Protein AF-0000000078829182 (afdb_homodimer)

Radius of gyration: 47.35 Å; Cα contacts (8 Å, |Δi|>4): 3482; chains: 2; bounding box: 103×132×122 Å

Nearest PDB structures (foldseek):
  6hwp-assembly1_A  TM=3.670E-01  e=1.613E-03  synthetic construct
  7z0f-assembly1_C  TM=6.709E-01  e=3.422E-01  synthetic construct
  5dcq-assembly3_A  TM=6.812E-01  e=4.903E-01  synthetic construct
  4oe1-assembly1_B  TM=1.780E-01  e=5.692E-05  Zea mays
  3ltm-assembly1_B  TM=4.061E-01  e=1.996E-01  synthetic construct

Structure (mmCIF, N/CA/C/O backbone):
data_AF-0000000078829182-model_v1
#
loop_
_entity.id
_entity.type
_entity.pdbx_description
1 polymer 'HEAT repeat domain-containing protein'
#
loop_
_atom_site.group_PDB
_atom_site.id
_atom_site.type_symbol
_atom_site.label_atom_id
_atom_site.label_alt_id
_atom_site.label_comp_id
_atom_site.label_asym_id
_atom_site.label_entity_id
_atom_site.label_seq_id
_atom_site.pdbx_PDB_ins_code
_atom_site.Cartn_x
_atom_site.Cartn_y
_atom_site.Cartn_z
_atom_site.occupancy
_atom_site.B_iso_or_equiv
_atom_site.auth_seq_id
_atom_site.auth_comp_id
_atom_site.auth_asym_id
_atom_site.auth_atom_id
_atom_site.pdbx_PDB_model_num
ATOM 1 N N . MET A 1 1 ? 7.418 9.086 13.266 1 23.09 1 MET A N 1
ATOM 2 C CA . MET A 1 1 ? 7.094 7.953 14.125 1 23.09 1 MET A CA 1
ATOM 3 C C . MET A 1 1 ? 7.895 8.008 15.422 1 23.09 1 MET A C 1
ATOM 5 O O . MET A 1 1 ? 9.125 7.973 15.398 1 23.09 1 MET A O 1
ATOM 9 N N . LEU A 1 2 ? 7.301 8.727 16.391 1 23.73 2 LEU A N 1
ATOM 10 C CA . LEU A 1 2 ? 7.82 9.086 17.703 1 23.73 2 LEU A CA 1
ATOM 11 C C . LEU A 1 2 ? 8.133 7.844 18.531 1 23.73 2 LEU A C 1
ATOM 13 O O . LEU A 1 2 ? 7.273 6.977 18.703 1 23.73 2 LEU A O 1
ATOM 17 N N . GLU A 1 3 ? 9.352 7.402 18.297 1 27.55 3 GLU A N 1
ATOM 18 C CA . GLU A 1 3 ? 9.852 6.285 19.094 1 27.55 3 GLU A CA 1
ATOM 19 C C . GLU A 1 3 ? 9.469 6.441 20.562 1 27.55 3 GLU A C 1
ATOM 21 O O . GLU A 1 3 ? 9.75 7.477 21.172 1 27.55 3 GLU A O 1
ATOM 26 N N . PRO A 1 4 ? 8.383 5.75 20.969 1 29.56 4 PRO A N 1
ATOM 27 C CA . PRO A 1 4 ? 7.996 5.855 22.375 1 29.56 4 PRO A CA 1
ATOM 28 C C . PRO A 1 4 ? 9.172 5.648 23.328 1 29.56 4 PRO A C 1
ATOM 30 O O . PRO A 1 4 ? 10.086 4.879 23.031 1 29.56 4 PRO A O 1
ATOM 33 N N . ALA A 1 5 ? 9.492 6.578 24.188 1 29.86 5 ALA A N 1
ATOM 34 C CA . ALA A 1 5 ? 10.469 6.641 25.281 1 29.86 5 ALA A CA 1
ATOM 35 C C . ALA A 1 5 ? 10.375 5.41 26.172 1 29.86 5 ALA A C 1
ATOM 37 O O . ALA A 1 5 ? 9.359 5.195 26.844 1 29.86 5 ALA A O 1
ATOM 38 N N . ARG A 1 6 ? 11.016 4.379 25.812 1 34.16 6 ARG A N 1
ATOM 39 C CA . ARG A 1 6 ? 11.227 3.25 26.719 1 34.16 6 ARG A CA 1
ATOM 40 C C . ARG A 1 6 ? 11.625 3.73 28.109 1 34.16 6 ARG A C 1
ATOM 42 O O . ARG A 1 6 ? 12.578 4.492 28.266 1 34.16 6 ARG A O 1
ATOM 49 N N . GLY A 1 7 ? 10.711 3.727 29.031 1 32.91 7 GLY A N 1
ATOM 50 C CA . GLY A 1 7 ? 10.891 4.078 30.422 1 32.91 7 GLY A CA 1
ATOM 51 C C . GLY A 1 7 ? 12.117 3.441 31.062 1 32.91 7 GLY A C 1
ATOM 52 O O . GLY A 1 7 ? 12.344 2.242 30.891 1 32.91 7 GLY A O 1
ATOM 53 N N . ARG A 1 8 ? 13.109 4.203 31.297 1 42.78 8 ARG A N 1
ATOM 54 C CA . ARG A 1 8 ? 14.344 3.762 31.922 1 42.78 8 ARG A CA 1
ATOM 55 C C . ARG A 1 8 ? 14.07 3.176 33.312 1 42.78 8 ARG A C 1
ATOM 57 O O . ARG A 1 8 ? 13.352 3.771 34.125 1 42.78 8 ARG A O 1
ATOM 64 N N . GLY A 1 9 ? 14.18 1.905 33.469 1 40.94 9 GLY A N 1
ATOM 65 C CA . GLY A 1 9 ? 14.086 1.22 34.75 1 40.94 9 GLY A CA 1
ATOM 66 C C . GLY A 1 9 ? 14.938 1.862 35.844 1 40.94 9 GLY A C 1
ATOM 67 O O . GLY A 1 9 ? 15.656 2.828 35.594 1 40.94 9 GLY A O 1
ATOM 68 N N . PRO A 1 10 ? 14.758 1.465 37 1 47.06 10 PRO A N 1
ATOM 69 C CA . PRO A 1 10 ? 15.469 2.068 38.156 1 47.06 10 PRO A CA 1
ATOM 70 C C . PRO A 1 10 ? 16.984 1.937 38.031 1 47.06 10 PRO A C 1
ATOM 72 O O . PRO A 1 10 ? 17.484 0.919 37.531 1 47.06 10 PRO A O 1
ATOM 75 N N . LEU A 1 11 ? 17.734 2.945 38.188 1 51.41 11 LEU A N 1
ATOM 76 C CA . LEU A 1 11 ? 19.188 2.967 38.281 1 51.41 11 LEU A CA 1
ATOM 77 C C . LEU A 1 11 ? 19.641 2.529 39.688 1 51.41 11 LEU A C 1
ATOM 79 O O . LEU A 1 11 ? 19.047 2.914 40.688 1 51.41 11 LEU A O 1
ATOM 83 N N . PHE A 1 12 ? 20.469 1.623 39.906 1 47.78 12 PHE A N 1
ATOM 84 C CA . PHE A 1 12 ? 20.859 1.005 41.156 1 47.78 12 PHE A CA 1
ATOM 85 C C . PHE A 1 12 ? 22.047 1.736 41.781 1 47.78 12 PHE A C 1
ATOM 87 O O . PHE A 1 12 ? 23.031 2.02 41.094 1 47.78 12 PHE A O 1
ATOM 94 N N . VAL A 1 13 ? 21.844 2.52 42.938 1 46.5 13 VAL A N 1
ATOM 95 C CA . VAL A 1 13 ? 22.906 3.262 43.562 1 46.5 13 VAL A CA 1
ATOM 96 C C . VAL A 1 13 ? 23.375 2.516 44.812 1 46.5 13 VAL A C 1
ATOM 98 O O . VAL A 1 13 ? 22.594 1.812 45.469 1 46.5 13 VAL A O 1
ATOM 101 N N . ARG A 1 14 ? 24.625 2.77 45.469 1 38.19 14 ARG A N 1
ATOM 102 C CA . ARG A 1 14 ? 25.219 2.232 46.688 1 38.19 14 ARG A CA 1
ATOM 103 C C . ARG A 1 14 ? 24.922 3.129 47.875 1 38.19 14 ARG A C 1
ATOM 105 O O . ARG A 1 14 ? 24.766 4.344 47.75 1 38.19 14 ARG A O 1
ATOM 112 N N . ARG A 1 15 ? 24.781 2.848 49.375 1 37.75 15 ARG A N 1
ATOM 113 C CA . ARG A 1 15 ? 24.203 3.316 50.625 1 37.75 15 ARG A CA 1
ATOM 114 C C . ARG A 1 15 ? 25.125 4.301 51.312 1 37.75 15 ARG A C 1
ATOM 116 O O . ARG A 1 15 ? 26.266 3.947 51.688 1 37.75 15 ARG A O 1
ATOM 123 N N . GLY A 1 16 ? 25.219 5.691 51.219 1 26.52 16 GLY A N 1
ATOM 124 C CA . GLY A 1 16 ? 26.078 6.402 52.156 1 26.52 16 GLY A CA 1
ATOM 125 C C . GLY A 1 16 ? 25.312 6.988 53.312 1 26.52 16 GLY A C 1
ATOM 126 O O . GLY A 1 16 ? 24.094 7.145 53.281 1 26.52 16 GLY A O 1
ATOM 127 N N . ASN A 1 17 ? 25.875 7.406 54.688 1 25.62 17 ASN A N 1
ATOM 128 C CA . ASN A 1 17 ? 25.438 7.629 56.031 1 25.62 17 ASN A CA 1
ATOM 129 C C . ASN A 1 17 ? 25.078 9.094 56.281 1 25.62 17 ASN A C 1
ATOM 131 O O . ASN A 1 17 ? 25.938 9.969 56.188 1 25.62 17 ASN A O 1
ATOM 135 N N . VAL A 1 18 ? 23.922 9.805 56.156 1 26.59 18 VAL A N 1
ATOM 136 C CA . VAL A 1 18 ? 23.797 11.258 56.25 1 26.59 18 VAL A CA 1
ATOM 137 C C . VAL A 1 18 ? 23.344 11.633 57.656 1 26.59 18 VAL A C 1
ATOM 139 O O . VAL A 1 18 ? 22.531 10.922 58.281 1 26.59 18 VAL A O 1
ATOM 142 N N . GLY A 1 19 ? 23.938 12.75 58.406 1 24.39 19 GLY A N 1
ATOM 143 C CA . GLY A 1 19 ? 23.922 13.32 59.75 1 24.39 19 GLY A CA 1
ATOM 144 C C . GLY A 1 19 ? 22.75 14.258 59.969 1 24.39 19 GLY A C 1
ATOM 145 O O . GLY A 1 19 ? 22.266 14.914 59.031 1 24.39 19 GLY A O 1
ATOM 146 N N . GLN A 1 20 ? 22.016 14.406 61.219 1 24.88 20 GLN A N 1
ATOM 147 C CA . GLN A 1 20 ? 20.734 14.945 61.688 1 24.88 20 GLN A CA 1
ATOM 148 C C . GLN A 1 20 ? 20.891 16.359 62.25 1 24.88 20 GLN A C 1
ATOM 150 O O . GLN A 1 20 ? 21.719 16.594 63.125 1 24.88 20 GLN A O 1
ATOM 155 N N . SER A 1 21 ? 20.531 17.562 61.625 1 23.81 21 SER A N 1
ATOM 156 C CA . SER A 1 21 ? 20.719 18.906 62.125 1 23.81 21 SER A CA 1
ATOM 157 C C . SER A 1 21 ? 19.562 19.312 63.031 1 23.81 21 SER A C 1
ATOM 159 O O . SER A 1 21 ? 18.406 19 62.781 1 23.81 21 SER A O 1
ATOM 161 N N . PRO A 1 22 ? 19.609 20.328 6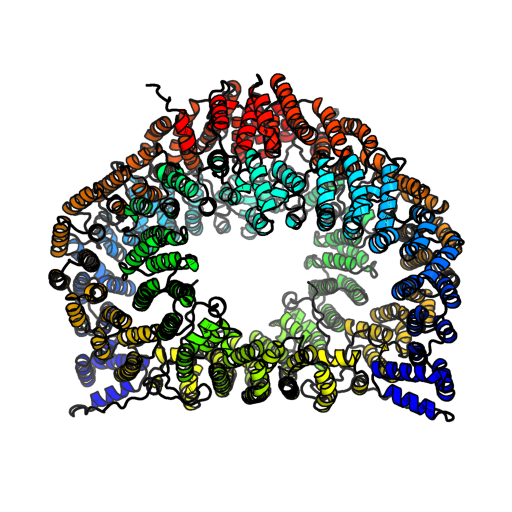4.375 1 25.52 22 PRO A N 1
ATOM 162 C CA . PRO A 1 22 ? 18.734 20.609 65.5 1 25.52 22 PRO A CA 1
ATOM 163 C C . PRO A 1 22 ? 17.891 21.859 65.375 1 25.52 22 PRO A C 1
ATOM 165 O O . PRO A 1 22 ? 18.422 22.922 65.062 1 25.52 22 PRO A O 1
ATOM 168 N N . ALA A 1 23 ? 16.5 22.062 65.25 1 34.12 23 ALA A N 1
ATOM 169 C CA . ALA A 1 23 ? 15.617 23.203 65 1 34.12 23 ALA A CA 1
ATOM 170 C C . ALA A 1 23 ? 15.188 23.844 66.312 1 34.12 23 ALA A C 1
ATOM 172 O O . ALA A 1 23 ? 14.852 23.156 67.25 1 34.12 23 ALA A O 1
ATOM 173 N N . ALA A 1 24 ? 15.133 25.281 66.5 1 33.81 24 ALA A N 1
ATOM 174 C CA . ALA A 1 24 ? 14.93 26.234 67.625 1 33.81 24 ALA A CA 1
ATOM 175 C C . ALA A 1 24 ? 13.453 26.328 68 1 33.81 24 ALA A C 1
ATOM 177 O O . ALA A 1 24 ? 12.578 25.953 67.188 1 33.81 24 ALA A O 1
ATOM 178 N N . MET A 1 25 ? 12.938 27.234 69.125 1 31.53 25 MET A N 1
ATOM 179 C CA . MET A 1 25 ? 11.93 27.234 70.188 1 31.53 25 MET A CA 1
ATOM 180 C C . MET A 1 25 ? 10.633 27.875 69.75 1 31.53 25 MET A C 1
ATOM 182 O O . MET A 1 25 ? 9.586 27.688 70.375 1 31.53 25 MET A O 1
ATOM 186 N N . HIS A 1 26 ? 10.492 29.219 69.438 1 40.31 26 HIS A N 1
ATOM 187 C CA . HIS A 1 26 ? 9.305 30.062 69.438 1 40.31 26 HIS A CA 1
ATOM 188 C C . HIS A 1 26 ? 8.227 29.469 68.5 1 40.31 26 HIS A C 1
ATOM 190 O O . HIS A 1 26 ? 7.273 30.156 68.125 1 40.31 26 HIS A O 1
ATOM 196 N N . GLU A 1 27 ? 8.359 28.156 68 1 46.34 27 GLU A N 1
ATOM 197 C CA . GLU A 1 27 ? 8.586 27.156 66.938 1 46.34 27 GLU A CA 1
ATOM 198 C C . GLU A 1 27 ? 7.422 26.172 66.875 1 46.34 27 GLU A C 1
ATOM 200 O O . GLU A 1 27 ? 7.512 25.141 66.188 1 46.34 27 GLU A O 1
ATOM 205 N N . PRO A 1 28 ? 6.324 26.406 67.812 1 62.25 28 PRO A N 1
ATOM 206 C CA . PRO A 1 28 ? 5.562 25.156 67.75 1 62.25 28 PRO A CA 1
ATOM 207 C C . PRO A 1 28 ? 4.508 25.125 66.688 1 62.25 28 PRO A C 1
ATOM 209 O O . PRO A 1 28 ? 4.348 24.109 66 1 62.25 28 PRO A O 1
ATOM 212 N N . ARG A 1 29 ? 3.523 26.312 66.625 1 76.06 29 ARG A N 1
ATOM 213 C CA . ARG A 1 29 ? 2.461 26.234 65.625 1 76.06 29 ARG A CA 1
ATOM 214 C C . ARG A 1 29 ? 3.037 26.172 64.188 1 76.06 29 ARG A C 1
ATOM 216 O O . ARG A 1 29 ? 2.496 25.484 63.344 1 76.06 29 ARG A O 1
ATOM 223 N N . LEU A 1 30 ? 3.932 27 64 1 86.31 30 LEU A N 1
ATOM 224 C CA . LEU A 1 30 ? 4.605 26.938 62.719 1 86.31 30 LEU A CA 1
ATOM 225 C C . LEU A 1 30 ? 5.215 25.562 62.469 1 86.31 30 LEU A C 1
ATOM 227 O O . LEU A 1 30 ? 5.16 25.047 61.344 1 86.31 30 LEU A O 1
ATOM 231 N N . SER A 1 31 ? 5.738 25.062 63.594 1 87.12 31 SER A N 1
ATOM 232 C CA . SER A 1 31 ? 6.32 23.734 63.5 1 87.12 31 SER A CA 1
ATOM 233 C C . SER A 1 31 ? 5.25 22.688 63.219 1 87.12 31 SER A C 1
ATOM 235 O O . SER A 1 31 ? 5.488 21.734 62.469 1 87.12 31 SER A O 1
ATOM 237 N N . GLU A 1 32 ? 4.094 22.953 63.812 1 88 32 GLU A N 1
ATOM 238 C CA . GLU A 1 32 ? 2.98 22.047 63.562 1 88 32 GLU A CA 1
ATOM 239 C C . GLU A 1 32 ? 2.508 22.141 62.125 1 88 32 GLU A C 1
ATOM 241 O O . GLU A 1 32 ? 2.195 21.109 61.5 1 88 32 GLU A O 1
ATOM 246 N N . LEU A 1 33 ? 2.447 23.297 61.656 1 91.38 33 LEU A N 1
ATOM 247 C CA . LEU A 1 33 ? 2.018 23.484 60.281 1 91.38 33 LEU A CA 1
ATOM 248 C C . LEU A 1 33 ? 3.043 22.906 59.312 1 91.38 33 LEU A C 1
ATOM 250 O O . LEU A 1 33 ? 2.676 22.281 58.312 1 91.38 33 LEU A O 1
ATOM 254 N N . ARG A 1 34 ? 4.285 23.078 59.594 1 91.12 34 ARG A N 1
ATOM 255 C CA . ARG A 1 34 ? 5.355 22.531 58.781 1 91.12 34 ARG A CA 1
ATOM 256 C C . ARG A 1 34 ? 5.277 21.016 58.719 1 91.12 34 ARG A C 1
ATOM 258 O O . ARG A 1 34 ? 5.457 20.406 57.656 1 91.12 34 ARG A O 1
ATOM 265 N N . ASP A 1 35 ? 5.039 20.391 59.812 1 89.75 35 ASP A N 1
ATOM 266 C CA . ASP A 1 35 ? 4.906 18.938 59.875 1 89.75 35 ASP A CA 1
ATOM 267 C C . ASP A 1 35 ? 3.682 18.453 59.125 1 89.75 35 ASP A C 1
ATOM 269 O O . ASP A 1 35 ? 3.736 17.422 58.438 1 89.75 35 ASP A O 1
ATOM 273 N N . GLU A 1 36 ? 2.682 19.234 59.25 1 92 36 GLU A N 1
ATOM 274 C CA . GLU A 1 36 ? 1.469 18.906 58.531 1 92 36 GLU A CA 1
ATOM 275 C C . GLU A 1 36 ? 1.705 18.969 57 1 92 36 GLU A C 1
ATOM 277 O O . GLU A 1 36 ? 1.321 18.047 56.281 1 92 36 GLU A O 1
ATOM 282 N N . LEU A 1 37 ? 2.314 19.938 56.562 1 92.12 37 LEU A N 1
ATOM 283 C CA . LEU A 1 37 ? 2.525 20.156 55.156 1 92.12 37 LEU A CA 1
ATOM 284 C C . LEU A 1 37 ? 3.529 19.156 54.594 1 92.12 37 LEU A C 1
ATOM 286 O O . LEU A 1 37 ? 3.457 18.797 53.406 1 92.12 37 LEU A O 1
ATOM 290 N N . SER A 1 38 ? 4.445 18.688 55.344 1 90.12 38 SER A N 1
ATOM 291 C CA . SER A 1 38 ? 5.453 17.734 54.906 1 90.12 38 SER A CA 1
ATOM 292 C C . SER A 1 38 ? 4.863 16.328 54.75 1 90.12 38 SER A C 1
ATOM 294 O O . SER A 1 38 ? 5.398 15.5 54.031 1 90.12 38 SER A O 1
ATOM 296 N N . GLY A 1 39 ? 3.795 16.062 55.438 1 91.19 39 GLY A N 1
ATOM 297 C CA . GLY A 1 39 ? 3.227 14.727 55.438 1 91.19 39 GLY A CA 1
ATOM 298 C C . GLY A 1 39 ? 2.152 14.523 54.406 1 91.19 39 GLY A C 1
ATOM 299 O O . GLY A 1 39 ? 1.654 13.406 54.219 1 91.19 39 GLY A O 1
ATOM 300 N N . ILE A 1 40 ? 1.847 15.609 53.688 1 93.75 40 ILE A N 1
ATOM 301 C CA . ILE A 1 40 ? 0.774 15.469 52.688 1 93.75 40 ILE A CA 1
ATOM 302 C C . ILE A 1 40 ? 1.318 15.742 51.312 1 93.75 40 ILE A C 1
ATOM 304 O O . ILE A 1 40 ? 2.459 16.188 51.156 1 93.75 40 ILE A O 1
ATOM 308 N N . HIS A 1 41 ? 0.534 15.273 50.281 1 94.25 41 HIS A N 1
ATOM 309 C CA . HIS A 1 41 ? 0.971 15.477 48.875 1 94.25 41 HIS A CA 1
ATOM 310 C C . HIS A 1 41 ? 0.742 16.906 48.438 1 94.25 41 HIS A C 1
ATOM 312 O O . HIS A 1 41 ? 0.087 17.688 49.125 1 94.25 41 HIS A O 1
ATOM 318 N N . HIS A 1 42 ? 1.216 17.344 47.312 1 94.62 42 HIS A N 1
ATOM 319 C CA . HIS A 1 42 ? 1.305 18.719 46.844 1 94.62 42 HIS A CA 1
ATOM 320 C C . HIS A 1 42 ? -0.079 19.344 46.688 1 94.62 42 HIS A C 1
ATOM 322 O O . HIS A 1 42 ? -0.315 20.453 47.188 1 94.62 42 HIS A O 1
ATOM 328 N N . ASP A 1 43 ? -1.013 18.672 46.094 1 94.19 43 ASP A N 1
ATOM 329 C CA . ASP A 1 43 ? -2.352 19.219 45.906 1 94.19 43 ASP A CA 1
ATOM 330 C C . ASP A 1 43 ? -3.021 19.516 47.25 1 94.19 43 ASP A C 1
ATOM 332 O O . ASP A 1 43 ? -3.711 20.516 47.406 1 94.19 43 ASP A O 1
ATOM 336 N N . ALA A 1 44 ? -2.773 18.609 48.125 1 94.75 44 ALA A N 1
ATOM 337 C CA . ALA A 1 44 ? -3.33 18.812 49.469 1 94.75 44 ALA A CA 1
ATOM 338 C C . ALA A 1 44 ? -2.66 19.984 50.188 1 94.75 44 ALA A C 1
ATOM 340 O O . ALA A 1 44 ? -3.311 20.734 50.906 1 94.75 44 ALA A O 1
ATOM 341 N N . ARG A 1 45 ? -1.413 20.188 49.938 1 95.62 45 ARG A N 1
ATOM 342 C CA . ARG A 1 45 ? -0.703 21.328 50.5 1 95.62 45 ARG A CA 1
ATOM 343 C C . ARG A 1 45 ? -1.27 22.641 49.969 1 95.62 45 ARG A C 1
ATOM 345 O O . ARG A 1 45 ? -1.504 23.578 50.75 1 95.62 45 ARG A O 1
ATOM 352 N N . VAL A 1 46 ? -1.488 22.672 48.719 1 94.75 46 VAL A N 1
ATOM 353 C CA . VAL A 1 46 ? -2.027 23.875 48.062 1 94.75 46 VAL A CA 1
ATOM 354 C C . VAL A 1 46 ? -3.441 24.141 48.594 1 94.75 46 VAL A C 1
ATOM 356 O O . VAL A 1 46 ? -3.785 25.281 48.938 1 94.75 46 VAL A O 1
ATOM 359 N N . ARG A 1 47 ? -4.273 23.141 48.781 1 94.38 47 ARG A N 1
ATOM 360 C CA . ARG A 1 47 ? -5.625 23.297 49.281 1 94.38 47 ARG A CA 1
ATOM 361 C C . ARG A 1 47 ? -5.598 23.844 50.719 1 94.38 47 ARG A C 1
ATOM 363 O O . ARG A 1 47 ? -6.398 24.703 51.094 1 94.38 47 ARG A O 1
ATOM 370 N N . ARG A 1 48 ? -4.715 23.25 51.375 1 95.19 48 ARG A N 1
ATOM 371 C CA . ARG A 1 48 ? -4.586 23.688 52.781 1 95.19 48 ARG A CA 1
ATOM 372 C C . ARG A 1 48 ? -4.191 25.172 52.844 1 95.19 48 ARG A C 1
ATOM 374 O O . ARG A 1 48 ? -4.73 25.922 53.656 1 95.19 48 ARG A O 1
ATOM 381 N N . MET A 1 49 ? -3.336 25.656 52 1 95.56 49 MET A N 1
ATOM 382 C CA . MET A 1 49 ? -2.906 27.047 51.938 1 95.56 49 MET A CA 1
ATOM 383 C C . MET A 1 49 ? -4.035 27.953 51.469 1 95.56 49 MET A C 1
ATOM 385 O O . MET A 1 49 ? -4.195 29.062 51.969 1 95.56 49 MET A O 1
ATOM 389 N N . VAL A 1 50 ? -4.785 27.469 50.531 1 94.94 50 VAL A N 1
ATOM 390 C CA . VAL A 1 50 ? -5.934 28.219 50.031 1 94.94 50 VAL A CA 1
ATOM 391 C C . VAL A 1 50 ? -6.957 28.406 51.156 1 94.94 50 VAL A C 1
ATOM 393 O O . VAL A 1 50 ? -7.547 29.469 51.281 1 94.94 50 VAL A O 1
ATOM 396 N N . GLU A 1 51 ? -7.121 27.391 52 1 94.62 51 GLU A N 1
ATOM 397 C CA . GLU A 1 51 ? -8.023 27.469 53.156 1 94.62 51 GLU A CA 1
ATOM 398 C C . GLU A 1 51 ? -7.527 28.484 54.188 1 94.62 51 GLU A C 1
ATOM 400 O O . GLU A 1 51 ? -8.312 29.266 54.719 1 94.62 51 GLU A O 1
ATOM 405 N N . LEU A 1 52 ? -6.309 28.422 54.406 1 94.75 52 LEU A N 1
ATOM 406 C CA . LEU A 1 52 ? -5.727 29.391 55.312 1 94.75 52 LEU A CA 1
ATOM 407 C C . LEU A 1 52 ? -5.848 30.812 54.781 1 94.75 52 LEU A C 1
ATOM 409 O O . LEU A 1 52 ? -6.051 31.766 55.531 1 94.75 52 LEU A O 1
ATOM 413 N N . GLY A 1 53 ? -5.75 31.016 53.469 1 94.25 53 GLY A N 1
ATOM 414 C CA . GLY A 1 53 ? -5.949 32.312 52.812 1 94.25 53 GLY A CA 1
ATOM 415 C C . GLY A 1 53 ? -7.352 32.844 53 1 94.25 53 GLY A C 1
ATOM 416 O O . GLY A 1 53 ? -7.535 34.062 53.188 1 94.25 53 GLY A O 1
ATOM 417 N N . ARG A 1 54 ? -8.297 32 53.094 1 93.31 54 ARG A N 1
ATOM 418 C CA . ARG A 1 54 ? -9.688 32.406 53.281 1 93.31 54 ARG A CA 1
ATOM 419 C C . ARG A 1 54 ? -9.906 32.906 54.719 1 93.31 54 ARG A C 1
ATOM 421 O O . ARG A 1 54 ? -10.711 33.812 54.938 1 93.31 54 ARG A O 1
ATOM 428 N N . LEU A 1 55 ? -9.141 32.406 55.562 1 93.12 55 LEU A N 1
ATOM 429 C CA . LEU A 1 55 ? -9.32 32.719 56.969 1 93.12 55 LEU A CA 1
ATOM 430 C C . LEU A 1 55 ? -8.484 33.938 57.344 1 93.12 55 LEU A C 1
ATOM 432 O O . LEU A 1 55 ? -8.75 34.594 58.375 1 93.12 55 LEU A O 1
ATOM 436 N N . ALA A 1 56 ? -7.594 34.281 56.594 1 92.31 56 ALA A N 1
ATOM 437 C CA . ALA A 1 56 ? -6.586 35.281 56.938 1 92.31 56 ALA A CA 1
ATOM 438 C C . ALA A 1 56 ? -7.223 36.656 57.156 1 92.31 56 ALA A C 1
ATOM 440 O O . ALA A 1 56 ? -6.863 37.375 58.062 1 92.31 56 ALA A O 1
ATOM 441 N N . PRO A 1 57 ? -8.266 37.094 56.375 1 89.25 57 PRO A N 1
ATOM 442 C CA . PRO A 1 57 ? -8.828 38.406 56.594 1 89.25 57 PRO A CA 1
ATOM 443 C C . PRO A 1 57 ? -9.516 38.562 57.969 1 89.25 57 PRO A C 1
ATOM 445 O O . PRO A 1 57 ? -9.531 39.656 58.531 1 89.25 57 PRO A O 1
ATOM 448 N N . THR A 1 58 ? -9.984 37.5 58.594 1 89.88 58 THR A N 1
ATOM 449 C CA . THR A 1 58 ? -10.773 37.594 59.812 1 89.88 58 THR A CA 1
ATOM 450 C C . THR A 1 58 ? -9.969 37.125 61 1 89.88 58 THR A C 1
ATOM 452 O O . THR A 1 58 ? -10.344 37.375 62.156 1 89.88 58 THR A O 1
ATOM 455 N N . ASN A 1 59 ? -8.898 36.406 60.781 1 91.69 59 ASN A N 1
ATOM 456 C CA . ASN A 1 59 ? -8.141 35.781 61.875 1 91.69 59 ASN A CA 1
ATOM 457 C C . ASN A 1 59 ? -6.703 36.312 61.906 1 91.69 59 ASN A C 1
ATOM 459 O O . ASN A 1 59 ? -5.855 35.875 61.156 1 91.69 59 ASN A O 1
ATOM 463 N N . PRO A 1 60 ? -6.297 37.062 62.844 1 89.38 60 PRO A N 1
ATOM 464 C CA . PRO A 1 60 ? -4.953 37.625 62.906 1 89.38 60 PRO A CA 1
ATOM 465 C C . PRO A 1 60 ? -3.871 36.594 63.156 1 89.38 60 PRO A C 1
ATOM 467 O O . PRO A 1 60 ? -2.73 36.75 62.719 1 89.38 60 PRO A O 1
ATOM 470 N N . GLY A 1 61 ? -4.215 35.5 63.844 1 87.12 61 GLY A N 1
ATOM 471 C CA . GLY A 1 61 ? -3.262 34.438 64.062 1 87.12 61 GLY A CA 1
ATOM 472 C C . GLY A 1 61 ? -2.803 33.781 62.75 1 87.12 61 GLY A C 1
ATOM 473 O O . GLY A 1 61 ? -1.617 33.5 62.562 1 87.12 61 GLY A O 1
ATOM 474 N N . VAL A 1 62 ? -3.814 33.688 61.844 1 92.19 62 VAL A N 1
ATOM 475 C CA . VAL A 1 62 ? -3.512 33.062 60.562 1 92.19 62 VAL A CA 1
ATOM 476 C C . VAL A 1 62 ? -2.668 34.031 59.719 1 92.19 62 VAL A C 1
ATOM 478 O O . VAL A 1 62 ? -1.762 33.625 59 1 92.19 62 VAL A O 1
ATOM 481 N N . ARG A 1 63 ? -2.83 35.344 59.875 1 90.5 63 ARG A N 1
ATOM 482 C CA . ARG A 1 63 ? -2.062 36.344 59.156 1 90.5 63 ARG A CA 1
ATOM 483 C C . ARG A 1 63 ? -0.599 36.312 59.562 1 90.5 63 ARG A C 1
ATOM 485 O O . ARG A 1 63 ? 0.3 36.438 58.75 1 90.5 63 ARG A O 1
ATOM 492 N N . GLU A 1 64 ? -0.437 36.094 60.844 1 89.19 64 GLU A N 1
ATOM 493 C CA . GLU A 1 64 ? 0.926 36.031 61.375 1 89.19 64 GLU A CA 1
ATOM 494 C C . GLU A 1 64 ? 1.649 34.781 60.875 1 89.19 64 GLU A C 1
ATOM 496 O O . GLU A 1 64 ? 2.836 34.844 60.562 1 89.19 64 GLU A O 1
ATOM 501 N N . LEU A 1 65 ? 0.896 33.75 60.875 1 91.75 65 LEU A N 1
ATOM 502 C CA . LEU A 1 65 ? 1.458 32.5 60.406 1 91.75 65 LEU A CA 1
ATOM 503 C C . LEU A 1 65 ? 1.876 32.594 58.969 1 91.75 65 LEU A C 1
ATOM 505 O O . LEU A 1 65 ? 2.967 32.156 58.594 1 91.75 65 LEU A O 1
ATOM 509 N N . LEU A 1 66 ? 1.023 33.125 58.156 1 92.81 66 LEU A N 1
ATOM 510 C CA . LEU A 1 66 ? 1.308 33.312 56.719 1 92.81 66 LEU A CA 1
ATOM 511 C C . LEU A 1 66 ? 2.434 34.312 56.5 1 92.81 66 LEU A C 1
ATOM 513 O O . LEU A 1 66 ? 3.215 34.156 55.562 1 92.81 66 LEU A O 1
ATOM 517 N N . GLY A 1 67 ? 2.561 35.25 57.344 1 89.38 67 GLY A N 1
ATOM 518 C CA . GLY A 1 67 ? 3.646 36.219 57.281 1 89.38 67 GLY A CA 1
ATOM 519 C C . GLY A 1 67 ? 5.008 35.625 57.562 1 89.38 67 GLY A C 1
ATOM 520 O O . GLY A 1 67 ? 5.977 35.938 56.844 1 89.38 67 GLY A O 1
ATOM 521 N N . VAL A 1 68 ? 5.086 34.656 58.5 1 90.75 68 VAL A N 1
ATOM 522 C CA . VAL A 1 68 ? 6.34 33.969 58.812 1 90.75 68 VAL A CA 1
ATOM 523 C C . VAL A 1 68 ? 6.719 33.031 57.656 1 90.75 68 VAL A C 1
ATOM 525 O O . VAL A 1 68 ? 7.891 32.906 57.312 1 90.75 68 VAL A O 1
ATOM 528 N N . LEU A 1 69 ? 5.707 32.438 57.156 1 91.94 69 LEU A N 1
ATOM 529 C CA . LEU A 1 69 ? 5.957 31.516 56.062 1 91.94 69 LEU A CA 1
ATOM 530 C C . LEU A 1 69 ? 6.484 32.281 54.844 1 91.94 69 LEU A C 1
ATOM 532 O O . LEU A 1 69 ? 7.289 31.734 54.062 1 91.94 69 LEU A O 1
ATOM 536 N N . SER A 1 70 ? 6.02 33.5 54.625 1 92 70 SER A N 1
ATOM 537 C CA . SER A 1 70 ? 6.406 34.312 53.469 1 92 70 SER A CA 1
ATOM 538 C C . SER A 1 70 ? 7.852 34.75 53.594 1 92 70 SER A C 1
ATOM 540 O O . SER A 1 70 ? 8.445 35.219 52.594 1 92 70 SER A O 1
ATOM 542 N N . GLN A 1 71 ? 8.5 34.531 54.75 1 89.25 71 GLN A N 1
ATOM 543 C CA . GLN A 1 71 ? 9.891 34.906 54.969 1 89.25 71 GLN A CA 1
ATOM 544 C C . GLN A 1 71 ? 10.805 33.688 55.031 1 89.25 71 GLN A C 1
ATOM 546 O O . GLN A 1 71 ? 11.992 33.812 55.312 1 89.25 71 GLN A O 1
ATOM 551 N N . GLY A 1 72 ? 10.266 32.562 54.812 1 89.19 72 GLY A N 1
ATOM 552 C CA . GLY A 1 72 ? 11.031 31.328 54.906 1 89.19 72 GLY A CA 1
ATOM 553 C C . GLY A 1 72 ? 11.797 31.031 53.625 1 89.19 72 GLY A C 1
ATOM 554 O O . GLY A 1 72 ? 12.219 31.953 52.906 1 89.19 72 GLY A O 1
ATOM 555 N N . ASP A 1 73 ? 12.094 29.766 53.406 1 88.94 73 ASP A N 1
ATOM 556 C CA . ASP A 1 73 ? 12.805 29.344 52.219 1 88.94 73 ASP A CA 1
ATOM 557 C C . ASP A 1 73 ? 11.883 29.375 51 1 88.94 73 ASP A C 1
ATOM 559 O O . ASP A 1 73 ? 10.695 29.688 51.094 1 88.94 73 ASP A O 1
ATOM 563 N N . ALA A 1 74 ? 12.43 29.172 49.844 1 90.31 74 ALA A N 1
ATOM 564 C CA . ALA A 1 74 ? 11.68 29.312 48.594 1 90.31 74 ALA A CA 1
ATOM 565 C C . ALA A 1 74 ? 10.445 28.406 48.594 1 90.31 74 ALA A C 1
ATOM 567 O O . ALA A 1 74 ? 9.383 28.797 48.094 1 90.31 74 ALA A O 1
ATOM 568 N N . PHE A 1 75 ? 10.5 27.203 49.125 1 90.31 75 PHE A N 1
ATOM 569 C CA . PHE A 1 75 ? 9.375 26.281 49.188 1 90.31 75 PHE A CA 1
ATOM 570 C C . PHE A 1 75 ? 8.25 26.875 50.031 1 90.31 75 PHE A C 1
ATOM 572 O O . PHE A 1 75 ? 7.086 26.844 49.625 1 90.31 75 PHE A O 1
ATOM 579 N N . GLU A 1 76 ? 8.633 27.391 51.125 1 92.69 76 GLU A N 1
ATOM 580 C CA . GLU A 1 76 ? 7.648 27.984 52.031 1 92.69 76 GLU A CA 1
ATOM 581 C C . GLU A 1 76 ? 7.027 29.234 51.438 1 92.69 76 GLU A C 1
ATOM 583 O O . GLU A 1 76 ? 5.828 29.469 51.594 1 92.69 76 GLU A O 1
ATOM 588 N N . ARG A 1 77 ? 7.879 30.031 50.906 1 93.81 77 ARG A N 1
ATOM 589 C CA . ARG A 1 77 ? 7.363 31.234 50.281 1 93.81 77 ARG A CA 1
ATOM 590 C C . ARG A 1 77 ? 6.379 30.891 49.156 1 93.81 77 ARG A C 1
ATOM 592 O O . ARG A 1 77 ? 5.383 31.594 48.969 1 93.81 77 ARG A O 1
ATOM 599 N N . TYR A 1 78 ? 6.73 29.859 48.375 1 94.25 78 TYR A N 1
ATOM 600 C CA . TYR A 1 78 ? 5.824 29.375 47.312 1 94.25 78 TYR A CA 1
ATOM 601 C C . TYR A 1 78 ? 4.473 28.984 47.906 1 94.25 78 TYR A C 1
ATOM 603 O O . TYR A 1 78 ? 3.426 29.375 47.375 1 94.25 78 TYR A O 1
ATOM 611 N N . LEU A 1 79 ? 4.457 28.25 49.031 1 93.88 79 LEU A N 1
ATOM 612 C CA . LEU A 1 79 ? 3.217 27.812 49.656 1 93.88 79 LEU A CA 1
ATOM 613 C C . LEU A 1 79 ? 2.445 29 50.219 1 93.88 79 LEU A C 1
ATOM 615 O O . LEU A 1 79 ? 1.218 29.062 50.094 1 93.88 79 LEU A O 1
ATOM 619 N N . ALA A 1 80 ? 3.203 29.859 50.781 1 94.06 80 ALA A N 1
ATOM 620 C CA . ALA A 1 80 ? 2.559 31.047 51.344 1 94.06 80 ALA A CA 1
ATOM 621 C C . ALA A 1 80 ? 1.843 31.828 50.219 1 94.06 80 ALA A C 1
ATOM 623 O O . ALA A 1 80 ? 0.759 32.375 50.469 1 94.06 80 ALA A O 1
ATOM 624 N N . LEU A 1 81 ? 2.479 31.922 49.125 1 94.69 81 LEU A N 1
ATOM 625 C CA . LEU A 1 81 ? 1.906 32.656 48 1 94.69 81 LEU A CA 1
ATOM 626 C C . LEU A 1 81 ? 0.642 31.953 47.5 1 94.69 81 LEU A C 1
ATOM 628 O O . LEU A 1 81 ? -0.255 32.625 46.969 1 94.69 81 LEU A O 1
ATOM 632 N N . CYS A 1 82 ? 0.496 30.703 47.656 1 95.19 82 CYS A N 1
ATOM 633 C CA . CYS A 1 82 ? -0.697 29.969 47.219 1 95.19 82 CYS A CA 1
ATOM 634 C C . CYS A 1 82 ? -1.92 30.438 48.031 1 95.19 82 CYS A C 1
ATOM 636 O O . CYS A 1 82 ? -3.049 30.344 47.531 1 95.19 82 CYS A O 1
ATOM 638 N N . ALA A 1 83 ? -1.69 30.906 49.125 1 94.62 83 ALA A N 1
ATOM 639 C CA . ALA A 1 83 ? -2.801 31.406 49.938 1 94.62 83 ALA A CA 1
ATOM 640 C C . ALA A 1 83 ? -3.439 32.625 49.312 1 94.62 83 ALA A C 1
ATOM 642 O O . ALA A 1 83 ? -4.582 32.969 49.625 1 94.62 83 ALA A O 1
ATOM 643 N N . GLN A 1 84 ? -2.746 33.25 48.438 1 94.19 84 GLN A N 1
ATOM 644 C CA . GLN A 1 84 ? -3.201 34.5 47.812 1 94.19 84 GLN A CA 1
ATOM 645 C C . GLN A 1 84 ? -4.234 34.219 46.719 1 94.19 84 GLN A C 1
ATOM 647 O O . GLN A 1 84 ? -4.824 35.156 46.188 1 94.19 84 GLN A O 1
ATOM 652 N N . PHE A 1 85 ? -4.535 33.031 46.469 1 93.44 85 PHE A N 1
ATOM 653 C CA . PHE A 1 85 ? -5.617 32.719 45.531 1 93.44 85 PHE A CA 1
ATOM 654 C C . PHE A 1 85 ? -6.965 33.125 46.094 1 93.44 85 PHE A C 1
ATOM 656 O O . PHE A 1 85 ? -7.902 33.438 45.344 1 93.44 85 PHE A O 1
ATOM 663 N N . THR A 1 86 ? -7.039 33.219 47.5 1 92.81 86 THR A N 1
ATOM 664 C CA . THR A 1 86 ? -8.297 33.594 48.125 1 92.81 86 THR A CA 1
ATOM 665 C C . THR A 1 86 ? -8.141 34.875 48.969 1 92.81 86 THR A C 1
ATOM 667 O O . THR A 1 86 ? -9.047 35.688 49 1 92.81 86 THR A O 1
ATOM 670 N N . TRP A 1 87 ? -7.012 35 49.719 1 92.62 87 TRP A N 1
ATOM 671 C CA . TRP A 1 87 ? -6.781 36.219 50.5 1 92.62 87 TRP A CA 1
ATOM 672 C C . TRP A 1 87 ? -6.664 37.438 49.594 1 92.62 87 TRP A C 1
ATOM 674 O O . TRP A 1 87 ? -7.141 38.5 49.969 1 92.62 87 TRP A O 1
ATOM 684 N N . ARG A 1 88 ? -6.098 37.312 48.375 1 91.88 88 ARG A N 1
ATOM 685 C CA . ARG A 1 88 ? -5.957 38.281 47.312 1 91.88 88 ARG A CA 1
ATOM 686 C C . ARG A 1 88 ? -5.422 39.625 47.844 1 91.88 88 ARG A C 1
ATOM 688 O O . ARG A 1 88 ? -6 40.688 47.562 1 91.88 88 ARG A O 1
ATOM 695 N N . ASP A 1 89 ? -4.434 39.531 48.625 1 91.12 89 ASP A N 1
ATOM 696 C CA . ASP A 1 89 ? -3.717 40.75 49.031 1 91.12 89 ASP A CA 1
ATOM 697 C C . ASP A 1 89 ? -2.766 41.219 47.938 1 91.12 89 ASP A C 1
ATOM 699 O O . ASP A 1 89 ? -1.674 40.656 47.781 1 91.12 89 ASP A O 1
ATOM 703 N N . GLY A 1 90 ? -3.074 42.281 47.25 1 91.94 90 GLY A N 1
ATOM 704 C CA . GLY A 1 90 ? -2.318 42.781 46.094 1 91.94 90 GLY A CA 1
ATOM 705 C C . GLY A 1 90 ? -0.9 43.188 46.469 1 91.94 90 GLY A C 1
ATOM 706 O O . GLY A 1 90 ? 0.019 43 45.656 1 91.94 90 GLY A O 1
ATOM 707 N N . GLY A 1 91 ? -0.7 43.688 47.656 1 89.19 91 GLY A N 1
ATOM 708 C CA . GLY A 1 91 ? 0.622 44.094 48.094 1 89.19 91 GLY A CA 1
ATOM 709 C C . GLY A 1 91 ? 1.595 42.938 48.219 1 89.19 91 GLY A C 1
ATOM 710 O O . GLY A 1 91 ? 2.75 43.031 47.812 1 89.19 91 GLY A O 1
ATOM 711 N N . GLN A 1 92 ? 1.135 41.875 48.781 1 90.44 92 GLN A N 1
ATOM 712 C CA . GLN A 1 92 ? 1.973 40.688 48.938 1 90.44 92 GLN A CA 1
ATOM 713 C C . GLN A 1 92 ? 2.307 40.062 47.594 1 90.44 92 GLN A C 1
ATOM 715 O O . GLN A 1 92 ? 3.426 39.594 47.406 1 90.44 92 GLN A O 1
ATOM 720 N N . VAL A 1 93 ? 1.324 40.062 46.75 1 94 93 VAL A N 1
ATOM 721 C CA . VAL A 1 93 ? 1.531 39.469 45.406 1 94 93 VAL A CA 1
ATOM 722 C C . VAL A 1 93 ? 2.562 40.312 44.656 1 94 93 VAL A C 1
ATOM 724 O O . VAL A 1 93 ? 3.441 39.75 44 1 94 93 VAL A O 1
ATOM 727 N N . LEU A 1 94 ? 2.549 41.594 44.75 1 91.62 94 LEU A N 1
ATOM 728 C CA . LEU A 1 94 ? 3.482 42.469 44.062 1 91.62 94 LEU A CA 1
ATOM 729 C C . LEU A 1 94 ? 4.902 42.281 44.562 1 91.62 94 LEU A C 1
ATOM 731 O O . LEU A 1 94 ? 5.859 42.281 43.781 1 91.62 94 LEU A O 1
ATOM 735 N N . SER A 1 95 ? 5.008 42.062 45.812 1 89.31 95 SER A N 1
ATOM 736 C CA . SER A 1 95 ? 6.324 41.812 46.406 1 89.31 95 SER A CA 1
ATOM 737 C C . SER A 1 95 ? 6.91 40.5 45.906 1 89.31 95 SER A C 1
ATOM 739 O O . SER A 1 95 ? 8.125 40.375 45.75 1 89.31 95 SER A O 1
ATOM 741 N N . ALA A 1 96 ? 6.074 39.594 45.688 1 91.5 96 ALA A N 1
ATOM 742 C CA . ALA A 1 96 ? 6.504 38.25 45.281 1 91.5 96 ALA A CA 1
ATOM 743 C C . ALA A 1 96 ? 6.957 38.25 43.812 1 91.5 96 ALA A C 1
ATOM 745 O O . ALA A 1 96 ? 7.641 37.344 43.375 1 91.5 96 ALA A O 1
ATOM 746 N N . THR A 1 97 ? 6.664 39.281 43.031 1 89.12 97 THR A N 1
ATOM 747 C CA . THR A 1 97 ? 7.066 39.344 41.625 1 89.12 97 THR A CA 1
ATOM 748 C C . THR A 1 97 ? 8.562 39.594 41.5 1 89.12 97 THR A C 1
ATOM 750 O O . THR A 1 97 ? 9.148 39.406 40.406 1 89.12 97 THR A O 1
ATOM 753 N N . THR A 1 98 ? 9.211 39.938 42.562 1 84.25 98 THR A N 1
ATOM 754 C CA . THR A 1 98 ? 10.641 40.188 42.562 1 84.25 98 THR A CA 1
ATOM 755 C C . THR A 1 98 ? 11.383 39.156 43.375 1 84.25 98 THR A C 1
ATOM 757 O O . THR A 1 98 ? 12.531 39.375 43.781 1 84.25 98 THR A O 1
ATOM 760 N N . ASP A 1 99 ? 10.773 38.062 43.625 1 87.94 99 ASP A N 1
ATOM 761 C CA . ASP A 1 99 ? 11.383 37 44.406 1 87.94 99 ASP A CA 1
ATOM 762 C C . ASP A 1 99 ? 12.562 36.375 43.688 1 87.94 99 ASP A C 1
ATOM 764 O O . ASP A 1 99 ? 12.625 36.438 42.438 1 87.94 99 ASP A O 1
ATOM 768 N N . ALA A 1 100 ? 13.453 35.812 44.375 1 81.12 100 ALA A N 1
ATOM 769 C CA . ALA A 1 100 ? 14.641 35.188 43.781 1 81.12 100 ALA A CA 1
ATOM 770 C C . ALA A 1 100 ? 14.273 33.906 43.062 1 81.12 100 ALA A C 1
ATOM 772 O O . ALA A 1 100 ? 14.906 33.531 42.062 1 81.12 100 ALA A O 1
ATOM 773 N N . SER A 1 101 ? 13.273 33.281 43.562 1 87.31 101 SER A N 1
ATOM 774 C CA . SER A 1 101 ? 12.828 32.031 42.938 1 87.31 101 SER A CA 1
ATOM 775 C C . SER A 1 101 ? 11.969 32.281 41.719 1 87.31 101 SER A C 1
ATOM 777 O O . SER A 1 101 ? 10.992 33.031 41.781 1 87.31 101 SER A O 1
ATOM 779 N N . ALA A 1 102 ? 12.398 31.672 40.562 1 82.94 102 ALA A N 1
ATOM 780 C CA . ALA A 1 102 ? 11.633 31.812 39.312 1 82.94 102 ALA A CA 1
ATOM 781 C C . ALA A 1 102 ? 10.242 31.188 39.469 1 82.94 102 ALA A C 1
ATOM 783 O O . ALA A 1 102 ? 9.273 31.703 38.875 1 82.94 102 ALA A O 1
ATOM 784 N N . ARG A 1 103 ? 10.078 30.125 40.219 1 88.38 103 ARG A N 1
ATOM 785 C CA . ARG A 1 103 ? 8.789 29.469 40.438 1 88.38 103 ARG A CA 1
ATOM 786 C C . ARG A 1 103 ? 7.836 30.359 41.188 1 88.38 103 ARG A C 1
ATOM 788 O O . ARG A 1 103 ? 6.645 30.438 40.875 1 88.38 103 ARG A O 1
ATOM 795 N N . VAL A 1 104 ? 8.328 31 42.188 1 90.94 104 VAL A N 1
ATOM 796 C CA . VAL A 1 104 ? 7.516 31.922 43 1 90.94 104 VAL A CA 1
ATOM 797 C C . VAL A 1 104 ? 7.098 33.125 42.125 1 90.94 104 VAL A C 1
ATOM 799 O O . VAL A 1 104 ? 5.934 33.531 42.156 1 90.94 104 VAL A O 1
ATOM 802 N N . ARG A 1 105 ? 8.039 33.594 41.375 1 87.56 105 ARG A N 1
ATOM 803 C CA . ARG A 1 105 ? 7.73 34.719 40.5 1 87.56 105 ARG A CA 1
ATOM 804 C C . ARG A 1 105 ? 6.656 34.344 39.5 1 87.56 105 ARG A C 1
ATOM 806 O O . ARG A 1 105 ? 5.742 35.125 39.219 1 87.56 105 ARG A O 1
ATOM 813 N N . SER A 1 106 ? 6.867 33.188 38.875 1 88.75 106 SER A N 1
ATOM 814 C CA . SER A 1 106 ? 5.902 32.719 37.875 1 88.75 106 SER A CA 1
ATOM 815 C C . SER A 1 106 ? 4.496 32.656 38.469 1 88.75 106 SER A C 1
ATOM 817 O O . SER A 1 106 ? 3.525 33.062 37.844 1 88.75 106 SER A O 1
ATOM 819 N N . LEU A 1 107 ? 4.355 32.125 39.719 1 91.75 107 LEU A N 1
ATOM 820 C CA . LEU A 1 107 ? 3.057 32.062 40.375 1 91.75 107 LEU A CA 1
ATOM 821 C C . LEU A 1 107 ? 2.539 33.469 40.688 1 91.75 107 LEU A C 1
ATOM 823 O O . LEU A 1 107 ? 1.34 33.719 40.562 1 91.75 107 LEU A O 1
ATOM 827 N N . ALA A 1 108 ? 3.424 34.281 41.062 1 92.25 108 ALA A N 1
ATOM 828 C CA . ALA A 1 108 ? 3.043 35.656 41.375 1 92.25 108 ALA A CA 1
ATOM 829 C C . ALA A 1 108 ? 2.43 36.344 40.156 1 92.25 108 ALA A C 1
ATOM 831 O O . ALA A 1 108 ? 1.381 36.969 40.281 1 92.25 108 ALA A O 1
ATOM 832 N N . PHE A 1 109 ? 3.006 36.188 39.062 1 90.19 109 PHE A N 1
ATOM 833 C CA . PHE A 1 109 ? 2.508 36.781 37.844 1 90.19 109 PHE A CA 1
ATOM 834 C C . PHE A 1 109 ? 1.145 36.219 37.469 1 90.19 109 PHE A C 1
ATOM 836 O O . PHE A 1 109 ? 0.289 36.938 36.938 1 90.19 109 PHE A O 1
ATOM 843 N N . ARG A 1 110 ? 1.006 35.031 37.719 1 90.5 110 ARG A N 1
ATOM 844 C CA . ARG A 1 110 ? -0.281 34.406 37.438 1 90.5 110 ARG A CA 1
ATOM 845 C C . ARG A 1 110 ? -1.375 34.938 38.344 1 90.5 110 ARG A C 1
ATOM 847 O O . ARG A 1 110 ? -2.549 34.969 37.969 1 90.5 110 ARG A O 1
ATOM 854 N N . LEU A 1 111 ? -1.033 35.406 39.562 1 93.44 111 LEU A N 1
ATOM 855 C CA . LEU A 1 111 ? -1.995 35.875 40.531 1 93.44 111 LEU A CA 1
ATOM 856 C C . LEU A 1 111 ? -2.299 37.344 40.375 1 93.44 111 LEU A C 1
ATOM 858 O O . LEU A 1 111 ? -3.299 37.844 40.906 1 93.44 111 LEU A O 1
ATOM 862 N N . VAL A 1 112 ? -1.558 38.062 39.625 1 93.69 112 VAL A N 1
ATOM 863 C CA . VAL A 1 112 ? -1.675 39.531 39.469 1 93.69 112 VAL A CA 1
ATOM 864 C C . VAL A 1 112 ? -3.053 39.875 38.906 1 93.69 112 VAL A C 1
ATOM 866 O O . VAL A 1 112 ? -3.754 40.719 39.469 1 93.69 112 VAL A O 1
ATOM 869 N N . PRO A 1 113 ? -3.535 39.219 37.812 1 91.88 113 PRO A N 1
ATOM 870 C CA . PRO A 1 113 ? -4.852 39.594 37.281 1 91.88 113 PRO A CA 1
ATOM 871 C C . PRO A 1 113 ? -5.98 39.344 38.25 1 91.88 113 PRO A C 1
ATOM 873 O O . PRO A 1 113 ? -7.035 39.969 38.188 1 91.88 113 PRO A O 1
ATOM 876 N N . LEU A 1 114 ? -5.766 38.531 39.281 1 92 114 LEU A N 1
ATOM 877 C CA . LEU A 1 114 ? -6.824 38.156 40.219 1 92 114 LEU A CA 1
ATOM 878 C C . LEU A 1 114 ? -6.785 39.031 41.469 1 92 114 LEU A C 1
ATOM 880 O O . LEU A 1 114 ? -7.824 39.531 41.906 1 92 114 LEU A O 1
ATOM 884 N N . ALA A 1 115 ? -5.555 39.281 41.969 1 93 115 ALA A N 1
ATOM 885 C CA . ALA A 1 115 ? -5.441 39.844 43.281 1 93 115 ALA A CA 1
ATOM 886 C C . ALA A 1 115 ? -5.188 41.375 43.25 1 93 115 ALA A C 1
ATOM 888 O O . ALA A 1 115 ? -5.535 42.094 44.156 1 93 115 ALA A O 1
ATOM 889 N N . CYS A 1 116 ? -4.559 41.875 42.25 1 93.12 116 CYS A N 1
ATOM 890 C CA . CYS A 1 116 ? -4.137 43.281 42.219 1 93.12 116 CYS A CA 1
ATOM 891 C C . CYS A 1 116 ? -5.23 44.188 41.656 1 93.12 116 CYS A C 1
ATOM 893 O O . CYS A 1 116 ? -5.988 43.75 40.781 1 93.12 116 CYS A O 1
ATOM 895 N N . ASP A 1 117 ? -5.383 45.312 42.125 1 91.38 117 ASP A N 1
ATOM 896 C CA . ASP A 1 117 ? -6.32 46.281 41.562 1 91.38 117 ASP A CA 1
ATOM 897 C C . ASP A 1 117 ? -5.785 46.875 40.281 1 91.38 117 ASP A C 1
ATOM 899 O O . ASP A 1 117 ? -4.676 46.562 39.844 1 91.38 117 ASP A O 1
ATOM 903 N N . ASP A 1 118 ? -6.508 47.75 39.594 1 92.06 118 ASP A N 1
ATOM 904 C CA . ASP A 1 118 ? -6.184 48.219 38.25 1 92.06 118 ASP A CA 1
ATOM 905 C C . ASP A 1 118 ? -4.906 49.062 38.25 1 92.06 118 ASP A C 1
ATOM 907 O O . ASP A 1 118 ? -4.102 48.969 37.312 1 92.06 118 ASP A O 1
ATOM 911 N N . ALA A 1 119 ? -4.695 49.844 39.281 1 91.31 119 ALA A N 1
ATOM 912 C CA . ALA A 1 119 ? -3.494 50.656 39.375 1 91.31 119 ALA A CA 1
ATOM 913 C C . ALA A 1 119 ? -2.252 49.812 39.562 1 91.31 119 ALA A C 1
ATOM 915 O O . ALA A 1 119 ? -1.22 50.031 38.938 1 91.31 119 ALA A O 1
ATOM 916 N N . GLN A 1 120 ? -2.414 48.844 40.469 1 92.06 120 GLN A N 1
ATOM 917 C CA . GLN A 1 120 ? -1.321 47.906 40.719 1 92.06 120 GLN A CA 1
ATOM 918 C C . GLN A 1 120 ? -1.013 47.062 39.5 1 92.06 120 GLN A C 1
ATOM 920 O O . GLN A 1 120 ? 0.153 46.812 39.188 1 92.06 120 GLN A O 1
ATOM 925 N N . ALA A 1 121 ? -2.102 46.688 38.875 1 93.44 121 ALA A N 1
ATOM 926 C CA . ALA A 1 121 ? -1.956 45.844 37.688 1 93.44 121 ALA A CA 1
ATOM 927 C C . ALA A 1 121 ? -1.204 46.594 36.562 1 93.44 121 ALA A C 1
ATOM 929 O O . ALA A 1 121 ? -0.342 46 35.906 1 93.44 121 ALA A O 1
ATOM 930 N N . LEU A 1 122 ? -1.497 47.844 36.312 1 92.94 122 LEU A N 1
ATOM 931 C CA . LEU A 1 122 ? -0.846 48.656 35.312 1 92.94 122 LEU A CA 1
ATOM 932 C C . LEU A 1 122 ? 0.635 48.844 35.625 1 92.94 122 LEU A C 1
ATOM 934 O O . LEU A 1 122 ? 1.479 48.75 34.719 1 92.94 122 LEU A O 1
ATOM 938 N N . GLU A 1 123 ? 0.917 49 36.844 1 89.56 123 GLU A N 1
ATOM 939 C CA . GLU A 1 123 ? 2.309 49.188 37.25 1 89.56 123 GLU A CA 1
ATOM 940 C C . GLU A 1 123 ? 3.104 47.906 37.062 1 89.56 123 GLU A C 1
ATOM 942 O O . GLU A 1 123 ? 4.277 47.938 36.688 1 89.56 123 GLU A O 1
ATOM 947 N N . THR A 1 124 ? 2.428 46.875 37.406 1 90 124 THR A N 1
ATOM 948 C CA . THR A 1 124 ? 3.074 45.594 37.219 1 90 124 THR A CA 1
ATOM 949 C C . THR A 1 124 ? 3.346 45.344 35.719 1 90 124 THR A C 1
ATOM 951 O O . THR A 1 124 ? 4.383 44.781 35.375 1 90 124 THR A O 1
ATOM 954 N N . LEU A 1 125 ? 2.441 45.656 34.938 1 90.06 125 LEU A N 1
ATOM 955 C CA . LEU A 1 125 ? 2.613 45.469 33.5 1 90.06 125 LEU A CA 1
ATOM 956 C C . LEU A 1 125 ? 3.775 46.312 32.969 1 90.06 125 LEU A C 1
ATOM 958 O O . LEU A 1 125 ? 4.539 45.875 32.125 1 90.06 125 LEU A O 1
ATOM 962 N N . LYS A 1 126 ? 3.914 47.5 33.438 1 87.56 126 LYS A N 1
ATOM 963 C CA . LYS A 1 126 ? 5.027 48.375 33.062 1 87.56 126 LYS A CA 1
ATOM 964 C C . LYS A 1 126 ? 6.363 47.75 33.5 1 87.56 126 LYS A C 1
ATOM 966 O O . LYS A 1 126 ? 7.32 47.75 32.719 1 87.56 126 LYS A O 1
ATOM 971 N N . MET A 1 127 ? 6.328 47.219 34.656 1 82.31 127 MET A N 1
ATOM 972 C CA . MET A 1 127 ? 7.531 46.562 35.156 1 82.31 127 MET A CA 1
ATOM 973 C C . MET A 1 127 ? 7.84 45.312 34.344 1 82.31 127 MET A C 1
ATOM 975 O O . MET A 1 127 ? 9 45.031 34 1 82.31 127 MET A O 1
ATOM 979 N N . ALA A 1 128 ? 6.762 44.594 34.094 1 84 128 ALA A N 1
ATOM 980 C CA . ALA A 1 128 ? 6.926 43.344 33.312 1 84 128 ALA A CA 1
ATOM 981 C C . ALA A 1 128 ? 7.469 43.656 31.922 1 84 128 ALA A C 1
ATOM 983 O O . ALA A 1 128 ? 8.203 42.844 31.359 1 84 128 ALA A O 1
ATOM 984 N N . CYS A 1 129 ? 7.094 44.688 31.328 1 80.94 129 CYS A N 1
ATOM 985 C CA . CYS A 1 129 ? 7.59 45.094 30.016 1 80.94 129 CYS A CA 1
ATOM 986 C C . CYS A 1 129 ? 9.102 45.281 30.047 1 80.94 129 CYS A C 1
ATOM 988 O O . CYS A 1 129 ? 9.797 44.906 29.109 1 80.94 129 CYS A O 1
ATOM 990 N N . ALA A 1 130 ? 9.562 45.75 31.156 1 72.69 130 ALA A N 1
ATOM 991 C CA . ALA A 1 130 ? 10.992 46 31.312 1 72.69 130 ALA A CA 1
ATOM 992 C C . ALA A 1 130 ? 11.758 44.656 31.406 1 72.69 130 ALA A C 1
ATOM 994 O O . ALA A 1 130 ? 12.898 44.562 30.938 1 72.69 130 ALA A O 1
ATOM 995 N N . VAL A 1 131 ? 11.047 43.656 31.953 1 73.75 131 VAL A N 1
ATOM 996 C CA . VAL A 1 131 ? 11.734 42.375 32.125 1 73.75 131 VAL A CA 1
ATOM 997 C C . VAL A 1 131 ? 11.227 41.375 31.078 1 73.75 131 VAL A C 1
ATOM 999 O O . VAL A 1 131 ? 11.555 40.188 31.141 1 73.75 131 VAL A O 1
ATOM 1002 N N . ARG A 1 132 ? 10.383 41.75 30.094 1 76.19 132 ARG A N 1
ATOM 1003 C CA . ARG A 1 132 ? 9.898 40.969 28.953 1 76.19 132 ARG A CA 1
ATOM 1004 C C . ARG A 1 132 ? 9.023 39.812 29.422 1 76.19 132 ARG A C 1
ATOM 1006 O O . ARG A 1 132 ? 9.227 38.656 28.984 1 76.19 132 ARG A O 1
ATOM 1013 N N . ARG A 1 133 ? 8.188 39.938 30.359 1 79.31 133 ARG A N 1
ATOM 1014 C CA . ARG A 1 133 ? 7.254 38.938 30.828 1 79.31 133 ARG A CA 1
ATOM 1015 C C . ARG A 1 133 ? 5.816 39.438 30.734 1 79.31 133 ARG A C 1
ATOM 1017 O O . ARG A 1 133 ? 4.949 38.969 31.484 1 79.31 133 ARG A O 1
ATOM 1024 N N . GLN A 1 134 ? 5.617 40.312 29.828 1 86.81 134 GLN A N 1
ATOM 1025 C CA . GLN A 1 134 ? 4.309 40.969 29.766 1 86.81 134 GLN A CA 1
ATOM 1026 C C . GLN A 1 134 ? 3.281 40.031 29.109 1 86.81 134 GLN A C 1
ATOM 1028 O O . GLN A 1 134 ? 2.08 40.156 29.359 1 86.81 134 GLN A O 1
ATOM 1033 N N . GLU A 1 135 ? 3.732 39.125 28.219 1 87.56 135 GLU A N 1
ATOM 1034 C CA . GLU A 1 135 ? 2.811 38.312 27.422 1 87.56 135 GLU A CA 1
ATOM 1035 C C . GLU A 1 135 ? 1.863 37.5 28.312 1 87.56 135 GLU A C 1
ATOM 1037 O O . GLU A 1 135 ? 0.652 37.5 28.078 1 87.56 135 GLU A O 1
ATOM 1042 N N . GLY A 1 136 ? 2.455 36.844 29.375 1 87.69 136 GLY A N 1
ATOM 1043 C CA . GLY A 1 136 ? 1.609 36.062 30.281 1 87.69 136 GLY A CA 1
ATOM 1044 C C . GLY A 1 136 ? 0.575 36.906 31 1 87.69 136 GLY A C 1
ATOM 1045 O O . GLY A 1 136 ? -0.561 36.469 31.203 1 87.69 136 GLY A O 1
ATOM 1046 N N . LEU A 1 137 ? 0.876 38.031 31.297 1 90.56 137 LEU A N 1
ATOM 1047 C CA . LEU A 1 137 ? -0.024 38.969 31.984 1 90.56 137 LEU A CA 1
ATOM 1048 C C . LEU A 1 137 ? -1.128 39.438 31.047 1 90.56 137 LEU A C 1
ATOM 1050 O O . LEU A 1 137 ? -2.295 39.531 31.438 1 90.56 137 LEU A O 1
ATOM 1054 N N . LEU A 1 138 ? -0.676 39.812 29.828 1 91.31 138 LEU A N 1
ATOM 1055 C CA . LEU A 1 138 ? -1.658 40.281 28.859 1 91.31 138 LEU A CA 1
ATOM 1056 C C . LEU A 1 138 ? -2.725 39.219 28.609 1 91.31 138 LEU A C 1
ATOM 1058 O O . LEU A 1 138 ? -3.92 39.5 28.609 1 91.31 138 LEU A O 1
ATOM 1062 N N . TRP A 1 139 ? -2.34 38.062 28.516 1 88.69 139 TRP A N 1
ATOM 1063 C CA . TRP A 1 139 ? -3.285 36.969 28.312 1 88.69 139 TRP A CA 1
ATOM 1064 C C . TRP A 1 139 ? -4.156 36.75 29.547 1 88.69 139 TRP A C 1
ATOM 1066 O O . TRP A 1 139 ? -5.344 36.438 29.438 1 88.69 139 TRP A O 1
ATOM 1076 N N . GLY A 1 140 ? -3.537 36.875 30.719 1 90.69 140 GLY A N 1
ATOM 1077 C CA . GLY A 1 140 ? -4.301 36.75 31.938 1 90.69 140 GLY A CA 1
ATOM 1078 C C . GLY A 1 140 ? -5.41 37.781 32.062 1 90.69 140 GLY A C 1
ATOM 1079 O O . GLY A 1 140 ? -6.527 37.438 32.469 1 90.69 140 GLY A O 1
ATOM 1080 N N . PHE A 1 141 ? -5.117 38.938 31.656 1 93.06 141 PHE A N 1
ATOM 1081 C CA . PHE A 1 141 ? -6.113 40 31.719 1 93.06 141 PHE A CA 1
ATOM 1082 C C . PHE A 1 141 ? -7.215 39.781 30.688 1 93.06 141 PHE A C 1
ATOM 1084 O O . PHE A 1 141 ? -8.383 40.094 30.938 1 93.06 141 PHE A O 1
ATOM 1091 N N . MET A 1 142 ? -6.82 39.281 29.516 1 90.38 142 MET A N 1
ATOM 1092 C CA . MET A 1 142 ? -7.812 38.969 28.5 1 90.38 142 MET A CA 1
ATOM 1093 C C . MET A 1 142 ? -8.75 37.875 28.969 1 90.38 142 MET A C 1
ATOM 1095 O O . MET A 1 142 ? -9.969 37.969 28.797 1 90.38 142 MET A O 1
ATOM 1099 N N . LYS A 1 143 ? -8.211 36.875 29.609 1 89 143 LYS A N 1
ATOM 1100 C CA . LYS A 1 143 ? -9.008 35.75 30.078 1 89 143 LYS A CA 1
ATOM 1101 C C . LYS A 1 143 ? -9.969 36.156 31.188 1 89 143 LYS A C 1
ATOM 1103 O O . LYS A 1 143 ? -11.078 35.625 31.281 1 89 143 LYS A O 1
ATOM 1108 N N . THR A 1 144 ? -9.516 37.125 32.062 1 90.88 144 THR A N 1
ATOM 1109 C CA . THR A 1 144 ? -10.344 37.594 33.156 1 90.88 144 THR A CA 1
ATOM 1110 C C . THR A 1 144 ? -11.219 38.75 32.719 1 90.88 144 THR A C 1
ATOM 1112 O O . THR A 1 144 ? -11.883 39.375 33.562 1 90.88 144 THR A O 1
ATOM 1115 N N . ARG A 1 145 ? -11.203 39.188 31.453 1 89.56 145 ARG A N 1
ATOM 1116 C CA . ARG A 1 145 ? -12.023 40.25 30.828 1 89.56 145 ARG A CA 1
ATOM 1117 C C . ARG A 1 145 ? -11.727 41.594 31.453 1 89.56 145 ARG A C 1
ATOM 1119 O O . ARG A 1 145 ? -12.648 42.375 31.719 1 89.56 145 ARG A O 1
ATOM 1126 N N . ARG A 1 146 ? -10.484 41.75 31.875 1 92.94 146 ARG A N 1
ATOM 1127 C CA . ARG A 1 146 ? -10.031 43.031 32.375 1 92.94 146 ARG A CA 1
ATOM 1128 C C . ARG A 1 146 ? -9.188 43.75 31.328 1 92.94 146 ARG A C 1
ATOM 1130 O O . ARG A 1 146 ? -8.062 44.188 31.609 1 92.94 146 ARG A O 1
ATOM 1137 N N . GLN A 1 147 ? -9.75 44.031 30.188 1 92.31 147 GLN A N 1
ATOM 1138 C CA . GLN A 1 147 ? -9.016 44.562 29.047 1 92.31 147 GLN A CA 1
ATOM 1139 C C . GLN A 1 147 ? -8.82 46.062 29.188 1 92.31 147 GLN A C 1
ATOM 1141 O O . GLN A 1 147 ? -7.992 46.656 28.484 1 92.31 147 GLN A O 1
ATOM 1146 N N . ALA A 1 148 ? -9.477 46.656 30.125 1 92 148 ALA A N 1
ATOM 1147 C CA . ALA A 1 148 ? -9.289 48.094 30.375 1 92 148 ALA A CA 1
ATOM 1148 C C . ALA A 1 148 ? -7.855 48.406 30.797 1 92 148 ALA A C 1
ATOM 1150 O O . ALA A 1 148 ? -7.309 49.438 30.469 1 92 148 ALA A O 1
ATOM 1151 N N . VAL A 1 149 ? -7.324 47.438 31.516 1 94.56 149 VAL A N 1
ATOM 1152 C CA . VAL A 1 149 ? -5.941 47.562 31.953 1 94.56 149 VAL A CA 1
ATOM 1153 C C . VAL A 1 149 ? -5.008 47.531 30.75 1 94.56 149 VAL A C 1
ATOM 1155 O O . VAL A 1 149 ? -4.004 48.25 30.703 1 94.56 149 VAL A O 1
ATOM 1158 N N . ILE A 1 150 ? -5.363 46.719 29.766 1 94.62 150 ILE A N 1
ATOM 1159 C CA . ILE A 1 150 ? -4.562 46.625 28.562 1 94.62 150 ILE A CA 1
ATOM 1160 C C . ILE A 1 150 ? -4.648 47.938 27.766 1 94.62 150 ILE A C 1
ATOM 1162 O O . ILE A 1 150 ? -3.648 48.406 27.219 1 94.62 150 ILE A O 1
ATOM 1166 N N . ASP A 1 151 ? -5.848 48.594 27.688 1 95.06 151 ASP A N 1
ATOM 1167 C CA . ASP A 1 151 ? -6.016 49.875 27.016 1 95.06 151 ASP A CA 1
ATOM 1168 C C . ASP A 1 151 ? -5.105 50.938 27.625 1 95.06 151 ASP A C 1
ATOM 1170 O O . ASP A 1 151 ? -4.441 51.688 26.906 1 95.06 151 ASP A O 1
ATOM 1174 N N . ALA A 1 152 ? -5.062 50.875 28.953 1 94.25 152 ALA A N 1
ATOM 1175 C CA . ALA A 1 152 ? -4.227 51.844 29.656 1 94.25 152 ALA A CA 1
ATOM 1176 C C . ALA A 1 152 ? -2.744 51.594 29.391 1 94.25 152 ALA A C 1
ATOM 1178 O O . ALA A 1 152 ? -1.953 52.531 29.266 1 94.25 152 ALA A O 1
ATOM 1179 N N . TYR A 1 153 ? -2.436 50.469 29.422 1 93 153 TYR A N 1
ATOM 1180 C CA . TYR A 1 153 ? -1.064 50.062 29.141 1 93 153 TYR A CA 1
ATOM 1181 C C . TYR A 1 153 ? -0.638 50.531 27.75 1 93 153 TYR A C 1
ATOM 1183 O O . TYR A 1 153 ? 0.476 51 27.562 1 93 153 TYR A O 1
ATOM 1191 N N . LEU A 1 154 ? -1.538 50.281 26.75 1 94.25 154 LEU A N 1
ATOM 1192 C CA . LEU A 1 154 ? -1.258 50.719 25.391 1 94.25 154 LEU A CA 1
ATOM 1193 C C . LEU A 1 154 ? -1.112 52.219 25.297 1 94.25 154 LEU A C 1
ATOM 1195 O O . LEU A 1 154 ? -0.283 52.719 24.547 1 94.25 154 LEU A O 1
ATOM 1199 N N . ASP A 1 155 ? -1.901 52.906 26.062 1 93.44 155 ASP A N 1
ATOM 1200 C CA . ASP A 1 155 ? -1.776 54.375 26.125 1 93.44 155 ASP A CA 1
ATOM 1201 C C . ASP A 1 155 ? -0.398 54.781 26.641 1 93.44 155 ASP A C 1
ATOM 1203 O O . ASP A 1 155 ? 0.2 55.719 26.141 1 93.44 155 ASP A O 1
ATOM 1207 N N . TRP A 1 156 ? 0.007 54.031 27.625 1 92.31 156 TRP A N 1
ATOM 1208 C CA . TRP A 1 156 ? 1.331 54.281 28.172 1 92.31 156 TRP A CA 1
ATOM 1209 C C . TRP A 1 156 ? 2.422 53.938 27.172 1 92.31 156 TRP A C 1
ATOM 1211 O O . TRP A 1 156 ? 3.361 54.688 26.969 1 92.31 156 TRP A O 1
ATOM 1221 N N . LEU A 1 157 ? 2.305 52.844 26.609 1 91.44 157 LEU A N 1
ATOM 1222 C CA . LEU A 1 157 ? 3.301 52.375 25.641 1 91.44 157 LEU A CA 1
ATOM 1223 C C . LEU A 1 157 ? 3.416 53.375 24.484 1 91.44 157 LEU A C 1
ATOM 1225 O O . LEU A 1 157 ? 4.5 53.562 23.922 1 91.44 157 LEU A O 1
ATOM 1229 N N . ALA A 1 158 ? 2.334 53.906 24 1 90.69 158 ALA A N 1
ATOM 1230 C CA . ALA A 1 158 ? 2.299 54.844 22.891 1 90.69 158 ALA A CA 1
ATOM 1231 C C . ALA A 1 158 ? 3.137 56.094 23.188 1 90.69 158 ALA A C 1
ATOM 1233 O O . ALA A 1 158 ? 3.617 56.781 22.281 1 90.69 158 ALA A O 1
ATOM 1234 N N . THR A 1 159 ? 3.285 56.312 24.516 1 87.94 159 THR A N 1
ATOM 1235 C CA . THR A 1 159 ? 4.074 57.469 24.906 1 87.94 159 THR A CA 1
ATOM 1236 C C . THR A 1 159 ? 5.562 57.125 24.938 1 87.94 159 THR A C 1
ATOM 1238 O O . THR A 1 159 ? 6.41 58.031 24.906 1 87.94 159 THR A O 1
ATOM 1241 N N . CYS A 1 160 ? 5.797 55.906 25 1 84.62 160 CYS A N 1
ATOM 1242 C CA . CYS A 1 160 ? 7.188 55.469 25.016 1 84.62 160 CYS A CA 1
ATOM 1243 C C . CYS A 1 160 ? 7.766 55.406 23.609 1 84.62 160 CYS A C 1
ATOM 1245 O O . CYS A 1 160 ? 7.059 55.062 22.656 1 84.62 160 CYS A O 1
ATOM 1247 N N . THR A 1 161 ? 8.867 55.875 23.422 1 75.12 161 THR A N 1
ATOM 1248 C CA . THR A 1 161 ? 9.477 55.906 22.109 1 75.12 161 THR A CA 1
ATOM 1249 C C . THR A 1 161 ? 10.148 54.562 21.781 1 75.12 161 THR A C 1
ATOM 1251 O O . THR A 1 161 ? 10.797 53.969 22.641 1 75.12 161 THR A O 1
ATOM 1254 N N . GLY A 1 162 ? 9.828 54.062 20.656 1 69.25 162 GLY A N 1
ATOM 1255 C CA . GLY A 1 162 ? 10.602 52.969 20.078 1 69.25 162 GLY A CA 1
ATOM 1256 C C . GLY A 1 162 ? 10.234 51.594 20.641 1 69.25 162 GLY A C 1
ATOM 1257 O O . GLY A 1 162 ? 11.109 50.75 20.844 1 69.25 162 GLY A O 1
ATOM 1258 N N . VAL A 1 163 ? 9.016 51.344 20.953 1 76.88 163 VAL A N 1
ATOM 1259 C CA . VAL A 1 163 ? 8.641 50.062 21.516 1 76.88 163 VAL A CA 1
ATOM 1260 C C . VAL A 1 163 ? 8.328 49.062 20.391 1 76.88 163 VAL A C 1
ATOM 1262 O O . VAL A 1 163 ? 7.312 49.219 19.703 1 76.88 163 VAL A O 1
ATOM 1265 N N . PRO A 1 164 ? 9.117 48.031 20.188 1 73.94 164 PRO A N 1
ATOM 1266 C CA . PRO A 1 164 ? 8.953 47.156 19.031 1 73.94 164 PRO A CA 1
ATOM 1267 C C . PRO A 1 164 ? 7.711 46.25 19.141 1 73.94 164 PRO A C 1
ATOM 1269 O O . PRO A 1 164 ? 7.133 45.875 18.125 1 73.94 164 PRO A O 1
ATOM 1272 N N . ASP A 1 165 ? 7.258 45.844 20.266 1 81.5 165 ASP A N 1
ATOM 1273 C CA . ASP A 1 165 ? 6.18 44.875 20.406 1 81.5 165 ASP A CA 1
ATOM 1274 C C . ASP A 1 165 ? 4.84 45.562 20.641 1 81.5 165 ASP A C 1
ATOM 1276 O O . ASP A 1 165 ? 3.883 44.938 21.094 1 81.5 165 ASP A O 1
ATOM 1280 N N . PHE A 1 166 ? 4.867 46.906 20.359 1 89.88 166 PHE A N 1
ATOM 1281 C CA . PHE A 1 166 ? 3.646 47.688 20.562 1 89.88 166 PHE A CA 1
ATOM 1282 C C . PHE A 1 166 ? 2.486 47.062 19.781 1 89.88 166 PHE A C 1
ATOM 1284 O O . PHE A 1 166 ? 1.42 46.812 20.359 1 89.88 166 PHE A O 1
ATOM 1291 N N . ALA A 1 167 ? 2.693 46.719 18.531 1 92.5 167 ALA A N 1
ATOM 1292 C CA . ALA A 1 167 ? 1.647 46.219 17.656 1 92.5 167 ALA A CA 1
ATOM 1293 C C . ALA A 1 167 ? 1.107 44.875 18.141 1 92.5 167 ALA A C 1
ATOM 1295 O O . ALA A 1 167 ? -0.068 44.562 17.922 1 92.5 167 ALA A O 1
ATOM 1296 N N . ASP A 1 168 ? 1.888 44.062 18.781 1 92.5 168 ASP A N 1
ATOM 1297 C CA . ASP A 1 168 ? 1.511 42.719 19.203 1 92.5 168 ASP A CA 1
ATOM 1298 C C . ASP A 1 168 ? 0.457 42.75 20.312 1 92.5 168 ASP A C 1
ATOM 1300 O O . ASP A 1 168 ? -0.305 41.812 20.484 1 92.5 168 ASP A O 1
ATOM 1304 N N . ALA A 1 169 ? 0.408 43.844 21.062 1 93.31 169 ALA A N 1
ATOM 1305 C CA . ALA A 1 169 ? -0.488 43.969 22.219 1 93.31 169 ALA A CA 1
ATOM 1306 C C . ALA A 1 169 ? -1.833 44.562 21.797 1 93.31 169 ALA A C 1
ATOM 1308 O O . ALA A 1 169 ? -2.84 44.375 22.484 1 93.31 169 ALA A O 1
ATOM 1309 N N . VAL A 1 170 ? -1.846 45.219 20.688 1 94.75 170 VAL A N 1
ATOM 1310 C CA . VAL A 1 170 ? -3.006 46 20.266 1 94.75 170 VAL A CA 1
ATOM 1311 C C . VAL A 1 170 ? -4.207 45.094 20.078 1 94.75 170 VAL A C 1
ATOM 1313 O O . VAL A 1 170 ? -5.309 45.375 20.547 1 94.75 170 VAL A O 1
ATOM 1316 N N . PRO A 1 171 ? -4.043 43.875 19.469 1 94.75 171 PRO A N 1
ATOM 1317 C CA . PRO A 1 171 ? -5.211 43.031 19.203 1 94.75 171 PRO A CA 1
ATOM 1318 C C . PRO A 1 171 ? -5.836 42.5 20.484 1 94.75 171 PRO A C 1
ATOM 1320 O O . PRO A 1 171 ? -6.945 41.969 20.453 1 94.75 171 PRO A O 1
ATOM 1323 N N . LEU A 1 172 ? -5.172 42.594 21.656 1 94.19 172 LEU A N 1
ATOM 1324 C CA . LEU A 1 172 ? -5.668 42.062 22.922 1 94.19 172 LEU A CA 1
ATOM 1325 C C . LEU A 1 172 ? -6.496 43.094 23.672 1 94.19 172 LEU A C 1
ATOM 1327 O O . LEU A 1 172 ? -7.105 42.781 24.688 1 94.19 172 LEU A O 1
ATOM 1331 N N . ALA A 1 173 ? -6.539 44.281 23.125 1 95.25 173 ALA A N 1
ATOM 1332 C CA . ALA A 1 173 ? -7.273 45.375 23.75 1 95.25 173 ALA A CA 1
ATOM 1333 C C . ALA A 1 173 ? -8.766 45.281 23.422 1 95.25 173 ALA A C 1
ATOM 1335 O O . ALA A 1 173 ? -9.219 44.344 22.781 1 95.25 173 ALA A O 1
ATOM 1336 N N . THR A 1 174 ? -9.547 46.25 24.031 1 93.75 174 THR A N 1
ATOM 1337 C CA . THR A 1 174 ? -10.961 46.375 23.688 1 93.75 174 THR A CA 1
ATOM 1338 C C . THR A 1 174 ? -11.117 46.906 22.25 1 93.75 174 THR A C 1
ATOM 1340 O O . THR A 1 174 ? -10.164 47.406 21.656 1 93.75 174 THR A O 1
ATOM 1343 N N . SER A 1 175 ? -12.312 46.781 21.672 1 93.38 175 SER A N 1
ATOM 1344 C CA . SER A 1 175 ? -12.562 47.219 20.297 1 93.38 175 SER A CA 1
ATOM 1345 C C . SER A 1 175 ? -12.227 48.719 20.141 1 93.38 175 SER A C 1
ATOM 1347 O O . SER A 1 175 ? -11.688 49.125 19.125 1 93.38 175 SER A O 1
ATOM 1349 N N . GLU A 1 176 ? -12.547 49.438 21.172 1 94 176 GLU A N 1
ATOM 1350 C CA . GLU A 1 176 ? -12.25 50.875 21.141 1 94 176 GLU A CA 1
ATOM 1351 C C . GLU A 1 176 ? -10.75 51.125 21.25 1 94 176 GLU A C 1
ATOM 1353 O O . GLU A 1 176 ? -10.211 52 20.562 1 94 176 GLU A O 1
ATOM 1358 N N . GLY A 1 177 ? -10.148 50.375 22.109 1 95 177 GLY A N 1
ATOM 1359 C CA . GLY A 1 177 ? -8.711 50.5 22.25 1 95 177 GLY A CA 1
ATOM 1360 C C . GLY A 1 177 ? -7.957 50.125 20.984 1 95 177 GLY A C 1
ATOM 1361 O O . GLY A 1 177 ? -6.977 50.781 20.625 1 95 177 GLY A O 1
ATOM 1362 N N . ILE A 1 178 ? -8.438 49.062 20.297 1 96.5 178 ILE A N 1
ATOM 1363 C CA . ILE A 1 178 ? -7.809 48.656 19.047 1 96.5 178 ILE A CA 1
ATOM 1364 C C . ILE A 1 178 ? -7.891 49.75 18.016 1 96.5 178 ILE A C 1
ATOM 1366 O O . ILE A 1 178 ? -6.891 50.125 17.391 1 96.5 178 ILE A O 1
ATOM 1370 N N . ARG A 1 179 ? -9 50.406 17.797 1 95.56 179 ARG A N 1
ATOM 1371 C CA . ARG A 1 179 ? -9.211 51.438 16.781 1 95.56 179 ARG A CA 1
ATOM 1372 C C . ARG A 1 179 ? -8.359 52.656 17.094 1 95.56 179 ARG A C 1
ATOM 1374 O O . ARG A 1 179 ? -7.824 53.312 16.172 1 95.56 179 ARG A O 1
ATOM 1381 N N . ARG A 1 180 ? -8.211 52.906 18.375 1 94.75 180 ARG A N 1
ATOM 1382 C CA . ARG A 1 180 ? -7.434 54.094 18.781 1 94.75 180 ARG A CA 1
ATOM 1383 C C . ARG A 1 180 ? -5.961 53.906 18.422 1 94.75 180 ARG A C 1
ATOM 1385 O O . ARG A 1 180 ? -5.316 54.844 17.969 1 94.75 180 ARG A O 1
ATOM 1392 N N . HIS A 1 181 ? -5.449 52.781 18.578 1 95.62 181 HIS A N 1
ATOM 1393 C CA . HIS A 1 181 ? -4.016 52.562 18.438 1 95.62 181 HIS A CA 1
ATOM 1394 C C . HIS A 1 181 ? -3.699 51.844 17.125 1 95.62 181 HIS A C 1
ATOM 1396 O O . HIS A 1 181 ? -2.549 51.469 16.875 1 95.62 181 HIS A 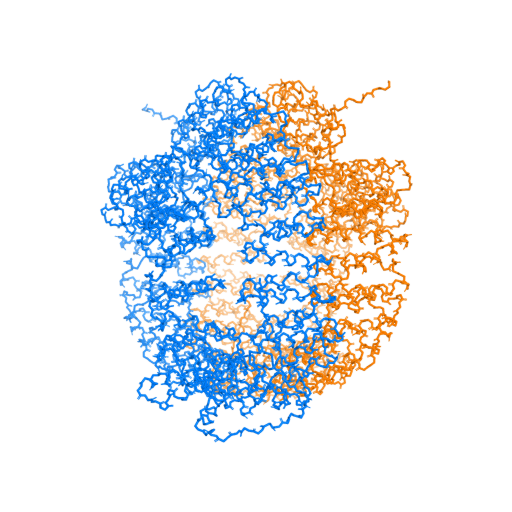O 1
ATOM 1402 N N . LEU A 1 182 ? -4.703 51.688 16.297 1 95.75 182 LEU A N 1
ATOM 1403 C CA . LEU A 1 182 ? -4.566 50.938 15.062 1 95.75 182 LEU A CA 1
ATOM 1404 C C . LEU A 1 182 ? -3.588 51.594 14.109 1 95.75 182 LEU A C 1
ATOM 1406 O O . LEU A 1 182 ? -2.719 50.938 13.531 1 95.75 182 LEU A O 1
ATOM 1410 N N . PRO A 1 183 ? -3.637 52.875 13.922 1 94.31 183 PRO A N 1
ATOM 1411 C CA . PRO A 1 183 ? -2.707 53.5 12.984 1 94.31 183 PRO A CA 1
ATOM 1412 C C . PRO A 1 183 ? -1.246 53.312 13.391 1 94.31 183 PRO A C 1
ATOM 1414 O O . PRO A 1 183 ? -0.393 53.062 12.539 1 94.31 183 PRO A O 1
ATOM 1417 N N . SER A 1 184 ? -1.042 53.406 14.68 1 92 184 SER A N 1
ATOM 1418 C CA . SER A 1 184 ? 0.318 53.25 15.18 1 92 184 SER A CA 1
ATOM 1419 C C . SER A 1 184 ? 0.782 51.781 14.992 1 92 184 SER A C 1
ATOM 1421 O O . SER A 1 184 ? 1.955 51.531 14.703 1 92 184 SER A O 1
ATOM 1423 N N . ALA A 1 185 ? -0.129 50.938 15.203 1 94.31 185 ALA A N 1
ATOM 1424 C CA . ALA A 1 185 ? 0.204 49.531 15.055 1 94.31 185 ALA A CA 1
ATOM 1425 C C . ALA A 1 185 ? 0.499 49.188 13.602 1 94.31 185 ALA A C 1
ATOM 1427 O O . ALA A 1 185 ? 1.38 48.375 13.312 1 94.31 185 ALA A O 1
ATOM 1428 N N . LEU A 1 186 ? -0.194 49.812 12.68 1 94.56 186 LEU A N 1
ATOM 1429 C CA . LEU A 1 186 ? -0.052 49.531 11.258 1 94.56 186 LEU A CA 1
ATOM 1430 C C . LEU A 1 186 ? 1.221 50.156 10.703 1 94.56 186 LEU A C 1
ATOM 1432 O O . LEU A 1 186 ? 1.667 49.781 9.609 1 94.56 186 LEU A O 1
ATOM 1436 N N . ALA A 1 187 ? 1.803 51.062 11.391 1 91.69 187 ALA A N 1
ATOM 1437 C CA . ALA A 1 187 ? 3.057 51.688 10.969 1 91.69 187 ALA A CA 1
ATOM 1438 C C . ALA A 1 187 ? 4.207 50.688 11.023 1 91.69 187 ALA A C 1
ATOM 1440 O O . ALA A 1 187 ? 5.129 50.719 10.203 1 91.69 187 ALA A O 1
ATOM 1441 N N . ARG A 1 188 ? 4.105 49.844 12 1 92.44 188 ARG A N 1
ATOM 1442 C CA . ARG A 1 188 ? 5.117 48.781 12.148 1 92.44 188 ARG A CA 1
ATOM 1443 C C . ARG A 1 188 ? 4.488 47.469 12.602 1 92.44 188 ARG A C 1
ATOM 1445 O O . ARG A 1 188 ? 4.789 46.969 13.688 1 92.44 188 ARG A O 1
ATOM 1452 N N . PRO A 1 189 ? 3.766 46.812 11.695 1 92.19 189 PRO A N 1
ATOM 1453 C CA . PRO A 1 189 ? 3.025 45.625 12.086 1 92.19 189 PRO A CA 1
ATOM 1454 C C . PRO A 1 189 ? 3.906 44.375 12.133 1 92.19 189 PRO A C 1
ATOM 1456 O O . PRO A 1 189 ? 4.91 44.312 11.422 1 92.19 189 PRO A O 1
ATOM 1459 N N . SER A 1 190 ? 3.539 43.406 12.977 1 91.94 190 SER A N 1
ATOM 1460 C CA . SER A 1 190 ? 4.23 42.125 13.062 1 91.94 190 SER A CA 1
ATOM 1461 C C . SER A 1 190 ? 3.346 41 12.586 1 91.94 190 SER A C 1
ATOM 1463 O O . SER A 1 190 ? 2.135 41.156 12.422 1 91.94 190 SER A O 1
ATOM 1465 N N . VAL A 1 191 ? 3.906 39.844 12.273 1 91.69 191 VAL A N 1
ATOM 1466 C CA . VAL A 1 191 ? 3.164 38.656 11.891 1 91.69 191 VAL A CA 1
ATOM 1467 C C . VAL A 1 191 ? 2.186 38.281 13 1 91.69 191 VAL A C 1
ATOM 1469 O O . VAL A 1 191 ? 1.056 37.844 12.727 1 91.69 191 VAL A O 1
ATOM 1472 N N . ARG A 1 192 ? 2.58 38.469 14.312 1 92.38 192 ARG A N 1
ATOM 1473 C CA . ARG A 1 192 ? 1.726 38.156 15.453 1 92.38 192 ARG A CA 1
ATOM 1474 C C . ARG A 1 192 ? 0.531 39.125 15.508 1 92.38 192 ARG A C 1
ATOM 1476 O O . ARG A 1 192 ? -0.566 38.719 15.906 1 92.38 192 ARG A O 1
ATOM 1483 N N . PHE A 1 193 ? 0.793 40.438 15.25 1 94 193 PHE A N 1
ATOM 1484 C CA . PHE A 1 193 ? -0.275 41.438 15.195 1 94 193 PHE A CA 1
ATOM 1485 C C . PHE A 1 193 ? -1.387 40.969 14.258 1 94 193 PHE A C 1
ATOM 1487 O O . PHE A 1 193 ? -2.557 40.938 14.648 1 94 193 PHE A O 1
ATOM 1494 N N . TRP A 1 194 ? -1.068 40.5 13.008 1 95.25 194 TRP A N 1
ATOM 1495 C CA . TRP A 1 194 ? -2.049 40.062 12 1 95.25 194 TRP A CA 1
ATOM 1496 C C . TRP A 1 194 ? -2.777 38.812 12.438 1 95.25 194 TRP A C 1
ATOM 1498 O O . TRP A 1 194 ? -3.998 38.719 12.305 1 95.25 194 TRP A O 1
ATOM 1508 N N . SER A 1 195 ? -1.958 37.875 12.922 1 94.88 195 SER A N 1
ATOM 1509 C CA . SER A 1 195 ? -2.545 36.594 13.367 1 94.88 195 SER A CA 1
ATOM 1510 C C . SER A 1 195 ? -3.539 36.844 14.5 1 94.88 195 SER A C 1
ATOM 1512 O O . SER A 1 195 ? -4.633 36.25 14.5 1 94.88 195 SER A O 1
ATOM 1514 N N . ARG A 1 196 ? -3.158 37.688 15.508 1 94.88 196 ARG A N 1
ATOM 1515 C CA . ARG A 1 196 ? -4.027 37.969 16.641 1 94.88 196 ARG A CA 1
ATOM 1516 C C . ARG A 1 196 ? -5.25 38.781 16.203 1 94.88 196 ARG A C 1
ATOM 1518 O O . ARG A 1 196 ? -6.344 38.594 16.719 1 94.88 196 ARG A O 1
ATOM 1525 N N . MET A 1 197 ? -5.027 39.656 15.227 1 96.19 197 MET A N 1
ATOM 1526 C CA . MET A 1 197 ? -6.148 40.438 14.695 1 96.19 197 MET A CA 1
ATOM 1527 C C . MET A 1 197 ? -7.168 39.5 14.031 1 96.19 197 MET A C 1
ATOM 1529 O O . MET A 1 197 ? -8.375 39.688 14.195 1 96.19 197 MET A O 1
ATOM 1533 N N . ALA A 1 198 ? -6.695 38.562 13.25 1 95.75 198 ALA A N 1
ATOM 1534 C CA . ALA A 1 198 ? -7.57 37.625 12.562 1 95.75 198 ALA A CA 1
ATOM 1535 C C . ALA A 1 198 ? -8.367 36.781 13.562 1 95.75 198 ALA A C 1
ATOM 1537 O O . ALA A 1 198 ? -9.523 36.438 13.312 1 95.75 198 ALA A O 1
ATOM 1538 N N . HIS A 1 199 ? -7.738 36.562 14.703 1 93.19 199 HIS A N 1
ATOM 1539 C CA . HIS A 1 199 ? -8.383 35.719 15.695 1 93.19 199 HIS A CA 1
ATOM 1540 C C . HIS A 1 199 ? -9.32 36.531 16.594 1 93.19 199 HIS A C 1
ATOM 1542 O O . HIS A 1 199 ? -10.445 36.094 16.844 1 93.19 199 HIS A O 1
ATOM 1548 N N . ASN A 1 200 ? -8.867 37.656 17.078 1 93.75 200 ASN A N 1
ATOM 1549 C CA . ASN A 1 200 ? -9.57 38.375 18.125 1 93.75 200 ASN A CA 1
ATOM 1550 C C . ASN A 1 200 ? -10.453 39.5 17.547 1 93.75 200 ASN A C 1
ATOM 1552 O O . ASN A 1 200 ? -11.406 39.938 18.188 1 93.75 200 ASN A O 1
ATOM 1556 N N . ALA A 1 201 ? -10.07 39.969 16.422 1 95.69 201 ALA A N 1
ATOM 1557 C CA . ALA A 1 201 ? -10.828 41.094 15.859 1 95.69 201 ALA A CA 1
ATOM 1558 C C . ALA A 1 201 ? -10.914 40.969 14.336 1 95.69 201 ALA A C 1
ATOM 1560 O O . ALA A 1 201 ? -10.508 41.875 13.617 1 95.69 201 ALA A O 1
ATOM 1561 N N . PRO A 1 202 ? -11.562 39.906 13.852 1 96.06 202 PRO A N 1
ATOM 1562 C CA . PRO A 1 202 ? -11.609 39.688 12.406 1 96.06 202 PRO A CA 1
ATOM 1563 C C . PRO A 1 202 ? -12.375 40.812 11.672 1 96.06 202 PRO A C 1
ATOM 1565 O O . PRO A 1 202 ? -12.055 41.125 10.531 1 96.06 202 PRO A O 1
ATOM 1568 N N . GLY A 1 203 ? -13.352 41.438 12.242 1 96.25 203 GLY A N 1
ATOM 1569 C CA . GLY A 1 203 ? -14.094 42.531 11.625 1 96.25 203 GLY A CA 1
ATOM 1570 C C . GLY A 1 203 ? -13.242 43.75 11.359 1 96.25 203 GLY A C 1
ATOM 1571 O O . GLY A 1 203 ? -13.305 44.344 10.273 1 96.25 203 GLY A O 1
ATOM 1572 N N . ILE A 1 204 ? -12.453 44.188 12.32 1 96.94 204 ILE A N 1
ATOM 1573 C CA . ILE A 1 204 ? -11.578 45.344 12.172 1 96.94 204 ILE A CA 1
ATOM 1574 C C . ILE A 1 204 ? -10.5 45.031 11.133 1 96.94 204 ILE A C 1
ATOM 1576 O O . ILE A 1 204 ? -10.133 45.906 10.344 1 96.94 204 ILE A O 1
ATOM 1580 N N . LEU A 1 205 ? -10.008 43.844 11.211 1 97.31 205 LEU A N 1
ATOM 1581 C CA . LEU A 1 205 ? -9.008 43.438 10.227 1 97.31 205 LEU A CA 1
ATOM 1582 C C . LEU A 1 205 ? -9.57 43.562 8.812 1 97.31 205 LEU A C 1
ATOM 1584 O O . LEU A 1 205 ? -8.875 44 7.895 1 97.31 205 LEU A O 1
ATOM 1588 N N . ALA A 1 206 ? -10.82 43.125 8.594 1 97.75 206 ALA A N 1
ATOM 1589 C CA . ALA A 1 206 ? -11.477 43.219 7.289 1 97.75 206 ALA A CA 1
ATOM 1590 C C . ALA A 1 206 ? -11.555 44.688 6.828 1 97.75 206 ALA A C 1
ATOM 1592 O O . ALA A 1 206 ? -11.406 44.969 5.637 1 97.75 206 ALA A O 1
ATOM 1593 N N . GLU A 1 207 ? -11.805 45.531 7.77 1 96.69 207 GLU A N 1
ATOM 1594 C CA . GLU A 1 207 ? -11.852 46.969 7.441 1 96.69 207 GLU A CA 1
ATOM 1595 C C . GLU A 1 207 ? -10.492 47.469 6.965 1 96.69 207 GLU A C 1
ATOM 1597 O O . GLU A 1 207 ? -10.414 48.281 6.039 1 96.69 207 GLU A O 1
ATOM 1602 N N . VAL A 1 208 ? -9.477 47 7.598 1 97.06 208 VAL A N 1
ATOM 1603 C CA . VAL A 1 208 ? -8.125 47.406 7.227 1 97.06 208 VAL A CA 1
ATOM 1604 C C . VAL A 1 208 ? -7.82 46.938 5.805 1 97.06 208 VAL A C 1
ATOM 1606 O O . VAL A 1 208 ? -7.309 47.719 4.992 1 97.06 208 VAL A O 1
ATOM 1609 N N . PHE A 1 209 ? -8.148 45.688 5.508 1 97.69 209 PHE A N 1
ATOM 1610 C CA . PHE A 1 209 ? -7.898 45.156 4.176 1 97.69 209 PHE A CA 1
ATOM 1611 C C . PHE A 1 209 ? -8.727 45.906 3.131 1 97.69 209 PHE A C 1
ATOM 1613 O O . PHE A 1 209 ? -8.242 46.188 2.031 1 97.69 209 PHE A O 1
ATOM 1620 N N . ALA A 1 210 ? -9.961 46.219 3.441 1 97.69 210 ALA A N 1
ATOM 1621 C CA . ALA A 1 210 ? -10.836 46.938 2.52 1 97.69 210 ALA A CA 1
ATOM 1622 C C . ALA A 1 210 ? -10.266 48.312 2.191 1 97.69 210 ALA A C 1
ATOM 1624 O O . ALA A 1 210 ? -10.305 48.75 1.04 1 97.69 210 ALA A O 1
ATOM 1625 N N . ALA A 1 211 ? -9.766 48.875 3.225 1 96.56 211 ALA A N 1
ATOM 1626 C CA . ALA A 1 211 ? -9.172 50.188 3.021 1 96.56 211 ALA A CA 1
ATOM 1627 C C . ALA A 1 211 ? -7.953 50.094 2.105 1 96.56 211 ALA A C 1
ATOM 1629 O O . ALA A 1 211 ? -7.758 50.969 1.24 1 96.56 211 ALA A O 1
ATOM 1630 N N . ARG A 1 212 ? -7.152 49.156 2.301 1 95.62 212 ARG A N 1
ATOM 1631 C CA . ARG A 1 212 ? -5.961 48.969 1.477 1 95.62 212 ARG A CA 1
ATOM 1632 C C . ARG A 1 212 ? -6.336 48.656 0.03 1 95.62 212 ARG A C 1
ATOM 1634 O O . ARG A 1 212 ? -5.684 49.125 -0.899 1 95.62 212 ARG A O 1
ATOM 1641 N N . LEU A 1 213 ? -7.34 47.875 -0.149 1 96.56 213 LEU A N 1
ATOM 1642 C CA . LEU A 1 213 ? -7.785 47.531 -1.494 1 96.56 213 LEU A CA 1
ATOM 1643 C C . LEU A 1 213 ? -8.383 48.75 -2.197 1 96.56 213 LEU A C 1
ATOM 1645 O O . LEU A 1 213 ? -8.156 48.969 -3.393 1 96.56 213 LEU A O 1
ATOM 1649 N N . ARG A 1 214 ? -9.086 49.594 -1.479 1 95.94 214 ARG A N 1
ATOM 1650 C CA . ARG A 1 214 ? -9.719 50.75 -2.064 1 95.94 214 ARG A CA 1
ATOM 1651 C C . ARG A 1 214 ? -8.68 51.812 -2.41 1 95.94 214 ARG A C 1
ATOM 1653 O O . ARG A 1 214 ? -8.906 52.656 -3.287 1 95.94 214 ARG A O 1
ATOM 1660 N N . ALA A 1 215 ? -7.578 51.719 -1.768 1 94.5 215 ALA A N 1
ATOM 1661 C CA . ALA A 1 215 ? -6.535 52.719 -1.959 1 94.5 215 ALA A CA 1
ATOM 1662 C C . ALA A 1 215 ? -5.84 52.562 -3.305 1 94.5 215 ALA A C 1
ATOM 1664 O O . ALA A 1 215 ? -5.18 53.469 -3.797 1 94.5 215 ALA A O 1
ATOM 1665 N N . VAL A 1 216 ? -6.066 51.406 -3.85 1 93.12 216 VAL A N 1
ATOM 1666 C CA . VAL A 1 216 ? -5.406 51.156 -5.125 1 93.12 216 VAL A CA 1
ATOM 1667 C C . VAL A 1 216 ? -6.441 50.75 -6.172 1 93.12 216 VAL A C 1
ATOM 1669 O O . VAL A 1 216 ? -7.453 50.125 -5.84 1 93.12 216 VAL A O 1
ATOM 1672 N N . THR A 1 217 ? -6.266 51.125 -7.395 1 88.94 217 THR A N 1
ATOM 1673 C CA . THR A 1 217 ? -7.211 50.781 -8.453 1 88.94 217 THR A CA 1
ATOM 1674 C C . THR A 1 217 ? -6.98 49.375 -8.961 1 88.94 217 THR A C 1
ATOM 1676 O O . THR A 1 217 ? -7.934 48.656 -9.297 1 88.94 217 THR A O 1
ATOM 1679 N N . GLY A 1 218 ? -5.844 48.906 -8.984 1 91.31 218 GLY A N 1
ATOM 1680 C CA . GLY A 1 218 ? -5.539 47.562 -9.469 1 91.31 218 GLY A CA 1
ATOM 1681 C C . GLY A 1 218 ? -5.184 46.594 -8.359 1 91.31 218 GLY A C 1
ATOM 1682 O O . GLY A 1 218 ? -5.773 46.625 -7.281 1 91.31 218 GLY A O 1
ATOM 1683 N N . GLU A 1 219 ? -4.398 45.562 -8.727 1 93.25 219 GLU A N 1
ATOM 1684 C CA . GLU A 1 219 ? -3.977 44.562 -7.746 1 93.25 219 GLU A CA 1
ATOM 1685 C C . GLU A 1 219 ? -3.172 45.219 -6.621 1 93.25 219 GLU A C 1
ATOM 1687 O O . GLU A 1 219 ? -2.344 46.094 -6.871 1 93.25 219 GLU A O 1
ATOM 1692 N N . PRO A 1 220 ? -3.439 44.844 -5.465 1 94.44 220 PRO A N 1
ATOM 1693 C CA . PRO A 1 220 ? -2.666 45.375 -4.348 1 94.44 220 PRO A CA 1
ATOM 1694 C C . PRO A 1 220 ? -1.239 44.844 -4.297 1 94.44 220 PRO A C 1
ATOM 1696 O O . PRO A 1 220 ? -0.874 43.969 -5.098 1 94.44 220 PRO A O 1
ATOM 1699 N N . ASP A 1 221 ? -0.438 45.469 -3.434 1 93.56 221 ASP A N 1
ATOM 1700 C CA . ASP A 1 221 ? 0.947 45.031 -3.271 1 93.56 221 ASP A CA 1
ATOM 1701 C C . ASP A 1 221 ? 1.02 43.594 -2.822 1 93.56 221 ASP A C 1
ATOM 1703 O O . ASP A 1 221 ? 0.037 43.031 -2.32 1 93.56 221 ASP A O 1
ATOM 1707 N N . PRO A 1 222 ? 2.096 42.875 -3.049 1 94.06 222 PRO A N 1
ATOM 1708 C CA . PRO A 1 222 ? 2.221 41.438 -2.775 1 94.06 222 PRO A CA 1
ATOM 1709 C C . PRO A 1 222 ? 1.997 41.094 -1.305 1 94.06 222 PRO A C 1
ATOM 1711 O O . PRO A 1 222 ? 1.479 40.031 -0.989 1 94.06 222 PRO A O 1
ATOM 1714 N N . VAL A 1 223 ? 2.311 42 -0.378 1 95.12 223 VAL A N 1
ATOM 1715 C CA . VAL A 1 223 ? 2.182 41.688 1.047 1 95.12 223 VAL A CA 1
ATOM 1716 C C . VAL A 1 223 ? 0.704 41.625 1.428 1 95.12 223 VAL A C 1
ATOM 1718 O O . VAL A 1 223 ? 0.286 40.719 2.16 1 95.12 223 VAL A O 1
ATOM 1721 N N . THR A 1 224 ? -0.028 42.656 0.946 1 95.25 224 THR A N 1
ATOM 1722 C CA . THR A 1 224 ? -1.466 42.656 1.19 1 95.25 224 THR A CA 1
ATOM 1723 C C . THR A 1 224 ? -2.111 41.375 0.64 1 95.25 224 THR A C 1
ATOM 1725 O O . THR A 1 224 ? -2.959 40.781 1.298 1 95.25 224 THR A O 1
ATOM 1728 N N . ARG A 1 225 ? -1.757 41.031 -0.527 1 94.69 225 ARG A N 1
ATOM 1729 C CA . ARG A 1 225 ? -2.301 39.812 -1.133 1 94.69 225 ARG A CA 1
ATOM 1730 C C . ARG A 1 225 ? -1.955 38.562 -0.303 1 94.69 225 ARG A C 1
ATOM 1732 O O . ARG A 1 225 ? -2.785 37.688 -0.134 1 94.69 225 ARG A O 1
ATOM 1739 N N . MET A 1 226 ? -0.714 38.469 0.143 1 93.69 226 MET A N 1
ATOM 1740 C CA . MET A 1 226 ? -0.282 37.344 0.961 1 93.69 226 MET A CA 1
ATOM 1741 C C . MET A 1 226 ? -1.114 37.25 2.236 1 93.69 226 MET A C 1
ATOM 1743 O O . MET A 1 226 ? -1.53 36.156 2.629 1 93.69 226 MET A O 1
ATOM 1747 N N . TYR A 1 227 ? -1.349 38.375 2.895 1 95.12 227 TYR A N 1
ATOM 1748 C CA . TYR A 1 227 ? -2.119 38.375 4.133 1 95.12 227 TYR A CA 1
ATOM 1749 C C . TYR A 1 227 ? -3.578 38.031 3.869 1 95.12 227 TYR A C 1
ATOM 1751 O O . TYR A 1 227 ? -4.211 37.344 4.672 1 95.12 227 TYR A O 1
ATOM 1759 N N . LEU A 1 228 ? -4.117 38.594 2.795 1 95.31 228 LEU A N 1
ATOM 1760 C CA . LEU A 1 228 ? -5.484 38.219 2.428 1 95.31 228 LEU A CA 1
ATOM 1761 C C . LEU A 1 228 ? -5.609 36.719 2.207 1 95.31 228 LEU A C 1
ATOM 1763 O O . LEU A 1 228 ? -6.562 36.094 2.68 1 95.31 228 LEU A O 1
ATOM 1767 N N . ASN A 1 229 ? -4.703 36.188 1.472 1 93.12 229 ASN A N 1
ATOM 1768 C CA . ASN A 1 229 ? -4.715 34.75 1.221 1 93.12 229 ASN A CA 1
ATOM 1769 C C . ASN A 1 229 ? -4.605 33.938 2.518 1 93.12 229 ASN A C 1
ATOM 1771 O O . ASN A 1 229 ? -5.117 32.812 2.611 1 93.12 229 ASN A O 1
ATOM 1775 N N . ALA A 1 230 ? -3.855 34.5 3.525 1 94.31 230 ALA A N 1
ATOM 1776 C CA . ALA A 1 230 ? -3.602 33.781 4.773 1 94.31 230 ALA A CA 1
ATOM 1777 C C . ALA A 1 230 ? -4.805 33.844 5.703 1 94.31 230 ALA A C 1
ATOM 1779 O O . ALA A 1 230 ? -5.066 32.906 6.469 1 94.31 230 ALA A O 1
ATOM 1780 N N . TYR A 1 231 ? -5.637 34.969 5.711 1 96.69 231 TYR A N 1
ATOM 1781 C CA . TYR A 1 231 ? -6.562 35.188 6.816 1 96.69 231 TYR A CA 1
ATOM 1782 C C . TYR A 1 231 ? -7.988 35.375 6.305 1 96.69 231 TYR A C 1
ATOM 1784 O O . TYR A 1 231 ? -8.922 35.5 7.098 1 96.69 231 TYR A O 1
ATOM 1792 N N . LEU A 1 232 ? -8.258 35.312 5.02 1 97.12 232 LEU A N 1
ATOM 1793 C CA . LEU A 1 232 ? -9.578 35.562 4.461 1 97.12 232 LEU A CA 1
ATOM 1794 C C . LEU A 1 232 ? -10.57 34.531 4.934 1 97.12 232 LEU A C 1
ATOM 1796 O O . LEU A 1 232 ? -11.75 34.812 5.164 1 97.12 232 LEU A O 1
ATOM 1800 N N . HIS A 1 233 ? -10.156 33.281 5.039 1 95.94 233 HIS A N 1
ATOM 1801 C CA . HIS A 1 233 ? -11.055 32.219 5.453 1 95.94 233 HIS A CA 1
ATOM 1802 C C . HIS A 1 233 ? -11.578 32.438 6.867 1 95.94 233 HIS A C 1
ATOM 1804 O O . HIS A 1 233 ? -12.75 32.188 7.152 1 95.94 233 HIS A O 1
ATOM 1810 N N . ARG A 1 234 ? -10.688 32.938 7.848 1 96.44 234 ARG A N 1
ATOM 1811 C CA . ARG A 1 234 ? -11.102 33.219 9.219 1 96.44 234 ARG A CA 1
ATOM 1812 C C . ARG A 1 234 ? -12.078 34.375 9.273 1 96.44 234 ARG A C 1
ATOM 1814 O O . ARG A 1 234 ? -13.016 34.375 10.078 1 96.44 234 ARG A O 1
ATOM 1821 N N . ILE A 1 235 ? -11.797 35.344 8.477 1 97.75 235 ILE A N 1
ATOM 1822 C CA . ILE A 1 235 ? -12.695 36.469 8.406 1 97.75 235 ILE A CA 1
ATOM 1823 C C . ILE A 1 235 ? -14.062 36.031 7.883 1 97.75 235 ILE A C 1
ATOM 1825 O O . ILE A 1 235 ? -15.102 36.406 8.422 1 97.75 235 ILE A O 1
ATOM 1829 N N . ALA A 1 236 ? -14.062 35.188 6.867 1 97.5 236 ALA A N 1
ATOM 1830 C CA . ALA A 1 236 ? -15.297 34.656 6.285 1 97.5 236 ALA A CA 1
ATOM 1831 C C . ALA A 1 236 ? -16.094 33.844 7.301 1 97.5 236 ALA A C 1
ATOM 1833 O O . ALA A 1 236 ? -17.328 33.875 7.32 1 97.5 236 ALA A O 1
ATOM 1834 N N . ASP A 1 237 ? -15.43 33.188 8.102 1 96 237 ASP A N 1
ATOM 1835 C CA . ASP A 1 237 ? -16.062 32.281 9.078 1 96 237 ASP A CA 1
ATOM 1836 C C . ASP A 1 237 ? -16.625 33.062 10.258 1 96 237 ASP A C 1
ATOM 1838 O O . ASP A 1 237 ? -17.734 32.812 10.727 1 96 237 ASP A O 1
ATOM 1842 N N . GLN A 1 238 ? -15.852 34.156 10.789 1 96.06 238 GLN A N 1
ATOM 1843 C CA . GLN A 1 238 ? -16.188 34.844 12.031 1 96.06 238 GLN A CA 1
ATOM 1844 C C . GLN A 1 238 ? -16.891 36.156 11.758 1 96.06 238 GLN A C 1
ATOM 1846 O O . GLN A 1 238 ? -17.641 36.656 12.602 1 96.06 238 GLN A O 1
ATOM 1851 N N . ALA A 1 239 ? -16.547 36.781 10.648 1 97.19 239 ALA A N 1
ATOM 1852 C CA . ALA A 1 239 ? -17.172 38.031 10.258 1 97.19 239 ALA A CA 1
ATOM 1853 C C . ALA A 1 239 ? -17.625 38 8.805 1 97.19 239 ALA A C 1
ATOM 1855 O O . ALA A 1 239 ? -17.125 38.75 7.965 1 97.19 239 ALA A O 1
ATOM 1856 N N . PRO A 1 240 ? -18.672 37.25 8.492 1 96.81 240 PRO A N 1
ATOM 1857 C CA . PRO A 1 240 ? -19.062 36.969 7.109 1 96.81 240 PRO A CA 1
ATOM 1858 C C . PRO A 1 240 ? -19.484 38.25 6.355 1 96.81 240 PRO A C 1
ATOM 1860 O O . PRO A 1 240 ? -19.25 38.375 5.152 1 96.81 240 PRO A O 1
ATOM 1863 N N . ASP A 1 241 ? -20.078 39.25 6.969 1 96.5 241 ASP A N 1
ATOM 1864 C CA . ASP A 1 241 ? -20.516 40.438 6.281 1 96.5 241 ASP A CA 1
ATOM 1865 C C . ASP A 1 241 ? -19.328 41.281 5.816 1 96.5 241 ASP A C 1
ATOM 1867 O O . ASP A 1 241 ? -19.344 41.844 4.715 1 96.5 241 ASP A O 1
ATOM 1871 N N . ALA A 1 242 ? -18.359 41.406 6.68 1 96.88 242 ALA A N 1
ATOM 1872 C CA . ALA A 1 242 ? -17.141 42.094 6.289 1 96.88 242 ALA A CA 1
ATOM 1873 C C . ALA A 1 242 ? -16.406 41.344 5.176 1 96.88 242 ALA A C 1
ATOM 1875 O O . ALA A 1 242 ? -15.805 41.969 4.297 1 96.88 242 ALA A O 1
ATOM 1876 N N . ALA A 1 243 ? -16.5 40.062 5.25 1 97.38 243 ALA A N 1
ATOM 1877 C CA . ALA A 1 243 ? -15.867 39.25 4.227 1 97.38 243 ALA A CA 1
ATOM 1878 C C . ALA A 1 243 ? -16.5 39.469 2.861 1 97.38 243 ALA A C 1
ATOM 1880 O O . ALA A 1 243 ? -15.82 39.469 1.837 1 97.38 243 ALA A O 1
ATOM 1881 N N . LEU A 1 244 ? -17.812 39.688 2.793 1 97.31 244 LEU A N 1
ATOM 1882 C CA . LEU A 1 244 ? -18.531 39.906 1.542 1 97.31 244 LEU A CA 1
ATOM 1883 C C . LEU A 1 244 ? -17.953 41.156 0.83 1 97.31 244 LEU A C 1
ATOM 1885 O O . LEU A 1 244 ? -17.812 41.156 -0.394 1 97.31 244 LEU A O 1
ATOM 1889 N N . GLU A 1 245 ? -17.672 42.062 1.623 1 96.75 245 GLU A N 1
ATOM 1890 C CA . GLU A 1 245 ? -17.094 43.281 1.052 1 96.75 245 GLU A CA 1
ATOM 1891 C C . GLU A 1 245 ? -15.711 43 0.461 1 96.75 245 GLU A C 1
ATOM 1893 O O . GLU A 1 245 ? -15.383 43.5 -0.624 1 96.75 245 GLU A O 1
ATOM 1898 N N . LEU A 1 246 ? -14.93 42.281 1.131 1 97.38 246 LEU A N 1
ATOM 1899 C CA . LEU A 1 246 ? -13.594 41.938 0.654 1 97.38 246 LEU A CA 1
ATOM 1900 C C . LEU A 1 246 ? -13.672 41.094 -0.619 1 97.38 246 LEU A C 1
ATOM 1902 O O . LEU A 1 246 ? -12.898 41.312 -1.556 1 97.38 246 LEU A O 1
ATOM 1906 N N . PHE A 1 247 ? -14.625 40.125 -0.659 1 97.38 247 PHE A N 1
ATOM 1907 C CA . PHE A 1 247 ? -14.805 39.312 -1.849 1 97.38 247 PHE A CA 1
ATOM 1908 C C . PHE A 1 247 ? -15.18 40.188 -3.051 1 97.38 247 PHE A C 1
ATOM 1910 O O . PHE A 1 247 ? -14.664 39.969 -4.152 1 97.38 247 PHE A O 1
ATOM 1917 N N . GLU A 1 248 ? -16.016 41.094 -2.816 1 96.69 248 GLU A N 1
ATOM 1918 C CA . GLU A 1 248 ? -16.438 42 -3.881 1 96.69 248 GLU A CA 1
ATOM 1919 C C . GLU A 1 248 ? -15.242 42.781 -4.422 1 96.69 248 GLU A C 1
ATOM 1921 O O . GLU A 1 248 ? -15.062 42.906 -5.633 1 96.69 248 GLU A O 1
ATOM 1926 N N . LEU A 1 249 ? -14.438 43.312 -3.541 1 96.5 249 LEU A N 1
ATOM 1927 C CA . LEU A 1 249 ? -13.273 44.094 -3.938 1 96.5 249 LEU A CA 1
ATOM 1928 C C . LEU A 1 249 ? -12.258 43.25 -4.676 1 96.5 249 LEU A C 1
ATOM 1930 O O . LEU A 1 249 ? -11.656 43.688 -5.656 1 96.5 249 LEU A O 1
ATOM 1934 N N . LEU A 1 250 ? -12.055 42.062 -4.25 1 95.56 250 LEU A N 1
ATOM 1935 C CA . LEU A 1 250 ? -11.102 41.156 -4.883 1 95.56 250 LEU A CA 1
ATOM 1936 C C . LEU A 1 250 ? -11.586 40.75 -6.273 1 95.56 250 LEU A C 1
ATOM 1938 O O . LEU A 1 250 ? -10.82 40.812 -7.242 1 95.56 250 LEU A O 1
ATOM 1942 N N . LEU A 1 251 ? -12.859 40.344 -6.363 1 95.06 251 LEU A N 1
ATOM 1943 C CA . LEU A 1 251 ? -13.406 39.906 -7.645 1 95.06 251 LEU A CA 1
ATOM 1944 C C . LEU A 1 251 ? -13.43 41.062 -8.648 1 95.06 251 LEU A C 1
ATOM 1946 O O . LEU A 1 251 ? -13.227 40.844 -9.844 1 95.06 251 LEU A O 1
ATOM 1950 N N . SER A 1 252 ? -13.672 42.25 -8.133 1 94.31 252 SER A N 1
ATOM 1951 C CA . SER A 1 252 ? -13.656 43.406 -9.008 1 94.31 252 SER A CA 1
ATOM 1952 C C . SER A 1 252 ? -12.273 43.656 -9.602 1 94.31 252 SER A C 1
ATOM 1954 O O . SER A 1 252 ? -12.133 44.281 -10.648 1 94.31 252 SER A O 1
ATOM 1956 N N . ARG A 1 253 ? -11.25 43.156 -9.031 1 93.12 253 ARG A N 1
ATOM 1957 C CA . ARG A 1 253 ? -9.867 43.25 -9.492 1 93.12 253 ARG A CA 1
ATOM 1958 C C . ARG A 1 253 ? -9.398 41.969 -10.141 1 93.12 253 ARG A C 1
ATOM 1960 O O . ARG A 1 253 ? -8.203 41.781 -10.375 1 93.12 253 ARG A O 1
ATOM 1967 N N . ARG A 1 254 ? -10.336 41.062 -10.32 1 91.75 254 ARG A N 1
ATOM 1968 C CA . ARG A 1 254 ? -10.141 39.781 -10.992 1 91.75 254 ARG A CA 1
ATOM 1969 C C . ARG A 1 254 ? -9.219 38.875 -10.188 1 91.75 254 ARG A C 1
ATOM 1971 O O . ARG A 1 254 ? -8.359 38.188 -10.75 1 91.75 254 ARG A O 1
ATOM 1978 N N . ILE A 1 255 ? -9.32 39 -8.875 1 93.44 255 ILE A N 1
ATOM 1979 C CA . ILE A 1 255 ? -8.641 38.062 -7.992 1 93.44 255 ILE A CA 1
ATOM 1980 C C . ILE A 1 255 ? -9.656 37.094 -7.395 1 93.44 255 ILE A C 1
ATOM 1982 O O . ILE A 1 255 ? -10.523 37.469 -6.609 1 93.44 255 ILE A O 1
ATOM 1986 N N . HIS A 1 256 ? -9.539 35.906 -7.762 1 90.69 256 HIS A N 1
ATOM 1987 C CA . HIS A 1 256 ? -10.5 34.906 -7.316 1 90.69 256 HIS A CA 1
ATOM 1988 C C . HIS A 1 256 ? -10.055 34.25 -6.016 1 90.69 256 HIS A C 1
ATOM 1990 O O . HIS A 1 256 ? -9.023 33.562 -5.977 1 90.69 256 HIS A O 1
ATOM 1996 N N . PRO A 1 257 ? -10.836 34.438 -4.941 1 92.88 257 PRO A N 1
ATOM 1997 C CA . PRO A 1 257 ? -10.469 33.781 -3.689 1 92.88 257 PRO A CA 1
ATOM 1998 C C . PRO A 1 257 ? -10.438 32.25 -3.812 1 92.88 257 PRO A C 1
ATOM 2000 O O . PRO A 1 257 ? -11.078 31.688 -4.703 1 92.88 257 PRO A O 1
ATOM 2003 N N . ASP A 1 258 ? -9.766 31.578 -2.896 1 91 258 ASP A N 1
ATOM 2004 C CA . ASP A 1 258 ? -9.602 30.125 -2.951 1 91 258 ASP A CA 1
ATOM 2005 C C . ASP A 1 258 ? -10.891 29.406 -2.574 1 91 258 ASP A C 1
ATOM 2007 O O . ASP A 1 258 ? -11.805 30.016 -2.002 1 91 258 ASP A O 1
ATOM 2011 N N . ALA A 1 259 ? -11.008 28.141 -2.838 1 92.88 259 ALA A N 1
ATOM 2012 C CA . ALA A 1 259 ? -12.203 27.328 -2.643 1 92.88 259 ALA A CA 1
ATOM 2013 C C . ALA A 1 259 ? -12.609 27.281 -1.172 1 92.88 259 ALA A C 1
ATOM 2015 O O . ALA A 1 259 ? -13.797 27.359 -0.847 1 92.88 259 ALA A O 1
ATOM 2016 N N . TYR A 1 260 ? -11.664 27.344 -0.241 1 93.88 260 TYR A N 1
ATOM 2017 C CA . TYR A 1 260 ? -11.977 27.234 1.18 1 93.88 260 TYR A CA 1
ATOM 2018 C C . TYR A 1 260 ? -12.555 28.531 1.72 1 93.88 260 TYR A C 1
ATOM 2020 O O . TYR A 1 260 ? -13.406 28.531 2.607 1 93.88 260 TYR A O 1
ATOM 2028 N N . ASP A 1 261 ? -12.031 29.656 1.223 1 96.31 261 ASP A N 1
ATOM 2029 C CA . ASP A 1 261 ? -12.617 30.938 1.595 1 96.31 261 ASP A CA 1
ATOM 2030 C C . ASP A 1 261 ? -14.102 31 1.239 1 96.31 261 ASP A C 1
ATOM 2032 O O . ASP A 1 261 ? -14.914 31.453 2.039 1 96.31 261 ASP A O 1
ATOM 2036 N N . TRP A 1 262 ? -14.406 30.484 0.094 1 95.56 262 TRP A N 1
ATOM 2037 C CA . TRP A 1 262 ? -15.797 30.453 -0.358 1 95.56 262 TRP A CA 1
ATOM 2038 C C . TRP A 1 262 ? -16.625 29.516 0.514 1 95.56 262 TRP A C 1
ATOM 2040 O O . TRP A 1 262 ? -17.766 29.828 0.85 1 95.56 262 TRP A O 1
ATOM 2050 N N . HIS A 1 263 ? -16.031 28.422 0.752 1 94.62 263 HIS A N 1
ATOM 2051 C CA . HIS A 1 263 ? -16.734 27.469 1.591 1 94.62 263 HIS A CA 1
ATOM 2052 C C . HIS A 1 263 ? -17.156 28.094 2.914 1 94.62 263 HIS A C 1
ATOM 2054 O O . HIS A 1 263 ? -18.312 27.938 3.332 1 94.62 263 HIS A O 1
ATOM 2060 N N . CYS A 1 264 ? -16.281 28.844 3.602 1 96.19 264 CYS A N 1
ATOM 2061 C CA . CYS A 1 264 ? -16.578 29.516 4.867 1 96.19 264 CYS A CA 1
ATOM 2062 C C . CYS A 1 264 ? -17.641 30.578 4.691 1 96.19 264 CYS A C 1
ATOM 2064 O O . CYS A 1 264 ? -18.562 30.688 5.512 1 96.19 264 CYS A O 1
ATOM 2066 N N . LEU A 1 265 ? -17.547 31.266 3.592 1 96.88 265 LEU A N 1
ATOM 2067 C CA . LEU A 1 265 ? -18.516 32.344 3.35 1 96.88 265 LEU A CA 1
ATOM 2068 C C . LEU A 1 265 ? -19.891 31.766 3.059 1 96.88 265 LEU A C 1
ATOM 2070 O O . LEU A 1 265 ? -20.891 32.281 3.582 1 96.88 265 LEU A O 1
ATOM 2074 N N . VAL A 1 266 ? -20.016 30.672 2.277 1 96.62 266 VAL A N 1
ATOM 2075 C CA . VAL A 1 266 ? -21.281 30.062 1.84 1 96.62 266 VAL A CA 1
ATOM 2076 C C . VAL A 1 266 ? -22 29.438 3.033 1 96.62 266 VAL A C 1
ATOM 2078 O O . VAL A 1 266 ? -23.219 29.438 3.098 1 96.62 266 VAL A O 1
ATOM 2081 N N . LEU A 1 267 ? -21.25 29.016 3.92 1 94.5 267 LEU A N 1
ATOM 2082 C CA . LEU A 1 267 ? -21.844 28.406 5.105 1 94.5 267 LEU A CA 1
ATOM 2083 C C . LEU A 1 267 ? -22.672 29.422 5.883 1 94.5 267 LEU A C 1
ATOM 2085 O O . LEU A 1 267 ? -23.703 29.078 6.461 1 94.5 267 LEU A O 1
ATOM 2089 N N . HIS A 1 268 ? -22.281 30.656 5.879 1 95.88 268 HIS A N 1
ATOM 2090 C CA . HIS A 1 268 ? -22.953 31.672 6.688 1 95.88 268 HIS A CA 1
ATOM 2091 C C . HIS A 1 268 ? -23.844 32.562 5.824 1 95.88 268 HIS A C 1
ATOM 2093 O O . HIS A 1 268 ? -24.891 33.031 6.281 1 95.88 268 HIS A O 1
ATOM 2099 N N . ARG A 1 269 ? -23.359 32.875 4.551 1 97.12 269 ARG A N 1
ATOM 2100 C CA . ARG A 1 269 ? -24.094 33.781 3.686 1 97.12 269 ARG A CA 1
ATOM 2101 C C . ARG A 1 269 ? -24.234 33.188 2.279 1 97.12 269 ARG A C 1
ATOM 2103 O O . ARG A 1 269 ? -23.703 33.75 1.319 1 97.12 269 ARG A O 1
ATOM 2110 N N . PRO A 1 270 ? -24.984 32.156 2.107 1 96.38 270 PRO A N 1
ATOM 2111 C CA . PRO A 1 270 ? -25.062 31.5 0.794 1 96.38 270 PRO A CA 1
ATOM 2112 C C . PRO A 1 270 ? -25.719 32.406 -0.256 1 96.38 270 PRO A C 1
ATOM 2114 O O . PRO A 1 270 ? -25.25 32.469 -1.394 1 96.38 270 PRO A O 1
ATOM 2117 N N . GLU A 1 271 ? -26.75 33.188 0.037 1 96.75 271 GLU A N 1
ATOM 2118 C CA . GLU A 1 271 ? -27.453 34.031 -0.921 1 96.75 271 GLU A CA 1
ATOM 2119 C C . GLU A 1 271 ? -26.578 35.156 -1.417 1 96.75 271 GLU A C 1
ATOM 2121 O O . GLU A 1 271 ? -26.562 35.469 -2.609 1 96.75 271 GLU A O 1
ATOM 2126 N N . ALA A 1 272 ? -25.891 35.75 -0.469 1 96.88 272 ALA A N 1
ATOM 2127 C CA . ALA A 1 272 ? -25 36.844 -0.838 1 96.88 272 ALA A CA 1
ATOM 2128 C C . ALA A 1 272 ? -23.859 36.344 -1.718 1 96.88 272 ALA A C 1
ATOM 2130 O O . ALA A 1 272 ? -23.406 37.062 -2.613 1 96.88 272 ALA A O 1
ATOM 2131 N N . ALA A 1 273 ? -23.422 35.219 -1.434 1 96.56 273 ALA A N 1
ATOM 2132 C CA . ALA A 1 273 ? -22.359 34.625 -2.229 1 96.56 273 ALA A CA 1
ATOM 2133 C C . ALA A 1 273 ? -22.797 34.406 -3.676 1 96.56 273 ALA A C 1
ATOM 2135 O O . ALA A 1 273 ? -22.031 34.688 -4.605 1 96.56 273 ALA A O 1
ATOM 2136 N N . VAL A 1 274 ? -24.047 33.938 -3.928 1 96.69 274 VAL A N 1
ATOM 2137 C CA . VAL A 1 274 ? -24.562 33.75 -5.277 1 96.69 274 VAL A CA 1
ATOM 2138 C C . VAL A 1 274 ? -24.688 35.094 -5.98 1 96.69 274 VAL A C 1
ATOM 2140 O O . VAL A 1 274 ? -24.344 35.219 -7.164 1 96.69 274 VAL A O 1
ATOM 2143 N N . SER A 1 275 ? -25.125 36 -5.227 1 96.06 275 SER A N 1
ATOM 2144 C CA . SER A 1 275 ? -25.25 37.344 -5.793 1 96.06 275 SER A CA 1
ATOM 2145 C C . SER A 1 275 ? -23.891 37.875 -6.254 1 96.06 275 SER A C 1
ATOM 2147 O O . SER A 1 275 ? -23.812 38.562 -7.273 1 96.06 275 SER A O 1
ATOM 2149 N N . LEU A 1 276 ? -22.875 37.656 -5.48 1 95.19 276 LEU A N 1
ATOM 2150 C CA . LEU A 1 276 ? -21.516 38.062 -5.836 1 95.19 276 LEU A CA 1
ATOM 2151 C C . LEU A 1 276 ? -21.062 37.406 -7.129 1 95.19 276 LEU A C 1
ATOM 2153 O O . LEU A 1 276 ? -20.469 38.031 -7.996 1 95.19 276 LEU A O 1
ATOM 2157 N N . LEU A 1 277 ? -21.328 36.125 -7.266 1 94.62 277 LEU A N 1
ATOM 2158 C CA . LEU A 1 277 ? -20.938 35.375 -8.453 1 94.62 277 LEU A CA 1
ATOM 2159 C C . LEU A 1 277 ? -21.703 35.875 -9.68 1 94.62 277 LEU A C 1
ATOM 2161 O O . LEU A 1 277 ? -21.172 35.844 -10.797 1 94.62 277 LEU A O 1
ATOM 2165 N N . GLN A 1 278 ? -22.969 36.312 -9.547 1 94.88 278 GLN A N 1
ATOM 2166 C CA . GLN A 1 278 ? -23.781 36.844 -10.648 1 94.88 278 GLN A CA 1
ATOM 2167 C C . GLN A 1 278 ? -23.203 38.156 -11.172 1 94.88 278 GLN A C 1
ATOM 2169 O O . GLN A 1 278 ? -23.25 38.406 -12.383 1 94.88 278 GLN A O 1
ATOM 2174 N N . ARG A 1 279 ? -22.656 38.844 -10.281 1 94.5 279 ARG A N 1
ATOM 2175 C CA . ARG A 1 279 ? -22.156 40.156 -10.664 1 94.5 279 ARG A CA 1
ATOM 2176 C C . ARG A 1 279 ? -20.781 40.062 -11.336 1 94.5 279 ARG A C 1
ATOM 2178 O O . ARG A 1 279 ? -20.391 40.938 -12.109 1 94.5 279 ARG A O 1
ATOM 2185 N N . HIS A 1 280 ? -20.094 39.062 -11.008 1 94.56 280 HIS A N 1
ATOM 2186 C CA . HIS A 1 280 ? -18.75 38.875 -11.555 1 94.56 280 HIS A CA 1
ATOM 2187 C C . HIS A 1 280 ? -18.672 37.594 -12.383 1 94.56 280 HIS A C 1
ATOM 2189 O O . HIS A 1 280 ? -18.266 36.531 -11.883 1 94.56 280 HIS A O 1
ATOM 2195 N N . GLU A 1 281 ? -18.812 37.656 -13.641 1 87.56 281 GLU A N 1
ATOM 2196 C CA . GLU A 1 281 ? -19.016 36.562 -14.555 1 87.56 281 GLU A CA 1
ATOM 2197 C C . GLU A 1 281 ? -17.734 35.719 -14.703 1 87.56 281 GLU A C 1
ATOM 2199 O O . GLU A 1 281 ? -17.797 34.531 -15.047 1 87.56 281 GLU A O 1
ATOM 2204 N N . HIS A 1 282 ? -16.656 36.375 -14.422 1 87.88 282 HIS A N 1
ATOM 2205 C CA . HIS A 1 282 ? -15.406 35.656 -14.625 1 87.88 282 HIS A CA 1
ATOM 2206 C C . HIS A 1 282 ? -15.148 34.656 -13.492 1 87.88 282 HIS A C 1
ATOM 2208 O O . HIS A 1 282 ? -14.312 33.781 -13.625 1 87.88 282 HIS A O 1
ATOM 2214 N N . ALA A 1 283 ? -15.844 34.812 -12.375 1 90.62 283 ALA A N 1
ATOM 2215 C CA . ALA A 1 283 ? -15.672 33.906 -11.234 1 90.62 283 ALA A CA 1
ATOM 2216 C C . ALA A 1 283 ? -16.641 32.719 -11.32 1 90.62 283 ALA A C 1
ATOM 2218 O O . ALA A 1 283 ? -17.859 32.906 -11.242 1 90.62 283 ALA A O 1
ATOM 2219 N N . PHE A 1 284 ? -16.141 31.594 -11.445 1 88.44 284 PHE A N 1
ATOM 2220 C CA . PHE A 1 284 ? -16.953 30.391 -11.531 1 88.44 284 PHE A CA 1
ATOM 2221 C C . PHE A 1 284 ? -16.984 29.656 -10.188 1 88.44 284 PHE A C 1
ATOM 2223 O O . PHE A 1 284 ? -15.961 29.578 -9.5 1 88.44 284 PHE A O 1
ATOM 2230 N N . PRO A 1 285 ? -18.219 29.219 -9.867 1 92.25 285 PRO A N 1
ATOM 2231 C CA . PRO A 1 285 ? -18.297 28.469 -8.609 1 92.25 285 PRO A CA 1
ATOM 2232 C C . PRO A 1 285 ? -17.562 27.125 -8.672 1 92.25 285 PRO A C 1
ATOM 2234 O O . PRO A 1 285 ? -17.5 26.5 -9.734 1 92.25 285 PRO A O 1
ATOM 2237 N N . PHE A 1 286 ? -17.047 26.703 -7.594 1 91.69 286 PHE A N 1
ATOM 2238 C CA . PHE A 1 286 ? -16.359 25.422 -7.5 1 91.69 286 PHE A CA 1
ATOM 2239 C C . PHE A 1 286 ? -17.344 24.281 -7.355 1 91.69 286 PHE A C 1
ATOM 2241 O O . PHE A 1 286 ? -18.516 24.5 -7.027 1 91.69 286 PHE A O 1
ATOM 2248 N N . GLU A 1 287 ? -16.922 23.078 -7.574 1 91.12 287 GLU A N 1
ATOM 2249 C CA . GLU A 1 287 ? -17.766 21.891 -7.434 1 91.12 287 GLU A CA 1
ATOM 2250 C C . GLU A 1 287 ? -18.203 21.688 -5.984 1 91.12 287 GLU A C 1
ATOM 2252 O O . GLU A 1 287 ? -17.375 21.75 -5.07 1 91.12 287 GLU A O 1
ATOM 2257 N N . GLY A 1 288 ? -19.5 21.469 -5.852 1 93.25 288 GLY A N 1
ATOM 2258 C CA . GLY A 1 288 ? -20.062 21.141 -4.547 1 93.25 288 GLY A CA 1
ATOM 2259 C C . GLY A 1 288 ? -20.047 22.312 -3.582 1 93.25 288 GLY A C 1
ATOM 2260 O O . GLY A 1 288 ? -20.297 22.141 -2.389 1 93.25 288 GLY A O 1
ATOM 2261 N N . GLN A 1 289 ? -19.766 23.516 -4.023 1 94.62 289 GLN A N 1
ATOM 2262 C CA . GLN A 1 289 ? -19.594 24.703 -3.195 1 94.62 289 GLN A CA 1
ATOM 2263 C C . GLN A 1 289 ? -20.859 25.031 -2.412 1 94.62 289 GLN A C 1
ATOM 2265 O O . GLN A 1 289 ? -20.781 25.516 -1.286 1 94.62 289 GLN A O 1
ATOM 2270 N N . PHE A 1 290 ? -22.047 24.781 -2.939 1 96.12 290 PHE A N 1
ATOM 2271 C CA . PHE A 1 290 ? -23.312 25.156 -2.344 1 96.12 290 PHE A CA 1
ATOM 2272 C C . PHE A 1 290 ? -24.109 23.938 -1.912 1 96.12 290 PHE A C 1
ATOM 2274 O O . PHE A 1 290 ? -25.297 24.031 -1.616 1 96.12 290 PHE A O 1
ATOM 2281 N N . ALA A 1 291 ? -23.469 22.75 -1.983 1 93.81 291 ALA A N 1
ATOM 2282 C CA . ALA A 1 291 ? -24.172 21.484 -1.717 1 93.81 291 ALA A CA 1
ATOM 2283 C C . ALA A 1 291 ? -24.781 21.484 -0.322 1 93.81 291 ALA A C 1
ATOM 2285 O O . ALA A 1 291 ? -25.953 21.109 -0.152 1 93.81 291 ALA A O 1
ATOM 2286 N N . ARG A 1 292 ? -24.125 21.984 0.731 1 91.62 292 ARG A N 1
ATOM 2287 C CA . ARG A 1 292 ? -24.578 21.953 2.117 1 91.62 292 ARG A CA 1
ATOM 2288 C C . ARG A 1 292 ? -25.578 23.078 2.383 1 91.62 292 ARG A C 1
ATOM 2290 O O . ARG A 1 292 ? -26.406 22.969 3.283 1 91.62 292 ARG A O 1
ATOM 2297 N N . ALA A 1 293 ? -25.547 24.094 1.634 1 94.69 293 ALA A N 1
ATOM 2298 C CA . ALA A 1 293 ? -26.375 25.266 1.877 1 94.69 293 ALA A CA 1
ATOM 2299 C C . ALA A 1 293 ? -27.547 25.328 0.895 1 94.69 293 ALA A C 1
ATOM 2301 O O . ALA A 1 293 ? -28.312 26.297 0.875 1 94.69 293 ALA A O 1
ATOM 2302 N N . ALA A 1 294 ? -27.781 24.297 0.152 1 94.69 294 ALA A N 1
ATOM 2303 C CA . ALA A 1 294 ? -28.766 24.297 -0.931 1 94.69 294 ALA A CA 1
ATOM 2304 C C . ALA A 1 294 ? -30.172 24.562 -0.4 1 94.69 294 ALA A C 1
ATOM 2306 O O . ALA A 1 294 ? -30.922 25.328 -1.009 1 94.69 294 ALA A O 1
ATOM 2307 N N . ALA A 1 295 ? -30.5 24.016 0.761 1 93.62 295 ALA A N 1
ATOM 2308 C CA . ALA A 1 295 ? -31.844 24.141 1.331 1 93.62 295 ALA A CA 1
ATOM 2309 C C . ALA A 1 295 ? -32.125 25.562 1.773 1 93.62 295 ALA A C 1
ATOM 2311 O O . ALA A 1 295 ? -33.281 25.969 1.881 1 93.62 295 ALA A O 1
ATOM 2312 N N . ARG A 1 296 ? -31.094 26.406 1.997 1 94.25 296 ARG A N 1
ATOM 2313 C CA . ARG A 1 296 ? -31.25 27.766 2.514 1 94.25 296 ARG A CA 1
ATOM 2314 C C . ARG A 1 296 ? -31.234 28.781 1.382 1 94.25 296 ARG A C 1
ATOM 2316 O O . ARG A 1 296 ? -31.453 29.984 1.613 1 94.25 296 ARG A O 1
ATOM 2323 N N . LEU A 1 297 ? -31.094 28.391 0.208 1 96.19 297 LEU A N 1
ATOM 2324 C CA . LEU A 1 297 ? -31.031 29.297 -0.933 1 96.19 297 LEU A CA 1
ATOM 2325 C C . LEU A 1 297 ? -32.438 29.672 -1.416 1 96.19 297 LEU A C 1
ATOM 2327 O O . LEU A 1 297 ? -33.375 28.891 -1.282 1 96.19 297 LEU A O 1
ATOM 2331 N N . SER A 1 298 ? -32.531 30.922 -2.01 1 95.75 298 SER A N 1
ATOM 2332 C CA . SER A 1 298 ? -33.781 31.359 -2.615 1 95.75 298 SER A CA 1
ATOM 2333 C C . SER A 1 298 ? -34.062 30.609 -3.924 1 95.75 298 SER A C 1
ATOM 2335 O O . SER A 1 298 ? -33.125 30.016 -4.496 1 95.75 298 SER A O 1
ATOM 2337 N N . MET A 1 299 ? -35.281 30.734 -4.434 1 96.12 299 MET A N 1
ATOM 2338 C CA . MET A 1 299 ? -35.625 30.047 -5.672 1 96.12 299 MET A CA 1
ATOM 2339 C C . MET A 1 299 ? -34.875 30.625 -6.859 1 96.12 299 MET A C 1
ATOM 2341 O O . MET A 1 299 ? -34.438 29.875 -7.734 1 96.12 299 MET A O 1
ATOM 2345 N N . ASP A 1 300 ? -34.656 31.812 -6.816 1 95.56 300 ASP A N 1
ATOM 2346 C CA . ASP A 1 300 ? -33.938 32.469 -7.914 1 95.56 300 ASP A CA 1
ATOM 2347 C C . ASP A 1 300 ? -32.469 32.062 -7.945 1 95.56 300 ASP A C 1
ATOM 2349 O O . ASP A 1 300 ? -31.906 31.859 -9.023 1 95.56 300 ASP A O 1
ATOM 2353 N N . SER A 1 301 ? -31.906 31.984 -6.785 1 96.44 301 SER A N 1
ATOM 2354 C CA . SER A 1 301 ? -30.5 31.578 -6.684 1 96.44 301 SER A CA 1
ATOM 2355 C C . SER A 1 301 ? -30.312 30.141 -7.148 1 96.44 301 SER A C 1
ATOM 2357 O O . SER A 1 301 ? -29.328 29.828 -7.828 1 96.44 301 SER A O 1
ATOM 2359 N N . LEU A 1 302 ? -31.25 29.312 -6.82 1 95.88 302 LEU A N 1
ATOM 2360 C CA . LEU A 1 302 ? -31.188 27.922 -7.242 1 95.88 302 LEU A CA 1
ATOM 2361 C C . LEU A 1 302 ? -31.281 27.812 -8.758 1 95.88 302 LEU A C 1
ATOM 2363 O O . LEU A 1 302 ? -30.531 27.047 -9.375 1 95.88 302 LEU A O 1
ATOM 2367 N N . VAL A 1 303 ? -32.156 28.547 -9.336 1 96.19 303 VAL A N 1
ATOM 2368 C CA . VAL A 1 303 ? -32.344 28.531 -10.781 1 96.19 303 VAL A CA 1
ATOM 2369 C C . VAL A 1 303 ? -31.062 28.969 -11.477 1 96.19 303 VAL A C 1
ATOM 2371 O O . VAL A 1 303 ? -30.625 28.344 -12.445 1 96.19 303 VAL A O 1
ATOM 2374 N N . TRP A 1 304 ? -30.531 29.984 -10.938 1 95.56 304 TRP A N 1
ATOM 2375 C CA . TRP A 1 304 ? -29.312 30.5 -11.539 1 95.56 304 TRP A CA 1
ATOM 2376 C C . TRP A 1 304 ? -28.188 29.484 -11.477 1 95.56 304 TRP A C 1
ATOM 2378 O O . TRP A 1 304 ? -27.453 29.281 -12.453 1 95.56 304 TRP A O 1
ATOM 2388 N N . LEU A 1 305 ? -27.969 28.859 -10.359 1 95.06 305 LEU A N 1
ATOM 2389 C CA . LEU A 1 305 ? -26.906 27.875 -10.18 1 95.06 305 LEU A CA 1
ATOM 2390 C C . LEU A 1 305 ? -27.125 26.672 -11.086 1 95.06 305 LEU A C 1
ATOM 2392 O O . LEU A 1 305 ? -26.156 26.141 -11.656 1 95.06 305 LEU A O 1
ATOM 2396 N N . VAL A 1 306 ? -28.328 26.234 -11.242 1 94.94 306 VAL A N 1
ATOM 2397 C CA . VAL A 1 306 ? -28.625 25.078 -12.086 1 94.94 306 VAL A CA 1
ATOM 2398 C C . VAL A 1 306 ? -28.359 25.422 -13.547 1 94.94 306 VAL A C 1
ATOM 2400 O O . VAL A 1 306 ? -27.844 24.594 -14.305 1 94.94 306 VAL A O 1
ATOM 2403 N N . ARG A 1 307 ? -28.641 26.594 -13.914 1 93.06 307 ARG A N 1
ATOM 2404 C CA . ARG A 1 307 ? -28.484 27.016 -15.297 1 93.06 307 ARG A CA 1
ATOM 2405 C C . ARG A 1 307 ? -27.016 27.219 -15.648 1 93.06 307 ARG A C 1
ATOM 2407 O O . ARG A 1 307 ? -26.625 27.078 -16.812 1 93.06 307 ARG A O 1
ATOM 2414 N N . HIS A 1 308 ? -26.281 27.547 -14.625 1 91 308 HIS A N 1
ATOM 2415 C CA . HIS A 1 308 ? -24.906 27.953 -14.945 1 91 308 HIS A CA 1
ATOM 2416 C C . HIS A 1 308 ? -23.891 26.938 -14.43 1 91 308 HIS A C 1
ATOM 2418 O O . HIS A 1 308 ? -22.891 26.688 -15.078 1 91 308 HIS A O 1
ATOM 2424 N N . ALA A 1 309 ? -24.109 26.359 -13.227 1 92.56 309 ALA A N 1
ATOM 2425 C CA . ALA A 1 309 ? -23.156 25.422 -12.625 1 92.56 309 ALA A CA 1
ATOM 2426 C C . ALA A 1 309 ? -23.859 24.422 -11.727 1 92.56 309 ALA A C 1
ATOM 2428 O O . ALA A 1 309 ? -23.672 24.422 -10.508 1 92.56 309 ALA A O 1
ATOM 2429 N N . PRO A 1 310 ? -24.516 23.531 -12.328 1 92.56 310 PRO A N 1
ATOM 2430 C CA . PRO A 1 310 ? -25.297 22.594 -11.508 1 92.56 310 PRO A CA 1
ATOM 2431 C C . PRO A 1 310 ? -24.422 21.766 -10.57 1 92.56 310 PRO A C 1
ATOM 2433 O O . PRO A 1 310 ? -24.859 21.406 -9.477 1 92.56 310 PRO A O 1
ATOM 2436 N N . SER A 1 311 ? -23.203 21.5 -10.969 1 91.31 311 SER A N 1
ATOM 2437 C CA . SER A 1 311 ? -22.312 20.672 -10.172 1 91.31 311 SER A CA 1
ATOM 2438 C C . SER A 1 311 ? -21.969 21.344 -8.852 1 91.31 311 SER A C 1
ATOM 2440 O O . SER A 1 311 ? -21.5 20.688 -7.914 1 91.31 311 SER A O 1
ATOM 2442 N N . SER A 1 312 ? -22.125 22.688 -8.711 1 94.88 312 SER A N 1
ATOM 2443 C CA . SER A 1 312 ? -21.859 23.406 -7.469 1 94.88 312 SER A CA 1
ATOM 2444 C C . SER A 1 312 ? -22.828 23 -6.367 1 94.88 312 SER A C 1
ATOM 2446 O O . SER A 1 312 ? -22.547 23.172 -5.18 1 94.88 312 SER A O 1
ATOM 2448 N N . LEU A 1 313 ? -24 22.406 -6.789 1 95.19 313 LEU A N 1
ATOM 2449 C CA . LEU A 1 313 ? -25.031 21.953 -5.848 1 95.19 313 LEU A CA 1
ATOM 2450 C C . LEU A 1 313 ? -24.812 20.5 -5.469 1 95.19 313 LEU A C 1
ATOM 2452 O O . LEU A 1 313 ? -25.625 19.922 -4.734 1 95.19 313 LEU A O 1
ATOM 2456 N N . GLY A 1 314 ? -23.734 19.906 -5.996 1 92.19 314 GLY A N 1
ATOM 2457 C CA . GLY A 1 314 ? -23.5 18.484 -5.766 1 92.19 314 GLY A CA 1
ATOM 2458 C C . GLY A 1 314 ? -24.297 17.594 -6.699 1 92.19 314 GLY A C 1
ATOM 2459 O O . GLY A 1 314 ? -24.812 18.047 -7.719 1 92.19 314 GLY A O 1
ATOM 2460 N N . ASP A 1 315 ? -24.484 16.281 -6.238 1 91.62 315 ASP A N 1
ATOM 2461 C CA . ASP A 1 315 ? -25.234 15.312 -7.035 1 91.62 315 ASP A CA 1
ATOM 2462 C C . ASP A 1 315 ? -26.734 15.477 -6.828 1 91.62 315 ASP A C 1
ATOM 2464 O O . ASP A 1 315 ? -27.188 15.719 -5.707 1 91.62 315 ASP A O 1
ATOM 2468 N N . ALA A 1 316 ? -27.422 15.391 -7.922 1 91.5 316 ALA A N 1
ATOM 2469 C CA . ALA A 1 316 ? -28.875 15.578 -7.867 1 91.5 316 ALA A CA 1
ATOM 2470 C C . ALA A 1 316 ? -29.516 14.547 -6.941 1 91.5 316 ALA A C 1
ATOM 2472 O O . ALA A 1 316 ? -30.531 14.844 -6.285 1 91.5 316 ALA A O 1
ATOM 2473 N N . LYS A 1 317 ? -28.938 13.352 -6.898 1 88.38 317 LYS A N 1
ATOM 2474 C CA . LYS A 1 317 ? -29.469 12.273 -6.066 1 88.38 317 LYS A CA 1
ATOM 2475 C C . LYS A 1 317 ? -29.484 12.672 -4.594 1 88.38 317 LYS A C 1
ATOM 2477 O O . LYS A 1 317 ? -30.453 12.414 -3.885 1 88.38 317 LYS A O 1
ATOM 2482 N N . THR A 1 318 ? -28.516 13.375 -4.152 1 89.25 318 THR A N 1
ATOM 2483 C CA . THR A 1 318 ? -28.406 13.766 -2.754 1 89.25 318 THR A CA 1
ATOM 2484 C C . THR A 1 318 ? -29.078 15.125 -2.516 1 89.25 318 THR A C 1
ATOM 2486 O O . THR A 1 318 ? -29.484 15.43 -1.396 1 89.25 318 THR A O 1
ATOM 2489 N N . LEU A 1 319 ? -29.25 15.945 -3.535 1 92.12 319 LEU A N 1
ATOM 2490 C CA . LEU A 1 319 ? -29.781 17.297 -3.434 1 92.12 319 LEU A CA 1
ATOM 2491 C C . LEU A 1 319 ? -31.297 17.266 -3.254 1 92.12 319 LEU A C 1
ATOM 2493 O O . LEU A 1 319 ? -31.844 17.969 -2.4 1 92.12 319 LEU A O 1
ATOM 2497 N N . LEU A 1 320 ? -32 16.406 -3.941 1 90.44 320 LEU A N 1
ATOM 2498 C CA . LEU A 1 320 ? -33.469 16.453 -4.059 1 90.44 320 LEU A CA 1
ATOM 2499 C C . LEU A 1 320 ? -34.125 16.156 -2.715 1 90.44 320 LEU A C 1
ATOM 2501 O O . LEU A 1 320 ? -35.031 16.875 -2.301 1 90.44 320 LEU A O 1
ATOM 2505 N N . PRO A 1 321 ? -33.5 15.109 -2.006 1 89.19 321 PRO A N 1
ATOM 2506 C CA . PRO A 1 321 ? -34.188 14.836 -0.727 1 89.19 321 PRO A CA 1
ATOM 2507 C C . PRO A 1 321 ? -34 15.977 0.278 1 89.19 321 PRO A C 1
ATOM 2509 O O . PRO A 1 321 ? -34.781 16.094 1.225 1 89.19 321 PRO A O 1
ATOM 2512 N N . ARG A 1 322 ? -33.188 16.875 0.127 1 90.94 322 ARG A N 1
ATOM 2513 C CA . ARG A 1 322 ? -32.906 17.953 1.071 1 90.94 322 ARG A CA 1
ATOM 2514 C C . ARG A 1 322 ? -33.719 19.188 0.751 1 90.94 322 ARG A C 1
ATOM 2516 O O . ARG A 1 322 ? -33.844 20.078 1.589 1 90.94 322 ARG A O 1
ATOM 2523 N N . LEU A 1 323 ? -34.344 19.219 -0.369 1 94.19 323 LEU A N 1
ATOM 2524 C CA . LEU A 1 323 ? -35.094 20.391 -0.817 1 94.19 323 LEU A CA 1
ATOM 2525 C C . LEU A 1 323 ? -36.562 20.281 -0.499 1 94.19 323 LEU A C 1
ATOM 2527 O O . LEU A 1 323 ? -37.094 19.172 -0.38 1 94.19 323 LEU A O 1
ATOM 2531 N N . SER A 1 324 ? -37.188 21.484 -0.331 1 93.12 324 SER A N 1
ATOM 2532 C CA . SER A 1 324 ? -38.625 21.547 -0.199 1 93.12 324 SER A CA 1
ATOM 2533 C C . SER A 1 324 ? -39.312 21.203 -1.519 1 93.12 324 SER A C 1
ATOM 2535 O O . SER A 1 324 ? -38.688 21.188 -2.572 1 93.12 324 SER A O 1
ATOM 2537 N N . GLU A 1 325 ? -40.594 20.953 -1.576 1 92.75 325 GLU A N 1
ATOM 2538 C CA . GLU A 1 325 ? -41.344 20.578 -2.762 1 92.75 325 GLU A CA 1
ATOM 2539 C C . GLU A 1 325 ? -41.344 21.688 -3.809 1 92.75 325 GLU A C 1
ATOM 2541 O O . GLU A 1 325 ? -41.25 21.406 -5.008 1 92.75 325 GLU A O 1
ATOM 2546 N N . THR A 1 326 ? -41.438 22.875 -3.328 1 93.56 326 THR A N 1
ATOM 2547 C CA . THR A 1 326 ? -41.438 24 -4.254 1 93.56 326 THR A CA 1
ATOM 2548 C C . THR A 1 326 ? -40.062 24.172 -4.891 1 93.56 326 THR A C 1
ATOM 2550 O O . THR A 1 326 ? -39.938 24.422 -6.094 1 93.56 326 THR A O 1
ATOM 2553 N N . ALA A 1 327 ? -39.062 24.062 -4.078 1 94.56 327 ALA A N 1
ATOM 2554 C CA . ALA A 1 327 ? -37.688 24.172 -4.562 1 94.56 327 ALA A CA 1
ATOM 2555 C C . ALA A 1 327 ? -37.344 23.078 -5.562 1 94.56 327 ALA A C 1
ATOM 2557 O O . ALA A 1 327 ? -36.656 23.297 -6.543 1 94.56 327 ALA A O 1
ATOM 2558 N N . ARG A 1 328 ?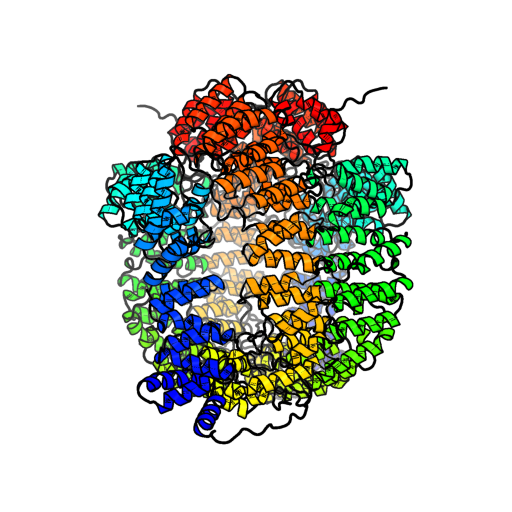 -37.906 21.906 -5.309 1 94.19 328 ARG A N 1
ATOM 2559 C CA . ARG A 1 328 ? -37.688 20.781 -6.215 1 94.19 328 ARG A CA 1
ATOM 2560 C C . ARG A 1 328 ? -38.281 21.078 -7.59 1 94.19 328 ARG A C 1
ATOM 2562 O O . ARG A 1 328 ? -37.656 20.797 -8.617 1 94.19 328 ARG A O 1
ATOM 2569 N N . ARG A 1 329 ? -39.406 21.625 -7.605 1 94.12 329 ARG A N 1
ATOM 2570 C CA . ARG A 1 329 ? -40.062 21.953 -8.867 1 94.12 329 ARG A CA 1
ATOM 2571 C C . ARG A 1 329 ? -39.281 22.984 -9.656 1 94.12 329 ARG A C 1
ATOM 2573 O O . ARG A 1 329 ? -39.125 22.859 -10.875 1 94.12 329 ARG A O 1
ATOM 2580 N N . VAL A 1 330 ? -38.75 23.906 -8.977 1 94.56 330 VAL A N 1
ATOM 2581 C CA . VAL A 1 330 ? -38 24.984 -9.609 1 94.56 330 VAL A CA 1
ATOM 2582 C C . VAL A 1 330 ? -36.719 24.438 -10.203 1 94.56 330 VAL A C 1
ATOM 2584 O O . VAL A 1 330 ? -36.312 24.812 -11.312 1 94.56 330 VAL A O 1
ATOM 2587 N N . VAL A 1 331 ? -36.062 23.594 -9.461 1 94.81 331 VAL A N 1
ATOM 2588 C CA . VAL A 1 331 ? -34.812 22.984 -9.898 1 94.81 331 VAL A CA 1
ATOM 2589 C C . VAL A 1 331 ? -35.094 22.141 -11.148 1 94.81 331 VAL A C 1
ATOM 2591 O O . VAL A 1 331 ? -34.312 22.188 -12.102 1 94.81 331 VAL A O 1
ATOM 2594 N N . VAL A 1 332 ? -36.188 21.391 -11.156 1 95.5 332 VAL A N 1
ATOM 2595 C CA . VAL A 1 332 ? -36.562 20.547 -12.289 1 95.5 332 VAL A CA 1
ATOM 2596 C C . VAL A 1 332 ? -36.844 21.406 -13.516 1 95.5 332 VAL A C 1
ATOM 2598 O O . VAL A 1 332 ? -36.344 21.125 -14.609 1 95.5 332 VAL A O 1
ATOM 2601 N N . GLU A 1 333 ? -37.5 22.453 -13.305 1 95.19 333 GLU A N 1
ATOM 2602 C CA . GLU A 1 333 ? -37.844 23.344 -14.414 1 95.19 333 GLU A CA 1
ATOM 2603 C C . GLU A 1 333 ? -36.594 24.016 -14.977 1 95.19 333 GLU A C 1
ATOM 2605 O O . GLU A 1 333 ? -36.469 24.141 -16.188 1 95.19 333 GLU A O 1
ATOM 2610 N N . ALA A 1 334 ? -35.781 24.469 -14.094 1 95.62 334 ALA A N 1
ATOM 2611 C CA . ALA A 1 334 ? -34.562 25.125 -14.516 1 95.62 334 ALA A CA 1
ATOM 2612 C C . ALA A 1 334 ? -33.656 24.172 -15.305 1 95.62 334 ALA A C 1
ATOM 2614 O O . ALA A 1 334 ? -33.094 24.562 -16.312 1 95.62 334 ALA A O 1
ATOM 2615 N N . TRP A 1 335 ? -33.562 23.016 -14.82 1 95.25 335 TRP A N 1
ATOM 2616 C CA . TRP A 1 335 ? -32.75 22.016 -15.5 1 95.25 335 TRP A CA 1
ATOM 2617 C C . TRP A 1 335 ? -33.312 21.688 -16.875 1 95.25 335 TRP A C 1
ATOM 2619 O O . TRP A 1 335 ? -32.594 21.578 -17.859 1 95.25 335 TRP A O 1
ATOM 2629 N N . CYS A 1 336 ? -34.625 21.484 -16.984 1 95.81 336 CYS A N 1
ATOM 2630 C CA . CYS A 1 336 ? -35.281 21.188 -18.25 1 95.81 336 CYS A CA 1
ATOM 2631 C C . CYS A 1 336 ? -35 22.281 -19.281 1 95.81 336 CYS A C 1
ATOM 2633 O O . CYS A 1 336 ? -34.75 22 -20.453 1 95.81 336 CYS A O 1
ATOM 2635 N N . ALA A 1 337 ? -34.969 23.453 -18.719 1 94.25 337 ALA A N 1
ATOM 2636 C CA . ALA A 1 337 ? -34.75 24.594 -19.609 1 94.25 337 ALA A CA 1
ATOM 2637 C C . ALA A 1 337 ? -33.312 24.609 -20.125 1 94.25 337 ALA A C 1
ATOM 2639 O O . ALA A 1 337 ? -33.062 25.109 -21.234 1 94.25 337 ALA A O 1
ATOM 2640 N N . THR A 1 338 ? -32.406 24.109 -19.406 1 93.12 338 THR A N 1
ATOM 2641 C CA . THR A 1 338 ? -31 24.156 -19.797 1 93.12 338 THR A CA 1
ATOM 2642 C C . THR A 1 338 ? -30.375 22.766 -19.734 1 93.12 338 THR A C 1
ATOM 2644 O O . THR A 1 338 ? -29.281 22.594 -19.203 1 93.12 338 THR A O 1
ATOM 2647 N N . VAL A 1 339 ? -31 21.797 -20.312 1 92.69 339 VAL A N 1
ATOM 2648 C CA . VAL A 1 339 ? -30.562 20.406 -20.219 1 92.69 339 VAL A CA 1
ATOM 2649 C C . VAL A 1 339 ? -29.219 20.234 -20.938 1 92.69 339 VAL A C 1
ATOM 2651 O O . VAL A 1 339 ? -28.438 19.344 -20.578 1 92.69 339 VAL A O 1
ATOM 2654 N N . ASP A 1 340 ? -28.859 21.062 -21.75 1 89.25 340 ASP A N 1
ATOM 2655 C CA . ASP A 1 340 ? -27.656 20.922 -22.562 1 89.25 340 ASP A CA 1
ATOM 2656 C C . ASP A 1 340 ? -26.406 21.219 -21.766 1 89.25 340 ASP A C 1
ATOM 2658 O O . ASP A 1 340 ? -25.312 20.781 -22.125 1 89.25 340 ASP A O 1
ATOM 2662 N N . VAL A 1 341 ? -26.594 21.953 -20.703 1 88.31 341 VAL A N 1
ATOM 2663 C CA . VAL A 1 341 ? -25.438 22.328 -19.891 1 88.31 341 VAL A CA 1
ATOM 2664 C C . VAL A 1 341 ? -24.891 21.109 -19.156 1 88.31 341 VAL A C 1
ATOM 2666 O O . VAL A 1 341 ? -23.672 20.891 -19.125 1 88.31 341 VAL A O 1
ATOM 2669 N N . ALA A 1 342 ? -25.703 20.328 -18.578 1 91.19 342 ALA A N 1
ATOM 2670 C CA . ALA A 1 342 ? -25.297 19.109 -17.875 1 91.19 342 ALA A CA 1
ATOM 2671 C C . ALA A 1 342 ? -26.406 18.062 -17.906 1 91.19 342 ALA A C 1
ATOM 2673 O O . ALA A 1 342 ? -27.078 17.828 -16.906 1 91.19 342 ALA A O 1
ATOM 2674 N N . PRO A 1 343 ? -26.484 17.391 -18.953 1 92.69 343 PRO A N 1
ATOM 2675 C CA . PRO A 1 343 ? -27.609 16.484 -19.141 1 92.69 343 PRO A CA 1
ATOM 2676 C C . PRO A 1 343 ? -27.594 15.328 -18.125 1 92.69 343 PRO A C 1
ATOM 2678 O O . PRO A 1 343 ? -28.641 14.984 -17.578 1 92.69 343 PRO A O 1
ATOM 2681 N N . VAL A 1 344 ? -26.484 14.766 -17.828 1 92.5 344 VAL A N 1
ATOM 2682 C CA . VAL A 1 344 ? -26.406 13.547 -17.031 1 92.5 344 VAL A CA 1
ATOM 2683 C C . VAL A 1 344 ? -26.609 13.875 -15.547 1 92.5 344 VAL A C 1
ATOM 2685 O O . VAL A 1 344 ? -26.969 13.008 -14.758 1 92.5 344 VAL A O 1
ATOM 2688 N N . TRP A 1 345 ? -26.406 15.234 -15.195 1 92.19 345 TRP A N 1
ATOM 2689 C CA . TRP A 1 345 ? -26.578 15.664 -13.812 1 92.19 345 TRP A CA 1
ATOM 2690 C C . TRP A 1 345 ? -28.016 15.477 -13.352 1 92.19 345 TRP A C 1
ATOM 2692 O O . TRP A 1 345 ? -28.281 15.203 -12.18 1 92.19 345 TRP A O 1
ATOM 2702 N N . GLY A 1 346 ? -28.984 15.531 -14.273 1 92.44 346 GLY A N 1
ATOM 2703 C CA . GLY A 1 346 ? -30.391 15.531 -13.938 1 92.44 346 GLY A CA 1
ATOM 2704 C C . GLY A 1 346 ? -31.047 14.164 -14.07 1 92.44 346 GLY A C 1
ATOM 2705 O O . GLY A 1 346 ? -32.25 14.062 -14.266 1 92.44 346 GLY A O 1
ATOM 2706 N N . THR A 1 347 ? -30.344 13.062 -14.031 1 93 347 THR A N 1
ATOM 2707 C CA . THR A 1 347 ? -30.875 11.719 -14.195 1 93 347 THR A CA 1
ATOM 2708 C C . THR A 1 347 ? -32.062 11.492 -13.258 1 93 347 THR A C 1
ATOM 2710 O O . THR A 1 347 ? -33.156 11.109 -13.695 1 93 347 THR A O 1
ATOM 2713 N N . GLU A 1 348 ? -31.922 11.891 -11.977 1 92.31 348 GLU A N 1
ATOM 2714 C CA . GLU A 1 348 ? -32.969 11.656 -10.969 1 92.31 348 GLU A CA 1
ATOM 2715 C C . GLU A 1 348 ? -34.094 12.648 -11.117 1 92.31 348 GLU A C 1
ATOM 2717 O O . GLU A 1 348 ? -35.188 12.422 -10.594 1 92.31 348 GLU A O 1
ATOM 2722 N N . LEU A 1 349 ? -33.906 13.719 -11.867 1 94.06 349 LEU A N 1
ATOM 2723 C CA . LEU A 1 349 ? -34.938 14.75 -12.039 1 94.06 349 LEU A CA 1
ATOM 2724 C C . LEU A 1 349 ? -35.938 14.344 -13.094 1 94.06 349 LEU A C 1
ATOM 2726 O O . LEU A 1 349 ? -37.062 14.875 -13.133 1 94.06 349 LEU A O 1
ATOM 2730 N N . LEU A 1 350 ? -35.594 13.406 -13.898 1 94.25 350 LEU A N 1
ATOM 2731 C CA . LEU A 1 350 ? -36.469 12.992 -14.984 1 94.25 350 LEU A CA 1
ATOM 2732 C C . LEU A 1 350 ? -37.812 12.461 -14.445 1 94.25 350 LEU A C 1
ATOM 2734 O O . LEU A 1 350 ? -38.844 12.625 -15.078 1 94.25 350 LEU A O 1
ATOM 2738 N N . ARG A 1 351 ? -37.812 11.859 -13.242 1 90.25 351 ARG A N 1
ATOM 2739 C CA . ARG A 1 351 ? -39 11.297 -12.617 1 90.25 351 ARG A CA 1
ATOM 2740 C C . ARG A 1 351 ? -39.969 12.391 -12.195 1 90.25 351 ARG A C 1
ATOM 2742 O O . ARG A 1 351 ? -41.188 12.156 -12.102 1 90.25 351 ARG A O 1
ATOM 2749 N N . SER A 1 352 ? -39.438 13.555 -12.055 1 91 352 SER A N 1
ATOM 2750 C CA . SER A 1 352 ? -40.25 14.641 -11.508 1 91 352 SER A CA 1
ATOM 2751 C C . SER A 1 352 ? -40.844 15.508 -12.617 1 91 352 SER A C 1
ATOM 2753 O O . SER A 1 352 ? -41.531 16.484 -12.344 1 91 352 SER A O 1
ATOM 2755 N N . ILE A 1 353 ? -40.688 15.156 -13.867 1 94.5 353 ILE A N 1
ATOM 2756 C CA . ILE A 1 353 ? -41.219 15.938 -14.977 1 94.5 353 ILE A CA 1
ATOM 2757 C C . ILE A 1 353 ? -42.625 15.438 -15.32 1 94.5 353 ILE A C 1
ATOM 2759 O O . ILE A 1 353 ? -42.781 14.328 -15.828 1 94.5 353 ILE A O 1
ATOM 2763 N N . SER A 1 354 ? -43.625 16.219 -15.133 1 89.12 354 SER A N 1
ATOM 2764 C CA . SER A 1 354 ? -45 15.812 -15.344 1 89.12 354 SER A CA 1
ATOM 2765 C C . SER A 1 354 ? -45.438 16.031 -16.797 1 89.12 354 SER A C 1
ATOM 2767 O O . SER A 1 354 ? -46.219 15.242 -17.328 1 89.12 354 SER A O 1
ATOM 2769 N N . ASP A 1 355 ? -44.844 17.031 -17.516 1 92.62 355 ASP A N 1
ATOM 2770 C CA . ASP A 1 355 ? -45.188 17.297 -18.906 1 92.62 355 ASP A CA 1
ATOM 2771 C C . ASP A 1 355 ? -44.531 16.281 -19.844 1 92.62 355 ASP A C 1
ATOM 2773 O O . ASP A 1 355 ? -43.312 16.203 -19.906 1 92.62 355 ASP A O 1
ATOM 2777 N N . VAL A 1 356 ? -45.312 15.617 -20.578 1 92.75 356 VAL A N 1
ATOM 2778 C CA . VAL A 1 356 ? -44.844 14.492 -21.391 1 92.75 356 VAL A CA 1
ATOM 2779 C C . VAL A 1 356 ? -43.969 14.992 -22.531 1 92.75 356 VAL A C 1
ATOM 2781 O O . VAL A 1 356 ? -42.938 14.375 -22.844 1 92.75 356 VAL A O 1
ATOM 2784 N N . ARG A 1 357 ? -44.375 16.062 -23.047 1 93.69 357 ARG A N 1
ATOM 2785 C CA . ARG A 1 357 ? -43.594 16.594 -24.172 1 93.69 357 ARG A CA 1
ATOM 2786 C C . ARG A 1 357 ? -42.219 17.047 -23.703 1 93.69 357 ARG A C 1
ATOM 2788 O O . ARG A 1 357 ? -41.219 16.797 -24.375 1 93.69 357 ARG A O 1
ATOM 2795 N N . GLU A 1 358 ? -42.25 17.688 -22.656 1 94.44 358 GLU A N 1
ATOM 2796 C CA . GLU A 1 358 ? -40.969 18.156 -22.109 1 94.44 358 GLU A CA 1
ATOM 2797 C C . GLU A 1 358 ? -40.094 17 -21.672 1 94.44 358 GLU A C 1
ATOM 2799 O O . GLU A 1 358 ? -38.875 17.016 -21.875 1 94.44 358 GLU A O 1
ATOM 2804 N N . ARG A 1 359 ? -40.688 16.047 -21.125 1 94.88 359 ARG A N 1
ATOM 2805 C CA . ARG A 1 359 ? -39.969 14.867 -20.688 1 94.88 359 ARG A CA 1
ATOM 2806 C C . ARG A 1 359 ? -39.312 14.156 -21.875 1 94.88 359 ARG A C 1
ATOM 2808 O O . ARG A 1 359 ? -38.156 13.727 -21.781 1 94.88 359 ARG A O 1
ATOM 2815 N N . GLU A 1 360 ? -40.031 14.094 -22.938 1 94.88 360 GLU A N 1
ATOM 2816 C CA . GLU A 1 360 ? -39.5 13.453 -24.125 1 94.88 360 GLU A CA 1
ATOM 2817 C C . GLU A 1 360 ? -38.312 14.234 -24.688 1 94.88 360 GLU A C 1
ATOM 2819 O O . GLU A 1 360 ? -37.312 13.641 -25.109 1 94.88 360 GLU A O 1
ATOM 2824 N N . ARG A 1 361 ? -38.5 15.484 -24.688 1 94.62 361 ARG A N 1
ATOM 2825 C CA . ARG A 1 361 ? -37.406 16.328 -25.203 1 94.62 361 ARG A CA 1
ATOM 2826 C C . ARG A 1 361 ? -36.156 16.188 -24.359 1 94.62 361 ARG A C 1
ATOM 2828 O O . ARG A 1 361 ? -35.062 15.984 -24.906 1 94.62 361 ARG A O 1
ATOM 2835 N N . VAL A 1 362 ? -36.312 16.25 -23.109 1 95.5 362 VAL A N 1
ATOM 2836 C CA . VAL A 1 362 ? -35.188 16.203 -22.188 1 95.5 362 VAL A CA 1
ATOM 2837 C C . VAL A 1 362 ? -34.562 14.805 -22.219 1 95.5 362 VAL A C 1
ATOM 2839 O O . VAL A 1 362 ? -33.312 14.672 -22.172 1 95.5 362 VAL A O 1
ATOM 2842 N N . HIS A 1 363 ? -35.438 13.828 -22.359 1 95.5 363 HIS A N 1
ATOM 2843 C CA . HIS A 1 363 ? -34.938 12.461 -22.406 1 95.5 363 HIS A CA 1
ATOM 2844 C C . HIS A 1 363 ? -34.062 12.227 -23.656 1 95.5 363 HIS A C 1
ATOM 2846 O O . HIS A 1 363 ? -33.062 11.547 -23.594 1 95.5 363 HIS A O 1
ATOM 2852 N N . ALA A 1 364 ? -34.469 12.703 -24.719 1 94.88 364 ALA A N 1
ATOM 2853 C CA . ALA A 1 364 ? -33.719 12.523 -25.969 1 94.88 364 ALA A CA 1
ATOM 2854 C C . ALA A 1 364 ? -32.312 13.062 -25.828 1 94.88 364 ALA A C 1
ATOM 2856 O O . ALA A 1 364 ? -31.359 12.414 -26.266 1 94.88 364 ALA A O 1
ATOM 2857 N N . ARG A 1 365 ? -32.219 14.234 -25.25 1 94.88 365 ARG A N 1
ATOM 2858 C CA . ARG A 1 365 ? -30.906 14.836 -25.047 1 94.88 365 ARG A CA 1
ATOM 2859 C C . ARG A 1 365 ? -30.109 14.07 -23.984 1 94.88 365 ARG A C 1
ATOM 2861 O O . ARG A 1 365 ? -28.906 13.852 -24.141 1 94.88 365 ARG A O 1
ATOM 2868 N N . TRP A 1 366 ? -30.766 13.664 -22.938 1 95.69 366 TRP A N 1
ATOM 2869 C CA . TRP A 1 366 ? -30.125 12.914 -21.859 1 95.69 366 TRP A CA 1
ATOM 2870 C C . TRP A 1 366 ? -29.594 11.57 -22.344 1 95.69 366 TRP A C 1
ATOM 2872 O O . TRP A 1 366 ? -28.469 11.195 -22.047 1 95.69 366 TRP A O 1
ATOM 2882 N N . SER A 1 367 ? -30.344 10.805 -23.125 1 95.75 367 SER A N 1
ATOM 2883 C CA . SER A 1 367 ? -30 9.469 -23.609 1 95.75 367 SER A CA 1
ATOM 2884 C C . SER A 1 367 ? -28.688 9.484 -24.375 1 95.75 367 SER A C 1
ATOM 2886 O O . SER A 1 367 ? -27.844 8.609 -24.203 1 95.75 367 SER A O 1
ATOM 2888 N N . VAL A 1 368 ? -28.531 10.477 -25.141 1 94.75 368 VAL A N 1
ATOM 2889 C CA . VAL A 1 368 ? -27.328 10.602 -25.969 1 94.75 368 VAL A CA 1
ATOM 2890 C C . VAL A 1 368 ? -26.141 10.938 -25.062 1 94.75 368 VAL A C 1
ATOM 2892 O O . VAL A 1 368 ? -25.031 10.414 -25.266 1 94.75 368 VAL A O 1
ATOM 2895 N N . ALA A 1 369 ? -26.375 11.766 -24.156 1 94.62 369 ALA A N 1
ATOM 2896 C CA . ALA A 1 369 ? -25.297 12.227 -23.281 1 94.62 369 ALA A CA 1
ATOM 2897 C C . ALA A 1 369 ? -24.844 11.125 -22.328 1 94.62 369 ALA A C 1
ATOM 2899 O O . ALA A 1 369 ? -23.672 11.062 -21.953 1 94.62 369 ALA A O 1
ATOM 2900 N N . ALA A 1 370 ? -25.75 10.258 -21.922 1 95 370 ALA A N 1
ATOM 2901 C CA . ALA A 1 370 ? -25.469 9.25 -20.906 1 95 370 ALA A CA 1
ATOM 2902 C C . ALA A 1 370 ? -24.734 8.055 -21.5 1 95 370 ALA A C 1
ATOM 2904 O O . ALA A 1 370 ? -24.188 7.23 -20.766 1 95 370 ALA A O 1
ATOM 2905 N N . ARG A 1 371 ? -24.578 8 -22.812 1 94.81 371 ARG A N 1
ATOM 2906 C CA . ARG A 1 371 ? -23.953 6.867 -23.484 1 94.81 371 ARG A CA 1
ATOM 2907 C C . ARG A 1 371 ? -22.438 6.918 -23.359 1 94.81 371 ARG A C 1
ATOM 2909 O O . ARG A 1 371 ? -21.844 7.996 -23.438 1 94.81 371 ARG A O 1
ATOM 2916 N N . ASN A 1 372 ? -21.797 5.766 -23.203 1 93.12 372 ASN A N 1
ATOM 2917 C CA . ASN A 1 372 ? -20.344 5.684 -23.266 1 93.12 372 ASN A CA 1
ATOM 2918 C C . ASN A 1 372 ? -19.859 5.508 -24.703 1 93.12 372 ASN A C 1
ATOM 2920 O O . ASN A 1 372 ? -20.625 5.691 -25.656 1 93.12 372 ASN A O 1
ATOM 2924 N N . SER A 1 373 ? -18.625 5.234 -24.938 1 90.88 373 SER A N 1
ATOM 2925 C CA . SER A 1 373 ? -18 5.164 -26.25 1 90.88 373 SER A CA 1
ATOM 2926 C C . SER A 1 373 ? -18.594 4.023 -27.078 1 90.88 373 SER A C 1
ATOM 2928 O O . SER A 1 373 ? -18.562 4.059 -28.312 1 90.88 373 SER A O 1
ATOM 2930 N N . ASP A 1 374 ? -19.312 3.043 -26.344 1 91.56 374 ASP A N 1
ATOM 2931 C CA . ASP A 1 374 ? -19.891 1.897 -27.031 1 91.56 374 ASP A CA 1
ATOM 2932 C C . ASP A 1 374 ? -21.406 2.045 -27.172 1 91.56 374 ASP A C 1
ATOM 2934 O O . ASP A 1 374 ? -22.078 1.133 -27.641 1 91.56 374 ASP A O 1
ATOM 2938 N N . GLY A 1 375 ? -21.844 3.148 -26.625 1 93.81 375 GLY A N 1
ATOM 2939 C CA . GLY A 1 375 ? -23.281 3.391 -26.703 1 93.81 375 GLY A CA 1
ATOM 2940 C C . GLY A 1 375 ? -24.047 2.799 -25.531 1 93.81 375 GLY A C 1
ATOM 2941 O O . GLY A 1 375 ? -25.281 2.775 -25.547 1 93.81 375 GLY A O 1
ATOM 2942 N N . VAL A 1 376 ? -23.422 2.305 -24.594 1 95.44 376 VAL A N 1
ATOM 2943 C CA . VAL A 1 376 ? -24.031 1.611 -23.453 1 95.44 376 VAL A CA 1
ATOM 2944 C C . VAL A 1 376 ? -24.266 2.596 -22.312 1 95.44 376 VAL A C 1
ATOM 2946 O O . VAL A 1 376 ? -23.438 3.459 -22.047 1 95.44 376 VAL A O 1
ATOM 2949 N N . ILE A 1 377 ? -25.484 2.67 -21.75 1 96.38 377 ILE A N 1
ATOM 2950 C CA . ILE A 1 377 ? -25.797 3.389 -20.516 1 96.38 377 ILE A CA 1
ATOM 2951 C C . ILE A 1 377 ? -25.812 2.414 -19.344 1 96.38 377 ILE A C 1
ATOM 2953 O O . ILE A 1 377 ? -26.422 1.348 -19.422 1 96.38 377 ILE A O 1
ATOM 2957 N N . ALA A 1 378 ? -25.266 2.734 -18.297 1 94.62 378 ALA A N 1
ATOM 2958 C CA . ALA A 1 378 ? -25.188 1.837 -17.156 1 94.62 378 ALA A CA 1
ATOM 2959 C C . ALA A 1 378 ? -26.578 1.477 -16.641 1 94.62 378 ALA A C 1
ATOM 2961 O O . ALA A 1 378 ? -27.469 2.326 -16.594 1 94.62 378 ALA A O 1
ATOM 2962 N N . LEU A 1 379 ? -26.703 0.211 -16.25 1 95.44 379 LEU A N 1
ATOM 2963 C CA . LEU A 1 379 ? -27.984 -0.325 -15.82 1 95.44 379 LEU A CA 1
ATOM 2964 C C . LEU A 1 379 ? -28.547 0.465 -14.641 1 95.44 379 LEU A C 1
ATOM 2966 O O . LEU A 1 379 ? -29.734 0.75 -14.586 1 95.44 379 LEU A O 1
ATOM 2970 N N . GLU A 1 380 ? -27.688 0.892 -13.719 1 92.5 380 GLU A N 1
ATOM 2971 C CA . GLU A 1 380 ? -28.125 1.64 -12.539 1 92.5 380 GLU A CA 1
ATOM 2972 C C . GLU A 1 380 ? -28.703 2.998 -12.922 1 92.5 380 GLU A C 1
ATOM 2974 O O . GLU A 1 380 ? -29.672 3.457 -12.328 1 92.5 380 GLU A O 1
ATOM 2979 N N . THR A 1 381 ? -28.094 3.584 -13.945 1 94.44 381 THR A N 1
ATOM 2980 C CA . THR A 1 381 ? -28.547 4.883 -14.422 1 94.44 381 THR A CA 1
ATOM 2981 C C . THR A 1 381 ? -29.906 4.762 -15.109 1 94.44 381 THR A C 1
ATOM 2983 O O . THR A 1 381 ? -30.781 5.613 -14.922 1 94.44 381 THR A O 1
ATOM 2986 N N . VAL A 1 382 ? -30.125 3.693 -15.836 1 95.81 382 VAL A N 1
ATOM 2987 C CA . VAL A 1 382 ? -31.391 3.484 -16.531 1 95.81 382 VAL A CA 1
ATOM 2988 C C . VAL A 1 382 ? -32.5 3.188 -15.523 1 95.81 382 VAL A C 1
ATOM 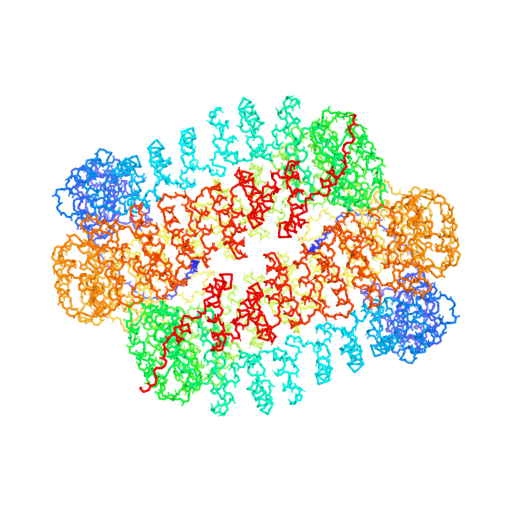2990 O O . VAL A 1 382 ? -33.625 3.604 -15.711 1 95.81 382 VAL A O 1
ATOM 2993 N N . THR A 1 383 ? -32.125 2.49 -14.445 1 93.81 383 THR A N 1
ATOM 2994 C CA . THR A 1 383 ? -33.094 2.094 -13.414 1 93.81 383 THR A CA 1
ATOM 2995 C C . THR A 1 383 ? -33.656 3.32 -12.719 1 93.81 383 THR A C 1
ATOM 2997 O O . THR A 1 383 ? -34.812 3.293 -12.242 1 93.81 383 THR A O 1
ATOM 3000 N N . ALA A 1 384 ? -32.969 4.426 -12.656 1 92 384 ALA A N 1
ATOM 3001 C CA . ALA A 1 384 ? -33.406 5.641 -11.969 1 92 384 ALA A CA 1
ATOM 3002 C C . ALA A 1 384 ? -34.438 6.402 -12.781 1 92 384 ALA A C 1
ATOM 3004 O O . ALA A 1 384 ? -35.125 7.281 -12.258 1 92 384 ALA A O 1
ATOM 3005 N N . LEU A 1 385 ? -34.719 6.051 -14.031 1 94.5 385 LEU A N 1
ATOM 3006 C CA . LEU A 1 385 ? -35.625 6.754 -14.93 1 94.5 385 LEU A CA 1
ATOM 3007 C C . LEU A 1 385 ? -37.062 6.398 -14.625 1 94.5 385 LEU A C 1
ATOM 3009 O O . LEU A 1 385 ? -37.344 5.41 -13.938 1 94.5 385 LEU A O 1
ATOM 3013 N N . PRO A 1 386 ? -38 7.305 -15.086 1 93 386 PRO A N 1
ATOM 3014 C CA . PRO A 1 386 ? -39.406 6.914 -15.016 1 93 386 PRO A CA 1
ATOM 3015 C C . PRO A 1 386 ? -39.719 5.652 -15.82 1 93 386 PRO A C 1
ATOM 3017 O O . PRO A 1 386 ? -39 5.324 -16.766 1 93 386 PRO A O 1
ATOM 3020 N N . ILE A 1 387 ? -40.75 4.898 -15.555 1 93.25 387 ILE A N 1
ATOM 3021 C CA . ILE A 1 387 ? -41.062 3.555 -16.031 1 93.25 387 ILE A CA 1
ATOM 3022 C C . ILE A 1 387 ? -41.125 3.555 -17.562 1 93.25 387 ILE A C 1
ATOM 3024 O O . ILE A 1 387 ? -40.594 2.648 -18.219 1 93.25 387 ILE A O 1
ATOM 3028 N N . ASP A 1 388 ? -41.75 4.574 -18.141 1 92.94 388 ASP A N 1
ATOM 3029 C CA . ASP A 1 388 ? -41.906 4.609 -19.594 1 92.94 388 ASP A CA 1
ATOM 3030 C C . ASP A 1 388 ? -40.562 4.785 -20.281 1 92.94 388 ASP A C 1
ATOM 3032 O O . ASP A 1 388 ? -40.281 4.09 -21.266 1 92.94 388 ASP A O 1
ATOM 3036 N N . LEU A 1 389 ? -39.75 5.668 -19.75 1 95.25 389 LEU A N 1
ATOM 3037 C CA . LEU A 1 389 ? -38.438 5.926 -20.344 1 95.25 389 LEU A CA 1
ATOM 3038 C C . LEU A 1 389 ? -37.5 4.77 -20.047 1 95.25 389 LEU A C 1
ATOM 3040 O O . LEU A 1 389 ? -36.656 4.438 -20.875 1 95.25 389 LEU A O 1
ATOM 3044 N N . ARG A 1 390 ? -37.625 4.215 -18.891 1 94.75 390 ARG A N 1
ATOM 3045 C CA . ARG A 1 390 ? -36.844 3.053 -18.516 1 94.75 390 ARG A CA 1
ATOM 3046 C C . ARG A 1 390 ? -37.031 1.903 -19.484 1 94.75 390 ARG A C 1
ATOM 3048 O O . ARG A 1 390 ? -36.062 1.274 -19.922 1 94.75 390 ARG A O 1
ATOM 3055 N N . GLU A 1 391 ? -38.281 1.64 -19.844 1 97.12 391 GLU A N 1
ATOM 3056 C CA . GLU A 1 391 ? -38.625 0.566 -20.781 1 97.12 391 GLU A CA 1
ATOM 3057 C C . GLU A 1 391 ? -38.062 0.849 -22.172 1 97.12 391 GLU A C 1
ATOM 3059 O O . GLU A 1 391 ? -37.562 -0.055 -22.844 1 97.12 391 GLU A O 1
ATOM 3064 N N . ARG A 1 392 ? -38.156 2.035 -22.547 1 96.12 392 ARG A N 1
ATOM 3065 C CA . ARG A 1 392 ? -37.656 2.426 -23.859 1 96.12 392 ARG A CA 1
ATOM 3066 C C . ARG A 1 392 ? -36.156 2.207 -23.953 1 96.12 392 ARG A C 1
ATOM 3068 O O . ARG A 1 392 ? -35.656 1.637 -24.938 1 96.12 392 ARG A O 1
ATOM 3075 N N . GLU A 1 393 ? -35.406 2.705 -22.969 1 96.69 393 GLU A N 1
ATOM 3076 C CA . GLU A 1 393 ? -33.938 2.541 -22.969 1 96.69 393 GLU A CA 1
ATOM 3077 C C . GLU A 1 393 ? -33.562 1.07 -22.844 1 96.69 393 GLU A C 1
ATOM 3079 O O . GLU A 1 393 ? -32.562 0.645 -23.422 1 96.69 393 GLU A O 1
ATOM 3084 N N . ALA A 1 394 ? -34.312 0.294 -22.062 1 97.56 394 ALA A N 1
ATOM 3085 C CA . ALA A 1 394 ? -34.062 -1.139 -21.953 1 97.56 394 ALA A CA 1
ATOM 3086 C C . ALA A 1 394 ? -34.188 -1.822 -23.312 1 97.56 394 ALA A C 1
ATOM 3088 O O . ALA A 1 394 ? -33.344 -2.643 -23.688 1 97.56 394 ALA A O 1
ATOM 3089 N N . ARG A 1 395 ? -35.281 -1.476 -24.078 1 97.5 395 ARG A N 1
ATOM 3090 C CA . ARG A 1 395 ? -35.469 -2.029 -25.406 1 97.5 395 ARG A CA 1
ATOM 3091 C C . ARG A 1 395 ? -34.312 -1.675 -26.328 1 97.5 395 ARG A C 1
ATOM 3093 O O . ARG A 1 395 ? -33.844 -2.52 -27.094 1 97.5 395 ARG A O 1
ATOM 3100 N N . ARG A 1 396 ? -33.844 -0.443 -26.188 1 95.94 396 ARG A N 1
ATOM 3101 C CA . ARG A 1 396 ? -32.719 -0.01 -27 1 95.94 396 ARG A CA 1
ATOM 3102 C C . ARG A 1 396 ? -31.469 -0.852 -26.719 1 95.94 396 ARG A C 1
ATOM 3104 O O . ARG A 1 396 ? -30.797 -1.3 -27.641 1 95.94 396 ARG A O 1
ATOM 3111 N N . HIS A 1 397 ? -31.156 -1.113 -25.469 1 96.12 397 HIS A N 1
ATOM 3112 C CA . HIS A 1 397 ? -29.969 -1.864 -25.078 1 96.12 397 HIS A CA 1
ATOM 3113 C C . HIS A 1 397 ? -30.078 -3.328 -25.484 1 96.12 397 HIS A C 1
ATOM 3115 O O . HIS A 1 397 ? -29.062 -3.98 -25.75 1 96.12 397 HIS A O 1
ATOM 3121 N N . LEU A 1 398 ? -31.359 -3.861 -25.594 1 95.75 398 LEU A N 1
ATOM 3122 C CA . LEU A 1 398 ? -31.562 -5.266 -25.922 1 95.75 398 LEU A CA 1
ATOM 3123 C C . LEU A 1 398 ? -31.5 -5.488 -27.438 1 95.75 398 LEU A C 1
ATOM 3125 O O . LEU A 1 398 ? -31.094 -6.551 -27.891 1 95.75 398 LEU A O 1
ATOM 3129 N N . HIS A 1 399 ? -31.844 -4.406 -28.219 1 93.94 399 HIS A N 1
ATOM 3130 C CA . HIS A 1 399 ? -32.062 -4.707 -29.625 1 93.94 399 HIS A CA 1
ATOM 3131 C C . HIS A 1 399 ? -31.203 -3.834 -30.516 1 93.94 399 HIS A C 1
ATOM 3133 O O . HIS A 1 399 ? -30.938 -4.184 -31.672 1 93.94 399 HIS A O 1
ATOM 3139 N N . GLU A 1 400 ? -30.797 -2.688 -30.016 1 93.69 400 GLU A N 1
ATOM 3140 C CA . GLU A 1 400 ? -30.203 -1.729 -30.938 1 93.69 400 GLU A CA 1
ATOM 3141 C C . GLU A 1 400 ? -28.703 -1.556 -30.672 1 93.69 400 GLU A C 1
ATOM 3143 O O . GLU A 1 400 ? -27.938 -1.293 -31.594 1 93.69 400 GLU A O 1
ATOM 3148 N N . VAL A 1 401 ? -28.188 -1.652 -29.469 1 95.06 401 VAL A N 1
ATOM 3149 C CA . VAL A 1 401 ? -26.797 -1.415 -29.125 1 95.06 401 VAL A CA 1
ATOM 3150 C C . VAL A 1 401 ? -25.922 -2.559 -29.656 1 95.06 401 VAL A C 1
ATOM 3152 O O . VAL A 1 401 ? -25.953 -3.666 -29.109 1 95.06 401 VAL A O 1
ATOM 3155 N N . VAL A 1 402 ? -25.062 -2.365 -30.547 1 93.62 402 VAL A N 1
ATOM 3156 C CA . VAL A 1 402 ? -24.297 -3.375 -31.266 1 93.62 402 VAL A CA 1
ATOM 3157 C C . VAL A 1 402 ? -23.234 -3.963 -30.344 1 93.62 402 VAL A C 1
ATOM 3159 O O . VAL A 1 402 ? -22.984 -5.172 -30.375 1 93.62 402 VAL A O 1
ATOM 3162 N N . ALA A 1 403 ? -22.609 -3.082 -29.562 1 91.5 403 ALA A N 1
ATOM 3163 C CA . ALA A 1 403 ? -21.516 -3.514 -28.703 1 91.5 403 ALA A CA 1
ATOM 3164 C C . ALA A 1 403 ? -21.969 -4.609 -27.734 1 91.5 403 ALA A C 1
ATOM 3166 O O . ALA A 1 403 ? -21.156 -5.434 -27.297 1 91.5 403 ALA A O 1
ATOM 3167 N N . LEU A 1 404 ? -23.297 -4.719 -27.406 1 94 404 LEU A N 1
ATOM 3168 C CA . LEU A 1 404 ? -23.828 -5.699 -26.453 1 94 404 LEU A CA 1
ATOM 3169 C C . LEU A 1 404 ? -24.219 -6.98 -27.172 1 94 404 LEU A C 1
ATOM 3171 O O . LEU A 1 404 ? -24.516 -7.992 -26.531 1 94 404 LEU A O 1
ATOM 3175 N N . GLY A 1 405 ? -24.125 -6.996 -28.438 1 90.62 405 GLY A N 1
ATOM 3176 C CA . GLY A 1 405 ? -24.547 -8.148 -29.219 1 90.62 405 GLY A CA 1
ATOM 3177 C C . GLY A 1 405 ? -23.719 -9.391 -28.953 1 90.62 405 GLY A C 1
ATOM 3178 O O . GLY A 1 405 ? -24.234 -10.508 -28.953 1 90.62 405 GLY A O 1
ATOM 3179 N N . SER A 1 406 ? -22.516 -9.156 -28.734 1 89.5 406 SER A N 1
ATOM 3180 C CA . SER A 1 406 ? -21.625 -10.281 -28.516 1 89.5 406 SER A CA 1
ATOM 3181 C C . SER A 1 406 ? -21.406 -10.531 -27.031 1 89.5 406 SER A C 1
ATOM 3183 O O . SER A 1 406 ? -20.578 -11.352 -26.641 1 89.5 406 SER A O 1
ATOM 3185 N N . ARG A 1 407 ? -22.234 -9.797 -26.203 1 91.44 407 ARG A N 1
ATOM 3186 C CA . ARG A 1 407 ? -22.094 -9.93 -24.766 1 91.44 407 ARG A CA 1
ATOM 3187 C C . ARG A 1 407 ? -23.453 -10.211 -24.109 1 91.44 407 ARG A C 1
ATOM 3189 O O . ARG A 1 407 ? -23.984 -9.359 -23.406 1 91.44 407 ARG A O 1
ATOM 3196 N N . PRO A 1 408 ? -23.781 -11.375 -24.188 1 90.94 408 PRO A N 1
ATOM 3197 C CA . PRO A 1 408 ? -25.141 -11.703 -23.75 1 90.94 408 PRO A CA 1
ATOM 3198 C C . PRO A 1 408 ? -25.312 -11.516 -22.234 1 90.94 408 PRO A C 1
ATOM 3200 O O . PRO A 1 408 ? -26.391 -11.117 -21.781 1 90.94 408 PRO A O 1
ATOM 3203 N N . GLU A 1 409 ? -24.328 -11.789 -21.438 1 90.44 409 GLU A N 1
ATOM 3204 C CA . GLU A 1 409 ? -24.438 -11.688 -20 1 90.44 409 GLU A CA 1
ATOM 3205 C C . GLU A 1 409 ? -24.688 -10.25 -19.562 1 90.44 409 GLU A C 1
ATOM 3207 O O . GLU A 1 409 ? -25.438 -10 -18.609 1 90.44 409 GLU A O 1
ATOM 3212 N N . GLN A 1 410 ? -24.141 -9.234 -20.281 1 92.19 410 GLN A N 1
ATOM 3213 C CA . GLN A 1 410 ? -24.391 -7.828 -20 1 92.19 410 GLN A CA 1
ATOM 3214 C C . GLN A 1 410 ? -25.734 -7.375 -20.578 1 92.19 410 GLN A C 1
ATOM 3216 O O . GLN A 1 410 ? -26.469 -6.625 -19.938 1 92.19 410 GLN A O 1
ATOM 3221 N N . ARG A 1 411 ? -26.078 -7.879 -21.734 1 94.5 411 ARG A N 1
ATOM 3222 C CA . ARG A 1 411 ? -27.266 -7.469 -22.469 1 94.5 411 ARG A CA 1
ATOM 3223 C C . ARG A 1 411 ? -28.531 -7.93 -21.75 1 94.5 411 ARG A C 1
ATOM 3225 O O . ARG A 1 411 ? -29.484 -7.152 -21.578 1 94.5 411 ARG A O 1
ATOM 3232 N N . MET A 1 412 ? -28.562 -9.172 -21.25 1 94.81 412 MET A N 1
ATOM 3233 C CA . MET A 1 412 ? -29.781 -9.758 -20.719 1 94.81 412 MET A CA 1
ATOM 3234 C C . MET A 1 412 ? -30.203 -9.055 -19.422 1 94.81 412 MET A C 1
ATOM 3236 O O . MET A 1 412 ? -31.375 -9.07 -19.062 1 94.81 412 MET A O 1
ATOM 3240 N N . ARG A 1 413 ? -29.328 -8.383 -18.766 1 94.31 413 ARG A N 1
ATOM 3241 C CA . ARG A 1 413 ? -29.641 -7.727 -17.484 1 94.31 413 ARG A CA 1
ATOM 3242 C C . ARG A 1 413 ? -30.609 -6.57 -17.688 1 94.31 413 ARG A C 1
ATOM 3244 O O . ARG A 1 413 ? -31.359 -6.215 -16.781 1 94.31 413 ARG A O 1
ATOM 3251 N N . TYR A 1 414 ? -30.656 -5.965 -18.859 1 97.38 414 TYR A N 1
ATOM 3252 C CA . TYR A 1 414 ? -31.531 -4.824 -19.125 1 97.38 414 TYR A CA 1
ATOM 3253 C C . TYR A 1 414 ? -32.969 -5.266 -19.25 1 97.38 414 TYR A C 1
ATOM 3255 O O . TYR A 1 414 ? -33.906 -4.438 -19.203 1 97.38 414 TYR A O 1
ATOM 3263 N N . ALA A 1 415 ? -33.25 -6.582 -19.375 1 97.44 415 ALA A N 1
ATOM 3264 C CA . ALA A 1 415 ? -34.594 -7.102 -19.547 1 97.44 415 ALA A CA 1
ATOM 3265 C C . ALA A 1 415 ? -35.406 -6.895 -18.266 1 97.44 415 ALA A C 1
ATOM 3267 O O . ALA A 1 415 ? -36.656 -6.875 -18.312 1 97.44 415 ALA A O 1
ATOM 3268 N N . CYS A 1 416 ? -34.719 -6.719 -17.125 1 96.44 416 CYS A N 1
ATOM 3269 C CA . CYS A 1 416 ? -35.406 -6.562 -15.867 1 96.44 416 CYS A CA 1
ATOM 3270 C C . CYS A 1 416 ? -36.188 -5.258 -15.836 1 96.44 416 CYS A C 1
ATOM 3272 O O . CYS A 1 416 ? -37.062 -5.074 -14.984 1 96.44 416 CYS A O 1
ATOM 3274 N N . LEU A 1 417 ? -35.938 -4.363 -16.75 1 97.19 417 LEU A N 1
ATOM 3275 C CA . LEU A 1 417 ? -36.594 -3.059 -16.75 1 97.19 417 LEU A CA 1
ATOM 3276 C C . LEU A 1 417 ? -37.812 -3.062 -17.688 1 97.19 417 LEU A C 1
ATOM 3278 O O . LEU A 1 417 ? -38.531 -2.064 -17.781 1 97.19 417 LEU A O 1
ATOM 3282 N N . LEU A 1 418 ? -38.125 -4.188 -18.359 1 97.38 418 LEU A N 1
ATOM 3283 C CA . LEU A 1 418 ? -39.25 -4.332 -19.281 1 97.38 418 LEU A CA 1
ATOM 3284 C C . LEU A 1 418 ? -40.5 -4.863 -18.547 1 97.38 418 LEU A C 1
ATOM 3286 O O . LEU A 1 418 ? -40.375 -5.312 -17.406 1 97.38 418 LEU A O 1
ATOM 3290 N N . PRO A 1 419 ? -41.719 -4.633 -19.266 1 96.44 419 PRO A N 1
ATOM 3291 C CA . PRO A 1 419 ? -42.875 -5.355 -18.719 1 96.44 419 PRO A CA 1
ATOM 3292 C C . PRO A 1 419 ? -42.688 -6.867 -18.703 1 96.44 419 PRO A C 1
ATOM 3294 O O . PRO A 1 419 ? -41.938 -7.402 -19.531 1 96.44 419 PRO A O 1
ATOM 3297 N N . TRP A 1 420 ? -43.344 -7.57 -17.828 1 96.75 420 TRP A N 1
ATOM 3298 C CA . TRP A 1 420 ? -43.094 -8.984 -17.547 1 96.75 420 TRP A CA 1
ATOM 3299 C C . TRP A 1 420 ? -43.156 -9.812 -18.828 1 96.75 420 TRP A C 1
ATOM 3301 O O . TRP A 1 420 ? -42.25 -10.57 -19.125 1 96.75 420 TRP A O 1
ATOM 3311 N N . ASP A 1 421 ? -44.188 -9.594 -19.641 1 96.44 421 ASP A N 1
ATOM 3312 C CA . ASP A 1 421 ? -44.375 -10.43 -20.828 1 96.44 421 ASP A CA 1
ATOM 3313 C C . ASP A 1 421 ? -43.281 -10.203 -21.859 1 96.44 421 ASP A C 1
ATOM 3315 O O . ASP A 1 421 ? -42.781 -11.164 -22.453 1 96.44 421 ASP A O 1
ATOM 3319 N N . GLU A 1 422 ? -43 -8.992 -22.016 1 96.94 422 GLU A N 1
ATOM 3320 C CA . GLU A 1 422 ? -41.938 -8.656 -22.953 1 96.94 422 GLU A CA 1
ATOM 3321 C C . GLU A 1 422 ? -40.594 -9.18 -22.469 1 96.94 422 GLU A C 1
ATOM 3323 O O . GLU A 1 422 ? -39.781 -9.68 -23.266 1 96.94 422 GLU A O 1
ATOM 3328 N N . ALA A 1 423 ? -40.312 -9.031 -21.172 1 97.31 423 ALA A N 1
ATOM 3329 C CA . ALA A 1 423 ? -39.062 -9.523 -20.594 1 97.31 423 ALA A CA 1
ATOM 3330 C C . ALA A 1 423 ? -38.969 -11.047 -20.703 1 97.31 423 ALA A C 1
ATOM 3332 O O . ALA A 1 423 ? -37.906 -11.586 -21.047 1 97.31 423 ALA A O 1
ATOM 3333 N N . GLU A 1 424 ? -40.031 -11.742 -20.406 1 96.25 424 GLU A N 1
ATOM 3334 C CA . GLU A 1 424 ? -40.094 -13.195 -20.484 1 96.25 424 GLU A CA 1
ATOM 3335 C C . GLU A 1 424 ? -39.812 -13.672 -21.906 1 96.25 424 GLU A C 1
ATOM 3337 O O . GLU A 1 424 ? -39.094 -14.656 -22.109 1 96.25 424 GLU A O 1
ATOM 3342 N N . ALA A 1 425 ? -40.312 -12.938 -22.812 1 95.25 425 ALA A N 1
ATOM 3343 C CA . ALA A 1 425 ? -40.094 -13.281 -24.219 1 95.25 425 ALA A CA 1
ATOM 3344 C C . ALA A 1 425 ? -38.625 -13.07 -24.594 1 95.25 425 ALA A C 1
ATOM 3346 O O . ALA A 1 425 ? -38.031 -13.906 -25.281 1 95.25 425 ALA A O 1
ATOM 3347 N N . ALA A 1 426 ? -38.125 -12.008 -24.141 1 94.38 426 ALA A N 1
ATOM 3348 C CA . ALA A 1 426 ? -36.719 -11.68 -24.453 1 94.38 426 ALA A CA 1
ATOM 3349 C C . ALA A 1 426 ? -35.75 -12.672 -23.812 1 94.38 426 ALA A C 1
ATOM 3351 O O . ALA A 1 426 ? -34.688 -12.945 -24.344 1 94.38 426 ALA A O 1
ATOM 3352 N N . LEU A 1 427 ? -36.156 -13.266 -22.656 1 94.81 427 LEU A N 1
ATOM 3353 C CA . LEU A 1 427 ? -35.281 -14.125 -21.891 1 94.81 427 LEU A CA 1
ATOM 3354 C C . LEU A 1 427 ? -35.594 -15.602 -22.125 1 94.81 427 LEU A C 1
ATOM 3356 O O . LEU A 1 427 ? -34.969 -16.484 -21.5 1 94.81 427 LEU A O 1
ATOM 3360 N N . LYS A 1 428 ? -36.469 -15.914 -22.938 1 90.44 428 LYS A N 1
ATOM 3361 C CA . LYS A 1 428 ? -36.938 -17.266 -23.172 1 90.44 428 LYS A CA 1
ATOM 3362 C C . LYS A 1 428 ? -35.812 -18.219 -23.5 1 90.44 428 LYS A C 1
ATOM 3364 O O . LYS A 1 428 ? -35.719 -19.328 -22.938 1 90.44 428 LYS A O 1
ATOM 3369 N N . GLY A 1 429 ? -34.938 -17.766 -24.297 1 85.69 429 GLY A N 1
ATOM 3370 C CA . GLY A 1 429 ? -33.812 -18.609 -24.703 1 85.69 429 GLY A CA 1
ATOM 3371 C C . GLY A 1 429 ? -32.781 -18.812 -23.594 1 85.69 429 GLY A C 1
ATOM 3372 O O . GLY A 1 429 ? -32.031 -19.766 -23.641 1 85.69 429 GLY A O 1
ATOM 3373 N N . TYR A 1 430 ? -32.812 -18.016 -22.547 1 91.81 430 TYR A N 1
ATOM 3374 C CA . TYR A 1 430 ? -31.812 -18.047 -21.5 1 91.81 430 TYR A CA 1
ATOM 3375 C C . TYR A 1 430 ? -32.344 -18.734 -20.25 1 91.81 430 TYR A C 1
ATOM 3377 O O . TYR A 1 430 ? -31.562 -19.266 -19.453 1 91.81 430 TYR A O 1
ATOM 3385 N N . ILE A 1 431 ? -33.594 -18.766 -19.891 1 92.31 431 ILE A N 1
ATOM 3386 C CA . ILE A 1 431 ? -34.219 -19.359 -18.703 1 92.31 431 ILE A CA 1
ATOM 3387 C C . ILE A 1 431 ? -34 -20.859 -18.688 1 92.31 431 ILE A C 1
ATOM 3389 O O . ILE A 1 431 ? -33.875 -21.484 -17.625 1 92.31 431 ILE A O 1
ATOM 3393 N N . GLY A 1 432 ? -33.656 -21.469 -19.781 1 87.62 432 GLY A N 1
ATOM 3394 C CA . GLY A 1 432 ? -33.375 -22.906 -19.875 1 87.62 432 GLY A CA 1
ATOM 3395 C C . GLY A 1 432 ? -31.953 -23.219 -20.297 1 87.62 432 GLY A C 1
ATOM 3396 O O . GLY A 1 432 ? -31.672 -24.328 -20.734 1 87.62 432 GLY A O 1
ATOM 3397 N N . HIS A 1 433 ? -31.172 -22.25 -20.141 1 90.31 433 HIS A N 1
ATOM 3398 C CA . HIS A 1 433 ? -29.797 -22.422 -20.562 1 90.31 433 HIS A CA 1
ATOM 3399 C C . HIS A 1 433 ? -29.094 -23.484 -19.75 1 90.31 433 HIS A C 1
ATOM 3401 O O . HIS A 1 433 ? -29.328 -23.609 -18.547 1 90.31 433 HIS A O 1
ATOM 3407 N N . PRO A 1 434 ? -28.219 -24.219 -20.312 1 88.56 434 PRO A N 1
ATOM 3408 C CA . PRO A 1 434 ? -27.531 -25.297 -19.609 1 88.56 434 PRO A CA 1
ATOM 3409 C C . PRO A 1 434 ? -26.562 -24.797 -18.547 1 88.56 434 PRO A C 1
ATOM 3411 O O . PRO A 1 434 ? -26.359 -25.469 -17.531 1 88.56 434 PRO A O 1
ATOM 3414 N N . ASP A 1 435 ? -25.938 -23.656 -18.828 1 89.38 435 ASP A N 1
ATOM 3415 C CA . ASP A 1 435 ? -25.031 -23.078 -17.844 1 89.38 435 ASP A CA 1
ATOM 3416 C C . ASP A 1 435 ? -25.812 -22.438 -16.703 1 89.38 435 ASP A C 1
ATOM 3418 O O . ASP A 1 435 ? -26.625 -21.531 -16.922 1 89.38 435 ASP A O 1
ATOM 3422 N N . ALA A 1 436 ? -25.547 -22.875 -15.5 1 91.88 436 ALA A N 1
ATOM 3423 C CA . ALA A 1 436 ? -26.297 -22.438 -14.312 1 91.88 436 ALA A CA 1
ATOM 3424 C C . ALA A 1 436 ? -26.172 -20.938 -14.102 1 91.88 436 ALA A C 1
ATOM 3426 O O . ALA A 1 436 ? -27.125 -20.281 -13.703 1 91.88 436 ALA A O 1
ATOM 3427 N N . SER A 1 437 ? -25 -20.359 -14.359 1 91.69 437 SER A N 1
ATOM 3428 C CA . SER A 1 437 ? -24.781 -18.922 -14.133 1 91.69 437 SER A CA 1
ATOM 3429 C C . SER A 1 437 ? -25.641 -18.094 -15.07 1 91.69 437 SER A C 1
ATOM 3431 O O . SER A 1 437 ? -26.266 -17.109 -14.648 1 91.69 437 SER A O 1
ATOM 3433 N N . VAL A 1 438 ? -25.797 -18.531 -16.328 1 93.75 438 VAL A N 1
ATOM 3434 C CA . VAL A 1 438 ? -26.578 -17.812 -17.328 1 93.75 438 VAL A CA 1
ATOM 3435 C C . VAL A 1 438 ? -28.062 -17.938 -17.016 1 93.75 438 VAL A C 1
ATOM 3437 O O . VAL A 1 438 ? -28.797 -16.953 -17.031 1 93.75 438 VAL A O 1
ATOM 3440 N N . ARG A 1 439 ? -28.375 -19.109 -16.688 1 93.25 439 ARG A N 1
ATOM 3441 C CA . ARG A 1 439 ? -29.766 -19.359 -16.328 1 93.25 439 ARG A CA 1
ATOM 3442 C C . ARG A 1 439 ? -30.172 -18.547 -15.094 1 93.25 439 ARG A C 1
ATOM 3444 O O . ARG A 1 439 ? -31.234 -17.938 -15.07 1 93.25 439 ARG A O 1
ATOM 3451 N N . GLY A 1 440 ? -29.281 -18.594 -14.109 1 95 440 GLY A N 1
ATOM 3452 C CA . GLY A 1 440 ? -29.531 -17.828 -12.898 1 95 440 GLY A CA 1
ATOM 3453 C C . GLY A 1 440 ? -29.672 -16.328 -13.156 1 95 440 GLY A C 1
ATOM 3454 O O . GLY A 1 440 ? -30.562 -15.688 -12.594 1 95 440 GLY A O 1
ATOM 3455 N N . MET A 1 441 ? -28.922 -15.789 -14.062 1 95.38 441 MET A N 1
ATOM 3456 C CA . MET A 1 441 ? -28.984 -14.367 -14.383 1 95.38 441 MET A CA 1
ATOM 3457 C C . MET A 1 441 ? -30.281 -14.023 -15.094 1 95.38 441 MET A C 1
ATOM 3459 O O . MET A 1 441 ? -30.891 -12.984 -14.82 1 95.38 441 MET A O 1
ATOM 3463 N N . ALA A 1 442 ? -30.688 -14.898 -15.984 1 96.38 442 ALA A N 1
ATOM 3464 C CA . ALA A 1 442 ? -31.938 -14.688 -16.719 1 96.38 442 ALA A CA 1
ATOM 3465 C C . ALA A 1 442 ? -33.125 -14.695 -15.766 1 96.38 442 ALA A C 1
ATOM 3467 O O . ALA A 1 442 ? -33.969 -13.805 -15.812 1 96.38 442 ALA A O 1
ATOM 3468 N N . LEU A 1 443 ? -33.094 -15.648 -14.883 1 96.62 443 LEU A N 1
ATOM 3469 C CA . LEU A 1 443 ? -34.188 -15.758 -13.922 1 96.62 443 LEU A CA 1
ATOM 3470 C C . LEU A 1 443 ? -34.188 -14.578 -12.961 1 96.62 443 LEU A C 1
ATOM 3472 O O . LEU A 1 443 ? -35.25 -14.016 -12.664 1 96.62 443 LEU A O 1
ATOM 3476 N N . ALA A 1 444 ? -33.062 -14.266 -12.477 1 96.12 444 ALA A N 1
ATOM 3477 C CA . ALA A 1 444 ? -32.938 -13.133 -11.562 1 96.12 444 ALA A CA 1
ATOM 3478 C C . ALA A 1 444 ? -33.438 -11.852 -12.211 1 96.12 444 ALA A C 1
ATOM 3480 O O . ALA A 1 444 ? -34.094 -11.031 -11.555 1 96.12 444 ALA A O 1
ATOM 3481 N N . SER A 1 445 ? -33.156 -11.68 -13.523 1 96.56 445 SER A N 1
ATOM 3482 C CA . SER A 1 445 ? -33.625 -10.5 -14.242 1 96.56 445 SER A CA 1
ATOM 3483 C C . SER A 1 445 ? -35.125 -10.461 -14.32 1 96.56 445 SER A C 1
ATOM 3485 O O . SER A 1 445 ? -35.75 -9.414 -14.117 1 96.56 445 SER A O 1
ATOM 3487 N N . LEU A 1 446 ? -35.719 -11.578 -14.547 1 96.5 446 LEU A N 1
ATOM 3488 C CA . LEU A 1 446 ? -37.156 -11.672 -14.625 1 96.5 446 LEU A CA 1
ATOM 3489 C C . LEU A 1 446 ? -37.781 -11.445 -13.258 1 96.5 446 LEU A C 1
ATOM 3491 O O . LEU A 1 446 ? -38.781 -10.695 -13.133 1 96.5 446 LEU A O 1
ATOM 3495 N N . LEU A 1 447 ? -37.188 -12.016 -12.242 1 97.06 447 LEU A N 1
ATOM 3496 C CA . LEU A 1 447 ? -37.75 -11.977 -10.898 1 97.06 447 LEU A CA 1
ATOM 3497 C C . LEU A 1 447 ? -37.531 -10.594 -10.273 1 97.06 447 LEU A C 1
ATOM 3499 O O . LEU A 1 447 ? -38.156 -10.266 -9.266 1 97.06 447 LEU A O 1
ATOM 3503 N N . ALA A 1 448 ? -36.688 -9.82 -10.805 1 96 448 ALA A N 1
ATOM 3504 C CA . ALA A 1 448 ? -36.438 -8.484 -10.281 1 96 448 ALA A CA 1
ATOM 3505 C C . ALA A 1 448 ? -37.594 -7.527 -10.625 1 96 448 ALA A C 1
ATOM 3507 O O . ALA A 1 448 ? -37.75 -6.484 -9.992 1 96 448 ALA A O 1
ATOM 3508 N N . ILE A 1 449 ? -38.438 -7.84 -11.57 1 97.12 449 ILE A N 1
ATOM 3509 C CA . ILE A 1 449 ? -39.406 -6.938 -12.195 1 97.12 449 ILE A CA 1
ATOM 3510 C C . ILE A 1 449 ? -40.406 -6.48 -11.164 1 97.12 449 ILE A C 1
ATOM 3512 O O . ILE A 1 449 ? -40.688 -5.285 -11.039 1 97.12 449 ILE A O 1
ATOM 3516 N N . PRO A 1 450 ? -41.031 -7.355 -10.359 1 95.94 450 PRO A N 1
ATOM 3517 C CA . PRO A 1 450 ? -42 -6.867 -9.383 1 95.94 450 PRO A CA 1
ATOM 3518 C C . PRO A 1 450 ? -41.375 -5.879 -8.391 1 95.94 450 PRO A C 1
ATOM 3520 O O . PRO A 1 450 ? -42.062 -4.949 -7.945 1 95.94 450 PRO A O 1
ATOM 3523 N N . GLY A 1 451 ? -40.156 -6.125 -8.016 1 94.62 451 GLY A N 1
ATOM 3524 C CA . GLY A 1 451 ? -39.5 -5.199 -7.109 1 94.62 451 GLY A CA 1
ATOM 3525 C C . GLY A 1 451 ? -39.312 -3.818 -7.703 1 94.62 451 GLY A C 1
ATOM 3526 O O . GLY A 1 451 ? -39.281 -2.822 -6.977 1 94.62 451 GLY A O 1
ATOM 3527 N N . LEU A 1 452 ? -39.156 -3.729 -8.977 1 94.69 452 LEU A N 1
ATOM 3528 C CA . LEU A 1 452 ? -38.938 -2.467 -9.68 1 94.69 452 LEU A CA 1
ATOM 3529 C C . LEU A 1 452 ? -40.25 -1.809 -10.039 1 94.69 452 LEU A C 1
ATOM 3531 O O . LEU A 1 452 ? -40.281 -0.67 -10.508 1 94.69 452 LEU A O 1
ATOM 3535 N N . ARG A 1 453 ? -41.406 -2.553 -9.836 1 94.88 453 ARG A N 1
ATOM 3536 C CA . ARG A 1 453 ? -42.781 -2.078 -10.078 1 94.88 453 ARG A CA 1
ATOM 3537 C C . ARG A 1 453 ? -43.688 -2.379 -8.883 1 94.88 453 ARG A C 1
ATOM 3539 O O . ARG A 1 453 ? -44.625 -3.15 -9 1 94.88 453 ARG A O 1
ATOM 3546 N N . PRO A 1 454 ? -43.5 -1.73 -7.793 1 91.56 454 PRO A N 1
ATOM 3547 C CA . PRO A 1 454 ? -44.219 -2.059 -6.555 1 91.56 454 PRO A CA 1
ATOM 3548 C C . PRO A 1 454 ? -45.719 -1.771 -6.645 1 91.56 454 PRO A C 1
ATOM 3550 O O . PRO A 1 454 ? -46.5 -2.324 -5.871 1 91.56 454 PRO A O 1
ATOM 3553 N N . ASP A 1 455 ? -46.156 -0.976 -7.594 1 91 455 ASP A N 1
ATOM 3554 C CA . ASP A 1 455 ? -47.562 -0.566 -7.684 1 91 455 ASP A CA 1
ATOM 3555 C C . ASP A 1 455 ? -48.375 -1.576 -8.484 1 91 455 ASP A C 1
ATOM 3557 O O . ASP A 1 455 ? -49.594 -1.397 -8.672 1 91 455 ASP A O 1
ATOM 3561 N N . GLU A 1 456 ? -47.812 -2.611 -8.953 1 93.94 456 GLU A N 1
ATOM 3562 C CA . GLU A 1 456 ? -48.5 -3.666 -9.688 1 93.94 456 GLU A CA 1
ATOM 3563 C C . GLU A 1 456 ? -48.469 -4.988 -8.922 1 93.94 456 GLU A C 1
ATOM 3565 O O . GLU A 1 456 ? -47.625 -5.855 -9.227 1 93.94 456 GLU A O 1
ATOM 3570 N N . PRO A 1 457 ? -49.375 -5.23 -8.102 1 89.69 457 PRO A N 1
ATOM 3571 C CA . PRO A 1 457 ? -49.312 -6.402 -7.23 1 89.69 457 PRO A CA 1
ATOM 3572 C C . PRO A 1 457 ? -49.531 -7.715 -7.988 1 89.69 457 PRO A C 1
ATOM 3574 O O . PRO A 1 457 ? -49.094 -8.773 -7.512 1 89.69 457 PRO A O 1
ATOM 3577 N N . ALA A 1 458 ? -50.094 -7.66 -9.211 1 92.44 458 ALA A N 1
ATOM 3578 C CA . ALA A 1 458 ? -50.375 -8.859 -9.992 1 92.44 458 ALA A CA 1
ATOM 3579 C C . ALA A 1 458 ? -49.062 -9.531 -10.43 1 92.44 458 ALA A C 1
ATOM 3581 O O . ALA A 1 458 ? -49.031 -10.727 -10.719 1 92.44 458 ALA A O 1
ATOM 3582 N N . LEU A 1 459 ? -48.094 -8.766 -10.461 1 95.75 459 LEU A N 1
ATOM 3583 C CA . LEU A 1 459 ? -46.812 -9.281 -10.922 1 95.75 459 LEU A CA 1
ATOM 3584 C C . LEU A 1 459 ? -46.188 -10.242 -9.898 1 95.75 459 LEU A C 1
ATOM 3586 O O . LEU A 1 459 ? -45.438 -11.148 -10.258 1 95.75 459 LEU A O 1
ATOM 3590 N N . VAL A 1 460 ? -46.531 -10.062 -8.648 1 95.81 460 VAL A N 1
ATOM 3591 C CA . VAL A 1 460 ? -46.031 -10.938 -7.594 1 95.81 460 VAL A CA 1
ATOM 3592 C C . VAL A 1 460 ? -46.625 -12.336 -7.766 1 95.81 460 VAL A C 1
ATOM 3594 O O . VAL A 1 460 ? -45.906 -13.336 -7.582 1 95.81 460 VAL A O 1
ATOM 3597 N N . ASP A 1 461 ? -47.812 -12.375 -8.25 1 93.62 461 ASP A N 1
ATOM 3598 C CA . ASP A 1 461 ? -48.5 -13.641 -8.43 1 93.62 461 ASP A CA 1
ATOM 3599 C C . ASP A 1 461 ? -47.906 -14.43 -9.602 1 93.62 461 ASP A C 1
ATOM 3601 O O . ASP A 1 461 ? -48.125 -15.641 -9.703 1 93.62 461 ASP A O 1
ATOM 3605 N N . ARG A 1 462 ? -47.281 -13.758 -10.43 1 94.56 462 ARG A N 1
ATOM 3606 C CA . ARG A 1 462 ? -46.625 -14.422 -11.547 1 94.56 462 ARG A CA 1
ATOM 3607 C C . ARG A 1 462 ? -45.219 -14.883 -11.156 1 94.56 462 ARG A C 1
ATOM 3609 O O . ARG A 1 462 ? -44.75 -15.938 -11.586 1 94.56 462 ARG A O 1
ATOM 3616 N N . ALA A 1 463 ? -44.594 -14.078 -10.367 1 96.94 463 ALA A N 1
ATOM 3617 C CA . ALA A 1 463 ? -43.188 -14.305 -10.039 1 96.94 463 ALA A CA 1
ATOM 3618 C C . ALA A 1 463 ? -43.031 -15.477 -9.078 1 96.94 463 ALA A C 1
ATOM 3620 O O . ALA A 1 463 ? -42.156 -16.328 -9.266 1 96.94 463 ALA A O 1
ATOM 3621 N N . LEU A 1 464 ? -43.844 -15.602 -8.086 1 96.69 464 LEU A N 1
ATOM 3622 C CA . LEU A 1 464 ? -43.656 -16.578 -7.023 1 96.69 464 LEU A CA 1
ATOM 3623 C C . LEU A 1 464 ? -43.844 -18 -7.562 1 96.69 464 LEU A C 1
ATOM 3625 O O . LEU A 1 464 ? -42.969 -18.859 -7.32 1 96.69 464 LEU A O 1
ATOM 3629 N N . PRO A 1 465 ? -44.812 -18.219 -8.422 1 95.25 465 PRO A N 1
ATOM 3630 C CA . PRO A 1 465 ? -44.938 -19.562 -8.977 1 95.25 465 PRO A CA 1
ATOM 3631 C C . PRO A 1 465 ? -43.719 -19.953 -9.836 1 95.25 465 PRO A C 1
ATOM 3633 O O . PRO A 1 465 ? -43.344 -21.125 -9.898 1 95.25 465 PRO A O 1
ATOM 3636 N N . LEU A 1 466 ? -43.219 -19.016 -10.438 1 94.56 466 LEU A N 1
ATOM 3637 C CA . LEU A 1 466 ? -42.031 -19.266 -11.273 1 94.56 466 LEU A CA 1
ATOM 3638 C C . LEU A 1 466 ? -40.875 -19.797 -10.43 1 94.56 466 LEU A C 1
ATOM 3640 O O . LEU A 1 466 ? -40.188 -20.734 -10.836 1 94.56 466 LEU A O 1
ATOM 3644 N N . ALA A 1 467 ? -40.656 -19.172 -9.336 1 95.06 467 ALA A N 1
ATOM 3645 C CA . ALA A 1 467 ? -39.594 -19.594 -8.43 1 95.06 467 ALA A CA 1
ATOM 3646 C C . ALA A 1 467 ? -39.938 -20.938 -7.777 1 95.06 467 ALA A C 1
ATOM 3648 O O . ALA A 1 467 ? -39.062 -21.797 -7.641 1 95.06 467 ALA A O 1
ATOM 3649 N N . LEU A 1 468 ? -41.219 -21.188 -7.441 1 95.69 468 LEU A N 1
ATOM 3650 C CA . LEU A 1 468 ? -41.656 -22.391 -6.75 1 95.69 468 LEU A CA 1
ATOM 3651 C C . LEU A 1 468 ? -41.594 -23.594 -7.676 1 95.69 468 LEU A C 1
ATOM 3653 O O . LEU A 1 468 ? -41.375 -24.734 -7.215 1 95.69 468 LEU A O 1
ATOM 3657 N N . ALA A 1 469 ? -41.625 -23.328 -8.945 1 93.69 469 ALA A N 1
ATOM 3658 C CA . ALA A 1 469 ? -41.531 -24.406 -9.93 1 93.69 469 ALA A CA 1
ATOM 3659 C C . ALA A 1 469 ? -40.094 -24.906 -10.07 1 93.69 469 ALA A C 1
ATOM 3661 O O . ALA A 1 469 ? -39.875 -25.969 -10.648 1 93.69 469 ALA A O 1
ATOM 3662 N N . ARG A 1 470 ? -39.219 -24.25 -9.453 1 92.62 470 ARG A N 1
ATOM 3663 C CA . ARG A 1 470 ? -37.812 -24.562 -9.617 1 92.62 470 ARG A CA 1
ATOM 3664 C C . ARG A 1 470 ? -37.188 -25 -8.297 1 92.62 470 ARG A C 1
ATOM 3666 O O . ARG A 1 470 ? -36.094 -24.516 -7.926 1 92.62 470 ARG A O 1
ATOM 3673 N N . LYS A 1 471 ? -37.75 -25.891 -7.699 1 89.69 471 LYS A N 1
ATOM 3674 C CA . LYS A 1 471 ? -37.344 -26.375 -6.379 1 89.69 471 LYS A CA 1
ATOM 3675 C C . LYS A 1 471 ? -36 -27.109 -6.438 1 89.69 471 LYS A C 1
ATOM 3677 O O . LYS A 1 471 ? -35.188 -27.016 -5.508 1 89.69 471 LYS A O 1
ATOM 3682 N N . ASN A 1 472 ? -35.688 -27.703 -7.574 1 87 472 ASN A N 1
ATOM 3683 C CA . ASN A 1 472 ? -34.562 -28.594 -7.633 1 87 472 ASN A CA 1
ATOM 3684 C C . ASN A 1 472 ? -33.375 -27.953 -8.375 1 87 472 ASN A C 1
ATOM 3686 O O . ASN A 1 472 ? -32.469 -28.641 -8.82 1 87 472 ASN A O 1
ATOM 3690 N N . GLU A 1 473 ? -33.375 -26.672 -8.5 1 90.44 473 GLU A N 1
ATOM 3691 C CA . GLU A 1 473 ? -32.281 -25.969 -9.164 1 90.44 473 GLU A CA 1
ATOM 3692 C C . GLU A 1 473 ? -31.016 -26.031 -8.344 1 90.44 473 GLU A C 1
ATOM 3694 O O . GLU A 1 473 ? -31.062 -26.234 -7.125 1 90.44 473 GLU A O 1
ATOM 3699 N N . GLN A 1 474 ? -29.844 -25.812 -9.008 1 90.19 474 GLN A N 1
ATOM 3700 C CA . GLN A 1 474 ? -28.531 -25.766 -8.352 1 90.19 474 GLN A CA 1
ATOM 3701 C C . GLN A 1 474 ? -28.391 -24.5 -7.5 1 90.19 474 GLN A C 1
ATOM 3703 O O . GLN A 1 474 ? -29.078 -23.5 -7.738 1 90.19 474 GLN A O 1
ATOM 3708 N N . ASP A 1 475 ? -27.547 -24.531 -6.539 1 93.19 475 ASP A N 1
ATOM 3709 C CA . ASP A 1 475 ? -27.438 -23.484 -5.527 1 93.19 475 ASP A CA 1
ATOM 3710 C C . ASP A 1 475 ? -27.109 -22.141 -6.172 1 93.19 475 ASP A C 1
ATOM 3712 O O . ASP A 1 475 ? -27.688 -21.109 -5.805 1 93.19 475 ASP A O 1
ATOM 3716 N N . PRO A 1 476 ? -26.188 -22.062 -7.18 1 94.06 476 PRO A N 1
ATOM 3717 C CA . PRO A 1 476 ? -25.922 -20.734 -7.75 1 94.06 476 PRO A CA 1
ATOM 3718 C C . PRO A 1 476 ? -27.156 -20.094 -8.352 1 94.06 476 PRO A C 1
ATOM 3720 O O . PRO A 1 476 ? -27.328 -18.859 -8.273 1 94.06 476 PRO A O 1
ATOM 3723 N N . VAL A 1 477 ? -28.031 -20.906 -8.914 1 96.12 477 VAL A N 1
ATOM 3724 C CA . VAL A 1 477 ? -29.266 -20.391 -9.484 1 96.12 477 VAL A CA 1
ATOM 3725 C C . VAL A 1 477 ? -30.219 -19.953 -8.367 1 96.12 477 VAL A C 1
ATOM 3727 O O . VAL A 1 477 ? -30.781 -18.859 -8.406 1 96.12 477 VAL A O 1
ATOM 3730 N N . ARG A 1 478 ? -30.297 -20.828 -7.367 1 95.56 478 ARG A N 1
ATOM 3731 C CA . ARG A 1 478 ? -31.125 -20.5 -6.211 1 95.56 478 ARG A CA 1
ATOM 3732 C C . ARG A 1 478 ? -30.672 -19.219 -5.547 1 95.56 478 ARG A C 1
ATOM 3734 O O . ARG A 1 478 ? -31.5 -18.391 -5.141 1 95.56 478 ARG A O 1
ATOM 3741 N N . MET A 1 479 ? -29.438 -19.141 -5.461 1 95.25 479 MET A N 1
ATOM 3742 C CA . MET A 1 479 ? -28.844 -17.953 -4.852 1 95.25 479 MET A CA 1
ATOM 3743 C C . MET A 1 479 ? -29.266 -16.688 -5.605 1 95.25 479 MET A C 1
ATOM 3745 O O . MET A 1 479 ? -29.703 -15.719 -5 1 95.25 479 MET A O 1
ATOM 3749 N N . LEU A 1 480 ? -29.172 -16.703 -6.914 1 95.81 480 LEU A N 1
ATOM 3750 C CA . LEU A 1 480 ? -29.5 -15.547 -7.734 1 95.81 480 LEU A CA 1
ATOM 3751 C C . LEU A 1 480 ? -31 -15.242 -7.676 1 95.81 480 LEU A C 1
ATOM 3753 O O . LEU A 1 480 ? -31.406 -14.078 -7.652 1 95.81 480 LEU A O 1
ATOM 3757 N N . MET A 1 481 ? -31.828 -16.266 -7.598 1 96.62 481 MET A N 1
ATOM 3758 C CA . MET A 1 481 ? -33.281 -16.078 -7.496 1 96.62 481 MET A CA 1
ATOM 3759 C C . MET A 1 481 ? -33.625 -15.422 -6.172 1 96.62 481 MET A C 1
ATOM 3761 O O . MET A 1 481 ? -34.344 -14.414 -6.152 1 96.62 481 MET A O 1
ATOM 3765 N N . LEU A 1 482 ? -33.094 -15.969 -5.09 1 96 482 LEU A N 1
ATOM 3766 C CA . LEU A 1 482 ? -33.375 -15.391 -3.783 1 96 482 LEU A CA 1
ATOM 3767 C C . LEU A 1 482 ? -32.781 -13.984 -3.67 1 96 482 LEU A C 1
ATOM 3769 O O . LEU A 1 482 ? -33.406 -13.109 -3.051 1 96 482 LEU A O 1
ATOM 3773 N N . GLY A 1 483 ? -31.641 -13.844 -4.254 1 94.81 483 GLY A N 1
ATOM 3774 C CA . GLY A 1 483 ? -31.047 -12.523 -4.277 1 94.81 483 GLY A CA 1
ATOM 3775 C C . GLY A 1 483 ? -31.922 -11.477 -4.938 1 94.81 483 GLY A C 1
ATOM 3776 O O . GLY A 1 483 ? -31.953 -10.32 -4.512 1 94.81 483 GLY A O 1
ATOM 3777 N N . ALA A 1 484 ? -32.625 -11.867 -5.969 1 96.31 484 ALA A N 1
ATOM 3778 C CA . ALA A 1 484 ? -33.562 -10.961 -6.645 1 96.31 484 ALA A CA 1
ATOM 3779 C C . ALA A 1 484 ? -34.688 -10.555 -5.73 1 96.31 484 ALA A C 1
ATOM 3781 O O . ALA A 1 484 ? -35.094 -9.391 -5.684 1 96.31 484 ALA A O 1
ATOM 3782 N N . PHE A 1 485 ? -35.188 -11.484 -4.945 1 96.19 485 PHE A N 1
ATOM 3783 C CA . PHE A 1 485 ? -36.312 -11.227 -4.055 1 96.19 485 PHE A CA 1
ATOM 3784 C C . PHE A 1 485 ? -35.906 -10.305 -2.918 1 96.19 485 PHE A C 1
ATOM 3786 O O . PHE A 1 485 ? -36.656 -9.438 -2.508 1 96.19 485 PHE A O 1
ATOM 3793 N N . VAL A 1 486 ? -34.688 -10.531 -2.432 1 93.75 486 VAL A N 1
ATOM 3794 C CA . VAL A 1 486 ? -34.219 -9.758 -1.302 1 93.75 486 VAL A CA 1
ATOM 3795 C C . VAL A 1 486 ? -34.156 -8.273 -1.675 1 93.75 486 VAL A C 1
ATOM 3797 O O . VAL A 1 486 ? -34.312 -7.406 -0.811 1 93.75 486 VAL A O 1
ATOM 3800 N N . ARG A 1 487 ? -34.094 -7.934 -2.914 1 93.19 487 ARG A N 1
ATOM 3801 C CA . ARG A 1 487 ? -33.969 -6.555 -3.373 1 93.19 487 ARG A CA 1
ATOM 3802 C C . ARG A 1 487 ? -35.344 -5.898 -3.527 1 93.19 487 ARG A C 1
ATOM 3804 O O . ARG A 1 487 ? -35.438 -4.691 -3.754 1 93.19 487 ARG A O 1
ATOM 3811 N N . TRP A 1 488 ? -36.438 -6.773 -3.385 1 95.31 488 TRP A N 1
ATOM 3812 C CA . TRP A 1 488 ? -37.781 -6.199 -3.447 1 95.31 488 TRP A CA 1
ATOM 3813 C C . TRP A 1 488 ? -38.031 -5.262 -2.268 1 95.31 488 TRP A C 1
ATOM 3815 O O . TRP A 1 488 ? -37.625 -5.559 -1.138 1 95.31 488 TRP A O 1
ATOM 3825 N N . PRO A 1 489 ? -38.656 -4.109 -2.539 1 92.69 489 PRO A N 1
ATOM 3826 C CA . PRO A 1 489 ? -39.062 -3.271 -1.408 1 92.69 489 PRO A CA 1
ATOM 3827 C C . PRO A 1 489 ? -40.062 -3.969 -0.489 1 92.69 489 PRO A C 1
ATOM 3829 O O . PRO A 1 489 ? -40.812 -4.824 -0.94 1 92.69 489 PRO A O 1
ATOM 3832 N N . ARG A 1 490 ? -40.219 -3.654 0.746 1 90.38 490 ARG A N 1
ATOM 3833 C CA . ARG A 1 490 ? -41.062 -4.277 1.765 1 90.38 490 ARG A CA 1
ATOM 3834 C C . ARG A 1 490 ? -42.562 -4.121 1.428 1 90.38 490 ARG A C 1
ATOM 3836 O O . ARG A 1 490 ? -43.344 -5.004 1.728 1 90.38 490 ARG A O 1
ATOM 3843 N N . ARG A 1 491 ? -42.875 -3.033 0.752 1 89.56 491 ARG A N 1
ATOM 3844 C CA . ARG A 1 491 ? -44.25 -2.721 0.51 1 89.56 491 ARG A CA 1
ATOM 3845 C C . ARG A 1 491 ? -44.844 -3.65 -0.543 1 89.56 491 ARG A C 1
ATOM 3847 O O . ARG A 1 491 ? -46.094 -3.727 -0.694 1 89.56 491 ARG A O 1
ATOM 3854 N N . VAL A 1 492 ? -44 -4.387 -1.243 1 94.38 492 VAL A N 1
ATOM 3855 C CA . VAL A 1 492 ? -44.469 -5.277 -2.307 1 94.38 492 VAL A CA 1
ATOM 3856 C C . VAL A 1 492 ? -45.031 -6.551 -1.701 1 94.38 492 VAL A C 1
ATOM 3858 O O . VAL A 1 492 ? -45.938 -7.176 -2.289 1 94.38 492 VAL A O 1
ATOM 3861 N N . TRP A 1 493 ? -44.688 -6.906 -0.539 1 93.94 493 TRP A N 1
ATOM 3862 C CA . TRP A 1 493 ? -45.094 -8.156 0.091 1 93.94 493 TRP A CA 1
ATOM 3863 C C . TRP A 1 493 ? -46.438 -7.992 0.806 1 93.94 493 TRP A C 1
ATOM 3865 O O . TRP A 1 493 ? -46.688 -6.965 1.433 1 93.94 493 TRP A O 1
ATOM 3875 N N . ARG A 1 494 ? -47.25 -8.945 0.636 1 93.44 494 ARG A N 1
ATOM 3876 C CA . ARG A 1 494 ? -48.562 -9 1.294 1 93.44 494 ARG A CA 1
ATOM 3877 C C . ARG A 1 494 ? -48.688 -10.281 2.111 1 93.44 494 ARG A C 1
ATOM 3879 O O . ARG A 1 494 ? -47.844 -11.18 2.025 1 93.44 494 ARG A O 1
ATOM 3886 N N . ARG A 1 495 ? -49.75 -10.5 2.924 1 93.62 495 ARG A N 1
ATOM 3887 C CA . ARG A 1 495 ? -49.969 -11.625 3.822 1 93.62 495 ARG A CA 1
ATOM 3888 C C . ARG A 1 495 ? -50.188 -12.914 3.037 1 93.62 495 ARG A C 1
ATOM 3890 O O . ARG A 1 495 ? -49.75 -13.984 3.445 1 93.62 495 ARG A O 1
ATOM 3897 N N . GLU A 1 496 ? -50.75 -12.781 1.895 1 92.88 496 GLU A N 1
ATOM 3898 C CA . GLU A 1 496 ? -51.062 -13.938 1.074 1 92.88 496 GLU A CA 1
ATOM 3899 C C . GLU A 1 496 ? -49.812 -14.602 0.521 1 92.88 496 GLU A C 1
ATOM 3901 O O . GLU A 1 496 ? -49.812 -15.773 0.158 1 92.88 496 GLU A O 1
ATOM 3906 N N . HIS A 1 497 ? -48.812 -13.82 0.45 1 95.06 497 HIS A N 1
ATOM 3907 C CA . HIS A 1 497 ? -47.562 -14.312 -0.163 1 95.06 497 HIS A CA 1
ATOM 3908 C C . HIS A 1 497 ? -46.781 -15.156 0.817 1 95.06 497 HIS A C 1
ATOM 3910 O O . HIS A 1 497 ? -45.812 -15.812 0.427 1 95.06 497 HIS A O 1
ATOM 3916 N N . THR A 1 498 ? -47.062 -15.195 2.084 1 95.06 498 THR A N 1
ATOM 3917 C CA . THR A 1 498 ? -46.281 -15.852 3.123 1 95.06 498 THR A CA 1
ATOM 3918 C C . THR A 1 498 ? -46.188 -17.359 2.887 1 95.06 498 THR A C 1
ATOM 3920 O O . THR A 1 498 ? -45.156 -17.984 3.133 1 95.06 498 THR A O 1
ATOM 3923 N N . GLU A 1 499 ? -47.188 -17.859 2.35 1 94.62 499 GLU A N 1
ATOM 3924 C CA . GLU A 1 499 ? -47.188 -19.281 2.08 1 94.62 499 GLU A CA 1
ATOM 3925 C C . GLU A 1 499 ? -46.156 -19.656 1.014 1 94.62 499 GLU A C 1
ATOM 3927 O O . GLU A 1 499 ? -45.406 -20.609 1.176 1 94.62 499 GLU A O 1
ATOM 3932 N N . ALA A 1 500 ? -46.219 -18.906 0.005 1 95.5 500 ALA A N 1
ATOM 3933 C CA . ALA A 1 500 ? -45.25 -19.141 -1.071 1 95.5 500 ALA A CA 1
ATOM 3934 C C . ALA A 1 500 ? -43.812 -18.969 -0.577 1 95.5 500 ALA A C 1
ATOM 3936 O O . ALA A 1 500 ? -42.938 -19.766 -0.904 1 95.5 500 ALA A O 1
ATOM 3937 N N . VAL A 1 501 ? -43.594 -17.953 0.208 1 96.5 501 VAL A N 1
ATOM 3938 C CA . VAL A 1 501 ? -42.281 -17.703 0.761 1 96.5 501 VAL A CA 1
ATOM 3939 C C . VAL A 1 501 ? -41.844 -18.875 1.647 1 96.5 501 VAL A C 1
ATOM 3941 O O . VAL A 1 501 ? -40.719 -19.344 1.577 1 96.5 501 VAL A O 1
ATOM 3944 N N . GLY A 1 502 ? -42.75 -19.312 2.428 1 96.19 502 GLY A N 1
ATOM 3945 C CA . GLY A 1 502 ? -42.5 -20.469 3.275 1 96.19 502 GLY A CA 1
ATOM 3946 C C . GLY A 1 502 ? -42.062 -21.703 2.494 1 96.19 502 GLY A C 1
ATOM 3947 O O . GLY A 1 502 ? -41.125 -22.391 2.883 1 96.19 502 GLY A O 1
ATOM 3948 N N . ARG A 1 503 ? -42.719 -21.859 1.427 1 95.94 503 ARG A N 1
ATOM 3949 C CA . ARG A 1 503 ? -42.375 -23 0.581 1 95.94 503 ARG A CA 1
ATOM 3950 C C . ARG A 1 503 ? -40.969 -22.828 -0.006 1 95.94 503 ARG A C 1
ATOM 3952 O O . ARG A 1 503 ? -40.219 -23.797 -0.105 1 95.94 503 ARG A O 1
ATOM 3959 N N . MET A 1 504 ? -40.688 -21.656 -0.401 1 95.44 504 MET A N 1
ATOM 3960 C CA . MET A 1 504 ? -39.344 -21.391 -0.935 1 95.44 504 MET A CA 1
ATOM 3961 C C . MET A 1 504 ? -38.281 -21.656 0.117 1 95.44 504 MET A C 1
ATOM 3963 O O . MET A 1 504 ? -37.219 -22.203 -0.19 1 95.44 504 MET A O 1
ATOM 3967 N N . LEU A 1 505 ? -38.531 -21.234 1.307 1 95.81 505 LEU A N 1
ATOM 3968 C CA . LEU A 1 505 ? -37.625 -21.469 2.402 1 95.81 505 LEU A CA 1
ATOM 3969 C C . LEU A 1 505 ? -37.438 -22.953 2.658 1 95.81 505 LEU A C 1
ATOM 3971 O O . LEU A 1 505 ? -36.312 -23.422 2.846 1 95.81 505 LEU A O 1
ATOM 3975 N N . ARG A 1 506 ? -38.5 -23.641 2.594 1 94.69 506 ARG A N 1
ATOM 3976 C CA . ARG A 1 506 ? -38.406 -25.078 2.799 1 94.69 506 ARG A CA 1
ATOM 3977 C C . ARG A 1 506 ? -37.625 -25.75 1.693 1 94.69 506 ARG A C 1
ATOM 3979 O O . ARG A 1 506 ? -36.781 -26.609 1.966 1 94.69 506 ARG A O 1
ATOM 3986 N N . ASP A 1 507 ? -37.906 -25.344 0.493 1 93.81 507 ASP A N 1
ATOM 3987 C CA . ASP A 1 507 ? -37.156 -25.891 -0.64 1 93.81 507 ASP A CA 1
ATOM 3988 C C . ASP A 1 507 ? -35.656 -25.641 -0.481 1 93.81 507 ASP A C 1
ATOM 3990 O O . ASP A 1 507 ? -34.844 -26.531 -0.77 1 93.81 507 ASP A O 1
ATOM 3994 N N . ALA A 1 508 ? -35.281 -24.484 -0.078 1 93.62 508 ALA A N 1
ATOM 3995 C CA . ALA A 1 508 ? -33.875 -24.141 0.132 1 93.62 508 ALA A CA 1
ATOM 3996 C C . ALA A 1 508 ? -33.281 -25.031 1.213 1 93.62 508 ALA A C 1
ATOM 3998 O O . ALA A 1 508 ? -32.188 -25.578 1.026 1 93.62 508 ALA A O 1
ATOM 3999 N N . LEU A 1 509 ? -34 -25.25 2.279 1 93.12 509 LEU A N 1
ATOM 4000 C CA . LEU A 1 509 ? -33.469 -26.031 3.404 1 93.12 509 LEU A CA 1
ATOM 4001 C C . LEU A 1 509 ? -33.375 -27.5 3.047 1 93.12 509 LEU A C 1
ATOM 4003 O O . LEU A 1 509 ? -32.562 -28.234 3.592 1 93.12 509 LEU A O 1
ATOM 4007 N N . ASP A 1 510 ? -34.219 -27.844 2.098 1 91.44 510 ASP A N 1
ATOM 4008 C CA . ASP A 1 510 ? -34.25 -29.25 1.711 1 91.44 510 ASP A CA 1
ATOM 4009 C C . ASP A 1 510 ? -33.125 -29.562 0.704 1 91.44 510 ASP A C 1
ATOM 4011 O O . ASP A 1 510 ? -32.906 -30.734 0.39 1 91.44 510 ASP A O 1
ATOM 4015 N N . ALA A 1 511 ? -32.5 -28.609 0.232 1 89.12 511 ALA A N 1
ATOM 4016 C CA . ALA A 1 511 ? -31.438 -28.812 -0.758 1 89.12 511 ALA A CA 1
ATOM 4017 C C . ALA A 1 511 ? -30.125 -29.172 -0.085 1 89.12 511 ALA A C 1
ATOM 4019 O O . ALA A 1 511 ? -29.672 -28.484 0.839 1 89.12 511 ALA A O 1
ATOM 4020 N N . ALA A 1 512 ? -29.422 -30.125 -0.526 1 82.5 512 ALA A N 1
ATOM 4021 C CA . ALA A 1 512 ? -28.172 -30.609 0.061 1 82.5 512 ALA A CA 1
ATOM 4022 C C . ALA A 1 512 ? -27.016 -29.672 -0.266 1 82.5 512 ALA A C 1
ATOM 4024 O O . ALA A 1 512 ? -26 -29.656 0.427 1 82.5 512 ALA A O 1
ATOM 4025 N N . ASP A 1 513 ? -27.172 -28.828 -1.309 1 87.31 513 ASP A N 1
ATOM 4026 C CA . ASP A 1 513 ? -26.062 -27.984 -1.742 1 87.31 513 ASP A CA 1
ATOM 4027 C C . ASP A 1 513 ? -26.266 -26.531 -1.297 1 87.31 513 ASP A C 1
ATOM 4029 O O . ASP A 1 513 ? -25.688 -25.609 -1.878 1 87.31 513 ASP A O 1
ATOM 4033 N N . LEU A 1 514 ? -27.062 -26.359 -0.311 1 91.31 514 LEU A N 1
ATOM 4034 C CA . LEU A 1 514 ? -27.375 -25 0.15 1 91.31 514 LEU A CA 1
ATOM 4035 C C . LEU A 1 514 ? -26.125 -24.312 0.671 1 91.31 514 LEU A C 1
ATOM 4037 O O . LEU A 1 514 ? -25.547 -24.719 1.684 1 91.31 514 LEU A O 1
ATOM 4041 N N . SER A 1 515 ? -25.688 -23.297 -0.083 1 89.69 515 SER A N 1
ATOM 4042 C CA . SER A 1 515 ? -24.5 -22.547 0.302 1 89.69 515 SER A CA 1
ATOM 4043 C C . SER A 1 515 ? -24.812 -21.531 1.396 1 89.69 515 SER A C 1
ATOM 4045 O O . SER A 1 515 ? -25.984 -21.281 1.692 1 89.69 515 SER A O 1
ATOM 4047 N N . TYR A 1 516 ? -23.812 -20.953 2.084 1 87.94 516 TYR A N 1
ATOM 4048 C CA . TYR A 1 516 ? -23.969 -19.953 3.137 1 87.94 516 TYR A CA 1
ATOM 4049 C C . TYR A 1 516 ? -24.594 -18.688 2.592 1 87.94 516 TYR A C 1
ATOM 4051 O O . TYR A 1 516 ? -25.469 -18.078 3.24 1 87.94 516 TYR A O 1
ATOM 4059 N N . GLN A 1 517 ? -24.266 -18.312 1.37 1 91.38 517 GLN A N 1
ATOM 4060 C CA . GLN A 1 517 ? -24.797 -17.078 0.793 1 91.38 517 GLN A CA 1
ATOM 4061 C C . GLN A 1 517 ? -26.281 -17.219 0.49 1 91.38 517 GLN A C 1
ATOM 4063 O O . GLN A 1 517 ? -27.062 -16.297 0.762 1 91.38 517 GLN A O 1
ATOM 4068 N N . THR A 1 518 ? -26.594 -18.422 -0.013 1 94.5 518 THR A N 1
ATOM 4069 C CA . THR A 1 518 ? -28 -18.641 -0.323 1 94.5 518 THR A CA 1
ATOM 4070 C C . THR A 1 518 ? -28.844 -18.672 0.954 1 94.5 518 THR A C 1
ATOM 4072 O O . THR A 1 518 ? -29.953 -18.156 0.986 1 94.5 518 THR A O 1
ATOM 4075 N N . ALA A 1 519 ? -28.25 -19.25 1.96 1 93.06 519 ALA A N 1
ATOM 4076 C CA . ALA A 1 519 ? -28.938 -19.297 3.25 1 93.06 519 ALA A CA 1
ATOM 4077 C C . ALA A 1 519 ? -29.125 -17.891 3.822 1 93.06 519 ALA A C 1
ATOM 4079 O O . ALA A 1 519 ? -30.156 -17.578 4.406 1 93.06 519 ALA A O 1
ATOM 4080 N N . GLU A 1 520 ? -28.203 -17.109 3.689 1 92.69 520 GLU A N 1
ATOM 4081 C CA . GLU A 1 520 ? -28.297 -15.727 4.145 1 92.69 520 GLU A CA 1
ATOM 4082 C C . GLU A 1 520 ? -29.406 -14.984 3.406 1 92.69 520 GLU A C 1
ATOM 4084 O O . GLU A 1 520 ? -30.188 -14.242 4.02 1 92.69 520 GLU A O 1
ATOM 4089 N N . PHE A 1 521 ? -29.5 -15.211 2.125 1 95.06 521 PHE A N 1
ATOM 4090 C CA . PHE A 1 521 ? -30.562 -14.578 1.354 1 95.06 521 PHE A CA 1
ATOM 4091 C C . PHE A 1 521 ? -31.922 -15.07 1.804 1 95.06 521 PHE A C 1
ATOM 4093 O O . PHE A 1 521 ? -32.875 -14.289 1.896 1 95.06 521 PHE A O 1
ATOM 4100 N N . ALA A 1 522 ? -31.953 -16.328 2.07 1 95.06 522 ALA A N 1
ATOM 4101 C CA . ALA A 1 522 ? -33.219 -16.891 2.553 1 95.06 522 ALA A CA 1
ATOM 4102 C C . ALA A 1 522 ? -33.625 -16.266 3.873 1 95.06 522 ALA A C 1
ATOM 4104 O O . ALA A 1 522 ? -34.812 -15.898 4.051 1 95.06 522 ALA A O 1
ATOM 4105 N N . GLU A 1 523 ? -32.656 -16.156 4.699 1 93.12 523 GLU A N 1
ATOM 4106 C CA . GLU A 1 523 ? -32.938 -15.523 5.984 1 93.12 523 GLU A CA 1
ATOM 4107 C C . GLU A 1 523 ? -33.344 -14.062 5.809 1 93.12 523 GLU A C 1
ATOM 4109 O O . GLU A 1 523 ? -34.312 -13.602 6.438 1 93.12 523 GLU A O 1
ATOM 4114 N N . THR A 1 524 ? -32.719 -13.375 4.996 1 93.44 524 THR A N 1
ATOM 4115 C CA . THR A 1 524 ? -33.062 -11.977 4.742 1 93.44 524 THR A CA 1
ATOM 4116 C C . THR A 1 524 ? -34.438 -11.844 4.133 1 93.44 524 THR A C 1
ATOM 4118 O O . THR A 1 524 ? -35.188 -10.93 4.484 1 93.44 524 THR A O 1
ATOM 4121 N N . LEU A 1 525 ? -34.75 -12.719 3.225 1 94.94 525 LEU A N 1
ATOM 4122 C CA . LEU A 1 525 ? -36.094 -12.727 2.619 1 94.94 525 LEU A CA 1
ATOM 4123 C C . LEU A 1 525 ? -37.156 -12.891 3.682 1 94.94 525 LEU A C 1
ATOM 4125 O O . LEU A 1 525 ? -38.188 -12.195 3.656 1 94.94 525 LEU A O 1
ATOM 4129 N N . LEU A 1 526 ? -36.906 -13.766 4.582 1 94.75 526 LEU A N 1
ATOM 4130 C CA . LEU A 1 526 ? -37.844 -13.977 5.688 1 94.75 526 LEU A CA 1
ATOM 4131 C C . LEU A 1 526 ? -38 -12.703 6.508 1 94.75 526 LEU A C 1
ATOM 4133 O O . LEU A 1 526 ? -39.125 -12.289 6.809 1 94.75 526 LEU A O 1
ATOM 4137 N N . LEU A 1 527 ? -36.938 -12.094 6.805 1 91.62 527 LEU A N 1
ATOM 4138 C CA . LEU A 1 527 ? -37 -10.891 7.629 1 91.62 527 LEU A CA 1
ATOM 4139 C C . LEU A 1 527 ? -37.719 -9.758 6.914 1 91.62 527 LEU A C 1
ATOM 4141 O O . LEU A 1 527 ? -38.438 -8.977 7.547 1 91.62 527 LEU A O 1
ATOM 4145 N N . ARG A 1 528 ? -37.594 -9.75 5.645 1 90.44 528 ARG A N 1
ATOM 4146 C CA . ARG A 1 528 ? -38.25 -8.719 4.855 1 90.44 528 ARG A CA 1
ATOM 4147 C C . ARG A 1 528 ? -39.781 -8.945 4.832 1 90.44 528 ARG A C 1
ATOM 4149 O O . ARG A 1 528 ? -40.531 -7.988 4.742 1 90.44 528 ARG A O 1
ATOM 4156 N N . THR A 1 529 ? -40.25 -10.141 4.969 1 92.94 529 THR A N 1
ATOM 4157 C CA . THR A 1 529 ? -41.656 -10.477 4.879 1 92.94 529 THR A CA 1
ATOM 4158 C C . THR A 1 529 ? -42.25 -10.703 6.27 1 92.94 529 THR A C 1
ATOM 4160 O O . THR A 1 529 ? -43.469 -10.938 6.41 1 92.94 529 THR A O 1
ATOM 4163 N N . PHE A 1 530 ? -41.562 -10.633 7.316 1 92.19 530 PHE A N 1
ATOM 4164 C CA . PHE A 1 530 ? -41.906 -10.984 8.695 1 92.19 530 PHE A CA 1
ATOM 4165 C C . PHE A 1 530 ? -43.062 -10.156 9.195 1 92.19 530 PHE A C 1
ATOM 4167 O O . PHE A 1 530 ? -44 -10.695 9.82 1 92.19 530 PHE A O 1
ATOM 4174 N N . ALA A 1 531 ? -43.062 -8.883 8.82 1 87.75 531 ALA A N 1
ATOM 4175 C CA . ALA A 1 531 ? -44.031 -7.922 9.336 1 87.75 531 ALA A CA 1
ATOM 4176 C C . ALA A 1 531 ? -45.469 -8.273 8.891 1 87.75 531 ALA A C 1
ATOM 4178 O O . ALA A 1 531 ? -46.438 -7.914 9.555 1 87.75 531 ALA A O 1
ATOM 4179 N N . ARG A 1 532 ? -45.656 -8.977 7.84 1 90.19 532 ARG A N 1
ATOM 4180 C CA . ARG A 1 532 ? -46.938 -9.266 7.258 1 90.19 532 ARG A CA 1
ATOM 4181 C C . ARG A 1 532 ? -47.688 -10.336 8.062 1 90.19 532 ARG A C 1
ATOM 4183 O O . ARG A 1 532 ? -48.906 -10.367 8.094 1 90.19 532 ARG A O 1
ATOM 4190 N N . ALA A 1 533 ? -46.875 -11.266 8.664 1 92.56 533 ALA A N 1
ATOM 4191 C CA . ALA A 1 533 ? -47.406 -12.297 9.547 1 92.56 533 ALA A CA 1
ATOM 4192 C C . ALA A 1 533 ? -46.375 -12.695 10.609 1 92.56 533 ALA A C 1
ATOM 4194 O O . ALA A 1 533 ? -45.656 -13.68 10.438 1 92.56 533 ALA A O 1
ATOM 4195 N N . PRO A 1 534 ? -46.438 -12.07 11.648 1 91.38 534 PRO A N 1
ATOM 4196 C CA . PRO A 1 534 ? -45.375 -12.234 12.641 1 91.38 534 PRO A CA 1
ATOM 4197 C C . PRO A 1 534 ? -45.312 -13.656 13.211 1 91.38 534 PRO A C 1
ATOM 4199 O O . PRO A 1 534 ? -44.219 -14.188 13.438 1 91.38 534 PRO A O 1
ATOM 4202 N N . GLU A 1 535 ? -46.438 -14.289 13.406 1 90.44 535 GLU A N 1
ATOM 4203 C CA . GLU A 1 535 ? -46.438 -15.641 13.953 1 90.44 535 GLU A CA 1
ATOM 4204 C C . GLU A 1 535 ? -45.844 -16.641 12.977 1 90.44 535 GLU A C 1
ATOM 4206 O O . GLU A 1 535 ? -45.062 -17.5 13.367 1 90.44 535 GLU A O 1
ATOM 4211 N N . TRP A 1 536 ? -46.281 -16.375 11.781 1 93.38 536 TRP A N 1
ATOM 4212 C CA . TRP A 1 536 ? -45.688 -17.172 10.719 1 93.38 536 TRP A CA 1
ATOM 4213 C C . TRP A 1 536 ? -44.188 -16.953 10.641 1 93.38 536 TRP A C 1
ATOM 4215 O O . TRP A 1 536 ? -43.438 -17.922 10.594 1 93.38 536 TRP A O 1
ATOM 4225 N N . GLY A 1 537 ? -43.781 -15.75 10.641 1 93.56 537 GLY A N 1
ATOM 4226 C CA . GLY A 1 537 ? -42.375 -15.391 10.578 1 93.56 537 GLY A CA 1
ATOM 4227 C C . GLY A 1 537 ? -41.562 -15.969 11.727 1 93.56 537 GLY A C 1
ATOM 4228 O O . GLY A 1 537 ? -40.438 -16.453 11.523 1 93.56 537 GLY A O 1
ATOM 4229 N N . ALA A 1 538 ? -42.156 -15.945 12.852 1 92.44 538 ALA A N 1
ATOM 4230 C CA . ALA A 1 538 ? -41.469 -16.469 14.047 1 92.44 538 ALA A CA 1
ATOM 4231 C C . ALA A 1 538 ? -41.25 -17.969 13.922 1 92.44 538 ALA A C 1
ATOM 4233 O O . ALA A 1 538 ? -40.156 -18.469 14.258 1 92.44 538 ALA A O 1
ATOM 4234 N N . THR A 1 539 ? -42.156 -18.578 13.383 1 92.94 539 THR A N 1
ATOM 4235 C CA . THR A 1 539 ? -42.031 -20.031 13.211 1 92.94 539 THR A CA 1
ATOM 4236 C C . THR A 1 539 ? -40.938 -20.359 12.219 1 92.94 539 THR A C 1
ATOM 4238 O O . THR A 1 539 ? -40.125 -21.266 12.461 1 92.94 539 THR A O 1
ATOM 4241 N N . TRP A 1 540 ? -40.875 -19.641 11.219 1 94 540 TRP A N 1
ATOM 4242 C CA . TRP A 1 540 ? -39.875 -19.922 10.188 1 94 540 TRP A CA 1
ATOM 4243 C C . TRP A 1 540 ? -38.469 -19.516 10.648 1 94 540 TRP A C 1
ATOM 4245 O O . TRP A 1 540 ? -37.5 -20.172 10.312 1 94 540 TRP A O 1
ATOM 4255 N N . LEU A 1 541 ? -38.406 -18.438 11.312 1 91.69 541 LEU A N 1
ATOM 4256 C CA . LEU A 1 541 ? -37.125 -18.047 11.852 1 91.69 541 LEU A CA 1
ATOM 4257 C C . LEU A 1 541 ? -36.562 -19.141 12.75 1 91.69 541 LEU A C 1
ATOM 4259 O O . LEU A 1 541 ? -35.375 -19.469 12.648 1 91.69 541 LEU A O 1
ATOM 4263 N N . ALA A 1 542 ? -37.375 -19.672 13.5 1 91.44 542 ALA A N 1
ATOM 4264 C CA . ALA A 1 542 ? -36.969 -20.766 14.383 1 91.44 542 ALA A CA 1
ATOM 4265 C C . ALA A 1 542 ? -36.531 -21.984 13.586 1 91.44 542 ALA A C 1
ATOM 4267 O O . ALA A 1 542 ? -35.531 -22.625 13.906 1 91.44 542 ALA A O 1
ATOM 4268 N N . THR A 1 543 ? -37.281 -22.234 12.562 1 92.19 543 THR A N 1
ATOM 4269 C CA . THR A 1 543 ? -36.969 -23.375 11.719 1 92.19 543 THR A CA 1
ATOM 4270 C C . THR A 1 543 ? -35.594 -23.188 11.047 1 92.19 543 THR A C 1
ATOM 4272 O O . THR A 1 543 ? -34.781 -24.109 11.055 1 92.19 543 THR A O 1
ATOM 4275 N N . LEU A 1 544 ? -35.375 -22.047 10.531 1 92.62 544 LEU A N 1
ATOM 4276 C CA . LEU A 1 544 ? -34.125 -21.766 9.852 1 92.62 544 LEU A CA 1
ATOM 4277 C C . LEU A 1 544 ? -32.938 -21.875 10.82 1 92.62 544 LEU A C 1
ATOM 4279 O O . LEU A 1 544 ? -31.938 -22.5 10.508 1 92.62 544 LEU A O 1
ATOM 4283 N N . LEU A 1 545 ? -33.062 -21.344 11.969 1 91.38 545 LEU A N 1
ATOM 4284 C CA . LEU A 1 545 ? -32 -21.375 12.961 1 91.38 545 LEU A CA 1
ATOM 4285 C C . LEU A 1 545 ? -31.75 -22.797 13.453 1 91.38 545 LEU A C 1
ATOM 4287 O O . LEU A 1 545 ? -30.609 -23.188 13.672 1 91.38 545 LEU A O 1
ATOM 4291 N N . LYS A 1 546 ? -32.781 -23.469 13.625 1 90.62 546 LYS A N 1
ATOM 4292 C CA . LYS A 1 546 ? -32.656 -24.828 14.109 1 90.62 546 LYS A CA 1
ATOM 4293 C C . LYS A 1 546 ? -31.969 -25.719 13.078 1 90.62 546 LYS A C 1
ATOM 4295 O O . LYS A 1 546 ? -31.031 -26.453 13.406 1 90.62 546 LYS A O 1
ATOM 4300 N N . GLU A 1 547 ? -32.375 -25.609 11.891 1 91.56 547 GLU A N 1
ATOM 4301 C CA . GLU A 1 547 ? -31.891 -26.531 10.859 1 91.56 547 GLU A CA 1
ATOM 4302 C C . GLU A 1 547 ? -30.516 -26.109 10.367 1 91.56 547 GLU A C 1
ATOM 4304 O O . GLU A 1 547 ? -29.719 -26.953 9.945 1 91.56 547 GLU A O 1
ATOM 4309 N N . ARG A 1 548 ? -30.234 -24.906 10.383 1 90.38 548 ARG A N 1
ATOM 4310 C CA . ARG A 1 548 ? -28.938 -24.469 9.898 1 90.38 548 ARG A CA 1
ATOM 4311 C C . ARG A 1 548 ? -27.922 -24.391 11.047 1 90.38 548 ARG A C 1
ATOM 4313 O O . ARG A 1 548 ? -26.719 -24.406 10.82 1 90.38 548 ARG A O 1
ATOM 4320 N N . GLY A 1 549 ? -28.391 -24.203 12.25 1 89.44 549 GLY A N 1
ATOM 4321 C CA . GLY A 1 549 ? -27.547 -24.281 13.438 1 89.44 549 GLY A CA 1
ATOM 4322 C C . GLY A 1 549 ? -26.859 -22.969 13.766 1 89.44 549 GLY A C 1
ATOM 4323 O O . GLY A 1 549 ? -26.141 -22.875 14.758 1 89.44 549 GLY A O 1
ATOM 4324 N N . ARG A 1 550 ? -26.984 -21.969 12.984 1 87.31 550 ARG A N 1
ATOM 4325 C CA . ARG A 1 550 ? -26.359 -20.672 13.25 1 87.31 550 ARG A CA 1
ATOM 4326 C C . ARG A 1 550 ? -27.109 -19.547 12.531 1 87.31 550 ARG A C 1
ATOM 4328 O O . ARG A 1 550 ? -27.969 -19.797 11.688 1 87.31 550 ARG A O 1
ATOM 4335 N N . LEU A 1 551 ? -26.719 -18.375 12.953 1 87.62 551 LEU A N 1
ATOM 4336 C CA . LEU A 1 551 ? -27.266 -17.188 12.312 1 87.62 551 LEU A CA 1
ATOM 4337 C C . LEU A 1 551 ? -26.359 -16.719 11.172 1 87.62 551 LEU A C 1
ATOM 4339 O O . LEU A 1 551 ? -25.141 -16.672 11.32 1 87.62 551 LEU A O 1
ATOM 4343 N N . PHE A 1 552 ? -26.953 -16.5 10.102 1 83.25 552 PHE A N 1
ATOM 4344 C CA . PHE A 1 552 ? -26.141 -16.062 8.969 1 83.25 552 PHE A CA 1
ATOM 4345 C C . PHE A 1 552 ? -26.266 -14.547 8.773 1 83.25 552 PHE A C 1
ATOM 4347 O O . PHE A 1 552 ? -25.328 -13.898 8.305 1 83.25 552 PHE A O 1
ATOM 4354 N N . ASN A 1 553 ? -27.406 -13.984 9.016 1 82.62 553 ASN A N 1
ATOM 4355 C CA . ASN A 1 553 ? -27.578 -12.539 8.961 1 82.62 553 ASN A CA 1
ATOM 4356 C C . ASN A 1 553 ? -27.328 -11.891 10.32 1 82.62 553 ASN A C 1
ATOM 4358 O O . ASN A 1 553 ? -28.109 -12.078 11.258 1 82.62 553 ASN A O 1
ATOM 4362 N N . ALA A 1 554 ? -26.328 -11.117 10.422 1 76.69 554 ALA A N 1
ATOM 4363 C CA . ALA A 1 554 ? -25.891 -10.547 11.688 1 76.69 554 ALA A CA 1
ATOM 4364 C C . ALA A 1 554 ? -26.75 -9.352 12.078 1 76.69 554 ALA A C 1
ATOM 4366 O O . ALA A 1 554 ? -26.547 -8.766 13.148 1 76.69 554 ALA A O 1
ATOM 4367 N N . ARG A 1 555 ? -27.859 -9.008 11.344 1 84.56 555 ARG A N 1
ATOM 4368 C CA . ARG A 1 555 ? -28.609 -7.785 11.609 1 84.56 555 ARG A CA 1
ATOM 4369 C C . ARG A 1 555 ? -30.094 -8.094 11.805 1 84.56 555 ARG A C 1
ATOM 4371 O O . ARG A 1 555 ? -30.953 -7.379 11.289 1 84.56 555 ARG A O 1
ATOM 4378 N N . VAL A 1 556 ? -30.391 -9.133 12.5 1 87 556 VAL A N 1
ATOM 4379 C CA . VAL A 1 556 ? -31.766 -9.516 12.734 1 87 556 VAL A CA 1
ATOM 4380 C C . VAL A 1 556 ? -32.5 -8.422 13.531 1 87 556 VAL A C 1
ATOM 4382 O O . VAL A 1 556 ? -33.625 -8.055 13.211 1 87 556 VAL A O 1
ATOM 4385 N N . GLY A 1 557 ? -31.734 -7.859 14.422 1 86 557 GLY A N 1
ATOM 4386 C CA . GLY A 1 557 ? -32.312 -6.812 15.242 1 86 557 GLY A CA 1
ATOM 4387 C C . GLY A 1 557 ? -32.594 -5.539 14.469 1 86 557 GLY A C 1
ATOM 4388 O O . GLY A 1 557 ? -33.469 -4.762 14.852 1 86 557 GLY A O 1
ATOM 4389 N N . GLU A 1 558 ? -31.938 -5.363 13.453 1 85.62 558 GLU A N 1
ATOM 4390 C CA . GLU A 1 558 ? -32.156 -4.164 12.648 1 85.62 558 GLU A CA 1
ATOM 4391 C C . GLU A 1 558 ? -33.312 -4.344 11.68 1 85.62 558 GLU A C 1
ATOM 4393 O O . GLU A 1 558 ? -34 -3.379 11.344 1 85.62 558 GLU A O 1
ATOM 4398 N N . TYR A 1 559 ? -33.656 -5.547 11.32 1 85.75 559 TYR A N 1
ATOM 4399 C CA . TYR A 1 559 ? -34.688 -5.812 10.344 1 85.75 559 TYR A CA 1
ATOM 4400 C C . TYR A 1 559 ? -36.062 -5.91 11.016 1 85.75 559 TYR A C 1
ATOM 4402 O O . TYR A 1 559 ? -37.094 -5.605 10.406 1 85.75 559 TYR A O 1
ATOM 4410 N N . LEU A 1 560 ? -36 -6.273 12.336 1 89.81 560 LEU A N 1
ATOM 4411 C CA . LEU A 1 560 ? -37.281 -6.535 13 1 89.81 560 LEU A CA 1
ATOM 4412 C C . LEU A 1 560 ? -37.656 -5.398 13.953 1 89.81 560 LEU A C 1
ATOM 4414 O O . LEU A 1 560 ? -36.75 -4.801 14.578 1 89.81 560 LEU A O 1
ATOM 4418 N N . THR A 1 561 ? -38.906 -5.094 13.984 1 90.31 561 THR A N 1
ATOM 4419 C CA . THR A 1 561 ? -39.406 -4.117 14.945 1 90.31 561 THR A CA 1
ATOM 4420 C C . THR A 1 561 ? -39.594 -4.758 16.328 1 90.31 561 THR A C 1
ATOM 4422 O O . THR A 1 561 ? -39.469 -5.977 16.469 1 90.31 561 THR A O 1
ATOM 4425 N N . ASP A 1 562 ? -39.875 -4.156 17.375 1 92.88 562 ASP A N 1
ATOM 4426 C CA . ASP A 1 562 ? -40.062 -4.637 18.75 1 92.88 562 ASP A CA 1
ATOM 4427 C C . ASP A 1 562 ? -41.188 -5.637 18.844 1 92.88 562 ASP A C 1
ATOM 4429 O O . ASP A 1 562 ? -41.062 -6.691 19.469 1 92.88 562 ASP A O 1
ATOM 4433 N N . ASP A 1 563 ? -42.188 -5.273 18.094 1 90.56 563 ASP A N 1
ATOM 4434 C CA . ASP A 1 563 ? -43.344 -6.125 18.141 1 90.56 563 ASP A CA 1
ATOM 4435 C C . ASP A 1 563 ? -43.094 -7.469 17.469 1 90.56 563 ASP A C 1
ATOM 4437 O O . ASP A 1 563 ? -43.562 -8.508 17.938 1 90.56 563 ASP A O 1
ATOM 4441 N N . GLU A 1 564 ? -42.344 -7.422 16.469 1 92 564 GLU A N 1
ATOM 4442 C CA . GLU A 1 564 ? -42.031 -8.641 15.734 1 92 564 GLU A CA 1
ATOM 4443 C C . GLU A 1 564 ? -41.125 -9.547 16.547 1 92 564 GLU A C 1
ATOM 4445 O O . GLU A 1 564 ? -41.281 -10.773 16.531 1 92 564 GLU A O 1
ATOM 4450 N N . VAL A 1 565 ? -40.281 -8.953 17.281 1 93.25 565 VAL A N 1
ATOM 4451 C CA . VAL A 1 565 ? -39.375 -9.727 18.141 1 93.25 565 VAL A CA 1
ATOM 4452 C C . VAL A 1 565 ? -40.188 -10.375 19.266 1 93.25 565 VAL A C 1
ATOM 4454 O O . VAL A 1 565 ? -39.938 -11.539 19.609 1 93.25 565 VAL A O 1
ATOM 4457 N N . ARG A 1 566 ? -41.125 -9.719 19.797 1 92.31 566 ARG A N 1
ATOM 4458 C CA . ARG A 1 566 ? -42 -10.266 20.844 1 92.31 566 ARG A CA 1
ATOM 4459 C C . ARG A 1 566 ? -42.781 -11.461 20.328 1 92.31 566 ARG A C 1
ATOM 4461 O O . ARG A 1 566 ? -42.938 -12.461 21.031 1 92.31 566 ARG A O 1
ATOM 4468 N N . ALA A 1 567 ? -43.156 -11.281 19.125 1 90.69 567 ALA A N 1
ATOM 4469 C CA . ALA A 1 567 ? -43.938 -12.367 18.5 1 90.69 567 ALA A CA 1
ATOM 4470 C C . ALA A 1 567 ? -43.062 -13.609 18.328 1 90.69 567 ALA A C 1
ATOM 4472 O O . ALA A 1 567 ? -43.531 -14.742 18.469 1 90.69 567 ALA A O 1
ATOM 4473 N N . ALA A 1 568 ? -41.812 -13.391 18.125 1 92.75 568 ALA A N 1
ATOM 4474 C CA . ALA A 1 568 ? -40.906 -14.492 17.859 1 92.75 568 ALA A CA 1
ATOM 4475 C C . ALA A 1 568 ? -40.25 -14.977 19.141 1 92.75 568 ALA A C 1
ATOM 4477 O O . ALA A 1 568 ? -39.5 -15.961 19.125 1 92.75 568 ALA A O 1
ATOM 4478 N N . ALA A 1 569 ? -40.469 -14.406 20.203 1 94.19 569 ALA A N 1
ATOM 4479 C CA . ALA A 1 569 ? -39.75 -14.578 21.453 1 94.19 569 ALA A CA 1
ATOM 4480 C C . ALA A 1 569 ? -39.812 -16.031 21.922 1 94.19 569 ALA A C 1
ATOM 4482 O O . ALA A 1 569 ? -38.781 -16.641 22.234 1 94.19 569 ALA A O 1
ATOM 4483 N N . PRO A 1 570 ? -40.969 -16.641 21.891 1 93.69 570 PRO A N 1
ATOM 4484 C CA . PRO A 1 570 ? -41.031 -18.016 22.391 1 93.69 570 PRO A CA 1
ATOM 4485 C C . PRO A 1 570 ? -40.188 -18.984 21.547 1 93.69 570 PRO A C 1
ATOM 4487 O O . PRO A 1 570 ? -39.5 -19.844 22.109 1 93.69 570 PRO A O 1
ATOM 4490 N N . GLN A 1 571 ? -40.219 -18.797 20.266 1 92.75 571 GLN A N 1
ATOM 4491 C CA . GLN A 1 571 ? -39.469 -19.672 19.375 1 92.75 571 GLN A CA 1
ATOM 4492 C C . GLN A 1 571 ? -37.969 -19.438 19.516 1 92.75 571 GLN A C 1
ATOM 4494 O O . GLN A 1 571 ? -37.188 -20.375 19.516 1 92.75 571 GLN A O 1
ATOM 4499 N N . LEU A 1 572 ? -37.625 -18.203 19.609 1 91.75 572 LEU A N 1
ATOM 4500 C CA . LEU A 1 572 ? -36.219 -17.859 19.75 1 91.75 572 LEU A CA 1
ATOM 4501 C C . LEU A 1 572 ? -35.656 -18.422 21.062 1 91.75 572 LEU A C 1
ATOM 4503 O O . LEU A 1 572 ? -34.531 -18.938 21.078 1 91.75 572 LEU A O 1
ATOM 4507 N N . LEU A 1 573 ? -36.438 -18.406 22.078 1 94.12 573 LEU A N 1
ATOM 4508 C CA . LEU A 1 573 ? -36 -18.938 23.359 1 94.12 573 LEU A CA 1
ATOM 4509 C C . LEU A 1 573 ? -35.844 -20.453 23.297 1 94.12 573 LEU A C 1
ATOM 4511 O O . LEU A 1 573 ? -34.875 -21 23.859 1 94.12 573 LEU A O 1
ATOM 4515 N N . ASP A 1 574 ? -36.719 -20.984 22.625 1 92.88 574 ASP A N 1
ATOM 4516 C CA . ASP A 1 574 ? -36.656 -22.438 22.5 1 92.88 574 ASP A CA 1
ATOM 4517 C C . ASP A 1 574 ? -35.375 -22.875 21.781 1 92.88 574 ASP A C 1
ATOM 4519 O O . ASP A 1 574 ? -34.688 -23.812 22.203 1 92.88 574 ASP A O 1
ATOM 4523 N N . ILE A 1 575 ? -35.062 -22.219 20.781 1 91.31 575 ILE A N 1
ATOM 4524 C CA . ILE A 1 575 ? -33.844 -22.531 20.031 1 91.31 575 ILE A CA 1
ATOM 4525 C C . ILE A 1 575 ? -32.594 -22.281 20.906 1 91.31 575 ILE A C 1
ATOM 4527 O O . ILE A 1 575 ? -31.688 -23.094 20.938 1 91.31 575 ILE A O 1
ATOM 4531 N N . ALA A 1 576 ? -32.656 -21.203 21.578 1 93.81 576 ALA A N 1
ATOM 4532 C CA . ALA A 1 576 ? -31.547 -20.85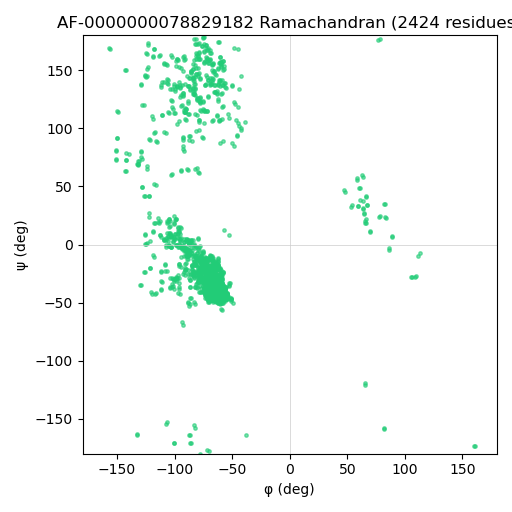9 22.453 1 93.81 576 ALA A CA 1
ATOM 4533 C C . ALA A 1 576 ? -31.359 -21.922 23.547 1 93.81 576 ALA A C 1
ATOM 4535 O O . ALA A 1 576 ? -30.234 -22.297 23.875 1 93.81 576 ALA A O 1
ATOM 4536 N N . ARG A 1 577 ? -32.406 -22.406 24.047 1 93.69 577 ARG A N 1
ATOM 4537 C CA . ARG A 1 577 ? -32.344 -23.453 25.047 1 93.69 577 ARG A CA 1
ATOM 4538 C C . ARG A 1 577 ? -31.75 -24.734 24.469 1 93.69 577 ARG A C 1
ATOM 4540 O O . ARG A 1 577 ? -30.953 -25.406 25.141 1 93.69 577 ARG A O 1
ATOM 4547 N N . GLY A 1 578 ? -32.156 -25.047 23.312 1 90.31 578 GLY A N 1
ATOM 4548 C CA . GLY A 1 578 ? -31.562 -26.188 22.641 1 90.31 578 GLY A CA 1
ATOM 4549 C C . GLY A 1 578 ? -30.062 -26.078 22.469 1 90.31 578 GLY A C 1
ATOM 4550 O O . GLY A 1 578 ? -29.328 -27.031 22.719 1 90.31 578 GLY A O 1
ATOM 4551 N N . TRP A 1 579 ? -29.641 -24.922 22.031 1 91.38 579 TRP A N 1
ATOM 4552 C CA . TRP A 1 579 ? -28.203 -24.672 21.875 1 91.38 579 TRP A CA 1
ATOM 4553 C C . TRP A 1 579 ? -27.484 -24.766 23.219 1 91.38 579 TRP A C 1
ATOM 4555 O O . TRP A 1 579 ? -26.391 -25.359 23.297 1 91.38 579 TRP A O 1
ATOM 4565 N N . ALA A 1 580 ? -28.094 -24.203 24.219 1 91.94 580 ALA A N 1
ATOM 4566 C CA . ALA A 1 580 ? -27.5 -24.219 25.562 1 91.94 580 ALA A CA 1
ATOM 4567 C C . ALA A 1 580 ? -27.375 -25.656 26.078 1 91.94 580 ALA A C 1
ATOM 4569 O O . ALA A 1 580 ? -26.359 -26.031 26.656 1 91.94 580 ALA A O 1
ATOM 4570 N N . GLN A 1 581 ? -28.344 -26.453 25.781 1 89.75 581 GLN A N 1
ATOM 4571 C CA . GLN A 1 581 ? -28.344 -27.844 26.234 1 89.75 581 GLN A CA 1
ATOM 4572 C C . GLN A 1 581 ? -27.234 -28.625 25.531 1 89.75 581 GLN A C 1
ATOM 4574 O O . GLN A 1 581 ? -26.656 -29.547 26.125 1 89.75 581 GLN A O 1
ATOM 4579 N N . ARG A 1 582 ? -26.875 -28.266 24.391 1 88.88 582 ARG A N 1
ATOM 4580 C CA . ARG A 1 582 ? -25.844 -28.938 23.641 1 88.88 582 ARG A CA 1
ATOM 4581 C C . ARG A 1 582 ? -24.516 -28.188 23.719 1 88.88 582 ARG A C 1
ATOM 4583 O O . ARG A 1 582 ? -23.594 -28.453 22.938 1 88.88 582 ARG A O 1
ATOM 4590 N N . GLU A 1 583 ? -24.453 -27.125 24.531 1 89.62 583 GLU A N 1
ATOM 4591 C CA . GLU A 1 583 ? -23.266 -26.328 24.859 1 89.62 583 GLU A CA 1
ATOM 4592 C C . GLU A 1 583 ? -22.719 -25.641 23.609 1 89.62 583 GLU A C 1
ATOM 4594 O O . GLU A 1 583 ? -21.516 -25.594 23.406 1 89.62 583 GLU A O 1
ATOM 4599 N N . ARG A 1 584 ? -23.641 -25.188 22.734 1 90.31 584 ARG A N 1
ATOM 4600 C CA . ARG A 1 584 ? -23.234 -24.422 21.562 1 90.31 584 ARG A CA 1
ATOM 4601 C C . ARG A 1 584 ? -23.25 -22.922 21.844 1 90.31 584 ARG A C 1
ATOM 4603 O O . ARG A 1 584 ? -24.156 -22.203 21.406 1 90.31 584 ARG A O 1
ATOM 4610 N N . GLY A 1 585 ? -22.203 -22.484 22.438 1 91.06 585 GLY A N 1
ATOM 4611 C CA . GLY A 1 585 ? -22.156 -21.094 22.875 1 91.06 585 GLY A CA 1
ATOM 4612 C C . GLY A 1 585 ? -21.859 -20.125 21.75 1 91.06 585 GLY A C 1
ATOM 4613 O O . GLY A 1 585 ? -22.266 -18.953 21.828 1 91.06 585 GLY A O 1
ATOM 4614 N N . GLY A 1 586 ? -21.172 -20.594 20.719 1 90.31 586 GLY A N 1
ATOM 4615 C CA . GLY A 1 586 ? -20.859 -19.719 19.594 1 90.31 586 GLY A CA 1
ATOM 4616 C C . GLY A 1 586 ? -22.078 -19.156 18.906 1 90.31 586 GLY A C 1
ATOM 4617 O O . GLY A 1 586 ? -22.297 -17.938 18.906 1 90.31 586 GLY A O 1
ATOM 4618 N N . PRO A 1 587 ? -22.922 -20.016 18.484 1 92.19 587 PRO A N 1
ATOM 4619 C CA . PRO A 1 587 ? -24.172 -19.562 17.844 1 92.19 587 PRO A CA 1
ATOM 4620 C C . PRO A 1 587 ? -25.047 -18.734 18.781 1 92.19 587 PRO A C 1
ATOM 4622 O O . PRO A 1 587 ? -25.688 -17.766 18.344 1 92.19 587 PRO A O 1
ATOM 4625 N N . LEU A 1 588 ? -25.094 -19.109 20.031 1 93.31 588 LEU A N 1
ATOM 4626 C CA . LEU A 1 588 ? -25.891 -18.359 21 1 93.31 588 LEU A CA 1
ATOM 4627 C C . LEU A 1 588 ? -25.391 -16.922 21.125 1 93.31 588 LEU A C 1
ATOM 4629 O O . LEU A 1 588 ? -26.172 -15.977 21.094 1 93.31 588 LEU A O 1
ATOM 4633 N N . LEU A 1 589 ? -24.094 -16.828 21.219 1 93.5 589 LEU A N 1
ATOM 4634 C CA . LEU A 1 589 ? -23.5 -15.5 21.328 1 93.5 589 LEU A CA 1
ATOM 4635 C C . LEU A 1 589 ? -23.75 -14.688 20.047 1 93.5 589 LEU A C 1
ATOM 4637 O O . LEU A 1 589 ? -24.031 -13.492 20.125 1 93.5 589 LEU A O 1
ATOM 4641 N N . GLU A 1 590 ? -23.75 -15.289 18.922 1 92.44 590 GLU A N 1
ATOM 4642 C CA . GLU A 1 590 ? -24.047 -14.625 17.656 1 92.44 590 GLU A CA 1
ATOM 4643 C C . GLU A 1 590 ? -25.469 -14.109 17.625 1 92.44 590 GLU A C 1
ATOM 4645 O O . GLU A 1 590 ? -25.734 -13.008 17.141 1 92.44 590 GLU A O 1
ATOM 4650 N N . LEU A 1 591 ? -26.391 -14.891 18.125 1 92.94 591 LEU A N 1
ATOM 4651 C CA . LEU A 1 591 ? -27.797 -14.539 18.125 1 92.94 591 LEU A CA 1
ATOM 4652 C C . LEU A 1 591 ? -28.047 -13.297 18.984 1 92.94 591 LEU A C 1
ATOM 4654 O O . LEU A 1 591 ? -28.688 -12.344 18.531 1 92.94 591 LEU A O 1
ATOM 4658 N N . VAL A 1 592 ? -27.484 -13.289 20.141 1 93.56 592 VAL A N 1
ATOM 4659 C CA . VAL A 1 592 ? -27.75 -12.172 21.031 1 93.56 592 VAL A CA 1
ATOM 4660 C C . VAL A 1 592 ? -27.062 -10.914 20.5 1 93.56 592 VAL A C 1
ATOM 4662 O O . VAL A 1 592 ? -27.578 -9.805 20.641 1 93.56 592 VAL A O 1
ATOM 4665 N N . ASN A 1 593 ? -25.875 -11.086 19.984 1 92.38 593 ASN A N 1
ATOM 4666 C CA . ASN A 1 593 ? -25.219 -9.953 19.359 1 92.38 593 ASN A CA 1
ATOM 4667 C C . ASN A 1 593 ? -26.031 -9.383 18.203 1 92.38 593 ASN A C 1
ATOM 4669 O O . ASN A 1 593 ? -26.094 -8.164 18.016 1 92.38 593 ASN A O 1
ATOM 4673 N N . SER A 1 594 ? -26.703 -10.219 17.453 1 93.31 594 SER A N 1
ATOM 4674 C CA . SER A 1 594 ? -27.516 -9.789 16.312 1 93.31 594 SER A CA 1
ATOM 4675 C C . SER A 1 594 ? -28.75 -9.031 16.766 1 93.31 594 SER A C 1
ATOM 4677 O O . SER A 1 594 ? -29.172 -8.062 16.125 1 93.31 594 SER A O 1
ATOM 4679 N N . LEU A 1 595 ? -29.312 -9.422 17.859 1 92.44 595 LEU A N 1
ATOM 4680 C CA . LEU A 1 595 ? -30.516 -8.781 18.391 1 92.44 595 LEU A CA 1
ATOM 4681 C C . LEU A 1 595 ? -30.172 -7.477 19.094 1 92.44 595 LEU A C 1
ATOM 4683 O O . LEU A 1 595 ? -31.016 -6.57 19.172 1 92.44 595 LEU A O 1
ATOM 4687 N N . GLY A 1 596 ? -29.016 -7.391 19.672 1 90.19 596 GLY A N 1
ATOM 4688 C CA . GLY A 1 596 ? -28.578 -6.195 20.391 1 90.19 596 GLY A CA 1
ATOM 4689 C C . GLY A 1 596 ? -29.391 -5.902 21.625 1 90.19 596 GLY A C 1
ATOM 4690 O O . GLY A 1 596 ? -29.578 -6.777 22.469 1 90.19 596 GLY A O 1
ATOM 4691 N N . ALA A 1 597 ? -30.047 -4.73 21.672 1 89.69 597 ALA A N 1
ATOM 4692 C CA . ALA A 1 597 ? -30.812 -4.289 22.828 1 89.69 597 ALA A CA 1
ATOM 4693 C C . ALA A 1 597 ? -32.156 -4.996 22.875 1 89.69 597 ALA A C 1
ATOM 4695 O O . ALA A 1 597 ? -32.781 -5.082 23.938 1 89.69 597 ALA A O 1
ATOM 4696 N N . ARG A 1 598 ? -32.562 -5.617 21.844 1 93.62 598 ARG A N 1
ATOM 4697 C CA . ARG A 1 598 ? -33.875 -6.219 21.75 1 93.62 598 ARG A CA 1
ATOM 4698 C C . ARG A 1 598 ? -33.906 -7.59 22.406 1 93.62 598 ARG A C 1
ATOM 4700 O O . ARG A 1 598 ? -34.969 -8.25 22.438 1 93.62 598 ARG A O 1
ATOM 4707 N N . VAL A 1 599 ? -32.812 -8.07 22.938 1 94.5 599 VAL A N 1
ATOM 4708 C CA . VAL A 1 599 ? -32.75 -9.328 23.672 1 94.5 599 VAL A CA 1
ATOM 4709 C C . VAL A 1 599 ? -33.688 -9.258 24.891 1 94.5 599 VAL A C 1
ATOM 4711 O O . VAL A 1 599 ? -34.25 -10.273 25.297 1 94.5 599 VAL A O 1
ATOM 4714 N N . SER A 1 600 ? -33.875 -8.055 25.391 1 92.19 600 SER A N 1
ATOM 4715 C CA . SER A 1 600 ? -34.719 -7.848 26.562 1 92.19 600 SER A CA 1
ATOM 4716 C C . SER A 1 600 ? -36.188 -8.188 26.266 1 92.19 600 SER A C 1
ATOM 4718 O O . SER A 1 600 ? -36.969 -8.438 27.172 1 92.19 600 SER A O 1
ATOM 4720 N N . LEU A 1 601 ? -36.562 -8.203 25 1 93.88 601 LEU A N 1
ATOM 4721 C CA . LEU A 1 601 ? -37.938 -8.477 24.578 1 93.88 601 LEU A CA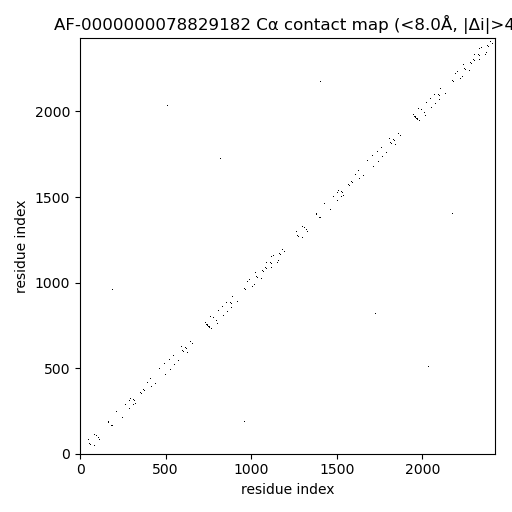 1
ATOM 4722 C C . LEU A 1 601 ? -38.188 -9.977 24.578 1 93.88 601 LEU A C 1
ATOM 4724 O O . LEU A 1 601 ? -39.344 -10.398 24.453 1 93.88 601 LEU A O 1
ATOM 4728 N N . VAL A 1 602 ? -37.156 -10.797 24.703 1 94.44 602 VAL A N 1
ATOM 4729 C CA . VAL A 1 602 ? -37.281 -12.25 24.734 1 94.44 602 VAL A CA 1
ATOM 4730 C C . VAL A 1 602 ? -37.031 -12.758 26.156 1 94.44 602 VAL A C 1
ATOM 4732 O O . VAL A 1 602 ? -35.906 -13.078 26.5 1 94.44 602 VAL A O 1
ATOM 4735 N N . ALA A 1 603 ? -37.969 -12.969 26.875 1 92.44 603 ALA A N 1
ATOM 4736 C CA . ALA A 1 603 ? -37.875 -13.352 28.281 1 92.44 603 ALA A CA 1
ATOM 4737 C C . ALA A 1 603 ? -37.156 -14.695 28.438 1 92.44 603 ALA A C 1
ATOM 4739 O O . ALA A 1 603 ? -37.562 -15.68 27.797 1 92.44 603 ALA A O 1
ATOM 4740 N N . GLY A 1 604 ? -36.094 -14.766 29.203 1 93.19 604 GLY A N 1
ATOM 4741 C CA . GLY A 1 604 ? -35.375 -16 29.469 1 93.19 604 GLY A CA 1
ATOM 4742 C C . GLY A 1 604 ? -34 -16.047 28.781 1 93.19 604 GLY A C 1
ATOM 4743 O O . GLY A 1 604 ? -33.125 -16.812 29.203 1 93.19 604 GLY A O 1
ATOM 4744 N N . LEU A 1 605 ? -33.906 -15.352 27.703 1 93.81 605 LEU A N 1
ATOM 4745 C CA . LEU A 1 605 ? -32.688 -15.398 26.922 1 93.81 605 LEU A CA 1
ATOM 4746 C C . LEU A 1 605 ? -31.516 -14.812 27.719 1 93.81 605 LEU A C 1
ATOM 4748 O O . LEU A 1 605 ? -30.391 -15.32 27.656 1 93.81 605 LEU A O 1
ATOM 4752 N N . GLN A 1 606 ? -31.734 -13.773 28.422 1 93.19 606 GLN A N 1
ATOM 4753 C CA . GLN A 1 606 ? -30.688 -13.164 29.234 1 93.19 606 GLN A CA 1
ATOM 4754 C C . GLN A 1 606 ? -30.188 -14.133 30.312 1 93.19 606 GLN A C 1
ATOM 4756 O O . GLN A 1 606 ? -28.984 -14.281 30.516 1 93.19 606 GLN A O 1
ATOM 4761 N N . GLU A 1 607 ? -31.062 -14.898 30.844 1 93.19 607 GLU A N 1
ATOM 4762 C CA . GLU A 1 607 ? -30.703 -15.867 31.891 1 93.19 607 GLU A CA 1
ATOM 4763 C C . GLU A 1 607 ? -29.891 -17.016 31.297 1 93.19 607 GLU A C 1
ATOM 4765 O O . GLU A 1 607 ? -28.984 -17.531 31.953 1 93.19 607 GLU A O 1
ATOM 4770 N N . LEU A 1 608 ? -30.297 -17.312 30.188 1 93.69 608 LEU A N 1
ATOM 4771 C CA . LEU A 1 608 ? -29.594 -18.422 29.531 1 93.69 608 LEU A CA 1
ATOM 4772 C C . LEU A 1 608 ? -28.141 -18.047 29.25 1 93.69 608 LEU A C 1
ATOM 4774 O O . LEU A 1 608 ? -27.25 -18.875 29.438 1 93.69 608 LEU A O 1
ATOM 4778 N N . ILE A 1 609 ? -27.891 -16.906 28.797 1 93.19 609 ILE A N 1
ATOM 4779 C CA . ILE A 1 609 ? -26.531 -16.438 28.5 1 93.19 609 ILE A CA 1
ATOM 4780 C C . ILE A 1 609 ? -25.719 -16.391 29.797 1 93.19 609 ILE A C 1
ATOM 4782 O O . ILE A 1 609 ? -24.547 -16.781 29.812 1 93.19 609 ILE A O 1
ATOM 4786 N N . VAL A 1 610 ? -26.328 -15.953 30.828 1 93.88 610 VAL A N 1
ATOM 4787 C CA . VAL A 1 610 ? -25.641 -15.867 32.125 1 93.88 610 VAL A CA 1
ATOM 4788 C C . VAL A 1 610 ? -25.281 -17.266 32.625 1 93.88 610 VAL A C 1
ATOM 4790 O O . VAL A 1 610 ? -24.172 -17.5 33.062 1 93.88 610 VAL A O 1
ATOM 4793 N N . SER A 1 611 ? -26.156 -18.141 32.375 1 93.31 611 SER A N 1
ATOM 4794 C CA . SER A 1 611 ? -25.906 -19.516 32.812 1 93.31 611 SER A CA 1
ATOM 4795 C C . SER A 1 611 ? -24.781 -20.156 32.031 1 93.31 611 SER A C 1
ATOM 4797 O O . SER A 1 611 ? -23.891 -20.797 32.594 1 93.31 611 SER A O 1
ATOM 4799 N N . MET A 1 612 ? -24.781 -19.969 30.812 1 93.25 612 MET A N 1
ATOM 4800 C CA . MET A 1 612 ? -23.734 -20.531 29.953 1 93.25 612 MET A CA 1
ATOM 4801 C C . MET A 1 612 ? -22.391 -19.906 30.281 1 93.25 612 MET A C 1
ATOM 4803 O O . MET A 1 612 ? -21.359 -20.594 30.281 1 93.25 612 MET A O 1
ATOM 4807 N N . ARG A 1 613 ? -22.375 -18.625 30.438 1 94.19 613 ARG A N 1
ATOM 4808 C CA . ARG A 1 613 ? -21.141 -17.922 30.797 1 94.19 613 ARG A CA 1
ATOM 4809 C C . ARG A 1 613 ? -20.5 -18.531 32.031 1 94.19 613 ARG A C 1
ATOM 4811 O O . ARG A 1 613 ? -19.281 -18.719 32.094 1 94.19 613 ARG A O 1
ATOM 4818 N N . GLU A 1 614 ? -21.281 -18.984 32.969 1 93.75 614 GLU A N 1
ATOM 4819 C CA . GLU A 1 614 ? -20.797 -19.484 34.25 1 93.75 614 GLU A CA 1
ATOM 4820 C C . GLU A 1 614 ? -20.359 -20.953 34.125 1 93.75 614 GLU A C 1
ATOM 4822 O O . GLU A 1 614 ? -19.594 -21.438 34.969 1 93.75 614 GLU A O 1
ATOM 4827 N N . GLU A 1 615 ? -20.719 -21.594 33.062 1 91.31 615 GLU A N 1
ATOM 4828 C CA . GLU A 1 615 ? -20.438 -23.016 33 1 91.31 615 GLU A CA 1
ATOM 4829 C C . GLU A 1 615 ? -19.375 -23.328 31.938 1 91.31 615 GLU A C 1
ATOM 4831 O O . GLU A 1 615 ? -18.703 -24.359 32.031 1 91.31 615 GLU A O 1
ATOM 4836 N N . THR A 1 616 ? -19.203 -22.516 31.016 1 91.88 616 THR A N 1
ATOM 4837 C CA . THR A 1 616 ? -18.344 -22.828 29.891 1 91.88 616 THR A CA 1
ATOM 4838 C C . THR A 1 616 ? -16.875 -22.891 30.328 1 91.88 616 THR A C 1
ATOM 4840 O O . THR A 1 616 ? -16.438 -22.078 31.141 1 91.88 616 THR A O 1
ATOM 4843 N N . PRO A 1 617 ? -16.109 -23.844 29.859 1 89.69 617 PRO A N 1
ATOM 4844 C CA . PRO A 1 617 ? -14.688 -23.938 30.203 1 89.69 617 PRO A CA 1
ATOM 4845 C C . PRO A 1 617 ? -13.797 -23.125 29.25 1 89.69 617 PRO A C 1
ATOM 4847 O O . PRO A 1 617 ? -12.57 -23.141 29.391 1 89.69 617 PRO A O 1
ATOM 4850 N N . TRP A 1 618 ? -14.375 -22.422 28.344 1 89.94 618 TRP A N 1
ATOM 4851 C CA . TRP A 1 618 ? -13.609 -21.688 27.344 1 89.94 618 TRP A CA 1
ATOM 4852 C C . TRP A 1 618 ? -13.547 -20.203 27.688 1 89.94 618 TRP A C 1
ATOM 4854 O O . TRP A 1 618 ? -14.57 -19.516 27.703 1 89.94 618 TRP A O 1
ATOM 4864 N N . PRO A 1 619 ? -12.43 -19.656 27.906 1 91.31 619 PRO A N 1
ATOM 4865 C CA . PRO A 1 619 ? -12.297 -18.297 28.406 1 91.31 619 PRO A CA 1
ATOM 4866 C C . PRO A 1 619 ? -12.773 -17.234 27.422 1 91.31 619 PRO A C 1
ATOM 4868 O O . PRO A 1 619 ? -13.414 -16.266 27.797 1 91.31 619 PRO A O 1
ATOM 4871 N N . LEU A 1 620 ? -12.539 -17.484 26.141 1 91.12 620 LEU A N 1
ATOM 4872 C CA . LEU A 1 620 ? -12.906 -16.484 25.141 1 91.12 620 LEU A CA 1
ATOM 4873 C C . LEU A 1 620 ? -14.422 -16.375 25.016 1 91.12 620 LEU A C 1
ATOM 4875 O O . LEU A 1 620 ? -14.961 -15.273 24.844 1 91.12 620 LEU A O 1
ATOM 4879 N N . LEU A 1 621 ? -15.086 -17.469 25.094 1 94 621 LEU A N 1
ATOM 4880 C CA . LEU A 1 621 ? -16.547 -17.469 25.016 1 94 621 LEU A CA 1
ATOM 4881 C C . LEU A 1 621 ? -17.156 -16.781 26.234 1 94 621 LEU A C 1
ATOM 4883 O O . LEU A 1 621 ? -18.062 -15.945 26.094 1 94 621 LEU A O 1
ATOM 4887 N N . ALA A 1 622 ? -16.625 -17.078 27.375 1 95.25 622 ALA A N 1
ATOM 4888 C CA . ALA A 1 622 ? -17.109 -16.469 28.609 1 95.25 622 ALA A CA 1
ATOM 4889 C C . ALA A 1 622 ? -16.906 -14.953 28.578 1 95.25 622 ALA A C 1
ATOM 4891 O O . ALA A 1 622 ? -17.812 -14.195 28.953 1 95.25 622 ALA A O 1
ATOM 4892 N N . LEU A 1 623 ? -15.742 -14.602 28.219 1 95.5 623 LEU A N 1
ATOM 4893 C CA . LEU A 1 623 ? -15.438 -13.18 28.094 1 95.5 623 LEU A CA 1
ATOM 4894 C C . LEU A 1 623 ? -16.391 -12.5 27.125 1 95.5 623 LEU A C 1
ATOM 4896 O O . LEU A 1 623 ? -16.953 -11.445 27.422 1 95.5 623 LEU A O 1
ATOM 4900 N N . GLY A 1 624 ? -16.594 -13.125 25.906 1 95.25 624 GLY A N 1
ATOM 4901 C CA . GLY A 1 624 ? -17.5 -12.562 24.922 1 95.25 624 GLY A CA 1
ATOM 4902 C C . GLY A 1 624 ? -18.906 -12.359 25.453 1 95.25 624 GLY A C 1
ATOM 4903 O O . GLY A 1 624 ? -19.531 -11.336 25.203 1 95.25 624 GLY A O 1
ATOM 4904 N N . MET A 1 625 ? -19.406 -13.258 26.281 1 96.12 625 MET A N 1
ATOM 4905 C CA . MET A 1 625 ? -20.75 -13.195 26.844 1 96.12 625 MET A CA 1
ATOM 4906 C C . MET A 1 625 ? -20.844 -12.109 27.906 1 96.12 625 MET A C 1
ATOM 4908 O O . MET A 1 625 ? -21.859 -11.398 28 1 96.12 625 MET A O 1
ATOM 4912 N N . ALA A 1 626 ? -19.781 -11.969 28.594 1 96.12 626 ALA A N 1
ATOM 4913 C CA . ALA A 1 626 ? -19.766 -10.914 29.609 1 96.12 626 ALA A CA 1
ATOM 4914 C C . ALA A 1 626 ? -19.734 -9.539 28.953 1 96.12 626 ALA A C 1
ATOM 4916 O O . ALA A 1 626 ? -20.422 -8.617 29.406 1 96.12 626 ALA A O 1
ATOM 4917 N N . GLN A 1 627 ? -18.969 -9.414 28.062 1 94.94 627 GLN A N 1
ATOM 4918 C CA . GLN A 1 627 ? -18.891 -8.148 27.344 1 94.94 627 GLN A CA 1
ATOM 4919 C C . GLN A 1 627 ? -20.219 -7.797 26.703 1 94.94 627 GLN A C 1
ATOM 4921 O O . GLN A 1 627 ? -20.641 -6.637 26.719 1 94.94 627 GLN A O 1
ATOM 4926 N N . TRP A 1 628 ? -20.859 -8.734 26.109 1 94.38 628 TRP A N 1
ATOM 4927 C CA . TRP A 1 628 ? -22.188 -8.508 25.547 1 94.38 628 TRP A CA 1
ATOM 4928 C C . TRP A 1 628 ? -23.156 -7.996 26.609 1 94.38 628 TRP A C 1
ATOM 4930 O O . TRP A 1 628 ? -23.891 -7.031 26.375 1 94.38 628 TRP A O 1
ATOM 4940 N N . GLN A 1 629 ? -23.141 -8.648 27.75 1 94.38 629 GLN A N 1
ATOM 4941 C CA . GLN A 1 629 ? -24.031 -8.258 28.844 1 94.38 629 GLN A CA 1
ATOM 4942 C C . GLN A 1 629 ? -23.781 -6.816 29.281 1 94.38 629 GLN A C 1
ATOM 4944 O O . GLN A 1 629 ? -24.719 -6.066 29.531 1 94.38 629 GLN A O 1
ATOM 4949 N N . SER A 1 630 ? -22.547 -6.434 29.375 1 93.62 630 SER A N 1
ATOM 4950 C CA . SER A 1 630 ? -22.172 -5.074 29.766 1 93.62 630 SER A CA 1
ATOM 4951 C C . SER A 1 630 ? -22.734 -4.051 28.766 1 93.62 630 SER A C 1
ATOM 4953 O O . SER A 1 630 ? -23.219 -2.994 29.172 1 93.62 630 SER A O 1
ATOM 4955 N N . LYS A 1 631 ? -22.766 -4.355 27.594 1 91.31 631 LYS A N 1
ATOM 4956 C CA . LYS A 1 631 ? -23.172 -3.422 26.547 1 91.31 631 LYS A CA 1
ATOM 4957 C C . LYS A 1 631 ? -24.703 -3.35 26.438 1 91.31 631 LYS A C 1
ATOM 4959 O O . LYS A 1 631 ? -25.266 -2.264 26.281 1 91.31 631 LYS A O 1
ATOM 4964 N N . HIS A 1 632 ? -25.484 -4.453 26.609 1 93.06 632 HIS A N 1
ATOM 4965 C CA . HIS A 1 632 ? -26.891 -4.48 26.234 1 93.06 632 HIS A CA 1
ATOM 4966 C C . HIS A 1 632 ? -27.781 -4.801 27.422 1 93.06 632 HIS A C 1
ATOM 4968 O O . HIS A 1 632 ? -29 -4.609 27.375 1 93.06 632 HIS A O 1
ATOM 4974 N N . ASP A 1 633 ? -27.125 -5.426 28.469 1 93 633 ASP A N 1
ATOM 4975 C CA . ASP A 1 633 ? -27.844 -5.734 29.703 1 93 633 ASP A CA 1
ATOM 4976 C C . ASP A 1 633 ? -27.062 -5.223 30.922 1 93 633 ASP A C 1
ATOM 4978 O O . ASP A 1 633 ? -26.641 -6.012 31.766 1 93 633 ASP A O 1
ATOM 4982 N N . ARG A 1 634 ? -27.062 -4.035 31.156 1 91.94 634 ARG A N 1
ATOM 4983 C CA . ARG A 1 634 ? -26.234 -3.393 32.188 1 91.94 634 ARG A CA 1
ATOM 4984 C C . ARG A 1 634 ? -26.672 -3.791 33.562 1 91.94 634 ARG A C 1
ATOM 4986 O O . ARG A 1 634 ? -25.844 -4.086 34.438 1 91.94 634 ARG A O 1
ATOM 4993 N N . ALA A 1 635 ? -28.016 -3.828 33.75 1 92.12 635 ALA A N 1
ATOM 4994 C CA . ALA A 1 635 ? -28.531 -4.188 35.062 1 92.12 635 ALA A CA 1
ATOM 4995 C C . ALA A 1 635 ? -28.125 -5.605 35.469 1 92.12 635 ALA A C 1
ATOM 4997 O O . ALA A 1 635 ? -27.672 -5.848 36.562 1 92.12 635 ALA A O 1
ATOM 4998 N N . GLY A 1 636 ? -28.297 -6.508 34.469 1 92.44 636 GLY A N 1
ATOM 4999 C CA . GLY A 1 636 ? -27.875 -7.875 34.719 1 92.44 636 GLY A CA 1
ATOM 5000 C C . GLY A 1 636 ? -26.391 -8.016 34.938 1 92.44 636 GLY A C 1
ATOM 5001 O O . GLY A 1 636 ? -25.953 -8.82 35.781 1 92.44 636 GLY A O 1
ATOM 5002 N N . PHE A 1 637 ? -25.734 -7.266 34.156 1 92.38 637 PHE A N 1
ATOM 5003 C CA . PHE A 1 637 ? -24.281 -7.27 34.281 1 92.38 637 PHE A CA 1
ATOM 5004 C C . PHE A 1 637 ? -23.859 -6.828 35.688 1 92.38 637 PHE A C 1
ATOM 5006 O O . PHE A 1 637 ? -23.062 -7.5 36.344 1 92.38 637 PHE A O 1
ATOM 5013 N N . GLU A 1 638 ? -24.344 -5.805 36.219 1 93.94 638 GLU A N 1
ATOM 5014 C CA . GLU A 1 638 ? -23.984 -5.266 37.531 1 93.94 638 GLU A CA 1
ATOM 5015 C C . GLU A 1 638 ? -24.359 -6.234 38.625 1 93.94 638 GLU A C 1
ATOM 5017 O O . GLU A 1 638 ? -23.656 -6.32 39.656 1 93.94 638 GLU A O 1
ATOM 5022 N N . ALA A 1 639 ? -25.359 -7.008 38.344 1 94.12 639 ALA A N 1
ATOM 5023 C CA . ALA A 1 639 ? -25.828 -7.957 39.375 1 94.12 639 ALA A CA 1
ATOM 5024 C C . ALA A 1 639 ? -24.938 -9.188 39.406 1 94.12 639 ALA A C 1
ATOM 5026 O O . ALA A 1 639 ? -24.797 -9.836 40.469 1 94.12 639 ALA A O 1
ATOM 5027 N N . THR A 1 640 ? -24.25 -9.484 38.312 1 95.31 640 THR A N 1
ATOM 5028 C CA . THR A 1 640 ? -23.562 -10.773 38.281 1 95.31 640 THR A CA 1
ATOM 5029 C C . THR A 1 640 ? -22.062 -10.578 38.125 1 95.31 640 THR A C 1
ATOM 5031 O O . THR A 1 640 ? -21.297 -11.547 38.188 1 95.31 640 THR A O 1
ATOM 5034 N N . VAL A 1 641 ? -21.625 -9.461 37.875 1 95.38 641 VAL A N 1
ATOM 5035 C CA . VAL A 1 641 ? -20.234 -9.203 37.531 1 95.38 641 VAL A CA 1
ATOM 5036 C C . VAL A 1 641 ? -19.328 -9.656 38.688 1 95.38 641 VAL A C 1
ATOM 5038 O O . VAL A 1 641 ? -18.234 -10.18 38.438 1 95.38 641 VAL A O 1
ATOM 5041 N N . GLY A 1 642 ? -19.703 -9.578 39.875 1 95.56 642 GLY A N 1
ATOM 5042 C CA . GLY A 1 642 ? -18.922 -10.039 41.031 1 95.56 642 GLY A CA 1
ATOM 5043 C C . GLY A 1 642 ? -18.625 -11.531 40.969 1 95.56 642 GLY A C 1
ATOM 5044 O O . GLY A 1 642 ? -17.484 -11.945 41.156 1 95.56 642 GLY A O 1
ATOM 5045 N N . ALA A 1 643 ? -19.625 -12.219 40.688 1 95.25 643 ALA A N 1
ATOM 5046 C CA . ALA A 1 643 ? -19.469 -13.664 40.594 1 95.25 643 ALA A CA 1
ATOM 5047 C C . ALA A 1 643 ? -18.594 -14.039 39.406 1 95.25 643 ALA A C 1
ATOM 5049 O O . ALA A 1 643 ? -17.781 -14.961 39.469 1 95.25 643 ALA A O 1
ATOM 5050 N N . THR A 1 644 ? -18.812 -13.367 38.312 1 95.31 644 THR A N 1
ATOM 5051 C CA . THR A 1 644 ? -18.031 -13.617 37.125 1 95.31 644 THR A CA 1
ATOM 5052 C C . THR A 1 644 ? -16.547 -13.367 37.375 1 95.31 644 THR A C 1
ATOM 5054 O O . THR A 1 644 ? -15.703 -14.188 37 1 95.31 644 THR A O 1
ATOM 5057 N N . VAL A 1 645 ? -16.219 -12.312 37.969 1 96.5 645 VAL A N 1
ATOM 5058 C CA . VAL A 1 645 ? -14.836 -11.953 38.25 1 96.5 645 VAL A CA 1
ATOM 5059 C C . VAL A 1 645 ? -14.211 -12.992 39.188 1 96.5 645 VAL A C 1
ATOM 5061 O O . VAL A 1 645 ? -13.078 -13.43 38.969 1 96.5 645 VAL A O 1
ATOM 5064 N N . ARG A 1 646 ? -14.891 -13.477 40.156 1 96.06 646 ARG A N 1
ATOM 5065 C CA . ARG A 1 646 ? -14.391 -14.492 41.094 1 96.06 646 ARG A CA 1
ATOM 5066 C C . ARG A 1 646 ? -14.094 -15.797 40.344 1 96.06 646 ARG A C 1
ATOM 5068 O O . ARG A 1 646 ? -13.039 -16.406 40.562 1 96.06 646 ARG A O 1
ATOM 5075 N N . ARG A 1 647 ? -14.961 -16.156 39.531 1 94.81 647 ARG A N 1
ATOM 5076 C CA . ARG A 1 647 ? -14.766 -17.375 38.75 1 94.81 647 ARG A CA 1
ATOM 5077 C C . ARG A 1 647 ? -13.531 -17.266 37.844 1 94.81 647 ARG A C 1
ATOM 5079 O O . ARG A 1 647 ? -12.719 -18.188 37.812 1 94.81 647 ARG A O 1
ATOM 5086 N N . PHE A 1 648 ? -13.445 -16.156 37.125 1 95 648 PHE A N 1
ATOM 5087 C CA . PHE A 1 648 ? -12.305 -15.945 36.25 1 95 648 PHE A CA 1
ATOM 5088 C C . PHE A 1 648 ? -11 -16.031 37.031 1 95 648 PHE A C 1
ATOM 5090 O O . PHE A 1 648 ? -10.031 -16.641 36.594 1 95 648 PHE A O 1
ATOM 5097 N N . LEU A 1 649 ? -10.992 -15.461 38.219 1 94.75 649 LEU A N 1
ATOM 5098 C CA . LEU A 1 649 ? -9.789 -15.477 39.062 1 94.75 649 LEU A CA 1
ATOM 5099 C C . LEU A 1 649 ? -9.469 -16.891 39.5 1 94.75 649 LEU A C 1
ATOM 5101 O O . LEU A 1 649 ? -8.312 -17.312 39.469 1 94.75 649 LEU A O 1
ATOM 5105 N N . ASP A 1 650 ? -10.445 -17.656 39.844 1 92.56 650 ASP A N 1
ATOM 5106 C CA . ASP A 1 650 ? -10.25 -19.031 40.312 1 92.56 650 ASP A CA 1
ATOM 5107 C C . ASP A 1 650 ? -9.711 -19.922 39.219 1 92.56 650 ASP A C 1
ATOM 5109 O O . ASP A 1 650 ? -8.914 -20.828 39.469 1 92.56 650 ASP A O 1
ATOM 5113 N N . LEU A 1 651 ? -10.125 -19.672 38 1 90.5 651 LEU A N 1
ATOM 5114 C CA . LEU A 1 651 ? -9.711 -20.484 36.875 1 90.5 651 LEU A CA 1
ATOM 5115 C C . LEU A 1 651 ? -8.406 -19.969 36.281 1 90.5 651 LEU A C 1
ATOM 5117 O O . LEU A 1 651 ? -7.898 -20.547 35.312 1 90.5 651 LEU A O 1
ATOM 5121 N N . GLY A 1 652 ? -7.949 -18.812 36.812 1 88.69 652 GLY A N 1
ATOM 5122 C CA . GLY A 1 652 ? -6.68 -18.25 36.375 1 88.69 652 GLY A CA 1
ATOM 5123 C C . GLY A 1 652 ? -6.801 -17.438 35.094 1 88.69 652 GLY A C 1
ATOM 5124 O O . GLY A 1 652 ? -5.84 -17.312 34.344 1 88.69 652 GLY A O 1
ATOM 5125 N N . TRP A 1 653 ? -8.055 -16.922 34.812 1 93.44 653 TRP A N 1
ATOM 5126 C CA . TRP A 1 653 ? -8.289 -16.125 33.625 1 93.44 653 TRP A CA 1
ATOM 5127 C C . TRP A 1 653 ? -8.031 -14.648 33.875 1 93.44 653 TRP A C 1
ATOM 5129 O O . TRP A 1 653 ? -8.93 -13.82 33.719 1 93.44 653 TRP A O 1
ATOM 5139 N N . PHE A 1 654 ? -6.855 -14.32 34.156 1 93.75 654 PHE A N 1
ATOM 5140 C CA . PHE A 1 654 ? -6.504 -12.977 34.594 1 93.75 654 PHE A CA 1
ATOM 5141 C C . PHE A 1 654 ? -6.555 -11.992 33.438 1 93.75 654 PHE A C 1
ATOM 5143 O O . PHE A 1 654 ? -7.074 -10.883 33.562 1 93.75 654 PHE A O 1
ATOM 5150 N N . SER A 1 655 ? -5.996 -12.5 32.312 1 92.38 655 SER A N 1
ATOM 5151 C CA . SER A 1 655 ? -6.008 -11.641 31.141 1 92.38 655 SER A CA 1
ATOM 5152 C C . SER A 1 655 ? -7.434 -11.273 30.734 1 92.38 655 SER A C 1
ATOM 5154 O O . SER A 1 655 ? -7.684 -10.172 30.25 1 92.38 655 SER A O 1
ATOM 5156 N N . GLU A 1 656 ? -8.367 -12.172 31.016 1 95.38 656 GLU A N 1
ATOM 5157 C CA . GLU A 1 656 ? -9.766 -11.961 30.656 1 95.38 656 GLU A CA 1
ATOM 5158 C C . GLU A 1 656 ? -10.422 -10.938 31.578 1 95.38 656 GLU A C 1
ATOM 5160 O O . GLU A 1 656 ? -11.25 -10.133 31.125 1 95.38 656 GLU A O 1
ATOM 5165 N N . VAL A 1 657 ? -10.023 -10.93 32.812 1 96.12 657 VAL A N 1
ATOM 5166 C CA . VAL A 1 657 ? -10.516 -9.93 33.75 1 96.12 657 VAL A CA 1
ATOM 5167 C C . VAL A 1 657 ? -10.078 -8.539 33.281 1 96.12 657 VAL A C 1
ATOM 5169 O O . VAL A 1 657 ? -10.875 -7.602 33.281 1 96.12 657 VAL A O 1
ATOM 5172 N N . ILE A 1 658 ? -8.859 -8.484 32.938 1 96.25 658 ILE A N 1
ATOM 5173 C CA . ILE A 1 658 ? -8.289 -7.223 32.469 1 96.25 658 ILE A CA 1
ATOM 5174 C C . ILE A 1 658 ? -9.008 -6.762 31.203 1 96.25 658 ILE A C 1
ATOM 5176 O O . ILE A 1 658 ? -9.406 -5.602 31.094 1 96.25 658 ILE A O 1
ATOM 5180 N N . ALA A 1 659 ? -9.211 -7.734 30.312 1 95.69 659 ALA A N 1
ATOM 5181 C CA . ALA A 1 659 ? -9.867 -7.41 29.047 1 95.69 659 ALA A CA 1
ATOM 5182 C C . ALA A 1 659 ? -11.297 -6.938 29.266 1 95.69 659 ALA A C 1
ATOM 5184 O O . ALA A 1 659 ? -11.766 -6.008 28.609 1 95.69 659 ALA A O 1
ATOM 5185 N N . LEU A 1 660 ? -12.008 -7.543 30.156 1 96.38 660 LEU A N 1
ATOM 5186 C CA . LEU A 1 660 ? -13.375 -7.164 30.469 1 96.38 660 LEU A CA 1
ATOM 5187 C C . LEU A 1 660 ? -13.438 -5.746 31.016 1 96.38 660 LEU A C 1
ATOM 5189 O O . LEU A 1 660 ? -14.266 -4.938 30.578 1 96.38 660 LEU A O 1
ATOM 5193 N N . ALA A 1 661 ? -12.562 -5.387 31.891 1 96 661 ALA A N 1
ATOM 5194 C CA . ALA A 1 661 ? -12.516 -4.051 32.469 1 96 661 ALA A CA 1
ATOM 5195 C C . ALA A 1 661 ? -12.125 -3.008 31.422 1 96 661 ALA A C 1
ATOM 5197 O O . ALA A 1 661 ? -12.68 -1.903 31.422 1 96 661 ALA A O 1
ATOM 5198 N N . HIS A 1 662 ? -11.164 -3.422 30.703 1 94.06 662 HIS A N 1
ATOM 5199 C CA . HIS A 1 662 ? -10.68 -2.523 29.656 1 94.06 662 HIS A CA 1
ATOM 5200 C C . HIS A 1 662 ? -11.781 -2.201 28.656 1 94.06 662 HIS A C 1
ATOM 5202 O O . HIS A 1 662 ? -11.82 -1.103 28.094 1 94.06 662 HIS A O 1
ATOM 5208 N N . SER A 1 663 ? -12.742 -3.061 28.359 1 93.12 663 SER A N 1
ATOM 5209 C CA . SER A 1 663 ? -13.781 -2.895 27.359 1 93.12 663 SER A CA 1
ATOM 5210 C C . SER A 1 663 ? -14.883 -1.964 27.844 1 93.12 663 SER A C 1
ATOM 5212 O O . SER A 1 663 ? -15.727 -1.514 27.062 1 93.12 663 SER A O 1
ATOM 5214 N N . GLU A 1 664 ? -14.883 -1.594 29.141 1 92.19 664 GLU A N 1
ATOM 5215 C CA . GLU A 1 664 ? -15.914 -0.731 29.703 1 92.19 664 GLU A CA 1
ATOM 5216 C C . GLU A 1 664 ? -15.75 0.71 29.234 1 92.19 664 GLU A C 1
ATOM 5218 O O . GLU A 1 664 ? -14.633 1.163 28.969 1 92.19 664 GLU A O 1
ATOM 5223 N N . ASP A 1 665 ? -16.844 1.402 29.047 1 86.62 665 ASP A N 1
ATOM 5224 C CA . ASP A 1 665 ? -16.859 2.795 28.609 1 86.62 665 ASP A CA 1
ATOM 5225 C C . ASP A 1 665 ? -16.188 3.701 29.656 1 86.62 665 ASP A C 1
ATOM 5227 O O . ASP A 1 665 ? -16.578 3.691 30.828 1 86.62 665 ASP A O 1
ATOM 5231 N N . ALA A 1 666 ? -15.367 4.441 29.188 1 79.25 666 ALA A N 1
ATOM 5232 C CA . ALA A 1 666 ? -14.578 5.312 30.062 1 79.25 666 ALA A CA 1
ATOM 5233 C C . ALA A 1 666 ? -15.445 6.406 30.672 1 79.25 666 ALA A C 1
ATOM 5235 O O . ALA A 1 666 ? -15.117 6.957 31.719 1 79.25 666 ALA A O 1
ATOM 5236 N N . ALA A 1 667 ? -16.594 6.695 29.969 1 78.31 667 ALA A N 1
ATOM 5237 C CA . ALA A 1 667 ? -17.484 7.758 30.453 1 78.31 667 ALA A CA 1
ATOM 5238 C C . ALA A 1 667 ? -18.219 7.32 31.719 1 78.31 667 ALA A C 1
ATOM 5240 O O . ALA A 1 667 ? -18.688 8.156 32.5 1 78.31 667 ALA A O 1
ATOM 5241 N N . ARG A 1 668 ? -18.297 5.953 32.062 1 85.5 668 ARG A N 1
ATOM 5242 C CA . ARG A 1 668 ? -18.984 5.426 33.25 1 85.5 668 ARG A CA 1
ATOM 5243 C C . ARG A 1 668 ? -17.984 4.914 34.281 1 85.5 668 ARG A C 1
ATOM 5245 O O . ARG A 1 668 ? -16.953 4.348 33.938 1 85.5 668 ARG A O 1
ATOM 5252 N N . PRO A 1 669 ? -18.266 5.176 35.5 1 90.75 669 PRO A N 1
ATOM 5253 C CA . PRO A 1 669 ? -17.359 4.633 36.5 1 90.75 669 PRO A CA 1
ATOM 5254 C C . PRO A 1 669 ? -17.281 3.107 36.469 1 90.75 669 PRO A C 1
ATOM 5256 O O . PRO A 1 669 ? -18.281 2.436 36.25 1 90.75 669 PRO A O 1
ATOM 5259 N N . LEU A 1 670 ? -16.219 2.605 36.656 1 94 670 LEU A N 1
ATOM 5260 C CA . LEU A 1 670 ? -15.984 1.165 36.625 1 94 670 LEU A CA 1
ATOM 5261 C C . LEU A 1 670 ? -16.688 0.476 37.812 1 94 670 LEU A C 1
ATOM 5263 O O . LEU A 1 670 ? -16.641 0.965 38.938 1 94 670 LEU A O 1
ATOM 5267 N N . HIS A 1 671 ? -17.281 -0.653 37.625 1 94.19 671 HIS A N 1
ATOM 5268 C CA . HIS A 1 671 ? -17.969 -1.403 38.656 1 94.19 671 HIS A CA 1
ATOM 5269 C C . HIS A 1 671 ? -17.016 -1.816 39.75 1 94.19 671 HIS A C 1
ATOM 5271 O O . HIS A 1 671 ? -15.898 -2.268 39.5 1 94.19 671 HIS A O 1
ATOM 5277 N N . PRO A 1 672 ? -17.312 -1.754 41.031 1 94.44 672 PRO A N 1
ATOM 5278 C CA . PRO A 1 672 ? -16.422 -2.021 42.156 1 94.44 672 PRO A CA 1
ATOM 5279 C C . PRO A 1 672 ? -15.852 -3.439 42.125 1 94.44 672 PRO A C 1
ATOM 5281 O O . PRO A 1 672 ? -14.703 -3.652 42.5 1 94.44 672 PRO A O 1
ATOM 5284 N N . GLU A 1 673 ? -16.609 -4.32 41.656 1 95.56 673 GLU A N 1
ATOM 5285 C CA . GLU A 1 673 ? -16.125 -5.695 41.594 1 95.56 673 GLU A CA 1
ATOM 5286 C C . GLU A 1 673 ? -15.023 -5.848 40.562 1 95.56 673 GLU A C 1
ATOM 5288 O O . GLU A 1 673 ? -14.125 -6.672 40.75 1 95.56 673 GLU A O 1
ATOM 5293 N N . LEU A 1 674 ? -15.219 -5.164 39.5 1 95.81 674 LEU A N 1
ATOM 5294 C CA . LEU A 1 674 ? -14.156 -5.172 38.5 1 95.81 674 LEU A CA 1
ATOM 5295 C C . LEU A 1 674 ? -12.898 -4.488 39.031 1 95.81 674 LEU A C 1
ATOM 5297 O O . LEU A 1 674 ? -11.789 -4.969 38.812 1 95.81 674 LEU A O 1
ATOM 5301 N N . SER A 1 675 ? -13.094 -3.42 39.688 1 96 675 SER A N 1
ATOM 5302 C CA . SER A 1 675 ? -11.969 -2.746 40.312 1 96 675 SER A CA 1
ATOM 5303 C C . SER A 1 675 ? -11.273 -3.66 41.312 1 96 675 SER A C 1
ATOM 5305 O O . SER A 1 675 ? -10.047 -3.736 41.344 1 96 675 SER A O 1
ATOM 5307 N N . SER A 1 676 ? -12.055 -4.391 42.062 1 96.12 676 SER A N 1
ATOM 5308 C CA . SER A 1 676 ? -11.508 -5.34 43.031 1 96.12 676 SER A CA 1
ATOM 5309 C C . SER A 1 676 ? -10.758 -6.469 42.312 1 96.12 676 SER A C 1
ATOM 5311 O O . SER A 1 676 ? -9.711 -6.918 42.812 1 96.12 676 SER A O 1
ATOM 5313 N N . GLY A 1 677 ? -11.367 -6.91 41.312 1 96.44 677 GLY A N 1
ATOM 5314 C CA . GLY A 1 677 ? -10.703 -7.938 40.531 1 96.44 677 GLY A CA 1
ATOM 5315 C C . GLY A 1 677 ? -9.344 -7.512 40.031 1 96.44 677 GLY A C 1
ATOM 5316 O O . GLY A 1 677 ? -8.375 -8.273 40.094 1 96.44 677 GLY A O 1
ATOM 5317 N N . LEU A 1 678 ? -9.258 -6.371 39.469 1 96.75 678 LEU A N 1
ATOM 5318 C CA . LEU A 1 678 ? -7.996 -5.836 38.969 1 96.75 678 LEU A CA 1
ATOM 5319 C C . LEU A 1 678 ? -6.977 -5.727 40.125 1 96.75 678 LEU A C 1
ATOM 5321 O O . LEU A 1 678 ? -5.801 -6.047 39.938 1 96.75 678 LEU A O 1
ATOM 5325 N N . LYS A 1 679 ? -7.426 -5.301 41.312 1 96.81 679 LYS A N 1
ATOM 5326 C CA . LYS A 1 679 ? -6.543 -5.203 42.469 1 96.81 679 LYS A CA 1
ATOM 5327 C C . LYS A 1 679 ? -5.984 -6.57 42.844 1 96.81 679 LYS A C 1
ATOM 5329 O O . LYS A 1 679 ? -4.793 -6.707 43.156 1 96.81 679 LYS A O 1
ATOM 5334 N N . ARG A 1 680 ? -6.773 -7.531 42.75 1 96.31 680 ARG A N 1
ATOM 5335 C CA . ARG A 1 680 ? -6.344 -8.883 43.094 1 96.31 680 ARG A CA 1
ATOM 5336 C C . ARG A 1 680 ? -5.324 -9.406 42.062 1 96.31 680 ARG A C 1
ATOM 5338 O O . ARG A 1 680 ? -4.352 -10.062 42.438 1 96.31 680 ARG A O 1
ATOM 5345 N N . VAL A 1 681 ? -5.637 -9.172 40.875 1 95.25 681 VAL A N 1
ATOM 5346 C CA . VAL A 1 681 ? -4.676 -9.57 39.844 1 95.25 681 VAL A CA 1
ATOM 5347 C C . VAL A 1 681 ? -3.336 -8.883 40.094 1 95.25 681 VAL A C 1
ATOM 5349 O O . VAL A 1 681 ? -2.277 -9.508 40 1 95.25 681 VAL A O 1
ATOM 5352 N N . ALA A 1 682 ? -3.357 -7.621 40.406 1 95.62 682 ALA A N 1
ATOM 5353 C CA . ALA A 1 682 ? -2.141 -6.867 40.688 1 95.62 682 ALA A CA 1
ATOM 5354 C C . ALA A 1 682 ? -1.421 -7.426 41.906 1 95.62 682 ALA A C 1
ATOM 5356 O O . ALA A 1 682 ? -0.194 -7.547 41.938 1 95.62 682 ALA A O 1
ATOM 5357 N N . LEU A 1 683 ? -2.156 -7.875 42.938 1 94.94 683 LEU A N 1
ATOM 5358 C CA . LEU A 1 683 ? -1.582 -8.367 44.188 1 94.94 683 LEU A CA 1
ATOM 5359 C C . LEU A 1 683 ? -0.945 -9.734 43.969 1 94.94 683 LEU A C 1
ATOM 5361 O O . LEU A 1 683 ? -0.128 -10.172 44.781 1 94.94 683 LEU A O 1
ATOM 5365 N N . ARG A 1 684 ? -1.293 -10.398 42.938 1 91.88 684 ARG A N 1
ATOM 5366 C CA . ARG A 1 684 ? -0.667 -11.68 42.656 1 91.88 684 ARG A CA 1
ATOM 5367 C C . ARG A 1 684 ? 0.766 -11.484 42.156 1 91.88 684 ARG A C 1
ATOM 5369 O O . ARG A 1 684 ? 1.562 -12.43 42.156 1 91.88 684 ARG A O 1
ATOM 5376 N N . LEU A 1 685 ? 1.161 -10.281 41.656 1 91.56 685 LEU A N 1
ATOM 5377 C CA . LEU A 1 685 ? 2.498 -9.875 41.25 1 91.56 685 LEU A CA 1
ATOM 5378 C C . LEU A 1 685 ? 3.02 -10.789 40.125 1 91.56 685 LEU A C 1
ATOM 5380 O O . LEU A 1 685 ? 4.188 -11.18 40.156 1 91.56 685 LEU A O 1
ATOM 5384 N N . GLY A 1 686 ? 1.994 -11.242 39.281 1 87.12 686 GLY A N 1
ATOM 5385 C CA . GLY A 1 686 ? 2.377 -12.016 38.125 1 87.12 686 GLY A CA 1
ATOM 5386 C C . GLY A 1 686 ? 2.699 -11.156 36.906 1 87.12 686 GLY A C 1
ATOM 5387 O O . GLY A 1 686 ? 2.949 -9.961 37.031 1 87.12 686 GLY A O 1
ATOM 5388 N N . LYS A 1 687 ? 2.738 -11.742 35.75 1 84.69 687 LYS A N 1
ATOM 5389 C CA . LYS A 1 687 ? 3.102 -11.078 34.5 1 84.69 687 LYS A CA 1
ATOM 5390 C C . LYS A 1 687 ? 2.066 -10.023 34.094 1 84.69 687 LYS A C 1
ATOM 5392 O O . LYS A 1 687 ? 2.387 -9.055 33.406 1 84.69 687 LYS A O 1
ATOM 5397 N N . GLU A 1 688 ? 0.772 -10.203 34.656 1 91.12 688 GLU A N 1
ATOM 5398 C CA . GLU A 1 688 ? -0.326 -9.336 34.25 1 91.12 688 GLU A CA 1
ATOM 5399 C C . GLU A 1 688 ? -0.476 -8.148 35.188 1 91.12 688 GLU A C 1
ATOM 5401 O O . GLU A 1 688 ? -1.318 -7.273 34.969 1 91.12 688 GLU A O 1
ATOM 5406 N N . ALA A 1 689 ? 0.315 -8.086 36.156 1 93.31 689 ALA A N 1
ATOM 5407 C CA . ALA A 1 689 ? 0.155 -7.082 37.219 1 93.31 689 ALA A CA 1
ATOM 5408 C C . ALA A 1 689 ? 0.27 -5.672 36.656 1 93.31 689 ALA A C 1
ATOM 5410 O O . ALA A 1 689 ? -0.566 -4.812 36.938 1 93.31 689 ALA A O 1
ATOM 5411 N N . HIS A 1 690 ? 1.267 -5.441 35.906 1 93.38 690 HIS A N 1
ATOM 5412 C CA . HIS A 1 690 ? 1.458 -4.117 35.344 1 93.38 690 HIS A CA 1
ATOM 5413 C C . HIS A 1 690 ? 0.263 -3.705 34.469 1 93.38 690 HIS A C 1
ATOM 5415 O O . HIS A 1 690 ? -0.248 -2.592 34.625 1 93.38 690 HIS A O 1
ATOM 5421 N N . SER A 1 691 ? -0.251 -4.676 33.656 1 94.19 691 SER A N 1
ATOM 5422 C CA . SER A 1 691 ? -1.39 -4.387 32.781 1 94.19 691 SER A CA 1
ATOM 5423 C C . SER A 1 691 ? -2.645 -4.094 33.594 1 94.19 691 SER A C 1
ATOM 5425 O O . SER A 1 691 ? -3.438 -3.225 33.219 1 94.19 691 SER A O 1
ATOM 5427 N N . ALA A 1 692 ? -2.814 -4.777 34.625 1 97 692 ALA A N 1
ATOM 5428 C CA . ALA A 1 692 ? -3.967 -4.562 35.5 1 97 692 ALA A CA 1
ATOM 5429 C C . ALA A 1 692 ? -3.957 -3.156 36.094 1 97 692 ALA A C 1
ATOM 5431 O O . ALA A 1 692 ? -4.992 -2.486 36.125 1 97 692 ALA A O 1
ATOM 5432 N N . LEU A 1 693 ? -2.787 -2.695 36.406 1 96.62 693 LEU A N 1
ATOM 5433 C CA . LEU A 1 693 ? -2.654 -1.375 37.031 1 96.62 693 LEU A CA 1
ATOM 5434 C C . LEU A 1 693 ? -2.879 -0.276 36 1 96.62 693 LEU A C 1
ATOM 5436 O O . LEU A 1 693 ? -3.461 0.765 36.312 1 96.62 693 LEU A O 1
ATOM 5440 N N . VAL A 1 694 ? -2.383 -0.604 34.844 1 95.69 694 VAL A N 1
ATOM 5441 C CA . VAL A 1 694 ? -2.576 0.373 33.781 1 95.69 694 VAL A CA 1
ATOM 5442 C C . VAL A 1 694 ? -4.066 0.57 33.531 1 95.69 694 VAL A C 1
ATOM 5444 O O . VAL A 1 694 ? -4.543 1.704 33.438 1 95.69 694 VAL A O 1
ATOM 5447 N N . VAL A 1 695 ? -4.855 -0.493 33.469 1 96.12 695 VAL A N 1
ATOM 5448 C CA . VAL A 1 695 ? -6.289 -0.414 33.219 1 96.12 695 VAL A CA 1
ATOM 5449 C C . VAL A 1 695 ? -6.996 0.214 34.406 1 96.12 695 VAL A C 1
ATOM 5451 O O . VAL A 1 695 ? -7.914 1.02 34.25 1 96.12 695 VAL A O 1
ATOM 5454 N N . LEU A 1 696 ? -6.582 -0.094 35.562 1 95.94 696 LEU A N 1
ATOM 5455 C CA . LEU A 1 696 ? -7.172 0.482 36.781 1 95.94 696 LEU A CA 1
ATOM 5456 C C . LEU A 1 696 ? -6.98 1.995 36.781 1 95.94 696 LEU A C 1
ATOM 5458 O O . LEU A 1 696 ? -7.914 2.736 37.125 1 95.94 696 LEU A O 1
ATOM 5462 N N . ARG A 1 697 ? -5.863 2.5 36.438 1 94.69 697 ARG A N 1
ATOM 5463 C CA . ARG A 1 697 ? -5.574 3.93 36.406 1 94.69 697 ARG A CA 1
ATOM 5464 C C . ARG A 1 697 ? -6.441 4.641 35.375 1 94.69 697 ARG A C 1
ATOM 5466 O O . ARG A 1 697 ? -6.977 5.719 35.656 1 94.69 697 ARG A O 1
ATOM 5473 N N . ARG A 1 698 ? -6.562 3.994 34.344 1 93 698 ARG A N 1
ATOM 5474 C CA . ARG A 1 698 ? -7.289 4.617 33.25 1 93 698 ARG A CA 1
ATOM 5475 C C . ARG A 1 698 ? -8.789 4.625 33.5 1 93 698 ARG A C 1
ATOM 5477 O O . ARG A 1 698 ? -9.461 5.633 33.281 1 93 698 ARG A O 1
ATOM 5484 N N . GLN A 1 699 ? -9.336 3.5 34.062 1 93.44 699 GLN A N 1
ATOM 5485 C CA . GLN A 1 699 ? -10.773 3.311 34.156 1 93.44 699 GLN A CA 1
ATOM 5486 C C . GLN A 1 699 ? -11.297 3.699 35.531 1 93.44 699 GLN A C 1
ATOM 5488 O O . GLN A 1 699 ? -12.477 4.023 35.688 1 93.44 699 GLN A O 1
ATOM 5493 N N . ALA A 1 700 ? -10.492 3.549 36.531 1 93.88 700 ALA A N 1
ATOM 5494 C CA . ALA A 1 700 ? -10.891 3.838 37.906 1 93.88 700 ALA A CA 1
ATOM 5495 C C . ALA A 1 700 ? -9.766 4.52 38.656 1 93.88 700 ALA A C 1
ATOM 5497 O O . ALA A 1 700 ? -9.195 3.938 39.594 1 93.88 700 ALA A O 1
ATOM 5498 N N . TRP A 1 701 ? -9.602 5.766 38.406 1 92.19 701 TRP A N 1
ATOM 5499 C CA . TRP A 1 701 ? -8.469 6.52 38.938 1 92.19 701 TRP A CA 1
ATOM 5500 C C . TRP A 1 701 ? -8.539 6.605 40.469 1 92.19 701 TRP A C 1
ATOM 5502 O O . TRP A 1 701 ? -7.52 6.438 41.156 1 92.19 701 TRP A O 1
ATOM 5512 N N . ALA A 1 702 ? -9.734 6.816 41.031 1 93.12 702 ALA A N 1
ATOM 5513 C CA . ALA A 1 702 ? -9.875 6.941 42.5 1 93.12 702 ALA A CA 1
ATOM 5514 C C . ALA A 1 702 ? -9.5 5.637 43.188 1 93.12 702 ALA A C 1
ATOM 5516 O O . ALA A 1 702 ? -8.828 5.656 44.219 1 93.12 702 ALA A O 1
ATOM 5517 N N . ALA A 1 703 ? -9.945 4.559 42.562 1 94.5 703 ALA A N 1
ATOM 5518 C CA . ALA A 1 703 ? -9.602 3.256 43.125 1 94.5 703 ALA A CA 1
ATOM 5519 C C . ALA A 1 703 ? -8.094 3.006 43.031 1 94.5 703 ALA A C 1
ATOM 5521 O O . ALA A 1 703 ? -7.5 2.443 43.969 1 94.5 703 ALA A O 1
ATOM 5522 N N . PHE A 1 704 ? -7.617 3.391 42 1 94.88 704 PHE A N 1
ATOM 5523 C CA . PHE A 1 704 ? -6.176 3.26 41.812 1 94.88 704 PHE A CA 1
ATOM 5524 C C . PHE A 1 704 ? -5.422 4.055 42.875 1 94.88 704 PHE A C 1
ATOM 5526 O O . PHE A 1 704 ? -4.516 3.527 43.531 1 94.88 704 PHE A O 1
ATOM 5533 N N . ASP A 1 705 ? -5.758 5.285 43.031 1 95.38 705 ASP A N 1
ATOM 5534 C CA . ASP A 1 705 ? -5.133 6.18 44 1 95.38 705 ASP A CA 1
ATOM 5535 C C . ASP A 1 705 ? -5.227 5.613 45.406 1 95.38 705 ASP A C 1
ATOM 5537 O O . ASP A 1 705 ? -4.242 5.617 46.156 1 95.38 705 ASP A O 1
ATOM 5541 N N . GLY A 1 706 ? -6.379 5.09 45.75 1 94.81 706 GLY A N 1
ATOM 5542 C CA . GLY A 1 706 ? -6.57 4.527 47.062 1 94.81 706 GLY A CA 1
ATOM 5543 C C . GLY A 1 706 ? -5.852 3.201 47.281 1 94.81 706 GLY A C 1
ATOM 5544 O O . GLY A 1 706 ? -5.477 2.852 48.406 1 94.81 706 GLY A O 1
ATOM 5545 N N . PHE A 1 707 ? -5.621 2.455 46.219 1 94.75 707 PHE A N 1
ATOM 5546 C CA . PHE A 1 707 ? -5.07 1.105 46.25 1 94.75 707 PHE A CA 1
ATOM 5547 C C . PHE A 1 707 ? -3.547 1.143 46.344 1 94.75 707 PHE A C 1
ATOM 5549 O O . PHE A 1 707 ? -2.924 0.213 46.844 1 94.75 707 PHE A O 1
ATOM 5556 N N . LEU A 1 708 ? -2.873 2.145 45.938 1 95.56 708 LEU A N 1
ATOM 5557 C CA . LEU A 1 708 ? -1.43 2.213 45.75 1 95.56 708 LEU A CA 1
ATOM 5558 C C . LEU A 1 708 ? -0.689 2.043 47.062 1 95.56 708 LEU A C 1
ATOM 5560 O O . LEU A 1 708 ? 0.274 1.277 47.156 1 95.56 708 LEU A O 1
ATOM 5564 N N . PRO A 1 709 ? -1.147 2.707 48.25 1 95.38 709 PRO A N 1
ATOM 5565 C CA . PRO A 1 709 ? -0.427 2.512 49.5 1 95.38 709 PRO A CA 1
ATOM 5566 C C . PRO A 1 709 ? -0.445 1.058 49.969 1 95.38 709 PRO A C 1
ATOM 5568 O O . PRO A 1 709 ? 0.575 0.544 50.438 1 95.38 709 PRO A O 1
ATOM 5571 N N . GLU A 1 710 ? -1.527 0.419 49.719 1 95.31 710 GLU A N 1
ATOM 5572 C CA . GLU A 1 710 ? -1.654 -0.988 50.094 1 95.31 710 GLU A CA 1
ATOM 5573 C C . GLU A 1 710 ? -0.753 -1.866 49.219 1 95.31 710 GLU A C 1
ATOM 5575 O O . GLU A 1 710 ? -0.087 -2.77 49.719 1 95.31 710 GLU A O 1
ATOM 5580 N N . LEU A 1 711 ? -0.741 -1.618 48 1 95.81 711 LEU A N 1
ATOM 5581 C CA . LEU A 1 711 ? 0.07 -2.389 47.062 1 95.81 711 LEU A CA 1
ATOM 5582 C C . LEU A 1 711 ? 1.555 -2.238 47.375 1 95.81 711 LEU A C 1
ATOM 5584 O O . LEU A 1 711 ? 2.295 -3.225 47.406 1 95.81 711 LEU A O 1
ATOM 5588 N N . LEU A 1 712 ? 2.029 -1.042 47.719 1 95.69 712 LEU A N 1
ATOM 5589 C CA . LEU A 1 712 ? 3.434 -0.777 48 1 95.69 712 LEU A CA 1
ATOM 5590 C C . LEU A 1 712 ? 3.838 -1.402 49.344 1 95.69 712 LEU A C 1
ATOM 5592 O O . LEU A 1 712 ? 4.988 -1.818 49.5 1 95.69 712 LEU A O 1
ATOM 5596 N N . LYS A 1 713 ? 2.883 -1.472 50.219 1 94.56 713 LYS A N 1
ATOM 5597 C CA . LYS A 1 713 ? 3.158 -2.133 51.5 1 94.56 713 LYS A CA 1
ATOM 5598 C C . LYS A 1 713 ? 3.293 -3.641 51.312 1 94.56 713 LYS A C 1
ATOM 5600 O O . LYS A 1 713 ? 4.141 -4.273 51.938 1 94.56 713 LYS A O 1
ATOM 5605 N N . ALA A 1 714 ? 2.545 -4.191 50.438 1 94.69 714 ALA A N 1
ATOM 5606 C CA . ALA A 1 714 ? 2.6 -5.621 50.125 1 94.69 714 ALA A CA 1
ATOM 5607 C C . ALA A 1 714 ? 3.906 -5.988 49.438 1 94.69 714 ALA A C 1
ATOM 5609 O O . ALA A 1 714 ? 4.539 -6.992 49.781 1 94.69 714 ALA A O 1
ATOM 5610 N N . ASP A 1 715 ? 4.273 -5.219 48.5 1 95.25 715 ASP A N 1
ATOM 5611 C CA . ASP A 1 715 ? 5.52 -5.441 47.781 1 95.25 715 ASP A CA 1
ATOM 5612 C C . ASP A 1 715 ? 6.113 -4.125 47.281 1 95.25 715 ASP A C 1
ATOM 5614 O O . ASP A 1 715 ? 5.617 -3.537 46.312 1 95.25 715 ASP A O 1
ATOM 5618 N N . ALA A 1 716 ? 7.188 -3.773 47.75 1 94.5 716 ALA A N 1
ATOM 5619 C CA . ALA A 1 716 ? 7.793 -2.477 47.469 1 94.5 716 ALA A CA 1
ATOM 5620 C C . ALA A 1 716 ? 8.367 -2.443 46.062 1 94.5 716 ALA A C 1
ATOM 5622 O O . ALA A 1 716 ? 8.523 -1.371 45.469 1 94.5 716 ALA A O 1
ATOM 5623 N N . SER A 1 717 ? 8.602 -3.637 45.406 1 93.56 717 SER A N 1
ATOM 5624 C CA . SER A 1 717 ? 9.258 -3.697 44.125 1 93.56 717 SER A CA 1
ATOM 5625 C C . SER A 1 717 ? 8.32 -3.264 43 1 93.56 717 SER A C 1
ATOM 5627 O O . SER A 1 717 ? 8.758 -3.012 41.875 1 93.56 717 SER A O 1
ATOM 5629 N N . VAL A 1 718 ? 7.008 -3.008 43.25 1 94.62 718 VAL A N 1
ATOM 5630 C CA . VAL A 1 718 ? 6.027 -2.598 42.25 1 94.62 718 VAL A CA 1
ATOM 5631 C C . VAL A 1 718 ? 6.309 -1.166 41.781 1 94.62 718 VAL A C 1
ATOM 5633 O O . VAL A 1 718 ? 5.82 -0.726 40.75 1 94.62 718 VAL A O 1
ATOM 5636 N N . ILE A 1 719 ? 7.16 -0.485 42.531 1 94.44 719 ILE A N 1
ATOM 5637 C CA . ILE A 1 719 ? 7.496 0.899 42.219 1 94.44 719 ILE A CA 1
ATOM 5638 C C . ILE A 1 719 ? 8.234 0.962 40.875 1 94.44 719 ILE A C 1
ATOM 5640 O O . ILE A 1 719 ? 8.328 2.029 40.25 1 94.44 719 ILE A O 1
ATOM 5644 N N . CYS A 1 720 ? 8.695 -0.237 40.406 1 91.56 720 CYS A N 1
ATOM 5645 C CA . CYS A 1 720 ? 9.438 -0.265 39.156 1 91.56 720 CYS A CA 1
ATOM 5646 C C . CYS A 1 720 ? 8.5 -0.094 37.969 1 91.56 720 CYS A C 1
ATOM 5648 O O . CYS A 1 720 ? 8.945 0.218 36.875 1 91.56 720 CYS A O 1
ATOM 5650 N N . PHE A 1 721 ? 7.121 -0.307 38.219 1 93.44 721 PHE A N 1
ATOM 5651 C CA . PHE A 1 721 ? 6.164 -0.116 37.125 1 93.44 721 PHE A CA 1
ATOM 5652 C C . PHE A 1 721 ? 6.027 1.361 36.781 1 93.44 721 PHE A C 1
ATOM 5654 O O . PHE A 1 721 ? 5.727 2.184 37.656 1 93.44 721 PHE A O 1
ATOM 5661 N N . PRO A 1 722 ? 6.176 1.67 35.594 1 93.12 722 PRO A N 1
ATOM 5662 C CA . PRO A 1 722 ? 6.105 3.08 35.188 1 93.12 722 PRO A CA 1
ATOM 5663 C C . PRO A 1 722 ? 4.777 3.73 35.562 1 93.12 722 PRO A C 1
ATOM 5665 O O . PRO A 1 722 ? 4.75 4.891 36 1 93.12 722 PRO A O 1
ATOM 5668 N N . VAL A 1 723 ? 3.662 2.984 35.469 1 94.69 723 VAL A N 1
ATOM 5669 C CA . VAL A 1 723 ? 2.363 3.559 35.812 1 94.69 723 VAL A CA 1
ATOM 5670 C C . VAL A 1 723 ? 2.338 3.967 37.281 1 94.69 723 VAL A C 1
ATOM 5672 O O . VAL A 1 723 ? 1.714 4.965 37.625 1 94.69 723 VAL A O 1
ATOM 5675 N N . VAL A 1 724 ? 3.086 3.262 38.125 1 95.88 724 VAL A N 1
ATOM 5676 C CA . VAL A 1 724 ? 3.086 3.516 39.562 1 95.88 724 VAL A CA 1
ATOM 5677 C C . VAL A 1 724 ? 4.027 4.676 39.875 1 95.88 724 VAL A C 1
ATOM 5679 O O . VAL A 1 724 ? 3.623 5.656 40.5 1 95.88 724 VAL A O 1
ATOM 5682 N N . ASN A 1 725 ? 5.199 4.613 39.406 1 94.81 725 ASN A N 1
ATOM 5683 C CA . ASN A 1 725 ? 6.168 5.637 39.781 1 94.81 725 ASN A CA 1
ATOM 5684 C C . ASN A 1 725 ? 5.82 6.988 39.156 1 94.81 725 ASN A C 1
ATOM 5686 O O . ASN A 1 725 ? 6.016 8.031 39.781 1 94.81 725 ASN A O 1
ATOM 5690 N N . THR A 1 726 ? 5.363 7.035 38.031 1 94 726 THR A N 1
ATOM 5691 C CA . THR A 1 726 ? 4.957 8.289 37.406 1 94 726 THR A CA 1
ATOM 5692 C C . THR A 1 726 ? 3.787 8.914 38.156 1 94 726 THR A C 1
ATOM 5694 O O . THR A 1 726 ? 3.758 10.125 38.375 1 94 726 THR A O 1
ATOM 5697 N N . TYR A 1 727 ? 2.85 8.047 38.562 1 95.06 727 TYR A N 1
ATOM 5698 C CA . TYR A 1 727 ? 1.703 8.555 39.312 1 95.06 727 TYR A CA 1
ATOM 5699 C C . TYR A 1 727 ? 2.135 9.117 40.656 1 95.06 727 TYR A C 1
ATOM 5701 O O . TYR A 1 727 ? 1.663 10.172 41.094 1 95.06 727 TYR A O 1
ATOM 5709 N N . LEU A 1 728 ? 2.98 8.445 41.312 1 95.56 728 LEU A N 1
ATOM 5710 C CA . LEU A 1 728 ? 3.461 8.922 42.625 1 95.56 728 LEU A CA 1
ATOM 5711 C C . LEU A 1 728 ? 4.203 10.242 42.469 1 95.56 728 LEU A C 1
ATOM 5713 O O . LEU A 1 728 ? 4.023 11.156 43.281 1 95.56 728 LEU A O 1
ATOM 5717 N N . HIS A 1 729 ? 4.926 10.406 41.438 1 95 729 HIS A N 1
ATOM 5718 C CA . HIS A 1 729 ? 5.688 11.609 41.156 1 95 729 HIS A CA 1
ATOM 5719 C C . HIS A 1 729 ? 4.762 12.797 40.875 1 95 729 HIS A C 1
ATOM 5721 O O . HIS A 1 729 ? 5.027 13.906 41.344 1 95 729 HIS A O 1
ATOM 5727 N N . ARG A 1 730 ? 3.652 12.555 40.375 1 93.56 730 ARG A N 1
ATOM 5728 C CA . ARG A 1 730 ? 2.775 13.633 39.938 1 93.56 730 ARG A CA 1
ATOM 5729 C C . ARG A 1 730 ? 1.714 13.938 40.969 1 93.56 730 ARG A C 1
ATOM 5731 O O . ARG A 1 730 ? 1.349 15.102 41.188 1 93.56 730 ARG A O 1
ATOM 5738 N N . ARG A 1 731 ? 1.229 12.898 41.781 1 93.75 731 ARG A N 1
ATOM 5739 C CA . ARG A 1 731 ? 0.018 13.117 42.562 1 93.75 731 ARG A CA 1
ATOM 5740 C C . ARG A 1 731 ? 0.225 12.711 44 1 93.75 731 ARG A C 1
ATOM 5742 O O . ARG A 1 731 ? -0.377 13.289 44.906 1 93.75 731 ARG A O 1
ATOM 5749 N N . ARG A 1 732 ? 1.037 11.641 44.25 1 95.38 732 ARG A N 1
ATOM 5750 C CA . ARG A 1 732 ? 1.172 11.102 45.594 1 95.38 732 ARG A CA 1
ATOM 5751 C C . ARG A 1 732 ? 2.633 11.086 46.031 1 95.38 732 ARG A C 1
ATOM 5753 O O . ARG A 1 732 ? 3.174 10.031 46.344 1 95.38 732 ARG A O 1
ATOM 5760 N N . GLN A 1 733 ? 3.16 12.242 46.156 1 95.69 733 GLN A N 1
ATOM 5761 C CA . GLN A 1 733 ? 4.586 12.359 46.469 1 95.69 733 GLN A CA 1
ATOM 5762 C C . GLN A 1 733 ? 4.902 11.898 47.875 1 95.69 733 GLN A C 1
ATOM 5764 O O . GLN A 1 733 ? 6.051 11.57 48.188 1 95.69 733 GLN A O 1
ATOM 5769 N N . GLU A 1 734 ? 3.896 11.922 48.812 1 93.62 734 GLU A N 1
ATOM 5770 C CA . GLU A 1 734 ? 4.117 11.547 50.188 1 93.62 734 GLU A CA 1
ATOM 5771 C C . GLU A 1 734 ? 4.531 10.078 50.312 1 93.62 734 GLU A C 1
ATOM 5773 O O . GLU A 1 734 ? 5.156 9.688 51.312 1 93.62 734 GLU A O 1
ATOM 5778 N N . LEU A 1 735 ? 4.223 9.25 49.312 1 94.38 735 LEU A N 1
ATOM 5779 C CA . LEU A 1 735 ? 4.535 7.824 49.312 1 94.38 735 LEU A CA 1
ATOM 5780 C C . LEU A 1 735 ? 5.906 7.566 48.719 1 94.38 735 LEU A C 1
ATOM 5782 O O . LEU A 1 735 ? 6.395 6.434 48.719 1 94.38 735 LEU A O 1
ATOM 5786 N N . LEU A 1 736 ? 6.57 8.547 48.188 1 94.5 736 LEU A N 1
ATOM 5787 C CA . LEU A 1 736 ? 7.793 8.383 47.406 1 94.5 736 LEU A CA 1
ATOM 5788 C C . LEU A 1 736 ? 9.023 8.406 48.312 1 94.5 736 LEU A C 1
ATOM 5790 O O . LEU A 1 736 ? 10.086 7.91 47.938 1 94.5 736 LEU A O 1
ATOM 5794 N N . THR A 1 737 ? 9.016 8.969 49.531 1 94.12 737 THR A N 1
ATOM 5795 C CA . THR A 1 737 ? 10.156 9.305 50.375 1 94.12 737 THR A CA 1
ATOM 5796 C C . THR A 1 737 ? 11.016 8.078 50.625 1 94.12 737 THR A C 1
ATOM 5798 O O . THR A 1 737 ? 12.234 8.125 50.5 1 94.12 737 THR A O 1
ATOM 5801 N N . PRO A 1 738 ? 10.414 6.855 50.812 1 93.5 738 PRO A N 1
ATOM 5802 C CA . PRO A 1 738 ? 11.242 5.688 51.094 1 93.5 738 PRO A CA 1
ATOM 5803 C C . PRO A 1 738 ? 12.031 5.203 49.906 1 93.5 738 PRO A C 1
ATOM 5805 O O . PRO A 1 738 ? 12.977 4.422 50.031 1 93.5 738 PRO A O 1
ATOM 5808 N N . TYR A 1 739 ? 11.703 5.629 48.812 1 94.88 739 TYR A N 1
ATOM 5809 C CA . TYR A 1 739 ? 12.289 5.082 47.594 1 94.88 739 TYR A CA 1
ATOM 5810 C C . TYR A 1 739 ? 13.297 6.051 47 1 94.88 739 TYR A C 1
ATOM 5812 O O . TYR A 1 739 ? 13.844 5.797 45.906 1 94.88 739 TYR A O 1
ATOM 5820 N N . LEU A 1 740 ? 13.609 7.164 47.562 1 94.69 740 LEU A N 1
ATOM 5821 C CA . LEU A 1 740 ? 14.328 8.25 46.906 1 94.69 740 LEU A CA 1
ATOM 5822 C C . LEU A 1 740 ? 15.82 8.172 47.219 1 94.69 740 LEU A C 1
ATOM 5824 O O . LEU A 1 740 ? 16.641 8.781 46.531 1 94.69 740 LEU A O 1
ATOM 5828 N N . SER A 1 741 ? 16.312 7.426 48.25 1 92.88 741 SER A N 1
ATOM 5829 C CA . SER A 1 741 ? 17.703 7.375 48.656 1 92.88 741 SER A CA 1
ATOM 5830 C C . SER A 1 741 ? 18.422 6.195 48 1 92.88 741 SER A C 1
ATOM 5832 O O . SER A 1 741 ? 19.453 5.73 48.5 1 92.88 741 SER A O 1
ATOM 5834 N N . ALA A 1 742 ? 17.844 5.559 46.969 1 91.75 742 ALA A N 1
ATOM 5835 C CA . ALA A 1 742 ? 18.406 4.395 46.281 1 91.75 742 ALA A CA 1
ATOM 5836 C C . ALA A 1 742 ? 18.516 3.197 47.219 1 91.75 742 ALA A C 1
ATOM 5838 O O . ALA A 1 742 ? 19.578 2.584 47.312 1 91.75 742 ALA A O 1
ATOM 5839 N N . PRO A 1 743 ? 17.484 2.84 47.719 1 89.62 743 PRO A N 1
ATOM 5840 C CA . PRO A 1 743 ? 17.484 1.705 48.656 1 89.62 743 PRO A CA 1
ATOM 5841 C C . PRO A 1 743 ? 17.469 0.357 47.938 1 89.62 743 PRO A C 1
ATOM 5843 O O . PRO A 1 743 ? 17.141 0.29 46.75 1 89.62 743 PRO A O 1
ATOM 5846 N N . VAL A 1 744 ? 17.969 -0.601 48.625 1 92.81 744 VAL A N 1
ATOM 5847 C CA . VAL A 1 744 ? 17.75 -1.963 48.156 1 92.81 744 VAL A CA 1
ATOM 5848 C C . VAL A 1 744 ? 16.297 -2.377 48.438 1 92.81 744 VAL A C 1
ATOM 5850 O O . VAL A 1 744 ? 15.852 -2.387 49.562 1 92.81 744 VAL A O 1
ATOM 5853 N N . ILE A 1 745 ? 15.656 -2.561 47.406 1 92.75 745 ILE A N 1
ATOM 5854 C CA . ILE A 1 745 ? 14.234 -2.865 47.5 1 92.75 745 ILE A CA 1
ATOM 5855 C C . ILE A 1 745 ? 14.031 -4.379 47.5 1 92.75 745 ILE A C 1
ATOM 5857 O O . ILE A 1 745 ? 14.656 -5.086 46.688 1 92.75 745 ILE A O 1
ATOM 5861 N N . THR A 1 746 ? 13.25 -4.727 48.281 1 91.94 746 THR A N 1
ATOM 5862 C CA . THR A 1 746 ? 12.922 -6.145 48.344 1 91.94 746 THR A CA 1
ATOM 5863 C C . THR A 1 746 ? 11.547 -6.414 47.75 1 91.94 746 THR A C 1
ATOM 5865 O O . THR A 1 746 ? 10.633 -5.59 47.875 1 91.94 746 THR A O 1
ATOM 5868 N N . GLY A 1 747 ? 11.562 -7.508 47.031 1 91.62 747 GLY A N 1
ATOM 5869 C CA . GLY A 1 747 ? 10.281 -7.859 46.438 1 91.62 747 GLY A CA 1
ATOM 5870 C C . GLY A 1 747 ? 10.414 -8.805 45.25 1 91.62 747 GLY A C 1
ATOM 5871 O O . GLY A 1 747 ? 11.508 -9.297 44.969 1 91.62 747 GLY A O 1
ATOM 5872 N N . ARG A 1 748 ? 9.328 -9.062 44.594 1 90.19 748 ARG A N 1
ATOM 5873 C CA . ARG A 1 748 ? 9.227 -10.055 43.531 1 90.19 748 ARG A CA 1
ATOM 5874 C C . ARG A 1 748 ? 9.992 -9.609 42.312 1 90.19 748 ARG A C 1
ATOM 5876 O O . ARG A 1 748 ? 10.555 -10.438 41.594 1 90.19 748 ARG A O 1
ATOM 5883 N N . PHE A 1 749 ? 10.078 -8.398 42.094 1 90.81 749 PHE A N 1
ATOM 5884 C CA . PHE A 1 749 ? 10.656 -7.902 40.844 1 90.81 749 PHE A CA 1
ATOM 5885 C C . PHE A 1 749 ? 12.07 -7.383 41.094 1 90.81 749 PHE A C 1
ATOM 5887 O O . PHE A 1 749 ? 12.586 -6.602 40.281 1 90.81 749 PHE A O 1
ATOM 5894 N N . SER A 1 750 ? 12.68 -7.734 42.25 1 90.56 750 SER A N 1
ATOM 5895 C CA . SER A 1 750 ? 14.023 -7.297 42.625 1 90.56 750 SER A CA 1
ATOM 5896 C C . SER A 1 750 ? 14.93 -8.484 42.938 1 90.56 750 SER A C 1
ATOM 5898 O O . SER A 1 750 ? 14.445 -9.547 43.312 1 90.56 750 SER A O 1
ATOM 5900 N N . THR A 1 751 ? 16.203 -8.477 42.625 1 87.75 751 THR A N 1
ATOM 5901 C CA . THR A 1 751 ? 17.188 -9.492 43 1 87.75 751 THR A CA 1
ATOM 5902 C C . THR A 1 751 ? 17.688 -9.242 44.438 1 87.75 751 THR A C 1
ATOM 5904 O O . THR A 1 751 ? 18.328 -10.102 45.031 1 87.75 751 THR A O 1
ATOM 5907 N N . GLU A 1 752 ? 17.344 -8.023 45.031 1 88.31 752 GLU A N 1
ATOM 5908 C CA . GLU A 1 752 ? 17.703 -7.621 46.375 1 88.31 752 GLU A CA 1
ATOM 5909 C C . GLU A 1 752 ? 19.203 -7.434 46.531 1 88.31 752 GLU A C 1
ATOM 5911 O O . GLU A 1 752 ? 19.75 -7.52 47.625 1 88.31 752 GLU A O 1
ATOM 5916 N N . LYS A 1 753 ? 19.891 -7.285 45.469 1 87.75 753 LYS A N 1
ATOM 5917 C CA . LYS A 1 753 ? 21.344 -7.156 45.531 1 87.75 753 LYS A CA 1
ATOM 5918 C C . LYS A 1 753 ? 21.781 -5.723 45.219 1 87.75 753 LYS A C 1
ATOM 5920 O O . LYS A 1 753 ? 22.875 -5.312 45.594 1 87.75 753 LYS A O 1
ATOM 5925 N N . THR A 1 754 ? 20.953 -4.992 44.531 1 88.06 754 THR A N 1
ATOM 5926 C CA . THR A 1 754 ? 21.359 -3.674 44.062 1 88.06 754 THR A CA 1
ATOM 5927 C C . THR A 1 754 ? 20.391 -2.602 44.562 1 88.06 754 THR A C 1
ATOM 5929 O O . THR A 1 754 ? 19.219 -2.891 44.844 1 88.06 754 THR A O 1
ATOM 5932 N N . GLY A 1 755 ? 20.844 -1.369 44.719 1 88.94 755 GLY A N 1
ATOM 5933 C CA . GLY A 1 755 ? 20 -0.221 45.031 1 88.94 755 GLY A CA 1
ATOM 5934 C C . GLY A 1 755 ? 19.328 0.359 43.812 1 88.94 755 GLY A C 1
ATOM 5935 O O . GLY A 1 755 ? 19.922 0.411 42.719 1 88.94 755 GLY A O 1
ATOM 5936 N N . TRP A 1 756 ? 18.062 0.798 44.156 1 88.38 756 TRP A N 1
ATOM 5937 C CA . TRP A 1 756 ? 17.266 1.299 43.031 1 88.38 756 TRP A CA 1
ATOM 5938 C C . TRP A 1 756 ? 17.234 2.824 43.031 1 88.38 756 TRP A C 1
ATOM 5940 O O . TRP A 1 756 ? 16.875 3.447 44.031 1 88.38 756 TRP A O 1
ATOM 5950 N N . LEU A 1 757 ? 17.625 3.465 41.938 1 91.56 757 LEU A N 1
ATOM 5951 C CA . LEU A 1 757 ? 17.375 4.883 41.688 1 91.56 757 LEU A CA 1
ATOM 5952 C C . LEU A 1 757 ? 16.391 5.078 40.562 1 91.56 757 LEU A C 1
ATOM 5954 O O . LEU A 1 757 ? 16.703 4.816 39.375 1 91.56 757 LEU A O 1
ATOM 5958 N N . LEU A 1 758 ? 15.227 5.543 40.844 1 91.19 758 LEU A N 1
ATOM 5959 C CA . LEU A 1 758 ? 14.156 5.691 39.875 1 91.19 758 LEU A CA 1
ATOM 5960 C C . LEU A 1 758 ? 14.305 6.996 39.094 1 91.19 758 LEU A C 1
ATOM 5962 O O . LEU A 1 758 ? 14.734 8.008 39.656 1 91.19 758 LEU A O 1
ATOM 5966 N N . ALA A 1 759 ? 14.031 6.949 37.875 1 90.62 759 ALA A N 1
ATOM 5967 C CA . ALA A 1 759 ? 14.055 8.141 37.031 1 90.62 759 ALA A CA 1
ATOM 5968 C C . ALA A 1 759 ? 12.672 8.758 36.906 1 90.62 759 ALA A C 1
ATOM 5970 O O . ALA A 1 759 ? 11.68 8.047 36.719 1 90.62 759 ALA A O 1
ATOM 5971 N N . PHE A 1 760 ? 12.492 10.039 37.031 1 93.25 760 PHE A N 1
ATOM 5972 C CA . PHE A 1 760 ? 11.227 10.758 36.969 1 93.25 760 PHE A CA 1
ATOM 5973 C C . PHE A 1 760 ? 11.266 11.844 35.906 1 93.25 760 PHE A C 1
ATOM 5975 O O . PHE A 1 760 ? 12.352 12.258 35.469 1 93.25 760 PHE A O 1
ATOM 5982 N N . ASP A 1 761 ? 10.102 12.273 35.594 1 89.81 761 ASP A N 1
ATOM 5983 C CA . ASP A 1 761 ? 9.992 13.383 34.656 1 89.81 761 ASP A CA 1
ATOM 5984 C C . ASP A 1 761 ? 10.461 14.688 35.281 1 89.81 761 ASP A C 1
ATOM 5986 O O . ASP A 1 761 ? 10.117 14.992 36.438 1 89.81 761 ASP A O 1
ATOM 5990 N N . ASP A 1 762 ? 11.086 15.453 34.562 1 87.69 762 ASP A N 1
ATOM 5991 C CA . ASP A 1 762 ? 11.758 16.656 35.031 1 87.69 762 ASP A CA 1
ATOM 5992 C C . ASP A 1 762 ? 10.742 17.75 35.375 1 87.69 762 ASP A C 1
ATOM 5994 O O . ASP A 1 762 ? 11.031 18.641 36.188 1 87.69 762 ASP A O 1
ATOM 5998 N N . ARG A 1 763 ? 9.648 17.828 34.906 1 84.69 763 ARG A N 1
ATOM 5999 C CA . ARG A 1 763 ? 8.719 18.938 35.062 1 84.69 763 ARG A CA 1
ATOM 6000 C C . ARG A 1 763 ? 7.895 18.797 36.344 1 84.69 763 ARG A C 1
ATOM 6002 O O . ARG A 1 763 ? 7.152 19.703 36.719 1 84.69 763 ARG A O 1
ATOM 6009 N N . GLY A 1 764 ? 8.125 17.781 37.156 1 89 764 GLY A N 1
ATOM 6010 C CA . GLY A 1 764 ? 7.207 17.562 38.25 1 89 764 GLY A CA 1
ATOM 6011 C C . GLY A 1 764 ? 7.875 17.656 39.625 1 89 764 GLY A C 1
ATOM 6012 O O . GLY A 1 764 ? 7.223 17.484 40.656 1 89 764 GLY A O 1
ATOM 6013 N N . PHE A 1 765 ? 9.125 18.125 39.719 1 93.75 765 PHE A N 1
ATOM 6014 C CA . PHE A 1 765 ? 9.867 18.047 40.969 1 93.75 765 PHE A CA 1
ATOM 6015 C C . PHE A 1 765 ? 9.445 19.156 41.938 1 93.75 765 PHE A C 1
ATOM 6017 O O . PHE A 1 765 ? 9.703 19.094 43.125 1 93.75 765 PHE A O 1
ATOM 6024 N N . PHE A 1 766 ? 8.82 20.25 41.375 1 92.06 766 PHE A N 1
ATOM 6025 C CA . PHE A 1 766 ? 8.367 21.344 42.219 1 92.06 766 PHE A CA 1
ATOM 6026 C C . PHE A 1 766 ? 7.309 20.859 43.188 1 92.06 766 PHE A C 1
ATOM 6028 O O . PHE A 1 766 ? 7.055 21.516 44.219 1 92.06 766 PHE A O 1
ATOM 6035 N N . ARG A 1 767 ? 6.754 19.703 42.969 1 94.5 767 ARG A N 1
ATOM 6036 C CA . ARG A 1 767 ? 5.699 19.156 43.812 1 94.5 767 ARG A CA 1
ATOM 6037 C C . ARG A 1 767 ? 6.285 18.453 45.031 1 94.5 767 ARG A C 1
ATOM 6039 O O . ARG A 1 767 ? 5.562 18.141 45.969 1 94.5 767 ARG A O 1
ATOM 6046 N N . TRP A 1 768 ? 7.559 18.234 45 1 94.94 768 TRP A N 1
ATOM 6047 C CA . TRP A 1 768 ? 8.211 17.531 46.094 1 94.94 768 TRP A CA 1
ATOM 6048 C C . TRP A 1 768 ? 8.492 18.469 47.25 1 94.94 768 TRP A C 1
ATOM 6050 O O . TRP A 1 768 ? 8.477 19.688 47.094 1 94.94 768 TRP A O 1
ATOM 6060 N N . THR A 1 769 ? 8.695 17.891 48.5 1 93.56 769 THR A N 1
ATOM 6061 C CA . THR A 1 769 ? 9.125 18.672 49.656 1 93.56 769 THR A CA 1
ATOM 6062 C C . THR A 1 769 ? 10.633 18.906 49.594 1 93.56 769 THR A C 1
ATOM 6064 O O . THR A 1 769 ? 11.344 18.281 48.812 1 93.56 769 THR A O 1
ATOM 6067 N N . ALA A 1 770 ? 11.133 19.922 50.375 1 91.44 770 ALA A N 1
ATOM 6068 C CA . ALA A 1 770 ? 12.562 20.219 50.438 1 91.44 770 ALA A CA 1
ATOM 6069 C C . ALA A 1 770 ? 13.352 19 50.938 1 91.44 770 ALA A C 1
ATOM 6071 O O . ALA A 1 770 ? 14.453 18.734 50.438 1 91.44 770 ALA A O 1
ATOM 6072 N N . ARG A 1 771 ? 12.789 18.219 51.781 1 91.69 771 ARG A N 1
ATOM 6073 C CA . ARG A 1 771 ? 13.445 17.031 52.312 1 91.69 771 ARG A CA 1
ATOM 6074 C C . ARG A 1 771 ? 13.562 15.953 51.219 1 91.69 771 ARG A C 1
ATOM 6076 O O . ARG A 1 771 ? 14.617 15.352 51.062 1 91.69 771 ARG A O 1
ATOM 6083 N N . GLN A 1 772 ? 12.492 15.758 50.594 1 94.5 772 GLN A N 1
ATOM 6084 C CA . GLN A 1 772 ? 12.492 14.766 49.531 1 94.5 772 GLN A CA 1
ATOM 6085 C C . GLN A 1 772 ? 13.508 15.133 48.438 1 94.5 772 GLN A C 1
ATOM 6087 O O . GLN A 1 772 ? 14.242 14.266 47.969 1 94.5 772 GLN A O 1
ATOM 6092 N N . SER A 1 773 ? 13.523 16.406 48.031 1 93.69 773 SER A N 1
ATOM 6093 C CA . SER A 1 773 ? 14.484 16.891 47.031 1 93.69 773 SER A CA 1
ATOM 6094 C C . SER A 1 773 ? 15.922 16.672 47.5 1 93.69 773 SER A C 1
ATOM 6096 O O . SER A 1 773 ? 16.781 16.266 46.719 1 93.69 773 SER A O 1
ATOM 6098 N N . ALA A 1 774 ? 16.141 16.859 48.75 1 92.31 774 ALA A N 1
ATOM 6099 C CA . ALA A 1 774 ? 17.484 16.672 49.312 1 92.31 774 ALA A CA 1
ATOM 6100 C C . ALA A 1 774 ? 17.891 15.203 49.281 1 92.31 774 ALA A C 1
ATOM 6102 O O . ALA A 1 774 ? 19.016 14.867 48.938 1 92.31 774 ALA A O 1
ATOM 6103 N N . LEU A 1 775 ? 16.984 14.297 49.656 1 93.75 775 LEU A N 1
ATOM 6104 C CA . LEU A 1 775 ? 17.25 12.859 49.656 1 93.75 775 LEU A CA 1
ATOM 6105 C C . LEU A 1 775 ? 17.594 12.383 48.25 1 93.75 775 LEU A C 1
ATOM 6107 O O . LEU A 1 775 ? 18.594 11.68 48.062 1 93.75 775 LEU A O 1
ATOM 6111 N N . TYR A 1 776 ? 16.766 12.766 47.406 1 94.19 776 TYR A N 1
ATOM 6112 C CA . TYR A 1 776 ? 16.969 12.344 46 1 94.19 776 TYR A CA 1
ATOM 6113 C C . TYR A 1 776 ? 18.25 12.953 45.438 1 94.19 776 TYR A C 1
ATOM 6115 O O . TYR A 1 776 ? 18.969 12.297 44.688 1 94.19 776 TYR A O 1
ATOM 6123 N N . SER A 1 777 ? 18.531 14.227 45.75 1 93.62 777 SER A N 1
ATOM 6124 C CA . SER A 1 777 ? 19.734 14.906 45.312 1 93.62 777 SER A CA 1
ATOM 6125 C C . SER A 1 777 ? 20.984 14.18 45.781 1 93.62 777 SER A C 1
ATOM 6127 O O . SER A 1 777 ? 21.953 13.992 45.031 1 93.62 777 SER A O 1
ATOM 6129 N N . HIS A 1 778 ? 20.938 13.727 46.969 1 93.5 778 HIS A N 1
ATOM 6130 C CA . HIS A 1 778 ? 22.078 13.008 47.531 1 93.5 778 HIS A CA 1
ATOM 6131 C C . HIS A 1 778 ? 22.297 11.68 46.812 1 93.5 778 HIS A C 1
ATOM 6133 O O . HIS A 1 778 ? 23.438 11.312 46.5 1 93.5 778 HIS A O 1
ATOM 6139 N N . ALA A 1 779 ? 21.25 11.055 46.562 1 94.25 779 ALA A N 1
ATOM 6140 C CA . ALA A 1 779 ? 21.344 9.781 45.875 1 94.25 779 ALA A CA 1
ATOM 6141 C C . ALA A 1 779 ? 21.859 9.969 44.469 1 94.25 779 ALA A C 1
ATOM 6143 O O . ALA A 1 779 ? 22.703 9.195 44 1 94.25 779 ALA A O 1
ATOM 6144 N N . VAL A 1 780 ? 21.391 10.945 43.781 1 94.19 780 VAL A N 1
ATOM 6145 C CA . VAL A 1 780 ? 21.828 11.227 42.438 1 94.19 780 VAL A CA 1
ATOM 6146 C C . VAL A 1 780 ? 23.297 11.648 42.438 1 94.19 780 VAL A C 1
ATOM 6148 O O . VAL A 1 780 ? 24.047 11.273 41.531 1 94.19 780 VAL A O 1
ATOM 6151 N N . CYS A 1 781 ? 23.688 12.398 43.438 1 93.75 781 CYS A N 1
ATOM 6152 C CA . CYS A 1 781 ? 25.094 12.805 43.531 1 93.75 781 CYS A CA 1
ATOM 6153 C C . CYS A 1 781 ? 26 11.586 43.688 1 93.75 781 CYS A C 1
ATOM 6155 O O . CYS A 1 781 ? 27.062 11.523 43.062 1 93.75 781 CYS A O 1
ATOM 6157 N N . ARG A 1 782 ? 25.562 10.672 44.406 1 92.38 782 ARG A N 1
ATOM 6158 C CA . ARG A 1 782 ? 26.344 9.445 44.562 1 92.38 782 ARG A CA 1
ATOM 6159 C C . ARG A 1 782 ? 26.484 8.711 43.219 1 92.38 782 ARG A C 1
ATOM 6161 O O . ARG A 1 782 ? 27.547 8.156 42.938 1 92.38 782 ARG A O 1
ATOM 6168 N N . LEU A 1 783 ? 25.453 8.672 42.562 1 92.38 783 LEU A N 1
ATOM 6169 C CA . LEU A 1 783 ? 25.484 8.055 41.25 1 92.38 783 LEU A CA 1
ATOM 6170 C C . LEU A 1 783 ? 26.484 8.758 40.344 1 92.38 783 LEU A C 1
ATOM 6172 O O . LEU A 1 783 ? 27.266 8.102 39.656 1 92.38 783 LEU A O 1
ATOM 6176 N N . VAL A 1 784 ? 26.484 10.062 40.344 1 93.62 784 VAL A N 1
ATOM 6177 C CA . VAL A 1 784 ? 27.328 10.852 39.469 1 93.62 784 VAL A CA 1
ATOM 6178 C C . VAL A 1 784 ? 28.797 10.703 39.875 1 93.62 784 VAL A C 1
ATOM 6180 O O . VAL A 1 784 ? 29.703 10.789 39.031 1 93.62 784 VAL A O 1
ATOM 6183 N N . GLU A 1 785 ? 29 10.398 41.125 1 91.62 785 GLU A N 1
ATOM 6184 C CA . GLU A 1 785 ? 30.359 10.273 41.656 1 91.62 785 GLU A CA 1
ATOM 6185 C C . GLU A 1 785 ? 30.953 8.906 41.312 1 91.62 785 GLU A C 1
ATOM 6187 O O . GLU A 1 785 ? 32.156 8.711 41.375 1 91.62 785 GLU A O 1
ATOM 6192 N N . ASP A 1 786 ? 30.141 8.039 40.906 1 88.94 786 ASP A N 1
ATOM 6193 C CA . ASP A 1 786 ? 30.594 6.691 40.562 1 88.94 786 ASP A CA 1
ATOM 6194 C C . ASP A 1 786 ? 31.312 6.68 39.219 1 88.94 786 ASP A C 1
ATOM 6196 O O . ASP A 1 786 ? 30.719 6.938 38.188 1 88.94 786 ASP A O 1
ATOM 6200 N N . PRO A 1 787 ? 32.531 6.367 39.125 1 87 787 PRO A N 1
ATOM 6201 C CA . PRO A 1 787 ? 33.312 6.418 37.906 1 87 787 PRO A CA 1
ATOM 6202 C C . PRO A 1 787 ? 32.969 5.277 36.938 1 87 787 PRO A C 1
ATOM 6204 O O . PRO A 1 787 ? 33.344 5.324 35.75 1 87 787 PRO A O 1
ATOM 6207 N N . GLU A 1 788 ? 32.25 4.324 37.438 1 86.69 788 GLU A N 1
ATOM 6208 C CA . GLU A 1 788 ? 31.984 3.141 36.625 1 86.69 788 GLU A CA 1
ATOM 6209 C C . GLU A 1 788 ? 30.703 3.287 35.812 1 86.69 788 GLU A C 1
ATOM 6211 O O . GLU A 1 788 ? 30.391 2.445 34.969 1 86.69 788 GLU A O 1
ATOM 6216 N N . ARG A 1 789 ? 30.062 4.367 36.031 1 89.81 789 ARG A N 1
ATOM 6217 C CA . ARG A 1 789 ? 28.781 4.551 35.344 1 89.81 789 ARG A CA 1
ATOM 6218 C C . ARG A 1 789 ? 29 5.039 33.906 1 89.81 789 ARG A C 1
ATOM 6220 O O . ARG A 1 789 ? 30 5.707 33.625 1 89.81 789 ARG A O 1
ATOM 6227 N N . ASP A 1 790 ? 28.094 4.586 33.062 1 90.69 790 ASP A N 1
ATOM 6228 C CA . ASP A 1 790 ? 28.172 5.02 31.688 1 90.69 790 ASP A CA 1
ATOM 6229 C C . ASP A 1 790 ? 27.797 6.492 31.531 1 90.69 790 ASP A C 1
ATOM 6231 O O . ASP A 1 790 ? 27.109 7.047 32.406 1 90.69 790 ASP A O 1
ATOM 6235 N N . THR A 1 791 ? 28.172 7.113 30.531 1 91.12 791 THR A N 1
ATOM 6236 C CA . THR A 1 791 ? 28.047 8.547 30.312 1 91.12 791 THR A CA 1
ATOM 6237 C C . THR A 1 791 ? 26.578 8.961 30.219 1 91.12 791 THR A C 1
ATOM 6239 O O . THR A 1 791 ? 26.172 9.938 30.844 1 91.12 791 THR A O 1
ATOM 6242 N N . PRO A 1 792 ? 25.797 8.211 29.422 1 89 792 PRO A N 1
ATOM 6243 C CA . PRO A 1 792 ? 24.406 8.641 29.359 1 89 792 PRO A CA 1
ATOM 6244 C C . PRO A 1 792 ? 23.734 8.688 30.734 1 89 792 PRO A C 1
ATOM 6246 O O . PRO A 1 792 ? 22.953 9.594 31.016 1 89 792 PRO A O 1
ATOM 6249 N N . THR A 1 793 ? 24.016 7.781 31.641 1 91.62 793 THR A N 1
ATOM 6250 C CA . THR A 1 793 ? 23.469 7.77 33 1 91.62 793 THR A CA 1
ATOM 6251 C C . THR A 1 793 ? 24 8.961 33.812 1 91.62 793 THR A C 1
ATOM 6253 O O . THR A 1 793 ? 23.25 9.586 34.531 1 91.62 793 THR A O 1
ATOM 6256 N N . LEU A 1 794 ? 25.188 9.234 33.625 1 92.81 794 LEU A N 1
ATOM 6257 C CA . LEU A 1 794 ? 25.781 10.375 34.281 1 92.81 794 LEU A CA 1
ATOM 6258 C C . LEU A 1 794 ? 25.141 11.68 33.844 1 92.81 794 LEU A C 1
ATOM 6260 O O . LEU A 1 794 ? 24.828 12.547 34.656 1 92.81 794 LEU A O 1
ATOM 6264 N N . LEU A 1 795 ? 25.031 11.758 32.562 1 92.06 795 LEU A N 1
ATOM 6265 C CA . LEU A 1 795 ? 24.422 12.969 32 1 92.06 795 LEU A CA 1
ATOM 6266 C C . LEU A 1 795 ? 22.984 13.133 32.5 1 92.06 795 LEU A C 1
ATOM 6268 O O . LEU A 1 795 ? 22.562 14.242 32.844 1 92.06 795 LEU A O 1
ATOM 6272 N N . TRP A 1 796 ? 22.297 12.023 32.562 1 91.62 796 TRP A N 1
ATOM 6273 C CA . TRP A 1 796 ? 20.969 12.062 33.156 1 91.62 796 TRP A CA 1
ATOM 6274 C C . TRP A 1 796 ? 21.016 12.555 34.594 1 91.62 796 TRP A C 1
ATOM 6276 O O . TRP A 1 796 ? 20.203 13.398 35 1 91.62 796 TRP A O 1
ATOM 6286 N N . GLY A 1 797 ? 21.953 12.062 35.375 1 94 797 GLY A N 1
ATOM 6287 C CA . GLY A 1 797 ? 22.078 12.461 36.781 1 94 797 GLY A CA 1
ATOM 6288 C C . GLY A 1 797 ? 22.359 13.945 36.938 1 94 797 GLY A C 1
ATOM 6289 O O . GLY A 1 797 ? 21.703 14.609 37.75 1 94 797 GLY A O 1
ATOM 6290 N N . VAL A 1 798 ? 23.172 14.43 36.188 1 92.88 798 VAL A N 1
ATOM 6291 C CA . VAL A 1 798 ? 23.547 15.836 36.281 1 92.88 798 VAL A CA 1
ATOM 6292 C C . VAL A 1 798 ? 22.344 16.703 35.906 1 92.88 798 VAL A C 1
ATOM 6294 O O . VAL A 1 798 ? 22.047 17.688 36.594 1 92.88 798 VAL A O 1
ATOM 6297 N N . SER A 1 799 ? 21.703 16.359 34.875 1 91.75 799 SER A N 1
ATOM 6298 C CA . SER A 1 799 ? 20.516 17.094 34.469 1 91.75 799 SER A CA 1
ATOM 6299 C C . SER A 1 799 ? 19.422 17.047 35.531 1 91.75 799 SER A C 1
ATOM 6301 O O . SER A 1 799 ? 18.719 18.031 35.75 1 91.75 799 SER A O 1
ATOM 6303 N N . THR A 1 800 ? 19.312 15.883 36.156 1 92.94 800 THR A N 1
ATOM 6304 C CA . THR A 1 800 ? 18.328 15.719 37.219 1 92.94 800 THR A CA 1
ATOM 6305 C C . THR A 1 800 ? 18.641 16.625 38.406 1 92.94 800 THR A C 1
ATOM 6307 O O . THR A 1 800 ? 17.734 17.203 39 1 92.94 800 THR A O 1
ATOM 6310 N N . LEU A 1 801 ? 19.844 16.812 38.781 1 91.94 801 LEU A N 1
ATOM 6311 C CA . LEU A 1 801 ? 20.25 17.672 39.875 1 91.94 801 LEU A CA 1
ATOM 6312 C C . LEU A 1 801 ? 19.812 19.109 39.625 1 91.94 801 LEU A C 1
ATOM 6314 O O . LEU A 1 801 ? 19.391 19.797 40.562 1 91.94 801 LEU A O 1
ATOM 6318 N N . ALA A 1 802 ? 19.906 19.484 38.406 1 88.38 802 ALA A N 1
ATOM 6319 C CA . ALA A 1 802 ? 19.484 20.844 38.031 1 88.38 802 ALA A CA 1
ATOM 6320 C C . ALA A 1 802 ? 17.969 20.984 38.062 1 88.38 802 ALA A C 1
ATOM 6322 O O . ALA A 1 802 ? 17.438 22.062 38.312 1 88.38 802 ALA A O 1
ATOM 6323 N N . ALA A 1 803 ? 17.312 19.922 37.75 1 90 803 ALA A N 1
ATOM 6324 C CA . ALA A 1 803 ? 15.859 19.953 37.625 1 90 803 ALA A CA 1
ATOM 6325 C C . ALA A 1 803 ? 15.188 19.953 39 1 90 803 ALA A C 1
ATOM 6327 O O . ALA A 1 803 ? 14.023 20.344 39.125 1 90 803 ALA A O 1
ATOM 6328 N N . LEU A 1 804 ? 15.906 19.484 40.062 1 91.44 804 LEU A N 1
ATOM 6329 C CA . LEU A 1 804 ? 15.344 19.453 41.406 1 91.44 804 LEU A CA 1
ATOM 6330 C C . LEU A 1 804 ? 15.133 20.859 41.938 1 91.44 804 LEU A C 1
ATOM 6332 O O . LEU A 1 804 ? 16.078 21.531 42.344 1 91.44 804 LEU A O 1
ATOM 6336 N N . THR A 1 805 ? 13.93 21.297 42 1 87.06 805 THR A N 1
ATOM 6337 C CA . THR A 1 805 ? 13.539 22.688 42.25 1 87.06 805 THR A CA 1
ATOM 6338 C C . THR A 1 805 ? 14.039 23.156 43.594 1 87.06 805 THR A C 1
ATOM 6340 O O . THR A 1 805 ? 14.562 24.266 43.719 1 87.06 805 THR A O 1
ATOM 6343 N N . TRP A 1 806 ? 13.844 22.344 44.719 1 87.81 806 TRP A N 1
ATOM 6344 C CA . TRP A 1 806 ? 14.125 22.781 46.062 1 87.81 806 TRP A CA 1
ATOM 6345 C C . TRP A 1 806 ? 15.43 22.188 46.594 1 87.81 806 TRP A C 1
ATOM 6347 O O . TRP A 1 806 ? 15.742 22.266 47.781 1 87.81 806 TRP A O 1
ATOM 6357 N N . GLY A 1 807 ? 16.156 21.562 45.812 1 81.25 807 GLY A N 1
ATOM 6358 C CA . GLY A 1 807 ? 17.391 20.891 46.188 1 81.25 807 GLY A CA 1
ATOM 6359 C C . GLY A 1 807 ? 18.562 21.812 46.344 1 81.25 807 GLY A C 1
ATOM 6360 O O . GLY A 1 807 ? 18.516 22.969 45.906 1 81.25 807 GLY A O 1
ATOM 6361 N N . THR A 1 808 ? 19.562 21.281 47.094 1 79.5 808 THR A N 1
ATOM 6362 C CA . THR A 1 808 ? 20.797 22.047 47.219 1 79.5 808 THR A CA 1
ATOM 6363 C C . THR A 1 808 ? 21.594 22 45.938 1 79.5 808 THR A C 1
ATOM 6365 O O . THR A 1 808 ? 21.562 21 45.219 1 79.5 808 THR A O 1
ATOM 6368 N N . MET A 1 809 ? 22.109 23.078 45.562 1 82.69 809 MET A N 1
ATOM 6369 C CA . MET A 1 809 ? 22.812 23.125 44.281 1 82.69 809 MET A CA 1
ATOM 6370 C C . MET A 1 809 ? 24.312 22.938 44.5 1 82.69 809 MET A C 1
ATOM 6372 O O . MET A 1 809 ? 25.094 23.031 43.531 1 82.69 809 MET A O 1
ATOM 6376 N N . GLU A 1 810 ? 24.672 22.578 45.625 1 82.06 810 GLU A N 1
ATOM 6377 C CA . GLU A 1 810 ? 26.094 22.406 45.938 1 82.06 810 GLU A CA 1
ATOM 6378 C C . GLU A 1 810 ? 26.688 21.25 45.125 1 82.06 810 GLU A C 1
ATOM 6380 O O . GLU A 1 810 ? 27.797 21.359 44.594 1 82.06 810 GLU A O 1
ATOM 6385 N N . GLY A 1 811 ? 25.922 20.219 45.094 1 85.88 811 GLY A N 1
ATOM 6386 C CA . GLY A 1 811 ? 26.375 19.078 44.344 1 85.88 811 GLY A CA 1
ATOM 6387 C C . GLY A 1 811 ? 26.625 19.391 42.875 1 85.88 811 GLY A C 1
ATOM 6388 O O . GLY A 1 811 ? 27.594 18.922 42.281 1 85.88 811 GLY A O 1
ATOM 6389 N N . LEU A 1 812 ? 25.797 20.172 42.281 1 89.69 812 LEU A N 1
ATOM 6390 C CA . LEU A 1 812 ? 25.922 20.562 40.875 1 89.69 812 LEU A CA 1
ATOM 6391 C C . LEU A 1 812 ? 27.078 21.531 40.688 1 89.69 812 LEU A C 1
ATOM 6393 O O . LEU A 1 812 ? 27.844 21.391 39.719 1 89.69 812 LEU A O 1
ATOM 6397 N N . CYS A 1 813 ? 27.234 22.469 41.531 1 87.94 813 CYS A N 1
ATOM 6398 C CA . CYS A 1 813 ? 28.281 23.484 41.438 1 87.94 813 CYS A CA 1
ATOM 6399 C C . CYS A 1 813 ? 29.672 22.859 41.531 1 87.94 813 CYS A C 1
ATOM 6401 O O . CYS A 1 813 ? 30.609 23.328 40.906 1 87.94 813 CYS A O 1
ATOM 6403 N N . THR A 1 814 ? 29.75 21.812 42.25 1 87.19 814 THR A N 1
ATOM 6404 C CA . THR A 1 814 ? 31.047 21.141 42.406 1 87.19 814 THR A CA 1
ATOM 6405 C C . THR A 1 814 ? 31.422 20.391 41.125 1 87.19 814 THR A C 1
ATOM 6407 O O . THR A 1 814 ? 32.594 20.156 40.875 1 87.19 814 THR A O 1
ATOM 6410 N N . ARG A 1 815 ? 30.422 20.047 40.375 1 91.44 815 ARG A N 1
ATOM 6411 C CA . ARG A 1 815 ? 30.656 19.219 39.219 1 91.44 815 ARG A CA 1
ATOM 6412 C C . ARG A 1 815 ? 31.188 20.047 38.031 1 91.44 815 ARG A C 1
ATOM 6414 O O . ARG A 1 815 ? 31.547 19.5 37 1 91.44 815 ARG A O 1
ATOM 6421 N N . VAL A 1 816 ? 31.266 21.359 38.219 1 90.88 816 VAL A N 1
ATOM 6422 C CA . VAL A 1 816 ? 31.812 22.25 37.188 1 90.88 816 VAL A CA 1
ATOM 6423 C C . VAL A 1 816 ? 33.312 22.016 37.062 1 90.88 816 VAL A C 1
ATOM 6425 O O . VAL A 1 816 ? 33.938 22.328 36.031 1 90.88 816 VAL A O 1
ATOM 6428 N N . ASP A 1 817 ? 33.812 21.406 38.094 1 89.38 817 ASP A N 1
ATOM 6429 C CA . ASP A 1 817 ? 35.25 21.109 38.094 1 89.38 817 ASP A CA 1
ATOM 6430 C C . ASP A 1 817 ? 35.5 19.609 38.031 1 89.38 817 ASP A C 1
ATOM 6432 O O . ASP A 1 817 ? 36.562 19.141 38.469 1 89.38 817 ASP A O 1
ATOM 6436 N N . ASP A 1 818 ? 34.625 18.875 37.625 1 92.12 818 ASP A N 1
ATOM 6437 C CA . ASP A 1 818 ? 34.75 17.422 37.531 1 92.12 818 ASP A CA 1
ATOM 6438 C C . ASP A 1 818 ? 35.844 17.031 36.562 1 92.12 818 ASP A C 1
ATOM 6440 O O . ASP A 1 818 ? 36.094 17.719 35.562 1 92.12 818 ASP A O 1
ATOM 6444 N N . ALA A 1 819 ? 36.5 15.914 36.719 1 90.19 819 ALA A N 1
ATOM 6445 C CA . ALA A 1 819 ? 37.625 15.461 35.906 1 90.19 819 ALA A CA 1
ATOM 6446 C C . ALA A 1 819 ? 37.125 14.953 34.531 1 90.19 819 ALA A C 1
ATOM 6448 O O . ALA A 1 819 ? 37.875 14.961 33.562 1 90.19 819 ALA A O 1
ATOM 6449 N N . ARG A 1 820 ? 36.062 14.586 34.531 1 91.19 820 ARG A N 1
ATOM 6450 C CA . ARG A 1 820 ? 35.5 14.086 33.281 1 91.19 820 ARG A CA 1
ATOM 6451 C C . ARG A 1 820 ? 34.875 15.227 32.469 1 91.19 820 ARG A C 1
ATOM 6453 O O . ARG A 1 820 ? 33.875 15.797 32.844 1 91.19 820 ARG A O 1
ATOM 6460 N N . PRO A 1 821 ? 35.312 15.43 31.219 1 89.38 821 PRO A N 1
ATOM 6461 C CA . PRO A 1 821 ? 34.875 16.609 30.453 1 89.38 821 PRO A CA 1
ATOM 6462 C C . PRO A 1 821 ? 33.406 16.578 30.109 1 89.38 821 PRO A C 1
ATOM 6464 O O . PRO A 1 821 ? 32.75 17.625 30.125 1 89.38 821 PRO A O 1
ATOM 6467 N N . VAL A 1 822 ? 32.875 15.453 29.812 1 90.88 822 VAL A N 1
ATOM 6468 C CA . VAL A 1 822 ? 31.469 15.336 29.406 1 90.88 822 VAL A CA 1
ATOM 6469 C C . VAL A 1 822 ? 30.562 15.734 30.578 1 90.88 822 VAL A C 1
ATOM 6471 O O . VAL A 1 822 ? 29.547 16.406 30.375 1 90.88 822 VAL A O 1
ATOM 6474 N N . VAL A 1 823 ? 30.828 15.367 31.781 1 92.56 823 VAL A N 1
ATOM 6475 C CA . VAL A 1 823 ? 30.062 15.695 32.969 1 92.56 823 VAL A CA 1
ATOM 6476 C C . VAL A 1 823 ? 30.219 17.172 33.312 1 92.56 823 VAL A C 1
ATOM 6478 O O . VAL A 1 823 ? 29.234 17.844 33.625 1 92.56 823 VAL A O 1
ATOM 6481 N N . ARG A 1 824 ? 31.438 17.594 33.156 1 91.38 824 ARG A N 1
ATOM 6482 C CA . ARG A 1 824 ? 31.719 19 33.375 1 91.38 824 ARG A CA 1
ATOM 6483 C C . ARG A 1 824 ? 30.891 19.875 32.438 1 91.38 824 ARG A C 1
ATOM 6485 O O . ARG A 1 824 ? 30.25 20.828 32.875 1 91.38 824 ARG A O 1
ATOM 6492 N N . GLU A 1 825 ? 30.938 19.547 31.25 1 89.94 825 GLU A N 1
ATOM 6493 C CA . GLU A 1 825 ? 30.203 20.312 30.25 1 89.94 825 GLU A CA 1
ATOM 6494 C C . GLU A 1 825 ? 28.703 20.297 30.516 1 89.94 825 GLU A C 1
ATOM 6496 O O . GLU A 1 825 ? 28.047 21.344 30.453 1 89.94 825 GLU A O 1
ATOM 6501 N N . ARG A 1 826 ? 28.188 19.156 30.859 1 91.44 826 ARG A N 1
ATOM 6502 C CA . ARG A 1 826 ? 26.766 19.062 31.141 1 91.44 826 ARG A CA 1
ATOM 6503 C C . ARG A 1 826 ? 26.406 19.875 32.375 1 91.44 826 ARG A C 1
ATOM 6505 O O . ARG A 1 826 ? 25.359 20.531 32.406 1 91.44 826 ARG A O 1
ATOM 6512 N N . ALA A 1 827 ? 27.188 19.828 33.344 1 92.25 827 ALA A N 1
ATOM 6513 C CA . ALA A 1 827 ? 26.953 20.594 34.594 1 92.25 827 ALA A CA 1
ATOM 6514 C C . ALA A 1 827 ? 26.875 22.078 34.312 1 92.25 827 ALA A C 1
ATOM 6516 O O . ALA A 1 827 ? 25.953 22.766 34.75 1 92.25 827 ALA A O 1
ATOM 6517 N N . ILE A 1 828 ? 27.766 22.547 33.531 1 90.31 828 ILE A N 1
ATOM 6518 C CA . ILE A 1 828 ? 27.812 23.953 33.219 1 90.31 828 ILE A CA 1
ATOM 6519 C C . ILE A 1 828 ? 26.562 24.328 32.406 1 90.31 828 ILE A C 1
ATOM 6521 O O . ILE A 1 828 ? 25.938 25.359 32.688 1 90.31 828 ILE A O 1
ATOM 6525 N N . ARG A 1 829 ? 26.203 23.516 31.516 1 87.56 829 ARG A N 1
ATOM 6526 C CA . ARG A 1 829 ? 25.062 23.781 30.641 1 87.56 829 ARG A CA 1
ATOM 6527 C C . ARG A 1 829 ? 23.766 23.844 31.453 1 87.56 829 ARG A C 1
ATOM 6529 O O . ARG A 1 829 ? 22.906 24.688 31.188 1 87.56 829 ARG A O 1
ATOM 6536 N N . VAL A 1 830 ? 23.625 22.984 32.469 1 89.69 830 VAL A N 1
ATOM 6537 C CA . VAL A 1 830 ? 22.344 22.859 33.156 1 89.69 830 VAL A CA 1
ATOM 6538 C C . VAL A 1 830 ? 22.281 23.812 34.312 1 89.69 830 VAL A C 1
ATOM 6540 O O . VAL A 1 830 ? 21.219 24.047 34.906 1 89.69 830 VAL A O 1
ATOM 6543 N N . LEU A 1 831 ? 23.391 24.453 34.688 1 87.69 831 LEU A N 1
ATOM 6544 C CA . LEU A 1 831 ? 23.438 25.406 35.781 1 87.69 831 LEU A CA 1
ATOM 6545 C C . LEU A 1 831 ? 22.5 26.578 35.531 1 87.69 831 LEU A C 1
ATOM 6547 O O . LEU A 1 831 ? 21.969 27.172 36.469 1 87.69 831 LEU A O 1
ATOM 6551 N N . GLY A 1 832 ? 22.328 26.859 34.281 1 81.25 832 GLY A N 1
ATOM 6552 C CA . GLY A 1 832 ? 21.453 27.953 33.938 1 81.25 832 GLY A CA 1
ATOM 6553 C C . GLY A 1 832 ? 19.984 27.672 34.219 1 81.25 832 GLY A C 1
ATOM 6554 O O . GLY A 1 832 ? 19.172 28.594 34.281 1 81.25 832 GLY A O 1
ATOM 6555 N N . ARG A 1 833 ? 19.625 26.5 34.531 1 79.06 833 ARG A N 1
ATOM 6556 C CA . ARG A 1 833 ? 18.234 26.109 34.75 1 79.06 833 ARG A CA 1
ATOM 6557 C C . ARG A 1 833 ? 17.844 26.172 36.219 1 79.06 833 ARG A C 1
ATOM 6559 O O . ARG A 1 833 ? 16.688 25.953 36.562 1 79.06 833 ARG A O 1
ATOM 6566 N N . CYS A 1 834 ? 18.781 26.516 37.031 1 80.69 834 CYS A N 1
ATOM 6567 C CA . CYS A 1 834 ? 18.5 26.531 38.469 1 80.69 834 CYS A CA 1
ATOM 6568 C C . CYS A 1 834 ? 17.5 27.625 38.812 1 80.69 834 CYS A C 1
ATOM 6570 O O . CYS A 1 834 ? 17.562 28.719 38.25 1 80.69 834 CYS A O 1
ATOM 6572 N N . ASP A 1 835 ? 16.609 27.422 39.688 1 78.69 835 ASP A N 1
ATOM 6573 C CA . ASP A 1 835 ? 15.43 28.234 40 1 78.69 835 ASP A CA 1
ATOM 6574 C C . ASP A 1 835 ? 15.828 29.578 40.594 1 78.69 835 ASP A C 1
ATOM 6576 O O . ASP A 1 835 ? 15.32 30.625 40.188 1 78.69 835 ASP A O 1
ATOM 6580 N N . GLN A 1 836 ? 16.781 29.656 41.625 1 78.62 836 GLN A N 1
ATOM 6581 C CA . GLN A 1 836 ? 17.094 30.875 42.375 1 78.62 836 GLN A CA 1
ATOM 6582 C C . GLN A 1 836 ? 18.375 31.516 41.844 1 78.62 836 GLN A C 1
ATOM 6584 O O . GLN A 1 836 ? 19 32.312 42.531 1 78.62 836 GLN A O 1
ATOM 6589 N N . GLY A 1 837 ? 18.812 31.156 40.594 1 74.5 837 GLY A N 1
ATOM 6590 C CA . GLY A 1 837 ? 19.984 31.75 40 1 74.5 837 GLY A CA 1
ATOM 6591 C C . GLY A 1 837 ? 21.281 31.422 40.719 1 74.5 837 GLY A C 1
ATOM 6592 O O . GLY A 1 837 ? 22.25 32.188 40.656 1 74.5 837 GLY A O 1
ATOM 6593 N N . GLN A 1 838 ? 21.328 30.391 41.5 1 75.75 838 GLN A N 1
ATOM 6594 C CA . GLN A 1 838 ? 22.469 30 42.312 1 75.75 838 GLN A CA 1
ATOM 6595 C C . GLN A 1 838 ? 23.703 29.75 41.438 1 75.75 838 GLN A C 1
ATOM 6597 O O . GLN A 1 838 ? 24.828 29.906 41.906 1 75.75 838 GLN A O 1
ATOM 6602 N N . GLY A 1 839 ? 23.438 29.406 40.25 1 79 839 GLY A N 1
ATOM 6603 C CA . GLY A 1 839 ? 24.516 29 39.344 1 79 839 GLY A CA 1
ATOM 6604 C C . GLY A 1 839 ? 25.141 30.172 38.625 1 79 839 GLY A C 1
ATOM 6605 O O . GLY A 1 839 ? 26.172 30.016 37.969 1 79 839 GLY A O 1
ATOM 6606 N N . VAL A 1 840 ? 24.672 31.406 38.719 1 79.44 840 VAL A N 1
ATOM 6607 C CA . VAL A 1 840 ? 25.094 32.562 37.906 1 79.44 840 VAL A CA 1
ATOM 6608 C C . VAL A 1 840 ? 26.531 32.938 38.281 1 79.44 840 VAL A C 1
ATOM 6610 O O . VAL A 1 840 ? 27.359 33.156 37.406 1 79.44 840 VAL A O 1
ATOM 6613 N N . THR A 1 841 ? 26.781 32.906 39.531 1 79.81 841 THR A N 1
ATOM 6614 C CA . THR A 1 841 ? 28.109 33.25 39.969 1 79.81 841 THR A CA 1
ATOM 6615 C C . THR A 1 841 ? 29.141 32.25 39.438 1 79.81 841 THR A C 1
ATOM 6617 O O . THR A 1 841 ? 30.219 32.656 39 1 79.81 841 THR A O 1
ATOM 6620 N N . THR A 1 842 ? 28.766 31.016 39.531 1 87.12 842 THR A N 1
ATOM 6621 C CA . THR A 1 842 ? 29.641 29.969 39.031 1 87.12 842 THR A CA 1
ATOM 6622 C C . THR A 1 842 ? 29.828 30.109 37.5 1 87.12 842 THR A C 1
ATOM 6624 O O . THR A 1 842 ? 30.922 29.938 37 1 87.12 842 THR A O 1
ATOM 6627 N N . LEU A 1 843 ? 28.781 30.328 36.812 1 87.31 843 LEU A N 1
ATOM 6628 C CA . LEU A 1 843 ? 28.828 30.453 35.344 1 87.31 843 LEU A CA 1
ATOM 6629 C C . LEU A 1 843 ? 29.703 31.641 34.938 1 87.31 843 LEU A C 1
ATOM 6631 O O . LEU A 1 843 ? 30.453 31.562 33.969 1 87.31 843 LEU A O 1
ATOM 6635 N N . LEU A 1 844 ? 29.656 32.719 35.688 1 82.06 844 LEU A N 1
ATOM 6636 C CA . LEU A 1 844 ? 30.484 33.906 35.406 1 82.06 844 LEU A CA 1
ATOM 6637 C C . LEU A 1 844 ? 31.969 33.594 35.625 1 82.06 844 LEU A C 1
ATOM 6639 O O . LEU A 1 844 ? 32.812 34.031 34.844 1 82.06 844 LEU A O 1
ATOM 6643 N N . ARG A 1 845 ? 32.25 32.812 36.531 1 84.25 845 ARG A N 1
ATOM 6644 C CA . ARG A 1 845 ? 33.625 32.375 36.781 1 84.25 845 ARG A CA 1
ATOM 6645 C C . ARG A 1 845 ? 34.125 31.516 35.625 1 84.25 845 ARG A C 1
ATOM 6647 O O . ARG A 1 845 ? 35.281 31.641 35.219 1 84.25 845 ARG A O 1
ATOM 6654 N N . CYS A 1 846 ? 33.281 30.75 35.156 1 88.25 846 CYS A N 1
ATOM 6655 C CA . CYS A 1 846 ? 33.625 29.844 34.094 1 88.25 846 CYS A CA 1
ATOM 6656 C C . CYS A 1 846 ? 33.938 30.609 32.812 1 88.25 846 CYS A C 1
ATOM 6658 O O . CYS A 1 846 ? 34.562 30.078 31.891 1 88.25 846 CYS A O 1
ATOM 6660 N N . LEU A 1 847 ? 33.531 31.828 32.656 1 83.06 847 LEU A N 1
ATOM 6661 C CA . LEU A 1 847 ? 33.75 32.625 31.469 1 83.06 847 LEU A CA 1
ATOM 6662 C C . LEU A 1 847 ? 35.219 33.031 31.359 1 83.06 847 LEU A C 1
ATOM 6664 O O . LEU A 1 847 ? 35.656 33.469 30.297 1 83.06 847 LEU A O 1
ATOM 6668 N N . GLU A 1 848 ? 35.969 32.844 32.406 1 79.75 848 GLU A N 1
ATOM 6669 C CA . GLU A 1 848 ? 37.344 33.312 32.469 1 79.75 848 GLU A CA 1
ATOM 6670 C C . GLU A 1 848 ? 38.312 32.281 31.922 1 79.75 848 GLU A C 1
ATOM 6672 O O . GLU A 1 848 ? 39.5 32.562 31.766 1 79.75 848 GLU A O 1
ATOM 6677 N N . ASP A 1 849 ? 37.844 31.078 31.672 1 82.81 849 ASP A N 1
ATOM 6678 C CA . ASP A 1 849 ? 38.75 30.047 31.172 1 82.81 849 ASP A CA 1
ATOM 6679 C C . ASP A 1 849 ? 38.156 29.312 29.984 1 82.81 849 ASP A C 1
ATOM 6681 O O . ASP A 1 849 ? 37.281 29.844 29.281 1 82.81 849 ASP A O 1
ATOM 6685 N N . ALA A 1 850 ? 38.719 28.109 29.641 1 80.75 850 ALA A N 1
ATOM 6686 C CA . ALA A 1 850 ? 38.344 27.359 28.438 1 80.75 850 ALA A CA 1
ATOM 6687 C C . ALA A 1 850 ? 36.875 26.938 28.469 1 80.75 850 ALA A C 1
ATOM 6689 O O . ALA A 1 850 ? 36.312 26.594 27.438 1 80.75 850 ALA A O 1
ATOM 6690 N N . ARG A 1 851 ? 36.25 27.062 29.641 1 87.44 851 ARG A N 1
ATOM 6691 C CA . ARG A 1 851 ? 34.875 26.625 29.797 1 87.44 851 ARG A CA 1
ATOM 6692 C C . ARG A 1 851 ? 33.906 27.688 29.312 1 87.44 851 ARG A C 1
ATOM 6694 O O . ARG A 1 851 ? 32.688 27.469 29.297 1 87.44 851 ARG A O 1
ATOM 6701 N N . ALA A 1 852 ? 34.438 28.719 28.859 1 85.38 852 ALA A N 1
ATOM 6702 C CA . ALA A 1 852 ? 33.625 29.859 28.422 1 85.38 852 ALA A CA 1
ATOM 6703 C C . ALA A 1 852 ? 32.688 29.453 27.281 1 85.38 852 ALA A C 1
ATOM 6705 O O . ALA A 1 852 ? 31.562 29.922 27.203 1 85.38 852 ALA A O 1
ATOM 6706 N N . ARG A 1 853 ? 33.125 28.516 26.484 1 83.06 853 ARG A N 1
ATOM 6707 C CA . ARG A 1 853 ? 32.375 28.109 25.297 1 83.06 853 ARG A CA 1
ATOM 6708 C C . ARG A 1 853 ? 31.062 27.438 25.688 1 83.06 853 ARG A C 1
ATOM 6710 O O . ARG A 1 853 ? 30.094 27.484 24.938 1 83.06 853 ARG A O 1
ATOM 6717 N N . ILE A 1 854 ? 30.969 26.875 26.859 1 87.44 854 ILE A N 1
ATOM 6718 C CA . ILE A 1 854 ? 29.766 26.188 27.312 1 87.44 854 ILE A CA 1
ATOM 6719 C C . ILE A 1 854 ? 28.969 27.094 28.25 1 87.44 854 ILE A C 1
ATOM 6721 O O . ILE A 1 854 ? 27.75 27.156 28.188 1 87.44 854 ILE A O 1
ATOM 6725 N N . ALA A 1 855 ? 29.656 27.828 29.062 1 88.81 855 ALA A N 1
ATOM 6726 C CA . ALA A 1 855 ? 29.062 28.625 30.125 1 88.81 855 ALA A CA 1
ATOM 6727 C C . ALA A 1 855 ? 28.188 29.75 29.562 1 88.81 855 ALA A C 1
ATOM 6729 O O . ALA A 1 855 ? 27.188 30.125 30.172 1 88.81 855 ALA A O 1
ATOM 6730 N N . ILE A 1 856 ? 28.578 30.172 28.438 1 84.31 856 ILE A N 1
ATOM 6731 C CA . ILE A 1 856 ? 27.859 31.297 27.844 1 84.31 856 ILE A CA 1
ATOM 6732 C C . ILE A 1 856 ? 26.422 30.891 27.516 1 84.31 856 ILE A C 1
ATOM 6734 O O . ILE A 1 856 ? 25.5 31.688 27.641 1 84.31 856 ILE A O 1
ATOM 6738 N N . TYR A 1 857 ? 26.25 29.672 27.125 1 82.88 857 TYR A N 1
ATOM 6739 C CA . TYR A 1 857 ? 24.906 29.203 26.812 1 82.88 857 TYR A CA 1
ATOM 6740 C C . TYR A 1 857 ? 24.047 29.094 28.078 1 82.88 857 TYR A C 1
ATOM 6742 O O . TYR A 1 857 ? 22.859 29.375 28.062 1 82.88 857 TYR A O 1
ATOM 6750 N N . GLY A 1 858 ? 24.672 28.688 29.188 1 79.88 858 GLY A N 1
ATOM 6751 C CA . GLY A 1 858 ? 23.984 28.641 30.469 1 79.88 858 GLY A CA 1
ATOM 6752 C C . GLY A 1 858 ? 23.594 30.016 30.969 1 79.88 858 GLY A C 1
ATOM 6753 O O . GLY A 1 858 ? 22.516 30.188 31.531 1 79.88 858 GLY A O 1
ATOM 6754 N N . LEU A 1 859 ? 24.391 30.938 30.656 1 79.62 859 LEU A N 1
ATOM 6755 C CA . LEU A 1 859 ? 24.156 32.312 31.141 1 79.62 859 LEU A CA 1
ATOM 6756 C C . LEU A 1 859 ? 22.969 32.938 30.406 1 79.62 859 LEU A C 1
ATOM 6758 O O . LEU A 1 859 ? 22.266 33.781 30.969 1 79.62 859 LEU A O 1
ATOM 6762 N N . ARG A 1 860 ? 22.75 32.562 29.141 1 78.06 860 ARG A N 1
ATOM 6763 C CA . ARG A 1 860 ? 21.609 33.062 28.391 1 78.06 860 ARG A CA 1
ATOM 6764 C C . ARG A 1 860 ? 20.297 32.812 29.125 1 78.06 860 ARG A C 1
ATOM 6766 O O . ARG A 1 860 ? 19.469 33.719 29.25 1 78.06 860 ARG A O 1
ATOM 6773 N N . ARG A 1 861 ? 20.203 31.688 29.641 1 73.12 861 ARG A N 1
ATOM 6774 C CA . ARG A 1 861 ? 18.984 31.344 30.375 1 73.12 861 ARG A CA 1
ATOM 6775 C C . ARG A 1 861 ? 18.906 32.094 31.688 1 73.12 861 ARG A C 1
ATOM 6777 O O . ARG A 1 861 ? 17.828 32.531 32.094 1 73.12 861 ARG A O 1
ATOM 6784 N N . ALA A 1 862 ? 20.094 32.281 32.281 1 72.94 862 ALA A N 1
ATOM 6785 C CA . ALA A 1 862 ? 20.156 32.938 33.594 1 72.94 862 ALA A CA 1
ATOM 6786 C C . ALA A 1 862 ? 19.828 34.438 33.438 1 72.94 862 ALA A C 1
ATOM 6788 O O . ALA A 1 862 ? 19.281 35.031 34.344 1 72.94 862 ALA A O 1
ATOM 6789 N N . PHE A 1 863 ? 20.109 34.969 32.344 1 75.31 863 PHE A N 1
ATOM 6790 C CA . PHE A 1 863 ? 19.891 36.375 32.094 1 75.31 863 PHE A CA 1
ATOM 6791 C C . PHE A 1 863 ? 18.406 36.688 31.922 1 75.31 863 PHE A C 1
ATOM 6793 O O . PHE A 1 863 ? 17.984 37.812 32.062 1 75.31 863 PHE A O 1
ATOM 6800 N N . ASN A 1 864 ? 17.766 35.5 31.625 1 69.25 864 ASN A N 1
ATOM 6801 C CA . ASN A 1 864 ? 16.328 35.719 31.453 1 69.25 864 ASN A CA 1
ATOM 6802 C C . ASN A 1 864 ? 15.68 36.25 32.719 1 69.25 864 ASN A C 1
ATOM 6804 O O . ASN A 1 864 ? 15.789 35.656 33.781 1 69.25 864 ASN A O 1
ATOM 6808 N N . GLY A 1 865 ? 15.328 37.375 32.844 1 63.41 865 GLY A N 1
ATOM 6809 C CA . GLY A 1 865 ? 14.664 38 34 1 63.41 865 GLY A CA 1
ATOM 6810 C C . GLY A 1 865 ? 15.508 39.031 34.719 1 63.41 865 GLY A C 1
ATOM 6811 O O . GLY A 1 865 ? 15.031 39.719 35.625 1 63.41 865 GLY A O 1
ATOM 6812 N N . MET A 1 866 ? 16.828 39.094 34.25 1 70.44 866 MET A N 1
ATOM 6813 C CA . MET A 1 866 ? 17.719 40.125 34.812 1 70.44 866 MET A CA 1
ATOM 6814 C C . MET A 1 866 ? 17.531 41.438 34.094 1 70.44 866 MET A C 1
ATOM 6816 O O . MET A 1 866 ? 17.203 41.469 32.906 1 70.44 866 MET A O 1
ATOM 6820 N N . PRO A 1 867 ? 17.625 42.5 34.875 1 72.44 867 PRO A N 1
ATOM 6821 C CA . PRO A 1 867 ? 17.562 43.781 34.156 1 72.44 867 PRO A CA 1
ATOM 6822 C C . PRO A 1 867 ? 18.641 43.906 33.094 1 72.44 867 PRO A C 1
ATOM 6824 O O . PRO A 1 867 ? 19.781 43.469 33.281 1 72.44 867 PRO A O 1
ATOM 6827 N N . PRO A 1 868 ? 18.312 44.438 31.969 1 79.5 868 PRO A N 1
ATOM 6828 C CA . PRO A 1 868 ? 19.234 44.5 30.812 1 79.5 868 PRO A CA 1
ATOM 6829 C C . PRO A 1 868 ? 20.531 45.25 31.141 1 79.5 868 PRO A C 1
ATOM 6831 O O . PRO A 1 868 ? 21.594 44.875 30.641 1 79.5 868 PRO A O 1
ATOM 6834 N N . ALA A 1 869 ? 20.422 46.312 31.984 1 79.44 869 ALA A N 1
ATOM 6835 C CA . ALA A 1 869 ? 21.625 47.062 32.312 1 79.44 869 ALA A CA 1
ATOM 6836 C C . ALA A 1 869 ? 22.641 46.219 33.062 1 79.44 869 ALA A C 1
ATOM 6838 O O . ALA A 1 869 ? 23.844 46.344 32.812 1 79.44 869 ALA A O 1
ATOM 6839 N N . ARG A 1 870 ? 22.188 45.375 33.875 1 78.62 870 ARG A N 1
ATOM 6840 C CA . ARG A 1 870 ? 23.078 44.469 34.594 1 78.62 870 ARG A CA 1
ATOM 6841 C C . ARG A 1 870 ? 23.688 43.438 33.656 1 78.62 870 ARG A C 1
ATOM 6843 O O . ARG A 1 870 ? 24.875 43.125 33.75 1 78.62 870 ARG A O 1
ATOM 6850 N N . VAL A 1 871 ? 22.859 42.906 32.844 1 83.12 871 VAL A N 1
ATOM 6851 C CA . VAL A 1 871 ? 23.344 41.938 31.875 1 83.12 871 VAL A CA 1
ATOM 6852 C C . VAL A 1 871 ? 24.438 42.562 31 1 83.12 871 VAL A C 1
ATOM 6854 O O . VAL A 1 871 ? 25.469 41.938 30.734 1 83.12 871 VAL A O 1
ATOM 6857 N N . LEU A 1 872 ? 24.25 43.781 30.578 1 87.31 872 LEU A N 1
ATOM 6858 C CA . LEU A 1 872 ? 25.203 44.469 29.734 1 87.31 872 LEU A CA 1
ATOM 6859 C C . LEU A 1 872 ? 26.547 44.656 30.438 1 87.31 872 LEU A C 1
ATOM 6861 O O . LEU A 1 872 ? 27.594 44.469 29.828 1 87.31 872 LEU A O 1
ATOM 6865 N N . SER A 1 873 ? 26.406 44.969 31.672 1 84.69 873 SER A N 1
ATOM 6866 C CA . SER A 1 873 ? 27.625 45.156 32.469 1 84.69 873 SER A CA 1
ATOM 6867 C C . SER A 1 873 ? 28.406 43.844 32.562 1 84.69 873 SER A C 1
ATOM 6869 O O . SER A 1 873 ? 29.625 43.812 32.5 1 84.69 873 SER A O 1
ATOM 6871 N N . LEU A 1 874 ? 27.719 42.812 32.75 1 81 874 LEU A N 1
ATOM 6872 C CA . LEU A 1 874 ? 28.344 41.5 32.875 1 81 874 LEU A CA 1
ATOM 6873 C C . LEU A 1 874 ? 28.969 41.094 31.547 1 81 874 LEU A C 1
ATOM 6875 O O . LEU A 1 874 ? 30.062 40.5 31.531 1 81 874 LEU A O 1
ATOM 6879 N N . LEU A 1 875 ? 28.297 41.375 30.5 1 85.5 875 LEU A N 1
ATOM 6880 C CA . LEU A 1 875 ? 28.766 40.969 29.172 1 85.5 875 LEU A CA 1
ATOM 6881 C C . LEU A 1 875 ? 29.984 41.781 28.766 1 85.5 875 LEU A C 1
ATOM 6883 O O . LEU A 1 875 ? 30.812 41.312 27.969 1 85.5 875 LEU A O 1
ATOM 6887 N N . ALA A 1 876 ? 30.094 43.062 29.188 1 84.19 876 ALA A N 1
ATOM 6888 C CA . ALA A 1 876 ? 31.219 43.938 28.844 1 84.19 876 ALA A CA 1
ATOM 6889 C C . ALA A 1 876 ? 32.531 43.344 29.328 1 84.19 876 ALA A C 1
ATOM 6891 O O . ALA A 1 876 ? 33.594 43.594 28.734 1 84.19 876 ALA A O 1
ATOM 6892 N N . GLY A 1 877 ? 32.5 42.562 30.312 1 78.5 877 GLY A N 1
ATOM 6893 C CA . GLY A 1 877 ? 33.688 42 30.891 1 78.5 877 GLY A CA 1
ATOM 6894 C C . GLY A 1 877 ? 34.094 40.688 30.266 1 78.5 877 GLY A C 1
ATOM 6895 O O . GLY A 1 877 ? 35.188 40.156 30.547 1 78.5 877 GLY A O 1
ATOM 6896 N N . VAL A 1 878 ? 33.312 40.188 29.391 1 82.81 878 VAL A N 1
ATOM 6897 C CA . VAL A 1 878 ? 33.594 38.875 28.812 1 82.81 878 VAL A CA 1
ATOM 6898 C C . VAL A 1 878 ? 34.594 39.031 27.656 1 82.81 878 VAL A C 1
ATOM 6900 O O . VAL A 1 878 ? 34.344 39.812 26.734 1 82.81 878 VAL A O 1
ATOM 6903 N N . PRO A 1 879 ? 35.688 38.281 27.594 1 81.94 879 PRO A N 1
ATOM 6904 C CA . PRO A 1 879 ? 36.656 38.344 26.484 1 81.94 879 PRO A CA 1
ATOM 6905 C C . PRO A 1 879 ? 36.094 37.781 25.188 1 81.94 879 PRO A C 1
ATOM 6907 O O . PRO A 1 879 ? 35.438 36.75 25.203 1 81.94 879 PRO A O 1
ATOM 6910 N N . LEU A 1 880 ? 36.312 38.406 24.094 1 84.94 880 LEU A N 1
ATOM 6911 C CA . LEU A 1 880 ? 35.781 38.031 22.797 1 84.94 880 LEU A CA 1
ATOM 6912 C C . LEU A 1 880 ? 36.812 37.281 21.969 1 84.94 880 LEU A C 1
ATOM 6914 O O . LEU A 1 880 ? 36.688 37.188 20.734 1 84.94 880 LEU A O 1
ATOM 6918 N N . THR A 1 881 ? 37.812 36.688 22.516 1 82.31 881 THR A N 1
ATOM 6919 C CA . THR A 1 881 ? 38.906 36.031 21.812 1 82.31 881 THR A CA 1
ATOM 6920 C C . THR A 1 881 ? 38.438 34.75 21.156 1 82.31 881 THR A C 1
ATOM 6922 O O . THR A 1 881 ? 38.812 34.438 20.031 1 82.31 881 THR A O 1
ATOM 6925 N N . LYS A 1 882 ? 37.625 34.031 21.844 1 85.06 882 LYS A N 1
ATOM 6926 C CA . LYS A 1 882 ? 37.125 32.812 21.281 1 85.06 882 LYS A CA 1
ATOM 6927 C C . LYS A 1 882 ? 35.875 33.062 20.438 1 85.06 882 LYS A C 1
ATOM 6929 O O . LYS A 1 882 ? 34.938 33.75 20.891 1 85.06 882 LYS A O 1
ATOM 6934 N N . VAL A 1 883 ? 35.812 32.5 19.281 1 87.31 883 VAL A N 1
ATOM 6935 C CA . VAL A 1 883 ? 34.781 32.781 18.297 1 87.31 883 VAL A CA 1
ATOM 6936 C C . VAL A 1 883 ? 33.406 32.375 18.859 1 87.31 883 VAL A C 1
ATOM 6938 O O . VAL A 1 883 ? 32.438 33.125 18.719 1 87.31 883 VAL A O 1
ATOM 6941 N N . THR A 1 884 ? 33.281 31.203 19.484 1 85.94 884 THR A N 1
ATOM 6942 C CA . THR A 1 884 ? 32 30.703 20.016 1 85.94 884 THR A CA 1
ATOM 6943 C C . THR A 1 884 ? 31.453 31.656 21.062 1 85.94 884 THR A C 1
ATOM 6945 O O . THR A 1 884 ? 30.25 31.922 21.094 1 85.94 884 THR A O 1
ATOM 6948 N N . VAL A 1 885 ? 32.312 32.219 21.906 1 88.19 885 VAL A N 1
ATOM 6949 C CA . VAL A 1 885 ? 31.891 33.156 22.969 1 88.19 885 VAL A CA 1
ATOM 6950 C C . VAL A 1 885 ? 31.5 34.469 22.344 1 88.19 885 VAL A C 1
ATOM 6952 O O . VAL A 1 885 ? 30.453 35.031 22.688 1 88.19 885 VAL A O 1
ATOM 6955 N N . ALA A 1 886 ? 32.344 34.875 21.438 1 90.69 886 ALA A N 1
ATOM 6956 C CA . ALA A 1 886 ? 32.062 36.125 20.781 1 90.69 886 ALA A CA 1
ATOM 6957 C C . ALA A 1 886 ? 30.703 36.094 20.094 1 90.69 886 ALA A C 1
ATOM 6959 O O . ALA A 1 886 ? 29.922 37.031 20.188 1 90.69 886 ALA A O 1
ATOM 6960 N N . LYS A 1 887 ? 30.391 35.031 19.406 1 91.19 887 LYS A N 1
ATOM 6961 C CA . LYS A 1 887 ? 29.109 34.844 18.719 1 91.19 887 LYS A CA 1
ATOM 6962 C C . LYS A 1 887 ? 27.938 34.969 19.703 1 91.19 887 LYS A C 1
ATOM 6964 O O . LYS A 1 887 ? 26.969 35.656 19.422 1 91.19 887 LYS A O 1
ATOM 6969 N N . GLU A 1 888 ? 28.141 34.281 20.844 1 88.75 888 GLU A N 1
ATOM 6970 C CA . GLU A 1 888 ? 27.031 34.25 21.812 1 88.75 888 GLU A CA 1
ATOM 6971 C C . GLU A 1 888 ? 26.875 35.594 22.484 1 88.75 888 GLU A C 1
ATOM 6973 O O . GLU A 1 888 ? 25.75 36 22.797 1 88.75 888 GLU A O 1
ATOM 6978 N N . VAL A 1 889 ? 27.953 36.219 22.719 1 89.69 889 VAL A N 1
ATOM 6979 C CA . VAL A 1 889 ? 27.906 37.562 23.312 1 89.69 889 VAL A CA 1
ATOM 6980 C C . VAL A 1 889 ? 27.172 38.5 22.375 1 89.69 889 VAL A C 1
ATOM 6982 O O . VAL A 1 889 ? 26.281 39.25 22.797 1 89.69 889 VAL A O 1
ATOM 6985 N N . VAL A 1 890 ? 27.5 38.406 21.141 1 92.5 890 VAL A N 1
ATOM 6986 C CA . VAL A 1 890 ? 26.859 39.25 20.141 1 92.5 890 VAL A CA 1
ATOM 6987 C C . VAL A 1 890 ? 25.375 38.938 20.094 1 92.5 890 VAL A C 1
ATOM 6989 O O . VAL A 1 890 ? 24.547 39.844 20.031 1 92.5 890 VAL A O 1
ATOM 6992 N N . ARG A 1 891 ? 25.047 37.688 20.078 1 91.06 891 ARG A N 1
ATOM 6993 C CA . ARG A 1 891 ? 23.641 37.281 20.047 1 91.06 891 ARG A CA 1
ATOM 6994 C C . ARG A 1 891 ? 22.891 37.844 21.234 1 91.06 891 ARG A C 1
ATOM 6996 O O . ARG A 1 891 ? 21.781 38.375 21.094 1 91.06 891 ARG A O 1
ATOM 7003 N N . LEU A 1 892 ? 23.547 37.75 22.406 1 88.5 892 LEU A N 1
ATOM 7004 C CA . LEU A 1 892 ? 22.922 38.219 23.625 1 88.5 892 LEU A CA 1
ATOM 7005 C C . LEU A 1 892 ? 22.766 39.75 23.625 1 88.5 892 LEU A C 1
ATOM 7007 O O . LEU A 1 892 ? 21.734 40.281 24.062 1 88.5 892 LEU A O 1
ATOM 7011 N N . LEU A 1 893 ? 23.734 40.375 23.156 1 90.25 893 LEU A N 1
ATOM 7012 C CA . LEU A 1 893 ? 23.641 41.812 23.016 1 90.25 893 LEU A CA 1
ATOM 7013 C C . LEU A 1 893 ? 22.453 42.219 22.141 1 90.25 893 LEU A C 1
ATOM 7015 O O . LEU A 1 893 ? 21.75 43.188 22.453 1 90.25 893 LEU A O 1
ATOM 7019 N N . GLY A 1 894 ? 22.234 41.469 21.078 1 89.12 894 GLY A N 1
ATOM 7020 C CA . GLY A 1 894 ? 21.109 41.75 20.188 1 89.12 894 GLY A CA 1
ATOM 7021 C C . GLY A 1 894 ? 19.766 41.531 20.859 1 89.12 894 GLY A C 1
ATOM 7022 O O . GLY A 1 894 ? 18.812 42.25 20.594 1 89.12 894 GLY A O 1
ATOM 7023 N N . GLU A 1 895 ? 19.719 40.625 21.75 1 84.12 895 GLU A N 1
ATOM 7024 C CA . GLU A 1 895 ? 18.469 40.281 22.391 1 84.12 895 GLU A CA 1
ATOM 7025 C C . GLU A 1 895 ? 18.094 41.281 23.469 1 84.12 895 GLU A C 1
ATOM 7027 O O . GLU A 1 895 ? 16.922 41.406 23.844 1 84.12 895 GLU A O 1
ATOM 7032 N N . LEU A 1 896 ? 19.062 42.062 24.078 1 82 896 LEU A N 1
ATOM 7033 C CA . LEU A 1 896 ? 18.828 43 25.172 1 82 896 LEU A CA 1
ATOM 7034 C C . LEU A 1 896 ? 18.031 44.219 24.688 1 82 896 LEU A C 1
ATOM 7036 O O . LEU A 1 896 ? 17.266 44.812 25.453 1 82 896 LEU A O 1
ATOM 7040 N N . ARG A 1 897 ? 18.109 44.594 23.469 1 78.25 897 ARG A N 1
ATOM 7041 C CA . ARG A 1 897 ? 17.375 45.688 22.812 1 78.25 897 ARG A CA 1
ATOM 7042 C C . ARG A 1 897 ? 17.531 47 23.578 1 78.25 897 ARG A C 1
ATOM 7044 O O . ARG A 1 897 ? 16.547 47.688 23.828 1 78.25 897 ARG A O 1
ATOM 7051 N N . VAL A 1 898 ? 18.609 47.344 24.25 1 82.38 898 VAL A N 1
ATOM 7052 C CA . VAL A 1 898 ? 18.906 48.594 24.922 1 82.38 898 VAL A CA 1
ATOM 7053 C C . VAL A 1 898 ? 19.938 49.375 24.125 1 82.38 898 VAL A C 1
ATOM 7055 O O . VAL A 1 898 ? 20.688 48.812 23.312 1 82.38 898 VAL A O 1
ATOM 7058 N N . GLU A 1 899 ? 19.875 50.656 24.328 1 88.31 899 GLU A N 1
ATOM 7059 C CA . GLU A 1 899 ? 20.688 51.562 23.531 1 88.31 899 GLU A CA 1
ATOM 7060 C C . GLU A 1 899 ? 22.188 51.25 23.688 1 88.31 899 GLU A C 1
ATOM 7062 O O . GLU A 1 899 ? 22.922 51.219 22.703 1 88.31 899 GLU A O 1
ATOM 7067 N N . ALA A 1 900 ? 22.547 51.031 24.906 1 89.94 900 ALA A N 1
ATOM 7068 C CA . ALA A 1 900 ? 23.953 50.75 25.172 1 89.94 900 ALA A CA 1
ATOM 7069 C C . ALA A 1 900 ? 24.406 49.469 24.453 1 89.94 900 ALA A C 1
ATOM 7071 O O . ALA A 1 900 ? 25.531 49.375 23.969 1 89.94 900 ALA A O 1
ATOM 7072 N N . ALA A 1 901 ? 23.609 48.5 24.469 1 91.62 901 ALA A N 1
ATOM 7073 C CA . ALA A 1 901 ? 23.906 47.25 23.766 1 91.62 901 ALA A CA 1
ATOM 7074 C C . ALA A 1 901 ? 24 47.469 22.266 1 91.62 901 ALA A C 1
ATOM 7076 O O . ALA A 1 901 ? 24.859 46.875 21.594 1 91.62 901 ALA A O 1
ATOM 7077 N N . TYR A 1 902 ? 23.125 48.25 21.672 1 93.06 902 TYR A N 1
ATOM 7078 C CA . TYR A 1 902 ? 23.141 48.594 20.25 1 93.06 902 TYR A CA 1
ATOM 7079 C C . TYR A 1 902 ? 24.438 49.281 19.875 1 93.06 902 TYR A C 1
ATOM 7081 O O . TYR A 1 902 ? 25.062 48.969 18.859 1 93.06 902 TYR A O 1
ATOM 7089 N N . GLU A 1 903 ? 24.812 50.25 20.703 1 93.5 903 GLU A N 1
ATOM 7090 C CA . GLU A 1 903 ? 26.062 50.969 20.453 1 93.5 903 GLU A CA 1
ATOM 7091 C C . GLU A 1 903 ? 27.25 50 20.453 1 93.5 903 GLU A C 1
ATOM 7093 O O . GLU A 1 903 ? 28.156 50.125 19.625 1 93.5 903 GLU A O 1
ATOM 7098 N N . ARG A 1 904 ? 27.234 49.125 21.375 1 93.12 904 ARG A N 1
ATOM 7099 C CA . ARG A 1 904 ? 28.297 48.156 21.438 1 93.12 904 ARG A CA 1
ATOM 7100 C C . ARG A 1 904 ? 28.312 47.281 20.188 1 93.12 904 ARG A C 1
ATOM 7102 O O . ARG A 1 904 ? 29.375 46.906 19.703 1 93.12 904 ARG A O 1
ATOM 7109 N N . LEU A 1 905 ? 27.172 46.844 19.703 1 95.12 905 LEU A N 1
ATOM 7110 C CA . LEU A 1 905 ? 27.062 46.062 18.484 1 95.12 905 LEU A CA 1
ATOM 7111 C C . LEU A 1 905 ? 27.688 46.812 17.297 1 95.12 905 LEU A C 1
ATOM 7113 O O . LEU A 1 905 ? 28.391 46.219 16.484 1 95.12 905 LEU A O 1
ATOM 7117 N N . LEU A 1 906 ? 27.453 48.125 17.219 1 95 906 LEU A N 1
ATOM 7118 C CA . LEU A 1 906 ? 28 48.938 16.141 1 95 906 LEU A CA 1
ATOM 7119 C C . LEU A 1 906 ? 29.516 49.031 16.234 1 95 906 LEU A C 1
ATOM 7121 O O . LEU A 1 906 ? 30.219 48.969 15.219 1 95 906 LEU A O 1
ATOM 7125 N N . GLU A 1 907 ? 29.938 49.094 17.453 1 92.69 907 GLU A N 1
ATOM 7126 C CA . GLU A 1 907 ? 31.375 49.125 17.672 1 92.69 907 GLU A CA 1
ATOM 7127 C C . GLU A 1 907 ? 32.031 47.812 17.188 1 92.69 907 GLU A C 1
ATOM 7129 O O . GLU A 1 907 ? 33.062 47.844 16.531 1 92.69 907 GLU A O 1
ATOM 7134 N N . LEU A 1 908 ? 31.406 46.781 17.516 1 92.31 908 LEU A N 1
ATOM 7135 C CA . LEU A 1 908 ? 31.922 45.5 17.125 1 92.31 908 LEU A CA 1
ATOM 7136 C C . LEU A 1 908 ? 31.891 45.344 15.602 1 92.31 908 LEU A C 1
ATOM 7138 O O . LEU A 1 908 ? 32.75 44.656 15.023 1 92.31 908 LEU A O 1
ATOM 7142 N N . GLY A 1 909 ? 30.922 45.875 14.977 1 90.62 909 GLY A N 1
ATOM 7143 C CA . GLY A 1 909 ? 30.797 45.844 13.523 1 90.62 909 GLY A CA 1
ATOM 7144 C C . GLY A 1 909 ? 31.953 46.5 12.812 1 90.62 909 GLY A C 1
ATOM 7145 O O . GLY A 1 909 ? 32.25 46.188 11.656 1 90.62 909 GLY A O 1
ATOM 7146 N N . GLY A 1 910 ? 32.594 47.438 13.477 1 87.06 910 GLY A N 1
ATOM 7147 C CA . GLY A 1 910 ? 33.719 48.125 12.898 1 87.06 910 GLY A CA 1
ATOM 7148 C C . GLY A 1 910 ? 35.031 47.406 13.094 1 87.06 910 GLY A C 1
ATOM 7149 O O . GLY A 1 910 ? 36.062 47.781 12.5 1 87.06 910 GLY A O 1
ATOM 7150 N N . MET A 1 911 ? 35 46.312 13.797 1 88.5 911 MET A N 1
ATOM 7151 C CA . MET A 1 911 ? 36.219 45.562 14.094 1 88.5 911 MET A CA 1
ATOM 7152 C C . MET A 1 911 ? 36.375 44.406 13.117 1 88.5 911 MET A C 1
ATOM 7154 O O . MET A 1 911 ? 35.469 44.062 12.383 1 88.5 911 MET A O 1
ATOM 7158 N N . SER A 1 912 ? 37.531 43.969 13.031 1 87.88 912 SER A N 1
ATOM 7159 C CA . SER A 1 912 ? 37.812 42.812 12.211 1 87.88 912 SER A CA 1
ATOM 7160 C C . SER A 1 912 ? 37.469 41.531 12.953 1 87.88 912 SER A C 1
ATOM 7162 O O . SER A 1 912 ? 38.219 41.062 13.812 1 87.88 912 SER A O 1
ATOM 7164 N N . LEU A 1 913 ? 36.344 41.031 12.672 1 89.56 913 LEU A N 1
ATOM 7165 C CA . LEU A 1 913 ? 35.844 39.844 13.375 1 89.56 913 LEU A CA 1
ATOM 7166 C C . LEU A 1 913 ? 35.844 38.625 12.469 1 89.56 913 LEU A C 1
ATOM 7168 O O . LEU A 1 913 ? 35.906 38.781 11.242 1 89.56 913 LEU A O 1
ATOM 7172 N N . HIS A 1 914 ? 35.906 37.5 13.094 1 90.81 914 HIS A N 1
ATOM 7173 C CA . HIS A 1 914 ? 35.781 36.25 12.367 1 90.81 914 HIS A CA 1
ATOM 7174 C C . HIS A 1 914 ? 34.438 36.188 11.609 1 90.81 914 HIS A C 1
ATOM 7176 O O . HIS A 1 914 ? 33.469 36.812 12.031 1 90.81 914 HIS A O 1
ATOM 7182 N N . ARG A 1 915 ? 34.344 35.531 10.539 1 90.31 915 ARG A N 1
ATOM 7183 C CA . ARG A 1 915 ? 33.188 35.406 9.656 1 90.31 915 ARG A CA 1
ATOM 7184 C C . ARG A 1 915 ? 31.938 35.062 10.445 1 90.31 915 ARG A C 1
ATOM 7186 O O . ARG A 1 915 ? 30.891 35.688 10.266 1 90.31 915 ARG A O 1
ATOM 7193 N N . ASP A 1 916 ? 32 34.031 11.312 1 90.62 916 ASP A N 1
ATOM 7194 C CA . ASP A 1 916 ? 30.844 33.562 12.047 1 90.62 916 ASP A CA 1
ATOM 7195 C C . ASP A 1 916 ? 30.312 34.625 13.008 1 90.62 916 ASP A C 1
ATOM 7197 O O . ASP A 1 916 ? 29.109 34.688 13.281 1 90.62 916 ASP A O 1
ATOM 7201 N N . VAL A 1 917 ? 31.203 35.375 13.555 1 93.5 917 VAL A N 1
ATOM 7202 C CA . VAL A 1 917 ? 30.797 36.438 14.461 1 93.5 917 VAL A CA 1
ATOM 7203 C C . VAL A 1 917 ? 30.141 37.562 13.672 1 93.5 917 VAL A C 1
ATOM 7205 O O . VAL A 1 917 ? 29.156 38.156 14.125 1 93.5 917 VAL A O 1
ATOM 7208 N N . ARG A 1 918 ? 30.688 37.812 12.492 1 93.56 918 ARG A N 1
ATOM 7209 C CA . ARG A 1 918 ? 30.078 38.812 11.625 1 93.56 918 ARG A CA 1
ATOM 7210 C C . ARG A 1 918 ? 28.656 38.406 11.25 1 93.56 918 ARG A C 1
ATOM 7212 O O . ARG A 1 918 ? 27.75 39.25 11.242 1 93.56 918 ARG A O 1
ATOM 7219 N N . ILE A 1 919 ? 28.469 37.125 10.898 1 93.81 919 ILE A N 1
ATOM 7220 C CA . ILE A 1 919 ? 27.141 36.594 10.555 1 93.81 919 ILE A CA 1
ATOM 7221 C C . ILE A 1 919 ? 26.219 36.719 11.75 1 93.81 919 ILE A C 1
ATOM 7223 O O . ILE A 1 919 ? 25.062 37.156 11.609 1 93.81 919 ILE A O 1
ATOM 7227 N N . ALA A 1 920 ? 26.719 36.375 13 1 94.38 920 ALA A N 1
ATOM 7228 C CA . ALA A 1 920 ? 25.922 36.531 14.219 1 94.38 920 ALA A CA 1
ATOM 7229 C C . ALA A 1 920 ? 25.547 38 14.453 1 94.38 920 ALA A C 1
ATOM 7231 O O . ALA A 1 920 ? 24.453 38.281 14.945 1 94.38 920 ALA A O 1
ATOM 7232 N N . LEU A 1 921 ? 26.469 38.844 14.125 1 95.31 921 LEU A N 1
ATOM 7233 C CA . LEU A 1 921 ? 26.234 40.281 14.273 1 95.31 921 LEU A CA 1
ATOM 7234 C C . LEU A 1 921 ? 25.094 40.75 13.375 1 95.31 921 LEU A C 1
ATOM 7236 O O . LEU A 1 921 ? 24.234 41.5 13.797 1 95.31 921 LEU A O 1
ATOM 7240 N N . LEU A 1 922 ? 25.109 40.281 12.164 1 95.31 922 LEU A N 1
ATOM 7241 C CA . LEU A 1 922 ? 24.016 40.594 11.25 1 95.31 922 LEU A CA 1
ATOM 7242 C C . LEU A 1 922 ? 22.672 40.188 11.836 1 95.31 922 LEU A C 1
ATOM 7244 O O . LEU A 1 922 ? 21.703 40.938 11.797 1 95.31 922 LEU A O 1
ATOM 7248 N N . ARG A 1 923 ? 22.609 39 12.352 1 94.5 923 ARG A N 1
ATOM 7249 C CA . ARG A 1 923 ? 21.375 38.5 12.938 1 94.5 923 ARG A CA 1
ATOM 7250 C C . ARG A 1 923 ? 20.969 39.344 14.156 1 94.5 923 ARG A C 1
ATOM 7252 O O . ARG A 1 923 ? 19.781 39.594 14.375 1 94.5 923 ARG A O 1
ATOM 7259 N N . ALA A 1 924 ? 21.953 39.719 14.953 1 94.69 924 ALA A N 1
ATOM 7260 C CA . ALA A 1 924 ? 21.719 40.5 16.172 1 94.69 924 ALA A CA 1
ATOM 7261 C C . ALA A 1 924 ? 21.094 41.844 15.836 1 94.69 924 ALA A C 1
ATOM 7263 O O . ALA A 1 924 ? 20.422 42.438 16.672 1 94.69 924 ALA A O 1
ATOM 7264 N N . LEU A 1 925 ? 21.25 42.281 14.656 1 94.88 925 LEU A N 1
ATOM 7265 C CA . LEU A 1 925 ? 20.781 43.625 14.273 1 94.88 925 LEU A CA 1
ATOM 7266 C C . LEU A 1 925 ? 19.391 43.562 13.641 1 94.88 925 LEU A C 1
ATOM 7268 O O . LEU A 1 925 ? 18.844 44.562 13.211 1 94.88 925 LEU A O 1
ATOM 7272 N N . TRP A 1 926 ? 18.75 42.406 13.562 1 92.19 926 TRP A N 1
ATOM 7273 C CA . TRP A 1 926 ? 17.469 42.188 12.906 1 92.19 926 TRP A CA 1
ATOM 7274 C C . TRP A 1 926 ? 16.375 43.031 13.57 1 92.19 926 TRP A C 1
ATOM 7276 O O . TRP A 1 926 ? 15.406 43.438 12.914 1 92.19 926 TRP A O 1
ATOM 7286 N N . ASP A 1 927 ? 16.547 43.281 14.875 1 88.81 927 ASP A N 1
ATOM 7287 C CA . ASP A 1 927 ? 15.508 44.031 15.594 1 88.81 927 ASP A CA 1
ATOM 7288 C C . ASP A 1 927 ? 15.773 45.531 15.555 1 88.81 927 ASP A C 1
ATOM 7290 O O . ASP A 1 927 ? 15.07 46.312 16.203 1 88.81 927 ASP A O 1
ATOM 7294 N N . HIS A 1 928 ? 16.781 45.969 14.844 1 91.69 928 HIS A N 1
ATOM 7295 C CA . HIS A 1 928 ? 17.156 47.375 14.797 1 91.69 928 HIS A CA 1
ATOM 7296 C C . HIS A 1 928 ? 17.141 47.906 13.367 1 91.69 928 HIS A C 1
ATOM 7298 O O . HIS A 1 928 ? 18.031 48.656 12.961 1 91.69 928 HIS A O 1
ATOM 7304 N N . LEU A 1 929 ? 16.172 47.531 12.672 1 92.19 929 LEU A N 1
ATOM 7305 C CA . LEU A 1 929 ? 16.125 47.875 11.25 1 92.19 929 LEU A CA 1
ATOM 7306 C C . LEU A 1 929 ? 15.688 49.344 11.055 1 92.19 929 LEU A C 1
ATOM 7308 O O . LEU A 1 929 ? 15.828 49.875 9.961 1 92.19 929 LEU A O 1
ATOM 7312 N N . GLU A 1 930 ? 15.133 50.031 12.055 1 90.5 930 GLU A N 1
ATOM 7313 C CA . GLU A 1 930 ? 14.688 51.406 11.93 1 90.5 930 GLU A CA 1
ATOM 7314 C C . GLU A 1 930 ? 15.828 52.375 12.219 1 90.5 930 GLU A C 1
ATOM 7316 O O . GLU A 1 930 ? 15.656 53.594 12.109 1 90.5 930 GLU A O 1
ATOM 7321 N N . ARG A 1 931 ? 17.016 51.844 12.508 1 92.5 931 ARG A N 1
ATOM 7322 C CA . ARG A 1 931 ? 18.172 52.688 12.82 1 92.5 931 ARG A CA 1
ATOM 7323 C C . ARG A 1 931 ? 19.141 52.75 11.633 1 92.5 931 ARG A C 1
ATOM 7325 O O . ARG A 1 931 ? 19.562 51.719 11.109 1 92.5 931 ARG A O 1
ATOM 7332 N N . GLU A 1 932 ? 19.547 53.875 11.344 1 94.25 932 GLU A N 1
ATOM 7333 C CA . GLU A 1 932 ? 20.312 54.125 10.125 1 94.25 932 GLU A CA 1
ATOM 7334 C C . GLU A 1 932 ? 21.656 53.438 10.164 1 94.25 932 GLU A C 1
ATOM 7336 O O . GLU A 1 932 ? 22.109 52.844 9.164 1 94.25 932 GLU A O 1
ATOM 7341 N N . PRO A 1 933 ? 22.406 53.469 11.297 1 95 933 PRO A N 1
ATOM 7342 C CA . PRO A 1 933 ? 23.719 52.844 11.312 1 95 933 PRO A CA 1
ATOM 7343 C C . PRO A 1 933 ? 23.672 51.344 11.008 1 95 933 PRO A C 1
ATOM 7345 O O . PRO A 1 933 ? 24.656 50.75 10.555 1 95 933 PRO A O 1
ATOM 7348 N N . THR A 1 934 ? 22.516 50.719 11.359 1 95.94 934 THR A N 1
ATOM 7349 C CA . THR A 1 934 ? 22.328 49.281 11.07 1 95.94 934 THR A CA 1
ATOM 7350 C C . THR A 1 934 ? 22.484 49.031 9.578 1 95.94 934 THR A C 1
ATOM 7352 O O . THR A 1 934 ? 23.109 48.031 9.18 1 95.94 934 THR A O 1
ATOM 7355 N N . TRP A 1 935 ? 21.984 49.844 8.758 1 96.25 935 TRP A N 1
ATOM 7356 C CA . TRP A 1 935 ? 21.984 49.656 7.312 1 96.25 935 TRP A CA 1
ATOM 7357 C C . TRP A 1 935 ? 23.375 49.844 6.738 1 96.25 935 TRP A C 1
ATOM 7359 O O . TRP A 1 935 ? 23.719 49.25 5.719 1 96.25 935 TRP A O 1
ATOM 7369 N N . ALA A 1 936 ? 24.188 50.688 7.395 1 94.94 936 ALA A N 1
ATOM 7370 C CA . ALA A 1 936 ? 25.578 50.812 6.98 1 94.94 936 ALA A CA 1
ATOM 7371 C C . ALA A 1 936 ? 26.328 49.469 7.164 1 94.94 936 ALA A C 1
ATOM 7373 O O . ALA A 1 936 ? 27.141 49.094 6.32 1 94.94 936 ALA A O 1
ATOM 7374 N N . VAL A 1 937 ? 26.047 48.844 8.211 1 95.56 937 VAL A N 1
ATOM 7375 C CA . VAL A 1 937 ? 26.641 47.531 8.477 1 95.56 937 VAL A CA 1
ATOM 7376 C C . VAL A 1 937 ? 26.172 46.531 7.426 1 95.56 937 VAL A C 1
ATOM 7378 O O . VAL A 1 937 ? 26.984 45.781 6.887 1 95.56 937 VAL A O 1
ATOM 7381 N N . PHE A 1 938 ? 24.891 46.5 7.121 1 96.88 938 PHE A N 1
ATOM 7382 C CA . PHE A 1 938 ? 24.328 45.562 6.137 1 96.88 938 PHE A CA 1
ATOM 7383 C C . PHE A 1 938 ? 24.922 45.844 4.754 1 96.88 938 PHE A C 1
ATOM 7385 O O . PHE A 1 938 ? 25.219 44.906 4.004 1 96.88 938 PHE A O 1
ATOM 7392 N N . ALA A 1 939 ? 25.094 47.125 4.426 1 95.56 939 ALA A N 1
ATOM 7393 C CA . ALA A 1 939 ? 25.656 47.469 3.127 1 95.56 939 ALA A CA 1
ATOM 7394 C C . ALA A 1 939 ? 27.078 46.969 2.979 1 95.56 939 ALA A C 1
ATOM 7396 O O . ALA A 1 939 ? 27.453 46.469 1.913 1 95.56 939 ALA A O 1
ATOM 7397 N N . ARG A 1 940 ? 27.859 47.031 3.984 1 94 940 ARG A N 1
ATOM 7398 C CA . ARG A 1 940 ? 29.219 46.5 3.961 1 94 940 ARG A CA 1
ATOM 7399 C C . ARG A 1 940 ? 29.203 44.969 3.812 1 94 940 ARG A C 1
ATOM 7401 O O . ARG A 1 940 ? 30.062 44.406 3.127 1 94 940 ARG A O 1
ATOM 7408 N N . ALA A 1 941 ? 28.281 44.375 4.492 1 94.94 941 ALA A N 1
ATOM 7409 C CA . ALA A 1 941 ? 28.172 42.906 4.418 1 94.94 941 ALA A CA 1
ATOM 7410 C C . ALA A 1 941 ? 27.797 42.469 3.008 1 94.94 941 ALA A C 1
ATOM 7412 O O . ALA A 1 941 ? 28.234 41.406 2.545 1 94.94 941 ALA A O 1
ATOM 7413 N N . ALA A 1 942 ? 26.922 43.219 2.328 1 95 942 ALA A N 1
ATOM 7414 C CA . ALA A 1 942 ? 26.5 42.875 0.969 1 95 942 ALA A CA 1
ATOM 7415 C C . ALA A 1 942 ? 27.688 42.875 0.011 1 95 942 ALA A C 1
ATOM 7417 O O . ALA A 1 942 ? 27.703 42.156 -0.986 1 95 942 ALA A O 1
ATOM 7418 N N . GLU A 1 943 ? 28.672 43.688 0.371 1 92.94 943 GLU A N 1
ATOM 7419 C CA . GLU A 1 943 ? 29.859 43.812 -0.481 1 92.94 943 GLU A CA 1
ATOM 7420 C C . GLU A 1 943 ? 31.016 42.969 0.038 1 92.94 943 GLU A C 1
ATOM 7422 O O . GLU A 1 943 ? 32.125 43.062 -0.482 1 92.94 943 GLU A O 1
ATOM 7427 N N . ASP A 1 944 ? 30.766 42.25 1.02 1 92.25 944 ASP A N 1
ATOM 7428 C CA . ASP A 1 944 ? 31.797 41.375 1.605 1 92.25 944 ASP A CA 1
ATOM 7429 C C . ASP A 1 944 ? 32.344 40.406 0.576 1 92.25 944 ASP A C 1
ATOM 7431 O O . ASP A 1 944 ? 31.609 39.844 -0.222 1 92.25 944 ASP A O 1
ATOM 7435 N N . PRO A 1 945 ? 33.656 40.219 0.562 1 89.44 945 PRO A N 1
ATOM 7436 C CA . PRO A 1 945 ? 34.25 39.281 -0.382 1 89.44 945 PRO A CA 1
ATOM 7437 C C . PRO A 1 945 ? 33.781 37.844 -0.14 1 89.44 945 PRO A C 1
ATOM 7439 O O . PRO A 1 945 ? 33.75 37.031 -1.069 1 89.44 945 PRO A O 1
ATOM 7442 N N . ASP A 1 946 ? 33.5 37.625 1.058 1 90.44 946 ASP A N 1
ATOM 7443 C CA . ASP A 1 946 ? 32.969 36.312 1.376 1 90.44 946 ASP A CA 1
ATOM 7444 C C . ASP A 1 946 ? 31.453 36.25 1.087 1 90.44 946 ASP A C 1
ATOM 7446 O O . ASP A 1 946 ? 30.656 36.812 1.835 1 90.44 946 ASP A O 1
ATOM 7450 N N . TRP A 1 947 ? 31.094 35.438 0.052 1 89.62 947 TRP A N 1
ATOM 7451 C CA . TRP A 1 947 ? 29.719 35.438 -0.411 1 89.62 947 TRP A CA 1
ATOM 7452 C C . TRP A 1 947 ? 28.797 34.844 0.659 1 89.62 947 TRP A C 1
ATOM 7454 O O . TRP A 1 947 ? 27.594 35.125 0.67 1 89.62 947 TRP A O 1
ATOM 7464 N N . VAL A 1 948 ? 29.266 34.031 1.571 1 91 948 VAL A N 1
ATOM 7465 C CA . VAL A 1 948 ? 28.438 33.438 2.611 1 91 948 VAL A CA 1
ATOM 7466 C C . VAL A 1 948 ? 27.859 34.5 3.508 1 91 948 VAL A C 1
ATOM 7468 O O . VAL A 1 948 ? 26.688 34.438 3.883 1 91 948 VAL A O 1
ATOM 7471 N N . VAL A 1 949 ? 28.641 35.469 3.809 1 92.75 949 VAL A N 1
ATOM 7472 C CA . VAL A 1 949 ? 28.203 36.562 4.656 1 92.75 949 VAL A CA 1
ATOM 7473 C C . VAL A 1 949 ? 27.109 37.375 3.945 1 92.75 949 VAL A C 1
ATOM 7475 O O . VAL A 1 949 ? 26.078 37.656 4.539 1 92.75 949 VAL A O 1
ATOM 7478 N N . ALA A 1 950 ? 27.328 37.625 2.682 1 93.31 950 ALA A N 1
ATOM 7479 C CA . ALA A 1 950 ? 26.344 38.344 1.896 1 93.31 950 ALA A CA 1
ATOM 7480 C C . ALA A 1 950 ? 25.031 37.562 1.778 1 93.31 950 ALA A C 1
ATOM 7482 O O . ALA A 1 950 ? 23.953 38.156 1.853 1 93.31 950 ALA A O 1
ATOM 7483 N N . SER A 1 951 ? 25.141 36.25 1.561 1 91.94 951 SER A N 1
ATOM 7484 C CA . SER A 1 951 ? 23.953 35.406 1.381 1 91.94 951 SER A CA 1
ATOM 7485 C C . SER A 1 951 ? 23.062 35.438 2.617 1 91.94 951 SER A C 1
ATOM 7487 O O . SER A 1 951 ? 21.859 35.281 2.518 1 91.94 951 SER A O 1
ATOM 7489 N N . ARG A 1 952 ? 23.594 35.688 3.816 1 93.44 952 ARG A N 1
ATOM 7490 C CA . ARG A 1 952 ? 22.844 35.656 5.066 1 93.44 952 ARG A CA 1
ATOM 7491 C C . ARG A 1 952 ? 21.984 36.906 5.223 1 93.44 952 ARG A C 1
ATOM 7493 O O . ARG A 1 952 ? 21.062 36.906 6.047 1 93.44 952 ARG A O 1
ATOM 7500 N N . LEU A 1 953 ? 22.234 37.875 4.418 1 94.88 953 LEU A N 1
ATOM 7501 C CA . LEU A 1 953 ? 21.375 39.062 4.418 1 94.88 953 LEU A CA 1
ATOM 7502 C C . LEU A 1 953 ? 19.969 38.719 3.92 1 94.88 953 LEU A C 1
ATOM 7504 O O . LEU A 1 953 ? 19 39.375 4.27 1 94.88 953 LEU A O 1
ATOM 7508 N N . GLY A 1 954 ? 19.906 37.625 3.088 1 92.88 954 GLY A N 1
ATOM 7509 C CA . GLY A 1 954 ? 18.609 37.156 2.605 1 92.88 954 GLY A CA 1
ATOM 7510 C C . GLY A 1 954 ? 17.734 36.594 3.705 1 92.88 954 GLY A C 1
ATOM 7511 O O . GLY A 1 954 ? 16.516 36.469 3.525 1 92.88 954 GLY A O 1
ATOM 7512 N N . ASP A 1 955 ? 18.328 36.375 4.867 1 91.88 955 ASP A N 1
ATOM 7513 C CA . ASP A 1 955 ? 17.578 35.75 5.961 1 91.88 955 ASP A CA 1
ATOM 7514 C C . ASP A 1 955 ? 16.922 36.812 6.844 1 91.88 955 ASP A C 1
ATOM 7516 O O . ASP A 1 955 ? 16.188 36.469 7.777 1 91.88 955 ASP A O 1
ATOM 7520 N N . ILE A 1 956 ? 17.141 38.062 6.57 1 93.94 956 ILE A N 1
ATOM 7521 C CA . ILE A 1 956 ? 16.5 39.125 7.355 1 93.94 956 ILE A CA 1
ATOM 7522 C C . ILE A 1 956 ? 14.984 38.969 7.277 1 93.94 956 ILE A C 1
ATOM 7524 O O . ILE A 1 956 ? 14.414 38.938 6.184 1 93.94 956 ILE A O 1
ATOM 7528 N N . PRO A 1 957 ? 14.375 38.781 8.359 1 89.94 957 PRO A N 1
ATOM 7529 C CA . PRO A 1 957 ? 12.922 38.594 8.328 1 89.94 957 PRO A CA 1
ATOM 7530 C C . PRO A 1 957 ? 12.188 39.844 7.863 1 89.94 957 PRO A C 1
ATOM 7532 O O . PRO A 1 957 ? 12.508 40.969 8.305 1 89.94 957 PRO A O 1
ATOM 7535 N N . ALA A 1 958 ? 11.336 39.656 6.98 1 91.62 958 ALA A N 1
ATOM 7536 C CA . ALA A 1 958 ? 10.445 40.75 6.574 1 91.62 958 ALA A CA 1
ATOM 7537 C C . ALA A 1 958 ? 9.281 40.906 7.547 1 91.62 958 ALA A C 1
ATOM 7539 O O . ALA A 1 958 ? 8.133 40.625 7.195 1 91.62 958 ALA A O 1
ATOM 7540 N N . ASN A 1 959 ? 9.633 41.281 8.75 1 90.19 959 ASN A N 1
ATOM 7541 C CA . ASN A 1 959 ? 8.703 41.438 9.859 1 90.19 959 ASN A CA 1
ATOM 7542 C C . ASN A 1 959 ? 8.883 42.812 10.547 1 90.19 959 ASN A C 1
ATOM 7544 O O . ASN A 1 959 ? 10.008 43.281 10.688 1 90.19 959 ASN A O 1
ATOM 7548 N N . ARG A 1 960 ? 7.883 43.5 10.891 1 91.25 960 ARG A N 1
ATOM 7549 C CA . ARG A 1 960 ? 7.895 44.781 11.594 1 91.25 960 ARG A CA 1
ATOM 7550 C C . ARG A 1 960 ? 8.633 45.844 10.789 1 91.25 960 ARG A C 1
ATOM 7552 O O . ARG A 1 960 ? 9.523 46.5 11.312 1 91.25 960 ARG A O 1
ATOM 7559 N N . LEU A 1 961 ? 8.266 45.906 9.594 1 92.38 961 LEU A N 1
ATOM 7560 C CA . LEU A 1 961 ? 8.93 46.844 8.711 1 92.38 961 LEU A CA 1
ATOM 7561 C C . LEU A 1 961 ? 8.086 48.125 8.547 1 92.38 961 LEU A C 1
ATOM 7563 O O . LEU A 1 961 ? 6.863 48.031 8.398 1 92.38 961 LEU A O 1
ATOM 7567 N N . THR A 1 962 ? 8.734 49.25 8.695 1 93.69 962 THR A N 1
ATOM 7568 C CA . THR A 1 962 ? 8.141 50.531 8.258 1 93.69 962 THR A CA 1
ATOM 7569 C C . THR A 1 962 ? 8.336 50.719 6.762 1 93.69 962 THR A C 1
ATOM 7571 O O . THR A 1 962 ? 9.016 49.938 6.105 1 93.69 962 THR A O 1
ATOM 7574 N N . GLU A 1 963 ? 7.75 51.719 6.16 1 93.81 963 GLU A N 1
ATOM 7575 C CA . GLU A 1 963 ? 7.914 52 4.738 1 93.81 963 GLU A CA 1
ATOM 7576 C C . GLU A 1 963 ? 9.375 52.25 4.387 1 93.81 963 GLU A C 1
ATOM 7578 O O . GLU A 1 963 ? 9.852 51.812 3.342 1 93.81 963 GLU A O 1
ATOM 7583 N N . THR A 1 964 ? 10.039 52.906 5.312 1 94.69 964 THR A N 1
ATOM 7584 C CA . THR A 1 964 ? 11.445 53.219 5.082 1 94.69 964 THR A CA 1
ATOM 7585 C C . THR A 1 964 ? 12.305 51.969 5.141 1 94.69 964 THR A C 1
ATOM 7587 O O . THR A 1 964 ? 13.141 51.75 4.266 1 94.69 964 THR A O 1
ATOM 7590 N N . SER A 1 965 ? 12.125 51.219 6.148 1 94.56 965 SER A N 1
ATOM 7591 C CA . SER A 1 965 ? 12.922 50 6.285 1 94.56 965 SER A CA 1
ATOM 7592 C C . SER A 1 965 ? 12.602 49 5.184 1 94.56 965 SER A C 1
ATOM 7594 O O . SER A 1 965 ? 13.469 48.219 4.77 1 94.56 965 SER A O 1
ATOM 7596 N N . ASP A 1 966 ? 11.359 49 4.723 1 96.06 966 ASP A N 1
ATOM 7597 C CA . ASP A 1 966 ? 10.992 48.156 3.604 1 96.06 966 ASP A CA 1
ATOM 7598 C C . ASP A 1 966 ? 11.766 48.531 2.344 1 96.06 966 ASP A C 1
ATOM 7600 O O . ASP A 1 966 ? 12.281 47.656 1.639 1 96.06 966 ASP A O 1
ATOM 7604 N N . ARG A 1 967 ? 11.883 49.781 2.08 1 96.12 967 ARG A N 1
ATOM 7605 C CA . ARG A 1 967 ? 12.625 50.281 0.923 1 96.12 967 ARG A CA 1
ATOM 7606 C C . ARG A 1 967 ? 14.094 49.875 1.012 1 96.12 967 ARG A C 1
ATOM 7608 O O . ARG A 1 967 ? 14.68 49.406 0.034 1 96.12 967 ARG A O 1
ATOM 7615 N N . LYS A 1 968 ? 14.656 50.031 2.17 1 96.44 968 LYS A N 1
ATOM 7616 C CA . LYS A 1 968 ? 16.078 49.719 2.369 1 96.44 968 LYS A CA 1
ATOM 7617 C C . LYS A 1 968 ? 16.328 48.219 2.262 1 96.44 968 LYS A C 1
ATOM 7619 O O . LYS A 1 968 ? 17.312 47.812 1.648 1 96.44 968 LYS A O 1
ATOM 7624 N N . LEU A 1 969 ? 15.445 47.5 2.885 1 96.81 969 LEU A N 1
ATOM 7625 C CA . LEU A 1 969 ? 15.602 46.031 2.824 1 96.81 969 LEU A CA 1
ATOM 7626 C C . LEU A 1 969 ? 15.469 45.531 1.39 1 96.81 969 LEU A C 1
ATOM 7628 O O . LEU A 1 969 ? 16.25 44.688 0.948 1 96.81 969 LEU A O 1
ATOM 7632 N N . SER A 1 970 ? 14.461 46 0.659 1 97.38 970 SER A N 1
ATOM 7633 C CA . SER A 1 970 ? 14.273 45.594 -0.735 1 97.38 970 SER A CA 1
ATOM 7634 C C . SER A 1 970 ? 15.508 45.906 -1.568 1 97.38 970 SER A C 1
ATOM 7636 O O . SER A 1 970 ? 15.938 45.094 -2.389 1 97.38 970 SER A O 1
ATOM 7638 N N . ALA A 1 971 ? 16.062 47.062 -1.31 1 96.94 971 ALA A N 1
ATOM 7639 C CA . ALA A 1 971 ? 17.266 47.438 -2.023 1 96.94 971 ALA A CA 1
ATOM 7640 C C . ALA A 1 971 ? 18.438 46.531 -1.672 1 96.94 971 ALA A C 1
ATOM 7642 O O . ALA A 1 971 ? 19.219 46.156 -2.543 1 96.94 971 ALA A O 1
ATOM 7643 N N . LEU A 1 972 ? 18.547 46.25 -0.439 1 96.88 972 LEU A N 1
ATOM 7644 C CA . LEU A 1 972 ? 19.594 45.344 0.033 1 96.88 972 LEU A CA 1
ATOM 7645 C C . LEU A 1 972 ? 19.453 43.969 -0.601 1 96.88 972 LEU A C 1
ATOM 7647 O O . LEU A 1 972 ? 20.453 43.375 -1.043 1 96.88 972 LEU A O 1
ATOM 7651 N N . LEU A 1 973 ? 18.266 43.406 -0.626 1 96.88 973 LEU A N 1
ATOM 7652 C CA . LEU A 1 973 ? 18.031 42.094 -1.239 1 96.88 973 LEU A CA 1
ATOM 7653 C C . LEU A 1 973 ? 18.375 42.125 -2.725 1 96.88 973 LEU A C 1
ATOM 7655 O O . LEU A 1 973 ? 18.891 41.156 -3.262 1 96.88 973 LEU A O 1
ATOM 7659 N N . GLY A 1 974 ? 18.094 43.25 -3.365 1 97.06 974 GLY A N 1
ATOM 7660 C CA . GLY A 1 974 ? 18.484 43.406 -4.754 1 97.06 974 GLY A CA 1
ATOM 7661 C C . GLY A 1 974 ? 19.984 43.344 -4.961 1 97.06 974 GLY A C 1
ATOM 7662 O O . GLY A 1 974 ? 20.453 42.75 -5.934 1 97.06 974 GLY A O 1
ATOM 7663 N N . ARG A 1 975 ? 20.75 43.875 -4.055 1 96 975 ARG A N 1
ATOM 7664 C CA . ARG A 1 975 ? 22.203 43.844 -4.129 1 96 975 ARG A CA 1
ATOM 7665 C C . ARG A 1 975 ? 22.734 42.438 -3.969 1 96 975 ARG A C 1
ATOM 7667 O O . ARG A 1 975 ? 23.703 42.031 -4.621 1 96 975 ARG A O 1
ATOM 7674 N N . VAL A 1 976 ? 22.125 41.688 -3.105 1 95.81 976 VAL A N 1
ATOM 7675 C CA . VAL A 1 976 ? 22.516 40.281 -2.912 1 95.81 976 VAL A CA 1
ATOM 7676 C C . VAL A 1 976 ? 22.281 39.5 -4.199 1 95.81 976 VAL A C 1
ATOM 7678 O O . VAL A 1 976 ? 23.125 38.719 -4.605 1 95.81 976 VAL A O 1
ATOM 7681 N N . LEU A 1 977 ? 21.172 39.781 -4.895 1 96.12 977 LEU A N 1
ATOM 7682 C CA . LEU A 1 977 ? 20.844 39.062 -6.121 1 96.12 977 LEU A CA 1
ATOM 7683 C C . LEU A 1 977 ? 21.734 39.5 -7.273 1 96.12 977 LEU A C 1
ATOM 7685 O O . LEU A 1 977 ? 21.797 38.844 -8.305 1 96.12 977 LEU A O 1
ATOM 7689 N N . ALA A 1 978 ? 22.422 40.594 -7.105 1 94.75 978 ALA A N 1
ATOM 7690 C CA . ALA A 1 978 ? 23.312 41.125 -8.148 1 94.75 978 ALA A CA 1
ATOM 7691 C C . ALA A 1 978 ? 24.719 40.562 -8 1 94.75 978 ALA A C 1
ATOM 7693 O O . ALA A 1 978 ? 25.562 40.75 -8.867 1 94.75 978 ALA A O 1
ATOM 7694 N N . ARG A 1 979 ? 24.938 39.812 -7.031 1 94.56 979 ARG A N 1
ATOM 7695 C CA . ARG A 1 979 ? 26.266 39.219 -6.824 1 94.56 979 ARG A CA 1
ATOM 7696 C C . ARG A 1 979 ? 26.578 38.219 -7.922 1 94.56 979 ARG A C 1
ATOM 7698 O O . ARG A 1 979 ? 25.688 37.562 -8.477 1 94.56 979 ARG A O 1
ATOM 7705 N N . PRO A 1 980 ? 27.859 37.969 -8.203 1 92.44 980 PRO A N 1
ATOM 7706 C CA . PRO A 1 980 ? 28.219 37.094 -9.297 1 92.44 980 PRO A CA 1
ATOM 7707 C C . PRO A 1 980 ? 28.109 35.594 -8.914 1 92.44 980 PRO A C 1
ATOM 7709 O O . PRO A 1 980 ? 27.891 34.75 -9.781 1 92.44 980 PRO A O 1
ATOM 7712 N N . GLU A 1 981 ? 28.281 35.281 -7.613 1 92.19 981 GLU A N 1
ATOM 7713 C CA . GLU A 1 981 ? 28.266 33.906 -7.188 1 92.19 981 GLU A CA 1
ATOM 7714 C C . GLU A 1 981 ? 26.844 33.344 -7.129 1 92.19 981 GLU A C 1
ATOM 7716 O O . GLU A 1 981 ? 26.031 33.812 -6.328 1 92.19 981 GLU A O 1
ATOM 7721 N N . PRO A 1 982 ? 26.516 32.375 -7.957 1 92.12 982 PRO A N 1
ATOM 7722 C CA . PRO A 1 982 ? 25.172 31.797 -7.93 1 92.12 982 PRO A CA 1
ATOM 7723 C C . PRO A 1 982 ? 24.812 31.203 -6.574 1 92.12 982 PRO A C 1
ATOM 7725 O O . PRO A 1 982 ? 23.625 31.188 -6.191 1 92.12 982 PRO A O 1
ATOM 7728 N N . GLU A 1 983 ? 25.766 30.734 -5.797 1 89.5 983 GLU A N 1
ATOM 7729 C CA . GLU A 1 983 ? 25.531 30.141 -4.488 1 89.5 983 GLU A CA 1
ATOM 7730 C C . GLU A 1 983 ? 24.922 31.141 -3.516 1 89.5 983 GLU A C 1
ATOM 7732 O O . GLU A 1 983 ? 24.125 30.766 -2.646 1 89.5 983 GLU A O 1
ATOM 7737 N N . ALA A 1 984 ? 25.219 32.375 -3.762 1 91.38 984 ALA A N 1
ATOM 7738 C CA . ALA A 1 984 ? 24.734 33.406 -2.879 1 91.38 984 ALA A CA 1
ATOM 7739 C C . ALA A 1 984 ? 23.312 33.844 -3.242 1 91.38 984 ALA A C 1
ATOM 7741 O O . ALA A 1 984 ? 22.578 34.344 -2.4 1 91.38 984 ALA A O 1
ATOM 7742 N N . ARG A 1 985 ? 22.984 33.562 -4.48 1 94.06 985 ARG A N 1
ATOM 7743 C CA . ARG A 1 985 ? 21.734 34.125 -5.016 1 94.06 985 ARG A CA 1
ATOM 7744 C C . ARG A 1 985 ? 20.594 33.125 -4.91 1 94.06 985 ARG A C 1
ATOM 7746 O O . ARG A 1 985 ? 19.453 33.5 -4.617 1 94.06 985 ARG A O 1
ATOM 7753 N N . ILE A 1 986 ? 20.906 31.812 -5.117 1 93.25 986 ILE A N 1
ATOM 7754 C CA . ILE A 1 986 ? 19.891 30.797 -5.391 1 93.25 986 ILE A CA 1
ATOM 7755 C C . ILE A 1 986 ? 18.969 30.656 -4.184 1 93.25 986 ILE A C 1
ATOM 7757 O O . ILE A 1 986 ? 17.75 30.5 -4.34 1 93.25 986 ILE A O 1
ATOM 7761 N N . GLY A 1 987 ? 19.5 30.672 -2.91 1 92 987 GLY A N 1
ATOM 7762 C CA . GLY A 1 987 ? 18.656 30.547 -1.724 1 92 987 GLY A CA 1
ATOM 7763 C C . GLY A 1 987 ? 17.625 31.656 -1.603 1 92 987 GLY A C 1
ATOM 7764 O O . GLY A 1 987 ? 16.469 31.391 -1.307 1 92 987 GLY A O 1
ATOM 7765 N N . LEU A 1 988 ? 18.047 32.844 -1.86 1 95.5 988 LEU A N 1
ATOM 7766 C CA . LEU A 1 988 ? 17.156 34.031 -1.789 1 95.5 988 LEU A CA 1
ATOM 7767 C C . LEU A 1 988 ? 16.141 34 -2.92 1 95.5 988 LEU A C 1
ATOM 7769 O O . LEU A 1 988 ? 14.953 34.25 -2.695 1 95.5 988 LEU A O 1
ATOM 7773 N N . LEU A 1 989 ? 16.578 33.625 -4.094 1 95.5 989 LEU A N 1
ATOM 7774 C CA . LEU A 1 989 ? 15.711 33.625 -5.266 1 95.5 989 LEU A CA 1
ATOM 7775 C C . LEU A 1 989 ? 14.594 32.594 -5.109 1 95.5 989 LEU A C 1
ATOM 7777 O O . LEU A 1 989 ? 13.461 32.844 -5.535 1 95.5 989 LEU A O 1
ATOM 7781 N N . SER A 1 990 ? 14.922 31.453 -4.605 1 94.25 990 SER A N 1
ATOM 7782 C CA . SER A 1 990 ? 13.93 30.391 -4.426 1 94.25 990 SER A CA 1
ATOM 7783 C C . SER A 1 990 ? 12.82 30.828 -3.473 1 94.25 990 SER A C 1
ATOM 7785 O O . SER A 1 990 ? 11.711 30.297 -3.521 1 94.25 990 SER A O 1
ATOM 7787 N N . ARG A 1 991 ? 13.016 31.891 -2.566 1 94.62 991 ARG A N 1
ATOM 7788 C CA . ARG A 1 991 ? 12.023 32.344 -1.603 1 94.62 991 ARG A CA 1
ATOM 7789 C C . ARG A 1 991 ? 11.438 33.688 -2.033 1 94.62 991 ARG A C 1
ATOM 7791 O O . ARG A 1 991 ? 10.523 34.219 -1.391 1 94.62 991 ARG A O 1
ATOM 7798 N N . ALA A 1 992 ? 11.906 34.125 -3.064 1 96.5 992 ALA A N 1
ATOM 7799 C CA . ALA A 1 992 ? 11.602 35.5 -3.459 1 96.5 992 ALA A CA 1
ATOM 7800 C C . ALA A 1 992 ? 10.102 35.688 -3.68 1 96.5 992 ALA A C 1
ATOM 7802 O O . ALA A 1 992 ? 9.531 36.719 -3.287 1 96.5 992 ALA A O 1
ATOM 7803 N N . ALA A 1 993 ? 9.445 34.688 -4.238 1 94.31 993 ALA A N 1
ATOM 7804 C CA . ALA A 1 993 ? 8.023 34.781 -4.547 1 94.31 993 ALA A CA 1
ATOM 7805 C C . ALA A 1 993 ? 7.195 34.969 -3.277 1 94.31 993 ALA A C 1
ATOM 7807 O O . ALA A 1 993 ? 6.125 35.594 -3.307 1 94.31 993 ALA A O 1
ATOM 7808 N N . TYR A 1 994 ? 7.777 34.656 -2.121 1 91.12 994 TYR A N 1
ATOM 7809 C CA . TYR A 1 994 ? 6.938 34.562 -0.931 1 91.12 994 TYR A CA 1
ATOM 7810 C C . TYR A 1 994 ? 7.484 35.469 0.183 1 91.12 994 TYR A C 1
ATOM 7812 O O . TYR A 1 994 ? 7.004 35.406 1.319 1 91.12 994 TYR A O 1
ATOM 7820 N N . LEU A 1 995 ? 8.414 36.25 -0.1 1 94.06 995 LEU A N 1
ATOM 7821 C CA . LEU A 1 995 ? 8.953 37.188 0.897 1 94.06 995 LEU A CA 1
ATOM 7822 C C . LEU A 1 995 ? 8.047 38.375 1.068 1 94.06 995 LEU A C 1
ATOM 7824 O O . LEU A 1 995 ? 7.73 39.062 0.095 1 94.06 995 LEU A O 1
ATOM 7828 N N . PRO A 1 996 ? 7.57 38.688 2.258 1 94 996 PRO A N 1
ATOM 7829 C CA . PRO A 1 996 ? 6.605 39.75 2.479 1 94 996 PRO A CA 1
ATOM 7830 C C . PRO A 1 996 ? 7.258 41.125 2.492 1 94 996 PRO A C 1
ATOM 7832 O O . PRO A 1 996 ? 7.184 41.844 3.496 1 94 996 PRO A O 1
ATOM 7835 N N . VAL A 1 997 ? 7.832 41.531 1.462 1 96.06 997 VAL A N 1
ATOM 7836 C CA . VAL A 1 997 ? 8.32 42.875 1.263 1 96.06 997 VAL A CA 1
ATOM 7837 C C . VAL A 1 997 ? 7.488 43.594 0.186 1 96.06 997 VAL A C 1
ATOM 7839 O O . VAL A 1 997 ? 7.125 42.969 -0.82 1 96.06 997 VAL A O 1
ATOM 7842 N N . ARG A 1 998 ? 7.086 44.844 0.398 1 94.5 998 ARG A N 1
ATOM 7843 C CA . ARG A 1 998 ? 6.266 45.594 -0.548 1 94.5 998 ARG A CA 1
ATOM 7844 C C . ARG A 1 998 ? 7.082 46.031 -1.769 1 94.5 998 ARG A C 1
ATOM 7846 O O . ARG A 1 998 ? 6.594 45.969 -2.898 1 94.5 998 ARG A O 1
ATOM 7853 N N . ASP A 1 999 ? 8.391 46.469 -1.44 1 96 999 ASP A N 1
ATOM 7854 C CA . ASP A 1 999 ? 9.297 46.812 -2.529 1 96 999 ASP A CA 1
ATOM 7855 C C . ASP A 1 999 ? 8.703 47.938 -3.395 1 96 999 ASP A C 1
ATOM 7857 O O . ASP A 1 999 ? 8.586 47.781 -4.613 1 96 999 ASP A O 1
ATOM 7861 N N . VAL A 1 1000 ? 8.359 49.031 -2.83 1 94.31 1000 VAL A N 1
ATOM 7862 C CA . VAL A 1 1000 ? 7.664 50.156 -3.484 1 94.31 1000 VAL A CA 1
ATOM 7863 C C . VAL A 1 1000 ? 8.5 50.656 -4.656 1 94.31 1000 VAL A C 1
ATOM 7865 O O . VAL A 1 1000 ? 7.953 51.031 -5.695 1 94.31 1000 VAL A O 1
ATOM 7868 N N . GLU A 1 1001 ? 9.867 50.625 -4.559 1 95.06 1001 GLU A N 1
ATOM 7869 C CA . GLU A 1 1001 ? 10.75 51.125 -5.609 1 95.06 1001 GLU A CA 1
ATOM 7870 C C . GLU A 1 1001 ? 11.086 50 -6.609 1 95.06 1001 GLU A C 1
ATOM 7872 O O . GLU A 1 1001 ? 11.766 50.25 -7.613 1 95.06 1001 GLU A O 1
ATOM 7877 N N . ARG A 1 1002 ? 10.719 48.781 -6.422 1 96.56 1002 ARG A N 1
ATOM 7878 C CA . ARG A 1 1002 ? 10.875 47.594 -7.273 1 96.56 1002 ARG A CA 1
ATOM 7879 C C . ARG A 1 1002 ? 12.352 47.25 -7.449 1 96.56 1002 ARG A C 1
ATOM 7881 O O . ARG A 1 1002 ? 12.75 46.75 -8.5 1 96.56 1002 ARG A O 1
ATOM 7888 N N . ALA A 1 1003 ? 13.141 47.625 -6.465 1 96.31 1003 ALA A N 1
ATOM 7889 C CA . ALA A 1 1003 ? 14.555 47.281 -6.531 1 96.31 1003 ALA A CA 1
ATOM 7890 C C . ALA A 1 1003 ? 14.766 45.781 -6.484 1 96.31 1003 ALA A C 1
ATOM 7892 O O . ALA A 1 1003 ? 15.555 45.219 -7.258 1 96.31 1003 ALA A O 1
ATOM 7893 N N . PHE A 1 1004 ? 14.086 45.156 -5.668 1 95.62 1004 PHE A N 1
ATOM 7894 C CA . PHE A 1 1004 ? 14.172 43.719 -5.504 1 95.62 1004 PHE A CA 1
ATOM 7895 C C . PHE A 1 1004 ? 13.57 43 -6.711 1 95.62 1004 PHE A C 1
ATOM 7897 O O . PHE A 1 1004 ? 14.156 42.062 -7.238 1 95.62 1004 PHE A O 1
ATOM 7904 N N . LEU A 1 1005 ? 12.414 43.406 -7.141 1 96.88 1005 LEU A N 1
ATOM 7905 C CA . LEU A 1 1005 ? 11.742 42.812 -8.297 1 96.88 1005 LEU A CA 1
ATOM 7906 C C . LEU A 1 1005 ? 12.609 42.906 -9.547 1 96.88 1005 LEU A C 1
ATOM 7908 O O . LEU A 1 1005 ? 12.711 41.938 -10.312 1 96.88 1005 LEU A O 1
ATOM 7912 N N . ASP A 1 1006 ? 13.258 44.031 -9.68 1 96.25 1006 ASP A N 1
ATOM 7913 C CA . ASP A 1 1006 ? 14.133 44.25 -10.828 1 96.25 1006 ASP A CA 1
ATOM 7914 C C . ASP A 1 1006 ? 15.328 43.281 -10.797 1 96.25 1006 ASP A C 1
ATOM 7916 O O . ASP A 1 1006 ? 15.742 42.781 -11.836 1 96.25 1006 ASP A O 1
ATOM 7920 N N . ALA A 1 1007 ? 15.82 43.125 -9.633 1 96.69 1007 ALA A N 1
ATOM 7921 C CA . ALA A 1 1007 ? 16.938 42.188 -9.484 1 96.69 1007 ALA A CA 1
ATOM 7922 C C . ALA A 1 1007 ? 16.5 40.75 -9.82 1 96.69 1007 ALA A C 1
ATOM 7924 O O . ALA A 1 1007 ? 17.266 40 -10.414 1 96.69 1007 ALA A O 1
ATOM 7925 N N . CYS A 1 1008 ? 15.32 40.344 -9.422 1 96.5 1008 CYS A N 1
ATOM 7926 C CA . CYS A 1 1008 ? 14.789 39.062 -9.797 1 96.5 1008 CYS A CA 1
ATOM 7927 C C . CYS A 1 1008 ? 14.648 38.938 -11.305 1 96.5 1008 CYS A C 1
ATOM 7929 O O . CYS A 1 1008 ? 15.055 37.906 -11.891 1 96.5 1008 CYS A O 1
ATOM 7931 N N . GLY A 1 1009 ? 14.094 39.969 -11.914 1 96.06 1009 GLY A N 1
ATOM 7932 C CA . GLY A 1 1009 ? 13.906 39.969 -13.352 1 96.06 1009 GLY A CA 1
ATOM 7933 C C . GLY A 1 1009 ? 15.211 39.844 -14.125 1 96.06 1009 GLY A C 1
ATOM 7934 O O . GLY A 1 1009 ? 15.258 39.219 -15.18 1 96.06 1009 GLY A O 1
ATOM 7935 N N . ALA A 1 1010 ? 16.312 40.375 -13.578 1 95.44 1010 ALA A N 1
ATOM 7936 C CA . ALA A 1 1010 ? 17.609 40.312 -14.234 1 95.44 1010 ALA A CA 1
ATOM 7937 C C . ALA A 1 1010 ? 18.141 38.906 -14.297 1 95.44 1010 ALA A C 1
ATOM 7939 O O . ALA A 1 1010 ? 18.984 38.562 -15.148 1 95.44 1010 ALA A O 1
ATOM 7940 N N . ARG A 1 1011 ? 17.625 38.031 -13.5 1 95.5 1011 ARG A N 1
ATOM 7941 C CA . ARG A 1 1011 ? 18.109 36.656 -13.438 1 95.5 1011 ARG A CA 1
ATOM 7942 C C . ARG A 1 1011 ? 17.422 35.781 -14.484 1 95.5 1011 ARG A C 1
ATOM 7944 O O . ARG A 1 1011 ? 17.734 34.594 -14.609 1 95.5 1011 ARG A O 1
ATOM 7951 N N . LEU A 1 1012 ? 16.562 36.312 -15.312 1 95.75 1012 LEU A N 1
ATOM 7952 C CA . LEU A 1 1012 ? 15.953 35.594 -16.406 1 95.75 1012 LEU A CA 1
ATOM 7953 C C . LEU A 1 1012 ? 17 35.25 -17.469 1 95.75 1012 LEU A C 1
ATOM 7955 O O . LEU A 1 1012 ? 16.828 34.281 -18.234 1 95.75 1012 LEU A O 1
ATOM 7959 N N . THR A 1 1013 ? 18.078 36 -17.453 1 94.31 1013 THR A N 1
ATOM 7960 C CA . THR A 1 1013 ? 19.125 35.781 -18.422 1 94.31 1013 THR A CA 1
ATOM 7961 C C . THR A 1 1013 ? 20.234 34.906 -17.844 1 94.31 1013 THR A C 1
ATOM 7963 O O . THR A 1 1013 ? 21.328 34.844 -18.406 1 94.31 1013 THR A O 1
ATOM 7966 N N . SER A 1 1014 ? 20.031 34.312 -16.734 1 93.06 1014 SER A N 1
ATOM 7967 C CA . SER A 1 1014 ? 21 33.438 -16.094 1 93.06 1014 SER A CA 1
ATOM 7968 C C . SER A 1 1014 ? 21.234 32.156 -16.891 1 93.06 1014 SER A C 1
ATOM 7970 O O . SER A 1 1014 ? 20.312 31.656 -17.531 1 93.06 1014 SER A O 1
ATOM 7972 N N . PRO A 1 1015 ? 22.422 31.656 -16.938 1 91.81 1015 PRO A N 1
ATOM 7973 C CA . PRO A 1 1015 ? 22.688 30.391 -17.625 1 91.81 1015 PRO A CA 1
ATOM 7974 C C . PRO A 1 1015 ? 22.156 29.188 -16.828 1 91.81 1015 PRO A C 1
ATOM 7976 O O . PRO A 1 1015 ? 22.094 28.078 -17.359 1 91.81 1015 PRO A O 1
ATOM 7979 N N . TYR A 1 1016 ? 21.766 29.438 -15.602 1 93.94 1016 TYR A N 1
ATOM 7980 C CA . TYR A 1 1016 ? 21.266 28.344 -14.766 1 93.94 1016 TYR A CA 1
ATOM 7981 C C . TYR A 1 1016 ? 19.75 28.25 -14.859 1 93.94 1016 TYR A C 1
ATOM 7983 O O . TYR A 1 1016 ? 19.031 29.172 -14.461 1 93.94 1016 TYR A O 1
ATOM 7991 N N . ASP A 1 1017 ? 19.234 27.109 -15.312 1 93.44 1017 ASP A N 1
ATOM 7992 C CA . ASP A 1 1017 ? 17.812 26.891 -15.516 1 93.44 1017 ASP A CA 1
ATOM 7993 C C . ASP A 1 1017 ? 17.031 27.125 -14.211 1 93.44 1017 ASP A C 1
ATOM 7995 O O . ASP A 1 1017 ? 15.938 27.672 -14.227 1 93.44 1017 ASP A O 1
ATOM 7999 N N . GLU A 1 1018 ? 17.625 26.719 -13.062 1 93.62 1018 GLU A N 1
ATOM 8000 C CA . GLU A 1 1018 ? 16.953 26.875 -11.773 1 93.62 1018 GLU A CA 1
ATOM 8001 C C . GLU A 1 1018 ? 16.75 28.344 -11.43 1 93.62 1018 GLU A C 1
ATOM 8003 O O . GLU A 1 1018 ? 15.695 28.719 -10.898 1 93.62 1018 GLU A O 1
ATOM 8008 N N . GLU A 1 1019 ? 17.703 29.125 -11.703 1 96.06 1019 GLU A N 1
ATOM 8009 C CA . GLU A 1 1019 ? 17.594 30.562 -11.438 1 96.06 1019 GLU A CA 1
ATOM 8010 C C . GLU A 1 1019 ? 16.516 31.203 -12.312 1 96.06 1019 GLU A C 1
ATOM 8012 O O . GLU A 1 1019 ? 15.734 32.031 -11.844 1 96.06 1019 GLU A O 1
ATOM 8017 N N . VAL A 1 1020 ? 16.453 30.75 -13.578 1 96.62 1020 VAL A N 1
ATOM 8018 C CA . VAL A 1 1020 ? 15.461 31.281 -14.492 1 96.62 1020 VAL A CA 1
ATOM 8019 C C . VAL A 1 1020 ? 14.062 30.922 -14 1 96.62 1020 VAL A C 1
ATOM 8021 O O . VAL A 1 1020 ? 13.156 31.766 -13.992 1 96.62 1020 VAL A O 1
ATOM 8024 N N . SER A 1 1021 ? 13.93 29.719 -13.633 1 96.06 1021 SER A N 1
ATOM 8025 C CA . SER A 1 1021 ? 12.641 29.234 -13.141 1 96.06 1021 SER A CA 1
ATOM 8026 C C . SER A 1 1021 ? 12.18 30.031 -11.922 1 96.06 1021 SER A C 1
ATOM 8028 O O . SER A 1 1021 ? 11.055 30.531 -11.891 1 96.06 1021 SER A O 1
ATOM 8030 N N . TRP A 1 1022 ? 13.094 30.281 -10.93 1 96.38 1022 TRP A N 1
ATOM 8031 C CA . TRP A 1 1022 ? 12.742 30.984 -9.703 1 96.38 1022 TRP A CA 1
ATOM 8032 C C . TRP A 1 1022 ? 12.523 32.469 -9.984 1 96.38 1022 TRP A C 1
ATOM 8034 O O . TRP A 1 1022 ? 11.656 33.094 -9.367 1 96.38 1022 TRP A O 1
ATOM 8044 N N . ALA A 1 1023 ? 13.297 32.969 -10.852 1 97.62 1023 ALA A N 1
ATOM 8045 C CA . ALA A 1 1023 ? 13.141 34.375 -11.219 1 97.62 1023 ALA A CA 1
ATOM 8046 C C . ALA A 1 1023 ? 11.766 34.656 -11.828 1 97.62 1023 ALA A C 1
ATOM 8048 O O . ALA A 1 1023 ? 11.086 35.625 -11.453 1 97.62 1023 ALA A O 1
ATOM 8049 N N . MET A 1 1024 ? 11.336 33.75 -12.688 1 97.56 1024 MET A N 1
ATOM 8050 C CA . MET A 1 1024 ? 10.031 33.906 -13.32 1 97.56 1024 MET A CA 1
ATOM 8051 C C . MET A 1 1024 ? 8.906 33.75 -12.305 1 97.56 1024 MET A C 1
ATOM 8053 O O . MET A 1 1024 ? 7.934 34.5 -12.328 1 97.56 1024 MET A O 1
ATOM 8057 N N . ARG A 1 1025 ? 9.055 32.875 -11.484 1 95.81 1025 ARG A N 1
ATOM 8058 C CA . ARG A 1 1025 ? 8.055 32.688 -10.43 1 95.81 1025 ARG A CA 1
ATOM 8059 C C . ARG A 1 1025 ? 7.941 33.938 -9.562 1 95.81 1025 ARG A C 1
ATOM 8061 O O . ARG A 1 1025 ? 6.836 34.375 -9.211 1 95.81 1025 ARG A O 1
ATOM 8068 N N . ALA A 1 1026 ? 9.102 34.469 -9.203 1 97.19 1026 ALA A N 1
ATOM 8069 C CA . ALA A 1 1026 ? 9.117 35.688 -8.398 1 97.19 1026 ALA A CA 1
ATOM 8070 C C . ALA A 1 1026 ? 8.43 36.844 -9.133 1 97.19 1026 ALA A C 1
ATOM 8072 O O . ALA A 1 1026 ? 7.629 37.562 -8.539 1 97.19 1026 ALA A O 1
ATOM 8073 N N . LEU A 1 1027 ? 8.672 36.906 -10.375 1 96.62 1027 LEU A N 1
ATOM 8074 C CA . LEU A 1 1027 ? 8.07 37.969 -11.172 1 96.62 1027 LEU A CA 1
ATOM 8075 C C . LEU A 1 1027 ? 6.551 37.812 -11.227 1 96.62 1027 LEU A C 1
ATOM 8077 O O . LEU A 1 1027 ? 5.82 38.812 -11.078 1 96.62 1027 LEU A O 1
ATOM 8081 N N . LEU A 1 1028 ? 6.09 36.656 -11.367 1 95.62 1028 LEU A N 1
ATOM 8082 C CA . LEU A 1 1028 ? 4.656 36.406 -11.492 1 95.62 1028 LEU A CA 1
ATOM 8083 C C . LEU A 1 1028 ? 3.941 36.656 -10.172 1 95.62 1028 LEU A C 1
ATOM 8085 O O . LEU A 1 1028 ? 2.92 37.344 -10.141 1 95.62 1028 LEU A O 1
ATOM 8089 N N . HIS A 1 1029 ? 4.492 36.25 -9.094 1 94.06 1029 HIS A N 1
ATOM 8090 C CA . HIS A 1 1029 ? 3.779 36.281 -7.824 1 94.06 1029 HIS A CA 1
ATOM 8091 C C . HIS A 1 1029 ? 3.857 37.656 -7.188 1 94.06 1029 HIS A C 1
ATOM 8093 O O . HIS A 1 1029 ? 2.928 38.094 -6.5 1 94.06 1029 HIS A O 1
ATOM 8099 N N . ARG A 1 1030 ? 4.93 38.406 -7.449 1 95.62 1030 ARG A N 1
ATOM 8100 C CA . ARG A 1 1030 ? 5.129 39.688 -6.734 1 95.62 1030 ARG A CA 1
ATOM 8101 C C . ARG A 1 1030 ? 4.582 40.844 -7.539 1 95.62 1030 ARG A C 1
ATOM 8103 O O . ARG A 1 1030 ? 4.242 41.906 -6.973 1 95.62 1030 ARG A O 1
ATOM 8110 N N . SER A 1 1031 ? 4.387 40.688 -8.781 1 95 1031 SER A N 1
ATOM 8111 C CA . SER A 1 1031 ? 4.09 41.812 -9.656 1 95 1031 SER A CA 1
ATOM 8112 C C . SER A 1 1031 ? 2.598 42.125 -9.656 1 95 1031 SER A C 1
ATOM 8114 O O . SER A 1 1031 ? 1.771 41.25 -9.383 1 95 1031 SER A O 1
ATOM 8116 N N . ASN A 1 1032 ? 2.314 43.438 -9.859 1 93.19 1032 ASN A N 1
ATOM 8117 C CA . ASN A 1 1032 ? 0.978 43.875 -10.234 1 93.19 1032 ASN A CA 1
ATOM 8118 C C . ASN A 1 1032 ? 0.881 44.156 -11.734 1 93.19 1032 ASN A C 1
ATOM 8120 O O . ASN A 1 1032 ? 1.8 43.844 -12.492 1 93.19 1032 ASN A O 1
ATOM 8124 N N . GLU A 1 1033 ? -0.169 44.719 -12.227 1 92.25 1033 GLU A N 1
ATOM 8125 C CA . GLU A 1 1033 ? -0.408 44.938 -13.648 1 92.25 1033 GLU A CA 1
ATOM 8126 C C . GLU A 1 1033 ? 0.618 45.875 -14.242 1 92.25 1033 GLU A C 1
ATOM 8128 O O . GLU A 1 1033 ? 1.107 45.656 -15.352 1 92.25 1033 GLU A O 1
ATOM 8133 N N . ARG A 1 1034 ? 1.004 46.844 -13.492 1 90.5 1034 ARG A N 1
ATOM 8134 C CA . ARG A 1 1034 ? 1.946 47.844 -13.977 1 90.5 1034 ARG A CA 1
ATOM 8135 C C . ARG A 1 1034 ? 3.35 47.281 -14.102 1 90.5 1034 ARG A C 1
ATOM 8137 O O . ARG A 1 1034 ? 4.066 47.562 -15.062 1 90.5 1034 ARG A O 1
ATOM 8144 N N . ASP A 1 1035 ? 3.734 46.5 -13.172 1 93.75 1035 ASP A N 1
ATOM 8145 C CA . ASP A 1 1035 ? 5.055 45.875 -13.18 1 93.75 1035 ASP A CA 1
ATOM 8146 C C . ASP A 1 1035 ? 5.227 44.938 -14.383 1 93.75 1035 ASP A C 1
ATOM 8148 O O . ASP A 1 1035 ? 6.316 44.844 -14.953 1 93.75 1035 ASP A O 1
ATOM 8152 N N . LEU A 1 1036 ? 4.172 44.281 -14.797 1 93.44 1036 LEU A N 1
ATOM 8153 C CA . LEU A 1 1036 ? 4.27 43.25 -15.82 1 93.44 1036 LEU A CA 1
ATOM 8154 C C . LEU A 1 1036 ? 4.297 43.875 -17.219 1 93.44 1036 LEU A C 1
ATOM 8156 O O . LEU A 1 1036 ? 4.477 43.188 -18.203 1 93.44 1036 LEU A O 1
ATOM 8160 N N . GLU A 1 1037 ? 4.188 45.156 -17.312 1 92.12 1037 GLU A N 1
ATOM 8161 C CA . GLU A 1 1037 ? 4.363 45.844 -18.578 1 92.12 1037 GLU A CA 1
ATOM 8162 C C . GLU A 1 1037 ? 5.793 45.688 -19.094 1 92.12 1037 GLU A C 1
ATOM 8164 O O . GLU A 1 1037 ? 6.023 45.688 -20.312 1 92.12 1037 GLU A O 1
ATOM 8169 N N . ARG A 1 1038 ? 6.719 45.5 -18.234 1 92.75 1038 ARG A N 1
ATOM 8170 C CA . ARG A 1 1038 ? 8.125 45.406 -18.594 1 92.75 1038 ARG A CA 1
ATOM 8171 C C . ARG A 1 1038 ? 8.5 43.969 -18.953 1 92.75 1038 ARG A C 1
ATOM 8173 O O . ARG A 1 1038 ? 9.602 43.688 -19.453 1 92.75 1038 ARG A O 1
ATOM 8180 N N . LEU A 1 1039 ? 7.609 43.094 -18.734 1 95.56 1039 LEU A N 1
ATOM 8181 C CA . LEU A 1 1039 ? 7.926 41.656 -18.922 1 95.56 1039 LEU A CA 1
ATOM 8182 C C . LEU A 1 1039 ? 8.203 41.375 -20.391 1 95.56 1039 LEU A C 1
ATOM 8184 O O . LEU A 1 1039 ? 9.039 40.5 -20.703 1 95.56 1039 LEU A O 1
ATOM 8188 N N . GLU A 1 1040 ? 7.473 42.031 -21.344 1 95.69 1040 GLU A N 1
ATOM 8189 C CA . GLU A 1 1040 ? 7.688 41.812 -22.781 1 95.69 1040 GLU A CA 1
ATOM 8190 C C . GLU A 1 1040 ? 9.148 42.062 -23.156 1 95.69 1040 GLU A C 1
ATOM 8192 O O . GLU A 1 1040 ? 9.758 41.25 -23.844 1 95.69 1040 GLU A O 1
ATOM 8197 N N . GLY A 1 1041 ? 9.711 43.156 -22.641 1 94.81 1041 GLY A N 1
ATOM 8198 C CA . GLY A 1 1041 ? 11.102 43.469 -22.891 1 94.81 1041 GLY A CA 1
ATOM 8199 C C . GLY A 1 1041 ? 12.062 42.469 -22.281 1 94.81 1041 GLY A C 1
ATOM 8200 O O . GLY A 1 1041 ? 13.078 42.094 -22.891 1 94.81 1041 GLY A O 1
ATOM 8201 N N . MET A 1 1042 ? 11.781 41.969 -21.156 1 94.81 1042 MET A N 1
ATOM 8202 C CA . MET A 1 1042 ? 12.625 41 -20.484 1 94.81 1042 MET A CA 1
ATOM 8203 C C . MET A 1 1042 ? 12.641 39.656 -21.25 1 94.81 1042 MET A C 1
ATOM 8205 O O . MET A 1 1042 ? 13.695 39.062 -21.391 1 94.81 1042 MET A O 1
ATOM 8209 N N . LEU A 1 1043 ? 11.461 39.25 -21.703 1 96.06 1043 LEU A N 1
ATOM 8210 C CA . LEU A 1 1043 ? 11.367 38 -22.453 1 96.06 1043 LEU A CA 1
ATOM 8211 C C . LEU A 1 1043 ? 12.047 38.125 -23.812 1 96.06 1043 LEU A C 1
ATOM 8213 O O . LEU A 1 1043 ? 12.633 37.156 -24.312 1 96.06 1043 LEU A O 1
ATOM 8217 N N . GLU A 1 1044 ? 11.977 39.312 -24.406 1 95.25 1044 GLU A N 1
ATOM 8218 C CA . GLU A 1 1044 ? 12.656 39.562 -25.672 1 95.25 1044 GLU A CA 1
ATOM 8219 C C . GLU A 1 1044 ? 14.164 39.438 -25.516 1 95.25 1044 GLU A C 1
ATOM 8221 O O . GLU A 1 1044 ? 14.844 38.938 -26.422 1 95.25 1044 GLU A O 1
ATOM 8226 N N . ALA A 1 1045 ? 14.648 39.812 -24.391 1 92.75 1045 ALA A N 1
ATOM 8227 C CA . ALA A 1 1045 ? 16.078 39.75 -24.125 1 92.75 1045 ALA A CA 1
ATOM 8228 C C . ALA A 1 1045 ? 16.562 38.312 -24.016 1 92.75 1045 ALA A C 1
ATOM 8230 O O . ALA A 1 1045 ? 17.734 38.031 -24.281 1 92.75 1045 ALA A O 1
ATOM 8231 N N . VAL A 1 1046 ? 15.703 37.438 -23.672 1 93.5 1046 VAL A N 1
ATOM 8232 C CA . VAL A 1 1046 ? 16.078 36.031 -23.5 1 93.5 1046 VAL A CA 1
ATOM 8233 C C . VAL A 1 1046 ? 15.625 35.219 -24.688 1 93.5 1046 VAL A C 1
ATOM 8235 O O . VAL A 1 1046 ? 15.828 34 -24.734 1 93.5 1046 VAL A O 1
ATOM 8238 N N . ALA A 1 1047 ? 15.117 35.781 -25.703 1 92.88 1047 ALA A N 1
ATOM 8239 C CA . ALA A 1 1047 ? 14.5 35.094 -26.828 1 92.88 1047 ALA A CA 1
ATOM 8240 C C . ALA A 1 1047 ? 15.531 34.25 -27.594 1 92.88 1047 ALA A C 1
ATOM 8242 O O . ALA A 1 1047 ? 15.211 33.188 -28.109 1 92.88 1047 ALA A O 1
ATOM 8243 N N . LEU A 1 1048 ? 16.828 34.75 -27.578 1 91 1048 LEU A N 1
ATOM 8244 C CA . LEU A 1 1048 ? 17.859 34.031 -28.328 1 91 1048 LEU A CA 1
ATOM 8245 C C . LEU A 1 1048 ? 18.328 32.781 -27.578 1 91 1048 LEU A C 1
ATOM 8247 O O . LEU A 1 1048 ? 18.781 31.828 -28.203 1 91 1048 LEU A O 1
ATOM 8251 N N . ASP A 1 1049 ? 18.234 32.906 -26.328 1 94.12 1049 ASP A N 1
ATOM 8252 C CA . ASP A 1 1049 ? 18.453 31.703 -25.547 1 94.12 1049 ASP A CA 1
ATOM 8253 C C . ASP A 1 1049 ? 17.172 30.891 -25.391 1 94.12 1049 ASP A C 1
ATOM 8255 O O . ASP A 1 1049 ? 16.453 31.047 -24.391 1 94.12 1049 ASP A O 1
ATOM 8259 N N . ARG A 1 1050 ? 17 29.938 -26.297 1 94.88 1050 ARG A N 1
ATOM 8260 C CA . ARG A 1 1050 ? 15.742 29.203 -26.375 1 94.88 1050 ARG A CA 1
ATOM 8261 C C . ARG A 1 1050 ? 15.484 28.406 -25.109 1 94.88 1050 ARG A C 1
ATOM 8263 O O . ARG A 1 1050 ? 14.336 28.203 -24.719 1 94.88 1050 ARG A O 1
ATOM 8270 N N . ARG A 1 1051 ? 16.5 27.906 -24.469 1 93.5 1051 ARG A N 1
ATOM 8271 C CA . ARG A 1 1051 ? 16.344 27.125 -23.25 1 93.5 1051 ARG A CA 1
ATOM 8272 C C . ARG A 1 1051 ? 15.781 27.984 -22.109 1 93.5 1051 ARG A C 1
ATOM 8274 O O . ARG A 1 1051 ? 14.836 27.578 -21.438 1 93.5 1051 ARG A O 1
ATOM 8281 N N . ALA A 1 1052 ? 16.328 29.141 -21.906 1 95.19 1052 ALA A N 1
ATOM 8282 C CA . ALA A 1 1052 ? 15.859 30.062 -20.875 1 95.19 1052 ALA A CA 1
ATOM 8283 C C . ALA A 1 1052 ? 14.43 30.516 -21.156 1 95.19 1052 ALA A C 1
ATOM 8285 O O . ALA A 1 1052 ? 13.609 30.594 -20.234 1 95.19 1052 ALA A O 1
ATOM 8286 N N . LEU A 1 1053 ? 14.195 30.797 -22.453 1 96.12 1053 LEU A N 1
ATOM 8287 C CA . LEU A 1 1053 ? 12.852 31.219 -22.828 1 96.12 1053 LEU A CA 1
ATOM 8288 C C . LEU A 1 1053 ? 11.828 30.141 -22.531 1 96.12 1053 LEU A C 1
ATOM 8290 O O . LEU A 1 1053 ? 10.773 30.406 -21.953 1 96.12 1053 LEU A O 1
ATOM 8294 N N . ASN A 1 1054 ? 12.188 28.922 -22.969 1 95.06 1054 ASN A N 1
ATOM 8295 C CA . ASN A 1 1054 ? 11.305 27.781 -22.719 1 95.06 1054 ASN A CA 1
ATOM 8296 C C . ASN A 1 1054 ? 11.07 27.578 -21.219 1 95.06 1054 ASN A C 1
ATOM 8298 O O . ASN A 1 1054 ? 9.945 27.312 -20.797 1 95.06 1054 ASN A O 1
ATOM 8302 N N . THR A 1 1055 ? 12.086 27.719 -20.359 1 95.56 1055 THR A N 1
ATOM 8303 C CA . THR A 1 1055 ? 11.977 27.547 -18.906 1 95.56 1055 THR A CA 1
ATOM 8304 C C . THR A 1 1055 ? 11.07 28.625 -18.312 1 95.56 1055 THR A C 1
ATOM 8306 O O . THR A 1 1055 ? 10.211 28.328 -17.484 1 95.56 1055 THR A O 1
ATOM 8309 N N . ALA A 1 1056 ? 11.227 29.797 -18.75 1 97.06 1056 ALA A N 1
ATOM 8310 C CA . ALA A 1 1056 ? 10.438 30.922 -18.25 1 97.06 1056 ALA A CA 1
ATOM 8311 C C . ALA A 1 1056 ? 8.969 30.766 -18.609 1 97.06 1056 ALA A C 1
ATOM 8313 O O . ALA A 1 1056 ? 8.094 30.906 -17.75 1 97.06 1056 ALA A O 1
ATOM 8314 N N . VAL A 1 1057 ? 8.68 30.422 -19.859 1 96.12 1057 VAL A N 1
ATOM 8315 C CA . VAL A 1 1057 ? 7.309 30.297 -20.344 1 96.12 1057 VAL A CA 1
ATOM 8316 C C . VAL A 1 1057 ? 6.629 29.109 -19.672 1 96.12 1057 VAL A C 1
ATOM 8318 O O . VAL A 1 1057 ? 5.434 29.156 -19.375 1 96.12 1057 VAL A O 1
ATOM 8321 N N . THR A 1 1058 ? 7.438 28.078 -19.516 1 94.88 1058 THR A N 1
ATOM 8322 C CA . THR A 1 1058 ? 6.895 26.906 -18.828 1 94.88 1058 THR A CA 1
ATOM 8323 C C . THR A 1 1058 ? 6.402 27.281 -17.438 1 94.88 1058 THR A C 1
ATOM 8325 O O . THR A 1 1058 ? 5.359 26.797 -16.984 1 94.88 1058 THR A O 1
ATOM 8328 N N . GLN A 1 1059 ? 7.098 28.188 -16.656 1 95.75 1059 GLN A N 1
ATOM 8329 C CA . GLN A 1 1059 ? 6.676 28.641 -15.344 1 95.75 1059 GLN A CA 1
ATOM 8330 C C . GLN A 1 1059 ? 5.41 29.484 -15.43 1 95.75 1059 GLN A C 1
ATOM 8332 O O . GLN A 1 1059 ? 4.551 29.422 -14.547 1 95.75 1059 GLN A O 1
ATOM 8337 N N . LEU A 1 1060 ? 5.316 30.234 -16.469 1 96.44 1060 LEU A N 1
ATOM 8338 C CA . LEU A 1 1060 ? 4.137 31.047 -16.703 1 96.44 1060 LEU A CA 1
ATOM 8339 C C . LEU A 1 1060 ? 2.9 30.188 -16.922 1 96.44 1060 LEU A C 1
ATOM 8341 O O . LEU A 1 1060 ? 1.839 30.469 -16.359 1 96.44 1060 LEU A O 1
ATOM 8345 N N . LEU A 1 1061 ? 3.107 29.094 -17.656 1 94.75 1061 LEU A N 1
ATOM 8346 C CA . LEU A 1 1061 ? 1.984 28.234 -18 1 94.75 1061 LEU A CA 1
ATOM 8347 C C . LEU A 1 1061 ? 1.64 27.297 -16.859 1 94.75 1061 LEU A C 1
ATOM 8349 O O . LEU A 1 1061 ? 0.587 26.656 -16.859 1 94.75 1061 LEU A O 1
ATOM 8353 N N . ALA A 1 1062 ? 2.508 27.25 -15.867 1 92.62 1062 ALA A N 1
ATOM 8354 C CA . ALA A 1 1062 ? 2.27 26.375 -14.711 1 92.62 1062 ALA A CA 1
ATOM 8355 C C . ALA A 1 1062 ? 1.248 27 -13.766 1 92.62 1062 ALA A C 1
ATOM 8357 O O . ALA A 1 1062 ? 0.61 26.281 -12.984 1 92.62 1062 ALA A O 1
ATOM 8358 N N . VAL A 1 1063 ? 1.009 28.312 -13.781 1 93 1063 VAL A N 1
ATOM 8359 C CA . VAL A 1 1063 ? 0.033 28.969 -12.93 1 93 1063 VAL A CA 1
ATOM 8360 C C . VAL A 1 1063 ? -1.319 29.031 -13.633 1 93 1063 VAL A C 1
ATOM 8362 O O . VAL A 1 1063 ? -1.4 28.844 -14.852 1 93 1063 VAL A O 1
ATOM 8365 N N . GLU A 1 1064 ? -2.449 29.219 -12.883 1 90.69 1064 GLU A N 1
ATOM 8366 C CA . GLU A 1 1064 ? -3.752 29.469 -13.492 1 90.69 1064 GLU A CA 1
ATOM 8367 C C . GLU A 1 1064 ? -3.854 30.906 -14.008 1 90.69 1064 GLU A C 1
ATOM 8369 O O . GLU A 1 1064 ? -4.395 31.781 -13.328 1 90.69 1064 GLU A O 1
ATOM 8374 N N . VAL A 1 1065 ? -3.529 31.062 -15.195 1 93.06 1065 VAL A N 1
ATOM 8375 C CA . VAL A 1 1065 ? -3.295 32.375 -15.789 1 93.06 1065 VAL A CA 1
ATOM 8376 C C . VAL A 1 1065 ? -4.547 33.25 -15.656 1 93.06 1065 VAL A C 1
ATOM 8378 O O . VAL A 1 1065 ? -4.457 34.438 -15.344 1 93.06 1065 VAL A O 1
ATOM 8381 N N . LYS A 1 1066 ? -5.734 32.75 -15.742 1 89.31 1066 LYS A N 1
ATOM 8382 C CA . LYS A 1 1066 ? -6.961 33.531 -15.758 1 89.31 1066 LYS A CA 1
ATOM 8383 C C . LYS A 1 1066 ? -7.438 33.844 -14.344 1 89.31 1066 LYS A C 1
ATOM 8385 O O . LYS A 1 1066 ? -8.445 34.531 -14.164 1 89.31 1066 LYS A O 1
ATOM 8390 N N . SER A 1 1067 ? -6.688 33.469 -13.336 1 88.94 1067 SER A N 1
ATOM 8391 C CA . SER A 1 1067 ? -7.074 33.719 -11.945 1 88.94 1067 SER A CA 1
ATOM 8392 C C . SER A 1 1067 ? -6.715 35.125 -11.508 1 88.94 1067 SER A C 1
ATOM 8394 O O . SER A 1 1067 ? -7.254 35.625 -10.523 1 88.94 1067 SER A O 1
ATOM 8396 N N . ARG A 1 1068 ? -5.809 35.781 -12.289 1 91.75 1068 ARG A N 1
ATOM 8397 C CA . ARG A 1 1068 ? -5.395 37.156 -11.977 1 91.75 1068 ARG A CA 1
ATOM 8398 C C . ARG A 1 1068 ? -5.211 37.969 -13.25 1 91.75 1068 ARG A C 1
ATOM 8400 O O . ARG A 1 1068 ? -4.75 37.438 -14.266 1 91.75 1068 ARG A O 1
ATOM 8407 N N . ALA A 1 1069 ? -5.438 39.188 -13.125 1 91.81 1069 ALA A N 1
ATOM 8408 C CA . ALA A 1 1069 ? -5.258 40.094 -14.258 1 91.81 1069 ALA A CA 1
ATOM 8409 C C . ALA A 1 1069 ? -3.787 40.188 -14.641 1 91.81 1069 ALA A C 1
ATOM 8411 O O . ALA A 1 1069 ? -3.449 40.281 -15.82 1 91.81 1069 ALA A O 1
ATOM 8412 N N . SER A 1 1070 ? -2.928 40.219 -13.648 1 93.5 1070 SER A N 1
ATOM 8413 C CA . SER A 1 1070 ? -1.494 40.344 -13.898 1 93.5 1070 SER A CA 1
ATOM 8414 C C . SER A 1 1070 ? -0.966 39.125 -14.641 1 93.5 1070 SER A C 1
ATOM 8416 O O . SER A 1 1070 ? -0.125 39.25 -15.539 1 93.5 1070 SER A O 1
ATOM 8418 N N . TYR A 1 1071 ? -1.428 37.938 -14.297 1 94.19 1071 TYR A N 1
ATOM 8419 C CA . TYR A 1 1071 ? -1.01 36.75 -15.008 1 94.19 1071 TYR A CA 1
ATOM 8420 C C . TYR A 1 1071 ? -1.431 36.781 -16.469 1 94.19 1071 TYR A C 1
ATOM 8422 O O . TYR A 1 1071 ? -0.673 36.375 -17.359 1 94.19 1071 TYR A O 1
ATOM 8430 N N . MET A 1 1072 ? -2.611 37.281 -16.734 1 93.19 1072 MET A N 1
ATOM 8431 C CA . MET A 1 1072 ? -3.098 37.406 -18.094 1 93.19 1072 MET A CA 1
ATOM 8432 C C . MET A 1 1072 ? -2.232 38.375 -18.891 1 93.19 1072 MET A C 1
ATOM 8434 O O . MET A 1 1072 ? -1.925 38.125 -20.062 1 93.19 1072 MET A O 1
ATOM 8438 N N . GLN A 1 1073 ? -1.849 39.438 -18.172 1 94.56 1073 GLN A N 1
ATOM 8439 C CA . GLN A 1 1073 ? -0.966 40.406 -18.828 1 94.56 1073 GLN A CA 1
ATOM 8440 C C . GLN A 1 1073 ? 0.387 39.781 -19.156 1 94.56 1073 GLN A C 1
ATOM 8442 O O . GLN A 1 1073 ? 0.961 40.031 -20.203 1 94.56 1073 GLN A O 1
ATOM 8447 N N . ALA A 1 1074 ? 0.86 38.969 -18.234 1 96.38 1074 ALA A N 1
ATOM 8448 C CA . ALA A 1 1074 ? 2.115 38.281 -18.469 1 96.38 1074 ALA A CA 1
ATOM 8449 C C . ALA A 1 1074 ? 1.997 37.312 -19.656 1 96.38 1074 ALA A C 1
ATOM 8451 O O . ALA A 1 1074 ? 2.906 37.25 -20.5 1 96.38 1074 ALA A O 1
ATOM 8452 N N . ALA A 1 1075 ? 0.932 36.625 -19.766 1 96 1075 ALA A N 1
ATOM 8453 C CA . ALA A 1 1075 ? 0.708 35.688 -20.875 1 96 1075 ALA A CA 1
ATOM 8454 C C . ALA A 1 1075 ? 0.602 36.469 -22.203 1 96 1075 ALA A C 1
ATOM 8456 O O . ALA A 1 1075 ? 1.097 36 -23.234 1 96 1075 ALA A O 1
ATOM 8457 N N . ARG A 1 1076 ? -0.008 37.656 -22.234 1 95.75 1076 ARG A N 1
ATOM 8458 C CA . ARG A 1 1076 ? -0.109 38.5 -23.422 1 95.75 1076 ARG A CA 1
ATOM 8459 C C . ARG A 1 1076 ? 1.263 39 -23.859 1 95.75 1076 ARG A C 1
ATOM 8461 O O . ARG A 1 1076 ? 1.554 39.094 -25.047 1 95.75 1076 ARG A O 1
ATOM 8468 N N . ALA A 1 1077 ? 2.027 39.344 -22.844 1 95.94 1077 ALA A N 1
ATOM 8469 C CA . ALA A 1 1077 ? 3.396 39.75 -23.141 1 95.94 1077 ALA A CA 1
ATOM 8470 C C . ALA A 1 1077 ? 4.176 38.625 -23.812 1 95.94 1077 ALA A C 1
ATOM 8472 O O . ALA A 1 1077 ? 4.887 38.844 -24.797 1 95.94 1077 ALA A O 1
ATOM 8473 N N . ALA A 1 1078 ? 4.066 37.438 -23.25 1 96.56 1078 ALA A N 1
ATOM 8474 C CA . ALA A 1 1078 ? 4.723 36.281 -23.828 1 96.56 1078 ALA A CA 1
ATOM 8475 C C . ALA A 1 1078 ? 4.219 36 -25.25 1 96.56 1078 ALA A C 1
ATOM 8477 O O . ALA A 1 1078 ? 5 35.656 -26.141 1 96.56 1078 ALA A O 1
ATOM 8478 N N . GLU A 1 1079 ? 2.939 36.188 -25.5 1 95.88 1079 GLU A N 1
ATOM 8479 C CA . GLU A 1 1079 ? 2.338 36.031 -26.812 1 95.88 1079 GLU A CA 1
ATOM 8480 C C . GLU A 1 1079 ? 2.994 36.969 -27.844 1 95.88 1079 GLU A C 1
ATOM 8482 O O . GLU A 1 1079 ? 3.322 36.531 -28.953 1 95.88 1079 GLU A O 1
ATOM 8487 N N . ARG A 1 1080 ? 3.191 38.156 -27.469 1 95.31 1080 ARG A N 1
ATOM 8488 C CA . ARG A 1 1080 ? 3.754 39.156 -28.375 1 95.31 1080 ARG A CA 1
ATOM 8489 C C . ARG A 1 1080 ? 5.191 38.812 -28.75 1 95.31 1080 ARG A C 1
ATOM 8491 O O . ARG A 1 1080 ? 5.586 38.906 -29.906 1 95.31 1080 ARG A O 1
ATOM 8498 N N . VAL A 1 1081 ? 5.918 38.344 -27.797 1 96.56 1081 VAL A N 1
ATOM 8499 C CA . VAL A 1 1081 ? 7.316 38 -28.031 1 96.56 1081 VAL A CA 1
ATOM 8500 C C . VAL A 1 1081 ? 7.402 36.75 -28.891 1 96.56 1081 VAL A C 1
ATOM 8502 O O . VAL A 1 1081 ? 8.18 36.688 -29.844 1 96.56 1081 VAL A O 1
ATOM 8505 N N . LEU A 1 1082 ? 6.641 35.75 -28.594 1 96 1082 LEU A N 1
ATOM 8506 C CA . LEU A 1 1082 ? 6.695 34.469 -29.266 1 96 1082 LEU A CA 1
ATOM 8507 C C . LEU A 1 1082 ? 6.148 34.562 -30.688 1 96 1082 LEU A C 1
ATOM 8509 O O . LEU A 1 1082 ? 6.555 33.812 -31.562 1 96 1082 LEU A O 1
ATOM 8513 N N . SER A 1 1083 ? 5.199 35.531 -30.984 1 94.31 1083 SER A N 1
ATOM 8514 C CA . SER A 1 1083 ? 4.562 35.688 -32.281 1 94.31 1083 SER A CA 1
ATOM 8515 C C . SER A 1 1083 ? 5.555 36.188 -33.312 1 94.31 1083 SER A C 1
ATOM 8517 O O . SER A 1 1083 ? 5.324 36.031 -34.531 1 94.31 1083 SER A O 1
ATOM 8519 N N . ARG A 1 1084 ? 6.719 36.625 -32.938 1 93.94 1084 ARG A N 1
ATOM 8520 C CA . ARG A 1 1084 ? 7.684 37.219 -33.844 1 93.94 1084 ARG A CA 1
ATOM 8521 C C . ARG A 1 1084 ? 8.523 36.156 -34.531 1 93.94 1084 ARG A C 1
ATOM 8523 O O . ARG A 1 1084 ? 9.164 36.438 -35.562 1 93.94 1084 ARG A O 1
ATOM 8530 N N . ASP A 1 1085 ? 8.547 34.969 -34 1 94.44 1085 ASP A N 1
ATOM 8531 C CA . ASP A 1 1085 ? 9.312 33.875 -34.562 1 94.44 1085 ASP A CA 1
ATOM 8532 C C . ASP A 1 1085 ? 8.438 32.656 -34.781 1 94.44 1085 ASP A C 1
ATOM 8534 O O . ASP A 1 1085 ? 7.996 32.031 -33.812 1 94.44 1085 ASP A O 1
ATOM 8538 N N . SER A 1 1086 ? 8.359 32.219 -36.062 1 93.69 1086 SER A N 1
ATOM 8539 C CA . SER A 1 1086 ? 7.461 31.125 -36.406 1 93.69 1086 SER A CA 1
ATOM 8540 C C . SER A 1 1086 ? 7.957 29.797 -35.812 1 93.69 1086 SER A C 1
ATOM 8542 O O . SER A 1 1086 ? 7.188 28.859 -35.688 1 93.69 1086 SER A O 1
ATOM 8544 N N . ARG A 1 1087 ? 9.25 29.672 -35.5 1 94.44 1087 ARG A N 1
ATOM 8545 C CA . ARG A 1 1087 ? 9.828 28.453 -34.938 1 94.44 1087 ARG A CA 1
ATOM 8546 C C . ARG A 1 1087 ? 9.281 28.188 -33.531 1 94.44 1087 ARG A C 1
ATOM 8548 O O . ARG A 1 1087 ? 9.391 27.078 -33 1 94.44 1087 ARG A O 1
ATOM 8555 N N . LEU A 1 1088 ? 8.625 29.219 -32.812 1 95.56 1088 LEU A N 1
ATOM 8556 C CA . LEU A 1 1088 ? 8.125 29.125 -31.453 1 95.56 1088 LEU A CA 1
ATOM 8557 C C . LEU A 1 1088 ? 6.602 28.984 -31.438 1 95.56 1088 LEU A C 1
ATOM 8559 O O . LEU A 1 1088 ? 5.965 29.203 -30.406 1 95.56 1088 LEU A O 1
ATOM 8563 N N . ALA A 1 1089 ? 6.023 28.578 -32.5 1 95.62 1089 ALA A N 1
ATOM 8564 C CA . ALA A 1 1089 ? 4.578 28.5 -32.719 1 95.62 1089 ALA A CA 1
ATOM 8565 C C . ALA A 1 1089 ? 3.926 27.641 -31.625 1 95.62 1089 ALA A C 1
ATOM 8567 O O . ALA A 1 1089 ? 2.865 27.984 -31.094 1 95.62 1089 ALA A O 1
ATOM 8568 N N . PRO A 1 1090 ? 4.527 26.438 -31.266 1 94.81 1090 PRO A N 1
ATOM 8569 C CA . PRO A 1 1090 ? 3.881 25.625 -30.234 1 94.81 1090 PRO A CA 1
ATOM 8570 C C . PRO A 1 1090 ? 3.723 26.375 -28.906 1 94.81 1090 PRO A C 1
ATOM 8572 O O . PRO A 1 1090 ? 2.65 26.328 -28.297 1 94.81 1090 PRO A O 1
ATOM 8575 N N . LEU A 1 1091 ? 4.738 27.125 -28.453 1 95.25 1091 LEU A N 1
ATOM 8576 C CA . LEU A 1 1091 ? 4.676 27.906 -27.203 1 95.25 1091 LEU A CA 1
ATOM 8577 C C . LEU A 1 1091 ? 3.699 29.062 -27.344 1 95.25 1091 LEU A C 1
ATOM 8579 O O . LEU A 1 1091 ? 2.984 29.391 -26.391 1 95.25 1091 LEU A O 1
ATOM 8583 N N . TYR A 1 1092 ? 3.781 29.734 -28.625 1 95.69 1092 TYR A N 1
ATOM 8584 C CA . TYR A 1 1092 ? 2.881 30.844 -28.938 1 95.69 1092 TYR A CA 1
ATOM 8585 C C . TYR A 1 1092 ? 1.426 30.438 -28.75 1 95.69 1092 TYR A C 1
ATOM 8587 O O . TYR A 1 1092 ? 0.66 31.125 -28.078 1 95.69 1092 TYR A O 1
ATOM 8595 N N . ILE A 1 1093 ? 1.024 29.203 -29.172 1 96.44 1093 ILE A N 1
ATOM 8596 C CA . ILE A 1 1093 ? -0.344 28.703 -29.109 1 96.44 1093 ILE A CA 1
ATOM 8597 C C . ILE A 1 1093 ? -0.739 28.438 -27.656 1 96.44 1093 ILE A C 1
ATOM 8599 O O . ILE A 1 1093 ? -1.854 28.766 -27.234 1 96.44 1093 ILE A O 1
ATOM 8603 N N . GLN A 1 1094 ? 0.149 27.875 -26.875 1 95 1094 GLN A N 1
ATOM 8604 C CA . GLN A 1 1094 ? -0.128 27.609 -25.469 1 95 1094 GLN A CA 1
ATOM 8605 C C . GLN A 1 1094 ? -0.369 28.891 -24.688 1 95 1094 GLN A C 1
ATOM 8607 O O . GLN A 1 1094 ? -1.266 28.953 -23.844 1 95 1094 GLN A O 1
ATOM 8612 N N . CYS A 1 1095 ? 0.416 29.906 -25.016 1 95.81 1095 CYS A N 1
ATOM 8613 C CA . CYS A 1 1095 ? 0.26 31.188 -24.344 1 95.81 1095 CYS A CA 1
ATOM 8614 C C . CYS A 1 1095 ? -1.037 31.875 -24.75 1 95.81 1095 CYS A C 1
ATOM 8616 O O . CYS A 1 1095 ? -1.693 32.531 -23.938 1 95.81 1095 CYS A O 1
ATOM 8618 N N . VAL A 1 1096 ? -1.438 31.75 -26.016 1 95.38 1096 VAL A N 1
ATOM 8619 C CA . VAL A 1 1096 ? -2.68 32.344 -26.5 1 95.38 1096 VAL A CA 1
ATOM 8620 C C . VAL A 1 1096 ? -3.869 31.719 -25.781 1 95.38 1096 VAL A C 1
ATOM 8622 O O . VAL A 1 1096 ? -4.781 32.406 -25.344 1 95.38 1096 VAL A O 1
ATOM 8625 N N . MET A 1 1097 ? -3.82 30.406 -25.672 1 93.38 1097 MET A N 1
ATOM 8626 C CA . MET A 1 1097 ? -4.895 29.703 -24.984 1 93.38 1097 MET A CA 1
ATOM 8627 C C . MET A 1 1097 ? -5.008 30.172 -23.531 1 93.38 1097 MET A C 1
ATOM 8629 O O . MET A 1 1097 ? -6.109 30.312 -23 1 93.38 1097 MET A O 1
ATOM 8633 N N . ALA A 1 1098 ? -3.867 30.375 -22.891 1 91.56 1098 ALA A N 1
ATOM 8634 C CA . ALA A 1 1098 ? -3.844 30.781 -21.484 1 91.56 1098 ALA A CA 1
ATOM 8635 C C . ALA A 1 1098 ? -4.387 32.188 -21.328 1 91.56 1098 ALA A C 1
ATOM 8637 O O . ALA A 1 1098 ? -5.062 32.5 -20.328 1 91.56 1098 ALA A O 1
ATOM 8638 N N . ALA A 1 1099 ? -4.219 33.094 -22.312 1 91.44 1099 ALA A N 1
ATOM 8639 C CA . ALA A 1 1099 ? -4.492 34.531 -22.156 1 91.44 1099 ALA A CA 1
ATOM 8640 C C . ALA A 1 1099 ? -5.867 34.875 -22.719 1 91.44 1099 ALA A C 1
ATOM 8642 O O . ALA A 1 1099 ? -6.484 35.875 -22.297 1 91.44 1099 ALA A O 1
ATOM 8643 N N . ARG A 1 1100 ? -6.324 34.125 -23.703 1 92.56 1100 ARG A N 1
ATOM 8644 C CA . ARG A 1 1100 ? -7.484 34.594 -24.469 1 92.56 1100 ARG A CA 1
ATOM 8645 C C . ARG A 1 1100 ? -8.648 33.625 -24.328 1 92.56 1100 ARG A C 1
ATOM 8647 O O . ARG A 1 1100 ? -8.508 32.562 -23.719 1 92.56 1100 ARG A O 1
ATOM 8654 N N . SER A 1 1101 ? -9.836 34.156 -24.812 1 91.81 1101 SER A N 1
ATOM 8655 C CA . SER A 1 1101 ? -11.023 33.281 -24.828 1 91.81 1101 SER A CA 1
ATOM 8656 C C . SER A 1 1101 ? -10.93 32.219 -25.922 1 91.81 1101 SER A C 1
ATOM 8658 O O . SER A 1 1101 ? -10.141 32.375 -26.859 1 91.81 1101 SER A O 1
ATOM 8660 N N . PRO A 1 1102 ? -11.641 31.188 -25.875 1 92.81 1102 PRO A N 1
ATOM 8661 C CA . PRO A 1 1102 ? -11.594 30.125 -26.875 1 92.81 1102 PRO A CA 1
ATOM 8662 C C . PRO A 1 1102 ? -11.938 30.609 -28.281 1 92.81 1102 PRO A C 1
ATOM 8664 O O . PRO A 1 1102 ? -11.336 30.172 -29.266 1 92.81 1102 PRO A O 1
ATOM 8667 N N . LEU A 1 1103 ? -12.852 31.578 -28.422 1 94.38 1103 LEU A N 1
ATOM 8668 C CA . LEU A 1 1103 ? -13.211 32.094 -29.75 1 94.38 1103 LEU A CA 1
ATOM 8669 C C . LEU A 1 1103 ? -12.078 32.906 -30.344 1 94.38 1103 LEU A C 1
ATOM 8671 O O . LEU A 1 1103 ? -11.836 32.875 -31.547 1 94.38 1103 LEU A O 1
ATOM 8675 N N . GLU A 1 1104 ? -11.414 33.656 -29.438 1 94.75 1104 GLU A N 1
ATOM 8676 C CA . GLU A 1 1104 ? -10.242 34.406 -29.906 1 94.75 1104 GLU A CA 1
ATOM 8677 C C . GLU A 1 1104 ? -9.117 33.469 -30.312 1 94.75 1104 GLU A C 1
ATOM 8679 O O . GLU A 1 1104 ? -8.383 33.719 -31.266 1 94.75 1104 GLU A O 1
ATOM 8684 N N . LEU A 1 1105 ? -9.008 32.438 -29.547 1 95.38 1105 LEU A N 1
ATOM 8685 C CA . LEU A 1 1105 ? -8.031 31.406 -29.906 1 95.38 1105 LEU A CA 1
ATOM 8686 C C . LEU A 1 1105 ? -8.344 30.828 -31.281 1 95.38 1105 LEU A C 1
ATOM 8688 O O . LEU A 1 1105 ? -7.445 30.641 -32.094 1 95.38 1105 LEU A O 1
ATOM 8692 N N . ALA A 1 1106 ? -9.656 30.547 -31.578 1 96.81 1106 ALA A N 1
ATOM 8693 C CA . ALA A 1 1106 ? -10.062 30 -32.875 1 96.81 1106 ALA A CA 1
ATOM 8694 C C . ALA A 1 1106 ? -9.703 30.953 -34 1 96.81 1106 ALA A C 1
ATOM 8696 O O . ALA A 1 1106 ? -9.211 30.531 -35.062 1 96.81 1106 ALA A O 1
ATOM 8697 N N . GLU A 1 1107 ? -9.914 32.219 -33.75 1 96.44 1107 GLU A N 1
ATOM 8698 C CA . GLU A 1 1107 ? -9.578 33.219 -34.75 1 96.44 1107 GLU A CA 1
ATOM 8699 C C . GLU A 1 1107 ? -8.078 33.25 -35.031 1 96.44 1107 GLU A C 1
ATOM 8701 O O . GLU A 1 1107 ? -7.648 33.375 -36.156 1 96.44 1107 GLU A O 1
ATOM 8706 N N . THR A 1 1108 ? -7.336 33.188 -33.969 1 96.44 1108 THR A N 1
ATOM 8707 C CA . THR A 1 1108 ? -5.883 33.188 -34.094 1 96.44 1108 THR A CA 1
ATOM 8708 C C . THR A 1 1108 ? -5.402 31.969 -34.844 1 96.44 1108 THR A C 1
ATOM 8710 O O . THR A 1 1108 ? -4.516 32.062 -35.688 1 96.44 1108 THR A O 1
ATOM 8713 N N . LEU A 1 1109 ? -5.977 30.812 -34.594 1 97.06 1109 LEU A N 1
ATOM 8714 C CA . LEU A 1 1109 ? -5.578 29.562 -35.25 1 97.06 1109 LEU A CA 1
ATOM 8715 C C . LEU A 1 1109 ? -5.938 29.609 -36.719 1 97.06 1109 LEU A C 1
ATOM 8717 O O . LEU A 1 1109 ? -5.188 29.094 -37.562 1 97.06 1109 LEU A O 1
ATOM 8721 N N . VAL A 1 1110 ? -7.109 30.234 -37.156 1 97.5 1110 VAL A N 1
ATOM 8722 C CA . VAL A 1 1110 ? -7.516 30.375 -38.562 1 97.5 1110 VAL A CA 1
ATOM 8723 C C . VAL A 1 1110 ? -6.504 31.25 -39.281 1 97.5 1110 VAL A C 1
ATOM 8725 O O . VAL A 1 1110 ? -6.059 30.891 -40.375 1 97.5 1110 VAL A O 1
ATOM 8728 N N . GLN A 1 1111 ? -6.117 32.281 -38.656 1 96.31 1111 GLN A N 1
ATOM 8729 C CA . GLN A 1 1111 ? -5.148 33.188 -39.25 1 96.31 1111 GLN A CA 1
ATOM 8730 C C . GLN A 1 1111 ? -3.793 32.5 -39.438 1 96.31 1111 GLN A C 1
ATOM 8732 O O . GLN A 1 1111 ? -3.158 32.625 -40.469 1 96.31 1111 GLN A O 1
ATOM 8737 N N . MET A 1 1112 ? -3.371 31.766 -38.438 1 96.25 1112 MET A N 1
ATOM 8738 C CA . MET A 1 1112 ? -2.104 31.047 -38.5 1 96.25 1112 MET A CA 1
ATOM 8739 C C . MET A 1 1112 ? -2.139 29.984 -39.562 1 96.25 1112 MET A C 1
ATOM 8741 O O . MET A 1 1112 ? -1.157 29.781 -40.281 1 96.25 1112 MET A O 1
ATOM 8745 N N . GLY A 1 1113 ? -3.27 29.25 -39.656 1 96 1113 GLY A N 1
ATOM 8746 C CA . GLY A 1 1113 ? -3.424 28.219 -40.656 1 96 1113 GLY A CA 1
ATOM 8747 C C . GLY A 1 1113 ? -3.381 28.766 -42.094 1 96 1113 GLY A C 1
ATOM 8748 O O . GLY A 1 1113 ? -2.713 28.203 -42.969 1 96 1113 GLY A O 1
ATOM 8749 N N . GLU A 1 1114 ? -4.031 29.828 -42.312 1 95.75 1114 GLU A N 1
ATOM 8750 C CA . GLU A 1 1114 ? -4.066 30.453 -43.656 1 95.75 1114 GLU A CA 1
ATOM 8751 C C . GLU A 1 1114 ? -2.713 31.047 -44 1 95.75 1114 GLU A C 1
ATOM 8753 O O . GLU A 1 1114 ? -2.369 31.141 -45.188 1 95.75 1114 GLU A O 1
ATOM 8758 N N . ALA A 1 1115 ? -1.907 31.359 -42.938 1 94.81 1115 ALA A N 1
ATOM 8759 C CA . ALA A 1 1115 ? -0.556 31.875 -43.156 1 94.81 1115 ALA A CA 1
ATOM 8760 C C . ALA A 1 1115 ? 0.452 30.734 -43.25 1 94.81 1115 ALA A C 1
ATOM 8762 O O . ALA A 1 1115 ? 1.646 30.969 -43.469 1 94.81 1115 ALA A O 1
ATOM 8763 N N . GLY A 1 1116 ? 0.034 29.469 -43.062 1 92.06 1116 GLY A N 1
ATOM 8764 C CA . GLY A 1 1116 ? 0.897 28.297 -43.156 1 92.06 1116 GLY A CA 1
ATOM 8765 C C . GLY A 1 1116 ? 1.775 28.094 -41.938 1 92.06 1116 GLY A C 1
ATOM 8766 O O . GLY A 1 1116 ? 2.848 27.5 -42.031 1 92.06 1116 GLY A O 1
ATOM 8767 N N . LEU A 1 1117 ? 1.36 28.625 -40.844 1 94.19 1117 LEU A N 1
ATOM 8768 C CA . LEU A 1 1117 ? 2.191 28.594 -39.625 1 94.19 1117 LEU A CA 1
ATOM 8769 C C . LEU A 1 1117 ? 1.772 27.469 -38.688 1 94.19 1117 LEU A C 1
ATOM 8771 O O . LEU A 1 1117 ? 2.4 27.25 -37.656 1 94.19 1117 LEU A O 1
ATOM 8775 N N . LEU A 1 1118 ? 0.736 26.672 -39.062 1 95.44 1118 LEU A N 1
ATOM 8776 C CA . LEU A 1 1118 ? 0.281 25.547 -38.219 1 95.44 1118 LEU A CA 1
ATOM 8777 C C . LEU A 1 1118 ? 0.94 24.25 -38.656 1 95.44 1118 LEU A C 1
ATOM 8779 O O . LEU A 1 1118 ? 0.256 23.312 -39.094 1 95.44 1118 LEU A O 1
ATOM 8783 N N . HIS A 1 1119 ? 2.217 24.234 -38.531 1 93.44 1119 HIS A N 1
ATOM 8784 C CA . HIS A 1 1119 ? 2.943 23.016 -38.844 1 93.44 1119 HIS A CA 1
ATOM 8785 C C . HIS A 1 1119 ? 2.682 21.922 -37.812 1 93.44 1119 HIS A C 1
ATOM 8787 O O . HIS A 1 1119 ? 1.899 22.109 -36.875 1 93.44 1119 HIS A O 1
ATOM 8793 N N . ALA A 1 1120 ? 3.299 20.766 -37.906 1 93.75 1120 ALA A N 1
ATOM 8794 C CA . ALA A 1 1120 ? 2.965 19.562 -37.188 1 93.75 1120 ALA A CA 1
ATOM 8795 C C . ALA A 1 1120 ? 3.107 19.766 -35.688 1 93.75 1120 ALA A C 1
ATOM 8797 O O . ALA A 1 1120 ? 2.258 19.328 -34.906 1 93.75 1120 ALA A O 1
ATOM 8798 N N . ASP A 1 1121 ? 4.152 20.422 -35.188 1 94.12 1121 ASP A N 1
ATOM 8799 C CA . ASP A 1 1121 ? 4.363 20.641 -33.75 1 94.12 1121 ASP A CA 1
ATOM 8800 C C . ASP A 1 1121 ? 3.346 21.625 -33.188 1 94.12 1121 ASP A C 1
ATOM 8802 O O . ASP A 1 1121 ? 2.918 21.516 -32.031 1 94.12 1121 ASP A O 1
ATOM 8806 N N . ALA A 1 1122 ? 3.037 22.625 -33.969 1 95.81 1122 ALA A N 1
ATOM 8807 C CA . ALA A 1 1122 ? 1.994 23.578 -33.594 1 95.81 1122 ALA A CA 1
ATOM 8808 C C . ALA A 1 1122 ? 0.646 22.875 -33.438 1 95.81 1122 ALA A C 1
ATOM 8810 O O . ALA A 1 1122 ? -0.113 23.172 -32.531 1 95.81 1122 ALA A O 1
ATOM 8811 N N . LEU A 1 1123 ? 0.414 22.016 -34.406 1 95.44 1123 LEU A N 1
ATOM 8812 C CA . LEU A 1 1123 ? -0.831 21.266 -34.344 1 95.44 1123 LEU A CA 1
ATOM 8813 C C . LEU A 1 1123 ? -0.866 20.391 -33.094 1 95.44 1123 LEU A C 1
ATOM 8815 O O . LEU A 1 1123 ? -1.921 20.234 -32.469 1 95.44 1123 LEU A O 1
ATOM 8819 N N . GLU A 1 1124 ? 0.244 19.766 -32.812 1 93.56 1124 GLU A N 1
ATOM 8820 C CA . GLU A 1 1124 ? 0.297 18.969 -31.594 1 93.56 1124 GLU A CA 1
ATOM 8821 C C . GLU A 1 1124 ? 0.002 19.844 -30.375 1 93.56 1124 GLU A C 1
ATOM 8823 O O . GLU A 1 1124 ? -0.65 19.391 -29.422 1 93.56 1124 GLU A O 1
ATOM 8828 N N . ALA A 1 1125 ? 0.527 21.031 -30.281 1 95.38 1125 ALA A N 1
ATOM 8829 C CA . ALA A 1 1125 ? 0.215 21.969 -29.203 1 95.38 1125 ALA A CA 1
ATOM 8830 C C . ALA A 1 1125 ? -1.279 22.281 -29.156 1 95.38 1125 ALA A C 1
ATOM 8832 O O . ALA A 1 1125 ? -1.858 22.406 -28.078 1 95.38 1125 ALA A O 1
ATOM 8833 N N . CYS A 1 1126 ? -1.896 22.406 -30.359 1 96.5 1126 CYS A N 1
ATOM 8834 C CA . CYS A 1 1126 ? -3.334 22.625 -30.438 1 96.5 1126 CYS A CA 1
ATOM 8835 C C . CYS A 1 1126 ? -4.105 21.469 -29.812 1 96.5 1126 CYS A C 1
ATOM 8837 O O . CYS A 1 1126 ? -5.086 21.688 -29.094 1 96.5 1126 CYS A O 1
ATOM 8839 N N . ARG A 1 1127 ? -3.643 20.281 -30.188 1 94.5 1127 ARG A N 1
ATOM 8840 C CA . ARG A 1 1127 ? -4.293 19.109 -29.609 1 94.5 1127 ARG A CA 1
ATOM 8841 C C . ARG A 1 1127 ? -4.285 19.172 -28.078 1 94.5 1127 ARG A C 1
ATOM 8843 O O . ARG A 1 1127 ? -5.309 18.938 -27.438 1 94.5 1127 ARG A O 1
ATOM 8850 N N . LEU A 1 1128 ? -3.125 19.547 -27.484 1 92.81 1128 LEU A N 1
ATOM 8851 C CA . LEU A 1 1128 ? -2.977 19.672 -26.031 1 92.81 1128 LEU A CA 1
ATOM 8852 C C . LEU A 1 1128 ? -3.889 20.766 -25.484 1 92.81 1128 LEU A C 1
ATOM 8854 O O . LEU A 1 1128 ? -4.582 20.547 -24.484 1 92.81 1128 LEU A O 1
ATOM 8858 N N . VAL A 1 1129 ? -3.93 21.859 -26.109 1 93.88 1129 VAL A N 1
ATOM 8859 C CA . VAL A 1 1129 ? -4.691 23.016 -25.656 1 93.88 1129 VAL A CA 1
ATOM 8860 C C . VAL A 1 1129 ? -6.188 22.703 -25.734 1 93.88 1129 VAL A C 1
ATOM 8862 O O . VAL A 1 1129 ? -6.941 23.062 -24.828 1 93.88 1129 VAL A O 1
ATOM 8865 N N . VAL A 1 1130 ? -6.648 22.016 -26.781 1 94.19 1130 VAL A N 1
ATOM 8866 C CA . VAL A 1 1130 ? -8.062 21.703 -26.984 1 94.19 1130 VAL A CA 1
ATOM 8867 C C . VAL A 1 1130 ? -8.539 20.781 -25.859 1 94.19 1130 VAL A C 1
ATOM 8869 O O . VAL A 1 1130 ? -9.664 20.906 -25.375 1 94.19 1130 VAL A O 1
ATOM 8872 N N . SER A 1 1131 ? -7.703 19.891 -25.516 1 91.88 1131 SER A N 1
ATOM 8873 C CA . SER A 1 1131 ? -8.07 18.922 -24.469 1 91.88 1131 SER A CA 1
ATOM 8874 C C . SER A 1 1131 ? -8.32 19.625 -23.141 1 91.88 1131 SER A C 1
ATOM 8876 O O . SER A 1 1131 ? -9 19.078 -22.266 1 91.88 1131 SER A O 1
ATOM 8878 N N . MET A 1 1132 ? -7.867 20.938 -22.938 1 89.5 1132 MET A N 1
ATOM 8879 C CA . MET A 1 1132 ? -7.977 21.656 -21.672 1 89.5 1132 MET A CA 1
ATOM 8880 C C . MET A 1 1132 ? -9.109 22.672 -21.719 1 89.5 1132 MET A C 1
ATOM 8882 O O . MET A 1 1132 ? -9.43 23.297 -20.703 1 89.5 1132 MET A O 1
ATOM 8886 N N . LEU A 1 1133 ? -9.773 22.812 -22.812 1 91.62 1133 LEU A N 1
ATOM 8887 C CA . LEU A 1 1133 ? -10.789 23.844 -23 1 91.62 1133 LEU A CA 1
ATOM 8888 C C . LEU A 1 1133 ? -12.109 23.438 -22.344 1 91.62 1133 LEU A C 1
ATOM 8890 O O . LEU A 1 1133 ? -12.43 22.25 -22.297 1 91.62 1133 LEU A O 1
ATOM 8894 N N . PRO A 1 1134 ? -12.836 24.453 -21.828 1 86.94 1134 PRO A N 1
ATOM 8895 C CA . PRO A 1 1134 ? -14.172 24.172 -21.297 1 86.94 1134 PRO A CA 1
ATOM 8896 C C . PRO A 1 1134 ? -15.148 23.719 -22.391 1 86.94 1134 PRO A C 1
ATOM 8898 O O . PRO A 1 1134 ? -15.109 24.234 -23.5 1 86.94 1134 PRO A O 1
ATOM 8901 N N . LYS A 1 1135 ? -16.094 22.938 -22.188 1 86.44 1135 LYS A N 1
ATOM 8902 C CA . LYS A 1 1135 ? -16.969 22.25 -23.141 1 86.44 1135 LYS A CA 1
ATOM 8903 C C . LYS A 1 1135 ? -18.016 23.203 -23.703 1 86.44 1135 LYS A C 1
ATOM 8905 O O . LYS A 1 1135 ? -18.438 23.047 -24.859 1 86.44 1135 LYS A O 1
ATOM 8910 N N . GLY A 1 1136 ? -18.422 24.234 -22.969 1 84.31 1136 GLY A N 1
ATOM 8911 C CA . GLY A 1 1136 ? -19.484 25.141 -23.391 1 84.31 1136 GLY A CA 1
ATOM 8912 C C . GLY A 1 1136 ? -19.125 25.969 -24.609 1 84.31 1136 GLY A C 1
ATOM 8913 O O . GLY A 1 1136 ? -20 26.406 -25.344 1 84.31 1136 GLY A O 1
ATOM 8914 N N . GLU A 1 1137 ? -17.875 26.125 -24.891 1 89.38 1137 GLU A N 1
ATOM 8915 C CA . GLU A 1 1137 ? -17.453 27.016 -25.953 1 89.38 1137 GLU A CA 1
ATOM 8916 C C . GLU A 1 1137 ? -16.906 26.234 -27.156 1 89.38 1137 GLU A C 1
ATOM 8918 O O . GLU A 1 1137 ? -16.562 26.812 -28.188 1 89.38 1137 GLU A O 1
ATOM 8923 N N . LEU A 1 1138 ? -16.953 25.016 -27.141 1 93.25 1138 LEU A N 1
ATOM 8924 C CA . LEU A 1 1138 ? -16.312 24.172 -28.141 1 93.25 1138 LEU A CA 1
ATOM 8925 C C . LEU A 1 1138 ? -17.094 24.188 -29.453 1 93.25 1138 LEU A C 1
ATOM 8927 O O . LEU A 1 1138 ? -16.484 24.156 -30.531 1 93.25 1138 LEU A O 1
ATOM 8931 N N . GLU A 1 1139 ? -18.438 24.25 -29.422 1 93.69 1139 GLU A N 1
ATOM 8932 C CA . GLU A 1 1139 ? -19.25 24.234 -30.641 1 93.69 1139 GLU A CA 1
ATOM 8933 C C . GLU A 1 1139 ? -18.984 25.469 -31.5 1 93.69 1139 GLU A C 1
ATOM 8935 O O . GLU A 1 1139 ? -18.797 25.359 -32.719 1 93.69 1139 GLU A O 1
ATOM 8940 N N . ALA A 1 1140 ? -18.969 26.594 -30.766 1 94.69 1140 ALA A N 1
ATOM 8941 C CA . ALA A 1 1140 ? -18.703 27.844 -31.469 1 94.69 1140 ALA A CA 1
ATOM 8942 C C . ALA A 1 1140 ? -17.281 27.844 -32.062 1 94.69 1140 ALA A C 1
ATOM 8944 O O . ALA A 1 1140 ? -17.078 28.297 -33.188 1 94.69 1140 ALA A O 1
ATOM 8945 N N . MET A 1 1141 ? -16.359 27.359 -31.297 1 95.94 1141 MET A N 1
ATOM 8946 C CA . MET A 1 1141 ? -14.969 27.281 -31.75 1 95.94 1141 MET A CA 1
ATOM 8947 C C . MET A 1 1141 ? -14.844 26.328 -32.938 1 95.94 1141 MET A C 1
ATOM 8949 O O . MET A 1 1141 ? -14.172 26.641 -33.938 1 95.94 1141 MET A O 1
ATOM 8953 N N . GLU A 1 1142 ? -15.477 25.172 -32.875 1 96.62 1142 GLU A N 1
ATOM 8954 C CA . GLU A 1 1142 ? -15.453 24.188 -33.969 1 96.62 1142 GLU A CA 1
ATOM 8955 C C . GLU A 1 1142 ? -16.016 24.766 -35.25 1 96.62 1142 GLU A C 1
ATOM 8957 O O . GLU A 1 1142 ? -15.477 24.531 -36.344 1 96.62 1142 GLU A O 1
ATOM 8962 N N . ALA A 1 1143 ? -17.125 25.547 -35.188 1 96.56 1143 ALA A N 1
ATOM 8963 C CA . ALA A 1 1143 ? -17.766 26.141 -36.344 1 96.56 1143 ALA A CA 1
ATOM 8964 C C . ALA A 1 1143 ? -16.828 27.125 -37.031 1 96.56 1143 ALA A C 1
ATOM 8966 O O . ALA A 1 1143 ? -16.719 27.125 -38.281 1 96.56 1143 ALA A O 1
ATOM 8967 N N . ARG A 1 1144 ? -16.172 27.906 -36.219 1 96.81 1144 ARG A N 1
ATOM 8968 C CA . ARG A 1 1144 ? -15.258 28.906 -36.781 1 96.81 1144 ARG A CA 1
ATOM 8969 C C . ARG A 1 1144 ? -14.07 28.219 -37.469 1 96.81 1144 ARG A C 1
ATOM 8971 O O . ARG A 1 1144 ? -13.641 28.656 -38.531 1 96.81 1144 ARG A O 1
ATOM 8978 N N . LEU A 1 1145 ? -13.555 27.219 -36.875 1 97.81 1145 LEU A N 1
ATOM 8979 C CA . LEU A 1 1145 ? -12.398 26.5 -37.406 1 97.81 1145 LEU A CA 1
ATOM 8980 C C . LEU A 1 1145 ? -12.773 25.734 -38.656 1 97.81 1145 LEU A C 1
ATOM 8982 O O . LEU A 1 1145 ? -11.992 25.672 -39.625 1 97.81 1145 LEU A O 1
ATOM 8986 N N . SER A 1 1146 ? -13.969 25.125 -38.75 1 96.69 1146 SER A N 1
ATOM 8987 C CA . SER A 1 1146 ? -14.422 24.312 -39.906 1 96.69 1146 SER A CA 1
ATOM 8988 C C . SER A 1 1146 ? -14.633 25.172 -41.125 1 96.69 1146 SER A C 1
ATOM 8990 O O . SER A 1 1146 ? -14.523 24.688 -42.25 1 96.69 1146 SER A O 1
ATOM 8992 N N . ALA A 1 1147 ? -14.844 26.438 -40.969 1 95.69 1147 ALA A N 1
ATOM 8993 C CA . ALA A 1 1147 ? -15.117 27.344 -42.094 1 95.69 1147 ALA A CA 1
ATOM 8994 C C . ALA A 1 1147 ? -13.82 27.859 -42.719 1 95.69 1147 ALA A C 1
ATOM 8996 O O . ALA A 1 1147 ? -13.828 28.469 -43.781 1 95.69 1147 ALA A O 1
ATOM 8997 N N . SER A 1 1148 ? -12.805 27.562 -42.125 1 97.12 1148 SER A N 1
ATOM 8998 C CA . SER A 1 1148 ? -11.523 28.094 -42.562 1 97.12 1148 SER A CA 1
ATOM 8999 C C . SER A 1 1148 ? -11.07 27.391 -43.844 1 97.12 1148 SER A C 1
ATOM 9001 O O . SER A 1 1148 ? -11.414 26.234 -44.094 1 97.12 1148 SER A O 1
ATOM 9003 N N . ALA A 1 1149 ? -10.242 27.969 -44.656 1 95.75 1149 ALA A N 1
ATOM 9004 C CA . ALA A 1 1149 ? -9.672 27.391 -45.875 1 95.75 1149 ALA A CA 1
ATOM 9005 C C . ALA A 1 1149 ? -8.461 26.516 -45.531 1 95.75 1149 ALA A C 1
ATOM 9007 O O . ALA A 1 1149 ? -8.039 25.688 -46.344 1 95.75 1149 ALA A O 1
ATOM 9008 N N . SER A 1 1150 ? -7.984 26.719 -44.406 1 96.38 1150 SER A N 1
ATOM 9009 C CA . SER A 1 1150 ? -6.801 25.969 -43.969 1 96.38 1150 SER A CA 1
ATOM 9010 C C . SER A 1 1150 ? -7.172 24.562 -43.5 1 96.38 1150 SER A C 1
ATOM 9012 O O . SER A 1 1150 ? -8 24.406 -42.594 1 96.38 1150 SER A O 1
ATOM 9014 N N . ALA A 1 1151 ? -6.5 23.547 -44.094 1 96.31 1151 ALA A N 1
ATOM 9015 C CA . ALA A 1 1151 ? -6.75 22.172 -43.688 1 96.31 1151 ALA A CA 1
ATOM 9016 C C . ALA A 1 1151 ? -6.328 21.953 -42.25 1 96.31 1151 ALA A C 1
ATOM 9018 O O . ALA A 1 1151 ? -6.965 21.188 -41.5 1 96.31 1151 ALA A O 1
ATOM 9019 N N . GLU A 1 1152 ? -5.246 22.625 -41.781 1 96.56 1152 GLU A N 1
ATOM 9020 C CA . GLU A 1 1152 ? -4.738 22.484 -40.438 1 96.56 1152 GLU A CA 1
ATOM 9021 C C . GLU A 1 1152 ? -5.746 23.016 -39.406 1 96.56 1152 GLU A C 1
ATOM 9023 O O . GLU A 1 1152 ? -5.953 22.391 -38.344 1 96.56 1152 GLU A O 1
ATOM 9028 N N . ALA A 1 1153 ? -6.352 24.125 -39.719 1 97.44 1153 ALA A N 1
ATOM 9029 C CA . ALA A 1 1153 ? -7.387 24.672 -38.844 1 97.44 1153 ALA A CA 1
ATOM 9030 C C . ALA A 1 1153 ? -8.586 23.719 -38.781 1 97.44 1153 ALA A C 1
ATOM 9032 O O . ALA A 1 1153 ? -9.141 23.516 -37.688 1 97.44 1153 ALA A O 1
ATOM 9033 N N . ARG A 1 1154 ? -8.945 23.219 -39.938 1 97.62 1154 ARG A N 1
ATOM 9034 C CA . ARG A 1 1154 ? -10.062 22.281 -39.969 1 97.62 1154 ARG A CA 1
ATOM 9035 C C . ARG A 1 1154 ? -9.727 21.016 -39.188 1 97.62 1154 ARG A C 1
ATOM 9037 O O . ARG A 1 1154 ? -10.617 20.375 -38.625 1 97.62 1154 ARG A O 1
ATOM 9044 N N . ARG A 1 1155 ? -8.43 20.562 -39.125 1 97.56 1155 ARG A N 1
ATOM 9045 C CA . ARG A 1 1155 ? -8.008 19.422 -38.312 1 97.56 1155 ARG A CA 1
ATOM 9046 C C . ARG A 1 1155 ? -8.25 19.688 -36.844 1 97.56 1155 ARG A C 1
ATOM 9048 O O . ARG A 1 1155 ? -8.625 18.781 -36.094 1 97.56 1155 ARG A O 1
ATOM 9055 N N . VAL A 1 1156 ? -8 20.891 -36.344 1 97.56 1156 VAL A N 1
ATOM 9056 C CA . VAL A 1 1156 ? -8.242 21.25 -34.938 1 97.56 1156 VAL A CA 1
ATOM 9057 C C . VAL A 1 1156 ? -9.734 21.156 -34.656 1 97.56 1156 VAL A C 1
ATOM 9059 O O . VAL A 1 1156 ? -10.125 20.797 -33.531 1 97.56 1156 VAL A O 1
ATOM 9062 N N . ALA A 1 1157 ? -10.523 21.469 -35.688 1 97.94 1157 ALA A N 1
ATOM 9063 C CA . ALA A 1 1157 ? -11.977 21.359 -35.531 1 97.94 1157 ALA A CA 1
ATOM 9064 C C . ALA A 1 1157 ? -12.383 19.938 -35.188 1 97.94 1157 ALA A C 1
ATOM 9066 O O . ALA A 1 1157 ? -13.336 19.719 -34.438 1 97.94 1157 ALA A O 1
ATOM 9067 N N . VAL A 1 1158 ? -11.656 19 -35.781 1 97.56 1158 VAL A N 1
ATOM 9068 C CA . VAL A 1 1158 ? -11.953 17.609 -35.5 1 97.56 1158 VAL A CA 1
ATOM 9069 C C . VAL A 1 1158 ? -11.75 17.328 -34 1 97.56 1158 VAL A C 1
ATOM 9071 O O . VAL A 1 1158 ? -12.586 16.688 -33.375 1 97.56 1158 VAL A O 1
ATOM 9074 N N . TRP A 1 1159 ? -10.633 17.812 -33.406 1 96.44 1159 TRP A N 1
ATOM 9075 C CA . TRP A 1 1159 ? -10.367 17.594 -31.984 1 96.44 1159 TRP A CA 1
ATOM 9076 C C . TRP A 1 1159 ? -11.43 18.266 -31.125 1 96.44 1159 TRP A C 1
ATOM 9078 O O . TRP A 1 1159 ? -11.844 17.734 -30.109 1 96.44 1159 TRP A O 1
ATOM 9088 N N . CYS A 1 1160 ? -11.859 19.406 -31.516 1 97 1160 CYS A N 1
ATOM 9089 C CA . CYS A 1 1160 ? -12.922 20.109 -30.797 1 97 1160 CYS A CA 1
ATOM 9090 C C . CYS A 1 1160 ? -14.211 19.297 -30.781 1 97 1160 CYS A C 1
ATOM 9092 O O . CYS A 1 1160 ? -14.859 19.172 -29.75 1 97 1160 CYS A O 1
ATOM 9094 N N . LEU A 1 1161 ? -14.508 18.797 -31.953 1 96.5 1161 LEU A N 1
ATOM 9095 C CA . LEU A 1 1161 ? -15.727 18 -32.094 1 96.5 1161 LEU A CA 1
ATOM 9096 C C . LEU A 1 1161 ? -15.672 16.766 -31.188 1 96.5 1161 LEU A C 1
ATOM 9098 O O . LEU A 1 1161 ? -16.641 16.453 -30.5 1 96.5 1161 LEU A O 1
ATOM 9102 N N . VAL A 1 1162 ? -14.547 16.078 -31.25 1 95.44 1162 VAL A N 1
ATOM 9103 C CA . VAL A 1 1162 ? -14.383 14.867 -30.453 1 95.44 1162 VAL A CA 1
ATOM 9104 C C . VAL A 1 1162 ? -14.469 15.211 -28.969 1 95.44 1162 VAL A C 1
ATOM 9106 O O . VAL A 1 1162 ? -15.102 14.492 -28.188 1 95.44 1162 VAL A O 1
ATOM 9109 N N . HIS A 1 1163 ? -13.828 16.344 -28.547 1 94.56 1163 HIS A N 1
ATOM 9110 C CA . HIS A 1 1163 ? -13.883 16.781 -27.156 1 94.56 1163 HIS A CA 1
ATOM 9111 C C . HIS A 1 1163 ? -15.305 17.156 -26.75 1 94.56 1163 HIS A C 1
ATOM 9113 O O . HIS A 1 1163 ? -15.734 16.875 -25.625 1 94.56 1163 HIS A O 1
ATOM 9119 N N . ASP A 1 1164 ? -16 17.719 -27.594 1 94.25 1164 ASP A N 1
ATOM 9120 C CA . ASP A 1 1164 ? -17.391 18.141 -27.359 1 94.25 1164 ASP A CA 1
ATOM 9121 C C . ASP A 1 1164 ? -18.312 16.922 -27.281 1 94.25 1164 ASP A C 1
ATOM 9123 O O . ASP A 1 1164 ? -19.359 16.984 -26.641 1 94.25 1164 ASP A O 1
ATOM 9127 N N . ALA A 1 1165 ? -17.984 15.836 -27.953 1 94.25 1165 ALA A N 1
ATOM 9128 C CA . ALA A 1 1165 ? -18.828 14.641 -28 1 94.25 1165 ALA A CA 1
ATOM 9129 C C . ALA A 1 1165 ? -18.406 13.633 -26.922 1 94.25 1165 ALA A C 1
ATOM 9131 O O . ALA A 1 1165 ? -18.906 12.508 -26.891 1 94.25 1165 ALA A O 1
ATOM 9132 N N . ALA A 1 1166 ? -17.5 13.992 -26.094 1 90.38 1166 ALA A N 1
ATOM 9133 C CA . ALA A 1 1166 ? -17.016 13.086 -25.062 1 90.38 1166 ALA A CA 1
ATOM 9134 C C . ALA A 1 1166 ? -18.156 12.617 -24.156 1 90.38 1166 ALA A C 1
ATOM 9136 O O . ALA A 1 1166 ? -19.234 13.234 -24.141 1 90.38 1166 ALA A O 1
ATOM 9137 N N . PRO A 1 1167 ? -17.969 11.477 -23.484 1 87.81 1167 PRO A N 1
ATOM 9138 C CA . PRO A 1 1167 ? -19 10.984 -22.578 1 87.81 1167 PRO A CA 1
ATOM 9139 C C . PRO A 1 1167 ? -19.484 12.055 -21.594 1 87.81 1167 PRO A C 1
ATOM 9141 O O . PRO A 1 1167 ? -18.688 12.844 -21.078 1 87.81 1167 PRO A O 1
ATOM 9144 N N . GLY A 1 1168 ? -20.781 12.148 -21.375 1 90 1168 GLY A N 1
ATOM 9145 C CA . GLY A 1 1168 ? -21.453 13.203 -20.625 1 90 1168 GLY A CA 1
ATOM 9146 C C . GLY A 1 1168 ? -22.203 14.18 -21.516 1 90 1168 GLY A C 1
ATOM 9147 O O . GLY A 1 1168 ? -23.141 14.836 -21.062 1 90 1168 GLY A O 1
ATOM 9148 N N . ARG A 1 1169 ? -21.734 14.367 -22.797 1 91.81 1169 ARG A N 1
ATOM 9149 C CA . ARG A 1 1169 ? -22.406 15.18 -23.812 1 91.81 1169 ARG A CA 1
ATOM 9150 C C . ARG A 1 1169 ? -22.859 14.328 -24.984 1 91.81 1169 ARG A C 1
ATOM 9152 O O . ARG A 1 1169 ? -24.016 14.406 -25.406 1 91.81 1169 ARG A O 1
ATOM 9159 N N . GLY A 1 1170 ? -22.031 13.375 -25.438 1 93 1170 GLY A N 1
ATOM 9160 C CA . GLY A 1 1170 ? -22.406 12.336 -26.375 1 93 1170 GLY A CA 1
ATOM 9161 C C . GLY A 1 1170 ? -22.5 12.82 -27.812 1 93 1170 GLY A C 1
ATOM 9162 O O . GLY A 1 1170 ? -22.375 14.023 -28.078 1 93 1170 GLY A O 1
ATOM 9163 N N . TRP A 1 1171 ? -22.75 12 -28.844 1 95 1171 TRP A N 1
ATOM 9164 C CA . TRP A 1 1171 ? -22.828 12.258 -30.281 1 95 1171 TRP A CA 1
ATOM 9165 C C . TRP A 1 1171 ? -24.266 12.547 -30.703 1 95 1171 TRP A C 1
ATOM 9167 O O . TRP A 1 1171 ? -25.031 11.633 -31 1 95 1171 TRP A O 1
ATOM 9177 N N . THR A 1 1172 ? -24.703 13.797 -30.719 1 93.81 1172 THR A N 1
ATOM 9178 C CA . THR A 1 1172 ? -26.016 14.203 -31.203 1 93.81 1172 THR A CA 1
ATOM 9179 C C . THR A 1 1172 ? -26.094 14.102 -32.719 1 93.81 1172 THR A C 1
ATOM 9181 O O . THR A 1 1172 ? -25.062 14 -33.406 1 93.81 1172 THR A O 1
ATOM 9184 N N . PRO A 1 1173 ? -27.297 13.984 -33.344 1 93.94 1173 PRO A N 1
ATOM 9185 C CA . PRO A 1 1173 ? -27.422 13.938 -34.781 1 93.94 1173 PRO A CA 1
ATOM 9186 C C . PRO A 1 1173 ? -26.703 15.102 -35.5 1 93.94 1173 PRO A C 1
ATOM 9188 O O . PRO A 1 1173 ? -26.125 14.922 -36.562 1 93.94 1173 PRO A O 1
ATOM 9191 N N . GLU A 1 1174 ? -26.703 16.25 -34.812 1 94.25 1174 GLU A N 1
ATOM 9192 C CA . GLU A 1 1174 ? -26 17.406 -35.375 1 94.25 1174 GLU A CA 1
ATOM 9193 C C . GLU A 1 1174 ? -24.5 17.188 -35.406 1 94.25 1174 GLU A C 1
ATOM 9195 O O . GLU A 1 1174 ? -23.828 17.484 -36.375 1 94.25 1174 GLU A O 1
ATOM 9200 N N . ARG A 1 1175 ? -23.953 16.703 -34.312 1 95.5 1175 ARG A N 1
ATOM 9201 C CA . ARG A 1 1175 ? -22.516 16.438 -34.219 1 95.5 1175 ARG A CA 1
ATOM 9202 C C . ARG A 1 1175 ? -22.094 15.336 -35.188 1 95.5 1175 ARG A C 1
ATOM 9204 O O . ARG A 1 1175 ? -21 15.398 -35.75 1 95.5 1175 ARG A O 1
ATOM 9211 N N . LEU A 1 1176 ? -22.969 14.305 -35.406 1 95.94 1176 LEU A N 1
ATOM 9212 C CA . LEU A 1 1176 ? -22.688 13.242 -36.375 1 95.94 1176 LEU A CA 1
ATOM 9213 C C . LEU A 1 1176 ? -22.688 13.797 -37.781 1 95.94 1176 LEU A C 1
ATOM 9215 O O . LEU A 1 1176 ? -21.875 13.383 -38.625 1 95.94 1176 LEU A O 1
ATOM 9219 N N . GLY A 1 1177 ? -23.641 14.703 -38.031 1 95.81 1177 GLY A N 1
ATOM 9220 C CA . GLY A 1 1177 ? -23.641 15.367 -39.312 1 95.81 1177 GLY A CA 1
ATOM 9221 C C . GLY A 1 1177 ? -22.375 16.141 -39.594 1 95.81 1177 GLY A C 1
ATOM 9222 O O . GLY A 1 1177 ? -21.828 16.109 -40.688 1 95.81 1177 GLY A O 1
ATOM 9223 N N . ARG A 1 1178 ? -21.891 16.828 -38.594 1 96.25 1178 ARG A N 1
ATOM 9224 C CA . ARG A 1 1178 ? -20.656 17.578 -38.719 1 96.25 1178 ARG A CA 1
ATOM 9225 C C . ARG A 1 1178 ? -19.453 16.641 -38.906 1 96.25 1178 ARG A C 1
ATOM 9227 O O . ARG A 1 1178 ? -18.547 16.938 -39.688 1 96.25 1178 ARG A O 1
ATOM 9234 N N . LEU A 1 1179 ? -19.406 15.531 -38.188 1 96.5 1179 LEU A N 1
ATOM 9235 C CA . LEU A 1 1179 ? -18.359 14.539 -38.375 1 96.5 1179 LEU A CA 1
ATOM 9236 C C . LEU A 1 1179 ? -18.328 14 -39.781 1 96.5 1179 LEU A C 1
ATOM 9238 O O . LEU A 1 1179 ? -17.25 13.859 -40.375 1 96.5 1179 LEU A O 1
ATOM 9242 N N . ALA A 1 1180 ? -19.531 13.688 -40.375 1 96.38 1180 ALA A N 1
ATOM 9243 C CA . ALA A 1 1180 ? -19.641 13.164 -41.719 1 96.38 1180 ALA A CA 1
ATOM 9244 C C . ALA A 1 1180 ? -19.062 14.156 -42.75 1 96.38 1180 ALA A C 1
ATOM 9246 O O . ALA A 1 1180 ? -18.406 13.758 -43.719 1 96.38 1180 ALA A O 1
ATOM 9247 N N . ARG A 1 1181 ? -19.328 15.398 -42.469 1 96.38 1181 ARG A N 1
ATOM 9248 C CA . ARG A 1 1181 ? -18.797 16.422 -43.375 1 96.38 1181 ARG A CA 1
ATOM 9249 C C . ARG A 1 1181 ? -17.266 16.484 -43.281 1 96.38 1181 ARG A C 1
ATOM 9251 O O . ARG A 1 1181 ? -16.594 16.609 -44.312 1 96.38 1181 ARG A O 1
ATOM 9258 N N . LEU A 1 1182 ? -16.734 16.344 -42.094 1 97 1182 LEU A N 1
ATOM 9259 C CA . LEU A 1 1182 ? -15.289 16.359 -41.906 1 97 1182 LEU A CA 1
ATOM 9260 C C . LEU A 1 1182 ? -14.641 15.102 -42.469 1 97 1182 LEU A C 1
ATOM 9262 O O . LEU A 1 1182 ? -13.492 15.141 -42.906 1 97 1182 LEU A O 1
ATOM 9266 N N . GLN A 1 1183 ? -15.367 14.023 -42.469 1 96.38 1183 GLN A N 1
ATOM 9267 C CA . GLN A 1 1183 ? -14.875 12.758 -43.031 1 96.38 1183 GLN A CA 1
ATOM 9268 C C . GLN A 1 1183 ? -14.758 12.828 -44.531 1 96.38 1183 GLN A C 1
ATOM 9270 O O . GLN A 1 1183 ? -14.016 12.055 -45.156 1 96.38 1183 GLN A O 1
ATOM 9275 N N . GLN A 1 1184 ? -15.523 13.727 -45.188 1 95.69 1184 GLN A N 1
ATOM 9276 C CA . GLN A 1 1184 ? -15.523 13.867 -46.625 1 95.69 1184 GLN A CA 1
ATOM 9277 C C . GLN A 1 1184 ? -14.656 15.047 -47.062 1 95.69 1184 GLN A C 1
ATOM 9279 O O . GLN A 1 1184 ? -14.656 15.43 -48.25 1 95.69 1184 GLN A O 1
ATOM 9284 N N . ASP A 1 1185 ? -13.961 15.555 -46.125 1 97.06 1185 ASP A N 1
ATOM 9285 C CA . ASP A 1 1185 ? -13.102 16.688 -46.438 1 97.06 1185 ASP A CA 1
ATOM 9286 C C . ASP A 1 1185 ? -12.086 16.312 -47.5 1 97.06 1185 ASP A C 1
ATOM 9288 O O . ASP A 1 1185 ? -11.633 15.172 -47.562 1 97.06 1185 ASP A O 1
ATOM 9292 N N . ALA A 1 1186 ? -11.633 17.203 -48.25 1 95.12 1186 ALA A N 1
ATOM 9293 C CA . ALA A 1 1186 ? -10.742 16.984 -49.375 1 95.12 1186 ALA A CA 1
ATOM 9294 C C . ALA A 1 1186 ? -9.328 16.656 -48.906 1 95.12 1186 ALA A C 1
ATOM 9296 O O . ALA A 1 1186 ? -8.594 15.922 -49.562 1 95.12 1186 ALA A O 1
ATOM 9297 N N . SER A 1 1187 ? -8.922 17.188 -47.812 1 95.5 1187 SER A N 1
ATOM 9298 C CA . SER A 1 1187 ? -7.578 16.984 -47.281 1 95.5 1187 SER A CA 1
ATOM 9299 C C . SER A 1 1187 ? -7.488 15.688 -46.5 1 95.5 1187 SER A C 1
ATOM 9301 O O . SER A 1 1187 ? -8.258 15.477 -45.562 1 95.5 1187 SER A O 1
ATOM 9303 N N . PRO A 1 1188 ? -6.508 14.828 -46.719 1 94.75 1188 PRO A N 1
ATOM 9304 C CA . PRO A 1 1188 ? -6.332 13.586 -45.969 1 94.75 1188 PRO A CA 1
ATOM 9305 C C . PRO A 1 1188 ? -5.996 13.836 -44.5 1 94.75 1188 PRO A C 1
ATOM 9307 O O . PRO A 1 1188 ? -6.258 12.984 -43.656 1 94.75 1188 PRO A O 1
ATOM 9310 N N . LEU A 1 1189 ? -5.48 15.016 -44.219 1 95.31 1189 LEU A N 1
ATOM 9311 C CA . LEU A 1 1189 ? -5.18 15.375 -42.844 1 95.31 1189 LEU A CA 1
ATOM 9312 C C . LEU A 1 1189 ? -6.453 15.445 -42 1 95.31 1189 LEU A C 1
ATOM 9314 O O . LEU A 1 1189 ? -6.473 15.008 -40.844 1 95.31 1189 LEU A O 1
ATOM 9318 N N . VAL A 1 1190 ? -7.473 15.984 -42.594 1 97.5 1190 VAL A N 1
ATOM 9319 C CA . VAL A 1 1190 ? -8.742 16.188 -41.906 1 97.5 1190 VAL A CA 1
ATOM 9320 C C . VAL A 1 1190 ? -9.594 14.922 -42.031 1 97.5 1190 VAL A C 1
ATOM 9322 O O . VAL A 1 1190 ? -10.023 14.352 -41 1 97.5 1190 VAL A O 1
ATOM 9325 N N . SER A 1 1191 ? -9.742 14.453 -43.281 1 96.94 1191 SER A N 1
ATOM 9326 C CA . SER A 1 1191 ? -10.625 13.312 -43.531 1 96.94 1191 SER A CA 1
ATOM 9327 C C . SER A 1 1191 ? -10.062 12.047 -42.875 1 96.94 1191 SER A C 1
ATOM 9329 O O . SER A 1 1191 ? -10.82 11.234 -42.344 1 96.94 1191 SER A O 1
ATOM 9331 N N . GLY A 1 1192 ? -8.773 11.812 -42.938 1 95.31 1192 GLY A N 1
ATOM 9332 C CA . GLY A 1 1192 ? -8.172 10.641 -42.312 1 95.31 1192 GLY A CA 1
ATOM 9333 C C . GLY A 1 1192 ? -8.383 10.609 -40.812 1 95.31 1192 GLY A C 1
ATOM 9334 O O . GLY A 1 1192 ? -8.742 9.562 -40.25 1 95.31 1192 GLY A O 1
ATOM 9335 N N . ALA A 1 1193 ? -8.172 11.766 -40.125 1 95.94 1193 ALA A N 1
ATOM 9336 C CA . ALA A 1 1193 ? -8.359 11.875 -38.688 1 95.94 1193 ALA A CA 1
ATOM 9337 C C . ALA A 1 1193 ? -9.82 11.656 -38.312 1 95.94 1193 ALA A C 1
ATOM 9339 O O . ALA A 1 1193 ? -10.117 10.984 -37.312 1 95.94 1193 ALA A O 1
ATOM 9340 N N . ALA A 1 1194 ? -10.695 12.273 -39.125 1 97.19 1194 ALA A N 1
ATOM 9341 C CA . ALA A 1 1194 ? -12.125 12.164 -38.844 1 97.19 1194 ALA A CA 1
ATOM 9342 C C . ALA A 1 1194 ? -12.609 10.727 -39.031 1 97.19 1194 ALA A C 1
ATOM 9344 O O . ALA A 1 1194 ? -13.477 10.258 -38.281 1 97.19 1194 ALA A O 1
ATOM 9345 N N . GLN A 1 1195 ? -12.023 10.047 -40.031 1 95.75 1195 GLN A N 1
ATOM 9346 C CA . GLN A 1 1195 ? -12.422 8.672 -40.281 1 95.75 1195 GLN A CA 1
ATOM 9347 C C . GLN A 1 1195 ? -11.898 7.727 -39.219 1 95.75 1195 GLN A C 1
ATOM 9349 O O . GLN A 1 1195 ? -12.367 6.594 -39.094 1 95.75 1195 GLN A O 1
ATOM 9354 N N . ALA A 1 1196 ? -10.93 8.133 -38.469 1 94.44 1196 ALA A N 1
ATOM 9355 C CA . ALA A 1 1196 ? -10.375 7.312 -37.375 1 94.44 1196 ALA A CA 1
ATOM 9356 C C . ALA A 1 1196 ? -11.133 7.535 -36.062 1 94.44 1196 ALA A C 1
ATOM 9358 O O . ALA A 1 1196 ? -10.695 7.086 -35 1 94.44 1196 ALA A O 1
ATOM 9359 N N . ILE A 1 1197 ? -12.211 8.359 -36.094 1 95.12 1197 ILE A N 1
ATOM 9360 C CA . ILE A 1 1197 ? -13.109 8.531 -34.969 1 95.12 1197 ILE A CA 1
ATOM 9361 C C . ILE A 1 1197 ? -14.312 7.598 -35.094 1 95.12 1197 ILE A C 1
ATOM 9363 O O . ILE A 1 1197 ? -14.992 7.605 -36.125 1 95.12 1197 ILE A O 1
ATOM 9367 N N . PHE A 1 1198 ? -14.531 6.867 -34 1 94.38 1198 PHE A N 1
ATOM 9368 C CA . PHE A 1 1198 ? -15.547 5.828 -34.125 1 94.38 1198 PHE A CA 1
ATOM 9369 C C . PHE A 1 1198 ? -16.656 6.027 -33.094 1 94.38 1198 PHE A C 1
ATOM 9371 O O . PHE A 1 1198 ? -16.594 5.457 -32 1 94.38 1198 PHE A O 1
ATOM 9378 N N . PRO A 1 1199 ? -17.688 6.762 -33.438 1 94.44 1199 PRO A N 1
ATOM 9379 C CA . PRO A 1 1199 ? -18.875 6.797 -32.562 1 94.44 1199 PRO A CA 1
ATOM 9380 C C . PRO A 1 1199 ? -19.531 5.43 -32.406 1 94.44 1199 PRO A C 1
ATOM 9382 O O . PRO A 1 1199 ? -19.141 4.473 -33.094 1 94.44 1199 PRO A O 1
ATOM 9385 N N . PRO A 1 1200 ? -20.547 5.332 -31.531 1 92.06 1200 PRO A N 1
ATOM 9386 C CA . PRO A 1 1200 ? -21.219 4.039 -31.422 1 92.06 1200 PRO A CA 1
ATOM 9387 C C . PRO A 1 1200 ? -21.766 3.533 -32.75 1 92.06 1200 PRO A C 1
ATOM 9389 O O . PRO A 1 1200 ? -22.297 4.316 -33.562 1 92.06 1200 PRO A O 1
ATOM 9392 N N . ARG A 1 1201 ? -21.609 2.289 -33.125 1 89.31 1201 ARG A N 1
ATOM 9393 C CA . ARG A 1 1201 ? -21.875 1.694 -34.438 1 89.31 1201 ARG A CA 1
ATOM 9394 C C . ARG A 1 1201 ? -23.312 1.925 -34.844 1 89.31 1201 ARG A C 1
ATOM 9396 O O . ARG A 1 1201 ? -23.609 2.111 -36.031 1 89.31 1201 ARG A O 1
ATOM 9403 N N . GLU A 1 1202 ? -24.281 1.855 -33.938 1 88.38 1202 GLU A N 1
ATOM 9404 C CA . GLU A 1 1202 ? -25.703 1.991 -34.281 1 88.38 1202 GLU A CA 1
ATOM 9405 C C . GLU A 1 1202 ? -26.016 3.412 -34.719 1 88.38 1202 GLU A C 1
ATOM 9407 O O . GLU A 1 1202 ? -27 3.633 -35.438 1 88.38 1202 GLU A O 1
ATOM 9412 N N . GLN A 1 1203 ? -25.281 4.352 -34.219 1 82.06 1203 GLN A N 1
ATOM 9413 C CA . GLN A 1 1203 ? -25.531 5.738 -34.625 1 82.06 1203 GLN A CA 1
ATOM 9414 C C . GLN A 1 1203 ? -24.875 6.043 -35.969 1 82.06 1203 GLN A C 1
ATOM 9416 O O . GLN A 1 1203 ? -25.344 6.918 -36.688 1 82.06 1203 GLN A O 1
ATOM 9421 N N . ALA A 1 1204 ? -23.906 5.324 -36.312 1 69.69 1204 ALA A N 1
ATOM 9422 C CA . ALA A 1 1204 ? -23.172 5.566 -37.562 1 69.69 1204 ALA A CA 1
ATOM 9423 C C . ALA A 1 1204 ? -23.922 5 -38.75 1 69.69 1204 ALA A C 1
ATOM 9425 O O . ALA A 1 1204 ? -23.875 5.566 -39.844 1 69.69 1204 ALA A O 1
ATOM 9426 N N . PHE A 1 1205 ? -24.719 3.836 -38.656 1 60.41 1205 PHE A N 1
ATOM 9427 C CA . PHE A 1 1205 ? -25.453 3.197 -39.719 1 60.41 1205 PHE A CA 1
ATOM 9428 C C . PHE A 1 1205 ? -26.703 3.992 -40.094 1 60.41 1205 PHE A C 1
ATOM 9430 O O . PHE A 1 1205 ? -27.141 4 -41.219 1 60.41 1205 PHE A O 1
ATOM 9437 N N . SER A 1 1206 ? -27.391 4.656 -39.156 1 51.66 1206 SER A N 1
ATOM 9438 C CA . SER A 1 1206 ? -28.625 5.367 -39.438 1 51.66 1206 SER A CA 1
ATOM 9439 C C . SER A 1 1206 ? -28.406 6.508 -40.406 1 51.66 1206 SER A C 1
ATOM 9441 O O . SER A 1 1206 ? -29.344 6.965 -41.062 1 51.66 1206 SER A O 1
ATOM 9443 N N . LEU A 1 1207 ? -27.359 7.043 -40.5 1 50.16 1207 LEU A N 1
ATOM 9444 C CA . LEU A 1 1207 ? -27.156 8.164 -41.406 1 50.16 1207 LEU A CA 1
ATOM 9445 C C . LEU A 1 1207 ? -27.094 7.695 -42.875 1 50.16 1207 LEU A C 1
ATOM 9447 O O . LEU A 1 1207 ? -27.062 8.508 -43.781 1 50.16 1207 LEU A O 1
ATOM 9451 N N . LYS A 1 1208 ? -26.828 6.398 -43.188 1 48.28 1208 LYS A N 1
ATOM 9452 C CA . LYS A 1 1208 ? -26.734 5.969 -44.562 1 48.28 1208 LYS A CA 1
ATOM 9453 C C . LYS A 1 1208 ? -28.094 5.598 -45.125 1 48.28 1208 LYS A C 1
ATOM 9455 O O . LYS A 1 1208 ? -28.203 5.188 -46.281 1 48.28 1208 LYS A O 1
ATOM 9460 N N . VAL A 1 1209 ? -29.125 5.113 -44.5 1 37.78 1209 VAL A N 1
ATOM 9461 C CA . VAL A 1 1209 ? -30.391 4.762 -45.125 1 37.78 1209 VAL A CA 1
ATOM 9462 C C . VAL A 1 1209 ? -31.172 6.035 -45.469 1 37.78 1209 VAL A C 1
ATOM 9464 O O . VAL A 1 1209 ? -31.484 6.824 -44.562 1 37.78 1209 VAL A O 1
ATOM 9467 N N . PRO A 1 1210 ? -31.203 6.414 -46.781 1 36.56 1210 PRO A N 1
ATOM 9468 C CA . PRO A 1 1210 ? -32.094 7.484 -47.219 1 36.56 1210 PRO A CA 1
ATOM 9469 C C . PRO A 1 1210 ? -33.562 7.238 -46.812 1 36.56 1210 PRO A C 1
ATOM 9471 O O . PRO A 1 1210 ? -34 6.09 -46.781 1 36.56 1210 PRO A O 1
ATOM 9474 N N . SER A 1 1211 ? -34.062 7.984 -45.969 1 29.33 1211 SER A N 1
ATOM 9475 C CA . SER A 1 1211 ? -35.5 8 -45.781 1 29.33 1211 SER A CA 1
ATOM 9476 C C . SER A 1 1211 ? -36.219 8.047 -47.125 1 29.33 1211 SER A C 1
ATOM 9478 O O . SER A 1 1211 ? -35.969 8.914 -47.969 1 29.33 1211 SER A O 1
ATOM 9480 N N . LYS A 1 1212 ? -36.625 6.957 -47.75 1 25.83 1212 LYS A N 1
ATOM 9481 C CA . LYS A 1 1212 ? -37.625 7.035 -48.812 1 25.83 1212 LYS A CA 1
ATOM 9482 C C . LYS A 1 1212 ? -38.781 7.969 -48.406 1 25.83 1212 LYS A C 1
ATOM 9484 O O . LYS A 1 1212 ? -39.219 7.965 -47.25 1 25.83 1212 LYS A O 1
ATOM 9489 N N . SER A 1 1213 ? -39.312 8.961 -49.25 1 22.89 1213 SER A N 1
ATOM 9490 C CA . SER A 1 1213 ? -40.719 9.336 -49.438 1 22.89 1213 SER A CA 1
ATOM 9491 C C . SER A 1 1213 ? -41.625 8.102 -49.406 1 22.89 1213 SER A C 1
ATOM 9493 O O . SER A 1 1213 ? -41.156 6.984 -49.625 1 22.89 1213 SER A O 1
ATOM 9495 N N . LYS A 1 1214 ? -42.812 8.266 -49.875 1 17.52 1214 LYS A N 1
ATOM 9496 C CA . LYS A 1 1214 ? -43.781 7.391 -50.531 1 17.52 1214 LYS A CA 1
ATOM 9497 C C . LYS A 1 1214 ? -43.156 6.684 -51.75 1 17.52 1214 LYS A C 1
ATOM 9499 O O . LYS A 1 1214 ? -42.469 7.312 -52.562 1 17.52 1214 LYS A O 1
ATOM 9504 N N . MET B 1 1 ? -8.383 -18.781 -1.762 1 23.05 1 MET B N 1
ATOM 9505 C CA . MET B 1 1 ? -7.938 -18.734 -0.372 1 23.05 1 MET B CA 1
ATOM 9506 C C . MET B 1 1 ? -8.773 -19.656 0.5 1 23.05 1 MET B C 1
ATOM 9508 O O . MET B 1 1 ? -9.984 -19.469 0.644 1 23.05 1 MET B O 1
ATOM 9512 N N . LEU B 1 2 ? -8.336 -20.938 0.458 1 25.2 2 LEU B N 1
ATOM 9513 C CA . LEU B 1 2 ? -8.945 -22.094 1.091 1 25.2 2 LEU B CA 1
ATOM 9514 C C . LEU B 1 2 ? -9.062 -21.906 2.598 1 25.2 2 LEU B C 1
ATOM 9516 O O . LEU B 1 2 ? -8.086 -21.578 3.268 1 25.2 2 LEU B O 1
ATOM 9520 N N . GLU B 1 3 ? -10.195 -21.328 2.932 1 28.52 3 GLU B N 1
ATOM 9521 C CA . GLU B 1 3 ? -10.531 -21.141 4.34 1 28.52 3 GLU B CA 1
ATOM 9522 C C . GLU B 1 3 ? -10.188 -22.391 5.156 1 28.52 3 GLU B C 1
ATOM 9524 O O . GLU B 1 3 ? -10.609 -23.5 4.816 1 28.52 3 GLU B O 1
ATOM 9529 N N . PRO B 1 4 ? -9.023 -22.344 5.867 1 26.16 4 PRO B N 1
ATOM 9530 C CA . PRO B 1 4 ? -8.688 -23.484 6.719 1 26.16 4 PRO B CA 1
ATOM 9531 C C . PRO B 1 4 ? -9.852 -23.938 7.598 1 26.16 4 PRO B C 1
ATOM 9533 O O . PRO B 1 4 ? -10.664 -23.109 8.016 1 26.16 4 PRO B O 1
ATOM 9536 N N . ALA B 1 5 ? -10.297 -25.156 7.492 1 29.41 5 ALA B N 1
ATOM 9537 C CA . ALA B 1 5 ? -11.344 -25.859 8.234 1 29.41 5 ALA B CA 1
ATOM 9538 C C . ALA B 1 5 ? -11.148 -25.703 9.734 1 29.41 5 ALA B C 1
ATOM 9540 O O . ALA B 1 5 ? -10.148 -26.172 10.281 1 29.41 5 ALA B O 1
ATOM 9541 N N . ARG B 1 6 ? -11.648 -24.688 10.336 1 35.28 6 ARG B N 1
ATOM 9542 C CA . ARG B 1 6 ? -11.82 -24.672 11.789 1 35.28 6 ARG B CA 1
ATOM 9543 C C . ARG B 1 6 ? -12.266 -26.031 12.312 1 35.28 6 ARG B C 1
ATOM 9545 O O . ARG B 1 6 ? -13.219 -26.609 11.789 1 35.28 6 ARG B O 1
ATOM 9552 N N . GLY B 1 7 ? -11.414 -26.766 12.938 1 33.88 7 GLY B N 1
ATOM 9553 C CA . GLY B 1 7 ? -11.609 -28.062 13.57 1 33.88 7 GLY B CA 1
ATOM 9554 C C . GLY B 1 7 ? -12.875 -28.141 14.414 1 33.88 7 GLY B C 1
ATOM 9555 O O . GLY B 1 7 ? -13.133 -27.25 15.227 1 33.88 7 GLY B O 1
ATOM 9556 N N . ARG B 1 8 ? -13.875 -28.797 13.93 1 43.25 8 ARG B N 1
ATOM 9557 C CA . ARG B 1 8 ? -15.148 -28.984 14.617 1 43.25 8 ARG B CA 1
ATOM 9558 C C . ARG B 1 8 ? -14.953 -29.719 15.945 1 43.25 8 ARG B C 1
ATOM 9560 O O . ARG B 1 8 ? -14.266 -30.734 16 1 43.25 8 ARG B O 1
ATOM 9567 N N . GLY B 1 9 ? -15.062 -29.062 17.062 1 42.59 9 GLY B N 1
ATOM 9568 C CA . GLY B 1 9 ? -15.07 -29.641 18.391 1 42.59 9 GLY B CA 1
ATOM 9569 C C . GLY B 1 9 ? -15.961 -30.859 18.5 1 42.59 9 GLY B C 1
ATOM 9570 O O . GLY B 1 9 ? -16.656 -31.234 17.547 1 42.59 9 GLY B O 1
ATOM 9571 N N . PRO B 1 10 ? -15.867 -31.547 19.516 1 47.12 10 PRO B N 1
ATOM 9572 C CA . PRO B 1 10 ? -16.641 -32.781 19.688 1 47.12 10 PRO B CA 1
ATOM 9573 C C . PRO B 1 10 ? -18.141 -32.562 19.625 1 47.12 10 PRO B C 1
ATOM 9575 O O . PRO B 1 10 ? -18.641 -31.531 20.094 1 47.12 10 PRO B O 1
ATOM 9578 N N . LEU B 1 11 ? -18.859 -33.281 18.875 1 52.88 11 LEU B N 1
ATOM 9579 C CA . LEU B 1 11 ? -20.328 -33.312 18.828 1 52.88 11 LEU B CA 1
ATOM 9580 C C . LEU B 1 11 ? -20.891 -34.125 20 1 52.88 11 LEU B C 1
ATOM 9582 O O . LEU B 1 11 ? -20.344 -35.188 20.359 1 52.88 11 LEU B O 1
ATOM 9586 N N . PHE B 1 12 ? -21.734 -33.719 20.797 1 49.38 12 PHE B N 1
ATOM 9587 C CA . PHE B 1 12 ? -22.219 -34.312 22.047 1 49.38 12 PHE B CA 1
ATOM 9588 C C . PHE B 1 12 ? -23.422 -35.219 21.781 1 49.38 12 PHE B C 1
ATOM 9590 O O . PHE B 1 12 ? -24.359 -34.812 21.078 1 49.38 12 PHE B O 1
ATOM 9597 N N . VAL B 1 13 ? -23.281 -36.625 21.859 1 48 13 VAL B N 1
ATOM 9598 C CA . VAL B 1 13 ? -24.375 -37.531 21.609 1 48 13 VAL B CA 1
ATOM 9599 C C . VAL B 1 13 ? -24.938 -38.062 22.938 1 48 13 VAL B C 1
ATOM 9601 O O . VAL B 1 13 ? -24.219 -38.156 23.938 1 48 13 VAL B O 1
ATOM 9604 N N . ARG B 1 14 ? -26.219 -38.656 23.062 1 40.06 14 ARG B N 1
ATOM 9605 C CA . ARG B 1 14 ? -26.906 -39.25 24.203 1 40.06 14 ARG B CA 1
ATOM 9606 C C . ARG B 1 14 ? -26.656 -40.781 24.25 1 40.06 14 ARG B C 1
ATOM 9608 O O . ARG B 1 14 ? -26.438 -41.406 23.219 1 40.06 14 ARG B O 1
ATOM 9615 N N . ARG B 1 15 ? -26.578 -41.719 25.344 1 37.25 15 ARG B N 1
ATOM 9616 C CA . ARG B 1 15 ? -26.062 -43 25.797 1 37.25 15 ARG B CA 1
ATOM 9617 C C . ARG B 1 15 ? -27 -44.125 25.391 1 37.25 15 ARG B C 1
ATOM 9619 O O . ARG B 1 15 ? -28.172 -44.156 25.781 1 37.25 15 ARG B O 1
ATOM 9626 N N . GLY B 1 16 ? -27.047 -44.906 24.219 1 26.95 16 GLY B N 1
ATOM 9627 C CA . GLY B 1 16 ? -27.938 -46.031 24.188 1 26.95 16 GLY B CA 1
ATOM 9628 C C . GLY B 1 16 ? -27.234 -47.344 24.469 1 26.95 16 GLY B C 1
ATOM 9629 O O . GLY B 1 16 ? -26.016 -47.438 24.375 1 26.95 16 GLY B O 1
ATOM 9630 N N . ASN B 1 17 ? -27.828 -48.656 24.969 1 26.45 17 ASN B N 1
ATOM 9631 C CA . ASN B 1 17 ? -27.438 -49.906 25.641 1 26.45 17 ASN B CA 1
ATOM 9632 C C . ASN B 1 17 ? -27.094 -51 24.656 1 26.45 17 ASN B C 1
ATOM 9634 O O . ASN B 1 17 ? -27.953 -51.438 23.891 1 26.45 17 ASN B O 1
ATOM 9638 N N . VAL B 1 18 ? -25.953 -51.344 23.969 1 27.25 18 VAL B N 1
ATOM 9639 C CA . VAL B 1 18 ? -25.875 -52.344 22.922 1 27.25 18 VAL B CA 1
ATOM 9640 C C . VAL B 1 18 ? -25.406 -53.688 23.516 1 27.25 18 VAL B C 1
ATOM 9642 O O . VAL B 1 18 ? -24.594 -53.719 24.438 1 27.25 18 VAL B O 1
ATOM 9645 N N . GLY B 1 19 ? -25.984 -54.969 23.094 1 25.02 19 GLY B N 1
ATOM 9646 C CA . GLY B 1 19 ? -26 -56.375 23.5 1 25.02 19 GLY B CA 1
ATOM 9647 C C . GLY B 1 19 ? -24.828 -57.156 22.922 1 25.02 19 GLY B C 1
ATOM 9648 O O . GLY B 1 19 ? -24.328 -56.844 21.828 1 25.02 19 GLY B O 1
ATOM 9649 N N . GLN B 1 20 ? -24.094 -58.219 23.594 1 25.16 20 GLN B N 1
ATOM 9650 C CA . GLN B 1 20 ? -22.828 -58.938 23.453 1 25.16 20 GLN B CA 1
ATOM 9651 C C . GLN B 1 20 ? -23.016 -60.25 22.703 1 25.16 20 GLN B C 1
ATOM 9653 O O . GLN B 1 20 ? -23.859 -61.062 23.062 1 25.16 20 GLN B O 1
ATOM 9658 N N . SER B 1 21 ? -22.625 -60.531 21.375 1 24.44 21 SER B N 1
ATOM 9659 C CA . SER B 1 21 ? -22.828 -61.781 20.656 1 24.44 21 SER B CA 1
ATOM 9660 C C . SER B 1 21 ? -21.688 -62.781 20.938 1 24.44 21 SER B C 1
ATOM 9662 O O . SER B 1 21 ? -20.531 -62.375 21.031 1 24.44 21 SER B O 1
ATOM 9664 N N . PRO B 1 22 ? -21.766 -64.438 20.984 1 25.88 22 PRO B N 1
ATOM 9665 C CA . PRO B 1 22 ? -20.938 -65.5 21.516 1 25.88 22 PRO B CA 1
ATOM 9666 C C . PRO B 1 22 ? -20.078 -66.188 20.453 1 25.88 22 PRO B C 1
ATOM 9668 O O . PRO B 1 22 ? -20.594 -66.625 19.422 1 25.88 22 PRO B O 1
ATOM 9671 N N . ALA B 1 23 ? -18.703 -66.25 20.219 1 34.03 23 ALA B N 1
ATOM 9672 C CA . ALA B 1 23 ? -17.812 -66.812 19.203 1 34.03 23 ALA B CA 1
ATOM 9673 C C . ALA B 1 23 ? -17.438 -68.25 19.547 1 34.03 23 ALA B C 1
ATOM 9675 O O . ALA B 1 23 ? -17.156 -68.562 20.703 1 34.03 23 ALA B O 1
ATOM 9676 N N . ALA B 1 24 ? -17.406 -69.312 18.594 1 32.34 24 ALA B N 1
ATOM 9677 C CA . ALA B 1 24 ? -17.234 -70.75 18.562 1 32.34 24 ALA B CA 1
ATOM 9678 C C . ALA B 1 24 ? -15.773 -71.125 18.797 1 32.34 24 ALA B C 1
ATOM 9680 O O . ALA B 1 24 ? -14.875 -70.312 18.594 1 32.34 24 ALA B O 1
ATOM 9681 N N . MET B 1 25 ? -15.289 -72.625 18.844 1 31.86 25 MET B N 1
ATOM 9682 C CA . MET B 1 25 ? -14.344 -73.5 19.562 1 31.86 25 MET B CA 1
ATOM 9683 C C . MET B 1 25 ? -13.016 -73.562 18.812 1 31.86 25 MET B C 1
ATOM 9685 O O . MET B 1 25 ? -12 -73.938 19.391 1 31.86 25 MET B O 1
ATOM 9689 N N . HIS B 1 26 ? -12.836 -74.188 17.594 1 40.47 26 HIS B N 1
ATOM 9690 C CA . HIS B 1 26 ? -11.648 -74.75 16.984 1 40.47 26 HIS B CA 1
ATOM 9691 C C . HIS B 1 26 ? -10.5 -73.75 16.953 1 40.47 26 HIS B C 1
ATOM 9693 O O . HIS B 1 26 ? -9.523 -73.938 16.234 1 40.47 26 HIS B O 1
ATOM 9699 N N . GLU B 1 27 ? -10.625 -72.5 17.656 1 46.31 27 GLU B N 1
ATOM 9700 C CA . GLU B 1 27 ? -10.766 -71.062 17.766 1 46.31 27 GLU B CA 1
ATOM 9701 C C . GLU B 1 27 ? -9.609 -70.438 18.562 1 46.31 27 GLU B C 1
ATOM 9703 O O . GLU B 1 27 ? -9.648 -69.25 18.922 1 46.31 27 GLU B O 1
ATOM 9708 N N . PRO B 1 28 ? -8.562 -71.375 18.984 1 62 28 PRO B N 1
ATOM 9709 C CA . PRO B 1 28 ? -7.832 -70.625 20.016 1 62 28 PRO B CA 1
ATOM 9710 C C . PRO B 1 28 ? -6.719 -69.75 19.422 1 62 28 PRO B C 1
ATOM 9712 O O . PRO B 1 28 ? -6.547 -68.625 19.844 1 62 28 PRO B O 1
ATOM 9715 N N . ARG B 1 29 ? -5.707 -70.438 18.5 1 76.12 29 ARG B N 1
ATOM 9716 C CA . ARG B 1 29 ? -4.594 -69.625 18.016 1 76.12 29 ARG B CA 1
ATOM 9717 C C . ARG B 1 29 ? -5.09 -68.5 17.172 1 76.12 29 ARG B C 1
ATOM 9719 O O . ARG B 1 29 ? -4.516 -67.375 17.219 1 76.12 29 ARG B O 1
ATOM 9726 N N . LEU B 1 30 ? -5.953 -68.812 16.344 1 86.12 30 LEU B N 1
ATOM 9727 C CA . LEU B 1 30 ? -6.551 -67.75 15.562 1 86.12 30 LEU B CA 1
ATOM 9728 C C . LEU B 1 30 ? -7.188 -66.688 16.469 1 86.12 30 LEU B C 1
ATOM 9730 O O . LEU B 1 30 ? -7.078 -65.5 16.219 1 86.12 30 LEU B O 1
ATOM 9734 N N . SER B 1 31 ? -7.797 -67.25 17.516 1 87.12 31 SER B N 1
ATOM 9735 C CA . SER B 1 31 ? -8.406 -66.375 18.484 1 87.12 31 SER B CA 1
ATOM 9736 C C . SER B 1 31 ? -7.355 -65.5 19.203 1 87.12 31 SER B C 1
ATOM 9738 O O . SER B 1 31 ? -7.574 -64.312 19.484 1 87.12 31 SER B O 1
ATOM 9740 N N . GLU B 1 32 ? -6.223 -66.188 19.406 1 88 32 GLU B N 1
ATOM 9741 C CA . GLU B 1 32 ? -5.125 -65.438 20.047 1 88 32 GLU B CA 1
ATOM 9742 C C . GLU B 1 32 ? -4.566 -64.375 19.125 1 88 32 GLU B C 1
ATOM 9744 O O . GLU B 1 32 ? -4.273 -63.281 19.562 1 88 32 GLU B O 1
ATOM 9749 N N . LEU B 1 33 ? -4.449 -64.75 17.938 1 91.56 33 LEU B N 1
ATOM 9750 C CA . LEU B 1 33 ? -3.936 -63.781 16.969 1 91.56 33 LEU B CA 1
ATOM 9751 C C . LEU B 1 33 ? -4.918 -62.625 16.781 1 91.56 33 LEU B C 1
ATOM 9753 O O . LEU B 1 33 ? -4.516 -61.469 16.703 1 91.56 33 LEU B O 1
ATOM 9757 N N . ARG B 1 34 ? -6.18 -62.938 16.75 1 91.25 34 ARG B N 1
ATOM 9758 C CA . ARG B 1 34 ? -7.211 -61.906 16.609 1 91.25 34 ARG B CA 1
ATOM 9759 C C . ARG B 1 34 ? -7.176 -60.938 17.797 1 91.25 34 ARG B C 1
ATOM 9761 O O . ARG B 1 34 ? -7.301 -59.719 17.609 1 91.25 34 ARG B O 1
ATOM 9768 N N . ASP B 1 35 ? -7.02 -61.438 18.953 1 90 35 ASP B N 1
ATOM 9769 C CA . ASP B 1 35 ? -6.934 -60.625 20.156 1 90 35 ASP B CA 1
ATOM 9770 C C . ASP B 1 35 ? -5.68 -59.75 20.141 1 90 35 ASP B C 1
ATOM 9772 O O . ASP B 1 35 ? -5.727 -58.562 20.516 1 90 35 ASP B O 1
ATOM 9776 N N . GLU B 1 36 ? -4.66 -60.344 19.672 1 92.06 36 GLU B N 1
ATOM 9777 C CA . GLU B 1 36 ? -3.418 -59.594 19.562 1 92.06 36 GLU B CA 1
ATOM 9778 C C . GLU B 1 36 ? -3.562 -58.438 18.578 1 92.06 36 GLU B C 1
ATOM 9780 O O . GLU B 1 36 ? -3.176 -57.312 18.875 1 92.06 36 GLU B O 1
ATOM 9785 N N . LEU B 1 37 ? -4.125 -58.656 17.5 1 92.25 37 LEU B N 1
ATOM 9786 C CA . LEU B 1 37 ? -4.246 -57.688 16.438 1 92.25 37 LEU B CA 1
ATOM 9787 C C . LEU B 1 37 ? -5.246 -56.594 16.828 1 92.25 37 LEU B C 1
ATOM 9789 O O . LEU B 1 37 ? -5.113 -55.438 16.406 1 92.25 37 LEU B O 1
ATOM 9793 N N . SER B 1 38 ? -6.215 -56.875 17.625 1 90.12 38 SER B N 1
ATOM 9794 C CA . SER B 1 38 ? -7.223 -55.906 18.047 1 90.12 38 SER B CA 1
ATOM 9795 C C . SER B 1 38 ? -6.668 -54.969 19.109 1 90.12 38 SER B C 1
ATOM 9797 O O . SER B 1 38 ? -7.188 -53.875 19.297 1 90.12 38 SER B O 1
ATOM 9799 N N . GLY B 1 39 ? -5.648 -55.375 19.781 1 91.19 39 GLY B N 1
ATOM 9800 C CA . GLY B 1 39 ? -5.125 -54.594 20.891 1 91.19 39 GLY B CA 1
ATOM 9801 C C . GLY B 1 39 ? -3.996 -53.656 20.484 1 91.19 39 GLY B C 1
ATOM 9802 O O . GLY B 1 39 ? -3.521 -52.844 21.281 1 91.19 39 GLY B O 1
ATOM 9803 N N . ILE B 1 40 ? -3.609 -53.75 19.219 1 93.75 40 ILE B N 1
ATOM 9804 C CA . ILE B 1 40 ? -2.484 -52.938 18.797 1 93.75 40 ILE B CA 1
ATOM 9805 C C . ILE B 1 40 ? -2.934 -51.969 17.688 1 93.75 40 ILE B C 1
ATOM 9807 O O . ILE B 1 40 ? -4.047 -52.094 17.172 1 93.75 40 ILE B O 1
ATOM 9811 N N . HIS B 1 41 ? -2.115 -50.906 17.484 1 94.31 41 HIS B N 1
ATOM 9812 C CA . HIS B 1 41 ? -2.461 -49.906 16.469 1 94.31 41 HIS B CA 1
ATOM 9813 C C . HIS B 1 41 ? -2.162 -50.438 15.062 1 94.31 41 HIS B C 1
ATOM 9815 O O . HIS B 1 41 ? -1.531 -51.5 14.914 1 94.31 41 HIS B O 1
ATOM 9821 N N . HIS B 1 42 ? -2.553 -49.781 14.008 1 94.81 42 HIS B N 1
ATOM 9822 C CA . HIS B 1 42 ? -2.572 -50.25 12.625 1 94.81 42 HIS B CA 1
ATOM 9823 C C . HIS B 1 42 ? -1.165 -50.562 12.133 1 94.81 42 HIS B C 1
ATOM 9825 O O . HIS B 1 42 ? -0.926 -51.656 11.555 1 94.81 42 HIS B O 1
ATOM 9831 N N . ASP B 1 43 ? -0.216 -49.688 12.344 1 94.19 43 ASP B N 1
ATOM 9832 C CA . ASP B 1 43 ? 1.147 -49.938 11.875 1 94.19 43 ASP B CA 1
ATOM 9833 C C . ASP B 1 43 ? 1.742 -51.188 12.5 1 94.19 43 ASP B C 1
ATOM 9835 O O . ASP B 1 43 ? 2.441 -51.938 11.836 1 94.19 43 ASP B O 1
ATOM 9839 N N . ALA B 1 44 ? 1.417 -51.344 13.742 1 94.88 44 ALA B N 1
ATOM 9840 C CA . ALA B 1 44 ? 1.896 -52.531 14.43 1 94.88 44 ALA B CA 1
ATOM 9841 C C . ALA B 1 44 ? 1.22 -53.781 13.883 1 94.88 44 ALA B C 1
ATOM 9843 O O . ALA B 1 44 ? 1.852 -54.844 13.773 1 94.88 44 ALA B O 1
ATOM 9844 N N . ARG B 1 45 ? -0.004 -53.688 13.516 1 95.62 45 ARG B N 1
ATOM 9845 C CA . ARG B 1 45 ? -0.713 -54.812 12.906 1 95.62 45 ARG B CA 1
ATOM 9846 C C . ARG B 1 45 ? -0.077 -55.219 11.578 1 95.62 45 ARG B C 1
ATOM 9848 O O . ARG B 1 45 ? 0.139 -56.406 11.32 1 95.62 45 ARG B O 1
ATOM 9855 N N . VAL B 1 46 ? 0.207 -54.219 10.789 1 94.81 46 VAL B N 1
ATOM 9856 C CA . VAL B 1 46 ? 0.818 -54.469 9.492 1 94.81 46 VAL B CA 1
ATOM 9857 C C . VAL B 1 46 ? 2.203 -55.094 9.68 1 94.81 46 VAL B C 1
ATOM 9859 O O . VAL B 1 46 ? 2.559 -56.062 9 1 94.81 46 VAL B O 1
ATOM 9862 N N . ARG B 1 47 ? 3.008 -54.625 10.633 1 94.25 47 ARG B N 1
ATOM 9863 C CA . ARG B 1 47 ? 4.328 -55.188 10.898 1 94.25 47 ARG B CA 1
ATOM 9864 C C . ARG B 1 47 ? 4.234 -56.656 11.336 1 94.25 47 ARG B C 1
ATOM 9866 O O . ARG B 1 47 ? 5.023 -57.5 10.906 1 94.25 47 ARG B O 1
ATOM 9873 N N . ARG B 1 48 ? 3.287 -56.781 12.164 1 95.19 48 ARG B N 1
ATOM 9874 C CA . ARG B 1 48 ? 3.09 -58.156 12.641 1 95.19 48 ARG B CA 1
ATOM 9875 C C . ARG B 1 48 ? 2.736 -59.094 11.492 1 95.19 48 ARG B C 1
ATOM 9877 O O . ARG B 1 48 ? 3.254 -60.219 11.414 1 95.19 48 ARG B O 1
ATOM 9884 N N . MET B 1 49 ? 1.938 -58.688 10.547 1 95.5 49 MET B N 1
ATOM 9885 C CA . MET B 1 49 ? 1.55 -59.5 9.391 1 95.5 49 MET B CA 1
ATOM 9886 C C . MET B 1 49 ? 2.732 -59.688 8.445 1 95.5 49 MET B C 1
ATOM 9888 O O . MET B 1 49 ? 2.895 -60.781 7.875 1 95.5 49 MET B O 1
ATOM 9892 N N . VAL B 1 50 ? 3.523 -58.656 8.289 1 94.88 50 VAL B N 1
ATOM 9893 C CA . VAL B 1 50 ? 4.723 -58.781 7.461 1 94.88 50 VAL B CA 1
ATOM 9894 C C . VAL B 1 50 ? 5.676 -59.812 8.062 1 94.88 50 VAL B C 1
ATOM 9896 O O . VAL B 1 50 ? 6.281 -60.594 7.336 1 94.88 50 VAL B O 1
ATOM 9899 N N . GLU B 1 51 ? 5.762 -59.875 9.406 1 94.69 51 GLU B N 1
ATOM 9900 C CA . GLU B 1 51 ? 6.598 -60.844 10.086 1 94.69 51 GLU B CA 1
ATOM 9901 C C . GLU B 1 51 ? 6.07 -62.281 9.875 1 94.69 51 GLU B C 1
ATOM 9903 O O . GLU B 1 51 ? 6.844 -63.188 9.617 1 94.69 51 GLU B O 1
ATOM 9908 N N . LEU B 1 52 ? 4.84 -62.375 9.984 1 94.81 52 LEU B N 1
ATOM 9909 C CA . LEU B 1 52 ? 4.23 -63.688 9.742 1 94.81 52 LEU B CA 1
ATOM 9910 C C . LEU B 1 52 ? 4.426 -64.125 8.289 1 94.81 52 LEU B C 1
ATOM 9912 O O . LEU B 1 52 ? 4.613 -65.312 8.016 1 94.81 52 LEU B O 1
ATOM 9916 N N . GLY B 1 53 ? 4.395 -63.188 7.32 1 94.38 53 GLY B N 1
ATOM 9917 C CA . GLY B 1 53 ? 4.664 -63.5 5.922 1 94.38 53 GLY B CA 1
ATOM 9918 C C . GLY B 1 53 ? 6.07 -64 5.68 1 94.38 53 GLY B C 1
ATOM 9919 O O . GLY B 1 53 ? 6.273 -64.875 4.848 1 94.38 53 GLY B O 1
ATOM 9920 N N . ARG B 1 54 ? 6.992 -63.562 6.457 1 93.31 54 ARG B N 1
ATOM 9921 C CA . ARG B 1 54 ? 8.375 -64 6.34 1 93.31 54 ARG B CA 1
ATOM 9922 C C . ARG B 1 54 ? 8.523 -65.438 6.816 1 93.31 54 ARG B C 1
ATOM 9924 O O . ARG B 1 54 ? 9.328 -66.25 6.273 1 93.31 54 ARG B O 1
ATOM 9931 N N . LEU B 1 55 ? 7.699 -65.812 7.715 1 93.19 55 LEU B N 1
ATOM 9932 C CA . LEU B 1 55 ? 7.797 -67.125 8.32 1 93.19 55 LEU B CA 1
ATOM 9933 C C . LEU B 1 55 ? 6.977 -68.125 7.535 1 93.19 55 LEU B C 1
ATOM 9935 O O . LEU B 1 55 ? 7.203 -69.375 7.648 1 93.19 55 LEU B O 1
ATOM 9939 N N . ALA B 1 56 ? 6.141 -67.75 6.746 1 92.38 56 ALA B N 1
ATOM 9940 C CA . ALA B 1 56 ? 5.141 -68.562 6.098 1 92.38 56 ALA B CA 1
ATOM 9941 C C . ALA B 1 56 ? 5.805 -69.562 5.184 1 92.38 56 ALA B C 1
ATOM 9943 O O . ALA B 1 56 ? 5.414 -70.75 5.172 1 92.38 56 ALA B O 1
ATOM 9944 N N . PRO B 1 57 ? 6.891 -69.25 4.434 1 89.38 57 PRO B N 1
ATOM 9945 C CA . PRO B 1 57 ? 7.48 -70.25 3.533 1 89.38 57 PRO B CA 1
ATOM 9946 C C . PRO B 1 57 ? 8.094 -71.438 4.281 1 89.38 57 PRO B C 1
ATOM 9948 O O . PRO B 1 57 ? 8.109 -72.562 3.766 1 89.38 57 PRO B O 1
ATOM 9951 N N . THR B 1 58 ? 8.5 -71.312 5.52 1 90 58 THR B N 1
ATOM 9952 C CA . THR B 1 58 ? 9.227 -72.375 6.234 1 90 58 THR B CA 1
ATOM 9953 C C . THR B 1 58 ? 8.344 -73 7.297 1 90 58 THR B C 1
ATOM 9955 O O . THR B 1 58 ? 8.648 -74.062 7.801 1 90 58 THR B O 1
ATOM 9958 N N . ASN B 1 59 ? 7.266 -72.375 7.684 1 91.88 59 ASN B N 1
ATOM 9959 C CA . ASN B 1 59 ? 6.434 -72.812 8.781 1 91.88 59 ASN B CA 1
ATOM 9960 C C . ASN B 1 59 ? 5.012 -73.125 8.32 1 91.88 59 ASN B C 1
ATOM 9962 O O . ASN B 1 59 ? 4.215 -72.188 8.109 1 91.88 59 ASN B O 1
ATOM 9966 N N . PRO B 1 60 ? 4.582 -74.312 8.258 1 89.69 60 PRO B N 1
ATOM 9967 C CA . PRO B 1 60 ? 3.25 -74.688 7.773 1 89.69 60 PRO B CA 1
ATOM 9968 C C . PRO B 1 60 ? 2.129 -74.188 8.688 1 89.69 60 PRO B C 1
ATOM 9970 O O . PRO B 1 60 ? 1.02 -73.938 8.219 1 89.69 60 PRO B O 1
ATOM 9973 N N . GLY B 1 61 ? 2.404 -74.125 9.961 1 87.25 61 GLY B N 1
ATOM 9974 C CA . GLY B 1 61 ? 1.412 -73.562 10.891 1 87.25 61 GLY B CA 1
ATOM 9975 C C . GLY B 1 61 ? 1.013 -72.188 10.586 1 87.25 61 GLY B C 1
ATOM 9976 O O . GLY B 1 61 ? -0.172 -71.812 10.625 1 87.25 61 GLY B O 1
ATOM 9977 N N . VAL B 1 62 ? 2.078 -71.438 10.203 1 92.25 62 VAL B N 1
ATOM 9978 C CA . VAL B 1 62 ? 1.834 -70 9.875 1 92.25 62 VAL B CA 1
ATOM 9979 C C . VAL B 1 62 ? 1.068 -69.938 8.555 1 92.25 62 VAL B C 1
ATOM 9981 O O . VAL B 1 62 ? 0.187 -69.062 8.406 1 92.25 62 VAL B O 1
ATOM 9984 N N . ARG B 1 63 ? 1.255 -70.812 7.629 1 90.69 63 ARG B N 1
ATOM 9985 C CA . ARG B 1 63 ? 0.559 -70.812 6.348 1 90.69 63 ARG B CA 1
ATOM 9986 C C . ARG B 1 63 ? -0.927 -71.125 6.535 1 90.69 63 ARG B C 1
ATOM 9988 O O . ARG B 1 63 ? -1.771 -70.5 5.879 1 90.69 63 ARG B O 1
ATOM 9995 N N . GLU B 1 64 ? -1.177 -72 7.477 1 89.19 64 GLU B N 1
ATOM 9996 C CA . GLU B 1 64 ? -2.568 -72.312 7.762 1 89.19 64 GLU B CA 1
ATOM 9997 C C . GLU B 1 64 ? -3.297 -71.188 8.422 1 89.19 64 GLU B C 1
ATOM 9999 O O . GLU B 1 64 ? -4.457 -70.875 8.102 1 89.19 64 GLU B O 1
ATOM 10004 N N . LEU B 1 65 ? -2.566 -70.562 9.273 1 91.81 65 LEU B N 1
ATOM 10005 C CA . LEU B 1 65 ? -3.135 -69.375 9.961 1 91.81 65 LEU B CA 1
ATOM 10006 C C . LEU B 1 65 ? -3.465 -68.312 8.977 1 91.81 65 LEU B C 1
ATOM 10008 O O . LEU B 1 65 ? -4.551 -67.688 9.023 1 91.81 65 LEU B O 1
ATOM 10012 N N . LEU B 1 66 ? -2.553 -68 8.117 1 92.81 66 LEU B N 1
ATOM 10013 C CA . LEU B 1 66 ? -2.748 -66.938 7.109 1 92.81 66 LEU B CA 1
ATOM 10014 C C . LEU B 1 66 ? -3.83 -67.375 6.113 1 92.81 66 LEU B C 1
ATOM 10016 O O . LEU B 1 66 ? -4.562 -66.5 5.602 1 92.81 66 LEU B O 1
ATOM 10020 N N . GLY B 1 67 ? -3.973 -68.625 5.844 1 89.44 67 GLY B N 1
ATOM 10021 C CA . GLY B 1 67 ? -5.027 -69.125 4.98 1 89.44 67 GLY B CA 1
ATOM 10022 C C . GLY B 1 67 ? -6.418 -68.938 5.547 1 89.44 67 GLY B C 1
ATOM 10023 O O . GLY B 1 67 ? -7.332 -68.5 4.824 1 89.44 67 GLY B O 1
ATOM 10024 N N . VAL B 1 68 ? -6.582 -69.062 6.887 1 90.81 68 VAL B N 1
ATOM 10025 C CA . VAL B 1 68 ? -7.871 -68.875 7.543 1 90.81 68 VAL B CA 1
ATOM 10026 C C . VAL B 1 68 ? -8.211 -67.375 7.57 1 90.81 68 VAL B C 1
ATOM 10028 O O . VAL B 1 68 ? -9.359 -67 7.344 1 90.81 68 VAL B O 1
ATOM 10031 N N . LEU B 1 69 ? -7.184 -66.625 7.785 1 91.88 69 LEU B N 1
ATOM 10032 C CA . LEU B 1 69 ? -7.398 -65.188 7.82 1 91.88 69 LEU B CA 1
ATOM 10033 C C . LEU B 1 69 ? -7.828 -64.688 6.453 1 91.88 69 LEU B C 1
ATOM 10035 O O . LEU B 1 69 ? -8.617 -63.719 6.363 1 91.88 69 LEU B O 1
ATOM 10039 N N . SER B 1 70 ? -7.32 -65.25 5.387 1 92.12 70 SER B N 1
ATOM 10040 C CA . SER B 1 70 ? -7.613 -64.875 4.02 1 92.12 70 SER B CA 1
ATOM 10041 C C . SER B 1 70 ? -9.047 -65.188 3.633 1 92.12 70 SER B C 1
ATOM 10043 O O . SER B 1 70 ? -9.562 -64.688 2.633 1 92.12 70 SER B O 1
ATOM 10045 N N . GLN B 1 71 ? -9.766 -65.938 4.496 1 89.5 71 GLN B N 1
ATOM 10046 C CA . GLN B 1 71 ? -11.156 -66.312 4.23 1 89.5 71 GLN B CA 1
ATOM 10047 C C . GLN B 1 71 ? -12.102 -65.625 5.195 1 89.5 71 GLN B C 1
ATOM 10049 O O . GLN B 1 71 ? -13.305 -65.875 5.211 1 89.5 71 GLN B O 1
ATOM 10054 N N . GLY B 1 72 ? -11.594 -64.75 5.984 1 89.19 72 GLY B N 1
ATOM 10055 C CA . GLY B 1 72 ? -12.398 -64 6.957 1 89.19 72 GLY B CA 1
ATOM 10056 C C . GLY B 1 72 ? -13.094 -62.812 6.379 1 89.19 72 GLY B C 1
ATOM 10057 O O . GLY B 1 72 ? -13.453 -62.812 5.199 1 89.19 72 GLY B O 1
ATOM 10058 N N . ASP B 1 73 ? -13.43 -61.875 7.242 1 88.94 73 ASP B N 1
ATOM 10059 C CA . ASP B 1 73 ? -14.078 -60.625 6.801 1 88.94 73 ASP B CA 1
ATOM 10060 C C . ASP B 1 73 ? -13.086 -59.719 6.094 1 88.94 73 ASP B C 1
ATOM 10062 O O . ASP B 1 73 ? -11.906 -60.031 5.984 1 88.94 73 ASP B O 1
ATOM 10066 N N . ALA B 1 74 ? -13.57 -58.656 5.516 1 90.19 74 ALA B N 1
ATOM 10067 C CA . ALA B 1 74 ? -12.742 -57.781 4.691 1 90.19 74 ALA B CA 1
ATOM 10068 C C . ALA B 1 74 ? -11.539 -57.281 5.477 1 90.19 74 ALA B C 1
ATOM 10070 O O . ALA B 1 74 ? -10.445 -57.156 4.93 1 90.19 74 ALA B O 1
ATOM 10071 N N . PHE B 1 75 ? -11.648 -56.938 6.754 1 90.56 75 PHE B N 1
ATOM 10072 C CA . PHE B 1 75 ? -10.57 -56.469 7.609 1 90.56 75 PHE B CA 1
ATOM 10073 C C . PHE B 1 75 ? -9.469 -57.531 7.719 1 90.56 75 PHE B C 1
ATOM 10075 O O . PHE B 1 75 ? -8.289 -57.219 7.562 1 90.56 75 PHE B O 1
ATOM 10082 N N . GLU B 1 76 ? -9.906 -58.719 7.938 1 92.88 76 GLU B N 1
ATOM 10083 C CA . GLU B 1 76 ? -8.961 -59.812 8.086 1 92.88 76 GLU B CA 1
ATOM 10084 C C . GLU B 1 76 ? -8.273 -60.156 6.766 1 92.88 76 GLU B C 1
ATOM 10086 O O . GLU B 1 76 ? -7.074 -60.438 6.734 1 92.88 76 GLU B O 1
ATOM 10091 N N . ARG B 1 77 ? -9.062 -60.188 5.766 1 93.88 77 ARG B N 1
ATOM 10092 C CA . ARG B 1 77 ? -8.477 -60.438 4.457 1 93.88 77 ARG B CA 1
ATOM 10093 C C . ARG B 1 77 ? -7.438 -59.375 4.105 1 93.88 77 ARG B C 1
ATOM 10095 O O . ARG B 1 77 ? -6.406 -59.688 3.504 1 93.88 77 ARG B O 1
ATOM 10102 N N . TYR B 1 78 ? -7.773 -58.094 4.402 1 94.25 78 TYR B N 1
ATOM 10103 C CA . TYR B 1 78 ? -6.82 -57 4.195 1 94.25 78 TYR B CA 1
ATOM 10104 C C . TYR B 1 78 ? -5.52 -57.281 4.945 1 94.25 78 TYR B C 1
ATOM 10106 O O . TYR B 1 78 ? -4.434 -57.125 4.379 1 94.25 78 TYR B O 1
ATOM 10114 N N . LEU B 1 79 ? -5.582 -57.688 6.211 1 93.94 79 LEU B N 1
ATOM 10115 C CA . LEU B 1 79 ? -4.398 -57.969 7.016 1 93.94 79 LEU B CA 1
ATOM 10116 C C . LEU B 1 79 ? -3.627 -59.156 6.461 1 93.94 79 LEU B C 1
ATOM 10118 O O . LEU B 1 79 ? -2.395 -59.125 6.41 1 93.94 79 LEU B O 1
ATOM 10122 N N . ALA B 1 80 ? -4.391 -60.125 6.09 1 94.06 80 ALA B N 1
ATOM 10123 C CA . ALA B 1 80 ? -3.746 -61.281 5.508 1 94.06 80 ALA B CA 1
ATOM 10124 C C . ALA B 1 80 ? -2.943 -60.938 4.266 1 94.06 80 ALA B C 1
ATOM 10126 O O . ALA B 1 80 ? -1.854 -61.469 4.039 1 94.06 80 ALA B O 1
ATOM 10127 N N . LEU B 1 81 ? -3.512 -60.094 3.49 1 94.62 81 LEU B N 1
ATOM 10128 C CA . LEU B 1 81 ? -2.854 -59.656 2.262 1 94.62 81 LEU B CA 1
ATOM 10129 C C . LEU B 1 81 ? -1.582 -58.875 2.572 1 94.62 81 LEU B C 1
ATOM 10131 O O . LEU B 1 81 ? -0.636 -58.875 1.781 1 94.62 81 LEU B O 1
ATOM 10135 N N . CYS B 1 82 ? -1.486 -58.219 3.678 1 95.19 82 CYS B N 1
ATOM 10136 C CA . CYS B 1 82 ? -0.291 -57.5 4.07 1 95.19 82 CYS B CA 1
ATOM 10137 C C . CYS B 1 82 ? 0.896 -58.438 4.25 1 95.19 82 CYS B C 1
ATOM 10139 O O . CYS B 1 82 ? 2.047 -58 4.105 1 95.19 82 CYS B O 1
ATOM 10141 N N . ALA B 1 83 ? 0.61 -59.594 4.547 1 94.69 83 ALA B N 1
ATOM 10142 C CA . ALA B 1 83 ? 1.683 -60.594 4.711 1 94.69 83 ALA B CA 1
ATOM 10143 C C . ALA B 1 83 ? 2.391 -60.844 3.387 1 94.69 83 ALA B C 1
ATOM 10145 O O . ALA B 1 83 ? 3.518 -61.344 3.367 1 94.69 83 ALA B O 1
ATOM 10146 N N . GLN B 1 84 ? 1.763 -60.5 2.324 1 94.19 84 GLN B N 1
ATOM 10147 C CA . GLN B 1 84 ? 2.287 -60.781 0.993 1 94.19 84 GLN B CA 1
ATOM 10148 C C . GLN B 1 84 ? 3.377 -59.781 0.604 1 94.19 84 GLN B C 1
ATOM 10150 O O . GLN B 1 84 ? 4.023 -59.938 -0.435 1 94.19 84 GLN B O 1
ATOM 10155 N N . PHE B 1 85 ? 3.662 -58.875 1.38 1 93.38 85 PHE B N 1
ATOM 10156 C CA . PHE B 1 85 ? 4.785 -57.969 1.136 1 93.38 85 PHE B CA 1
ATOM 10157 C C . PHE B 1 85 ? 6.109 -58.719 1.234 1 93.38 85 PHE B C 1
ATOM 10159 O O . PHE B 1 85 ? 7.098 -58.344 0.608 1 93.38 85 PHE B O 1
ATOM 10166 N N . THR B 1 86 ? 6.105 -59.875 2.014 1 92.69 86 THR B N 1
ATOM 10167 C CA . THR B 1 86 ? 7.332 -60.656 2.193 1 92.69 86 THR B CA 1
ATOM 10168 C C . THR B 1 86 ? 7.156 -62.062 1.68 1 92.69 86 THR B C 1
ATOM 10170 O O . THR B 1 86 ? 8.078 -62.625 1.087 1 92.69 86 THR B O 1
ATOM 10173 N N . TRP B 1 87 ? 5.992 -62.719 1.961 1 92.62 87 TRP B N 1
ATOM 10174 C CA . TRP B 1 87 ? 5.746 -64.062 1.478 1 92.62 87 TRP B CA 1
ATOM 10175 C C . TRP B 1 87 ? 5.723 -64.125 -0.047 1 92.62 87 TRP B C 1
ATOM 10177 O O . TRP B 1 87 ? 6.234 -65.062 -0.658 1 92.62 87 TRP B O 1
ATOM 10187 N N . ARG B 1 88 ? 5.223 -63.062 -0.732 1 91.69 88 ARG B N 1
ATOM 10188 C CA . ARG B 1 88 ? 5.176 -62.812 -2.168 1 91.69 88 ARG B CA 1
ATOM 10189 C C . ARG B 1 88 ? 4.648 -64 -2.93 1 91.69 88 ARG B C 1
ATOM 10191 O O . ARG B 1 88 ? 5.27 -64.438 -3.895 1 91.69 88 ARG B O 1
ATOM 10198 N N . ASP B 1 89 ? 3.607 -64.562 -2.455 1 91.12 89 ASP B N 1
ATOM 10199 C CA . ASP B 1 89 ? 2.902 -65.625 -3.201 1 91.12 89 ASP B CA 1
ATOM 10200 C C . ASP B 1 89 ? 2.027 -65 -4.297 1 91.12 89 ASP B C 1
ATOM 10202 O O . ASP B 1 89 ? 0.927 -64.5 -4.023 1 91.12 89 ASP B O 1
ATOM 10206 N N . GLY B 1 90 ? 2.408 -65.125 -5.531 1 92 90 GLY B N 1
ATOM 10207 C CA . GLY B 1 90 ? 1.734 -64.5 -6.664 1 92 90 GLY B CA 1
ATOM 10208 C C . GLY B 1 90 ? 0.31 -65 -6.848 1 92 90 GLY B C 1
ATOM 10209 O O . GLY B 1 90 ? -0.567 -64.188 -7.25 1 92 90 GLY B O 1
ATOM 10210 N N . GLY B 1 91 ? 0.054 -66.188 -6.559 1 89.19 91 GLY B N 1
ATOM 10211 C CA . GLY B 1 91 ? -1.279 -66.75 -6.695 1 89.19 91 GLY B CA 1
ATOM 10212 C C . GLY B 1 91 ? -2.291 -66.125 -5.75 1 89.19 91 GLY B C 1
ATOM 10213 O O . GLY B 1 91 ? -3.41 -65.812 -6.156 1 89.19 91 GLY B O 1
ATOM 10214 N N . GLN B 1 92 ? -1.892 -65.938 -4.527 1 90.44 92 GLN B N 1
ATOM 10215 C CA . GLN B 1 92 ? -2.771 -65.312 -3.539 1 90.44 92 GLN B CA 1
ATOM 10216 C C . GLN B 1 92 ? -3.041 -63.875 -3.875 1 90.44 92 GLN B C 1
ATOM 10218 O O . GLN B 1 92 ? -4.16 -63.375 -3.703 1 90.44 92 GLN B O 1
ATOM 10223 N N . VAL B 1 93 ? -2.006 -63.219 -4.336 1 94.06 93 VAL B N 1
ATOM 10224 C CA . VAL B 1 93 ? -2.148 -61.812 -4.699 1 94.06 93 VAL B CA 1
ATOM 10225 C C . VAL B 1 93 ? -3.107 -61.656 -5.879 1 94.06 93 VAL B C 1
ATOM 10227 O O . VAL B 1 93 ? -3.969 -60.781 -5.891 1 94.06 93 VAL B O 1
ATOM 10230 N N . LEU B 1 94 ? -3.061 -62.531 -6.844 1 91.75 94 LEU B N 1
ATOM 10231 C CA . LEU B 1 94 ? -3.926 -62.5 -8.023 1 91.75 94 LEU B CA 1
ATOM 10232 C C . LEU B 1 94 ? -5.379 -62.75 -7.629 1 91.75 94 LEU B C 1
ATOM 10234 O O . LEU B 1 94 ? -6.285 -62.094 -8.164 1 91.75 94 LEU B O 1
ATOM 10238 N N . SER B 1 95 ? -5.566 -63.594 -6.703 1 89.19 95 SER B N 1
ATOM 10239 C CA . SER B 1 95 ? -6.922 -63.875 -6.238 1 89.19 95 SER B CA 1
ATOM 10240 C C . SER B 1 95 ? -7.516 -62.656 -5.523 1 89.19 95 SER B C 1
ATOM 10242 O O . SER B 1 95 ? -8.727 -62.406 -5.594 1 89.19 95 SER B O 1
ATOM 10244 N N . ALA B 1 96 ? -6.691 -61.938 -4.887 1 91.31 96 ALA B N 1
ATOM 10245 C CA . ALA B 1 96 ? -7.137 -60.781 -4.113 1 91.31 96 ALA B CA 1
ATOM 10246 C C . ALA B 1 96 ? -7.5 -59.625 -5.027 1 91.31 96 ALA B C 1
ATOM 10248 O O . ALA B 1 96 ? -8.164 -58.656 -4.602 1 91.31 96 ALA B O 1
ATOM 10249 N N . THR B 1 97 ? -7.141 -59.625 -6.305 1 89.19 97 THR B N 1
ATOM 10250 C CA . THR B 1 97 ? -7.453 -58.531 -7.242 1 89.19 97 THR B CA 1
ATOM 10251 C C . THR B 1 97 ? -8.938 -58.562 -7.602 1 89.19 97 THR B C 1
ATOM 10253 O O . THR B 1 97 ? -9.461 -57.594 -8.148 1 89.19 97 THR B O 1
ATOM 10256 N N . THR B 1 98 ? -9.625 -59.594 -7.258 1 84.25 98 THR B N 1
ATOM 10257 C CA . THR B 1 98 ? -11.055 -59.688 -7.547 1 84.25 98 THR B CA 1
ATOM 10258 C C . THR B 1 98 ? -11.867 -59.688 -6.258 1 84.25 98 THR B C 1
ATOM 10260 O O . THR B 1 98 ? -13.031 -60.094 -6.254 1 84.25 98 THR B O 1
ATOM 10263 N N . ASP B 1 99 ? -11.297 -59.25 -5.223 1 87.94 99 ASP B N 1
ATOM 10264 C CA . ASP B 1 99 ? -11.984 -59.219 -3.932 1 87.94 99 ASP B CA 1
ATOM 10265 C C . ASP B 1 99 ? -13.133 -58.219 -3.963 1 87.94 99 ASP B C 1
ATOM 10267 O O . ASP B 1 99 ? -13.117 -57.25 -4.738 1 87.94 99 ASP B O 1
ATOM 10271 N N . ALA B 1 100 ? -14.086 -58.406 -3.129 1 81.19 100 ALA B N 1
ATOM 10272 C CA . ALA B 1 100 ? -15.25 -57.5 -3.061 1 81.19 100 ALA B CA 1
ATOM 10273 C C . ALA B 1 100 ? -14.875 -56.156 -2.461 1 81.19 100 ALA B C 1
ATOM 10275 O O . ALA B 1 100 ? -15.461 -55.125 -2.814 1 81.19 100 ALA B O 1
ATOM 10276 N N . SER B 1 101 ? -13.914 -56.188 -1.608 1 87.5 101 SER B N 1
ATOM 10277 C CA . SER B 1 101 ? -13.477 -54.969 -0.964 1 87.5 101 SER B CA 1
ATOM 10278 C C . SER B 1 101 ? -12.539 -54.156 -1.869 1 87.5 101 SER B C 1
ATOM 10280 O O . SER B 1 101 ? -11.539 -54.688 -2.361 1 87.5 101 SER B O 1
ATOM 10282 N N . ALA B 1 102 ? -12.914 -52.844 -2.115 1 83 102 ALA B N 1
ATOM 10283 C CA . ALA B 1 102 ? -12.078 -52 -2.93 1 83 102 ALA B CA 1
ATOM 10284 C C . ALA B 1 102 ? -10.711 -51.781 -2.279 1 83 102 ALA B C 1
ATOM 10286 O O . ALA B 1 102 ? -9.695 -51.656 -2.969 1 83 102 ALA B O 1
ATOM 10287 N N . ARG B 1 103 ? -10.625 -51.719 -0.959 1 88.31 103 ARG B N 1
ATOM 10288 C CA . ARG B 1 103 ? -9.375 -51.5 -0.235 1 88.31 103 ARG B CA 1
ATOM 10289 C C . ARG B 1 103 ? -8.438 -52.719 -0.426 1 88.31 103 ARG B C 1
ATOM 10291 O O . ARG B 1 103 ? -7.234 -52.531 -0.619 1 88.31 103 ARG B O 1
ATOM 10298 N N . VAL B 1 104 ? -8.969 -53.875 -0.351 1 90.94 104 VAL B N 1
ATOM 10299 C CA . VAL B 1 104 ? -8.18 -55.094 -0.549 1 90.94 104 VAL B CA 1
ATOM 10300 C C . VAL B 1 104 ? -7.676 -55.156 -1.99 1 90.94 104 VAL B C 1
ATOM 10302 O O . VAL B 1 104 ? -6.504 -55.438 -2.234 1 90.94 104 VAL B O 1
ATOM 10305 N N . ARG B 1 105 ? -8.57 -54.844 -2.875 1 87.5 105 ARG B N 1
ATOM 10306 C CA . ARG B 1 105 ? -8.18 -54.812 -4.281 1 87.5 105 ARG B CA 1
ATOM 10307 C C . ARG B 1 105 ? -7.051 -53.844 -4.531 1 87.5 105 ARG B C 1
ATOM 10309 O O . ARG B 1 105 ? -6.098 -54.125 -5.254 1 87.5 105 ARG B O 1
ATOM 10316 N N . SER B 1 106 ? -7.27 -52.625 -4.012 1 88.69 106 SER B N 1
ATOM 10317 C CA . SER B 1 106 ? -6.258 -51.594 -4.195 1 88.69 106 SER B CA 1
ATOM 10318 C C . SER B 1 106 ? -4.891 -52.062 -3.697 1 88.69 106 SER B C 1
ATOM 10320 O O . SER B 1 106 ? -3.879 -51.844 -4.367 1 88.69 106 SER B O 1
ATOM 10322 N N . LEU B 1 107 ? -4.832 -52.719 -2.533 1 91.75 107 LEU B N 1
ATOM 10323 C CA . LEU B 1 107 ? -3.574 -53.25 -2.004 1 91.75 107 LEU B CA 1
ATOM 10324 C C . LEU B 1 107 ? -3.037 -54.375 -2.883 1 91.75 107 LEU B C 1
ATOM 10326 O O . LEU B 1 107 ? -1.828 -54.469 -3.104 1 91.75 107 LEU B O 1
ATOM 10330 N N . ALA B 1 108 ? -3.932 -55.156 -3.338 1 92.25 108 ALA B N 1
ATOM 10331 C CA . ALA B 1 108 ? -3.531 -56.25 -4.215 1 92.25 108 ALA B CA 1
ATOM 10332 C C . ALA B 1 108 ? -2.83 -55.719 -5.465 1 92.25 108 ALA B C 1
ATOM 10334 O O . ALA B 1 108 ? -1.764 -56.219 -5.836 1 92.25 108 ALA B O 1
ATOM 10335 N N . PHE B 1 109 ? -3.352 -54.75 -6.043 1 90.19 109 PHE B N 1
ATOM 10336 C CA . PHE B 1 109 ? -2.766 -54.156 -7.242 1 90.19 109 PHE B CA 1
ATOM 10337 C C . PHE B 1 109 ? -1.397 -53.562 -6.941 1 90.19 109 PHE B C 1
ATOM 10339 O O . PHE B 1 109 ? -0.491 -53.594 -7.773 1 90.19 109 PHE B O 1
ATOM 10346 N N . ARG B 1 110 ? -1.307 -53 -5.836 1 90.5 110 ARG B N 1
ATOM 10347 C CA . ARG B 1 110 ? -0.023 -52.438 -5.441 1 90.5 110 ARG B CA 1
ATOM 10348 C C . ARG B 1 110 ? 1.031 -53.531 -5.27 1 90.5 110 ARG B C 1
ATOM 10350 O O . ARG B 1 110 ? 2.221 -53.281 -5.48 1 90.5 110 ARG B O 1
ATOM 10357 N N . LEU B 1 111 ? 0.633 -54.781 -4.914 1 93.5 111 LEU B N 1
ATOM 10358 C CA . LEU B 1 111 ? 1.545 -55.875 -4.609 1 93.5 111 LEU B CA 1
ATOM 10359 C C . LEU B 1 111 ? 1.901 -56.656 -5.871 1 93.5 111 LEU B C 1
ATOM 10361 O O . LEU B 1 111 ? 2.877 -57.406 -5.883 1 93.5 111 LEU B O 1
ATOM 10365 N N . VAL B 1 112 ? 1.225 -56.469 -6.945 1 93.69 112 VAL B N 1
ATOM 10366 C CA . VAL B 1 112 ? 1.393 -57.25 -8.172 1 93.69 112 VAL B CA 1
ATOM 10367 C C . VAL B 1 112 ? 2.811 -57.062 -8.711 1 93.69 112 VAL B C 1
ATOM 10369 O O . VAL B 1 112 ? 3.508 -58.031 -8.984 1 93.69 112 VAL B O 1
ATOM 10372 N N . PRO B 1 113 ? 3.34 -55.812 -8.844 1 91.81 113 PRO B N 1
ATOM 10373 C CA . PRO B 1 113 ? 4.695 -55.625 -9.375 1 91.81 113 PRO B CA 1
ATOM 10374 C C . PRO B 1 113 ? 5.754 -56.312 -8.5 1 91.81 113 PRO B C 1
ATOM 10376 O O . PRO B 1 113 ? 6.828 -56.656 -8.992 1 91.81 113 PRO B O 1
ATOM 10379 N N . LEU B 1 114 ? 5.449 -56.594 -7.254 1 92.06 114 LEU B N 1
ATOM 10380 C CA . LEU B 1 114 ? 6.438 -57.125 -6.332 1 92.06 114 LEU B CA 1
ATOM 10381 C C . LEU B 1 114 ? 6.348 -58.656 -6.277 1 92.06 114 LEU B C 1
ATOM 10383 O O . LEU B 1 114 ? 7.371 -59.344 -6.32 1 92.06 114 LEU B O 1
ATOM 10387 N N . ALA B 1 115 ? 5.109 -59.188 -6.242 1 92.94 115 ALA B N 1
ATOM 10388 C CA . ALA B 1 115 ? 4.934 -60.562 -5.883 1 92.94 115 ALA B CA 1
ATOM 10389 C C . ALA B 1 115 ? 4.727 -61.438 -7.121 1 92.94 115 ALA B C 1
ATOM 10391 O O . ALA B 1 115 ? 5.062 -62.625 -7.121 1 92.94 115 ALA B O 1
ATOM 10392 N N . CYS B 1 116 ? 4.172 -60.938 -8.18 1 93.06 116 CYS B N 1
ATOM 10393 C CA . CYS B 1 116 ? 3.787 -61.781 -9.32 1 93.06 116 CYS B CA 1
ATOM 10394 C C . CYS B 1 116 ? 4.938 -61.906 -10.312 1 93.06 116 CYS B C 1
ATOM 10396 O O . CYS B 1 116 ? 5.73 -60.969 -10.477 1 93.06 116 CYS B O 1
ATOM 10398 N N . ASP B 1 117 ? 5.082 -62.969 -10.914 1 91.44 117 ASP B N 1
ATOM 10399 C CA . ASP B 1 117 ? 6.074 -63.156 -11.969 1 91.44 117 ASP B CA 1
ATOM 10400 C C . ASP B 1 117 ? 5.633 -62.469 -13.266 1 91.44 117 ASP B C 1
ATOM 10402 O O . ASP B 1 117 ? 4.547 -61.906 -13.328 1 91.44 117 ASP B O 1
ATOM 10406 N N . ASP B 1 118 ? 6.414 -62.5 -14.32 1 92.25 118 ASP B N 1
ATOM 10407 C CA . ASP B 1 118 ? 6.184 -61.719 -15.523 1 92.25 118 ASP B CA 1
ATOM 10408 C C . ASP B 1 118 ? 4.93 -62.188 -16.266 1 92.25 118 ASP B C 1
ATOM 10410 O O . ASP B 1 118 ? 4.176 -61.375 -16.797 1 92.25 118 ASP B O 1
ATOM 10414 N N . ALA B 1 119 ? 4.688 -63.469 -16.266 1 91.31 119 ALA B N 1
ATOM 10415 C CA . ALA B 1 119 ? 3.508 -64 -16.922 1 91.31 119 ALA B CA 1
ATOM 10416 C C . ALA B 1 119 ? 2.23 -63.594 -16.203 1 91.31 119 ALA B C 1
ATOM 10418 O O . ALA B 1 119 ? 1.248 -63.188 -16.828 1 91.31 119 ALA B O 1
ATOM 10419 N N . GLN B 1 120 ? 2.311 -63.719 -14.891 1 92.06 120 GLN B N 1
ATOM 10420 C CA . GLN B 1 120 ? 1.178 -63.344 -14.062 1 92.06 120 GLN B CA 1
ATOM 10421 C C . GLN B 1 120 ? 0.921 -61.844 -14.156 1 92.06 120 GLN B C 1
ATOM 10423 O O . GLN B 1 120 ? -0.231 -61.406 -14.211 1 92.06 120 GLN B O 1
ATOM 10428 N N . ALA B 1 121 ? 2.031 -61.125 -14.172 1 93.56 121 ALA B N 1
ATOM 10429 C CA . ALA B 1 121 ? 1.937 -59.688 -14.25 1 93.56 121 ALA B CA 1
ATOM 10430 C C . ALA B 1 121 ? 1.272 -59.25 -15.555 1 93.56 121 ALA B C 1
ATOM 10432 O O . ALA B 1 121 ? 0.425 -58.344 -15.555 1 93.56 121 ALA B O 1
ATOM 10433 N N . LEU B 1 122 ? 1.616 -59.812 -16.688 1 93.12 122 LEU B N 1
ATOM 10434 C CA . LEU B 1 122 ? 1.049 -59.5 -17.984 1 93.12 122 LEU B CA 1
ATOM 10435 C C . LEU B 1 122 ? -0.443 -59.812 -18.031 1 93.12 122 LEU B C 1
ATOM 10437 O O . LEU B 1 122 ? -1.236 -59.031 -18.547 1 93.12 122 LEU B O 1
ATOM 10441 N N . GLU B 1 123 ? -0.797 -60.875 -17.438 1 89.62 123 GLU B N 1
ATOM 10442 C CA . GLU B 1 123 ? -2.203 -61.25 -17.391 1 89.62 123 GLU B CA 1
ATOM 10443 C C . GLU B 1 123 ? -3.021 -60.281 -16.547 1 89.62 123 GLU B C 1
ATOM 10445 O O . GLU B 1 123 ? -4.168 -59.969 -16.875 1 89.62 123 GLU B O 1
ATOM 10450 N N . THR B 1 124 ? -2.396 -59.969 -15.5 1 90.12 124 THR B N 1
ATOM 10451 C CA . THR B 1 124 ? -3.066 -59 -14.625 1 90.12 124 THR B CA 1
ATOM 10452 C C . THR B 1 124 ? -3.254 -57.656 -15.328 1 90.12 124 THR B C 1
ATOM 10454 O O . THR B 1 124 ? -4.285 -57 -15.164 1 90.12 124 THR B O 1
ATOM 10457 N N . LEU B 1 125 ? -2.295 -57.281 -16.031 1 90.19 125 LEU B N 1
ATOM 10458 C CA . LEU B 1 125 ? -2.383 -56.031 -16.766 1 90.19 125 LEU B CA 1
ATOM 10459 C C . LEU B 1 125 ? -3.49 -56.094 -17.812 1 90.19 125 LEU B C 1
ATOM 10461 O O . LEU B 1 125 ? -4.215 -55.125 -18.031 1 90.19 125 LEU B O 1
ATOM 10465 N N . LYS B 1 126 ? -3.621 -57.188 -18.469 1 87.69 126 LYS B N 1
ATOM 10466 C CA . LYS B 1 126 ? -4.688 -57.375 -19.453 1 87.69 126 LYS B CA 1
ATOM 10467 C C . LYS B 1 126 ? -6.059 -57.312 -18.797 1 87.69 126 LYS B C 1
ATOM 10469 O O . LYS B 1 126 ? -6.969 -56.656 -19.328 1 87.69 126 LYS B O 1
ATOM 10474 N N . MET B 1 127 ? -6.113 -57.875 -17.656 1 82.38 127 MET B N 1
ATOM 10475 C CA . MET B 1 127 ? -7.359 -57.844 -16.906 1 82.38 127 MET B CA 1
ATOM 10476 C C . MET B 1 127 ? -7.652 -56.406 -16.438 1 82.38 127 MET B C 1
ATOM 10478 O O . MET B 1 127 ? -8.797 -55.969 -16.484 1 82.38 127 MET B O 1
ATOM 10482 N N . ALA B 1 128 ? -6.574 -55.812 -15.938 1 84.19 128 ALA B N 1
ATOM 10483 C CA . ALA B 1 128 ? -6.723 -54.438 -15.438 1 84.19 128 ALA B CA 1
ATOM 10484 C C . ALA B 1 128 ? -7.176 -53.5 -16.547 1 84.19 128 ALA B C 1
ATOM 10486 O O . ALA B 1 128 ? -7.898 -52.531 -16.297 1 84.19 128 ALA B O 1
ATOM 10487 N N . CYS B 1 129 ? -6.75 -53.688 -17.719 1 81.06 129 CYS B N 1
ATOM 10488 C CA . CYS B 1 129 ? -7.16 -52.906 -18.875 1 81.06 129 CYS B CA 1
ATOM 10489 C C . CYS B 1 129 ? -8.664 -53 -19.094 1 81.06 129 CYS B C 1
ATOM 10491 O O . CYS B 1 129 ? -9.312 -52 -19.406 1 81.06 129 CYS B O 1
ATOM 10493 N N . ALA B 1 130 ? -9.164 -54.125 -18.812 1 72.81 130 ALA B N 1
ATOM 10494 C CA . ALA B 1 130 ? -10.594 -54.344 -19 1 72.81 130 ALA B CA 1
ATOM 10495 C C . ALA B 1 130 ? -11.406 -53.594 -17.953 1 72.81 130 ALA B C 1
ATOM 10497 O O . ALA B 1 130 ? -12.516 -53.125 -18.219 1 72.81 130 ALA B O 1
ATOM 10498 N N . VAL B 1 131 ? -10.758 -53.406 -16.781 1 73.94 131 VAL B N 1
ATOM 10499 C CA . VAL B 1 131 ? -11.484 -52.75 -15.703 1 73.94 131 VAL B CA 1
ATOM 10500 C C . VAL B 1 131 ? -10.945 -51.312 -15.516 1 73.94 131 VAL B C 1
ATOM 10502 O O . VAL B 1 131 ? -11.305 -50.625 -14.547 1 73.94 131 VAL B O 1
ATOM 10505 N N . ARG B 1 132 ? -10.039 -50.812 -16.344 1 76.56 132 ARG B N 1
ATOM 10506 C CA . ARG B 1 132 ? -9.508 -49.438 -16.391 1 76.56 132 ARG B CA 1
ATOM 10507 C C . ARG B 1 132 ? -8.695 -49.125 -15.133 1 76.56 132 ARG B C 1
ATOM 10509 O O . ARG B 1 132 ? -8.906 -48.094 -14.5 1 76.56 132 ARG B O 1
ATOM 10516 N N . ARG B 1 133 ? -7.906 -49.969 -14.633 1 79.56 133 ARG B N 1
ATOM 10517 C CA . ARG B 1 133 ? -7.031 -49.781 -13.484 1 79.56 133 ARG B CA 1
ATOM 10518 C C . ARG B 1 133 ? -5.574 -50.031 -13.852 1 79.56 133 ARG B C 1
ATOM 10520 O O . ARG B 1 133 ? -4.773 -50.406 -12.992 1 79.56 133 ARG B O 1
ATOM 10527 N N . GLN B 1 134 ? -5.301 -49.875 -15.094 1 86.94 134 GLN B N 1
ATOM 10528 C CA . GLN B 1 134 ? -3.973 -50.25 -15.57 1 86.94 134 GLN B CA 1
ATOM 10529 C C . GLN B 1 134 ? -2.934 -49.188 -15.18 1 86.94 134 GLN B C 1
ATOM 10531 O O . GLN B 1 134 ? -1.747 -49.5 -15.055 1 86.94 134 GLN B O 1
ATOM 10536 N N . GLU B 1 135 ? -3.367 -47.938 -15.008 1 87.69 135 GLU B N 1
ATOM 10537 C CA . GLU B 1 135 ? -2.424 -46.844 -14.797 1 87.69 135 GLU B CA 1
ATOM 10538 C C . GLU B 1 135 ? -1.556 -47.094 -13.57 1 87.69 135 GLU B C 1
ATOM 10540 O O . GLU B 1 135 ? -0.333 -46.938 -13.625 1 87.69 135 GLU B O 1
ATOM 10545 N N . GLY B 1 136 ? -2.221 -47.469 -12.414 1 87.69 136 GLY B N 1
ATOM 10546 C CA . GLY B 1 136 ? -1.454 -47.75 -11.203 1 87.69 136 GLY B CA 1
ATOM 10547 C C . GLY B 1 136 ? -0.443 -48.875 -11.375 1 87.69 136 GLY B C 1
ATOM 10548 O O . GLY B 1 136 ? 0.669 -48.781 -10.852 1 87.69 136 GLY B O 1
ATOM 10549 N N . LEU B 1 137 ? -0.732 -49.781 -12.125 1 90.62 137 LEU B N 1
ATOM 10550 C CA . LEU B 1 137 ? 0.149 -50.938 -12.383 1 90.62 137 LEU B CA 1
ATOM 10551 C C . LEU B 1 137 ? 1.322 -50.5 -13.266 1 90.62 137 LEU B C 1
ATOM 10553 O O . LEU B 1 137 ? 2.465 -50.906 -13.008 1 90.62 137 LEU B O 1
ATOM 10557 N N . LEU B 1 138 ? 0.953 -49.75 -14.305 1 91.38 138 LEU B N 1
ATOM 10558 C CA . LEU B 1 138 ? 2.004 -49.281 -15.203 1 91.38 138 LEU B CA 1
ATOM 10559 C C . LEU B 1 138 ? 3.057 -48.5 -14.453 1 91.38 138 LEU B C 1
ATOM 10561 O O . LEU B 1 138 ? 4.258 -48.719 -14.609 1 91.38 138 LEU B O 1
ATOM 10565 N N . TRP B 1 139 ? 2.645 -47.688 -13.617 1 88.69 139 TRP B N 1
ATOM 10566 C CA . TRP B 1 139 ? 3.572 -46.906 -12.82 1 88.69 139 TRP B CA 1
ATOM 10567 C C . TRP B 1 139 ? 4.355 -47.781 -11.859 1 88.69 139 TRP B C 1
ATOM 10569 O O . TRP B 1 139 ? 5.539 -47.562 -11.609 1 88.69 139 TRP B O 1
ATOM 10579 N N . GLY B 1 140 ? 3.676 -48.75 -11.281 1 90.62 140 GLY B N 1
ATOM 10580 C CA . GLY B 1 140 ? 4.355 -49.688 -10.391 1 90.62 140 GLY B CA 1
ATOM 10581 C C . GLY B 1 140 ? 5.484 -50.438 -11.07 1 90.62 140 GLY B C 1
ATOM 10582 O O . GLY B 1 140 ? 6.57 -50.594 -10.508 1 90.62 140 GLY B O 1
ATOM 10583 N N . PHE B 1 141 ? 5.258 -50.812 -12.258 1 93.12 141 PHE B N 1
ATOM 10584 C CA . PHE B 1 141 ? 6.281 -51.562 -13 1 93.12 141 PHE B CA 1
ATOM 10585 C C . PHE B 1 141 ? 7.434 -50.625 -13.375 1 93.12 141 PHE B C 1
ATOM 10587 O O . PHE B 1 141 ? 8.594 -51.062 -13.391 1 93.12 141 PHE B O 1
ATOM 10594 N N . MET B 1 142 ? 7.098 -49.406 -13.719 1 90.44 142 MET B N 1
ATOM 10595 C CA . MET B 1 142 ? 8.141 -48.438 -14.031 1 90.44 142 MET B CA 1
ATOM 10596 C C . MET B 1 142 ? 9.023 -48.156 -12.82 1 90.44 142 MET B C 1
ATOM 10598 O O . MET B 1 142 ? 10.25 -48.125 -12.93 1 90.44 142 MET B O 1
ATOM 10602 N N . LYS B 1 143 ? 8.406 -48.031 -11.656 1 89 143 LYS B N 1
ATOM 10603 C CA . LYS B 1 143 ? 9.148 -47.719 -10.438 1 89 143 LYS B CA 1
ATOM 10604 C C . LYS B 1 143 ? 10.047 -48.906 -10.039 1 89 143 LYS B C 1
ATOM 10606 O O . LYS B 1 143 ? 11.141 -48.688 -9.5 1 89 143 LYS B O 1
ATOM 10611 N N . THR B 1 144 ? 9.578 -50.156 -10.312 1 90.88 144 THR B N 1
ATOM 10612 C CA . THR B 1 144 ? 10.344 -51.344 -9.961 1 90.88 144 THR B CA 1
ATOM 10613 C C . THR B 1 144 ? 11.273 -51.75 -11.102 1 90.88 144 THR B C 1
ATOM 10615 O O . THR B 1 144 ? 11.898 -52.812 -11.062 1 90.88 144 THR B O 1
ATOM 10618 N N . ARG B 1 145 ? 11.352 -51 -12.234 1 89.62 145 ARG B N 1
ATOM 10619 C CA . ARG B 1 145 ? 12.227 -51.188 -13.383 1 89.62 145 ARG B CA 1
ATOM 10620 C C . ARG B 1 145 ? 11.938 -52.5 -14.109 1 89.62 145 ARG B C 1
ATOM 10622 O O . ARG B 1 145 ? 12.859 -53.219 -14.508 1 89.62 145 ARG B O 1
ATOM 10629 N N . ARG B 1 146 ? 10.664 -52.875 -14.031 1 92.94 146 ARG B N 1
ATOM 10630 C CA . ARG B 1 146 ? 10.219 -54.031 -14.781 1 92.94 146 ARG B CA 1
ATOM 10631 C C . ARG B 1 146 ? 9.453 -53.625 -16.031 1 92.94 146 ARG B C 1
ATOM 10633 O O . ARG B 1 146 ? 8.328 -54.062 -16.266 1 92.94 146 ARG B O 1
ATOM 10640 N N . GLN B 1 147 ? 10.086 -52.906 -16.891 1 92.25 147 GLN B N 1
ATOM 10641 C CA . GLN B 1 147 ? 9.438 -52.281 -18.062 1 92.25 147 GLN B CA 1
ATOM 10642 C C . GLN B 1 147 ? 9.273 -53.312 -19.172 1 92.25 147 GLN B C 1
ATOM 10644 O O . GLN B 1 147 ? 8.508 -53.094 -20.125 1 92.25 147 GLN B O 1
ATOM 10649 N N . ALA B 1 148 ? 9.898 -54.438 -19.062 1 92.12 148 ALA B N 1
ATOM 10650 C CA . ALA B 1 148 ? 9.734 -55.5 -20.062 1 92.12 148 ALA B CA 1
ATOM 10651 C C . ALA B 1 148 ? 8.289 -56 -20.109 1 92.12 148 ALA B C 1
ATOM 10653 O O . ALA B 1 148 ? 7.793 -56.344 -21.188 1 92.12 148 ALA B O 1
ATOM 10654 N N . VAL B 1 149 ? 7.684 -55.938 -18.953 1 94.56 149 VAL B N 1
ATOM 10655 C CA . VAL B 1 149 ? 6.277 -56.344 -18.875 1 94.56 149 VAL B CA 1
ATOM 10656 C C . VAL B 1 149 ? 5.418 -55.344 -19.641 1 94.56 149 VAL B C 1
ATOM 10658 O O . VAL B 1 149 ? 4.441 -55.719 -20.297 1 94.56 149 VAL B O 1
ATOM 10661 N N . ILE B 1 150 ? 5.816 -54.094 -19.578 1 94.56 150 ILE B N 1
ATOM 10662 C CA . ILE B 1 150 ? 5.082 -53.031 -20.281 1 94.56 150 ILE B CA 1
ATOM 10663 C C . ILE B 1 150 ? 5.254 -53.219 -21.781 1 94.56 150 ILE B C 1
ATOM 10665 O O . ILE B 1 150 ? 4.301 -53.031 -22.547 1 94.56 150 ILE B O 1
ATOM 10669 N N . ASP B 1 151 ? 6.469 -53.594 -22.281 1 95.12 151 ASP B N 1
ATOM 10670 C CA . ASP B 1 151 ? 6.711 -53.844 -23.688 1 95.12 151 ASP B CA 1
ATOM 10671 C C . ASP B 1 151 ? 5.793 -54.938 -24.219 1 95.12 151 ASP B C 1
ATOM 10673 O O . ASP B 1 151 ? 5.184 -54.812 -25.281 1 95.12 151 ASP B O 1
ATOM 10677 N N . ALA B 1 152 ? 5.664 -55.969 -23.359 1 94.25 152 ALA B N 1
ATOM 10678 C CA . ALA B 1 152 ? 4.816 -57.062 -23.75 1 94.25 152 ALA B CA 1
ATOM 10679 C C . ALA B 1 152 ? 3.348 -56.656 -23.781 1 94.25 152 ALA B C 1
ATOM 10681 O O . ALA B 1 152 ? 2.592 -57.125 -24.656 1 94.25 152 ALA B O 1
ATOM 10682 N N . TYR B 1 153 ? 3.006 -56.031 -22.906 1 93.19 153 TYR B N 1
ATOM 10683 C CA . TYR B 1 153 ? 1.644 -55.5 -22.844 1 93.19 153 TYR B CA 1
ATOM 10684 C C . TYR B 1 153 ? 1.312 -54.656 -24.062 1 93.19 153 TYR B C 1
ATOM 10686 O O . TYR B 1 153 ? 0.227 -54.781 -24.641 1 93.19 153 TYR B O 1
ATOM 10694 N N . LEU B 1 154 ? 2.266 -53.75 -24.438 1 94.31 154 LEU B N 1
ATOM 10695 C CA . LEU B 1 154 ? 2.08 -52.906 -25.625 1 94.31 154 LEU B CA 1
ATOM 10696 C C . LEU B 1 154 ? 1.987 -53.75 -26.891 1 94.31 154 LEU B C 1
ATOM 10698 O O . LEU B 1 154 ? 1.219 -53.438 -27.797 1 94.31 154 LEU B O 1
ATOM 10702 N N . ASP B 1 155 ? 2.756 -54.812 -26.922 1 93.5 155 ASP B N 1
ATOM 10703 C CA . ASP B 1 155 ? 2.67 -55.75 -28.031 1 93.5 155 ASP B CA 1
ATOM 10704 C C . ASP B 1 155 ? 1.275 -56.375 -28.141 1 93.5 155 ASP B C 1
ATOM 10706 O O . ASP B 1 155 ? 0.734 -56.5 -29.234 1 93.5 155 ASP B O 1
ATOM 10710 N N . TRP B 1 156 ? 0.795 -56.656 -26.969 1 92.38 156 TRP B N 1
ATOM 10711 C CA . TRP B 1 156 ? -0.552 -57.219 -26.922 1 92.38 156 TRP B CA 1
ATOM 10712 C C . TRP B 1 156 ? -1.59 -56.188 -27.312 1 92.38 156 TRP B C 1
ATOM 10714 O O . TRP B 1 156 ? -2.488 -56.469 -28.109 1 92.38 156 TRP B O 1
ATOM 10724 N N . LEU B 1 157 ? -1.474 -55.062 -26.781 1 91.5 157 LEU B N 1
ATOM 10725 C CA . LEU B 1 157 ? -2.422 -54 -27.062 1 91.5 157 LEU B CA 1
ATOM 10726 C C . LEU B 1 157 ? -2.438 -53.688 -28.562 1 91.5 157 LEU B C 1
ATOM 10728 O O . LEU B 1 157 ? -3.48 -53.312 -29.109 1 91.5 157 LEU B O 1
ATOM 10732 N N . ALA B 1 158 ? -1.31 -53.656 -29.203 1 90.88 158 ALA B N 1
ATOM 10733 C CA . ALA B 1 158 ? -1.177 -53.344 -30.625 1 90.88 158 ALA B CA 1
ATOM 10734 C C . ALA B 1 158 ? -1.998 -54.312 -31.484 1 90.88 158 ALA B C 1
ATOM 10736 O O . ALA B 1 158 ? -2.396 -54 -32.594 1 90.88 158 ALA B O 1
ATOM 10737 N N . THR B 1 159 ? -2.225 -55.5 -30.875 1 88.06 159 THR B N 1
ATOM 10738 C CA . THR B 1 159 ? -3.006 -56.5 -31.609 1 88.06 159 THR B CA 1
ATOM 10739 C C . THR B 1 159 ? -4.5 -56.25 -31.406 1 88.06 159 THR B C 1
ATOM 10741 O O . THR B 1 159 ? -5.32 -56.75 -32.188 1 88.06 159 THR B O 1
ATOM 10744 N N . CYS B 1 160 ? -4.773 -55.531 -30.406 1 84.69 160 CYS B N 1
ATOM 10745 C CA . CYS B 1 160 ? -6.176 -55.25 -30.125 1 84.69 160 CYS B CA 1
ATOM 10746 C C . CYS B 1 160 ? -6.664 -54.062 -30.953 1 84.69 160 CYS B C 1
ATOM 10748 O O . CYS B 1 160 ? -5.906 -53.125 -31.219 1 84.69 160 CYS B O 1
ATOM 10750 N N . THR B 1 161 ? -7.734 -54.156 -31.516 1 75.25 161 THR B N 1
ATOM 10751 C CA . THR B 1 161 ? -8.266 -53.125 -32.375 1 75.25 161 THR B CA 1
ATOM 10752 C C . THR B 1 161 ? -8.945 -52.031 -31.562 1 75.25 161 THR B C 1
ATOM 10754 O O . THR B 1 161 ? -9.664 -52.312 -30.609 1 75.25 161 THR B O 1
ATOM 10757 N N . GLY B 1 162 ? -8.57 -50.812 -31.812 1 69.81 162 GLY B N 1
ATOM 10758 C CA . GLY B 1 162 ? -9.336 -49.688 -31.344 1 69.81 162 GLY B CA 1
ATOM 10759 C C . GLY B 1 162 ? -9.039 -49.312 -29.906 1 69.81 162 GLY B C 1
ATOM 10760 O O . GLY B 1 162 ? -9.945 -48.938 -29.156 1 69.81 162 GLY B O 1
ATOM 10761 N N . VAL B 1 163 ? -7.855 -49.438 -29.438 1 77.12 163 VAL B N 1
ATOM 10762 C CA . VAL B 1 163 ? -7.547 -49.125 -28.047 1 77.12 163 VAL B CA 1
ATOM 10763 C C . VAL B 1 163 ? -7.195 -47.656 -27.922 1 77.12 163 VAL B C 1
ATOM 10765 O O . VAL B 1 163 ? -6.137 -47.219 -28.375 1 77.12 163 VAL B O 1
ATOM 10768 N N . PRO B 1 164 ? -8.008 -46.844 -27.266 1 73.94 164 PRO B N 1
ATOM 10769 C CA . PRO B 1 164 ? -7.797 -45.375 -27.25 1 73.94 164 PRO B CA 1
ATOM 10770 C C . PRO B 1 164 ? -6.586 -44.969 -26.406 1 73.94 164 PRO B C 1
ATOM 10772 O O . PRO B 1 164 ? -5.957 -43.938 -26.688 1 73.94 164 PRO B O 1
ATOM 10775 N N . ASP B 1 165 ? -6.215 -45.625 -25.375 1 81.38 165 ASP B N 1
ATOM 10776 C CA . ASP B 1 165 ? -5.172 -45.188 -24.453 1 81.38 165 ASP B CA 1
ATOM 10777 C C . ASP B 1 165 ? -3.83 -45.844 -24.797 1 81.38 165 ASP B C 1
ATOM 10779 O O . ASP B 1 165 ? -2.92 -45.844 -23.953 1 81.38 165 ASP B O 1
ATOM 10783 N N . PHE B 1 166 ? -3.797 -46.406 -26.016 1 89.81 166 PHE B N 1
ATOM 10784 C CA . PHE B 1 166 ? -2.568 -47.062 -26.438 1 89.81 166 PHE B CA 1
ATOM 10785 C C . PHE B 1 166 ? -1.383 -46.125 -26.359 1 89.81 166 PHE B C 1
ATOM 10787 O O . PHE B 1 166 ? -0.359 -46.438 -25.75 1 89.81 166 PHE B O 1
ATOM 10794 N N . ALA B 1 167 ? -1.54 -44.938 -26.859 1 92.5 167 ALA B N 1
ATOM 10795 C CA . ALA B 1 167 ? -0.457 -43.969 -26.938 1 92.5 167 ALA B CA 1
ATOM 10796 C C . ALA B 1 167 ? 0.016 -43.531 -25.547 1 92.5 167 ALA B C 1
ATOM 10798 O O . ALA B 1 167 ? 1.19 -43.219 -25.359 1 92.5 167 ALA B O 1
ATOM 10799 N N . ASP B 1 168 ? -0.827 -43.531 -24.562 1 92.44 168 ASP B N 1
ATOM 10800 C CA . ASP B 1 168 ? -0.515 -43.062 -23.203 1 92.44 168 ASP B CA 1
ATOM 10801 C C . ASP B 1 168 ? 0.472 -44 -22.516 1 92.44 168 ASP B C 1
ATOM 10803 O O . ASP B 1 168 ? 1.194 -43.594 -21.609 1 92.44 168 ASP B O 1
ATOM 10807 N N . ALA B 1 169 ? 0.5 -45.25 -22.922 1 93.25 169 ALA B N 1
ATOM 10808 C CA . ALA B 1 169 ? 1.327 -46.25 -22.266 1 93.25 169 ALA B CA 1
ATOM 10809 C C . ALA B 1 169 ? 2.711 -46.344 -22.906 1 93.25 169 ALA B C 1
ATOM 10811 O O . ALA B 1 169 ? 3.668 -46.781 -22.281 1 93.25 169 ALA B O 1
ATOM 10812 N N . VAL B 1 170 ? 2.811 -45.875 -24.109 1 94.81 170 VAL B N 1
ATOM 10813 C CA . VAL B 1 170 ? 4.012 -46.062 -24.906 1 94.81 170 VAL B CA 1
ATOM 10814 C C . VAL B 1 170 ? 5.203 -45.375 -24.234 1 94.81 170 VAL B C 1
ATOM 10816 O O . VAL B 1 170 ? 6.273 -45.969 -24.094 1 94.81 170 VAL B O 1
ATOM 10819 N N . PRO B 1 171 ? 5.039 -44.156 -23.672 1 94.75 171 PRO B N 1
ATOM 10820 C CA . PRO B 1 171 ? 6.199 -43.469 -23.078 1 94.75 171 PRO B CA 1
ATOM 10821 C C . PRO B 1 171 ? 6.727 -44.188 -21.828 1 94.75 171 PRO B C 1
ATOM 10823 O O . PRO B 1 171 ? 7.816 -43.844 -21.359 1 94.75 171 PRO B O 1
ATOM 10826 N N . LEU B 1 172 ? 5.988 -45.156 -21.25 1 94.12 172 LEU B N 1
ATOM 10827 C CA . LEU B 1 172 ? 6.391 -45.812 -20.016 1 94.12 172 LEU B CA 1
ATOM 10828 C C . LEU B 1 172 ? 7.199 -47.062 -20.328 1 94.12 172 LEU B C 1
ATOM 10830 O O . LEU B 1 172 ? 7.734 -47.719 -19.422 1 94.12 172 LEU B O 1
ATOM 10834 N N . ALA B 1 173 ? 7.312 -47.344 -21.594 1 95.25 173 ALA B N 1
ATOM 10835 C CA . ALA B 1 173 ? 8.039 -48.531 -22.031 1 95.25 173 ALA B CA 1
ATOM 10836 C C . ALA B 1 173 ? 9.539 -48.281 -22.094 1 95.25 173 ALA B C 1
ATOM 10838 O O . ALA B 1 173 ? 10 -47.219 -21.672 1 95.25 173 ALA B O 1
ATOM 10839 N N . THR B 1 174 ? 10.305 -49.375 -22.438 1 93.81 174 THR B N 1
ATOM 10840 C CA . THR B 1 174 ? 11.734 -49.219 -22.672 1 93.81 174 THR B CA 1
ATOM 10841 C C . THR B 1 174 ? 11.992 -48.406 -23.938 1 93.81 174 THR B C 1
ATOM 10843 O O . THR B 1 174 ? 11.086 -48.219 -24.734 1 93.81 174 THR B O 1
ATOM 10846 N N . SER B 1 175 ? 13.219 -47.906 -24.125 1 93.38 175 SER B N 1
ATOM 10847 C CA . SER B 1 175 ? 13.57 -47.125 -25.297 1 93.38 175 SER B CA 1
ATOM 10848 C C . SER B 1 175 ? 13.289 -47.875 -26.594 1 93.38 175 SER B C 1
ATOM 10850 O O . SER B 1 175 ? 12.82 -47.312 -27.562 1 93.38 175 SER B O 1
ATOM 10852 N N . GLU B 1 176 ? 13.562 -49.156 -26.5 1 93.94 176 GLU B N 1
ATOM 10853 C CA . GLU B 1 176 ? 13.305 -50 -27.656 1 93.94 176 GLU B CA 1
ATOM 10854 C C . GLU B 1 176 ? 11.805 -50.188 -27.891 1 93.94 176 GLU B C 1
ATOM 10856 O O . GLU B 1 176 ? 11.336 -50.156 -29.031 1 93.94 176 GLU B O 1
ATOM 10861 N N . GLY B 1 177 ? 11.133 -50.406 -26.812 1 95 177 GLY B N 1
ATOM 10862 C CA . GLY B 1 177 ? 9.688 -50.531 -26.906 1 95 177 GLY B CA 1
ATOM 10863 C C . GLY B 1 177 ? 9.008 -49.281 -27.438 1 95 177 GLY B C 1
ATOM 10864 O O . GLY B 1 177 ? 8.078 -49.344 -28.234 1 95 177 GLY B O 1
ATOM 10865 N N . ILE B 1 178 ? 9.508 -48.125 -26.984 1 96.5 178 ILE B N 1
ATOM 10866 C CA . ILE B 1 178 ? 8.953 -46.844 -27.438 1 96.5 178 ILE B CA 1
ATOM 10867 C C . ILE B 1 178 ? 9.125 -46.719 -28.953 1 96.5 178 ILE B C 1
ATOM 10869 O O . ILE B 1 178 ? 8.172 -46.406 -29.672 1 96.5 178 ILE B O 1
ATOM 10873 N N . ARG B 1 179 ? 10.258 -46.969 -29.531 1 95.75 179 ARG B N 1
ATOM 10874 C CA . ARG B 1 179 ? 10.555 -46.812 -30.953 1 95.75 179 ARG B CA 1
ATOM 10875 C C . ARG B 1 179 ? 9.719 -47.75 -31.797 1 95.75 179 ARG B C 1
ATOM 10877 O O . ARG B 1 179 ? 9.258 -47.406 -32.875 1 95.75 179 ARG B O 1
ATOM 10884 N N . ARG B 1 180 ? 9.5 -48.938 -31.219 1 94.75 180 ARG B N 1
ATOM 10885 C CA . ARG B 1 180 ? 8.727 -49.938 -31.938 1 94.75 180 ARG B CA 1
ATOM 10886 C C . ARG B 1 180 ? 7.277 -49.5 -32.094 1 94.75 180 ARG B C 1
ATOM 10888 O O . ARG B 1 180 ? 6.688 -49.688 -33.156 1 94.75 180 ARG B O 1
ATOM 10895 N N . HIS B 1 181 ? 6.742 -48.906 -31.141 1 95.62 181 HIS B N 1
ATOM 10896 C CA . HIS B 1 181 ? 5.312 -48.594 -31.156 1 95.62 181 HIS B CA 1
ATOM 10897 C C . HIS B 1 181 ? 5.062 -47.125 -31.391 1 95.62 181 HIS B C 1
ATOM 10899 O O . HIS B 1 181 ? 3.922 -46.656 -31.328 1 95.62 181 HIS B O 1
ATOM 10905 N N . LEU B 1 182 ? 6.098 -46.406 -31.734 1 95.75 182 LEU B N 1
ATOM 10906 C CA . LEU B 1 182 ? 6.016 -44.969 -31.875 1 95.75 182 LEU B CA 1
ATOM 10907 C C . LEU B 1 182 ? 5.117 -44.594 -33.062 1 95.75 182 LEU B C 1
ATOM 10909 O O . LEU B 1 182 ? 4.266 -43.719 -32.938 1 95.75 182 LEU B O 1
ATOM 10913 N N . PRO B 1 183 ? 5.215 -45.219 -34.156 1 94.31 183 PRO B N 1
ATOM 10914 C CA . PRO B 1 183 ? 4.363 -44.844 -35.281 1 94.31 183 PRO B CA 1
ATOM 10915 C C . PRO B 1 183 ? 2.875 -45 -34.969 1 94.31 183 PRO B C 1
ATOM 10917 O O . PRO B 1 183 ? 2.068 -44.125 -35.344 1 94.31 183 PRO B O 1
ATOM 10920 N N . SER B 1 184 ? 2.6 -46.062 -34.281 1 92 184 SER B N 1
ATOM 10921 C CA . SER B 1 184 ? 1.206 -46.312 -33.906 1 92 184 SER B CA 1
ATOM 10922 C C . SER B 1 184 ? 0.713 -45.25 -32.906 1 92 184 SER B C 1
ATOM 10924 O O . SER B 1 184 ? -0.444 -44.844 -32.969 1 92 184 SER B O 1
ATOM 10926 N N . ALA B 1 185 ? 1.584 -44.938 -32.062 1 94.31 185 ALA B N 1
ATOM 10927 C CA . ALA B 1 185 ? 1.222 -43.938 -31.062 1 94.31 185 ALA B CA 1
ATOM 10928 C C . ALA B 1 185 ? 1.007 -42.562 -31.688 1 94.31 185 ALA B C 1
ATOM 10930 O O . ALA B 1 185 ? 0.122 -41.812 -31.266 1 94.31 185 ALA B O 1
ATOM 10931 N N . LEU B 1 186 ? 1.776 -42.25 -32.688 1 94.62 186 LEU B N 1
ATOM 10932 C CA . LEU B 1 186 ? 1.716 -40.938 -33.344 1 94.62 186 LEU B CA 1
ATOM 10933 C C . LEU B 1 186 ? 0.5 -40.844 -34.25 1 94.62 186 LEU B C 1
ATOM 10935 O O . LEU B 1 186 ? 0.113 -39.75 -34.656 1 94.62 186 LEU B O 1
ATOM 10939 N N . ALA B 1 187 ? -0.097 -41.938 -34.594 1 91.69 187 ALA B N 1
ATOM 10940 C CA . ALA B 1 187 ? -1.302 -41.938 -35.438 1 91.69 187 ALA B CA 1
ATOM 10941 C C . ALA B 1 187 ? -2.482 -41.344 -34.656 1 91.69 187 ALA B C 1
ATOM 10943 O O . ALA B 1 187 ? -3.352 -40.688 -35.25 1 91.69 187 ALA B O 1
ATOM 10944 N N . ARG B 1 188 ? -2.469 -41.594 -33.406 1 92.5 188 ARG B N 1
ATOM 10945 C CA . ARG B 1 188 ? -3.516 -41.031 -32.531 1 92.5 188 ARG B CA 1
ATOM 10946 C C . ARG B 1 188 ? -2.955 -40.625 -31.188 1 92.5 188 ARG B C 1
ATOM 10948 O O . ARG B 1 188 ? -3.338 -41.188 -30.156 1 92.5 188 ARG B O 1
ATOM 10955 N N . PRO B 1 189 ? -2.197 -39.531 -31.188 1 92.12 189 PRO B N 1
ATOM 10956 C CA . PRO B 1 189 ? -1.518 -39.125 -29.953 1 92.12 189 PRO B CA 1
ATOM 10957 C C . PRO B 1 189 ? -2.436 -38.406 -28.984 1 92.12 189 PRO B C 1
ATOM 10959 O O . PRO B 1 189 ? -3.395 -37.75 -29.406 1 92.12 189 PRO B O 1
ATOM 10962 N N . SER B 1 190 ? -2.15 -38.5 -27.688 1 91.94 190 SER B N 1
ATOM 10963 C CA . SER B 1 190 ? -2.883 -37.75 -26.656 1 91.94 190 SER B CA 1
ATOM 10964 C C . SER B 1 190 ? -2.002 -36.719 -25.984 1 91.94 190 SER B C 1
ATOM 10966 O O . SER B 1 190 ? -0.78 -36.719 -26.141 1 91.94 190 SER B O 1
ATOM 10968 N N . VAL B 1 191 ? -2.578 -35.75 -25.312 1 91.62 191 VAL B N 1
ATOM 10969 C CA . VAL B 1 191 ? -1.847 -34.75 -24.562 1 91.62 191 VAL B CA 1
ATOM 10970 C C . VAL B 1 191 ? -0.949 -35.438 -23.516 1 91.62 191 VAL B C 1
ATOM 10972 O O . VAL B 1 191 ? 0.183 -35 -23.297 1 91.62 191 VAL B O 1
ATOM 10975 N N . ARG B 1 192 ? -1.41 -36.562 -22.906 1 92.31 192 ARG B N 1
ATOM 10976 C CA . ARG B 1 192 ? -0.637 -37.312 -21.922 1 92.31 192 ARG B CA 1
ATOM 10977 C C . ARG B 1 192 ? 0.58 -37.969 -22.562 1 92.31 192 ARG B C 1
ATOM 10979 O O . ARG B 1 192 ? 1.639 -38.094 -21.938 1 92.31 192 ARG B O 1
ATOM 10986 N N . PHE B 1 193 ? 0.379 -38.562 -23.781 1 94.12 193 PHE B N 1
ATOM 10987 C CA . PHE B 1 193 ? 1.477 -39.156 -24.531 1 94.12 193 PHE B CA 1
ATOM 10988 C C . PHE B 1 193 ? 2.631 -38.188 -24.672 1 94.12 193 PHE B C 1
ATOM 10990 O O . PHE B 1 193 ? 3.771 -38.5 -24.328 1 94.12 193 PHE B O 1
ATOM 10997 N N . TRP B 1 194 ? 2.359 -36.875 -25.062 1 95.25 194 TRP B N 1
ATOM 10998 C CA . TRP B 1 194 ? 3.385 -35.875 -25.297 1 95.25 194 TRP B CA 1
ATOM 10999 C C . TRP B 1 194 ? 4.051 -35.469 -23.984 1 95.25 194 TRP B C 1
ATOM 11001 O O . TRP B 1 194 ? 5.277 -35.344 -23.906 1 95.25 194 TRP B O 1
ATOM 11011 N N . SER B 1 195 ? 3.176 -35.25 -22.984 1 94.81 195 SER B N 1
ATOM 11012 C CA . SER B 1 195 ? 3.699 -34.844 -21.672 1 94.81 195 SER B CA 1
ATOM 11013 C C . SER B 1 195 ? 4.629 -35.906 -21.109 1 94.81 195 SER B C 1
ATOM 11015 O O . SER B 1 195 ? 5.703 -35.594 -20.594 1 94.81 195 SER B O 1
ATOM 11017 N N . ARG B 1 196 ? 4.207 -37.219 -21.203 1 94.88 196 ARG B N 1
ATOM 11018 C CA . ARG B 1 196 ? 5.012 -38.312 -20.703 1 94.88 196 ARG B CA 1
ATOM 11019 C C . ARG B 1 196 ? 6.281 -38.5 -21.531 1 94.88 196 ARG B C 1
ATOM 11021 O O . ARG B 1 196 ? 7.34 -38.844 -20.984 1 94.88 196 ARG B O 1
ATOM 11028 N N . MET B 1 197 ? 6.141 -38.25 -22.828 1 96.19 197 MET B N 1
ATOM 11029 C CA . MET B 1 197 ? 7.316 -38.344 -23.688 1 96.19 197 MET B CA 1
ATOM 11030 C C . MET B 1 197 ? 8.344 -37.281 -23.297 1 96.19 197 MET B C 1
ATOM 11032 O O . MET B 1 197 ? 9.547 -37.562 -23.266 1 96.19 197 MET B O 1
ATOM 11036 N N . ALA B 1 198 ? 7.898 -36.094 -23.062 1 95.75 198 ALA B N 1
ATOM 11037 C CA . ALA B 1 198 ? 8.789 -35 -22.672 1 95.75 198 ALA B CA 1
ATOM 11038 C C . ALA B 1 198 ? 9.5 -35.312 -21.359 1 95.75 198 ALA B C 1
ATOM 11040 O O . ALA B 1 198 ? 10.664 -34.938 -21.172 1 95.75 198 ALA B O 1
ATOM 11041 N N . HIS B 1 199 ? 8.789 -36.031 -20.531 1 93.25 199 HIS B N 1
ATOM 11042 C CA . HIS B 1 199 ? 9.344 -36.312 -19.219 1 93.25 199 HIS B CA 1
ATOM 11043 C C . HIS B 1 199 ? 10.25 -37.562 -19.25 1 93.25 199 HIS B C 1
ATOM 11045 O O . HIS B 1 199 ? 11.352 -37.531 -18.703 1 93.25 199 HIS B O 1
ATOM 11051 N N . ASN B 1 200 ? 9.805 -38.625 -19.875 1 93.75 200 ASN B N 1
ATOM 11052 C CA . ASN B 1 200 ? 10.461 -39.906 -19.781 1 93.75 200 ASN B CA 1
ATOM 11053 C C . ASN B 1 200 ? 11.422 -40.156 -20.953 1 93.75 200 ASN B C 1
ATOM 11055 O O . ASN B 1 200 ? 12.336 -40.969 -20.844 1 93.75 200 ASN B O 1
ATOM 11059 N N . ALA B 1 201 ? 11.109 -39.562 -22.047 1 95.75 201 ALA B N 1
ATOM 11060 C CA . ALA B 1 201 ? 11.938 -39.781 -23.219 1 95.75 201 ALA B CA 1
ATOM 11061 C C . ALA B 1 201 ? 12.109 -38.531 -24.047 1 95.75 201 ALA B C 1
ATOM 11063 O O . ALA B 1 201 ? 11.781 -38.5 -25.234 1 95.75 201 ALA B O 1
ATOM 11064 N N . PRO B 1 202 ? 12.75 -37.5 -23.438 1 96.06 202 PRO B N 1
ATOM 11065 C CA . PRO B 1 202 ? 12.883 -36.25 -24.156 1 96.06 202 PRO B CA 1
ATOM 11066 C C . PRO B 1 202 ? 13.719 -36.344 -25.422 1 96.06 202 PRO B C 1
ATOM 11068 O O . PRO B 1 202 ? 13.484 -35.625 -26.391 1 96.06 202 PRO B O 1
ATOM 11071 N N . GLY B 1 203 ? 14.68 -37.219 -25.516 1 96.25 203 GLY B N 1
ATOM 11072 C CA . GLY B 1 203 ? 15.484 -37.438 -26.719 1 96.25 203 GLY B CA 1
ATOM 11073 C C . GLY B 1 203 ? 14.688 -37.938 -27.906 1 96.25 203 GLY B C 1
ATOM 11074 O O . GLY B 1 203 ? 14.836 -37.438 -29.016 1 96.25 203 GLY B O 1
ATOM 11075 N N . ILE B 1 204 ? 13.852 -38.906 -27.703 1 97 204 ILE B N 1
ATOM 11076 C CA . ILE B 1 204 ? 13.031 -39.469 -28.766 1 97 204 ILE B CA 1
ATOM 11077 C C . ILE B 1 204 ? 12.008 -38.438 -29.234 1 97 204 ILE B C 1
ATOM 11079 O O . ILE B 1 204 ? 11.719 -38.312 -30.422 1 97 204 ILE B O 1
ATOM 11083 N N . LEU B 1 205 ? 11.477 -37.75 -28.266 1 97.31 205 LEU B N 1
ATOM 11084 C CA . LEU B 1 205 ? 10.531 -36.688 -28.609 1 97.31 205 LEU B CA 1
ATOM 11085 C C . LEU B 1 205 ? 11.188 -35.656 -29.516 1 97.31 205 LEU B C 1
ATOM 11087 O O . LEU B 1 205 ? 10.562 -35.188 -30.469 1 97.31 205 LEU B O 1
ATOM 11091 N N . ALA B 1 206 ? 12.43 -35.281 -29.234 1 97.75 206 ALA B N 1
ATOM 11092 C CA . ALA B 1 206 ? 13.172 -34.312 -30.062 1 97.75 206 ALA B CA 1
ATOM 11093 C C . ALA B 1 206 ? 13.32 -34.844 -31.484 1 97.75 206 ALA B C 1
ATOM 11095 O O . ALA B 1 206 ? 13.25 -34.062 -32.438 1 97.75 206 ALA B O 1
ATOM 11096 N N . GLU B 1 207 ? 13.516 -36.125 -31.578 1 96.75 207 GLU B N 1
ATOM 11097 C CA . GLU B 1 207 ? 13.625 -36.719 -32.906 1 96.75 207 GLU B CA 1
ATOM 11098 C C . GLU B 1 207 ? 12.312 -36.594 -33.688 1 96.75 207 GLU B C 1
ATOM 11100 O O . GLU B 1 207 ? 12.32 -36.344 -34.875 1 96.75 207 GLU B O 1
ATOM 11105 N N . VAL B 1 208 ? 11.273 -36.781 -33 1 97.12 208 VAL B N 1
ATOM 11106 C CA . VAL B 1 208 ? 9.953 -36.688 -33.625 1 97.12 208 VAL B CA 1
ATOM 11107 C C . VAL B 1 208 ? 9.727 -35.281 -34.125 1 97.12 208 VAL B C 1
ATOM 11109 O O . VAL B 1 208 ? 9.297 -35.094 -35.281 1 97.12 208 VAL B O 1
ATOM 11112 N N . PHE B 1 209 ? 10.031 -34.312 -33.312 1 97.69 209 PHE B N 1
ATOM 11113 C CA . PHE B 1 209 ? 9.844 -32.906 -33.719 1 97.69 209 PHE B CA 1
ATOM 11114 C C . PHE B 1 209 ? 10.766 -32.562 -34.875 1 97.69 209 PHE B C 1
ATOM 11116 O O . PHE B 1 209 ? 10.359 -31.844 -35.781 1 97.69 209 PHE B O 1
ATOM 11123 N N . ALA B 1 210 ? 11.977 -33.031 -34.844 1 97.69 210 ALA B N 1
ATOM 11124 C CA . ALA B 1 210 ? 12.93 -32.781 -35.938 1 97.69 210 ALA B CA 1
ATOM 11125 C C . ALA B 1 210 ? 12.422 -33.344 -37.25 1 97.69 210 ALA B C 1
ATOM 11127 O O . ALA B 1 210 ? 12.547 -32.688 -38.281 1 97.69 210 ALA B O 1
ATOM 11128 N N . ALA B 1 211 ? 11.867 -34.469 -37.125 1 96.62 211 ALA B N 1
ATOM 11129 C CA . ALA B 1 211 ? 11.328 -35.094 -38.312 1 96.62 211 ALA B CA 1
ATOM 11130 C C . ALA B 1 211 ? 10.164 -34.281 -38.875 1 96.62 211 ALA B C 1
ATOM 11132 O O . ALA B 1 211 ? 10.055 -34.094 -40.094 1 96.62 211 ALA B O 1
ATOM 11133 N N . ARG B 1 212 ? 9.344 -33.812 -38.062 1 95.69 212 ARG B N 1
ATOM 11134 C CA . ARG B 1 212 ? 8.195 -33 -38.469 1 95.69 212 ARG B CA 1
ATOM 11135 C C . ARG B 1 212 ? 8.656 -31.688 -39.094 1 95.69 212 ARG B C 1
ATOM 11137 O O . ARG B 1 212 ? 8.078 -31.234 -40.062 1 95.69 212 ARG B O 1
ATOM 11144 N N . LEU B 1 213 ? 9.641 -31.125 -38.531 1 96.56 213 LEU B N 1
ATOM 11145 C CA . LEU B 1 213 ? 10.156 -29.859 -39.031 1 96.56 213 LEU B CA 1
ATOM 11146 C C . LEU B 1 213 ? 10.828 -30.062 -40.375 1 96.56 213 LEU B C 1
ATOM 11148 O O . LEU B 1 213 ? 10.68 -29.219 -41.281 1 96.56 213 LEU B O 1
ATOM 11152 N N . ARG B 1 214 ? 11.508 -31.156 -40.562 1 95.94 214 ARG B N 1
ATOM 11153 C CA . ARG B 1 214 ? 12.211 -31.422 -41.812 1 95.94 214 ARG B CA 1
ATOM 11154 C C . ARG B 1 214 ? 11.227 -31.766 -42.938 1 95.94 214 ARG B C 1
ATOM 11156 O O . ARG B 1 214 ? 11.531 -31.578 -44.094 1 95.94 214 ARG B O 1
ATOM 11163 N N . ALA B 1 215 ? 10.086 -32.156 -42.531 1 94.5 215 ALA B N 1
ATOM 11164 C CA . ALA B 1 215 ? 9.094 -32.594 -43.5 1 94.5 215 ALA B CA 1
ATOM 11165 C C . ALA B 1 215 ? 8.477 -31.406 -44.219 1 94.5 215 ALA B C 1
ATOM 11167 O O . ALA B 1 215 ? 7.879 -31.547 -45.281 1 94.5 215 ALA B O 1
ATOM 11168 N N . VAL B 1 216 ? 8.703 -30.281 -43.625 1 93.12 216 VAL B N 1
ATOM 11169 C CA . VAL B 1 216 ? 8.117 -29.094 -44.25 1 93.12 216 VAL B CA 1
ATOM 11170 C C . VAL B 1 216 ? 9.203 -28.047 -44.5 1 93.12 216 VAL B C 1
ATOM 11172 O O . VAL B 1 216 ? 10.172 -27.969 -43.719 1 93.12 216 VAL B O 1
ATOM 11175 N N . THR B 1 217 ? 9.109 -27.297 -45.531 1 89 217 THR B N 1
ATOM 11176 C CA . THR B 1 217 ? 10.109 -26.281 -45.844 1 89 217 THR B CA 1
ATOM 11177 C C . THR B 1 217 ? 9.867 -25.016 -45.031 1 89 217 THR B C 1
ATOM 11179 O O . THR B 1 217 ? 10.82 -24.344 -44.625 1 89 217 THR B O 1
ATOM 11182 N N . GLY B 1 218 ? 8.719 -24.672 -44.75 1 91.38 218 GLY B N 1
ATOM 11183 C CA . GLY B 1 218 ? 8.406 -23.469 -44 1 91.38 218 GLY B CA 1
ATOM 11184 C C . GLY B 1 218 ? 7.949 -23.75 -42.562 1 91.38 218 GLY B C 1
ATOM 11185 O O . GLY B 1 218 ? 8.477 -24.641 -41.906 1 91.38 218 GLY B O 1
ATOM 11186 N N . GLU B 1 219 ? 7.156 -22.828 -42.062 1 93.31 219 GLU B N 1
ATOM 11187 C CA . GLU B 1 219 ? 6.641 -22.984 -40.688 1 93.31 219 GLU B CA 1
ATOM 11188 C C . GLU B 1 219 ? 5.785 -24.25 -40.594 1 93.31 219 GLU B C 1
ATOM 11190 O O . GLU B 1 219 ? 5.004 -24.562 -41.469 1 93.31 219 GLU B O 1
ATOM 11195 N N . PRO B 1 220 ? 5.977 -24.938 -39.562 1 94.5 220 PRO B N 1
ATOM 11196 C CA . PRO B 1 220 ? 5.152 -26.125 -39.375 1 94.5 220 PRO B CA 1
ATOM 11197 C C . PRO B 1 220 ? 3.709 -25.797 -39 1 94.5 220 PRO B C 1
ATOM 11199 O O . PRO B 1 220 ? 3.367 -24.625 -38.812 1 94.5 220 PRO B O 1
ATOM 11202 N N . ASP B 1 221 ? 2.883 -26.844 -39 1 93.56 221 ASP B N 1
ATOM 11203 C CA . ASP B 1 221 ? 1.478 -26.672 -38.656 1 93.56 221 ASP B CA 1
ATOM 11204 C C . ASP B 1 221 ? 1.332 -26.141 -37.25 1 93.56 221 ASP B C 1
ATOM 11206 O O . ASP B 1 221 ? 2.266 -26.234 -36.438 1 93.56 221 ASP B O 1
ATOM 11210 N N . PRO B 1 222 ? 0.254 -25.5 -36.906 1 94.12 222 PRO B N 1
ATOM 11211 C CA . PRO B 1 222 ? 0.069 -24.844 -35.594 1 94.12 222 PRO B CA 1
ATOM 11212 C C . PRO B 1 222 ? 0.192 -25.812 -34.438 1 94.12 222 PRO B C 1
ATOM 11214 O O . PRO B 1 222 ? 0.662 -25.422 -33.344 1 94.12 222 PRO B O 1
ATOM 11217 N N . VAL B 1 223 ? -0.147 -27.062 -34.562 1 95.06 223 VAL B N 1
ATOM 11218 C CA . VAL B 1 223 ? -0.114 -28.031 -33.469 1 95.06 223 VAL B CA 1
ATOM 11219 C C . VAL B 1 223 ? 1.334 -28.328 -33.094 1 95.06 223 VAL B C 1
ATOM 11221 O O . VAL B 1 223 ? 1.68 -28.375 -31.922 1 95.06 223 VAL B O 1
ATOM 11224 N N . THR B 1 224 ? 2.121 -28.594 -34.156 1 95.25 224 THR B N 1
ATOM 11225 C CA . THR B 1 224 ? 3.541 -28.828 -33.938 1 95.25 224 THR B CA 1
ATOM 11226 C C . THR B 1 224 ? 4.18 -27.641 -33.219 1 95.25 224 THR B C 1
ATOM 11228 O O . THR B 1 224 ? 4.969 -27.828 -32.281 1 95.25 224 THR B O 1
ATOM 11231 N N . ARG B 1 225 ? 3.885 -26.484 -33.656 1 94.69 225 ARG B N 1
ATOM 11232 C CA . ARG B 1 225 ? 4.43 -25.281 -33.031 1 94.69 225 ARG B CA 1
ATOM 11233 C C . ARG B 1 225 ? 3.996 -25.188 -31.562 1 94.69 225 ARG B C 1
ATOM 11235 O O . ARG B 1 225 ? 4.789 -24.797 -30.703 1 94.69 225 ARG B O 1
ATOM 11242 N N . MET B 1 226 ? 2.73 -25.453 -31.281 1 93.56 226 MET B N 1
ATOM 11243 C CA . MET B 1 226 ? 2.213 -25.391 -29.922 1 93.56 226 MET B CA 1
ATOM 11244 C C . MET B 1 226 ? 2.959 -26.375 -29.016 1 93.56 226 MET B C 1
ATOM 11246 O O . MET B 1 226 ? 3.318 -26.031 -27.891 1 93.56 226 MET B O 1
ATOM 11250 N N . TYR B 1 227 ? 3.191 -27.578 -29.5 1 95.12 227 TYR B N 1
ATOM 11251 C CA . TYR B 1 227 ? 3.881 -28.594 -28.719 1 95.12 227 TYR B CA 1
ATOM 11252 C C . TYR B 1 227 ? 5.344 -28.219 -28.5 1 95.12 227 TYR B C 1
ATOM 11254 O O . TYR B 1 227 ? 5.902 -28.453 -27.422 1 95.12 227 TYR B O 1
ATOM 11262 N N . LEU B 1 228 ? 5.965 -27.719 -29.547 1 95.38 228 LEU B N 1
ATOM 11263 C CA . LEU B 1 228 ? 7.34 -27.25 -29.406 1 95.38 228 LEU B CA 1
ATOM 11264 C C . LEU B 1 228 ? 7.434 -26.156 -28.328 1 95.38 228 LEU B C 1
ATOM 11266 O O . LEU B 1 228 ? 8.336 -26.188 -27.5 1 95.38 228 LEU B O 1
ATOM 11270 N N . ASN B 1 229 ? 6.559 -25.234 -28.406 1 93 229 ASN B N 1
ATOM 11271 C CA . ASN B 1 229 ? 6.543 -24.156 -27.422 1 93 229 ASN B CA 1
ATOM 11272 C C . ASN B 1 229 ? 6.328 -24.703 -26.016 1 93 229 ASN B C 1
ATOM 11274 O O . ASN B 1 229 ? 6.812 -24.109 -25.031 1 93 229 ASN B O 1
ATOM 11278 N N . ALA B 1 230 ? 5.539 -25.797 -25.875 1 94.31 230 ALA B N 1
ATOM 11279 C CA . ALA B 1 230 ? 5.184 -26.344 -24.562 1 94.31 230 ALA B CA 1
ATOM 11280 C C . ALA B 1 230 ? 6.332 -27.172 -23.984 1 94.31 230 ALA B C 1
ATOM 11282 O O . ALA B 1 230 ? 6.512 -27.219 -22.766 1 94.31 230 ALA B O 1
ATOM 11283 N N . TYR B 1 231 ? 7.195 -27.891 -24.828 1 96.69 231 TYR B N 1
ATOM 11284 C CA . TYR B 1 231 ? 8.055 -28.922 -24.281 1 96.69 231 TYR B CA 1
ATOM 11285 C C . TYR B 1 231 ? 9.516 -28.672 -24.641 1 96.69 231 TYR B C 1
ATOM 11287 O O . TYR B 1 231 ? 10.406 -29.406 -24.203 1 96.69 231 TYR B O 1
ATOM 11295 N N . LEU B 1 232 ? 9.859 -27.625 -25.344 1 97.12 232 LEU B N 1
ATOM 11296 C CA . LEU B 1 232 ? 11.227 -27.375 -25.797 1 97.12 232 LEU B CA 1
ATOM 11297 C C . LEU B 1 232 ? 12.156 -27.141 -24.609 1 97.12 232 LEU B C 1
ATOM 11299 O O . LEU B 1 232 ? 13.32 -27.547 -24.641 1 97.12 232 LEU B O 1
ATOM 11303 N N . HIS B 1 233 ? 11.695 -26.453 -23.594 1 95.88 233 HIS B N 1
ATOM 11304 C CA . HIS B 1 233 ? 12.531 -26.172 -22.438 1 95.88 233 HIS B CA 1
ATOM 11305 C C . HIS B 1 233 ? 12.977 -27.453 -21.734 1 95.88 233 HIS B C 1
ATOM 11307 O O . HIS B 1 233 ? 14.117 -27.562 -21.297 1 95.88 233 HIS B O 1
ATOM 11313 N N . ARG B 1 234 ? 12.039 -28.5 -21.594 1 96.44 234 ARG B N 1
ATOM 11314 C CA . ARG B 1 234 ? 12.375 -29.766 -20.953 1 96.44 234 ARG B CA 1
ATOM 11315 C C . ARG B 1 234 ? 13.383 -30.562 -21.781 1 96.44 234 ARG B C 1
ATOM 11317 O O . ARG B 1 234 ? 14.273 -31.219 -21.25 1 96.44 234 ARG B O 1
ATOM 11324 N N . ILE B 1 235 ? 13.188 -30.484 -23.031 1 97.75 235 ILE B N 1
ATOM 11325 C CA . ILE B 1 235 ? 14.125 -31.156 -23.938 1 97.75 235 ILE B CA 1
ATOM 11326 C C . ILE B 1 235 ? 15.5 -30.516 -23.812 1 97.75 235 ILE B C 1
ATOM 11328 O O . ILE B 1 235 ? 16.516 -31.203 -23.734 1 97.75 235 ILE B O 1
ATOM 11332 N N . ALA B 1 236 ? 15.539 -29.188 -23.75 1 97.5 236 ALA B N 1
ATOM 11333 C CA . ALA B 1 236 ? 16.797 -28.453 -23.625 1 97.5 236 ALA B CA 1
ATOM 11334 C C . ALA B 1 236 ? 17.5 -28.781 -22.312 1 97.5 236 ALA B C 1
ATOM 11336 O O . ALA B 1 236 ? 18.719 -28.859 -22.25 1 97.5 236 ALA B O 1
ATOM 11337 N N . ASP B 1 237 ? 16.766 -28.984 -21.344 1 96.06 237 ASP B N 1
ATOM 11338 C CA . ASP B 1 237 ? 17.312 -29.234 -20 1 96.06 237 ASP B CA 1
ATOM 11339 C C . ASP B 1 237 ? 17.812 -30.672 -19.875 1 96.06 237 ASP B C 1
ATOM 11341 O O . ASP B 1 237 ? 18.875 -30.922 -19.312 1 96.06 237 ASP B O 1
ATOM 11345 N N . GLN B 1 238 ? 17.047 -31.719 -20.453 1 96.06 238 GLN B N 1
ATOM 11346 C CA . GLN B 1 238 ? 17.328 -33.125 -20.219 1 96.06 238 GLN B CA 1
ATOM 11347 C C . GLN B 1 238 ? 18.078 -33.75 -21.406 1 96.06 238 GLN B C 1
ATOM 11349 O O . GLN B 1 238 ? 18.797 -34.719 -21.234 1 96.06 238 GLN B O 1
ATOM 11354 N N . ALA B 1 239 ? 17.828 -33.219 -22.578 1 97.19 239 ALA B N 1
ATOM 11355 C CA . ALA B 1 239 ? 18.516 -33.688 -23.781 1 97.19 239 ALA B CA 1
ATOM 11356 C C . ALA B 1 239 ? 19.062 -32.531 -24.594 1 97.19 239 ALA B C 1
ATOM 11358 O O . ALA B 1 239 ? 18.641 -32.312 -25.734 1 97.19 239 ALA B O 1
ATOM 11359 N N . PRO B 1 240 ? 20.094 -31.875 -24.141 1 96.75 240 PRO B N 1
ATOM 11360 C CA . PRO B 1 240 ? 20.562 -30.625 -24.734 1 96.75 240 PRO B CA 1
ATOM 11361 C C . PRO B 1 240 ? 21.078 -30.797 -26.172 1 96.75 240 PRO B C 1
ATOM 11363 O O . PRO B 1 240 ? 20.906 -29.906 -27 1 96.75 240 PRO B O 1
ATOM 11366 N N . ASP B 1 241 ? 21.656 -31.906 -26.562 1 96.5 241 ASP B N 1
ATOM 11367 C CA . ASP B 1 241 ? 22.172 -32.125 -27.906 1 96.5 241 ASP B CA 1
ATOM 11368 C C . ASP B 1 241 ? 21.031 -32.219 -28.922 1 96.5 241 ASP B C 1
ATOM 11370 O O . ASP B 1 241 ? 21.141 -31.672 -30.031 1 96.5 241 ASP B O 1
ATOM 11374 N N . ALA B 1 242 ? 20.016 -32.938 -28.531 1 96.81 242 ALA B N 1
ATOM 11375 C CA . ALA B 1 242 ? 18.828 -33 -29.406 1 96.81 242 ALA B CA 1
ATOM 11376 C C . ALA B 1 242 ? 18.156 -31.641 -29.531 1 96.81 242 ALA B C 1
ATOM 11378 O O . ALA B 1 242 ? 17.625 -31.297 -30.578 1 96.81 242 ALA B O 1
ATOM 11379 N N . ALA B 1 243 ? 18.203 -30.938 -28.469 1 97.38 243 ALA B N 1
ATOM 11380 C CA . ALA B 1 243 ? 17.609 -29.609 -28.469 1 97.38 243 ALA B CA 1
ATOM 11381 C C . ALA B 1 243 ? 18.344 -28.672 -29.438 1 97.38 243 ALA B C 1
ATOM 11383 O O . ALA B 1 243 ? 17.719 -27.828 -30.094 1 97.38 243 ALA B O 1
ATOM 11384 N N . LEU B 1 244 ? 19.656 -28.781 -29.547 1 97.31 244 LEU B N 1
ATOM 11385 C CA . LEU B 1 244 ? 20.453 -27.953 -30.469 1 97.31 244 LEU B CA 1
ATOM 11386 C C . LEU B 1 244 ? 19.969 -28.125 -31.906 1 97.31 244 LEU B C 1
ATOM 11388 O O . LEU B 1 244 ? 19.891 -27.141 -32.656 1 97.31 244 LEU B O 1
ATOM 11392 N N . GLU B 1 245 ? 19.656 -29.297 -32.188 1 96.75 245 GLU B N 1
ATOM 11393 C CA . GLU B 1 245 ? 19.156 -29.562 -33.531 1 96.75 245 GLU B CA 1
ATOM 11394 C C . GLU B 1 245 ? 17.797 -28.891 -33.75 1 96.75 245 GLU B C 1
ATOM 11396 O O . GLU B 1 245 ? 17.562 -28.297 -34.781 1 96.75 245 GLU B O 1
ATOM 11401 N N . LEU B 1 246 ? 16.969 -28.953 -32.812 1 97.38 246 LEU B N 1
ATOM 11402 C CA . LEU B 1 246 ? 15.656 -28.328 -32.906 1 97.38 246 LEU B CA 1
ATOM 11403 C C . LEU B 1 246 ? 15.781 -26.812 -33 1 97.38 246 LEU B C 1
ATOM 11405 O O . LEU B 1 246 ? 15.078 -26.172 -33.781 1 97.38 246 LEU B O 1
ATOM 11409 N N . PHE B 1 247 ? 16.703 -26.234 -32.219 1 97.31 247 PHE B N 1
ATOM 11410 C CA . PHE B 1 247 ? 16.938 -24.797 -32.281 1 97.31 247 PHE B CA 1
ATOM 11411 C C . PHE B 1 247 ? 17.406 -24.375 -33.656 1 97.31 247 PHE B C 1
ATOM 11413 O O . PHE B 1 247 ? 16.953 -23.359 -34.188 1 97.31 247 PHE B O 1
ATOM 11420 N N . GLU B 1 248 ? 18.25 -25.141 -34.188 1 96.62 248 GLU B N 1
ATOM 11421 C CA . GLU B 1 248 ? 18.75 -24.859 -35.531 1 96.62 248 GLU B CA 1
ATOM 11422 C C . GLU B 1 248 ? 17.625 -24.875 -36.562 1 96.62 248 GLU B C 1
ATOM 11424 O O . GLU B 1 248 ? 17.531 -23.969 -37.406 1 96.62 248 GLU B O 1
ATOM 11429 N N . LEU B 1 249 ? 16.781 -25.859 -36.5 1 96.5 249 LEU B N 1
ATOM 11430 C CA . LEU B 1 249 ? 15.68 -25.984 -37.438 1 96.5 249 LEU B CA 1
ATOM 11431 C C . LEU B 1 249 ? 14.68 -24.844 -37.25 1 96.5 249 LEU B C 1
ATOM 11433 O O . LEU B 1 249 ? 14.148 -24.328 -38.25 1 96.5 249 LEU B O 1
ATOM 11437 N N . LEU B 1 250 ? 14.414 -24.469 -36.094 1 95.5 250 LEU B N 1
ATOM 11438 C CA . LEU B 1 250 ? 13.477 -23.391 -35.812 1 95.5 250 LEU B CA 1
ATOM 11439 C C . LEU B 1 250 ? 14.031 -22.062 -36.281 1 95.5 250 LEU B C 1
ATOM 11441 O O . LEU B 1 250 ? 13.328 -21.312 -36.969 1 95.5 250 LEU B O 1
ATOM 11445 N N . LEU B 1 251 ? 15.305 -21.766 -35.969 1 95 251 LEU B N 1
ATOM 11446 C CA . LEU B 1 251 ? 15.914 -20.5 -36.344 1 95 251 LEU B CA 1
ATOM 11447 C C . LEU B 1 251 ? 16.031 -20.406 -37.875 1 95 251 LEU B C 1
ATOM 11449 O O . LEU B 1 251 ? 15.898 -19.312 -38.438 1 95 251 LEU B O 1
ATOM 11453 N N . SER B 1 252 ? 16.281 -21.562 -38.5 1 94.31 252 SER B N 1
ATOM 11454 C CA . SER B 1 252 ? 16.344 -21.578 -39.938 1 94.31 252 SER B CA 1
ATOM 11455 C C . SER B 1 252 ? 15.008 -21.203 -40.562 1 94.31 252 SER B C 1
ATOM 11457 O O . SER B 1 252 ? 14.961 -20.75 -41.719 1 94.31 252 SER B O 1
ATOM 11459 N N . ARG B 1 253 ? 13.938 -21.312 -39.875 1 93.06 253 ARG B N 1
ATOM 11460 C CA . ARG B 1 253 ? 12.594 -20.969 -40.312 1 93.06 253 ARG B CA 1
ATOM 11461 C C . ARG B 1 253 ? 12.125 -19.656 -39.719 1 93.06 253 ARG B C 1
ATOM 11463 O O . ARG B 1 253 ? 10.938 -19.312 -39.781 1 93.06 253 ARG B O 1
ATOM 11470 N N . ARG B 1 254 ? 13.039 -19 -39.062 1 91.75 254 ARG B N 1
ATOM 11471 C CA . ARG B 1 254 ? 12.852 -17.688 -38.469 1 91.75 254 ARG B CA 1
ATOM 11472 C C . ARG B 1 254 ? 11.859 -17.75 -37.312 1 91.75 254 ARG B C 1
ATOM 11474 O O . ARG B 1 254 ? 11.008 -16.859 -37.156 1 91.75 254 ARG B O 1
ATOM 11481 N N . ILE B 1 255 ? 11.898 -18.859 -36.625 1 93.31 255 ILE B N 1
ATOM 11482 C CA . ILE B 1 255 ? 11.141 -18.969 -35.375 1 93.31 255 ILE B CA 1
ATOM 11483 C C . ILE B 1 255 ? 12.086 -18.891 -34.188 1 93.31 255 ILE B C 1
ATOM 11485 O O . ILE B 1 255 ? 12.914 -19.781 -33.969 1 93.31 255 ILE B O 1
ATOM 11489 N N . HIS B 1 256 ? 11.945 -17.875 -33.469 1 90.56 256 HIS B N 1
ATOM 11490 C CA . HIS B 1 256 ? 12.852 -17.656 -32.344 1 90.56 256 HIS B CA 1
ATOM 11491 C C . HIS B 1 256 ? 12.305 -18.281 -31.062 1 90.56 256 HIS B C 1
ATOM 11493 O O . HIS B 1 256 ? 11.25 -17.875 -30.578 1 90.56 256 HIS B O 1
ATOM 11499 N N . PRO B 1 257 ? 13.023 -19.25 -30.516 1 92.75 257 PRO B N 1
ATOM 11500 C CA . PRO B 1 257 ? 12.555 -19.828 -29.25 1 92.75 257 PRO B CA 1
ATOM 11501 C C . PRO B 1 257 ? 12.484 -18.812 -28.125 1 92.75 257 PRO B C 1
ATOM 11503 O O . PRO B 1 257 ? 13.156 -17.781 -28.172 1 92.75 257 PRO B O 1
ATOM 11506 N N . ASP B 1 258 ? 11.742 -19.109 -27.078 1 90.94 258 ASP B N 1
ATOM 11507 C CA . ASP B 1 258 ? 11.539 -18.188 -25.969 1 90.94 258 ASP B CA 1
ATOM 11508 C C . ASP B 1 258 ? 12.789 -18.094 -25.094 1 90.94 258 ASP B C 1
ATOM 11510 O O . ASP B 1 258 ? 13.68 -18.938 -25.172 1 90.94 258 ASP B O 1
ATOM 11514 N N . ALA B 1 259 ? 12.883 -17.125 -24.219 1 92.81 259 ALA B N 1
ATOM 11515 C CA . ALA B 1 259 ? 14.031 -16.812 -23.391 1 92.81 259 ALA B CA 1
ATOM 11516 C C . ALA B 1 259 ? 14.344 -17.969 -22.438 1 92.81 259 ALA B C 1
ATOM 11518 O O . ALA B 1 259 ? 15.516 -18.312 -22.219 1 92.81 259 ALA B O 1
ATOM 11519 N N . TYR B 1 260 ? 13.352 -18.719 -21.984 1 93.75 260 TYR B N 1
ATOM 11520 C CA . TYR B 1 260 ? 13.57 -19.781 -21.016 1 93.75 260 TYR B CA 1
ATOM 11521 C C . TYR B 1 260 ? 14.148 -21.031 -21.688 1 93.75 260 TYR B C 1
ATOM 11523 O O . TYR B 1 260 ? 14.945 -21.75 -21.078 1 93.75 260 TYR B O 1
ATOM 11531 N N . ASP B 1 261 ? 13.695 -21.281 -22.906 1 96.19 261 ASP B N 1
ATOM 11532 C CA . ASP B 1 261 ? 14.289 -22.375 -23.656 1 96.19 261 ASP B CA 1
ATOM 11533 C C . ASP B 1 261 ? 15.797 -22.172 -23.828 1 96.19 261 ASP B C 1
ATOM 11535 O O . ASP B 1 261 ? 16.578 -23.109 -23.656 1 96.19 261 ASP B O 1
ATOM 11539 N N . TRP B 1 262 ? 16.156 -20.969 -24.094 1 95.5 262 TRP B N 1
ATOM 11540 C CA . TRP B 1 262 ? 17.562 -20.625 -24.25 1 95.5 262 TRP B CA 1
ATOM 11541 C C . TRP B 1 262 ? 18.312 -20.781 -22.938 1 95.5 262 TRP B C 1
ATOM 11543 O O . TRP B 1 262 ? 19.438 -21.281 -22.906 1 95.5 262 TRP B O 1
ATOM 11553 N N . HIS B 1 263 ? 17.672 -20.281 -21.953 1 94.62 263 HIS B N 1
ATOM 11554 C CA . HIS B 1 263 ? 18.281 -20.391 -20.641 1 94.62 263 HIS B CA 1
ATOM 11555 C C . HIS B 1 263 ? 18.656 -21.828 -20.312 1 94.62 263 HIS B C 1
ATOM 11557 O O . HIS B 1 263 ? 19.781 -22.109 -19.875 1 94.62 263 HIS B O 1
ATOM 11563 N N . CYS B 1 264 ? 17.766 -22.812 -20.562 1 96.06 264 CYS B N 1
ATOM 11564 C CA . CYS B 1 264 ? 18.016 -24.234 -20.297 1 96.06 264 CYS B CA 1
ATOM 11565 C C . CYS B 1 264 ? 19.125 -24.781 -21.188 1 96.06 264 CYS B C 1
ATOM 11567 O O . CYS B 1 264 ? 19.984 -25.516 -20.734 1 96.06 264 CYS B O 1
ATOM 11569 N N . LEU B 1 265 ? 19.109 -24.312 -22.422 1 96.81 265 LEU B N 1
ATOM 11570 C CA . LEU B 1 265 ? 20.109 -24.797 -23.359 1 96.81 265 LEU B CA 1
ATOM 11571 C C . LEU B 1 265 ? 21.5 -24.266 -22.984 1 96.81 265 LEU B C 1
ATOM 11573 O O . LEU B 1 265 ? 22.484 -25.016 -23 1 96.81 265 LEU B O 1
ATOM 11577 N N . VAL B 1 266 ? 21.625 -22.984 -22.578 1 96.62 266 VAL B N 1
ATOM 11578 C CA . VAL B 1 266 ? 22.891 -22.297 -22.297 1 96.62 266 VAL B CA 1
ATOM 11579 C C . VAL B 1 266 ? 23.516 -22.891 -21.031 1 96.62 266 VAL B C 1
ATOM 11581 O O . VAL B 1 266 ? 24.734 -22.984 -20.922 1 96.62 266 VAL B O 1
ATOM 11584 N N . LEU B 1 267 ? 22.719 -23.312 -20.188 1 94.38 267 LEU B N 1
ATOM 11585 C CA . LEU B 1 267 ? 23.219 -23.906 -18.953 1 94.38 267 LEU B CA 1
ATOM 11586 C C . LEU B 1 267 ? 24.031 -25.156 -19.25 1 94.38 267 LEU B C 1
ATOM 11588 O O . LEU B 1 267 ? 25.016 -25.438 -18.562 1 94.38 267 LEU B O 1
ATOM 11592 N N . HIS B 1 268 ? 23.672 -25.891 -20.25 1 95.88 268 HIS B N 1
ATOM 11593 C CA . HIS B 1 268 ? 24.312 -27.172 -20.516 1 95.88 268 HIS B CA 1
ATOM 11594 C C . HIS B 1 268 ? 25.281 -27.062 -21.703 1 95.88 268 HIS B C 1
ATOM 11596 O O . HIS B 1 268 ? 26.312 -27.734 -21.719 1 95.88 268 HIS B O 1
ATOM 11602 N N . ARG B 1 269 ? 24.875 -26.219 -22.734 1 97.12 269 ARG B N 1
ATOM 11603 C CA . ARG B 1 269 ? 25.703 -26.109 -23.938 1 97.12 269 ARG B CA 1
ATOM 11604 C C . ARG B 1 269 ? 25.906 -24.641 -24.328 1 97.12 269 ARG B C 1
ATOM 11606 O O . ARG B 1 269 ? 25.453 -24.203 -25.375 1 97.12 269 ARG B O 1
ATOM 11613 N N . PRO B 1 270 ? 26.641 -23.906 -23.547 1 96.44 270 PRO B N 1
ATOM 11614 C CA . PRO B 1 270 ? 26.781 -22.469 -23.828 1 96.44 270 PRO B CA 1
ATOM 11615 C C . PRO B 1 270 ? 27.531 -22.188 -25.125 1 96.44 270 PRO B C 1
ATOM 11617 O O . PRO B 1 270 ? 27.141 -21.328 -25.906 1 96.44 270 PRO B O 1
ATOM 11620 N N . GLU B 1 271 ? 28.562 -22.938 -25.5 1 96.75 271 GLU B N 1
ATOM 11621 C CA . GLU B 1 271 ? 29.359 -22.719 -26.703 1 96.75 271 GLU B CA 1
ATOM 11622 C C . GLU B 1 271 ? 28.531 -22.984 -27.969 1 96.75 271 GLU B C 1
ATOM 11624 O O . GLU B 1 271 ? 28.609 -22.219 -28.938 1 96.75 271 GLU B O 1
ATOM 11629 N N . ALA B 1 272 ? 27.812 -24.078 -27.906 1 96.88 272 ALA B N 1
ATOM 11630 C CA . ALA B 1 272 ? 26.984 -24.422 -29.047 1 96.88 272 ALA B CA 1
ATOM 11631 C C . ALA B 1 272 ? 25.875 -23.391 -29.266 1 96.88 272 ALA B C 1
ATOM 11633 O O . ALA B 1 272 ? 25.5 -23.094 -30.406 1 96.88 272 ALA B O 1
ATOM 11634 N N . ALA B 1 273 ? 25.391 -22.906 -28.219 1 96.5 273 ALA B N 1
ATOM 11635 C CA . ALA B 1 273 ? 24.359 -21.875 -28.297 1 96.5 273 ALA B CA 1
ATOM 11636 C C . ALA B 1 273 ? 24.875 -20.625 -28.984 1 96.5 273 ALA B C 1
ATOM 11638 O O . ALA B 1 273 ? 24.188 -20.047 -29.828 1 96.5 273 ALA B O 1
ATOM 11639 N N . VAL B 1 274 ? 26.125 -20.172 -28.672 1 96.62 274 VAL B N 1
ATOM 11640 C CA . VAL B 1 274 ? 26.719 -19 -29.312 1 96.62 274 VAL B CA 1
ATOM 11641 C C . VAL B 1 274 ? 26.906 -19.266 -30.797 1 96.62 274 VAL B C 1
ATOM 11643 O O . VAL B 1 274 ? 26.656 -18.391 -31.641 1 96.62 274 VAL B O 1
ATOM 11646 N N . SER B 1 275 ? 27.344 -20.438 -31.047 1 96.06 275 SER B N 1
ATOM 11647 C CA . SER B 1 275 ? 27.547 -20.797 -32.438 1 96.06 275 SER B CA 1
ATOM 11648 C C . SER B 1 275 ? 26.234 -20.719 -33.25 1 96.06 275 SER B C 1
ATOM 11650 O O . SER B 1 275 ? 26.234 -20.312 -34.406 1 96.06 275 SER B O 1
ATOM 11652 N N . LEU B 1 276 ? 25.172 -21.156 -32.656 1 95.19 276 LEU B N 1
ATOM 11653 C CA . LEU B 1 276 ? 23.859 -21.094 -33.281 1 95.19 276 LEU B CA 1
ATOM 11654 C C . LEU B 1 276 ? 23.469 -19.641 -33.562 1 95.19 276 LEU B C 1
ATOM 11656 O O . LEU B 1 276 ? 22.938 -19.328 -34.625 1 95.19 276 LEU B O 1
ATOM 11660 N N . LEU B 1 277 ? 23.688 -18.781 -32.625 1 94.56 277 LEU B N 1
ATOM 11661 C CA . LEU B 1 277 ? 23.344 -17.375 -32.781 1 94.56 277 LEU B CA 1
ATOM 11662 C C . LEU B 1 277 ? 24.188 -16.703 -33.844 1 94.56 277 LEU B C 1
ATOM 11664 O O . LEU B 1 277 ? 23.734 -15.789 -34.531 1 94.56 277 LEU B O 1
ATOM 11668 N N . GLN B 1 278 ? 25.453 -17.125 -34.031 1 94.88 278 GLN B N 1
ATOM 11669 C CA . GLN B 1 278 ? 26.344 -16.594 -35.062 1 94.88 278 GLN B CA 1
ATOM 11670 C C . GLN B 1 278 ? 25.859 -16.953 -36.469 1 94.88 278 GLN B C 1
ATOM 11672 O O . GLN B 1 278 ? 25.969 -16.156 -37.406 1 94.88 278 GLN B O 1
ATOM 11677 N N . ARG B 1 279 ? 25.281 -18.078 -36.531 1 94.5 279 ARG B N 1
ATOM 11678 C CA . ARG B 1 279 ? 24.844 -18.562 -37.812 1 94.5 279 ARG B CA 1
ATOM 11679 C C . ARG B 1 279 ? 23.516 -17.906 -38.219 1 94.5 279 ARG B C 1
ATOM 11681 O O . ARG B 1 279 ? 23.203 -17.812 -39.406 1 94.5 279 ARG B O 1
ATOM 11688 N N . HIS B 1 280 ? 22.781 -17.531 -37.281 1 94.5 280 HIS B N 1
ATOM 11689 C CA . HIS B 1 280 ? 21.469 -16.938 -37.531 1 94.5 280 HIS B CA 1
ATOM 11690 C C . HIS B 1 280 ? 21.406 -15.508 -37.031 1 94.5 280 HIS B C 1
ATOM 11692 O O . HIS B 1 280 ? 20.938 -15.258 -35.938 1 94.5 280 HIS B O 1
ATOM 11698 N N . GLU B 1 281 ? 21.609 -14.57 -37.844 1 87.44 281 GLU B N 1
ATOM 11699 C CA . GLU B 1 281 ? 21.828 -13.172 -37.5 1 87.44 281 GLU B CA 1
ATOM 11700 C C . GLU B 1 281 ? 20.547 -12.516 -37.031 1 87.44 281 GLU B C 1
ATOM 11702 O O . GLU B 1 281 ? 20.594 -11.523 -36.281 1 87.44 281 GLU B O 1
ATOM 11707 N N . HIS B 1 282 ? 19.469 -13.102 -37.438 1 87.88 282 HIS B N 1
ATOM 11708 C CA . HIS B 1 282 ? 18.219 -12.469 -37.062 1 87.88 282 HIS B CA 1
ATOM 11709 C C . HIS B 1 282 ? 17.859 -12.75 -35.594 1 87.88 282 HIS B C 1
ATOM 11711 O O . HIS B 1 282 ? 17.016 -12.07 -35.031 1 87.88 282 HIS B O 1
ATOM 11717 N N . ALA B 1 283 ? 18.5 -13.742 -35 1 90.56 283 ALA B N 1
ATOM 11718 C CA . ALA B 1 283 ? 18.234 -14.094 -33.625 1 90.56 283 ALA B CA 1
ATOM 11719 C C . ALA B 1 283 ? 19.172 -13.344 -32.656 1 90.56 283 ALA B C 1
ATOM 11721 O O . ALA B 1 283 ? 20.375 -13.531 -32.688 1 90.56 283 ALA B O 1
ATOM 11722 N N . PHE B 1 284 ? 18.625 -12.547 -31.875 1 88.5 284 PHE B N 1
ATOM 11723 C CA . PHE B 1 284 ? 19.422 -11.781 -30.906 1 88.5 284 PHE B CA 1
ATOM 11724 C C . PHE B 1 284 ? 19.344 -12.398 -29.516 1 88.5 284 PHE B C 1
ATOM 11726 O O . PHE B 1 284 ? 18.281 -12.867 -29.109 1 88.5 284 PHE B O 1
ATOM 11733 N N . PRO B 1 285 ? 20.531 -12.422 -28.891 1 92.25 285 PRO B N 1
ATOM 11734 C CA . PRO B 1 285 ? 20.5 -12.969 -27.531 1 92.25 285 PRO B CA 1
ATOM 11735 C C . PRO B 1 285 ? 19.734 -12.078 -26.547 1 92.25 285 PRO B C 1
ATOM 11737 O O . PRO B 1 285 ? 19.734 -10.852 -26.703 1 92.25 285 PRO B O 1
ATOM 11740 N N . PHE B 1 286 ? 19.156 -12.656 -25.578 1 91.5 286 PHE B N 1
ATOM 11741 C CA . PHE B 1 286 ? 18.422 -11.938 -24.547 1 91.5 286 PHE B CA 1
ATOM 11742 C C . PHE B 1 286 ? 19.375 -11.375 -23.5 1 91.5 286 PHE B C 1
ATOM 11744 O O . PHE B 1 286 ? 20.516 -11.805 -23.406 1 91.5 286 PHE B O 1
ATOM 11751 N N . GLU B 1 287 ? 18.922 -10.469 -22.703 1 91.25 287 GLU B N 1
ATOM 11752 C CA . GLU B 1 287 ? 19.703 -9.883 -21.625 1 91.25 287 GLU B CA 1
ATOM 11753 C C . GLU B 1 287 ? 20.047 -10.914 -20.562 1 91.25 287 GLU B C 1
ATOM 11755 O O . GLU B 1 287 ? 19.188 -11.664 -20.109 1 91.25 287 GLU B O 1
ATOM 11760 N N . GLY B 1 288 ? 21.344 -10.922 -20.219 1 93 288 GLY B N 1
ATOM 11761 C CA . GLY B 1 288 ? 21.812 -11.773 -19.125 1 93 288 GLY B CA 1
ATOM 11762 C C . GLY B 1 288 ? 21.766 -13.25 -19.469 1 93 288 GLY B C 1
ATOM 11763 O O . GLY B 1 288 ? 21.953 -14.102 -18.594 1 93 288 GLY B O 1
ATOM 11764 N N . GLN B 1 289 ? 21.562 -13.625 -20.703 1 94.56 289 GLN B N 1
ATOM 11765 C CA . GLN B 1 289 ? 21.359 -15 -21.156 1 94.56 289 GLN B CA 1
ATOM 11766 C C . GLN B 1 289 ? 22.594 -15.859 -20.859 1 94.56 289 GLN B C 1
ATOM 11768 O O . GLN B 1 289 ? 22.469 -17.047 -20.578 1 94.56 289 GLN B O 1
ATOM 11773 N N . PHE B 1 290 ? 23.797 -15.312 -20.922 1 96.06 290 PHE B N 1
ATOM 11774 C CA . PHE B 1 290 ? 25.047 -16.062 -20.781 1 96.06 290 PHE B CA 1
ATOM 11775 C C . PHE B 1 290 ? 25.781 -15.68 -19.5 1 96.06 290 PHE B C 1
ATOM 11777 O O . PHE B 1 290 ? 26.953 -16.016 -19.328 1 96.06 290 PHE B O 1
ATOM 11784 N N . ALA B 1 291 ? 25.109 -14.883 -18.641 1 93.75 291 ALA B N 1
ATOM 11785 C CA . ALA B 1 291 ? 25.75 -14.352 -17.438 1 93.75 291 ALA B CA 1
ATOM 11786 C C . ALA B 1 291 ? 26.281 -15.477 -16.562 1 93.75 291 ALA B C 1
ATOM 11788 O O . ALA B 1 291 ? 27.422 -15.43 -16.094 1 93.75 291 ALA B O 1
ATOM 11789 N N . ARG B 1 292 ? 25.578 -16.594 -16.359 1 91.75 292 ARG B N 1
ATOM 11790 C CA . ARG B 1 292 ? 25.953 -17.688 -15.469 1 91.75 292 ARG B CA 1
ATOM 11791 C C . ARG B 1 292 ? 26.969 -18.609 -16.141 1 91.75 292 ARG B C 1
ATOM 11793 O O . ARG B 1 292 ? 27.734 -19.281 -15.453 1 91.75 292 ARG B O 1
ATOM 11800 N N . ALA B 1 293 ? 27 -18.641 -17.391 1 94.62 293 ALA B N 1
ATOM 11801 C CA . ALA B 1 293 ? 27.859 -19.578 -18.125 1 94.62 293 ALA B CA 1
ATOM 11802 C C . ALA B 1 293 ? 29.078 -18.859 -18.688 1 94.62 293 ALA B C 1
ATOM 11804 O O . ALA B 1 293 ? 29.875 -19.453 -19.422 1 94.62 293 ALA B O 1
ATOM 11805 N N . ALA B 1 294 ? 29.328 -17.656 -18.328 1 94.62 294 ALA B N 1
ATOM 11806 C CA . ALA B 1 294 ? 30.375 -16.828 -18.922 1 94.62 294 ALA B CA 1
ATOM 11807 C C . ALA B 1 294 ? 31.75 -17.453 -18.719 1 94.62 294 ALA B C 1
ATOM 11809 O O . ALA B 1 294 ? 32.562 -17.453 -19.641 1 94.62 294 ALA B O 1
ATOM 11810 N N . ALA B 1 295 ? 31.984 -18.047 -17.562 1 93.5 295 ALA B N 1
ATOM 11811 C CA . ALA B 1 295 ? 33.281 -18.609 -17.219 1 93.5 295 ALA B CA 1
ATOM 11812 C C . ALA B 1 295 ? 33.594 -19.844 -18.078 1 93.5 295 ALA B C 1
ATOM 11814 O O . ALA B 1 295 ? 34.75 -20.219 -18.25 1 93.5 295 ALA B O 1
ATOM 11815 N N . ARG B 1 296 ? 32.594 -20.5 -18.656 1 94.19 296 ARG B N 1
ATOM 11816 C CA . ARG B 1 296 ? 32.75 -21.734 -19.406 1 94.19 296 ARG B CA 1
ATOM 11817 C C . ARG B 1 296 ? 32.844 -21.469 -20.906 1 94.19 296 ARG B C 1
ATOM 11819 O O . ARG B 1 296 ? 33.094 -22.391 -21.703 1 94.19 296 ARG B O 1
ATOM 11826 N N . LEU B 1 297 ? 32.75 -20.297 -21.328 1 96.12 297 LEU B N 1
ATOM 11827 C CA . LEU B 1 297 ? 32.781 -19.953 -22.734 1 96.12 297 LEU B CA 1
ATOM 11828 C C . LEU B 1 297 ? 34.219 -19.828 -23.25 1 96.12 297 LEU B C 1
ATOM 11830 O O . LEU B 1 297 ? 35.125 -19.484 -22.484 1 96.12 297 LEU B O 1
ATOM 11834 N N . SER B 1 298 ? 34.375 -20.125 -24.594 1 95.75 298 SER B N 1
ATOM 11835 C CA . SER B 1 298 ? 35.688 -19.938 -25.219 1 95.75 298 SER B CA 1
ATOM 11836 C C . SER B 1 298 ? 36 -18.469 -25.406 1 95.75 298 SER B C 1
ATOM 11838 O O . SER B 1 298 ? 35.125 -17.625 -25.328 1 95.75 298 SER B O 1
ATOM 11840 N N . MET B 1 299 ? 37.25 -18.172 -25.75 1 96.06 299 MET B N 1
ATOM 11841 C CA . MET B 1 299 ? 37.688 -16.797 -25.938 1 96.06 299 MET B CA 1
ATOM 11842 C C . MET B 1 299 ? 37 -16.172 -27.156 1 96.06 299 MET B C 1
ATOM 11844 O O . MET B 1 299 ? 36.594 -15.016 -27.125 1 96.06 299 MET B O 1
ATOM 11848 N N . ASP B 1 300 ? 36.812 -16.922 -28.094 1 95.56 300 ASP B N 1
ATOM 11849 C CA . ASP B 1 300 ? 36.219 -16.422 -29.312 1 95.56 300 ASP B CA 1
ATOM 11850 C C . ASP B 1 300 ? 34.719 -16.109 -29.094 1 95.56 300 ASP B C 1
ATOM 11852 O O . ASP B 1 300 ? 34.219 -15.109 -29.625 1 95.56 300 ASP B O 1
ATOM 11856 N N . SER B 1 301 ? 34.094 -16.953 -28.359 1 96.44 301 SER B N 1
ATOM 11857 C CA . SER B 1 301 ? 32.688 -16.75 -28.062 1 96.44 301 SER B CA 1
ATOM 11858 C C . SER B 1 301 ? 32.469 -15.5 -27.219 1 96.44 301 SER B C 1
ATOM 11860 O O . SER B 1 301 ? 31.516 -14.742 -27.438 1 96.44 301 SER B O 1
ATOM 11862 N N . LEU B 1 302 ? 33.344 -15.289 -26.312 1 95.88 302 LEU B N 1
ATOM 11863 C CA . LEU B 1 302 ? 33.281 -14.109 -25.469 1 95.88 302 LEU B CA 1
ATOM 11864 C C . LEU B 1 302 ? 33.469 -12.836 -26.281 1 95.88 302 LEU B C 1
ATOM 11866 O O . LEU B 1 302 ? 32.719 -11.867 -26.109 1 95.88 302 LEU B O 1
ATOM 11870 N N . VAL B 1 303 ? 34.406 -12.859 -27.156 1 96.19 303 VAL B N 1
ATOM 11871 C CA . VAL B 1 303 ? 34.688 -11.711 -28.016 1 96.19 303 VAL B CA 1
ATOM 11872 C C . VAL B 1 303 ? 33.438 -11.383 -28.859 1 96.19 303 VAL B C 1
ATOM 11874 O O . VAL B 1 303 ? 33.062 -10.219 -28.984 1 96.19 303 VAL B O 1
ATOM 11877 N N . TRP B 1 304 ? 32.906 -12.414 -29.375 1 95.5 304 TRP B N 1
ATOM 11878 C CA . TRP B 1 304 ? 31.75 -12.219 -30.234 1 95.5 304 TRP B CA 1
ATOM 11879 C C . TRP B 1 304 ? 30.594 -11.602 -29.438 1 95.5 304 TRP B C 1
ATOM 11881 O O . TRP B 1 304 ? 29.922 -10.688 -29.922 1 95.5 304 TRP B O 1
ATOM 11891 N N . LEU B 1 305 ? 30.297 -12.109 -28.297 1 95 305 LEU B N 1
ATOM 11892 C CA . LEU B 1 305 ? 29.203 -11.625 -27.469 1 95 305 LEU B CA 1
ATOM 11893 C C . LEU B 1 305 ? 29.422 -10.172 -27.047 1 95 305 LEU B C 1
ATOM 11895 O O . LEU B 1 305 ? 28.484 -9.375 -27.031 1 95 305 LEU B O 1
ATOM 11899 N N . VAL B 1 306 ? 30.625 -9.812 -26.719 1 94.88 306 VAL B N 1
ATOM 11900 C CA . VAL B 1 306 ? 30.938 -8.453 -26.297 1 94.88 306 VAL B CA 1
ATOM 11901 C C . VAL B 1 306 ? 30.766 -7.496 -27.484 1 94.88 306 VAL B C 1
ATOM 11903 O O . VAL B 1 306 ? 30.266 -6.379 -27.312 1 94.88 306 VAL B O 1
ATOM 11906 N N . ARG B 1 307 ? 31.094 -7.938 -28.609 1 93 307 ARG B N 1
ATOM 11907 C CA . ARG B 1 307 ? 31.047 -7.094 -29.797 1 93 307 ARG B CA 1
ATOM 11908 C C . ARG B 1 307 ? 29.594 -6.887 -30.25 1 93 307 ARG B C 1
ATOM 11910 O O . ARG B 1 307 ? 29.281 -5.867 -30.875 1 93 307 ARG B O 1
ATOM 11917 N N . HIS B 1 308 ? 28.812 -7.883 -29.938 1 90.94 308 HIS B N 1
ATOM 11918 C CA . HIS B 1 308 ? 27.484 -7.844 -30.531 1 90.94 308 HIS B CA 1
ATOM 11919 C C . HIS B 1 308 ? 26.406 -7.605 -29.484 1 90.94 308 HIS B C 1
ATOM 11921 O O . HIS B 1 308 ? 25.438 -6.898 -29.734 1 90.94 308 HIS B O 1
ATOM 11927 N N . ALA B 1 309 ? 26.531 -8.203 -28.281 1 92.5 309 ALA B N 1
ATOM 11928 C CA . ALA B 1 309 ? 25.516 -8.086 -27.234 1 92.5 309 ALA B CA 1
ATOM 11929 C C . ALA B 1 309 ? 26.141 -8.203 -25.844 1 92.5 309 ALA B C 1
ATOM 11931 O O . ALA B 1 309 ? 25.859 -9.164 -25.125 1 92.5 309 ALA B O 1
ATOM 11932 N N . PRO B 1 310 ? 26.812 -7.219 -25.469 1 92.56 310 PRO B N 1
ATOM 11933 C CA . PRO B 1 310 ? 27.5 -7.312 -24.188 1 92.56 310 PRO B CA 1
ATOM 11934 C C . PRO B 1 310 ? 26.547 -7.523 -23.016 1 92.56 310 PRO B C 1
ATOM 11936 O O . PRO B 1 310 ? 26.906 -8.18 -22.031 1 92.56 310 PRO B O 1
ATOM 11939 N N . SER B 1 311 ? 25.344 -7 -23.109 1 91.19 311 SER B N 1
ATOM 11940 C CA . SER B 1 311 ? 24.375 -7.102 -22.031 1 91.19 311 SER B CA 1
ATOM 11941 C C . SER B 1 311 ? 23.969 -8.555 -21.781 1 91.19 311 SER B C 1
ATOM 11943 O O . SER B 1 311 ? 23.438 -8.883 -20.734 1 91.19 311 SER B O 1
ATOM 11945 N N . SER B 1 312 ? 24.172 -9.492 -22.734 1 94.81 312 SER B N 1
ATOM 11946 C CA . SER B 1 312 ? 23.844 -10.906 -22.578 1 94.81 312 SER B CA 1
ATOM 11947 C C . SER B 1 312 ? 24.734 -11.555 -21.516 1 94.81 312 SER B C 1
ATOM 11949 O O . SER B 1 312 ? 24.391 -12.594 -20.953 1 94.81 312 SER B O 1
ATOM 11951 N N . LEU B 1 313 ? 25.922 -10.883 -21.234 1 95.19 313 LEU B N 1
ATOM 11952 C CA . LEU B 1 313 ? 26.875 -11.383 -20.25 1 95.19 313 LEU B CA 1
ATOM 11953 C C . LEU B 1 313 ? 26.594 -10.789 -18.875 1 95.19 313 LEU B C 1
ATOM 11955 O O . LEU B 1 313 ? 27.344 -11.039 -17.922 1 95.19 313 LEU B O 1
ATOM 11959 N N . GLY B 1 314 ? 25.531 -9.977 -18.797 1 92.19 314 GLY B N 1
ATOM 11960 C CA . GLY B 1 314 ? 25.234 -9.281 -17.547 1 92.19 314 GLY B CA 1
ATOM 11961 C C . GLY B 1 314 ? 26.062 -8.023 -17.359 1 92.19 314 GLY B C 1
ATOM 11962 O O . GLY B 1 314 ? 26.641 -7.512 -18.312 1 92.19 314 GLY B O 1
ATOM 11963 N N . ASP B 1 315 ? 26.188 -7.605 -16.031 1 91.56 315 ASP B N 1
ATOM 11964 C CA . ASP B 1 315 ? 26.953 -6.406 -15.703 1 91.56 315 ASP B CA 1
ATOM 11965 C C . ASP B 1 315 ? 28.438 -6.711 -15.609 1 91.56 315 ASP B C 1
ATOM 11967 O O . ASP B 1 315 ? 28.844 -7.766 -15.094 1 91.56 315 ASP B O 1
ATOM 11971 N N . ALA B 1 316 ? 29.188 -5.82 -16.156 1 91.25 316 ALA B N 1
ATOM 11972 C CA . ALA B 1 316 ? 30.641 -6.02 -16.172 1 91.25 316 ALA B CA 1
ATOM 11973 C C . ALA B 1 316 ? 31.188 -6.148 -14.766 1 91.25 316 ALA B C 1
ATOM 11975 O O . ALA B 1 316 ? 32.156 -6.875 -14.531 1 91.25 316 ALA B O 1
ATOM 11976 N N . LYS B 1 317 ? 30.578 -5.434 -13.812 1 88.38 317 LYS B N 1
ATOM 11977 C CA . LYS B 1 317 ? 31.016 -5.457 -12.43 1 88.38 317 LYS B CA 1
ATOM 11978 C C . LYS B 1 317 ? 30.953 -6.867 -11.852 1 88.38 317 LYS B C 1
ATOM 11980 O O . LYS B 1 317 ? 31.875 -7.301 -11.156 1 88.38 317 LYS B O 1
ATOM 11985 N N . THR B 1 318 ? 30 -7.613 -12.203 1 89.06 318 THR B N 1
ATOM 11986 C CA . THR B 1 318 ? 29.812 -8.961 -11.672 1 89.06 318 THR B CA 1
ATOM 11987 C C . THR B 1 318 ? 30.516 -9.992 -12.562 1 89.06 318 THR B C 1
ATOM 11989 O O . THR B 1 318 ? 30.875 -11.07 -12.102 1 89.06 318 THR B O 1
ATOM 11992 N N . LEU B 1 319 ? 30.75 -9.695 -13.828 1 92.06 319 LEU B N 1
ATOM 11993 C CA . LEU B 1 319 ? 31.328 -10.617 -14.805 1 92.06 319 LEU B CA 1
ATOM 11994 C C . LEU B 1 319 ? 32.844 -10.781 -14.57 1 92.06 319 LEU B C 1
ATOM 11996 O O . LEU B 1 319 ? 33.344 -11.898 -14.586 1 92.06 319 LEU B O 1
ATOM 12000 N N . LEU B 1 320 ? 33.562 -9.734 -14.273 1 90.44 320 LEU B N 1
ATOM 12001 C CA . LEU B 1 320 ? 35.031 -9.711 -14.289 1 90.44 320 LEU B CA 1
ATOM 12002 C C . LEU B 1 320 ? 35.594 -10.617 -13.203 1 90.44 320 LEU B C 1
ATOM 12004 O O . LEU B 1 320 ? 36.5 -11.406 -13.461 1 90.44 320 LEU B O 1
ATOM 12008 N N . PRO B 1 321 ? 34.906 -10.523 -11.969 1 89.06 321 PRO B N 1
ATOM 12009 C CA . PRO B 1 321 ? 35.469 -11.391 -10.938 1 89.06 321 PRO B CA 1
ATOM 12010 C C . PRO B 1 321 ? 35.281 -12.875 -11.242 1 89.06 321 PRO B C 1
ATOM 12012 O O . PRO B 1 321 ? 36 -13.719 -10.711 1 89.06 321 PRO B O 1
ATOM 12015 N N . ARG B 1 322 ? 34.469 -13.273 -12.086 1 90.88 322 ARG B N 1
ATOM 12016 C CA . ARG B 1 322 ? 34.156 -14.664 -12.383 1 90.88 322 ARG B CA 1
ATOM 12017 C C . ARG B 1 322 ? 35.031 -15.203 -13.516 1 90.88 322 ARG B C 1
ATOM 12019 O O . ARG B 1 322 ? 35.156 -16.406 -13.703 1 90.88 322 ARG B O 1
ATOM 12026 N N . LEU B 1 323 ? 35.75 -14.352 -14.164 1 94.19 323 LEU B N 1
ATOM 12027 C CA . LEU B 1 323 ? 36.531 -14.742 -15.328 1 94.19 323 LEU B CA 1
ATOM 12028 C C . LEU B 1 323 ? 38 -14.969 -14.953 1 94.19 323 LEU B C 1
ATOM 12030 O O . LEU B 1 323 ? 38.5 -14.398 -13.977 1 94.19 323 LEU B O 1
ATOM 12034 N N . SER B 1 324 ? 38.656 -15.852 -15.781 1 93.06 324 SER B N 1
ATOM 12035 C CA . SER B 1 324 ? 40.094 -16.031 -15.656 1 93.06 324 SER B CA 1
ATOM 12036 C C . SER B 1 324 ? 40.844 -14.805 -16.156 1 93.06 324 SER B C 1
ATOM 12038 O O . SER B 1 324 ? 40.281 -13.938 -16.812 1 93.06 324 SER B O 1
ATOM 12040 N N . GLU B 1 325 ? 42.094 -14.648 -15.914 1 92.75 325 GLU B N 1
ATOM 12041 C CA . GLU B 1 325 ? 42.906 -13.5 -16.281 1 92.75 325 GLU B CA 1
ATOM 12042 C C . GLU B 1 325 ? 43 -13.344 -17.797 1 92.75 325 GLU B C 1
ATOM 12044 O O . GLU B 1 325 ? 42.969 -12.227 -18.312 1 92.75 325 GLU B O 1
ATOM 12049 N N . THR B 1 326 ? 43.094 -14.461 -18.453 1 93.38 326 THR B N 1
ATOM 12050 C CA . THR B 1 326 ? 43.188 -14.406 -19.906 1 93.38 326 THR B CA 1
ATOM 12051 C C . THR B 1 326 ? 41.844 -13.961 -20.5 1 93.38 326 THR B C 1
ATOM 12053 O O . THR B 1 326 ? 41.844 -13.156 -21.438 1 93.38 326 THR B O 1
ATOM 12056 N N . ALA B 1 327 ? 40.812 -14.508 -19.984 1 94.5 327 ALA B N 1
ATOM 12057 C CA . ALA B 1 327 ? 39.469 -14.156 -20.469 1 94.5 327 ALA B CA 1
ATOM 12058 C C . ALA B 1 327 ? 39.188 -12.68 -20.219 1 94.5 327 ALA B C 1
ATOM 12060 O O . ALA B 1 327 ? 38.531 -12.023 -21.031 1 94.5 327 ALA B O 1
ATOM 12061 N N . ARG B 1 328 ? 39.656 -12.188 -19.109 1 94.12 328 ARG B N 1
ATOM 12062 C CA . ARG B 1 328 ? 39.5 -10.781 -18.781 1 94.12 328 ARG B CA 1
ATOM 12063 C C . ARG B 1 328 ? 40.156 -9.883 -19.812 1 94.12 328 ARG B C 1
ATOM 12065 O O . ARG B 1 328 ? 39.594 -8.883 -20.25 1 94.12 328 ARG B O 1
ATOM 12072 N N . ARG B 1 329 ? 41.281 -10.242 -20.188 1 94.06 329 ARG B N 1
ATOM 12073 C CA . ARG B 1 329 ? 42.062 -9.453 -21.156 1 94.06 329 ARG B CA 1
ATOM 12074 C C . ARG B 1 329 ? 41.344 -9.43 -22.5 1 94.06 329 ARG B C 1
ATOM 12076 O O . ARG B 1 329 ? 41.281 -8.383 -23.156 1 94.06 329 ARG B O 1
ATOM 12083 N N . VAL B 1 330 ? 40.812 -10.523 -22.859 1 94.5 330 VAL B N 1
ATOM 12084 C CA . VAL B 1 330 ? 40.125 -10.656 -24.141 1 94.5 330 VAL B CA 1
ATOM 12085 C C . VAL B 1 330 ? 38.875 -9.805 -24.156 1 94.5 330 VAL B C 1
ATOM 12087 O O . VAL B 1 330 ? 38.562 -9.148 -25.141 1 94.5 330 VAL B O 1
ATOM 12090 N N . VAL B 1 331 ? 38.156 -9.867 -23.078 1 94.69 331 VAL B N 1
ATOM 12091 C CA . VAL B 1 331 ? 36.938 -9.102 -22.938 1 94.69 331 VAL B CA 1
ATOM 12092 C C . VAL B 1 331 ? 37.219 -7.609 -23 1 94.69 331 VAL B C 1
ATOM 12094 O O . VAL B 1 331 ? 36.531 -6.855 -23.672 1 94.69 331 VAL B O 1
ATOM 12097 N N . VAL B 1 332 ? 38.312 -7.188 -22.359 1 95.38 332 VAL B N 1
ATOM 12098 C CA . VAL B 1 332 ? 38.719 -5.781 -22.344 1 95.38 332 VAL B CA 1
ATOM 12099 C C . VAL B 1 332 ? 39.094 -5.344 -23.75 1 95.38 332 VAL B C 1
ATOM 12101 O O . VAL B 1 332 ? 38.688 -4.285 -24.219 1 95.38 332 VAL B O 1
ATOM 12104 N N . GLU B 1 333 ? 39.781 -6.168 -24.406 1 95.12 333 GLU B N 1
ATOM 12105 C CA . GLU B 1 333 ? 40.219 -5.848 -25.766 1 95.12 333 GLU B CA 1
ATOM 12106 C C . GLU B 1 333 ? 39.031 -5.773 -26.719 1 95.12 333 GLU B C 1
ATOM 12108 O O . GLU B 1 333 ? 38.969 -4.883 -27.578 1 95.12 333 GLU B O 1
ATOM 12113 N N . ALA B 1 334 ? 38.188 -6.711 -26.594 1 95.5 334 ALA B N 1
ATOM 12114 C CA . ALA B 1 334 ? 37 -6.742 -27.453 1 95.5 334 ALA B CA 1
ATOM 12115 C C . ALA B 1 334 ? 36.125 -5.512 -27.219 1 95.5 334 ALA B C 1
ATOM 12117 O O . ALA B 1 334 ? 35.625 -4.922 -28.188 1 95.5 334 ALA B O 1
ATOM 12118 N N . TRP B 1 335 ? 35.969 -5.18 -26.016 1 95.25 335 TRP B N 1
ATOM 12119 C CA . TRP B 1 335 ? 35.156 -4.004 -25.688 1 95.25 335 TRP B CA 1
ATOM 12120 C C . TRP B 1 335 ? 35.812 -2.734 -26.234 1 95.25 335 TRP B C 1
ATOM 12122 O O . TRP B 1 335 ? 35.125 -1.866 -26.781 1 95.25 335 TRP B O 1
ATOM 12132 N N . CYS B 1 336 ? 37.125 -2.568 -26.047 1 95.75 336 CYS B N 1
ATOM 12133 C CA . CYS B 1 336 ? 37.844 -1.408 -26.562 1 95.75 336 CYS B CA 1
ATOM 12134 C C . CYS B 1 336 ? 37.656 -1.258 -28.062 1 95.75 336 CYS B C 1
ATOM 12136 O O . CYS B 1 336 ? 37.469 -0.146 -28.562 1 95.75 336 CYS B O 1
ATOM 12138 N N . ALA B 1 337 ? 37.625 -2.416 -28.641 1 94.19 337 ALA B N 1
ATOM 12139 C CA . ALA B 1 337 ? 37.5 -2.396 -30.094 1 94.19 337 ALA B CA 1
ATOM 12140 C C . ALA B 1 337 ? 36.094 -1.952 -30.531 1 94.19 337 ALA B C 1
ATOM 12142 O O . ALA B 1 337 ? 35.906 -1.374 -31.594 1 94.19 337 ALA B O 1
ATOM 12143 N N . THR B 1 338 ? 35.125 -2.184 -29.734 1 93.06 338 THR B N 1
ATOM 12144 C CA . THR B 1 338 ? 33.75 -1.864 -30.094 1 93.06 338 THR B CA 1
ATOM 12145 C C . THR B 1 338 ? 33.094 -1.038 -29 1 93.06 338 THR B C 1
ATOM 12147 O O . THR B 1 338 ? 31.953 -1.326 -28.609 1 93.06 338 THR B O 1
ATOM 12150 N N . VAL B 1 339 ? 33.688 -0.012 -28.547 1 92.69 339 VAL B N 1
ATOM 12151 C CA . VAL B 1 339 ? 33.219 0.783 -27.422 1 92.69 339 VAL B CA 1
ATOM 12152 C C . VAL B 1 339 ? 31.922 1.491 -27.797 1 92.69 339 VAL B C 1
ATOM 12154 O O . VAL B 1 339 ? 31.094 1.768 -26.938 1 92.69 339 VAL B O 1
ATOM 12157 N N . ASP B 1 340 ? 31.641 1.641 -28.969 1 89.19 340 ASP B N 1
ATOM 12158 C CA . ASP B 1 340 ? 30.484 2.412 -29.438 1 89.19 340 ASP B CA 1
ATOM 12159 C C . ASP B 1 340 ? 29.188 1.627 -29.25 1 89.19 340 ASP B C 1
ATOM 12161 O O . ASP B 1 340 ? 28.109 2.213 -29.188 1 89.19 340 ASP B O 1
ATOM 12165 N N . VAL B 1 341 ? 29.344 0.338 -29.172 1 88.25 341 VAL B N 1
ATOM 12166 C CA . VAL B 1 341 ? 28.156 -0.513 -29.047 1 88.25 341 VAL B CA 1
ATOM 12167 C C . VAL B 1 341 ? 27.531 -0.326 -27.672 1 88.25 341 VAL B C 1
ATOM 12169 O O . VAL B 1 341 ? 26.312 -0.186 -27.547 1 88.25 341 VAL B O 1
ATOM 12172 N N . ALA B 1 342 ? 28.281 -0.334 -26.656 1 91.19 342 ALA B N 1
ATOM 12173 C CA . ALA B 1 342 ? 27.797 -0.149 -25.281 1 91.19 342 ALA B CA 1
ATOM 12174 C C . ALA B 1 342 ? 28.875 0.489 -24.406 1 91.19 342 ALA B C 1
ATOM 12176 O O . ALA B 1 342 ? 29.469 -0.181 -23.562 1 91.19 342 ALA B O 1
ATOM 12177 N N . PRO B 1 343 ? 28.984 1.717 -24.516 1 92.69 343 PRO B N 1
ATOM 12178 C CA . PRO B 1 343 ? 30.094 2.393 -23.828 1 92.69 343 PRO B CA 1
ATOM 12179 C C . PRO B 1 343 ? 29.984 2.299 -22.312 1 92.69 343 PRO B C 1
ATOM 12181 O O . PRO B 1 343 ? 30.984 2.043 -21.641 1 92.69 343 PRO B O 1
ATOM 12184 N N . VAL B 1 344 ? 28.844 2.432 -21.734 1 92.44 344 VAL B N 1
ATOM 12185 C CA . VAL B 1 344 ? 28.688 2.549 -20.297 1 92.44 344 VAL B CA 1
ATOM 12186 C C . VAL B 1 344 ? 28.797 1.172 -19.641 1 92.44 344 VAL B C 1
ATOM 12188 O O . VAL B 1 344 ? 29.094 1.063 -18.453 1 92.44 344 VAL B O 1
ATOM 12191 N N . TRP B 1 345 ? 28.625 0.069 -20.516 1 92.12 345 TRP B N 1
ATOM 12192 C CA . TRP B 1 345 ? 28.719 -1.296 -20 1 92.12 345 TRP B CA 1
ATOM 12193 C C . TRP B 1 345 ? 30.125 -1.59 -19.484 1 92.12 345 TRP B C 1
ATOM 12195 O O . TRP B 1 345 ? 30.297 -2.365 -18.547 1 92.12 345 TRP B O 1
ATOM 12205 N N . GLY B 1 346 ? 31.141 -0.918 -20.031 1 92.31 346 GLY B N 1
ATOM 12206 C CA . GLY B 1 346 ? 32.531 -1.227 -19.75 1 92.31 346 GLY B CA 1
ATOM 12207 C C . GLY B 1 346 ? 33.125 -0.308 -18.703 1 92.31 346 GLY B C 1
ATOM 12208 O O . GLY B 1 346 ? 34.344 -0.123 -18.672 1 92.31 346 GLY B O 1
ATOM 12209 N N . THR B 1 347 ? 32.406 0.353 -17.844 1 92.88 347 THR B N 1
ATOM 12210 C CA . THR B 1 347 ? 32.906 1.289 -16.844 1 92.88 347 THR B CA 1
ATOM 12211 C C . THR B 1 347 ? 34.031 0.647 -16.031 1 92.88 347 THR B C 1
ATOM 12213 O O . THR B 1 347 ? 35.125 1.199 -15.922 1 92.88 347 THR B O 1
ATOM 12216 N N . GLU B 1 348 ? 33.812 -0.606 -15.57 1 92.19 348 GLU B N 1
ATOM 12217 C CA . GLU B 1 348 ? 34.781 -1.297 -14.719 1 92.19 348 GLU B CA 1
ATOM 12218 C C . GLU B 1 348 ? 35.969 -1.816 -15.523 1 92.19 348 GLU B C 1
ATOM 12220 O O . GLU B 1 348 ? 37.031 -2.131 -14.961 1 92.19 348 GLU B O 1
ATOM 12225 N N . LEU B 1 349 ? 35.844 -1.861 -16.844 1 94 349 LEU B N 1
ATOM 12226 C CA . LEU B 1 349 ? 36.906 -2.387 -17.703 1 94 349 LEU B CA 1
ATOM 12227 C C . LEU B 1 349 ? 37.969 -1.332 -17.953 1 94 349 LEU B C 1
ATOM 12229 O O . LEU B 1 349 ? 39.094 -1.665 -18.344 1 94 349 LEU B O 1
ATOM 12233 N N . LEU B 1 350 ? 37.656 -0.118 -17.719 1 94.25 350 LEU B N 1
ATOM 12234 C CA . LEU B 1 350 ? 38.562 0.969 -18 1 94.25 350 LEU B CA 1
ATOM 12235 C C . LEU B 1 350 ? 39.844 0.825 -17.172 1 94.25 350 LEU B C 1
ATOM 12237 O O . LEU B 1 350 ? 40.938 1.199 -17.625 1 94.25 350 LEU B O 1
ATOM 12241 N N . ARG B 1 351 ? 39.781 0.224 -15.961 1 90 351 ARG B N 1
ATOM 12242 C CA . ARG B 1 351 ? 40.906 0.038 -15.062 1 90 351 ARG B CA 1
ATOM 12243 C C . ARG B 1 351 ? 41.875 -0.989 -15.617 1 90 351 ARG B C 1
ATOM 12245 O O . ARG B 1 351 ? 43.062 -0.955 -15.297 1 90 351 ARG B O 1
ATOM 12252 N N . SER B 1 352 ? 41.375 -1.787 -16.484 1 90.81 352 SER B N 1
ATOM 12253 C CA . SER B 1 352 ? 42.188 -2.904 -16.969 1 90.81 352 SER B CA 1
ATOM 12254 C C . SER B 1 352 ? 42.875 -2.572 -18.281 1 90.81 352 SER B C 1
ATOM 12256 O O . SER B 1 352 ? 43.562 -3.41 -18.859 1 90.81 352 SER B O 1
ATOM 12258 N N . ILE B 1 353 ? 42.781 -1.354 -18.766 1 94.38 353 ILE B N 1
ATOM 12259 C CA . ILE B 1 353 ? 43.406 -0.973 -20.031 1 94.38 353 ILE B CA 1
ATOM 12260 C C . ILE B 1 353 ? 44.812 -0.434 -19.766 1 94.38 353 ILE B C 1
ATOM 12262 O O . ILE B 1 353 ? 44.969 0.645 -19.188 1 94.38 353 ILE B O 1
ATOM 12266 N N . SER B 1 354 ? 45.812 -1.092 -20.203 1 89 354 SER B N 1
ATOM 12267 C CA . SER B 1 354 ? 47.188 -0.72 -19.938 1 89 354 SER B CA 1
ATOM 12268 C C . SER B 1 354 ? 47.719 0.291 -20.953 1 89 354 SER B C 1
ATOM 12270 O O . SER B 1 354 ? 48.5 1.179 -20.609 1 89 354 SER B O 1
ATOM 12272 N N . ASP B 1 355 ? 47.219 0.269 -22.234 1 92.5 355 ASP B N 1
ATOM 12273 C CA . ASP B 1 355 ? 47.656 1.202 -23.266 1 92.5 355 ASP B CA 1
ATOM 12274 C C . ASP B 1 355 ? 47 2.578 -23.078 1 92.5 355 ASP B C 1
ATOM 12276 O O . ASP B 1 355 ? 45.781 2.719 -23.109 1 92.5 355 ASP B O 1
ATOM 12280 N N . VAL B 1 356 ? 47.812 3.539 -22.938 1 92.62 356 VAL B N 1
ATOM 12281 C CA . VAL B 1 356 ? 47.375 4.879 -22.562 1 92.62 356 VAL B CA 1
ATOM 12282 C C . VAL B 1 356 ? 46.562 5.5 -23.703 1 92.62 356 VAL B C 1
ATOM 12284 O O . VAL B 1 356 ? 45.531 6.152 -23.469 1 92.62 356 VAL B O 1
ATOM 12287 N N . ARG B 1 357 ? 47.031 5.25 -24.844 1 93.56 357 ARG B N 1
ATOM 12288 C CA . ARG B 1 357 ? 46.344 5.832 -26 1 93.56 357 ARG B CA 1
ATOM 12289 C C . ARG B 1 357 ? 44.969 5.234 -26.156 1 93.56 357 ARG B C 1
ATOM 12291 O O . ARG B 1 357 ? 44 5.957 -26.422 1 93.56 357 ARG B O 1
ATOM 12298 N N . GLU B 1 358 ? 44.938 4.016 -26.031 1 94.38 358 GLU B N 1
ATOM 12299 C CA . GLU B 1 358 ? 43.656 3.332 -26.156 1 94.38 358 GLU B CA 1
ATOM 12300 C C . GLU B 1 358 ? 42.719 3.723 -25.016 1 94.38 358 GLU B C 1
ATOM 12302 O O . GLU B 1 358 ? 41.531 3.902 -25.219 1 94.38 358 GLU B O 1
ATOM 12307 N N . ARG B 1 359 ? 43.25 3.855 -23.906 1 94.81 359 ARG B N 1
ATOM 12308 C CA . ARG B 1 359 ? 42.438 4.25 -22.75 1 94.81 359 ARG B CA 1
ATOM 12309 C C . ARG B 1 359 ? 41.844 5.633 -22.938 1 94.81 359 ARG B C 1
ATOM 12311 O O . ARG B 1 359 ? 40.688 5.859 -22.609 1 94.81 359 ARG B O 1
ATOM 12318 N N . GLU B 1 360 ? 42.625 6.496 -23.484 1 94.81 360 GLU B N 1
ATOM 12319 C CA . GLU B 1 360 ? 42.156 7.852 -23.734 1 94.81 360 GLU B CA 1
ATOM 12320 C C . GLU B 1 360 ? 41.031 7.863 -24.766 1 94.81 360 GLU B C 1
ATOM 12322 O O . GLU B 1 360 ? 40.031 8.586 -24.609 1 94.81 360 GLU B O 1
ATOM 12327 N N . ARG B 1 361 ? 41.25 7.09 -25.75 1 94.62 361 ARG B N 1
ATOM 12328 C CA . ARG B 1 361 ? 40.25 7.012 -26.797 1 94.62 361 ARG B CA 1
ATOM 12329 C C . ARG B 1 361 ? 38.938 6.48 -26.25 1 94.62 361 ARG B C 1
ATOM 12331 O O . ARG B 1 361 ? 37.875 7.066 -26.484 1 94.62 361 ARG B O 1
ATOM 12338 N N . VAL B 1 362 ? 39 5.441 -25.531 1 95.44 362 VAL B N 1
ATOM 12339 C CA . VAL B 1 362 ? 37.812 4.773 -25 1 95.44 362 VAL B CA 1
ATOM 12340 C C . VAL B 1 362 ? 37.156 5.664 -23.953 1 95.44 362 VAL B C 1
ATOM 12342 O O . VAL B 1 362 ? 35.938 5.746 -23.891 1 95.44 362 VAL B O 1
ATOM 12345 N N . HIS B 1 363 ? 38 6.34 -23.219 1 95.38 363 HIS B N 1
ATOM 12346 C CA . HIS B 1 363 ? 37.438 7.223 -22.188 1 95.38 363 HIS B CA 1
ATOM 12347 C C . HIS B 1 363 ? 36.656 8.375 -22.812 1 95.38 363 HIS B C 1
ATOM 12349 O O . HIS B 1 363 ? 35.625 8.773 -22.297 1 95.38 363 HIS B O 1
ATOM 12355 N N . ALA B 1 364 ? 37.156 8.93 -23.812 1 94.88 364 ALA B N 1
ATOM 12356 C CA . ALA B 1 364 ? 36.5 10.047 -24.469 1 94.88 364 ALA B CA 1
ATOM 12357 C C . ALA B 1 364 ? 35.094 9.656 -24.891 1 94.88 364 ALA B C 1
ATOM 12359 O O . ALA B 1 364 ? 34.125 10.414 -24.703 1 94.88 364 ALA B O 1
ATOM 12360 N N . ARG B 1 365 ? 35 8.477 -25.484 1 94.88 365 ARG B N 1
ATOM 12361 C CA . ARG B 1 365 ? 33.688 7.992 -25.906 1 94.88 365 ARG B CA 1
ATOM 12362 C C . ARG B 1 365 ? 32.812 7.641 -24.719 1 94.88 365 ARG B C 1
ATOM 12364 O O . ARG B 1 365 ? 31.609 7.938 -24.703 1 94.88 365 ARG B O 1
ATOM 12371 N N . TRP B 1 366 ? 33.375 7.031 -23.719 1 95.62 366 TRP B N 1
ATOM 12372 C CA . TRP B 1 366 ? 32.656 6.645 -22.5 1 95.62 366 TRP B CA 1
ATOM 12373 C C . TRP B 1 366 ? 32.125 7.871 -21.781 1 95.62 366 TRP B C 1
ATOM 12375 O O . TRP B 1 366 ? 30.969 7.887 -21.359 1 95.62 366 TRP B O 1
ATOM 12385 N N . SER B 1 367 ? 32.875 8.938 -21.594 1 95.69 367 SER B N 1
ATOM 12386 C CA . SER B 1 367 ? 32.531 10.141 -20.844 1 95.69 367 SER B CA 1
ATOM 12387 C C . SER B 1 367 ? 31.25 10.789 -21.406 1 95.69 367 SER B C 1
ATOM 12389 O O . SER B 1 367 ? 30.375 11.203 -20.641 1 95.69 367 SER B O 1
ATOM 12391 N N . VAL B 1 368 ? 31.203 10.789 -22.656 1 94.69 368 VAL B N 1
ATOM 12392 C CA . VAL B 1 368 ? 30.047 11.398 -23.328 1 94.69 368 VAL B CA 1
ATOM 12393 C C . VAL B 1 368 ? 28.812 10.523 -23.125 1 94.69 368 VAL B C 1
ATOM 12395 O O . VAL B 1 368 ? 27.719 11.031 -22.891 1 94.69 368 VAL B O 1
ATOM 12398 N N . ALA B 1 369 ? 29.016 9.281 -23.203 1 94.62 369 ALA B N 1
ATOM 12399 C CA . ALA B 1 369 ? 27.906 8.336 -23.109 1 94.62 369 ALA B CA 1
ATOM 12400 C C . ALA B 1 369 ? 27.375 8.273 -21.688 1 94.62 369 ALA B C 1
ATOM 12402 O O . ALA B 1 369 ? 26.172 8.055 -21.484 1 94.62 369 ALA B O 1
ATOM 12403 N N . ALA B 1 370 ? 28.219 8.453 -20.703 1 94.94 370 ALA B N 1
ATOM 12404 C CA . ALA B 1 370 ? 27.844 8.266 -19.312 1 94.94 370 ALA B CA 1
ATOM 12405 C C . ALA B 1 370 ? 27.109 9.484 -18.766 1 94.94 370 ALA B C 1
ATOM 12407 O O . ALA B 1 370 ? 26.484 9.422 -17.703 1 94.94 370 ALA B O 1
ATOM 12408 N N . ARG B 1 371 ? 27.031 10.57 -19.516 1 94.69 371 ARG B N 1
ATOM 12409 C CA . ARG B 1 371 ? 26.422 11.82 -19.078 1 94.69 371 ARG B CA 1
ATOM 12410 C C . ARG B 1 371 ? 24.906 11.734 -19.141 1 94.69 371 ARG B C 1
ATOM 12412 O O . ARG B 1 371 ? 24.344 11.148 -20.062 1 94.69 371 ARG B O 1
ATOM 12419 N N . ASN B 1 372 ? 24.234 12.328 -18.172 1 93.12 372 ASN B N 1
ATOM 12420 C CA . ASN B 1 372 ? 22.781 12.469 -18.219 1 93.12 372 ASN B CA 1
ATOM 12421 C C . ASN B 1 372 ? 22.375 13.727 -19 1 93.12 372 ASN B C 1
ATOM 12423 O O . ASN B 1 372 ? 23.203 14.336 -19.672 1 93.12 372 ASN B O 1
ATOM 12427 N N . SER B 1 373 ? 21.141 14.109 -19 1 90.88 373 SER B N 1
ATOM 12428 C CA . SER B 1 373 ? 20.609 15.211 -19.781 1 90.88 373 SER B CA 1
ATOM 12429 C C . SER B 1 373 ? 21.203 16.547 -19.344 1 90.88 373 SER B C 1
ATOM 12431 O O . SER B 1 373 ? 21.266 17.5 -20.125 1 90.88 373 SER B O 1
ATOM 12433 N N . ASP B 1 374 ? 21.844 16.547 -18.078 1 91.5 374 ASP B N 1
ATOM 12434 C CA . ASP B 1 374 ? 22.438 17.766 -17.562 1 91.5 374 ASP B CA 1
ATOM 12435 C C . ASP B 1 374 ? 23.953 17.75 -17.656 1 91.5 374 ASP B C 1
ATOM 12437 O O . ASP B 1 374 ? 24.625 18.656 -17.203 1 91.5 374 ASP B O 1
ATOM 12441 N N . GLY B 1 375 ? 24.406 16.625 -18.172 1 93.81 375 GLY B N 1
ATOM 12442 C CA . GLY B 1 375 ? 25.844 16.484 -18.328 1 93.81 375 GLY B CA 1
ATOM 12443 C C . GLY B 1 375 ? 26.516 15.906 -17.094 1 93.81 375 GLY B C 1
ATOM 12444 O O . GLY B 1 375 ? 27.75 15.891 -17 1 93.81 375 GLY B O 1
ATOM 12445 N N . VAL B 1 376 ? 25.828 15.492 -16.172 1 95.44 376 VAL B N 1
ATOM 12446 C CA . VAL B 1 376 ? 26.344 15 -14.898 1 95.44 376 VAL B CA 1
ATOM 12447 C C . VAL B 1 376 ? 26.531 13.484 -14.969 1 95.44 376 VAL B C 1
ATOM 12449 O O . VAL B 1 376 ? 25.703 12.773 -15.547 1 95.44 376 VAL B O 1
ATOM 12452 N N . ILE B 1 377 ? 27.719 12.961 -14.617 1 96.38 377 ILE B N 1
ATOM 12453 C CA . ILE B 1 377 ? 27.969 11.539 -14.414 1 96.38 377 ILE B CA 1
ATOM 12454 C C . ILE B 1 377 ? 27.891 11.203 -12.93 1 96.38 377 ILE B C 1
ATOM 12456 O O . ILE B 1 377 ? 28.469 11.898 -12.094 1 96.38 377 ILE B O 1
ATOM 12460 N N . ALA B 1 378 ? 27.281 10.195 -12.578 1 94.5 378 ALA B N 1
ATOM 12461 C CA . ALA B 1 378 ? 27.109 9.828 -11.172 1 94.5 378 ALA B CA 1
ATOM 12462 C C . ALA B 1 378 ? 28.453 9.602 -10.492 1 94.5 378 ALA B C 1
ATOM 12464 O O . ALA B 1 378 ? 29.375 9.031 -11.086 1 94.5 378 ALA B O 1
ATOM 12465 N N . LEU B 1 379 ? 28.531 10.055 -9.242 1 95.38 379 LEU B N 1
ATOM 12466 C CA . LEU B 1 379 ? 29.766 10 -8.477 1 95.38 379 LEU B CA 1
ATOM 12467 C C . LEU B 1 379 ? 30.266 8.57 -8.359 1 95.38 379 LEU B C 1
ATOM 12469 O O . LEU B 1 379 ? 31.469 8.312 -8.477 1 95.38 379 LEU B O 1
ATOM 12473 N N . GLU B 1 380 ? 29.375 7.613 -8.18 1 92.5 380 GLU B N 1
ATOM 12474 C CA . GLU B 1 380 ? 29.75 6.207 -8.031 1 92.5 380 GLU B CA 1
ATOM 12475 C C . GLU B 1 380 ? 30.391 5.668 -9.305 1 92.5 380 GLU B C 1
ATOM 12477 O O . GLU B 1 380 ? 31.344 4.883 -9.242 1 92.5 380 GLU B O 1
ATOM 12482 N N . THR B 1 381 ? 29.875 6.133 -10.43 1 94.38 381 THR B N 1
ATOM 12483 C CA . THR B 1 381 ? 30.391 5.707 -11.719 1 94.38 381 THR B CA 1
ATOM 12484 C C . THR B 1 381 ? 31.797 6.281 -11.953 1 94.38 381 THR B C 1
ATOM 12486 O O . THR B 1 381 ? 32.688 5.59 -12.469 1 94.38 381 THR B O 1
ATOM 12489 N N . VAL B 1 382 ? 32 7.496 -11.531 1 95.75 382 VAL B N 1
ATOM 12490 C CA . VAL B 1 382 ? 33.312 8.141 -11.711 1 95.75 382 VAL B CA 1
ATOM 12491 C C . VAL B 1 382 ? 34.344 7.484 -10.797 1 95.75 382 VAL B C 1
ATOM 12493 O O . VAL B 1 382 ? 35.5 7.348 -11.164 1 95.75 382 VAL B O 1
ATOM 12496 N N . THR B 1 383 ? 33.875 7.059 -9.609 1 93.56 383 THR B N 1
ATOM 12497 C CA . THR B 1 383 ? 34.781 6.457 -8.617 1 93.56 383 THR B CA 1
ATOM 12498 C C . THR B 1 383 ? 35.344 5.137 -9.125 1 93.56 383 THR B C 1
ATOM 12500 O O . THR B 1 383 ? 36.438 4.746 -8.75 1 93.56 383 THR B O 1
ATOM 12503 N N . ALA B 1 384 ? 34.688 4.445 -10 1 91.94 384 ALA B N 1
ATOM 12504 C CA . ALA B 1 384 ? 35.094 3.146 -10.516 1 91.94 384 ALA B CA 1
ATOM 12505 C C . ALA B 1 384 ? 36.219 3.299 -11.555 1 91.94 384 ALA B C 1
ATOM 12507 O O . ALA B 1 384 ? 36.875 2.328 -11.883 1 91.94 384 ALA B O 1
ATOM 12508 N N . LEU B 1 385 ? 36.531 4.496 -12.023 1 94.31 385 LEU B N 1
ATOM 12509 C CA . LEU B 1 385 ? 37.531 4.754 -13.07 1 94.31 385 LEU B CA 1
ATOM 12510 C C . LEU B 1 385 ? 38.938 4.684 -12.516 1 94.31 385 LEU B C 1
ATOM 12512 O O . LEU B 1 385 ? 39.156 4.746 -11.305 1 94.31 385 LEU B O 1
ATOM 12516 N N . PRO B 1 386 ? 39.938 4.469 -13.453 1 92.88 386 PRO B N 1
ATOM 12517 C CA . PRO B 1 386 ? 41.312 4.605 -13.016 1 92.88 386 PRO B CA 1
ATOM 12518 C C . PRO B 1 386 ? 41.625 6.004 -12.492 1 92.88 386 PRO B C 1
ATOM 12520 O O . PRO B 1 386 ? 40.969 6.973 -12.852 1 92.88 386 PRO B O 1
ATOM 12523 N N . ILE B 1 387 ? 42.625 6.219 -11.672 1 93.25 387 ILE B N 1
ATOM 12524 C CA . ILE B 1 387 ? 42.906 7.41 -10.883 1 93.25 387 ILE B CA 1
ATOM 12525 C C . ILE B 1 387 ? 43.062 8.617 -11.805 1 93.25 387 ILE B C 1
ATOM 12527 O O . ILE B 1 387 ? 42.562 9.695 -11.508 1 93.25 387 ILE B O 1
ATOM 12531 N N . ASP B 1 388 ? 43.75 8.445 -12.922 1 92.81 388 ASP B N 1
ATOM 12532 C CA . ASP B 1 388 ? 44 9.57 -13.82 1 92.81 388 ASP B CA 1
ATOM 12533 C C . ASP B 1 388 ? 42.719 10.047 -14.461 1 92.81 388 ASP B C 1
ATOM 12535 O O . ASP B 1 388 ? 42.438 11.25 -14.523 1 92.81 388 ASP B O 1
ATOM 12539 N N . LEU B 1 389 ? 41.906 9.109 -14.891 1 95.19 389 LEU B N 1
ATOM 12540 C CA . LEU B 1 389 ? 40.656 9.445 -15.523 1 95.19 389 LEU B CA 1
ATOM 12541 C C . LEU B 1 389 ? 39.656 9.953 -14.492 1 95.19 389 LEU B C 1
ATOM 12543 O O . LEU B 1 389 ? 38.844 10.836 -14.789 1 95.19 389 LEU B O 1
ATOM 12547 N N . ARG B 1 390 ? 39.688 9.367 -13.344 1 94.69 390 ARG B N 1
ATOM 12548 C CA . ARG B 1 390 ? 38.844 9.797 -12.234 1 94.69 390 ARG B CA 1
ATOM 12549 C C . ARG B 1 390 ? 39.062 11.266 -11.914 1 94.69 390 ARG B C 1
ATOM 12551 O O . ARG B 1 390 ? 38.125 12.031 -11.742 1 94.69 390 ARG B O 1
ATOM 12558 N N . GLU B 1 391 ? 40.344 11.68 -11.852 1 97.12 391 GLU B N 1
ATOM 12559 C CA . GLU B 1 391 ? 40.688 13.055 -11.547 1 97.12 391 GLU B CA 1
ATOM 12560 C C . GLU B 1 391 ? 40.219 14.008 -12.648 1 97.12 391 GLU B C 1
ATOM 12562 O O . GLU B 1 391 ? 39.719 15.102 -12.367 1 97.12 391 GLU B O 1
ATOM 12567 N N . ARG B 1 392 ? 40.375 13.578 -13.805 1 96.12 392 ARG B N 1
ATOM 12568 C CA . ARG B 1 392 ? 39.969 14.391 -14.945 1 96.12 392 ARG B CA 1
ATOM 12569 C C . ARG B 1 392 ? 38.469 14.648 -14.922 1 96.12 392 ARG B C 1
ATOM 12571 O O . ARG B 1 392 ? 38.031 15.789 -15.086 1 96.12 392 ARG B O 1
ATOM 12578 N N . GLU B 1 393 ? 37.688 13.586 -14.758 1 96.62 393 GLU B N 1
ATOM 12579 C CA . GLU B 1 393 ? 36.219 13.727 -14.711 1 96.62 393 GLU B CA 1
ATOM 12580 C C . GLU B 1 393 ? 35.781 14.547 -13.508 1 96.62 393 GLU B C 1
ATOM 12582 O O . GLU B 1 393 ? 34.812 15.289 -13.57 1 96.62 393 GLU B O 1
ATOM 12587 N N . ALA B 1 394 ? 36.469 14.375 -12.367 1 97.5 394 ALA B N 1
ATOM 12588 C CA . ALA B 1 394 ? 36.156 15.172 -11.188 1 97.5 394 ALA B CA 1
ATOM 12589 C C . ALA B 1 394 ? 36.375 16.656 -11.453 1 97.5 394 ALA B C 1
ATOM 12591 O O . ALA B 1 394 ? 35.531 17.484 -11.086 1 97.5 394 ALA B O 1
ATOM 12592 N N . ARG B 1 395 ? 37.5 17.016 -12.117 1 97.44 395 ARG B N 1
ATOM 12593 C CA . ARG B 1 395 ? 37.781 18.406 -12.477 1 97.44 395 ARG B CA 1
ATOM 12594 C C . ARG B 1 395 ? 36.688 18.969 -13.391 1 97.44 395 ARG B C 1
ATOM 12596 O O . ARG B 1 395 ? 36.25 20.094 -13.219 1 97.44 395 ARG B O 1
ATOM 12603 N N . ARG B 1 396 ? 36.219 18.109 -14.32 1 95.94 396 ARG B N 1
ATOM 12604 C CA . ARG B 1 396 ? 35.156 18.531 -15.227 1 95.94 396 ARG B CA 1
ATOM 12605 C C . ARG B 1 396 ? 33.875 18.844 -14.453 1 95.94 396 ARG B C 1
ATOM 12607 O O . ARG B 1 396 ? 33.25 19.875 -14.703 1 95.94 396 ARG B O 1
ATOM 12614 N N . HIS B 1 397 ? 33.469 18.031 -13.508 1 96.06 397 HIS B N 1
ATOM 12615 C CA . HIS B 1 397 ? 32.25 18.203 -12.742 1 96.06 397 HIS B CA 1
ATOM 12616 C C . HIS B 1 397 ? 32.344 19.422 -11.828 1 96.06 397 HIS B C 1
ATOM 12618 O O . HIS B 1 397 ? 31.328 20.062 -11.531 1 96.06 397 HIS B O 1
ATOM 12624 N N . LEU B 1 398 ? 33.594 19.797 -11.398 1 95.75 398 LEU B N 1
ATOM 12625 C CA . LEU B 1 398 ? 33.781 20.906 -10.469 1 95.75 398 LEU B CA 1
ATOM 12626 C C . LEU B 1 398 ? 33.812 22.234 -11.211 1 95.75 398 LEU B C 1
ATOM 12628 O O . LEU B 1 398 ? 33.406 23.266 -10.672 1 95.75 398 LEU B O 1
ATOM 12632 N N . HIS B 1 399 ? 34.219 22.188 -12.523 1 93.81 399 HIS B N 1
ATOM 12633 C CA . HIS B 1 399 ? 34.531 23.484 -13.125 1 93.81 399 HIS B CA 1
ATOM 12634 C C . HIS B 1 399 ? 33.75 23.688 -14.414 1 93.81 399 HIS B C 1
ATOM 12636 O O . HIS B 1 399 ? 33.562 24.812 -14.859 1 93.81 399 HIS B O 1
ATOM 12642 N N . GLU B 1 400 ? 33.344 22.594 -15.039 1 93.62 400 GLU B N 1
ATOM 12643 C CA . GLU B 1 400 ? 32.844 22.766 -16.391 1 93.62 400 GLU B CA 1
ATOM 12644 C C . GLU B 1 400 ? 31.344 22.484 -16.469 1 93.62 400 GLU B C 1
ATOM 12646 O O . GLU B 1 400 ? 30.625 23.078 -17.281 1 93.62 400 GLU B O 1
ATOM 12651 N N . VAL B 1 401 ? 30.75 21.609 -15.68 1 94.94 401 VAL B N 1
ATOM 12652 C CA . VAL B 1 401 ? 29.344 21.234 -15.75 1 94.94 401 VAL B CA 1
ATOM 12653 C C . VAL B 1 401 ? 28.469 22.391 -15.227 1 94.94 401 VAL B C 1
ATOM 12655 O O . VAL B 1 401 ? 28.438 22.625 -14.016 1 94.94 401 VAL B O 1
ATOM 12658 N N . VAL B 1 402 ? 27.672 23 -15.977 1 93.69 402 VAL B N 1
ATOM 12659 C CA . VAL B 1 402 ? 26.922 24.219 -15.656 1 93.69 402 VAL B CA 1
ATOM 12660 C C . VAL B 1 402 ? 25.781 23.875 -14.695 1 93.69 402 VAL B C 1
ATOM 12662 O O . VAL B 1 402 ? 25.5 24.641 -13.766 1 93.69 402 VAL B O 1
ATOM 12665 N N . ALA B 1 403 ? 25.141 22.719 -14.945 1 91.56 403 ALA B N 1
ATOM 12666 C CA . ALA B 1 403 ? 23.969 22.344 -14.148 1 91.56 403 ALA B CA 1
ATOM 12667 C C . ALA B 1 403 ? 24.344 22.234 -12.664 1 91.56 403 ALA B C 1
ATOM 12669 O O . ALA B 1 403 ? 23.484 22.406 -11.797 1 91.56 403 ALA B O 1
ATOM 12670 N N . LEU B 1 404 ? 25.641 21.984 -12.312 1 94.06 404 LEU B N 1
ATOM 12671 C CA . LEU B 1 404 ? 26.094 21.812 -10.93 1 94.06 404 LEU B CA 1
ATOM 12672 C C . LEU B 1 404 ? 26.484 23.156 -10.328 1 94.06 404 LEU B C 1
ATOM 12674 O O . LEU B 1 404 ? 26.703 23.25 -9.117 1 94.06 404 LEU B O 1
ATOM 12678 N N . GLY B 1 405 ? 26.469 24.188 -11.086 1 90.75 405 GLY B N 1
ATOM 12679 C CA . GLY B 1 405 ? 26.906 25.484 -10.609 1 90.75 405 GLY B CA 1
ATOM 12680 C C . GLY B 1 405 ? 26.016 26.062 -9.523 1 90.75 405 GLY B C 1
ATOM 12681 O O . GLY B 1 405 ? 26.5 26.719 -8.602 1 90.75 405 GLY B O 1
ATOM 12682 N N . SER B 1 406 ? 24.812 25.781 -9.656 1 89.5 406 SER B N 1
ATOM 12683 C CA . SER B 1 406 ? 23.875 26.312 -8.68 1 89.5 406 SER B CA 1
ATOM 12684 C C . SER B 1 406 ? 23.562 25.297 -7.594 1 89.5 406 SER B C 1
ATOM 12686 O O . SER B 1 406 ? 22.672 25.516 -6.762 1 89.5 406 SER B O 1
ATOM 12688 N N . ARG B 1 407 ? 24.375 24.172 -7.633 1 91.44 407 ARG B N 1
ATOM 12689 C CA . ARG B 1 407 ? 24.141 23.094 -6.664 1 91.44 407 ARG B CA 1
ATOM 12690 C C . ARG B 1 407 ? 25.438 22.719 -5.961 1 91.44 407 ARG B C 1
ATOM 12692 O O . ARG B 1 407 ? 25.969 21.625 -6.176 1 91.44 407 ARG B O 1
ATOM 12699 N N . PRO B 1 408 ? 25.75 23.484 -5.062 1 90.81 408 PRO B N 1
ATOM 12700 C CA . PRO B 1 408 ? 27.078 23.281 -4.449 1 90.81 408 PRO B CA 1
ATOM 12701 C C . PRO B 1 408 ? 27.172 21.969 -3.668 1 90.81 408 PRO B C 1
ATOM 12703 O O . PRO B 1 408 ? 28.234 21.344 -3.645 1 90.81 408 PRO B O 1
ATOM 12706 N N . GLU B 1 409 ? 26.125 21.547 -3.027 1 90.25 409 GLU B N 1
ATOM 12707 C CA . GLU B 1 409 ? 26.156 20.328 -2.221 1 90.25 409 GLU B CA 1
ATOM 12708 C C . GLU B 1 409 ? 26.422 19.109 -3.086 1 90.25 409 GLU B C 1
ATOM 12710 O O . GLU B 1 409 ? 27.125 18.188 -2.662 1 90.25 409 GLU B O 1
ATOM 12715 N N . GLN B 1 410 ? 25.953 19.078 -4.359 1 92.12 410 GLN B N 1
ATOM 12716 C CA . GLN B 1 410 ? 26.234 17.984 -5.285 1 92.12 410 GLN B CA 1
ATOM 12717 C C . GLN B 1 410 ? 27.609 18.125 -5.918 1 92.12 410 GLN B C 1
ATOM 12719 O O . GLN B 1 410 ? 28.328 17.141 -6.09 1 92.12 410 GLN B O 1
ATOM 12724 N N . ARG B 1 411 ? 28.016 19.359 -6.203 1 94.44 411 ARG B N 1
ATOM 12725 C CA . ARG B 1 411 ? 29.266 19.641 -6.898 1 94.44 411 ARG B CA 1
ATOM 12726 C C . ARG B 1 411 ? 30.469 19.328 -6.023 1 94.44 411 ARG B C 1
ATOM 12728 O O . ARG B 1 411 ? 31.422 18.688 -6.477 1 94.44 411 ARG B O 1
ATOM 12735 N N . MET B 1 412 ? 30.422 19.672 -4.73 1 94.75 412 MET B N 1
ATOM 12736 C CA . MET B 1 412 ? 31.594 19.578 -3.869 1 94.75 412 MET B CA 1
ATOM 12737 C C . MET B 1 412 ? 31.953 18.109 -3.613 1 94.75 412 MET B C 1
ATOM 12739 O O . MET B 1 412 ? 33.094 17.797 -3.305 1 94.75 412 MET B O 1
ATOM 12743 N N . ARG B 1 413 ? 31.047 17.203 -3.791 1 94.19 413 ARG B N 1
ATOM 12744 C CA . ARG B 1 413 ? 31.297 15.789 -3.521 1 94.19 413 ARG B CA 1
ATOM 12745 C C . ARG B 1 413 ? 32.312 15.211 -4.496 1 94.19 413 ARG B C 1
ATOM 12747 O O . ARG B 1 413 ? 33 14.242 -4.172 1 94.19 413 ARG B O 1
ATOM 12754 N N . TYR B 1 414 ? 32.438 15.766 -5.688 1 97.38 414 TYR B N 1
ATOM 12755 C CA . TYR B 1 414 ? 33.375 15.25 -6.695 1 97.38 414 TYR B CA 1
ATOM 12756 C C . TYR B 1 414 ? 34.812 15.578 -6.336 1 97.38 414 TYR B C 1
ATOM 12758 O O . TYR B 1 414 ? 35.75 15.008 -6.91 1 97.38 414 TYR B O 1
ATOM 12766 N N . ALA B 1 415 ? 35.031 16.469 -5.348 1 97.44 415 ALA B N 1
ATOM 12767 C CA . ALA B 1 415 ? 36.406 16.875 -4.949 1 97.44 415 ALA B CA 1
ATOM 12768 C C . ALA B 1 415 ? 37.125 15.711 -4.297 1 97.44 415 ALA B C 1
ATOM 12770 O O . ALA B 1 415 ? 38.375 15.695 -4.27 1 97.44 415 ALA B O 1
ATOM 12771 N N . CYS B 1 416 ? 36.375 14.742 -3.787 1 96.38 416 CYS B N 1
ATOM 12772 C CA . CYS B 1 416 ? 37 13.617 -3.1 1 96.38 416 CYS B CA 1
ATOM 12773 C C . CYS B 1 416 ? 37.812 12.773 -4.066 1 96.38 416 CYS B C 1
ATOM 12775 O O . CYS B 1 416 ? 38.656 11.969 -3.645 1 96.38 416 CYS B O 1
ATOM 12777 N N . LEU B 1 417 ? 37.625 12.961 -5.34 1 97.12 417 LEU B N 1
ATOM 12778 C CA . LEU B 1 417 ? 38.312 12.148 -6.34 1 97.12 417 LEU B CA 1
ATOM 12779 C C . LEU B 1 417 ? 39.594 12.852 -6.832 1 97.12 417 LEU B C 1
ATOM 12781 O O . LEU B 1 417 ? 40.344 12.289 -7.633 1 97.12 417 LEU B O 1
ATOM 12785 N N . LEU B 1 418 ? 39.906 14.062 -6.328 1 97.38 418 LEU B N 1
ATOM 12786 C CA . LEU B 1 418 ? 41.094 14.836 -6.703 1 97.38 418 LEU B CA 1
ATOM 12787 C C . LEU B 1 418 ? 42.25 14.539 -5.766 1 97.38 418 LEU B C 1
ATOM 12789 O O . LEU B 1 418 ? 42.094 13.914 -4.719 1 97.38 418 LEU B O 1
ATOM 12793 N N . PRO B 1 419 ? 43.562 14.938 -6.297 1 96.44 419 PRO B N 1
ATOM 12794 C CA . PRO B 1 419 ? 44.656 14.906 -5.328 1 96.44 419 PRO B CA 1
ATOM 12795 C C . PRO B 1 419 ? 44.406 15.828 -4.133 1 96.44 419 PRO B C 1
ATOM 12797 O O . PRO B 1 419 ? 43.719 16.828 -4.258 1 96.44 419 PRO B O 1
ATOM 12800 N N . TRP B 1 420 ? 45 15.547 -3.016 1 96.75 420 TRP B N 1
ATOM 12801 C CA . TRP B 1 420 ? 44.688 16.188 -1.738 1 96.75 420 TRP B CA 1
ATOM 12802 C C . TRP B 1 420 ? 44.812 17.703 -1.848 1 96.75 420 TRP B C 1
ATOM 12804 O O . TRP B 1 420 ? 43.906 18.438 -1.481 1 96.75 420 TRP B O 1
ATOM 12814 N N . ASP B 1 421 ? 45.875 18.203 -2.455 1 96.38 421 ASP B N 1
ATOM 12815 C CA . ASP B 1 421 ? 46.125 19.641 -2.498 1 96.38 421 ASP B CA 1
ATOM 12816 C C . ASP B 1 421 ? 45.094 20.344 -3.367 1 96.38 421 ASP B C 1
ATOM 12818 O O . ASP B 1 421 ? 44.594 21.422 -3 1 96.38 421 ASP B O 1
ATOM 12822 N N . GLU B 1 422 ? 44.875 19.734 -4.449 1 96.94 422 GLU B N 1
ATOM 12823 C CA . GLU B 1 422 ? 43.875 20.312 -5.352 1 96.94 422 GLU B CA 1
ATOM 12824 C C . GLU B 1 422 ? 42.469 20.281 -4.73 1 96.94 422 GLU B C 1
ATOM 12826 O O . GLU B 1 422 ? 41.719 21.234 -4.871 1 96.94 422 GLU B O 1
ATOM 12831 N N . ALA B 1 423 ? 42.125 19.172 -4.07 1 97.25 423 ALA B N 1
ATOM 12832 C CA . ALA B 1 423 ? 40.844 19.047 -3.398 1 97.25 423 ALA B CA 1
ATOM 12833 C C . ALA B 1 423 ? 40.688 20.062 -2.27 1 97.25 423 ALA B C 1
ATOM 12835 O O . ALA B 1 423 ? 39.656 20.688 -2.113 1 97.25 423 ALA B O 1
ATOM 12836 N N . GLU B 1 424 ? 41.719 20.219 -1.478 1 96.25 424 GLU B N 1
ATOM 12837 C CA . GLU B 1 424 ? 41.75 21.172 -0.372 1 96.25 424 GLU B CA 1
ATOM 12838 C C . GLU B 1 424 ? 41.531 22.609 -0.871 1 96.25 424 GLU B C 1
ATOM 12840 O O . GLU B 1 424 ? 40.781 23.375 -0.258 1 96.25 424 GLU B O 1
ATOM 12845 N N . ALA B 1 425 ? 42.125 22.859 -1.978 1 95.31 425 ALA B N 1
ATOM 12846 C CA . ALA B 1 425 ? 41.969 24.188 -2.568 1 95.31 425 ALA B CA 1
ATOM 12847 C C . ALA B 1 425 ? 40.531 24.406 -3.053 1 95.31 425 ALA B C 1
ATOM 12849 O O . ALA B 1 425 ? 39.969 25.469 -2.854 1 95.31 425 ALA B O 1
ATOM 12850 N N . ALA B 1 426 ? 40.031 23.406 -3.648 1 94.38 426 ALA B N 1
ATOM 12851 C CA . ALA B 1 426 ? 38.688 23.5 -4.184 1 94.38 426 ALA B CA 1
ATOM 12852 C C . ALA B 1 426 ? 37.656 23.609 -3.064 1 94.38 426 ALA B C 1
ATOM 12854 O O . ALA B 1 426 ? 36.594 24.234 -3.24 1 94.38 426 ALA B O 1
ATOM 12855 N N . LEU B 1 427 ? 37.969 23.047 -1.873 1 94.81 427 LEU B N 1
ATOM 12856 C CA . LEU B 1 427 ? 37 22.984 -0.778 1 94.81 427 LEU B CA 1
ATOM 12857 C C . LEU B 1 427 ? 37.281 24.078 0.258 1 94.81 427 LEU B C 1
ATOM 12859 O O . LEU B 1 427 ? 36.625 24.125 1.299 1 94.81 427 LEU B O 1
ATOM 12863 N N . LYS B 1 428 ? 38.188 24.875 0.068 1 90.56 428 LYS B N 1
ATOM 12864 C CA . LYS B 1 428 ? 38.656 25.875 1.034 1 90.56 428 LYS B CA 1
ATOM 12865 C C . LYS B 1 428 ? 37.5 26.75 1.52 1 90.56 428 LYS B C 1
ATOM 12867 O O . LYS B 1 428 ? 37.344 26.984 2.721 1 90.56 428 LYS B O 1
ATOM 12872 N N . GLY B 1 429 ? 36.688 27.125 0.609 1 85.81 429 GLY B N 1
ATOM 12873 C CA . GLY B 1 429 ? 35.594 28 0.966 1 85.81 429 GLY B CA 1
ATOM 12874 C C . GLY B 1 429 ? 34.5 27.266 1.732 1 85.81 429 GLY B C 1
ATOM 12875 O O . GLY B 1 429 ? 33.688 27.906 2.426 1 85.81 429 GLY B O 1
ATOM 12876 N N . TYR B 1 430 ? 34.469 25.953 1.737 1 91.75 430 TYR B N 1
ATOM 12877 C CA . TYR B 1 430 ? 33.406 25.172 2.34 1 91.75 430 TYR B CA 1
ATOM 12878 C C . TYR B 1 430 ? 33.812 24.594 3.68 1 91.75 430 TYR B C 1
ATOM 12880 O O . TYR B 1 430 ? 33 24.297 4.539 1 91.75 430 TYR B O 1
ATOM 12888 N N . ILE B 1 431 ? 35.062 24.281 4 1 92.38 431 ILE B N 1
ATOM 12889 C CA . ILE B 1 431 ? 35.594 23.688 5.219 1 92.38 431 ILE B CA 1
ATOM 12890 C C . ILE B 1 431 ? 35.344 24.609 6.406 1 92.38 431 ILE B C 1
ATOM 12892 O O . ILE B 1 431 ? 35.156 24.156 7.531 1 92.38 431 ILE B O 1
ATOM 12896 N N . GLY B 1 432 ? 35.062 25.875 6.188 1 87.62 432 GLY B N 1
ATOM 12897 C CA . GLY B 1 432 ? 34.75 26.828 7.246 1 87.62 432 GLY B CA 1
ATOM 12898 C C . GLY B 1 432 ? 33.344 27.391 7.148 1 87.62 432 GLY B C 1
ATOM 12899 O O . GLY B 1 432 ? 33.062 28.422 7.754 1 87.62 432 GLY B O 1
ATOM 12900 N N . HIS B 1 433 ? 32.562 26.703 6.43 1 90.38 433 HIS B N 1
ATOM 12901 C CA . HIS B 1 433 ? 31.219 27.188 6.223 1 90.38 433 HIS B CA 1
ATOM 12902 C C . HIS B 1 433 ? 30.438 27.203 7.531 1 90.38 433 HIS B C 1
ATOM 12904 O O . HIS B 1 433 ? 30.594 26.328 8.375 1 90.38 433 HIS B O 1
ATOM 12910 N N . PRO B 1 434 ? 29.562 28.141 7.703 1 88.5 434 PRO B N 1
ATOM 12911 C CA . PRO B 1 434 ? 28.812 28.25 8.953 1 88.5 434 PRO B CA 1
ATOM 12912 C C . PRO B 1 434 ? 27.797 27.125 9.148 1 88.5 434 PRO B C 1
ATOM 12914 O O . PRO B 1 434 ? 27.516 26.734 10.281 1 88.5 434 PRO B O 1
ATOM 12917 N N . ASP B 1 435 ? 27.234 26.672 8.039 1 89.31 435 ASP B N 1
ATOM 12918 C CA . ASP B 1 435 ? 26.281 25.562 8.133 1 89.31 435 ASP B CA 1
ATOM 12919 C C . ASP B 1 435 ? 27.016 24.25 8.367 1 89.31 435 ASP B C 1
ATOM 12921 O O . ASP B 1 435 ? 27.875 23.844 7.566 1 89.31 435 ASP B O 1
ATOM 12925 N N . ALA B 1 436 ? 26.688 23.562 9.43 1 91.94 436 ALA B N 1
ATOM 12926 C CA . ALA B 1 436 ? 27.359 22.344 9.859 1 91.94 436 ALA B CA 1
ATOM 12927 C C . ALA B 1 436 ? 27.266 21.266 8.797 1 91.94 436 ALA B C 1
ATOM 12929 O O . ALA B 1 436 ? 28.219 20.516 8.57 1 91.94 436 ALA B O 1
ATOM 12930 N N . SER B 1 437 ? 26.125 21.156 8.109 1 91.81 437 SER B N 1
ATOM 12931 C CA . SER B 1 437 ? 25.938 20.109 7.102 1 91.81 437 SER B CA 1
ATOM 12932 C C . SER B 1 437 ? 26.875 20.312 5.918 1 91.81 437 SER B C 1
ATOM 12934 O O . SER B 1 437 ? 27.484 19.359 5.43 1 91.81 437 SER B O 1
ATOM 12936 N N . VAL B 1 438 ? 27.078 21.578 5.508 1 93.75 438 VAL B N 1
ATOM 12937 C CA . VAL B 1 438 ? 27.938 21.906 4.375 1 93.75 438 VAL B CA 1
ATOM 12938 C C . VAL B 1 438 ? 29.406 21.688 4.762 1 93.75 438 VAL B C 1
ATOM 12940 O O . VAL B 1 438 ? 30.172 21.078 4.008 1 93.75 438 VAL B O 1
ATOM 12943 N N . ARG B 1 439 ? 29.672 22.125 5.895 1 93.19 439 ARG B N 1
ATOM 12944 C CA . ARG B 1 439 ? 31.031 21.953 6.398 1 93.19 439 ARG B CA 1
ATOM 12945 C C . ARG B 1 439 ? 31.375 20.469 6.527 1 93.19 439 ARG B C 1
ATOM 12947 O O . ARG B 1 439 ? 32.469 20.047 6.117 1 93.19 439 ARG B O 1
ATOM 12954 N N . GLY B 1 440 ? 30.438 19.734 7.105 1 95.06 440 GLY B N 1
ATOM 12955 C CA . GLY B 1 440 ? 30.641 18.312 7.25 1 95.06 440 GLY B CA 1
ATOM 12956 C C . GLY B 1 440 ? 30.844 17.594 5.926 1 95.06 440 GLY B C 1
ATOM 12957 O O . GLY B 1 440 ? 31.719 16.734 5.805 1 95.06 440 GLY B O 1
ATOM 12958 N N . MET B 1 441 ? 30.156 18.016 4.898 1 95.25 441 MET B N 1
ATOM 12959 C CA . MET B 1 441 ? 30.266 17.391 3.582 1 95.25 441 MET B CA 1
ATOM 12960 C C . MET B 1 441 ? 31.625 17.703 2.953 1 95.25 441 MET B C 1
ATOM 12962 O O . MET B 1 441 ? 32.219 16.828 2.322 1 95.25 441 MET B O 1
ATOM 12966 N N . ALA B 1 442 ? 32.031 18.938 3.133 1 96.31 442 ALA B N 1
ATOM 12967 C CA . ALA B 1 442 ? 33.344 19.344 2.596 1 96.31 442 ALA B CA 1
ATOM 12968 C C . ALA B 1 442 ? 34.469 18.562 3.254 1 96.31 442 ALA B C 1
ATOM 12970 O O . ALA B 1 442 ? 35.344 18.031 2.566 1 96.31 442 ALA B O 1
ATOM 12971 N N . LEU B 1 443 ? 34.375 18.438 4.535 1 96.62 443 LEU B N 1
ATOM 12972 C CA . LEU B 1 443 ? 35.406 17.719 5.277 1 96.62 443 LEU B CA 1
ATOM 12973 C C . LEU B 1 443 ? 35.375 16.234 4.93 1 96.62 443 LEU B C 1
ATOM 12975 O O . LEU B 1 443 ? 36.438 15.617 4.727 1 96.62 443 LEU B O 1
ATOM 12979 N N . ALA B 1 444 ? 34.219 15.703 4.906 1 96.06 444 ALA B N 1
ATOM 12980 C CA . ALA B 1 444 ? 34.094 14.289 4.559 1 96.06 444 ALA B CA 1
ATOM 12981 C C . ALA B 1 444 ? 34.656 14.008 3.18 1 96.06 444 ALA B C 1
ATOM 12983 O O . ALA B 1 444 ? 35.281 12.961 2.965 1 96.06 444 ALA B O 1
ATOM 12984 N N . SER B 1 445 ? 34.438 14.938 2.232 1 96.5 445 SER B N 1
ATOM 12985 C CA . SER B 1 445 ? 35 14.773 0.887 1 96.5 445 SER B CA 1
ATOM 12986 C C . SER B 1 445 ? 36.5 14.766 0.902 1 96.5 445 SER B C 1
ATOM 12988 O O . SER B 1 445 ? 37.125 13.953 0.225 1 96.5 445 SER B O 1
ATOM 12990 N N . LEU B 1 446 ? 37.062 15.617 1.684 1 96.44 446 LEU B N 1
ATOM 12991 C CA . LEU B 1 446 ? 38.531 15.688 1.797 1 96.44 446 LEU B CA 1
ATOM 12992 C C . LEU B 1 446 ? 39.062 14.445 2.49 1 96.44 446 LEU B C 1
ATOM 12994 O O . LEU B 1 446 ? 40.062 13.867 2.035 1 96.44 446 LEU B O 1
ATOM 12998 N N . LEU B 1 447 ? 38.406 14.023 3.521 1 97 447 LEU B N 1
ATOM 12999 C CA . LEU B 1 447 ? 38.875 12.906 4.34 1 97 447 LEU B CA 1
ATOM 13000 C C . LEU B 1 447 ? 38.656 11.578 3.619 1 97 447 LEU B C 1
ATOM 13002 O O . LEU B 1 447 ? 39.25 10.562 4.012 1 97 447 LEU B O 1
ATOM 13006 N N . ALA B 1 448 ? 37.875 11.547 2.633 1 95.81 448 ALA B N 1
ATOM 13007 C CA . ALA B 1 448 ? 37.625 10.32 1.881 1 95.81 448 ALA B CA 1
ATOM 13008 C C . ALA B 1 448 ? 38.812 9.977 0.983 1 95.81 448 ALA B C 1
ATOM 13010 O O . ALA B 1 448 ? 38.969 8.836 0.554 1 95.81 448 ALA B O 1
ATOM 13011 N N . ILE B 1 449 ? 39.719 10.891 0.701 1 97.12 449 ILE B N 1
ATOM 13012 C CA . ILE B 1 449 ? 40.719 10.812 -0.337 1 97.12 449 ILE B CA 1
ATOM 13013 C C . ILE B 1 449 ? 41.719 9.688 -0.012 1 97.12 449 ILE B C 1
ATOM 13015 O O . ILE B 1 449 ? 42 8.844 -0.864 1 97.12 449 ILE B O 1
ATOM 13019 N N . PRO B 1 450 ? 42.25 9.562 1.209 1 95.88 450 PRO B N 1
ATOM 13020 C CA . PRO B 1 450 ? 43.156 8.461 1.473 1 95.88 450 PRO B CA 1
ATOM 13021 C C . PRO B 1 450 ? 42.531 7.09 1.257 1 95.88 450 PRO B C 1
ATOM 13023 O O . PRO B 1 450 ? 43.219 6.152 0.831 1 95.88 450 PRO B O 1
ATOM 13026 N N . GLY B 1 451 ? 41.281 6.984 1.599 1 94.62 451 GLY B N 1
ATOM 13027 C CA . GLY B 1 451 ? 40.594 5.723 1.378 1 94.62 451 GLY B CA 1
ATOM 13028 C C . GLY B 1 451 ? 40.469 5.355 -0.089 1 94.62 451 GLY B C 1
ATOM 13029 O O . GLY B 1 451 ? 40.438 4.172 -0.438 1 94.62 451 GLY B O 1
ATOM 13030 N N . LEU B 1 452 ? 40.406 6.316 -0.945 1 94.56 452 LEU B N 1
ATOM 13031 C CA . LEU B 1 452 ? 40.25 6.105 -2.383 1 94.56 452 LEU B CA 1
ATOM 13032 C C . LEU B 1 452 ? 41.625 5.949 -3.039 1 94.56 452 LEU B C 1
ATOM 13034 O O . LEU B 1 452 ? 41.719 5.637 -4.227 1 94.56 452 LEU B O 1
ATOM 13038 N N . ARG B 1 453 ? 42.75 6.211 -2.256 1 94.81 453 ARG B N 1
ATOM 13039 C CA . ARG B 1 453 ? 44.125 6.07 -2.695 1 94.81 453 ARG B CA 1
ATOM 13040 C C . ARG B 1 453 ? 44.969 5.285 -1.677 1 94.81 453 ARG B C 1
ATOM 13042 O O . ARG B 1 453 ? 45.906 5.82 -1.08 1 94.81 453 ARG B O 1
ATOM 13049 N N . PRO B 1 454 ? 44.719 4.023 -1.532 1 91.5 454 PRO B N 1
ATOM 13050 C CA . PRO B 1 454 ? 45.344 3.223 -0.479 1 91.5 454 PRO B CA 1
ATOM 13051 C C . PRO B 1 454 ? 46.875 3.072 -0.67 1 91.5 454 PRO B C 1
ATOM 13053 O O . PRO B 1 454 ? 47.594 2.777 0.286 1 91.5 454 PRO B O 1
ATOM 13056 N N . ASP B 1 455 ? 47.375 3.33 -1.849 1 90.81 455 ASP B N 1
ATOM 13057 C CA . ASP B 1 455 ? 48.812 3.107 -2.145 1 90.81 455 ASP B CA 1
ATOM 13058 C C . ASP B 1 455 ? 49.625 4.336 -1.787 1 90.81 455 ASP B C 1
ATOM 13060 O O . ASP B 1 455 ? 50.844 4.34 -1.972 1 90.81 455 ASP B O 1
ATOM 13064 N N . GLU B 1 456 ? 49.062 5.355 -1.281 1 93.81 456 GLU B N 1
ATOM 13065 C CA . GLU B 1 456 ? 49.781 6.555 -0.85 1 93.81 456 GLU B CA 1
ATOM 13066 C C . GLU B 1 456 ? 49.656 6.766 0.656 1 93.81 456 GLU B C 1
ATOM 13068 O O . GLU B 1 456 ? 48.812 7.562 1.106 1 93.81 456 GLU B O 1
ATOM 13073 N N . PRO B 1 457 ? 50.5 6.234 1.397 1 89.44 457 PRO B N 1
ATOM 13074 C CA . PRO B 1 457 ? 50.344 6.262 2.857 1 89.44 457 PRO B CA 1
ATOM 13075 C C . PRO B 1 457 ? 50.562 7.656 3.443 1 89.44 457 PRO B C 1
ATOM 13077 O O . PRO B 1 457 ? 50.094 7.941 4.547 1 89.44 457 PRO B O 1
ATOM 13080 N N . ALA B 1 458 ? 51.219 8.57 2.691 1 92.31 458 ALA B N 1
ATOM 13081 C CA . ALA B 1 458 ? 51.5 9.914 3.182 1 92.31 458 ALA B CA 1
ATOM 13082 C C . ALA B 1 458 ? 50.219 10.703 3.371 1 92.31 458 ALA B C 1
ATOM 13084 O O . ALA B 1 458 ? 50.156 11.664 4.148 1 92.31 458 ALA B O 1
ATOM 13085 N N . LEU B 1 459 ? 49.25 10.289 2.686 1 95.62 459 LEU B N 1
ATOM 13086 C CA . LEU B 1 459 ? 47.969 11.008 2.738 1 95.62 459 LEU B CA 1
ATOM 13087 C C . LEU B 1 459 ? 47.281 10.797 4.082 1 95.62 459 LEU B C 1
ATOM 13089 O O . LEU B 1 459 ? 46.531 11.656 4.539 1 95.62 459 LEU B O 1
ATOM 13093 N N . VAL B 1 460 ? 47.562 9.695 4.707 1 95.69 460 VAL B N 1
ATOM 13094 C CA . VAL B 1 460 ? 47 9.398 6.016 1 95.69 460 VAL B CA 1
ATOM 13095 C C . VAL B 1 460 ? 47.531 10.375 7.055 1 95.69 460 VAL B C 1
ATOM 13097 O O . VAL B 1 460 ? 46.781 10.852 7.922 1 95.69 460 VAL B O 1
ATOM 13100 N N . ASP B 1 461 ? 48.719 10.742 6.855 1 93.62 461 ASP B N 1
ATOM 13101 C CA . ASP B 1 461 ? 49.406 11.633 7.789 1 93.62 461 ASP B CA 1
ATOM 13102 C C . ASP B 1 461 ? 48.875 13.062 7.668 1 93.62 461 ASP B C 1
ATOM 13104 O O . ASP B 1 461 ? 49.031 13.875 8.578 1 93.62 461 ASP B O 1
ATOM 13108 N N . ARG B 1 462 ? 48.312 13.328 6.594 1 94.62 462 ARG B N 1
ATOM 13109 C CA . ARG B 1 462 ? 47.688 14.641 6.406 1 94.62 462 ARG B CA 1
ATOM 13110 C C . ARG B 1 462 ? 46.25 14.656 6.922 1 94.62 462 ARG B C 1
ATOM 13112 O O . ARG B 1 462 ? 45.812 15.656 7.477 1 94.62 462 ARG B O 1
ATOM 13119 N N . ALA B 1 463 ? 45.594 13.562 6.727 1 97 463 ALA B N 1
ATOM 13120 C CA . ALA B 1 463 ? 44.156 13.477 7.023 1 97 463 ALA B CA 1
ATOM 13121 C C . ALA B 1 463 ? 43.938 13.445 8.531 1 97 463 ALA B C 1
ATOM 13123 O O . ALA B 1 463 ? 43.031 14.133 9.039 1 97 463 ALA B O 1
ATOM 13124 N N . LEU B 1 464 ? 44.688 12.711 9.266 1 96.69 464 LEU B N 1
ATOM 13125 C CA . LEU B 1 464 ? 44.438 12.477 10.688 1 96.69 464 LEU B CA 1
ATOM 13126 C C . LEU B 1 464 ? 44.594 13.766 11.484 1 96.69 464 LEU B C 1
ATOM 13128 O O . LEU B 1 464 ? 43.688 14.125 12.266 1 96.69 464 LEU B O 1
ATOM 13132 N N . PRO B 1 465 ? 45.625 14.539 11.195 1 95.25 465 PRO B N 1
ATOM 13133 C CA . PRO B 1 465 ? 45.719 15.797 11.93 1 95.25 465 PRO B CA 1
ATOM 13134 C C . PRO B 1 465 ? 44.562 16.75 11.648 1 95.25 465 PRO B C 1
ATOM 13136 O O . PRO B 1 465 ? 44.188 17.531 12.516 1 95.25 465 PRO B O 1
ATOM 13139 N N . LEU B 1 466 ? 44.094 16.672 10.508 1 94.62 466 LEU B N 1
ATOM 13140 C CA . LEU B 1 466 ? 42.969 17.531 10.141 1 94.62 466 LEU B CA 1
ATOM 13141 C C . LEU B 1 466 ? 41.75 17.219 11 1 94.62 466 LEU B C 1
ATOM 13143 O O . LEU B 1 466 ? 41.062 18.141 11.453 1 94.62 466 LEU B O 1
ATOM 13147 N N . ALA B 1 467 ? 41.5 15.977 11.148 1 95.06 467 ALA B N 1
ATOM 13148 C CA . ALA B 1 467 ? 40.375 15.555 11.969 1 95.06 467 ALA B CA 1
ATOM 13149 C C . ALA B 1 467 ? 40.625 15.844 13.445 1 95.06 467 ALA B C 1
ATOM 13151 O O . ALA B 1 467 ? 39.719 16.281 14.164 1 95.06 467 ALA B O 1
ATOM 13152 N N . LEU B 1 468 ? 41.875 15.688 13.922 1 95.75 468 LEU B N 1
ATOM 13153 C CA . LEU B 1 468 ? 42.25 15.867 15.328 1 95.75 468 LEU B CA 1
ATOM 13154 C C . LEU B 1 468 ? 42.188 17.344 15.719 1 95.75 468 LEU B C 1
ATOM 13156 O O . LEU B 1 468 ? 41.938 17.672 16.875 1 95.75 468 LEU B O 1
ATOM 13160 N N . ALA B 1 469 ? 42.344 18.172 14.727 1 93.69 469 ALA B N 1
ATOM 13161 C CA . ALA B 1 469 ? 42.281 19.609 14.984 1 93.69 469 ALA B CA 1
ATOM 13162 C C . ALA B 1 469 ? 40.844 20.078 15.203 1 93.69 469 ALA B C 1
ATOM 13164 O O . ALA B 1 469 ? 40.594 21.172 15.703 1 93.69 469 ALA B O 1
ATOM 13165 N N . ARG B 1 470 ? 39.938 19.219 14.992 1 92.69 470 ARG B N 1
ATOM 13166 C CA . ARG B 1 470 ? 38.5 19.578 15.055 1 92.69 470 ARG B CA 1
ATOM 13167 C C . ARG B 1 470 ? 37.812 18.828 16.172 1 92.69 470 ARG B C 1
ATOM 13169 O O . ARG B 1 470 ? 36.719 18.266 15.953 1 92.69 470 ARG B O 1
ATOM 13176 N N . LYS B 1 471 ? 38.312 18.875 17.281 1 89.69 471 LYS B N 1
ATOM 13177 C CA . LYS B 1 471 ? 37.812 18.125 18.438 1 89.69 471 LYS B CA 1
ATOM 13178 C C . LYS B 1 471 ? 36.469 18.656 18.906 1 89.69 471 LYS B C 1
ATOM 13180 O O . LYS B 1 471 ? 35.625 17.891 19.344 1 89.69 471 LYS B O 1
ATOM 13185 N N . ASN B 1 472 ? 36.219 19.938 18.672 1 87 472 ASN B N 1
ATOM 13186 C CA . ASN B 1 472 ? 35.031 20.547 19.281 1 87 472 ASN B CA 1
ATOM 13187 C C . ASN B 1 472 ? 33.938 20.781 18.25 1 87 472 ASN B C 1
ATOM 13189 O O . ASN B 1 472 ? 33.031 21.578 18.484 1 87 472 ASN B O 1
ATOM 13193 N N . GLU B 1 473 ? 33.969 20.109 17.156 1 90.44 473 GLU B N 1
ATOM 13194 C CA . GLU B 1 473 ? 32.938 20.234 16.141 1 90.44 473 GLU B CA 1
ATOM 13195 C C . GLU B 1 473 ? 31.609 19.656 16.609 1 90.44 473 GLU B C 1
ATOM 13197 O O . GLU B 1 473 ? 31.578 18.812 17.5 1 90.44 473 GLU B O 1
ATOM 13202 N N . GLN B 1 474 ? 30.484 20.094 15.969 1 90.25 474 GLN B N 1
ATOM 13203 C CA . GLN B 1 474 ? 29.141 19.594 16.25 1 90.25 474 GLN B CA 1
ATOM 13204 C C . GLN B 1 474 ? 28.984 18.156 15.766 1 90.25 474 GLN B C 1
ATOM 13206 O O . GLN B 1 474 ? 29.719 17.719 14.867 1 90.25 474 GLN B O 1
ATOM 13211 N N . ASP B 1 475 ? 28.094 17.438 16.328 1 93.25 475 ASP B N 1
ATOM 13212 C CA . ASP B 1 475 ? 27.953 16 16.094 1 93.25 475 ASP B CA 1
ATOM 13213 C C . ASP B 1 475 ? 27.719 15.695 14.625 1 93.25 475 ASP B C 1
ATOM 13215 O O . ASP B 1 475 ? 28.297 14.766 14.07 1 93.25 475 ASP B O 1
ATOM 13219 N N . PRO B 1 476 ? 26.844 16.469 13.891 1 94.06 476 PRO B N 1
ATOM 13220 C CA . PRO B 1 476 ? 26.656 16.125 12.484 1 94.06 476 PRO B CA 1
ATOM 13221 C C . PRO B 1 476 ? 27.953 16.172 11.672 1 94.06 476 PRO B C 1
ATOM 13223 O O . PRO B 1 476 ? 28.141 15.359 10.758 1 94.06 476 PRO B O 1
ATOM 13226 N N . VAL B 1 477 ? 28.828 17.094 12.039 1 96.12 477 VAL B N 1
ATOM 13227 C CA . VAL B 1 477 ? 30.109 17.188 11.352 1 96.12 477 VAL B CA 1
ATOM 13228 C C . VAL B 1 477 ? 31 16.016 11.742 1 96.12 477 VAL B C 1
ATOM 13230 O O . VAL B 1 477 ? 31.594 15.359 10.883 1 96.12 477 VAL B O 1
ATOM 13233 N N . ARG B 1 478 ? 31 15.742 13.039 1 95.62 478 ARG B N 1
ATOM 13234 C CA . ARG B 1 478 ? 31.781 14.609 13.539 1 95.62 478 ARG B CA 1
ATOM 13235 C C . ARG B 1 478 ? 31.312 13.305 12.891 1 95.62 478 ARG B C 1
ATOM 13237 O O . ARG B 1 478 ? 32.125 12.461 12.539 1 95.62 478 ARG B O 1
ATOM 13244 N N . MET B 1 479 ? 30.062 13.227 12.828 1 95.25 479 MET B N 1
ATOM 13245 C CA . MET B 1 479 ? 29.469 12.039 12.219 1 95.25 479 MET B CA 1
ATOM 13246 C C . MET B 1 479 ? 29.969 11.852 10.789 1 95.25 479 MET B C 1
ATOM 13248 O O . MET B 1 479 ? 30.406 10.766 10.414 1 95.25 479 MET B O 1
ATOM 13252 N N . LEU B 1 480 ? 29.969 12.891 9.992 1 95.75 480 LEU B N 1
ATOM 13253 C CA . LEU B 1 480 ? 30.375 12.828 8.602 1 95.75 480 LEU B CA 1
ATOM 13254 C C . LEU B 1 480 ? 31.875 12.547 8.484 1 95.75 480 LEU B C 1
ATOM 13256 O O . LEU B 1 480 ? 32.312 11.812 7.602 1 95.75 480 LEU B O 1
ATOM 13260 N N . MET B 1 481 ? 32.656 13.094 9.391 1 96.62 481 MET B N 1
ATOM 13261 C CA . MET B 1 481 ? 34.094 12.859 9.391 1 96.62 481 MET B CA 1
ATOM 13262 C C . MET B 1 481 ? 34.406 11.391 9.695 1 96.62 481 MET B C 1
ATOM 13264 O O . MET B 1 481 ? 35.156 10.742 8.953 1 96.62 481 MET B O 1
ATOM 13268 N N . LEU B 1 482 ? 33.781 10.898 10.742 1 96 482 LEU B N 1
ATOM 13269 C CA . LEU B 1 482 ? 34 9.5 11.102 1 96 482 LEU B CA 1
ATOM 13270 C C . LEU B 1 482 ? 33.438 8.57 10.023 1 96 482 LEU B C 1
ATOM 13272 O O . LEU B 1 482 ? 34.031 7.523 9.742 1 96 482 LEU B O 1
ATOM 13276 N N . GLY B 1 483 ? 32.344 8.977 9.492 1 94.81 483 GLY B N 1
ATOM 13277 C CA . GLY B 1 483 ? 31.781 8.203 8.398 1 94.81 483 GLY B CA 1
ATOM 13278 C C . GLY B 1 483 ? 32.719 8.062 7.219 1 94.81 483 GLY B C 1
ATOM 13279 O O . GLY B 1 483 ? 32.75 7.02 6.559 1 94.81 483 GLY B O 1
ATOM 13280 N N . ALA B 1 484 ? 33.469 9.094 6.945 1 96.31 484 ALA B N 1
ATOM 13281 C CA . ALA B 1 484 ? 34.469 9.047 5.863 1 96.31 484 ALA B CA 1
ATOM 13282 C C . ALA B 1 484 ? 35.562 8.047 6.172 1 96.31 484 ALA B C 1
ATOM 13284 O O . ALA B 1 484 ? 36 7.281 5.297 1 96.31 484 ALA B O 1
ATOM 13285 N N . PHE B 1 485 ? 35.969 7.973 7.406 1 96.19 485 PHE B N 1
ATOM 13286 C CA . PHE B 1 485 ? 37.062 7.078 7.809 1 96.19 485 PHE B CA 1
ATOM 13287 C C . PHE B 1 485 ? 36.594 5.621 7.746 1 96.19 485 PHE B C 1
ATOM 13289 O O . PHE B 1 485 ? 37.375 4.746 7.363 1 96.19 485 PHE B O 1
ATOM 13296 N N . VAL B 1 486 ? 35.375 5.418 8.156 1 93.75 486 VAL B N 1
ATOM 13297 C CA . VAL B 1 486 ? 34.844 4.062 8.195 1 93.75 486 VAL B CA 1
ATOM 13298 C C . VAL B 1 486 ? 34.875 3.453 6.797 1 93.75 486 VAL B C 1
ATOM 13300 O O . VAL B 1 486 ? 34.969 2.234 6.645 1 93.75 486 VAL B O 1
ATOM 13303 N N . ARG B 1 487 ? 34.906 4.223 5.77 1 93.12 487 ARG B N 1
ATOM 13304 C CA . ARG B 1 487 ? 34.844 3.744 4.391 1 93.12 487 ARG B CA 1
ATOM 13305 C C . ARG B 1 487 ? 36.219 3.426 3.861 1 93.12 487 ARG B C 1
ATOM 13307 O O . ARG B 1 487 ? 36.375 2.863 2.773 1 93.12 487 ARG B O 1
ATOM 13314 N N . TRP B 1 488 ? 37.281 3.826 4.691 1 95.25 488 TRP B N 1
ATOM 13315 C CA . TRP B 1 488 ? 38.625 3.486 4.277 1 95.25 488 TRP B CA 1
ATOM 13316 C C . TRP B 1 488 ? 38.844 1.975 4.266 1 95.25 488 TRP B C 1
ATOM 13318 O O . TRP B 1 488 ? 38.375 1.272 5.168 1 95.25 488 TRP B O 1
ATOM 13328 N N . PRO B 1 489 ? 39.5 1.46 3.232 1 92.69 489 PRO B N 1
ATOM 13329 C CA . PRO B 1 489 ? 39.875 0.043 3.281 1 92.69 489 PRO B CA 1
ATOM 13330 C C . PRO B 1 489 ? 40.781 -0.286 4.453 1 92.69 489 PRO B C 1
ATOM 13332 O O . PRO B 1 489 ? 41.562 0.572 4.898 1 92.69 489 PRO B O 1
ATOM 13335 N N . ARG B 1 490 ? 40.906 -1.45 4.957 1 90.38 490 ARG B N 1
ATOM 13336 C CA . ARG B 1 490 ? 41.656 -1.899 6.121 1 90.38 490 ARG B CA 1
ATOM 13337 C C . ARG B 1 490 ? 43.156 -1.771 5.879 1 90.38 490 ARG B C 1
ATOM 13339 O O . ARG B 1 490 ? 43.906 -1.498 6.805 1 90.38 490 ARG B O 1
ATOM 13346 N N . ARG B 1 491 ? 43.531 -1.908 4.637 1 89.44 491 ARG B N 1
ATOM 13347 C CA . ARG B 1 491 ? 44.969 -1.95 4.324 1 89.44 491 ARG B CA 1
ATOM 13348 C C . ARG B 1 491 ? 45.594 -0.568 4.457 1 89.44 491 ARG B C 1
ATOM 13350 O O . ARG B 1 491 ? 46.812 -0.442 4.512 1 89.44 491 ARG B O 1
ATOM 13357 N N . VAL B 1 492 ? 44.75 0.455 4.57 1 94.31 492 VAL B N 1
ATOM 13358 C CA . VAL B 1 492 ? 45.25 1.826 4.656 1 94.31 492 VAL B CA 1
ATOM 13359 C C . VAL B 1 492 ? 45.75 2.105 6.07 1 94.31 492 VAL B C 1
ATOM 13361 O O . VAL B 1 492 ? 46.656 2.922 6.258 1 94.31 492 VAL B O 1
ATOM 13364 N N . TRP B 1 493 ? 45.344 1.405 7.027 1 93.94 493 TRP B N 1
ATOM 13365 C CA . TRP B 1 493 ? 45.656 1.658 8.43 1 93.94 493 TRP B CA 1
ATOM 13366 C C . TRP B 1 493 ? 46.969 0.954 8.812 1 93.94 493 TRP B C 1
ATOM 13368 O O . TRP B 1 493 ? 47.219 -0.179 8.391 1 93.94 493 TRP B O 1
ATOM 13378 N N . ARG B 1 494 ? 47.75 1.655 9.508 1 93.56 494 ARG B N 1
ATOM 13379 C CA . ARG B 1 494 ? 49.031 1.13 10.031 1 93.56 494 ARG B CA 1
ATOM 13380 C C . ARG B 1 494 ? 49.094 1.259 11.547 1 93.56 494 ARG B C 1
ATOM 13382 O O . ARG B 1 494 ? 48.219 1.902 12.156 1 93.56 494 ARG B O 1
ATOM 13389 N N . ARG B 1 495 ? 50.062 0.719 12.273 1 93.56 495 ARG B N 1
ATOM 13390 C CA . ARG B 1 495 ? 50.219 0.693 13.727 1 93.56 495 ARG B CA 1
ATOM 13391 C C . ARG B 1 495 ? 50.438 2.094 14.281 1 93.56 495 ARG B C 1
ATOM 13393 O O . ARG B 1 495 ? 49.938 2.436 15.359 1 93.56 495 ARG B O 1
ATOM 13400 N N . GLU B 1 496 ? 51.062 2.906 13.516 1 92.75 496 GLU B N 1
ATOM 13401 C CA . GLU B 1 496 ? 51.406 4.258 13.953 1 92.75 496 GLU B CA 1
ATOM 13402 C C . GLU B 1 496 ? 50.156 5.133 14.062 1 92.75 496 GLU B C 1
ATOM 13404 O O . GLU B 1 496 ? 50.156 6.133 14.781 1 92.75 496 GLU B O 1
ATOM 13409 N N . HIS B 1 497 ? 49.188 4.738 13.344 1 95 497 HIS B N 1
ATOM 13410 C CA . HIS B 1 497 ? 47.969 5.555 13.281 1 95 497 HIS B CA 1
ATOM 13411 C C . HIS B 1 497 ? 47.094 5.32 14.5 1 95 497 HIS B C 1
ATOM 13413 O O . HIS B 1 497 ? 46.125 6.059 14.727 1 95 497 HIS B O 1
ATOM 13419 N N . THR B 1 498 ? 47.312 4.34 15.312 1 94.94 498 THR B N 1
ATOM 13420 C CA . THR B 1 498 ? 46.438 3.938 16.406 1 94.94 498 THR B CA 1
ATOM 13421 C C . THR B 1 498 ? 46.344 5.047 17.453 1 94.94 498 THR B C 1
ATOM 13423 O O . THR B 1 498 ? 45.281 5.258 18.047 1 94.94 498 THR B O 1
ATOM 13426 N N . GLU B 1 499 ? 47.344 5.746 17.578 1 94.62 499 GLU B N 1
ATOM 13427 C CA . GLU B 1 499 ? 47.344 6.832 18.547 1 94.62 499 GLU B CA 1
ATOM 13428 C C . GLU B 1 499 ? 46.375 7.93 18.141 1 94.62 499 GLU B C 1
ATOM 13430 O O . GLU B 1 499 ? 45.594 8.422 18.953 1 94.62 499 GLU B O 1
ATOM 13435 N N . ALA B 1 500 ? 46.5 8.273 16.922 1 95.56 500 ALA B N 1
ATOM 13436 C CA . ALA B 1 500 ? 45.594 9.297 16.406 1 95.56 500 ALA B CA 1
ATOM 13437 C C . ALA B 1 500 ? 44.125 8.836 16.484 1 95.56 500 ALA B C 1
ATOM 13439 O O . ALA B 1 500 ? 43.25 9.609 16.859 1 95.56 500 ALA B O 1
ATOM 13440 N N . VAL B 1 501 ? 43.906 7.609 16.156 1 96.5 501 VAL B N 1
ATOM 13441 C CA . VAL B 1 501 ? 42.531 7.059 16.219 1 96.5 501 VAL B CA 1
ATOM 13442 C C . VAL B 1 501 ? 42.031 7.086 17.672 1 96.5 501 VAL B C 1
ATOM 13444 O O . VAL B 1 501 ? 40.906 7.457 17.922 1 96.5 501 VAL B O 1
ATOM 13447 N N . GLY B 1 502 ? 42.875 6.703 18.531 1 96.12 502 GLY B N 1
ATOM 13448 C CA . GLY B 1 502 ? 42.531 6.742 19.938 1 96.12 502 GLY B CA 1
ATOM 13449 C C . GLY B 1 502 ? 42.125 8.125 20.422 1 96.12 502 GLY B C 1
ATOM 13450 O O . GLY B 1 502 ? 41.125 8.273 21.156 1 96.12 502 GLY B O 1
ATOM 13451 N N . ARG B 1 503 ? 42.844 9.055 19.938 1 95.94 503 ARG B N 1
ATOM 13452 C CA . ARG B 1 503 ? 42.5 10.43 20.297 1 95.94 503 ARG B CA 1
ATOM 13453 C C . ARG B 1 503 ? 41.156 10.836 19.734 1 95.94 503 ARG B C 1
ATOM 13455 O O . ARG B 1 503 ? 40.375 11.539 20.391 1 95.94 503 ARG B O 1
ATOM 13462 N N . MET B 1 504 ? 40.906 10.445 18.547 1 95.44 504 MET B N 1
ATOM 13463 C CA . MET B 1 504 ? 39.625 10.742 17.922 1 95.44 504 MET B CA 1
ATOM 13464 C C . MET B 1 504 ? 38.5 10.102 18.719 1 95.44 504 MET B C 1
ATOM 13466 O O . MET B 1 504 ? 37.438 10.719 18.906 1 95.44 504 MET B O 1
ATOM 13470 N N . LEU B 1 505 ? 38.688 8.906 19.125 1 95.75 505 LEU B N 1
ATOM 13471 C CA . LEU B 1 505 ? 37.688 8.203 19.922 1 95.75 505 LEU B CA 1
ATOM 13472 C C . LEU B 1 505 ? 37.469 8.914 21.25 1 95.75 505 LEU B C 1
ATOM 13474 O O . LEU B 1 505 ? 36.312 9.086 21.656 1 95.75 505 LEU B O 1
ATOM 13478 N N . ARG B 1 506 ? 38.5 9.344 21.797 1 94.62 506 ARG B N 1
ATOM 13479 C CA . ARG B 1 506 ? 38.375 10.062 23.062 1 94.62 506 ARG B CA 1
ATOM 13480 C C . ARG B 1 506 ? 37.625 11.375 22.875 1 94.62 506 ARG B C 1
ATOM 13482 O O . ARG B 1 506 ? 36.719 11.703 23.672 1 94.62 506 ARG B O 1
ATOM 13489 N N . ASP B 1 507 ? 38 12.062 21.828 1 93.88 507 ASP B N 1
ATOM 13490 C CA . ASP B 1 507 ? 37.312 13.32 21.531 1 93.88 507 ASP B CA 1
ATOM 13491 C C . ASP B 1 507 ? 35.812 13.094 21.344 1 93.88 507 ASP B C 1
ATOM 13493 O O . ASP B 1 507 ? 35 13.883 21.812 1 93.88 507 ASP B O 1
ATOM 13497 N N . ALA B 1 508 ? 35.438 12.062 20.656 1 93.69 508 ALA B N 1
ATOM 13498 C CA . ALA B 1 508 ? 34.031 11.734 20.438 1 93.69 508 ALA B CA 1
ATOM 13499 C C . ALA B 1 508 ? 33.312 11.438 21.75 1 93.69 508 ALA B C 1
ATOM 13501 O O . ALA B 1 508 ? 32.219 11.953 22.016 1 93.69 508 ALA B O 1
ATOM 13502 N N . LEU B 1 509 ? 33.969 10.719 22.625 1 93.19 509 LEU B N 1
ATOM 13503 C CA . LEU B 1 509 ? 33.375 10.312 23.891 1 93.19 509 LEU B CA 1
ATOM 13504 C C . LEU B 1 509 ? 33.25 11.508 24.828 1 93.19 509 LEU B C 1
ATOM 13506 O O . LEU B 1 509 ? 32.375 11.539 25.688 1 93.19 509 LEU B O 1
ATOM 13510 N N . ASP B 1 510 ? 34.125 12.43 24.578 1 91.56 510 ASP B N 1
ATOM 13511 C CA . ASP B 1 510 ? 34.156 13.594 25.453 1 91.56 510 ASP B CA 1
ATOM 13512 C C . ASP B 1 510 ? 33.094 14.625 25.031 1 91.56 510 ASP B C 1
ATOM 13514 O O . ASP B 1 510 ? 32.844 15.594 25.75 1 91.56 510 ASP B O 1
ATOM 13518 N N . ALA B 1 511 ? 32.5 14.43 23.938 1 89.06 511 ALA B N 1
ATOM 13519 C CA . ALA B 1 511 ? 31.516 15.375 23.438 1 89.06 511 ALA B CA 1
ATOM 13520 C C . ALA B 1 511 ? 30.141 15.102 24.062 1 89.06 511 ALA B C 1
ATOM 13522 O O . ALA B 1 511 ? 29.672 13.961 24.062 1 89.06 511 ALA B O 1
ATOM 13523 N N . ALA B 1 512 ? 29.453 16.062 24.5 1 82.44 512 ALA B N 1
ATOM 13524 C CA . ALA B 1 512 ? 28.156 15.93 25.156 1 82.44 512 ALA B CA 1
ATOM 13525 C C . ALA B 1 512 ? 27.047 15.641 24.141 1 82.44 512 ALA B C 1
ATOM 13527 O O . ALA B 1 512 ? 25.984 15.117 24.5 1 82.44 512 ALA B O 1
ATOM 13528 N N . ASP B 1 513 ? 27.297 15.938 22.844 1 87.44 513 ASP B N 1
ATOM 13529 C CA . ASP B 1 513 ? 26.234 15.797 21.844 1 87.44 513 ASP B CA 1
ATOM 13530 C C . ASP B 1 513 ? 26.453 14.555 20.984 1 87.44 513 ASP B C 1
ATOM 13532 O O . ASP B 1 513 ? 25.938 14.469 19.875 1 87.44 513 ASP B O 1
ATOM 13536 N N . LEU B 1 514 ? 27.203 13.641 21.516 1 91.5 514 LEU B N 1
ATOM 13537 C CA . LEU B 1 514 ? 27.516 12.445 20.75 1 91.5 514 LEU B CA 1
ATOM 13538 C C . LEU B 1 514 ? 26.25 11.641 20.438 1 91.5 514 LEU B C 1
ATOM 13540 O O . LEU B 1 514 ? 25.609 11.109 21.344 1 91.5 514 LEU B O 1
ATOM 13544 N N . SER B 1 515 ? 25.891 11.641 19.141 1 89.88 515 SER B N 1
ATOM 13545 C CA . SER B 1 515 ? 24.703 10.906 18.719 1 89.88 515 SER B CA 1
ATOM 13546 C C . SER B 1 515 ? 24.984 9.414 18.594 1 89.88 515 SER B C 1
ATOM 13548 O O . SER B 1 515 ? 26.141 8.984 18.656 1 89.88 515 SER B O 1
ATOM 13550 N N . TYR B 1 516 ? 23.969 8.547 18.516 1 88.12 516 TYR B N 1
ATOM 13551 C CA . TYR B 1 516 ? 24.109 7.098 18.375 1 88.12 516 TYR B CA 1
ATOM 13552 C C . TYR B 1 516 ? 24.797 6.73 17.062 1 88.12 516 TYR B C 1
ATOM 13554 O O . TYR B 1 516 ? 25.625 5.82 17.031 1 88.12 516 TYR B O 1
ATOM 13562 N N . GLN B 1 517 ? 24.531 7.484 16 1 91.44 517 GLN B N 1
ATOM 13563 C CA . GLN B 1 517 ? 25.141 7.176 14.711 1 91.44 517 GLN B CA 1
ATOM 13564 C C . GLN B 1 517 ? 26.641 7.453 14.719 1 91.44 517 GLN B C 1
ATOM 13566 O O . GLN B 1 517 ? 27.422 6.664 14.195 1 91.44 517 GLN B O 1
ATOM 13571 N N . THR B 1 518 ? 26.938 8.578 15.383 1 94.56 518 THR B N 1
ATOM 13572 C CA . THR B 1 518 ? 28.359 8.914 15.461 1 94.56 518 THR B CA 1
ATOM 13573 C C . THR B 1 518 ? 29.109 7.898 16.312 1 94.56 518 THR B C 1
ATOM 13575 O O . THR B 1 518 ? 30.25 7.531 15.992 1 94.56 518 THR B O 1
ATOM 13578 N N . ALA B 1 519 ? 28.453 7.473 17.344 1 93.25 519 ALA B N 1
ATOM 13579 C CA . ALA B 1 519 ? 29.047 6.457 18.203 1 93.25 519 ALA B CA 1
ATOM 13580 C C . ALA B 1 519 ? 29.234 5.145 17.438 1 93.25 519 ALA B C 1
ATOM 13582 O O . ALA B 1 519 ? 30.25 4.461 17.609 1 93.25 519 ALA B O 1
ATOM 13583 N N . GLU B 1 520 ? 28.359 4.797 16.688 1 92.94 520 GLU B N 1
ATOM 13584 C CA . GLU B 1 520 ? 28.469 3.594 15.875 1 92.94 520 GLU B CA 1
ATOM 13585 C C . GLU B 1 520 ? 29.641 3.691 14.906 1 92.94 520 GLU B C 1
ATOM 13587 O O . GLU B 1 520 ? 30.406 2.73 14.734 1 92.94 520 GLU B O 1
ATOM 13592 N N . PHE B 1 521 ? 29.781 4.844 14.312 1 95.25 521 PHE B N 1
ATOM 13593 C CA . PHE B 1 521 ? 30.906 5.039 13.406 1 95.25 521 PHE B CA 1
ATOM 13594 C C . PHE B 1 521 ? 32.219 4.941 14.148 1 95.25 521 PHE B C 1
ATOM 13596 O O . PHE B 1 521 ? 33.188 4.367 13.641 1 95.25 521 PHE B O 1
ATOM 13603 N N . ALA B 1 522 ? 32.219 5.488 15.305 1 95.06 522 ALA B N 1
ATOM 13604 C CA . ALA B 1 522 ? 33.438 5.418 16.125 1 95.06 522 ALA B CA 1
ATOM 13605 C C . ALA B 1 522 ? 33.781 3.971 16.453 1 95.06 522 ALA B C 1
ATOM 13607 O O . ALA B 1 522 ? 34.938 3.578 16.344 1 95.06 522 ALA B O 1
ATOM 13608 N N . GLU B 1 523 ? 32.781 3.289 16.812 1 93.25 523 GLU B N 1
ATOM 13609 C CA . GLU B 1 523 ? 33 1.875 17.109 1 93.25 523 GLU B CA 1
ATOM 13610 C C . GLU B 1 523 ? 33.469 1.116 15.867 1 93.25 523 GLU B C 1
ATOM 13612 O O . GLU B 1 523 ? 34.375 0.304 15.945 1 93.25 523 GLU B O 1
ATOM 13617 N N . THR B 1 524 ? 32.906 1.357 14.797 1 93.56 524 THR B N 1
ATOM 13618 C CA . THR B 1 524 ? 33.281 0.697 13.555 1 93.56 524 THR B CA 1
ATOM 13619 C C . THR B 1 524 ? 34.688 1.056 13.164 1 93.56 524 THR B C 1
ATOM 13621 O O . THR B 1 524 ? 35.438 0.201 12.688 1 93.56 524 THR B O 1
ATOM 13624 N N . LEU B 1 525 ? 35.031 2.295 13.32 1 95.06 525 LEU B N 1
ATOM 13625 C CA . LEU B 1 525 ? 36.406 2.738 13.031 1 95.06 525 LEU B CA 1
ATOM 13626 C C . LEU B 1 525 ? 37.406 1.969 13.875 1 95.06 525 LEU B C 1
ATOM 13628 O O . LEU B 1 525 ? 38.469 1.542 13.367 1 95.06 525 LEU B O 1
ATOM 13632 N N . LEU B 1 526 ? 37.094 1.798 15.102 1 94.81 526 LEU B N 1
ATOM 13633 C CA . LEU B 1 526 ? 37.938 1.02 16 1 94.81 526 LEU B CA 1
ATOM 13634 C C . LEU B 1 526 ? 38.094 -0.413 15.492 1 94.81 526 LEU B C 1
ATOM 13636 O O . LEU B 1 526 ? 39.219 -0.933 15.414 1 94.81 526 LEU B O 1
ATOM 13640 N N . LEU B 1 527 ? 37.031 -0.977 15.125 1 91.62 527 LEU B N 1
ATOM 13641 C CA . LEU B 1 527 ? 37.062 -2.365 14.68 1 91.62 527 LEU B CA 1
ATOM 13642 C C . LEU B 1 527 ? 37.875 -2.51 13.391 1 91.62 527 LEU B C 1
ATOM 13644 O O . LEU B 1 527 ? 38.562 -3.514 13.203 1 91.62 527 LEU B O 1
ATOM 13648 N N . ARG B 1 528 ? 37.812 -1.514 12.609 1 90.44 528 ARG B N 1
ATOM 13649 C CA . ARG B 1 528 ? 38.562 -1.539 11.352 1 90.44 528 ARG B CA 1
ATOM 13650 C C . ARG B 1 528 ? 40.062 -1.431 11.609 1 90.44 528 ARG B C 1
ATOM 13652 O O . ARG B 1 528 ? 40.844 -1.96 10.836 1 90.44 528 ARG B O 1
ATOM 13659 N N . THR B 1 529 ? 40.5 -0.824 12.664 1 92.88 529 THR B N 1
ATOM 13660 C CA . THR B 1 529 ? 41.906 -0.594 12.961 1 92.88 529 THR B CA 1
ATOM 13661 C C . THR B 1 529 ? 42.406 -1.579 14.016 1 92.88 529 THR B C 1
ATOM 13663 O O . THR B 1 529 ? 43.594 -1.582 14.359 1 92.88 529 THR B O 1
ATOM 13666 N N . PHE B 1 530 ? 41.656 -2.43 14.562 1 92.12 530 PHE B N 1
ATOM 13667 C CA . PHE B 1 530 ? 41.906 -3.318 15.688 1 92.12 530 PHE B CA 1
ATOM 13668 C C . PHE B 1 530 ? 43.062 -4.254 15.406 1 92.12 530 PHE B C 1
ATOM 13670 O O . PHE B 1 530 ? 43.906 -4.457 16.266 1 92.12 530 PHE B O 1
ATOM 13677 N N . ALA B 1 531 ? 43.125 -4.723 14.172 1 87.75 531 ALA B N 1
ATOM 13678 C CA . ALA B 1 531 ? 44.094 -5.75 13.781 1 87.75 531 ALA B CA 1
ATOM 13679 C C . ALA B 1 531 ? 45.531 -5.223 13.867 1 87.75 531 ALA B C 1
ATOM 13681 O O . ALA B 1 531 ? 46.469 -5.996 14.047 1 87.75 531 ALA B O 1
ATOM 13682 N N . ARG B 1 532 ? 45.75 -3.971 13.805 1 90.25 532 ARG B N 1
ATOM 13683 C CA . ARG B 1 532 ? 47.062 -3.371 13.766 1 90.25 532 ARG B CA 1
ATOM 13684 C C . ARG B 1 532 ? 47.719 -3.377 15.148 1 90.25 532 ARG B C 1
ATOM 13686 O O . ARG B 1 532 ? 48.938 -3.398 15.266 1 90.25 532 ARG B O 1
ATOM 13693 N N . ALA B 1 533 ? 46.844 -3.262 16.188 1 92.56 533 ALA B N 1
ATOM 13694 C CA . ALA B 1 533 ? 47.312 -3.342 17.578 1 92.56 533 ALA B CA 1
ATOM 13695 C C . ALA B 1 533 ? 46.219 -3.912 18.469 1 92.56 533 ALA B C 1
ATOM 13697 O O . ALA B 1 533 ? 45.469 -3.162 19.109 1 92.56 533 ALA B O 1
ATOM 13698 N N . PRO B 1 534 ? 46.219 -5.117 18.625 1 91.31 534 PRO B N 1
ATOM 13699 C CA . PRO B 1 534 ? 45.094 -5.77 19.297 1 91.31 534 PRO B CA 1
ATOM 13700 C C . PRO B 1 534 ? 44.969 -5.352 20.75 1 91.31 534 PRO B C 1
ATOM 13702 O O . PRO B 1 534 ? 43.844 -5.176 21.25 1 91.31 534 PRO B O 1
ATOM 13705 N N . GLU B 1 535 ? 46.062 -5.164 21.453 1 90.38 535 GLU B N 1
ATOM 13706 C CA . GLU B 1 535 ? 46 -4.773 22.859 1 90.38 535 GLU B CA 1
ATOM 13707 C C . GLU B 1 535 ? 45.406 -3.371 23.016 1 90.38 535 GLU B C 1
ATOM 13709 O O . GLU B 1 535 ? 44.594 -3.131 23.891 1 90.38 535 GLU B O 1
ATOM 13714 N N . TRP B 1 536 ? 45.938 -2.598 22.094 1 93.31 536 TRP B N 1
ATOM 13715 C CA . TRP B 1 536 ? 45.406 -1.244 22.062 1 93.31 536 TRP B CA 1
ATOM 13716 C C . TRP B 1 536 ? 43.906 -1.265 21.75 1 93.31 536 TRP B C 1
ATOM 13718 O O . TRP B 1 536 ? 43.125 -0.618 22.438 1 93.31 536 TRP B O 1
ATOM 13728 N N . GLY B 1 537 ? 43.531 -1.989 20.766 1 93.5 537 GLY B N 1
ATOM 13729 C CA . GLY B 1 537 ? 42.125 -2.113 20.375 1 93.5 537 GLY B CA 1
ATOM 13730 C C . GLY B 1 537 ? 41.25 -2.646 21.469 1 93.5 537 GLY B C 1
ATOM 13731 O O . GLY B 1 537 ? 40.125 -2.152 21.672 1 93.5 537 GLY B O 1
ATOM 13732 N N . ALA B 1 538 ? 41.75 -3.574 22.172 1 92.25 538 ALA B N 1
ATOM 13733 C CA . ALA B 1 538 ? 41 -4.172 23.266 1 92.25 538 ALA B CA 1
ATOM 13734 C C . ALA B 1 538 ? 40.75 -3.15 24.359 1 92.25 538 ALA B C 1
ATOM 13736 O O . ALA B 1 538 ? 39.625 -3.088 24.906 1 92.25 538 ALA B O 1
ATOM 13737 N N . THR B 1 539 ? 41.656 -2.389 24.578 1 92.88 539 THR B N 1
ATOM 13738 C CA . THR B 1 539 ? 41.531 -1.367 25.609 1 92.88 539 THR B CA 1
ATOM 13739 C C . THR B 1 539 ? 40.469 -0.334 25.219 1 92.88 539 THR B C 1
ATOM 13741 O O . THR B 1 539 ? 39.625 0.053 26.031 1 92.88 539 THR B O 1
ATOM 13744 N N . TRP B 1 540 ? 40.469 0.015 24.016 1 94 540 TRP B N 1
ATOM 13745 C CA . TRP B 1 540 ? 39.531 1.03 23.547 1 94 540 TRP B CA 1
ATOM 13746 C C . TRP B 1 540 ? 38.125 0.457 23.438 1 94 540 TRP B C 1
ATOM 13748 O O . TRP B 1 540 ? 37.156 1.154 23.688 1 94 540 TRP B O 1
ATOM 13758 N N . LEU B 1 541 ? 38.062 -0.711 22.969 1 91.75 541 LEU B N 1
ATOM 13759 C CA . LEU B 1 541 ? 36.75 -1.339 22.922 1 91.75 541 LEU B CA 1
ATOM 13760 C C . LEU B 1 541 ? 36.094 -1.366 24.297 1 91.75 541 LEU B C 1
ATOM 13762 O O . LEU B 1 541 ? 34.938 -1.048 24.438 1 91.75 541 LEU B O 1
ATOM 13766 N N . ALA B 1 542 ? 36.844 -1.66 25.219 1 91.38 542 ALA B N 1
ATOM 13767 C CA . ALA B 1 542 ? 36.375 -1.68 26.609 1 91.38 542 ALA B CA 1
ATOM 13768 C C . ALA B 1 542 ? 35.969 -0.285 27.062 1 91.38 542 ALA B C 1
ATOM 13770 O O . ALA B 1 542 ? 34.938 -0.123 27.719 1 91.38 542 ALA B O 1
ATOM 13771 N N . THR B 1 543 ? 36.75 0.644 26.672 1 92.19 543 THR B N 1
ATOM 13772 C CA . THR B 1 543 ? 36.469 2.021 27.047 1 92.19 543 THR B CA 1
ATOM 13773 C C . THR B 1 543 ? 35.156 2.48 26.422 1 92.19 543 THR B C 1
ATOM 13775 O O . THR B 1 543 ? 34.312 3.07 27.094 1 92.19 543 THR B O 1
ATOM 13778 N N . LEU B 1 544 ? 34.969 2.199 25.172 1 92.75 544 LEU B N 1
ATOM 13779 C CA . LEU B 1 544 ? 33.75 2.6 24.469 1 92.75 544 LEU B CA 1
ATOM 13780 C C . LEU B 1 544 ? 32.531 1.94 25.078 1 92.75 544 LEU B C 1
ATOM 13782 O O . LEU B 1 544 ? 31.531 2.605 25.328 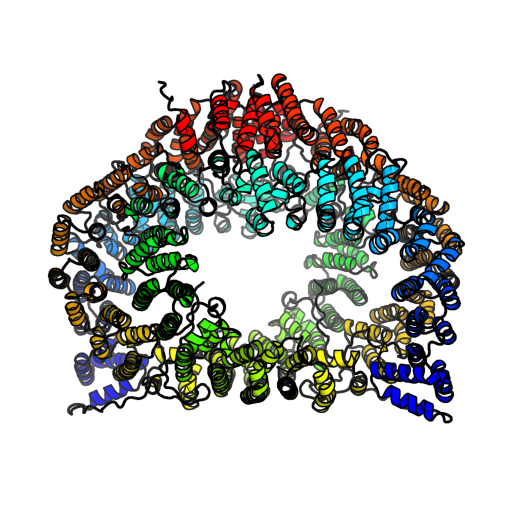1 92.75 544 LEU B O 1
ATOM 13786 N N . LEU B 1 545 ? 32.625 0.707 25.375 1 91.38 545 LEU B N 1
ATOM 13787 C CA . LEU B 1 545 ? 31.5 -0.031 25.922 1 91.38 545 LEU B CA 1
ATOM 13788 C C . LEU B 1 545 ? 31.172 0.452 27.344 1 91.38 545 LEU B C 1
ATOM 13790 O O . LEU B 1 545 ? 30.016 0.561 27.719 1 91.38 545 LEU B O 1
ATOM 13794 N N . LYS B 1 546 ? 32.156 0.688 28.031 1 90.69 546 LYS B N 1
ATOM 13795 C CA . LYS B 1 546 ? 31.984 1.149 29.406 1 90.69 546 LYS B CA 1
ATOM 13796 C C . LYS B 1 546 ? 31.328 2.529 29.438 1 90.69 546 LYS B C 1
ATOM 13798 O O . LYS B 1 546 ? 30.359 2.742 30.156 1 90.69 546 LYS B O 1
ATOM 13803 N N . GLU B 1 547 ? 31.812 3.387 28.656 1 91.56 547 GLU B N 1
ATOM 13804 C CA . GLU B 1 547 ? 31.359 4.773 28.719 1 91.56 547 GLU B CA 1
ATOM 13805 C C . GLU B 1 547 ? 30.016 4.949 28.016 1 91.56 547 GLU B C 1
ATOM 13807 O O . GLU B 1 547 ? 29.219 5.816 28.391 1 91.56 547 GLU B O 1
ATOM 13812 N N . ARG B 1 548 ? 29.781 4.215 27.047 1 90.5 548 ARG B N 1
ATOM 13813 C CA . ARG B 1 548 ? 28.516 4.363 26.328 1 90.5 548 ARG B CA 1
ATOM 13814 C C . ARG B 1 548 ? 27.453 3.445 26.922 1 90.5 548 ARG B C 1
ATOM 13816 O O . ARG B 1 548 ? 26.25 3.672 26.719 1 90.5 548 ARG B O 1
ATOM 13823 N N . GLY B 1 549 ? 27.844 2.367 27.531 1 89.56 549 GLY B N 1
ATOM 13824 C CA . GLY B 1 549 ? 26.953 1.494 28.266 1 89.56 549 GLY B CA 1
ATOM 13825 C C . GLY B 1 549 ? 26.281 0.456 27.375 1 89.56 549 GLY B C 1
ATOM 13826 O O . GLY B 1 549 ? 25.5 -0.371 27.859 1 89.56 549 GLY B O 1
ATOM 13827 N N . ARG B 1 550 ? 26.484 0.456 26.109 1 87.56 550 ARG B N 1
ATOM 13828 C CA . ARG B 1 550 ? 25.891 -0.521 25.219 1 87.56 550 ARG B CA 1
ATOM 13829 C C . ARG B 1 550 ? 26.703 -0.653 23.938 1 87.56 550 ARG B C 1
ATOM 13831 O O . ARG B 1 550 ? 27.594 0.148 23.672 1 87.56 550 ARG B O 1
ATOM 13838 N N . LEU B 1 551 ? 26.328 -1.676 23.234 1 87.94 551 LEU B N 1
ATOM 13839 C CA . LEU B 1 551 ? 26.938 -1.908 21.922 1 87.94 551 LEU B CA 1
ATOM 13840 C C . LEU B 1 551 ? 26.125 -1.258 20.812 1 87.94 551 LEU B C 1
ATOM 13842 O O . LEU B 1 551 ? 24.891 -1.363 20.797 1 87.94 551 LEU B O 1
ATOM 13846 N N . PHE B 1 552 ? 26.766 -0.561 20.016 1 83.75 552 PHE B N 1
ATOM 13847 C CA . PHE B 1 552 ? 26.047 0.094 18.938 1 83.75 552 PHE B CA 1
ATOM 13848 C C . PHE B 1 552 ? 26.234 -0.662 17.625 1 83.75 552 PHE B C 1
ATOM 13850 O O . PHE B 1 552 ? 25.344 -0.646 16.766 1 83.75 552 PHE B O 1
ATOM 13857 N N . ASN B 1 553 ? 27.359 -1.243 17.406 1 83.56 553 ASN B N 1
ATOM 13858 C CA . ASN B 1 553 ? 27.578 -2.092 16.234 1 83.56 553 ASN B CA 1
ATOM 13859 C C . ASN B 1 553 ? 27.266 -3.553 16.531 1 83.56 553 ASN B C 1
ATOM 13861 O O . ASN B 1 553 ? 27.984 -4.199 17.297 1 83.56 553 ASN B O 1
ATOM 13865 N N . ALA B 1 554 ? 26.297 -4.078 15.93 1 77.5 554 ALA B N 1
ATOM 13866 C CA . ALA B 1 554 ? 25.797 -5.418 16.234 1 77.5 554 ALA B CA 1
ATOM 13867 C C . ALA B 1 554 ? 26.672 -6.484 15.57 1 77.5 554 ALA B C 1
ATOM 13869 O O . ALA B 1 554 ? 26.422 -7.684 15.734 1 77.5 554 ALA B O 1
ATOM 13870 N N . ARG B 1 555 ? 27.812 -6.152 14.898 1 85.75 555 ARG B N 1
ATOM 13871 C CA . ARG B 1 555 ? 28.578 -7.133 14.133 1 85.75 555 ARG B CA 1
ATOM 13872 C C . ARG B 1 555 ? 30.031 -7.152 14.586 1 85.75 555 ARG B C 1
ATOM 13874 O O . ARG B 1 555 ? 30.953 -7.199 13.75 1 85.75 555 ARG B O 1
ATOM 13881 N N . VAL B 1 556 ? 30.25 -7.078 15.844 1 87.5 556 VAL B N 1
ATOM 13882 C CA . VAL B 1 556 ? 31.609 -7.078 16.375 1 87.5 556 VAL B CA 1
ATOM 13883 C C . VAL B 1 556 ? 32.312 -8.391 16.031 1 87.5 556 VAL B C 1
ATOM 13885 O O . VAL B 1 556 ? 33.469 -8.398 15.617 1 87.5 556 VAL B O 1
ATOM 13888 N N . GLY B 1 557 ? 31.516 -9.422 16.094 1 86.31 557 GLY B N 1
ATOM 13889 C CA . GLY B 1 557 ? 32.094 -10.727 15.797 1 86.31 557 GLY B CA 1
ATOM 13890 C C . GLY B 1 557 ? 32.438 -10.898 14.328 1 86.31 557 GLY B C 1
ATOM 13891 O O . GLY B 1 557 ? 33.312 -11.703 13.992 1 86.31 557 GLY B O 1
ATOM 13892 N N . GLU B 1 558 ? 31.859 -10.18 13.539 1 85.94 558 GLU B N 1
ATOM 13893 C CA . GLU B 1 558 ? 32.156 -10.273 12.109 1 85.94 558 GLU B CA 1
ATOM 13894 C C . GLU B 1 558 ? 33.375 -9.438 11.734 1 85.94 558 GLU B C 1
ATOM 13896 O O . GLU B 1 558 ? 34.094 -9.781 10.797 1 85.94 558 GLU B O 1
ATOM 13901 N N . TYR B 1 559 ? 33.656 -8.438 12.484 1 86.12 559 TYR B N 1
ATOM 13902 C CA . TYR B 1 559 ? 34.75 -7.531 12.156 1 86.12 559 TYR B CA 1
ATOM 13903 C C . TYR B 1 559 ? 36.094 -8.047 12.727 1 86.12 559 TYR B C 1
ATOM 13905 O O . TYR B 1 559 ? 37.156 -7.777 12.172 1 86.12 559 TYR B O 1
ATOM 13913 N N . LEU B 1 560 ? 35.938 -8.859 13.812 1 89.81 560 LEU B N 1
ATOM 13914 C CA . LEU B 1 560 ? 37.188 -9.266 14.5 1 89.81 560 LEU B CA 1
ATOM 13915 C C . LEU B 1 560 ? 37.5 -10.719 14.195 1 89.81 560 LEU B C 1
ATOM 13917 O O . LEU B 1 560 ? 36.625 -11.555 14.039 1 89.81 560 LEU B O 1
ATOM 13921 N N . THR B 1 561 ? 38.781 -10.969 14.047 1 90.25 561 THR B N 1
ATOM 13922 C CA . THR B 1 561 ? 39.25 -12.336 13.891 1 90.25 561 THR B CA 1
ATOM 13923 C C . THR B 1 561 ? 39.312 -13.047 15.234 1 90.25 561 THR B C 1
ATOM 13925 O O . THR B 1 561 ? 39.188 -12.414 16.281 1 90.25 561 THR B O 1
ATOM 13928 N N . ASP B 1 562 ? 39.562 -14.258 15.422 1 92.94 562 ASP B N 1
ATOM 13929 C CA . ASP B 1 562 ? 39.656 -15.055 16.641 1 92.94 562 ASP B CA 1
ATOM 13930 C C . ASP B 1 562 ? 40.781 -14.555 17.562 1 92.94 562 ASP B C 1
ATOM 13932 O O . ASP B 1 562 ? 40.562 -14.414 18.766 1 92.94 562 ASP B O 1
ATOM 13936 N N . ASP B 1 563 ? 41.781 -14.211 16.875 1 90.38 563 ASP B N 1
ATOM 13937 C CA . ASP B 1 563 ? 42.938 -13.766 17.656 1 90.38 563 ASP B CA 1
ATOM 13938 C C . ASP B 1 563 ? 42.688 -12.406 18.281 1 90.38 563 ASP B C 1
ATOM 13940 O O . ASP B 1 563 ? 43.094 -12.156 19.422 1 90.38 563 ASP B O 1
ATOM 13944 N N . GLU B 1 564 ? 42 -11.625 17.594 1 91.88 564 GLU B N 1
ATOM 13945 C CA . GLU B 1 564 ? 41.688 -10.289 18.094 1 91.88 564 GLU B CA 1
ATOM 13946 C C . GLU B 1 564 ? 40.688 -10.352 19.266 1 91.88 564 GLU B C 1
ATOM 13948 O O . GLU B 1 564 ? 40.812 -9.602 20.234 1 91.88 564 GLU B O 1
ATOM 13953 N N . VAL B 1 565 ? 39.844 -11.266 19.172 1 93.25 565 VAL B N 1
ATOM 13954 C CA . VAL B 1 565 ? 38.875 -11.453 20.266 1 93.25 565 VAL B CA 1
ATOM 13955 C C . VAL B 1 565 ? 39.594 -11.977 21.5 1 93.25 565 VAL B C 1
ATOM 13957 O O . VAL B 1 565 ? 39.312 -11.531 22.625 1 93.25 565 VAL B O 1
ATOM 13960 N N . ARG B 1 566 ? 40.531 -12.828 21.375 1 92.25 566 ARG B N 1
ATOM 13961 C CA . ARG B 1 566 ? 41.312 -13.352 22.484 1 92.25 566 ARG B CA 1
ATOM 13962 C C . ARG B 1 566 ? 42.094 -12.242 23.172 1 92.25 566 ARG B C 1
ATOM 13964 O O . ARG B 1 566 ? 42.188 -12.203 24.406 1 92.25 566 ARG B O 1
ATOM 13971 N N . ALA B 1 567 ? 42.562 -11.398 22.312 1 90.56 567 ALA B N 1
ATOM 13972 C CA . ALA B 1 567 ? 43.312 -10.273 22.844 1 90.56 567 ALA B CA 1
ATOM 13973 C C . ALA B 1 567 ? 42.438 -9.352 23.672 1 90.56 567 ALA B C 1
ATOM 13975 O O . ALA B 1 567 ? 42.875 -8.781 24.672 1 90.56 567 ALA B O 1
ATOM 13976 N N . ALA B 1 568 ? 41.219 -9.281 23.297 1 92.5 568 ALA B N 1
ATOM 13977 C CA . ALA B 1 568 ? 40.281 -8.367 23.953 1 92.5 568 ALA B CA 1
ATOM 13978 C C . ALA B 1 568 ? 39.531 -9.07 25.078 1 92.5 568 ALA B C 1
ATOM 13980 O O . ALA B 1 568 ? 38.75 -8.445 25.812 1 92.5 568 ALA B O 1
ATOM 13981 N N . ALA B 1 569 ? 39.719 -10.273 25.297 1 94.19 569 ALA B N 1
ATOM 13982 C CA . ALA B 1 569 ? 38.906 -11.133 26.141 1 94.19 569 ALA B CA 1
ATOM 13983 C C . ALA B 1 569 ? 38.906 -10.633 27.578 1 94.19 569 ALA B C 1
ATOM 13985 O O . ALA B 1 569 ? 37.844 -10.477 28.188 1 94.19 569 ALA B O 1
ATOM 13986 N N . PRO B 1 570 ? 40.031 -10.258 28.125 1 93.62 570 PRO B N 1
ATOM 13987 C CA . PRO B 1 570 ? 40.031 -9.82 29.516 1 93.62 570 PRO B CA 1
ATOM 13988 C C . PRO B 1 570 ? 39.219 -8.547 29.734 1 93.62 570 PRO B C 1
ATOM 13990 O O . PRO B 1 570 ? 38.469 -8.43 30.703 1 93.62 570 PRO B O 1
ATOM 13993 N N . GLN B 1 571 ? 39.344 -7.645 28.797 1 92.62 571 GLN B N 1
ATOM 13994 C CA . GLN B 1 571 ? 38.625 -6.383 28.906 1 92.62 571 GLN B CA 1
ATOM 13995 C C . GLN B 1 571 ? 37.125 -6.586 28.703 1 92.62 571 GLN B C 1
ATOM 13997 O O . GLN B 1 571 ? 36.312 -5.984 29.422 1 92.62 571 GLN B O 1
ATOM 14002 N N . LEU B 1 572 ? 36.812 -7.402 27.766 1 91.75 572 LEU B N 1
ATOM 14003 C CA . LEU B 1 572 ? 35.406 -7.68 27.516 1 91.75 572 LEU B CA 1
ATOM 14004 C C . LEU B 1 572 ? 34.75 -8.352 28.719 1 91.75 572 LEU B C 1
ATOM 14006 O O . LEU B 1 572 ? 33.625 -8.023 29.078 1 91.75 572 LEU B O 1
ATOM 14010 N N . LEU B 1 573 ? 35.469 -9.203 29.359 1 94 573 LEU B N 1
ATOM 14011 C CA . LEU B 1 573 ? 34.938 -9.883 30.531 1 94 573 LEU B CA 1
ATOM 14012 C C . LEU B 1 573 ? 34.75 -8.906 31.688 1 94 573 LEU B C 1
ATOM 14014 O O . LEU B 1 573 ? 33.75 -8.992 32.438 1 94 573 LEU B O 1
ATOM 14018 N N . ASP B 1 574 ? 35.625 -8.07 31.766 1 92.75 574 ASP B N 1
ATOM 14019 C CA . ASP B 1 574 ? 35.531 -7.082 32.844 1 92.75 574 ASP B CA 1
ATOM 14020 C C . ASP B 1 574 ? 34.281 -6.207 32.656 1 92.75 574 ASP B C 1
ATOM 14022 O O . ASP B 1 574 ? 33.562 -5.945 33.625 1 92.75 574 ASP B O 1
ATOM 14026 N N . ILE B 1 575 ? 34.062 -5.797 31.531 1 91.25 575 ILE B N 1
ATOM 14027 C CA . ILE B 1 575 ? 32.875 -4.98 31.234 1 91.25 575 ILE B CA 1
ATOM 14028 C C . ILE B 1 575 ? 31.609 -5.789 31.5 1 91.25 575 ILE B C 1
ATOM 14030 O O . ILE B 1 575 ? 30.656 -5.289 32.094 1 91.25 575 ILE B O 1
ATOM 14034 N N . ALA B 1 576 ? 31.656 -6.969 31.062 1 93.88 576 ALA B N 1
ATOM 14035 C CA . ALA B 1 576 ? 30.5 -7.852 31.266 1 93.88 576 ALA B CA 1
ATOM 14036 C C . ALA B 1 576 ? 30.219 -8.062 32.75 1 93.88 576 ALA B C 1
ATOM 14038 O O . ALA B 1 576 ? 29.062 -8.055 33.156 1 93.88 576 ALA B O 1
ATOM 14039 N N . ARG B 1 577 ? 31.203 -8.195 33.5 1 93.62 577 ARG B N 1
ATOM 14040 C CA . ARG B 1 577 ? 31.062 -8.352 34.938 1 93.62 577 ARG B CA 1
ATOM 14041 C C . ARG B 1 577 ? 30.469 -7.098 35.562 1 93.62 577 ARG B C 1
ATOM 14043 O O . ARG B 1 577 ? 29.625 -7.191 36.469 1 93.62 577 ARG B O 1
ATOM 14050 N N . GLY B 1 578 ? 30.938 -6 35.125 1 90.19 578 GLY B N 1
ATOM 14051 C CA . GLY B 1 578 ? 30.359 -4.75 35.594 1 90.19 578 GLY B CA 1
ATOM 14052 C C . GLY B 1 578 ? 28.875 -4.637 35.312 1 90.19 578 GLY B C 1
ATOM 14053 O O . GLY B 1 578 ? 28.094 -4.23 36.188 1 90.19 578 GLY B O 1
ATOM 14054 N N . TRP B 1 579 ? 28.5 -4.98 34.125 1 91.44 579 TRP B N 1
ATOM 14055 C CA . TRP B 1 579 ? 27.094 -4.949 33.719 1 91.44 579 TRP B CA 1
ATOM 14056 C C . TRP B 1 579 ? 26.281 -5.934 34.562 1 91.44 579 TRP B C 1
ATOM 14058 O O . TRP B 1 579 ? 25.188 -5.613 35.031 1 91.44 579 TRP B O 1
ATOM 14068 N N . ALA B 1 580 ? 26.859 -7.098 34.75 1 91.88 580 ALA B N 1
ATOM 14069 C CA . ALA B 1 580 ? 26.188 -8.117 35.562 1 91.88 580 ALA B CA 1
ATOM 14070 C C . ALA B 1 580 ? 25.984 -7.66 37 1 91.88 580 ALA B C 1
ATOM 14072 O O . ALA B 1 580 ? 24.922 -7.863 37.594 1 91.88 580 ALA B O 1
ATOM 14073 N N . GLN B 1 581 ? 26.938 -6.984 37.5 1 89.75 581 GLN B N 1
ATOM 14074 C CA . GLN B 1 581 ? 26.875 -6.488 38.875 1 89.75 581 GLN B CA 1
ATOM 14075 C C . GLN B 1 581 ? 25.797 -5.418 39.031 1 89.75 581 GLN B C 1
ATOM 14077 O O . GLN B 1 581 ? 25.156 -5.305 40.094 1 89.75 581 GLN B O 1
ATOM 14082 N N . ARG B 1 582 ? 25.531 -4.727 38 1 88.75 582 ARG B N 1
ATOM 14083 C CA . ARG B 1 582 ? 24.516 -3.678 38.031 1 88.75 582 ARG B CA 1
ATOM 14084 C C . ARG B 1 582 ? 23.203 -4.164 37.406 1 88.75 582 ARG B C 1
ATOM 14086 O O . ARG B 1 582 ? 22.328 -3.359 37.094 1 88.75 582 ARG B O 1
ATOM 14093 N N . GLU B 1 583 ? 23.125 -5.457 37.062 1 89.5 583 GLU B N 1
ATOM 14094 C CA . GLU B 1 583 ? 21.953 -6.156 36.531 1 89.5 583 GLU B CA 1
ATOM 14095 C C . GLU B 1 583 ? 21.5 -5.574 35.219 1 89.5 583 GLU B C 1
ATOM 14097 O O . GLU B 1 583 ? 20.312 -5.395 34.969 1 89.5 583 GLU B O 1
ATOM 14102 N N . ARG B 1 584 ? 22.469 -5.188 34.375 1 90.25 584 ARG B N 1
ATOM 14103 C CA . ARG B 1 584 ? 22.172 -4.707 33.031 1 90.25 584 ARG B CA 1
ATOM 14104 C C . ARG B 1 584 ? 22.203 -5.848 32 1 90.25 584 ARG B C 1
ATOM 14106 O O . ARG B 1 584 ? 23.141 -5.949 31.219 1 90.25 584 ARG B O 1
ATOM 14113 N N . GLY B 1 585 ? 21.141 -6.551 31.969 1 91.06 585 GLY B N 1
ATOM 14114 C CA . GLY B 1 585 ? 21.094 -7.746 31.141 1 91.06 585 GLY B CA 1
ATOM 14115 C C . GLY B 1 585 ? 20.906 -7.438 29.672 1 91.06 585 GLY B C 1
ATOM 14116 O O . GLY B 1 585 ? 21.328 -8.211 28.812 1 91.06 585 GLY B O 1
ATOM 14117 N N . GLY B 1 586 ? 20.25 -6.312 29.359 1 90.31 586 GLY B N 1
ATOM 14118 C CA . GLY B 1 586 ? 20.016 -5.938 27.984 1 90.31 586 GLY B CA 1
ATOM 14119 C C . GLY B 1 586 ? 21.297 -5.777 27.188 1 90.31 586 GLY B C 1
ATOM 14120 O O . GLY B 1 586 ? 21.547 -6.527 26.234 1 90.31 586 GLY B O 1
ATOM 14121 N N . PRO B 1 587 ? 22.141 -4.938 27.656 1 92.19 587 PRO B N 1
ATOM 14122 C CA . PRO B 1 587 ? 23.422 -4.742 26.984 1 92.19 587 PRO B CA 1
ATOM 14123 C C . PRO B 1 587 ? 24.281 -6.012 26.953 1 92.19 587 PRO B C 1
ATOM 14125 O O . PRO B 1 587 ? 24.969 -6.273 25.969 1 92.19 587 PRO B O 1
ATOM 14128 N N . LEU B 1 588 ? 24.25 -6.777 28 1 93.38 588 LEU B N 1
ATOM 14129 C CA . LEU B 1 588 ? 25 -8.023 28.047 1 93.38 588 LEU B CA 1
ATOM 14130 C C . LEU B 1 588 ? 24.547 -8.984 26.953 1 93.38 588 LEU B C 1
ATOM 14132 O O . LEU B 1 588 ? 25.359 -9.562 26.234 1 93.38 588 LEU B O 1
ATOM 14136 N N . LEU B 1 589 ? 23.25 -9.094 26.875 1 93.56 589 LEU B N 1
ATOM 14137 C CA . LEU B 1 589 ? 22.688 -9.961 25.844 1 93.56 589 LEU B CA 1
ATOM 14138 C C . LEU B 1 589 ? 23.047 -9.453 24.453 1 93.56 589 LEU B C 1
ATOM 14140 O O . LEU B 1 589 ? 23.344 -10.242 23.547 1 93.56 589 LEU B O 1
ATOM 14144 N N . GLU B 1 590 ? 23.078 -8.188 24.234 1 92.5 590 GLU B N 1
ATOM 14145 C CA . GLU B 1 590 ? 23.469 -7.598 22.953 1 92.5 590 GLU B CA 1
ATOM 14146 C C . GLU B 1 590 ? 24.906 -7.93 22.609 1 92.5 590 GLU B C 1
ATOM 14148 O O . GLU B 1 590 ? 25.234 -8.219 21.453 1 92.5 590 GLU B O 1
ATOM 14153 N N . LEU B 1 591 ? 25.781 -7.887 23.594 1 93.12 591 LEU B N 1
ATOM 14154 C CA . LEU B 1 591 ? 27.203 -8.148 23.406 1 93.12 591 LEU B CA 1
ATOM 14155 C C . LEU B 1 591 ? 27.438 -9.586 22.953 1 93.12 591 LEU B C 1
ATOM 14157 O O . LEU B 1 591 ? 28.125 -9.82 21.953 1 93.12 591 LEU B O 1
ATOM 14161 N N . VAL B 1 592 ? 26.781 -10.492 23.609 1 93.56 592 VAL B N 1
ATOM 14162 C CA . VAL B 1 592 ? 27.031 -11.891 23.281 1 93.56 592 VAL B CA 1
ATOM 14163 C C . VAL B 1 592 ? 26.422 -12.211 21.922 1 93.56 592 VAL B C 1
ATOM 14165 O O . VAL B 1 592 ? 26.969 -13.016 21.156 1 93.56 592 VAL B O 1
ATOM 14168 N N . ASN B 1 593 ? 25.266 -11.648 21.672 1 92.44 593 ASN B N 1
ATOM 14169 C CA . ASN B 1 593 ? 24.672 -11.828 20.359 1 92.44 593 ASN B CA 1
ATOM 14170 C C . ASN B 1 593 ? 25.594 -11.281 19.25 1 92.44 593 ASN B C 1
ATOM 14172 O O . ASN B 1 593 ? 25.688 -11.875 18.172 1 92.44 593 ASN B O 1
ATOM 14176 N N . SER B 1 594 ? 26.266 -10.211 19.5 1 93.31 594 SER B N 1
ATOM 14177 C CA . SER B 1 594 ? 27.156 -9.594 18.516 1 93.31 594 SER B CA 1
ATOM 14178 C C . SER B 1 594 ? 28.391 -10.453 18.266 1 93.31 594 SER B C 1
ATOM 14180 O O . SER B 1 594 ? 28.875 -10.539 17.141 1 93.31 594 SER B O 1
ATOM 14182 N N . LEU B 1 595 ? 28.875 -11.109 19.266 1 92.56 595 LEU B N 1
ATOM 14183 C CA . LEU B 1 595 ? 30.047 -11.953 19.141 1 92.56 595 LEU B CA 1
ATOM 14184 C C . LEU B 1 595 ? 29.703 -13.297 18.516 1 92.56 595 LEU B C 1
ATOM 14186 O O . LEU B 1 595 ? 30.562 -13.938 17.891 1 92.56 595 LEU B O 1
ATOM 14190 N N . GLY B 1 596 ? 28.5 -13.773 18.719 1 90.25 596 GLY B N 1
ATOM 14191 C CA . GLY B 1 596 ? 28.062 -15.047 18.172 1 90.25 596 GLY B CA 1
ATOM 14192 C C . GLY B 1 596 ? 28.812 -16.234 18.734 1 90.25 596 GLY B C 1
ATOM 14193 O O . GLY B 1 596 ? 28.922 -16.391 19.953 1 90.25 596 GLY B O 1
ATOM 14194 N N . ALA B 1 597 ? 29.484 -17.016 17.891 1 89.75 597 ALA B N 1
ATOM 14195 C CA . ALA B 1 597 ? 30.203 -18.219 18.281 1 89.75 597 ALA B CA 1
ATOM 14196 C C . ALA B 1 597 ? 31.531 -17.875 18.953 1 89.75 597 ALA B C 1
ATOM 14198 O O . ALA B 1 597 ? 32.062 -18.672 19.719 1 89.75 597 ALA B O 1
ATOM 14199 N N . ARG B 1 598 ? 31.969 -16.672 18.859 1 93.75 598 ARG B N 1
ATOM 14200 C CA . ARG B 1 598 ? 33.281 -16.266 19.344 1 93.75 598 ARG B CA 1
ATOM 14201 C C . ARG B 1 598 ? 33.219 -15.953 20.844 1 93.75 598 ARG B C 1
ATOM 14203 O O . ARG B 1 598 ? 34.25 -15.609 21.438 1 93.75 598 ARG B O 1
ATOM 14210 N N . VAL B 1 599 ? 32.062 -16.062 21.484 1 94.5 599 VAL B N 1
ATOM 14211 C CA . VAL B 1 599 ? 31.938 -15.883 22.922 1 94.5 599 VAL B CA 1
ATOM 14212 C C . VAL B 1 599 ? 32.781 -16.906 23.656 1 94.5 599 VAL B C 1
ATOM 14214 O O . VAL B 1 599 ? 33.312 -16.625 24.75 1 94.5 599 VAL B O 1
ATOM 14217 N N . SER B 1 600 ? 33 -18.031 23.016 1 92.06 600 SER B N 1
ATOM 14218 C CA . SER B 1 600 ? 33.781 -19.109 23.609 1 92.06 600 SER B CA 1
ATOM 14219 C C . SER B 1 600 ? 35.25 -18.703 23.781 1 92.06 600 SER B C 1
ATOM 14221 O O . SER B 1 600 ? 35.969 -19.297 24.594 1 92.06 600 SER B O 1
ATOM 14223 N N . LEU B 1 601 ? 35.688 -17.719 23.047 1 93.88 601 LEU B N 1
ATOM 14224 C CA . LEU B 1 601 ? 37.062 -17.266 23.094 1 93.88 601 LEU B CA 1
ATOM 14225 C C . LEU B 1 601 ? 37.312 -16.344 24.297 1 93.88 601 LEU B C 1
ATOM 14227 O O . LEU B 1 601 ? 38.438 -16.031 24.625 1 93.88 601 LEU B O 1
ATOM 14231 N N . VAL B 1 602 ? 36.25 -15.922 24.984 1 94.38 602 VAL B N 1
ATOM 14232 C CA . VAL B 1 602 ? 36.344 -15.07 26.156 1 94.38 602 VAL B CA 1
ATOM 14233 C C . VAL B 1 602 ? 35.969 -15.875 27.406 1 94.38 602 VAL B C 1
ATOM 14235 O O . VAL B 1 602 ? 34.812 -15.914 27.812 1 94.38 602 VAL B O 1
ATOM 14238 N N . ALA B 1 603 ? 36.875 -16.344 28.062 1 92.38 603 ALA B N 1
ATOM 14239 C CA . ALA B 1 603 ? 36.656 -17.219 29.219 1 92.38 603 ALA B CA 1
ATOM 14240 C C . ALA B 1 603 ? 35.906 -16.5 30.328 1 92.38 603 ALA B C 1
ATOM 14242 O O . ALA B 1 603 ? 36.312 -15.406 30.75 1 92.38 603 ALA B O 1
ATOM 14243 N N . GLY B 1 604 ? 34.781 -17.031 30.797 1 93.25 604 GLY B N 1
ATOM 14244 C CA . GLY B 1 604 ? 34.031 -16.469 31.891 1 93.25 604 GLY B CA 1
ATOM 14245 C C . GLY B 1 604 ? 32.719 -15.859 31.438 1 93.25 604 GLY B C 1
ATOM 14246 O O . GLY B 1 604 ? 31.781 -15.695 32.25 1 93.25 604 GLY B O 1
ATOM 14247 N N . LEU B 1 605 ? 32.688 -15.43 30.203 1 93.88 605 LEU B N 1
ATOM 14248 C CA . LEU B 1 605 ? 31.516 -14.742 29.703 1 93.88 605 LEU B CA 1
ATOM 14249 C C . LEU B 1 605 ? 30.312 -15.688 29.641 1 93.88 605 LEU B C 1
ATOM 14251 O O . LEU B 1 605 ? 29.188 -15.289 29.953 1 93.88 605 LEU B O 1
ATOM 14255 N N . GLN B 1 606 ? 30.531 -16.875 29.25 1 93.25 606 GLN B N 1
ATOM 14256 C CA . GLN B 1 606 ? 29.453 -17.859 29.203 1 93.25 606 GLN B CA 1
ATOM 14257 C C . GLN B 1 606 ? 28.859 -18.109 30.594 1 93.25 606 GLN B C 1
ATOM 14259 O O . GLN B 1 606 ? 27.641 -18.141 30.766 1 93.25 606 GLN B O 1
ATOM 14264 N N . GLU B 1 607 ? 29.656 -18.109 31.578 1 93.06 607 GLU B N 1
ATOM 14265 C CA . GLU B 1 607 ? 29.219 -18.328 32.969 1 93.06 607 GLU B CA 1
ATOM 14266 C C . GLU B 1 607 ? 28.422 -17.141 33.469 1 93.06 607 GLU B C 1
ATOM 14268 O O . GLU B 1 607 ? 27.453 -17.312 34.219 1 93.06 607 GLU B O 1
ATOM 14273 N N . LEU B 1 608 ? 28.875 -16.078 33.062 1 93.69 608 LEU B N 1
ATOM 14274 C CA . LEU B 1 608 ? 28.188 -14.867 33.5 1 93.69 608 LEU B CA 1
ATOM 14275 C C . LEU B 1 608 ? 26.766 -14.82 32.938 1 93.69 608 LEU B C 1
ATOM 14277 O O . LEU B 1 608 ? 25.844 -14.43 33.656 1 93.69 608 LEU B O 1
ATOM 14281 N N . ILE B 1 609 ? 26.562 -15.156 31.75 1 93.31 609 ILE B N 1
ATOM 14282 C CA . ILE B 1 609 ? 25.25 -15.156 31.125 1 93.31 609 ILE B CA 1
ATOM 14283 C C . ILE B 1 609 ? 24.359 -16.188 31.812 1 93.31 609 ILE B C 1
ATOM 14285 O O . ILE B 1 609 ? 23.172 -15.93 32.062 1 93.31 609 ILE B O 1
ATOM 14289 N N . VAL B 1 610 ? 24.922 -17.297 32.125 1 93.88 610 VAL B N 1
ATOM 14290 C CA . VAL B 1 610 ? 24.172 -18.344 32.781 1 93.88 610 VAL B CA 1
ATOM 14291 C C . VAL B 1 610 ? 23.734 -17.875 34.188 1 93.88 610 VAL B C 1
ATOM 14293 O O . VAL B 1 610 ? 22.594 -18.062 34.594 1 93.88 610 VAL B O 1
ATOM 14296 N N . SER B 1 611 ? 24.594 -17.203 34.781 1 93.25 611 SER B N 1
ATOM 14297 C CA . SER B 1 611 ? 24.297 -16.703 36.125 1 93.25 611 SER B CA 1
ATOM 14298 C C . SER B 1 611 ? 23.188 -15.648 36.062 1 93.25 611 SER B C 1
ATOM 14300 O O . SER B 1 611 ? 22.266 -15.68 36.875 1 93.25 611 SER B O 1
ATOM 14302 N N . MET B 1 612 ? 23.281 -14.797 35.219 1 93 612 MET B N 1
ATOM 14303 C CA . MET B 1 612 ? 22.266 -13.75 35.062 1 93 612 MET B CA 1
ATOM 14304 C C . MET B 1 612 ? 20.922 -14.336 34.688 1 93 612 MET B C 1
ATOM 14306 O O . MET B 1 612 ? 19.875 -13.883 35.156 1 93 612 MET B O 1
ATOM 14310 N N . ARG B 1 613 ? 20.922 -15.25 33.75 1 94.12 613 ARG B N 1
ATOM 14311 C CA . ARG B 1 613 ? 19.703 -15.922 33.344 1 94.12 613 ARG B CA 1
ATOM 14312 C C . ARG B 1 613 ? 18.969 -16.516 34.562 1 94.12 613 ARG B C 1
ATOM 14314 O O . ARG B 1 613 ? 17.734 -16.406 34.656 1 94.12 613 ARG B O 1
ATOM 14321 N N . GLU B 1 614 ? 19.688 -16.984 35.531 1 93.69 614 GLU B N 1
ATOM 14322 C CA . GLU B 1 614 ? 19.125 -17.688 36.688 1 93.69 614 GLU B CA 1
ATOM 14323 C C . GLU B 1 614 ? 18.641 -16.703 37.719 1 93.69 614 GLU B C 1
ATOM 14325 O O . GLU B 1 614 ? 17.812 -17.031 38.562 1 93.69 614 GLU B O 1
ATOM 14330 N N . GLU B 1 615 ? 19.047 -15.445 37.594 1 91.31 615 GLU B N 1
ATOM 14331 C CA . GLU B 1 615 ? 18.734 -14.516 38.688 1 91.31 615 GLU B CA 1
ATOM 14332 C C . GLU B 1 615 ? 17.719 -13.469 38.25 1 91.31 615 GLU B C 1
ATOM 14334 O O . GLU B 1 615 ? 17.016 -12.883 39.062 1 91.31 615 GLU B O 1
ATOM 14339 N N . THR B 1 616 ? 17.641 -13.219 37 1 91.62 616 THR B N 1
ATOM 14340 C CA . THR B 1 616 ? 16.828 -12.109 36.531 1 91.62 616 THR B CA 1
ATOM 14341 C C . THR B 1 616 ? 15.336 -12.383 36.75 1 91.62 616 THR B C 1
ATOM 14343 O O . THR B 1 616 ? 14.875 -13.508 36.594 1 91.62 616 THR B O 1
ATOM 14346 N N . PRO B 1 617 ? 14.562 -11.406 37.188 1 89.5 617 PRO B N 1
ATOM 14347 C CA . PRO B 1 617 ? 13.125 -11.578 37.375 1 89.5 617 PRO B CA 1
ATOM 14348 C C . PRO B 1 617 ? 12.32 -11.297 36.094 1 89.5 617 PRO B C 1
ATOM 14350 O O . PRO B 1 617 ? 11.094 -11.359 36.125 1 89.5 617 PRO B O 1
ATOM 14353 N N . TRP B 1 618 ? 12.969 -11.016 35.031 1 89.88 618 TRP B N 1
ATOM 14354 C CA . TRP B 1 618 ? 12.297 -10.641 33.781 1 89.88 618 TRP B CA 1
ATOM 14355 C C . TRP B 1 618 ? 12.25 -11.812 32.812 1 89.88 618 TRP B C 1
ATOM 14357 O O . TRP B 1 618 ? 13.289 -12.273 32.344 1 89.88 618 TRP B O 1
ATOM 14367 N N . PRO B 1 619 ? 11.148 -12.289 32.469 1 91.25 619 PRO B N 1
ATOM 14368 C CA . PRO B 1 619 ? 11.016 -13.516 31.672 1 91.25 619 PRO B CA 1
ATOM 14369 C C . PRO B 1 619 ? 11.594 -13.383 30.266 1 91.25 619 PRO B C 1
ATOM 14371 O O . PRO B 1 619 ? 12.227 -14.305 29.75 1 91.25 619 PRO B O 1
ATOM 14374 N N . LEU B 1 620 ? 11.422 -12.219 29.656 1 91.06 620 LEU B N 1
ATOM 14375 C CA . LEU B 1 620 ? 11.883 -12.047 28.281 1 91.06 620 LEU B CA 1
ATOM 14376 C C . LEU B 1 620 ? 13.406 -12.055 28.203 1 91.06 620 LEU B C 1
ATOM 14378 O O . LEU B 1 620 ? 13.984 -12.609 27.266 1 91.06 620 LEU B O 1
ATOM 14382 N N . LEU B 1 621 ? 14.023 -11.484 29.172 1 93.81 621 LEU B N 1
ATOM 14383 C CA . LEU B 1 621 ? 15.484 -11.461 29.219 1 93.81 621 LEU B CA 1
ATOM 14384 C C . LEU B 1 621 ? 16.047 -12.859 29.438 1 93.81 621 LEU B C 1
ATOM 14386 O O . LEU B 1 621 ? 16.969 -13.281 28.75 1 93.81 621 LEU B O 1
ATOM 14390 N N . ALA B 1 622 ? 15.43 -13.57 30.328 1 95.19 622 ALA B N 1
ATOM 14391 C CA . ALA B 1 622 ? 15.859 -14.93 30.609 1 95.19 622 ALA B CA 1
ATOM 14392 C C . ALA B 1 622 ? 15.703 -15.828 29.391 1 95.19 622 ALA B C 1
ATOM 14394 O O . ALA B 1 622 ? 16.594 -16.609 29.078 1 95.19 622 ALA B O 1
ATOM 14395 N N . LEU B 1 623 ? 14.562 -15.711 28.828 1 95.38 623 LEU B N 1
ATOM 14396 C CA . LEU B 1 623 ? 14.312 -16.484 27.609 1 95.38 623 LEU B CA 1
ATOM 14397 C C . LEU B 1 623 ? 15.336 -16.141 26.531 1 95.38 623 LEU B C 1
ATOM 14399 O O . LEU B 1 623 ? 15.906 -17.047 25.906 1 95.38 623 LEU B O 1
ATOM 14403 N N . GLY B 1 624 ? 15.602 -14.812 26.312 1 95.19 624 GLY B N 1
ATOM 14404 C CA . GLY B 1 624 ? 16.594 -14.406 25.328 1 95.19 624 GLY B CA 1
ATOM 14405 C C . GLY B 1 624 ? 17.969 -14.992 25.578 1 95.19 624 GLY B C 1
ATOM 14406 O O . GLY B 1 624 ? 18.641 -15.43 24.641 1 95.19 624 GLY B O 1
ATOM 14407 N N . MET B 1 625 ? 18.391 -15.117 26.797 1 96 625 MET B N 1
ATOM 14408 C CA . MET B 1 625 ? 19.688 -15.648 27.172 1 96 625 MET B CA 1
ATOM 14409 C C . MET B 1 625 ? 19.75 -17.156 26.969 1 96 625 MET B C 1
ATOM 14411 O O . MET B 1 625 ? 20.766 -17.688 26.516 1 96 625 MET B O 1
ATOM 14415 N N . ALA B 1 626 ? 18.656 -17.75 27.219 1 96.06 626 ALA B N 1
ATOM 14416 C CA . ALA B 1 626 ? 18.594 -19.188 26.984 1 96.06 626 ALA B CA 1
ATOM 14417 C C . ALA B 1 626 ? 18.656 -19.516 25.5 1 96.06 626 ALA B C 1
ATOM 14419 O O . ALA B 1 626 ? 19.344 -20.453 25.078 1 96.06 626 ALA B O 1
ATOM 14420 N N . GLN B 1 627 ? 17.938 -18.844 24.812 1 94.75 627 GLN B N 1
ATOM 14421 C CA . GLN B 1 627 ? 17.938 -19.047 23.359 1 94.75 627 GLN B CA 1
ATOM 14422 C C . GLN B 1 627 ? 19.312 -18.797 22.781 1 94.75 627 GLN B C 1
ATOM 14424 O O . GLN B 1 627 ? 19.766 -19.531 21.906 1 94.75 627 GLN B O 1
ATOM 14429 N N . TRP B 1 628 ? 19.984 -17.781 23.156 1 94.06 628 TRP B N 1
ATOM 14430 C CA . TRP B 1 628 ? 21.344 -17.516 22.719 1 94.06 628 TRP B CA 1
ATOM 14431 C C . TRP B 1 628 ? 22.266 -18.688 23.016 1 94.06 628 TRP B C 1
ATOM 14433 O O . TRP B 1 628 ? 23.031 -19.125 22.156 1 94.06 628 TRP B O 1
ATOM 14443 N N . GLN B 1 629 ? 22.141 -19.203 24.25 1 94.25 629 GLN B N 1
ATOM 14444 C CA . GLN B 1 629 ? 22.969 -20.328 24.656 1 94.25 629 GLN B CA 1
ATOM 14445 C C . GLN B 1 629 ? 22.734 -21.547 23.766 1 94.25 629 GLN B C 1
ATOM 14447 O O . GLN B 1 629 ? 23.688 -22.234 23.391 1 94.25 629 GLN B O 1
ATOM 14452 N N . SER B 1 630 ? 21.516 -21.828 23.453 1 93.62 630 SER B N 1
ATOM 14453 C CA . SER B 1 630 ? 21.172 -22.953 22.594 1 93.62 630 SER B CA 1
ATOM 14454 C C . SER B 1 630 ? 21.812 -22.797 21.219 1 93.62 630 SER B C 1
ATOM 14456 O O . SER B 1 630 ? 22.297 -23.781 20.656 1 93.62 630 SER B O 1
ATOM 14458 N N . LYS B 1 631 ? 21.906 -21.688 20.75 1 91.31 631 LYS B N 1
ATOM 14459 C CA . LYS B 1 631 ? 22.406 -21.438 19.391 1 91.31 631 LYS B CA 1
ATOM 14460 C C . LYS B 1 631 ? 23.938 -21.438 19.359 1 91.31 631 LYS B C 1
ATOM 14462 O O . LYS B 1 631 ? 24.531 -21.984 18.438 1 91.31 631 LYS B O 1
ATOM 14467 N N . HIS B 1 632 ? 24.672 -20.922 20.391 1 93 632 HIS B N 1
ATOM 14468 C CA . HIS B 1 632 ? 26.094 -20.656 20.266 1 93 632 HIS B CA 1
ATOM 14469 C C . HIS B 1 632 ? 26.906 -21.438 21.312 1 93 632 HIS B C 1
ATOM 14471 O O . HIS B 1 632 ? 28.125 -21.547 21.203 1 93 632 HIS B O 1
ATOM 14477 N N . ASP B 1 633 ? 26.172 -21.859 22.391 1 92.94 633 ASP B N 1
ATOM 14478 C CA . ASP B 1 633 ? 26.797 -22.672 23.422 1 92.94 633 ASP B CA 1
ATOM 14479 C C . ASP B 1 633 ? 25.969 -23.938 23.703 1 92.94 633 ASP B C 1
ATOM 14481 O O . ASP B 1 633 ? 25.469 -24.109 24.828 1 92.94 633 ASP B O 1
ATOM 14485 N N . ARG B 1 634 ? 25.969 -24.844 22.906 1 91.94 634 ARG B N 1
ATOM 14486 C CA . ARG B 1 634 ? 25.109 -26.016 22.953 1 91.94 634 ARG B CA 1
ATOM 14487 C C . ARG B 1 634 ? 25.453 -26.891 24.156 1 91.94 634 ARG B C 1
ATOM 14489 O O . ARG B 1 634 ? 24.547 -27.375 24.859 1 91.94 634 ARG B O 1
ATOM 14496 N N . ALA B 1 635 ? 26.766 -27.047 24.375 1 92 635 ALA B N 1
ATOM 14497 C CA . ALA B 1 635 ? 27.188 -27.891 25.484 1 92 635 ALA B CA 1
ATOM 14498 C C . ALA B 1 635 ? 26.719 -27.312 26.812 1 92 635 ALA B C 1
ATOM 14500 O O . ALA B 1 635 ? 26.188 -28.047 27.656 1 92 635 ALA B O 1
ATOM 14501 N N . GLY B 1 636 ? 26.938 -26 26.953 1 92.44 636 GLY B N 1
ATOM 14502 C CA . GLY B 1 636 ? 26.453 -25.359 28.172 1 92.44 636 GLY B CA 1
ATOM 14503 C C . GLY B 1 636 ? 24.953 -25.406 28.312 1 92.44 636 GLY B C 1
ATOM 14504 O O . GLY B 1 636 ? 24.438 -25.562 29.422 1 92.44 636 GLY B O 1
ATOM 14505 N N . PHE B 1 637 ? 24.328 -25.172 27.203 1 92.38 637 PHE B N 1
ATOM 14506 C CA . PHE B 1 637 ? 22.875 -25.234 27.188 1 92.38 637 PHE B CA 1
ATOM 14507 C C . PHE B 1 637 ? 22.391 -26.594 27.656 1 92.38 637 PHE B C 1
ATOM 14509 O O . PHE B 1 637 ? 21.516 -26.672 28.531 1 92.38 637 PHE B O 1
ATOM 14516 N N . GLU B 1 638 ? 22.906 -27.672 27.219 1 94 638 GLU B N 1
ATOM 14517 C CA . GLU B 1 638 ? 22.484 -29.016 27.562 1 94 638 GLU B CA 1
ATOM 14518 C C . GLU B 1 638 ? 22.766 -29.328 29.031 1 94 638 GLU B C 1
ATOM 14520 O O . GLU B 1 638 ? 22 -30.062 29.672 1 94 638 GLU B O 1
ATOM 14525 N N . ALA B 1 639 ? 23.766 -28.688 29.531 1 94.06 639 ALA B N 1
ATOM 14526 C CA . ALA B 1 639 ? 24.141 -28.922 30.922 1 94.06 639 ALA B CA 1
ATOM 14527 C C . ALA B 1 639 ? 23.203 -28.188 31.875 1 94.06 639 ALA B C 1
ATOM 14529 O O . ALA B 1 639 ? 22.984 -28.625 33 1 94.06 639 ALA B O 1
ATOM 14530 N N . THR B 1 640 ? 22.594 -27.125 31.406 1 95.38 640 THR B N 1
ATOM 14531 C CA . THR B 1 640 ? 21.875 -26.266 32.344 1 95.38 640 THR B CA 1
ATOM 14532 C C . THR B 1 640 ? 20.391 -26.219 32 1 95.38 640 THR B C 1
ATOM 14534 O O . THR B 1 640 ? 19.594 -25.656 32.781 1 95.38 640 THR B O 1
ATOM 14537 N N . VAL B 1 641 ? 20 -26.688 30.938 1 95.44 641 VAL B N 1
ATOM 14538 C CA . VAL B 1 641 ? 18.641 -26.531 30.453 1 95.44 641 VAL B CA 1
ATOM 14539 C C . VAL B 1 641 ? 17.656 -27.125 31.453 1 95.44 641 VAL B C 1
ATOM 14541 O O . VAL B 1 641 ? 16.562 -26.594 31.656 1 95.44 641 VAL B O 1
ATOM 14544 N N . GLY B 1 642 ? 17.953 -28.156 32.156 1 95.62 642 GLY B N 1
ATOM 14545 C CA . GLY B 1 642 ? 17.094 -28.75 33.156 1 95.62 642 GLY B CA 1
ATOM 14546 C C . GLY B 1 642 ? 16.75 -27.797 34.281 1 95.62 642 GLY B C 1
ATOM 14547 O O . GLY B 1 642 ? 15.594 -27.656 34.656 1 95.62 642 GLY B O 1
ATOM 14548 N N . ALA B 1 643 ? 17.75 -27.188 34.719 1 95.25 643 ALA B N 1
ATOM 14549 C CA . ALA B 1 643 ? 17.562 -26.219 35.812 1 95.25 643 ALA B CA 1
ATOM 14550 C C . ALA B 1 643 ? 16.75 -25.016 35.312 1 95.25 643 ALA B C 1
ATOM 14552 O O . ALA B 1 643 ? 15.906 -24.5 36.062 1 95.25 643 ALA B O 1
ATOM 14553 N N . THR B 1 644 ? 17.062 -24.594 34.156 1 95.31 644 THR B N 1
ATOM 14554 C CA . THR B 1 644 ? 16.344 -23.453 33.562 1 95.31 644 THR B CA 1
ATOM 14555 C C . THR B 1 644 ? 14.859 -23.766 33.438 1 95.31 644 THR B C 1
ATOM 14557 O O . THR B 1 644 ? 14.016 -22.953 33.812 1 95.31 644 THR B O 1
ATOM 14560 N N . VAL B 1 645 ? 14.531 -24.875 32.969 1 96.56 645 VAL B N 1
ATOM 14561 C CA . VAL B 1 645 ? 13.141 -25.266 32.75 1 96.56 645 VAL B CA 1
ATOM 14562 C C . VAL B 1 645 ? 12.43 -25.359 34.094 1 96.56 645 VAL B C 1
ATOM 14564 O O . VAL B 1 645 ? 11.297 -24.875 34.25 1 96.56 645 VAL B O 1
ATOM 14567 N N . ARG B 1 646 ? 13.023 -25.859 35.094 1 95.94 646 ARG B N 1
ATOM 14568 C CA . ARG B 1 646 ? 12.445 -25.953 36.438 1 95.94 646 ARG B CA 1
ATOM 14569 C C . ARG B 1 646 ? 12.148 -24.562 37 1 95.94 646 ARG B C 1
ATOM 14571 O O . ARG B 1 646 ? 11.07 -24.328 37.562 1 95.94 646 ARG B O 1
ATOM 14578 N N . ARG B 1 647 ? 13.07 -23.734 36.844 1 94.81 647 ARG B N 1
ATOM 14579 C CA . ARG B 1 647 ? 12.891 -22.359 37.344 1 94.81 647 ARG B CA 1
ATOM 14580 C C . ARG B 1 647 ? 11.711 -21.688 36.625 1 94.81 647 ARG B C 1
ATOM 14582 O O . ARG B 1 647 ? 10.875 -21.062 37.281 1 94.81 647 ARG B O 1
ATOM 14589 N N . PHE B 1 648 ? 11.695 -21.781 35.312 1 94.88 648 PHE B N 1
ATOM 14590 C CA . PHE B 1 648 ? 10.617 -21.172 34.562 1 94.88 648 PHE B CA 1
ATOM 14591 C C . PHE B 1 648 ? 9.266 -21.703 35 1 94.88 648 PHE B C 1
ATOM 14593 O O . PHE B 1 648 ? 8.312 -20.938 35.156 1 94.88 648 PHE B O 1
ATOM 14600 N N . LEU B 1 649 ? 9.203 -23 35.281 1 94.75 649 LEU B N 1
ATOM 14601 C CA . LEU B 1 649 ? 7.953 -23.609 35.719 1 94.75 649 LEU B CA 1
ATOM 14602 C C . LEU B 1 649 ? 7.562 -23.094 37.094 1 94.75 649 LEU B C 1
ATOM 14604 O O . LEU B 1 649 ? 6.398 -22.766 37.344 1 94.75 649 LEU B O 1
ATOM 14608 N N . ASP B 1 650 ? 8.492 -22.906 37.969 1 92.44 650 ASP B N 1
ATOM 14609 C CA . ASP B 1 650 ? 8.227 -22.453 39.312 1 92.44 650 ASP B CA 1
ATOM 14610 C C . ASP B 1 650 ? 7.734 -21.016 39.344 1 92.44 650 ASP B C 1
ATOM 14612 O O . ASP B 1 650 ? 6.887 -20.641 40.156 1 92.44 650 ASP B O 1
ATOM 14616 N N . LEU B 1 651 ? 8.219 -20.234 38.438 1 90.31 651 LEU B N 1
ATOM 14617 C CA . LEU B 1 651 ? 7.852 -18.828 38.375 1 90.31 651 LEU B CA 1
ATOM 14618 C C . LEU B 1 651 ? 6.602 -18.625 37.531 1 90.31 651 LEU B C 1
ATOM 14620 O O . LEU B 1 651 ? 6.133 -17.484 37.375 1 90.31 651 LEU B O 1
ATOM 14624 N N . GLY B 1 652 ? 6.156 -19.75 36.906 1 88.56 652 GLY B N 1
ATOM 14625 C CA . GLY B 1 652 ? 4.938 -19.688 36.125 1 88.56 652 GLY B CA 1
ATOM 14626 C C . GLY B 1 652 ? 5.16 -19.172 34.719 1 88.56 652 GLY B C 1
ATOM 14627 O O . GLY B 1 652 ? 4.246 -18.609 34.094 1 88.56 652 GLY B O 1
ATOM 14628 N N . TRP B 1 653 ? 6.441 -19.297 34.188 1 93.31 653 TRP B N 1
ATOM 14629 C CA . TRP B 1 653 ? 6.766 -18.844 32.844 1 93.31 653 TRP B CA 1
ATOM 14630 C C . TRP B 1 653 ? 6.539 -19.938 31.828 1 93.31 653 TRP B C 1
ATOM 14632 O O . TRP B 1 653 ? 7.473 -20.359 31.141 1 93.31 653 TRP B O 1
ATOM 14642 N N . PHE B 1 654 ? 5.363 -20.328 31.656 1 93.69 654 PHE B N 1
ATOM 14643 C CA . PHE B 1 654 ? 5.023 -21.484 30.844 1 93.69 654 PHE B CA 1
ATOM 14644 C C . PHE B 1 654 ? 5.176 -21.156 29.359 1 93.69 654 PHE B C 1
ATOM 14646 O O . PHE B 1 654 ? 5.719 -21.969 28.594 1 93.69 654 PHE B O 1
ATOM 14653 N N . SER B 1 655 ? 4.66 -19.938 29.047 1 92.38 655 SER B N 1
ATOM 14654 C CA . SER B 1 655 ? 4.773 -19.531 27.641 1 92.38 655 SER B CA 1
ATOM 14655 C C . SER B 1 655 ? 6.23 -19.484 27.203 1 92.38 655 SER B C 1
ATOM 14657 O O . SER B 1 655 ? 6.539 -19.766 26.047 1 92.38 655 SER B O 1
ATOM 14659 N N . GLU B 1 656 ? 7.121 -19.188 28.141 1 95.19 656 GLU B N 1
ATOM 14660 C CA . GLU B 1 656 ? 8.539 -19.078 27.828 1 95.19 656 GLU B CA 1
ATOM 14661 C C . GLU B 1 656 ? 9.172 -20.438 27.625 1 95.19 656 GLU B C 1
ATOM 14663 O O . GLU B 1 656 ? 10.047 -20.609 26.766 1 95.19 656 GLU B O 1
ATOM 14668 N N . VAL B 1 657 ? 8.703 -21.422 28.344 1 96.25 657 VAL B N 1
ATOM 14669 C CA . VAL B 1 657 ? 9.164 -22.781 28.141 1 96.25 657 VAL B CA 1
ATOM 14670 C C . VAL B 1 657 ? 8.789 -23.266 26.734 1 96.25 657 VAL B C 1
ATOM 14672 O O . VAL B 1 657 ? 9.625 -23.844 26.031 1 96.25 657 VAL B O 1
ATOM 14675 N N . ILE B 1 658 ? 7.598 -22.969 26.406 1 96.31 658 ILE B N 1
ATOM 14676 C CA . ILE B 1 658 ? 7.098 -23.344 25.094 1 96.31 658 ILE B CA 1
ATOM 14677 C C . ILE B 1 658 ? 7.902 -22.641 24 1 96.31 658 ILE B C 1
ATOM 14679 O O . ILE B 1 658 ? 8.344 -23.281 23.031 1 96.31 658 ILE B O 1
ATOM 14683 N N . ALA B 1 659 ? 8.133 -21.344 24.234 1 95.5 659 ALA B N 1
ATOM 14684 C CA . ALA B 1 659 ? 8.867 -20.547 23.25 1 95.5 659 ALA B CA 1
ATOM 14685 C C . ALA B 1 659 ? 10.297 -21.062 23.109 1 95.5 659 ALA B C 1
ATOM 14687 O O . ALA B 1 659 ? 10.828 -21.125 21.984 1 95.5 659 ALA B O 1
ATOM 14688 N N . LEU B 1 660 ? 10.93 -21.422 24.156 1 96.31 660 LEU B N 1
ATOM 14689 C CA . LEU B 1 660 ? 12.289 -21.938 24.125 1 96.31 660 LEU B CA 1
ATOM 14690 C C . LEU B 1 660 ? 12.359 -23.25 23.344 1 96.31 660 LEU B C 1
ATOM 14692 O O . LEU B 1 660 ? 13.234 -23.422 22.484 1 96.31 660 LEU B O 1
ATOM 14696 N N . ALA B 1 661 ? 11.438 -24.141 23.547 1 95.94 661 ALA B N 1
ATOM 14697 C CA . ALA B 1 661 ? 11.391 -25.422 22.844 1 95.94 661 ALA B CA 1
ATOM 14698 C C . ALA B 1 661 ? 11.094 -25.203 21.359 1 95.94 661 ALA B C 1
ATOM 14700 O O . ALA B 1 661 ? 11.68 -25.891 20.5 1 95.94 661 ALA B O 1
ATOM 14701 N N . HIS B 1 662 ? 10.164 -24.344 21.172 1 93.94 662 HIS B N 1
ATOM 14702 C CA . HIS B 1 662 ? 9.773 -24.047 19.797 1 93.94 662 HIS B CA 1
ATOM 14703 C C . HIS B 1 662 ? 10.945 -23.484 19 1 93.94 662 HIS B C 1
ATOM 14705 O O . HIS B 1 662 ? 11.047 -23.719 17.797 1 93.94 662 HIS B O 1
ATOM 14711 N N . SER B 1 663 ? 11.898 -22.75 19.562 1 93.06 663 SER B N 1
ATOM 14712 C CA . SER B 1 663 ? 13.008 -22.094 18.891 1 93.06 663 SER B CA 1
ATOM 14713 C C . SER B 1 663 ? 14.102 -23.078 18.516 1 93.06 663 SER B C 1
ATOM 14715 O O . SER B 1 663 ? 15 -22.766 17.734 1 93.06 663 SER B O 1
ATOM 14717 N N . GLU B 1 664 ? 14.031 -24.328 19.016 1 92.12 664 GLU B N 1
ATOM 14718 C CA . GLU B 1 664 ? 15.047 -25.344 18.734 1 92.12 664 GLU B CA 1
ATOM 14719 C C . GLU B 1 664 ? 14.961 -25.844 17.297 1 92.12 664 GLU B C 1
ATOM 14721 O O . GLU B 1 664 ? 13.875 -25.875 16.719 1 92.12 664 GLU B O 1
ATOM 14726 N N . ASP B 1 665 ? 16.078 -26.141 16.688 1 86.5 665 ASP B N 1
ATOM 14727 C CA . ASP B 1 665 ? 16.156 -26.641 15.32 1 86.5 665 ASP B CA 1
ATOM 14728 C C . ASP B 1 665 ? 15.469 -27.984 15.188 1 86.5 665 ASP B C 1
ATOM 14730 O O . ASP B 1 665 ? 15.773 -28.922 15.93 1 86.5 665 ASP B O 1
ATOM 14734 N N . ALA B 1 666 ? 14.68 -28.047 14.281 1 79.19 666 ALA B N 1
ATOM 14735 C CA . ALA B 1 666 ? 13.867 -29.25 14.062 1 79.19 666 ALA B CA 1
ATOM 14736 C C . ALA B 1 666 ? 14.734 -30.422 13.617 1 79.19 666 ALA B C 1
ATOM 14738 O O . ALA B 1 666 ? 14.359 -31.578 13.805 1 79.19 666 ALA B O 1
ATOM 14739 N N . ALA B 1 667 ? 15.953 -30.078 13.047 1 78.06 667 ALA B N 1
ATOM 14740 C CA . ALA B 1 667 ? 16.828 -31.125 12.555 1 78.06 667 ALA B CA 1
ATOM 14741 C C . ALA B 1 667 ? 17.484 -31.875 13.703 1 78.06 667 ALA B C 1
ATOM 14743 O O . ALA B 1 667 ? 17.922 -33.031 13.539 1 78.06 667 ALA B O 1
ATOM 14744 N N . ARG B 1 668 ? 17.484 -31.328 15.016 1 85.38 668 ARG B N 1
ATOM 14745 C CA . ARG B 1 668 ? 18.094 -31.969 16.188 1 85.38 668 ARG B CA 1
ATOM 14746 C C . ARG B 1 668 ? 17.016 -32.438 17.156 1 85.38 668 ARG B C 1
ATOM 14748 O O . ARG B 1 668 ? 15.984 -31.797 17.328 1 85.38 668 ARG B O 1
ATOM 14755 N N . PRO B 1 669 ? 17.219 -33.562 17.703 1 90.62 669 PRO B N 1
ATOM 14756 C CA . PRO B 1 669 ? 16.25 -34.031 18.703 1 90.62 669 PRO B CA 1
ATOM 14757 C C . PRO B 1 669 ? 16.125 -33.062 19.875 1 90.62 669 PRO B C 1
ATOM 14759 O O . PRO B 1 669 ? 17.109 -32.5 20.344 1 90.62 669 PRO B O 1
ATOM 14762 N N . LEU B 1 670 ? 15.031 -32.906 20.312 1 94 670 LEU B N 1
ATOM 14763 C CA . LEU B 1 670 ? 14.75 -31.984 21.422 1 94 670 LEU B CA 1
ATOM 14764 C C . LEU B 1 670 ? 15.352 -32.531 22.719 1 94 670 LEU B C 1
ATOM 14766 O O . LEU B 1 670 ? 15.258 -33.719 23.016 1 94 670 LEU B O 1
ATOM 14770 N N . HIS B 1 671 ? 15.945 -31.688 23.547 1 94.19 671 HIS B N 1
ATOM 14771 C CA . HIS B 1 671 ? 16.547 -32.094 24.812 1 94.19 671 HIS B CA 1
ATOM 14772 C C . HIS B 1 671 ? 15.508 -32.688 25.75 1 94.19 671 HIS B C 1
ATOM 14774 O O . HIS B 1 671 ? 14.398 -32.156 25.875 1 94.19 671 HIS B O 1
ATOM 14780 N N . PRO B 1 672 ? 15.734 -33.719 26.484 1 94.38 672 PRO B N 1
ATOM 14781 C CA . PRO B 1 672 ? 14.766 -34.438 27.328 1 94.38 672 PRO B CA 1
ATOM 14782 C C . PRO B 1 672 ? 14.156 -33.531 28.406 1 94.38 672 PRO B C 1
ATOM 14784 O O . PRO B 1 672 ? 12.977 -33.656 28.734 1 94.38 672 PRO B O 1
ATOM 14787 N N . GLU B 1 673 ? 14.922 -32.656 28.859 1 95.62 673 GLU B N 1
ATOM 14788 C CA . GLU B 1 673 ? 14.406 -31.75 29.891 1 95.62 673 GLU B CA 1
ATOM 14789 C C . GLU B 1 673 ? 13.359 -30.797 29.312 1 95.62 673 GLU B C 1
ATOM 14791 O O . GLU B 1 673 ? 12.422 -30.406 30.016 1 95.62 673 GLU B O 1
ATOM 14796 N N . LEU B 1 674 ? 13.641 -30.375 28.125 1 95.81 674 LEU B N 1
ATOM 14797 C CA . LEU B 1 674 ? 12.641 -29.547 27.469 1 95.81 674 LEU B CA 1
ATOM 14798 C C . LEU B 1 674 ? 11.383 -30.344 27.172 1 95.81 674 LEU B C 1
ATOM 14800 O O . LEU B 1 674 ? 10.266 -29.844 27.344 1 95.81 674 LEU B O 1
ATOM 14804 N N . SER B 1 675 ? 11.57 -31.516 26.719 1 96 675 SER B N 1
ATOM 14805 C CA . SER B 1 675 ? 10.43 -32.406 26.516 1 96 675 SER B CA 1
ATOM 14806 C C . SER B 1 675 ? 9.641 -32.625 27.797 1 96 675 SER B C 1
ATOM 14808 O O . SER B 1 675 ? 8.414 -32.562 27.797 1 96 675 SER B O 1
ATOM 14810 N N . SER B 1 676 ? 10.352 -32.781 28.875 1 96.06 676 SER B N 1
ATOM 14811 C CA . SER B 1 676 ? 9.719 -32.969 30.172 1 96.06 676 SER B CA 1
ATOM 14812 C C . SER B 1 676 ? 8.977 -31.688 30.609 1 96.06 676 SER B C 1
ATOM 14814 O O . SER B 1 676 ? 7.891 -31.766 31.188 1 96.06 676 SER B O 1
ATOM 14816 N N . GLY B 1 677 ? 9.648 -30.641 30.375 1 96.44 677 GLY B N 1
ATOM 14817 C CA . GLY B 1 677 ? 9 -29.375 30.688 1 96.44 677 GLY B CA 1
ATOM 14818 C C . GLY B 1 677 ? 7.688 -29.188 29.953 1 96.44 677 GLY B C 1
ATOM 14819 O O . GLY B 1 677 ? 6.695 -28.75 30.547 1 96.44 677 GLY B O 1
ATOM 14820 N N . LEU B 1 678 ? 7.672 -29.438 28.703 1 96.75 678 LEU B N 1
ATOM 14821 C CA . LEU B 1 678 ? 6.453 -29.344 27.906 1 96.75 678 LEU B CA 1
ATOM 14822 C C . LEU B 1 678 ? 5.371 -30.266 28.438 1 96.75 678 LEU B C 1
ATOM 14824 O O . LEU B 1 678 ? 4.199 -29.891 28.516 1 96.75 678 LEU B O 1
ATOM 14828 N N . LYS B 1 679 ? 5.758 -31.5 28.859 1 96.88 679 LYS B N 1
ATOM 14829 C CA . LYS B 1 679 ? 4.809 -32.469 29.438 1 96.88 679 LYS B CA 1
ATOM 14830 C C . LYS B 1 679 ? 4.188 -31.906 30.719 1 96.88 679 LYS B C 1
ATOM 14832 O O . LYS B 1 679 ? 2.979 -32 30.938 1 96.88 679 LYS B O 1
ATOM 14837 N N . ARG B 1 680 ? 4.953 -31.25 31.469 1 96.31 680 ARG B N 1
ATOM 14838 C CA . ARG B 1 680 ? 4.461 -30.688 32.719 1 96.31 680 ARG B CA 1
ATOM 14839 C C . ARG B 1 680 ? 3.49 -29.531 32.469 1 96.31 680 ARG B C 1
ATOM 14841 O O . ARG B 1 680 ? 2.479 -29.406 33.156 1 96.31 680 ARG B O 1
ATOM 14848 N N . VAL B 1 681 ? 3.887 -28.734 31.562 1 95.31 681 VAL B N 1
ATOM 14849 C CA . VAL B 1 681 ? 2.977 -27.656 31.203 1 95.31 681 VAL B CA 1
ATOM 14850 C C . VAL B 1 681 ? 1.646 -28.234 30.719 1 95.31 681 VAL B C 1
ATOM 14852 O O . VAL B 1 681 ? 0.578 -27.734 31.078 1 95.31 681 VAL B O 1
ATOM 14855 N N . ALA B 1 682 ? 1.689 -29.25 29.922 1 95.75 682 ALA B N 1
ATOM 14856 C CA . ALA B 1 682 ? 0.48 -29.891 29.422 1 95.75 682 ALA B CA 1
ATOM 14857 C C . ALA B 1 682 ? -0.328 -30.5 30.562 1 95.75 682 ALA B C 1
ATOM 14859 O O . ALA B 1 682 ? -1.557 -30.406 30.578 1 95.75 682 ALA B O 1
ATOM 14860 N N . LEU B 1 683 ? 0.341 -31.047 31.562 1 94.88 683 LEU B N 1
ATOM 14861 C CA . LEU B 1 683 ? -0.321 -31.719 32.688 1 94.88 683 LEU B CA 1
ATOM 14862 C C . LEU B 1 683 ? -0.986 -30.719 33.594 1 94.88 683 LEU B C 1
ATOM 14864 O O . LEU B 1 683 ? -1.862 -31.078 34.406 1 94.88 683 LEU B O 1
ATOM 14868 N N . ARG B 1 684 ? -0.603 -29.516 33.531 1 91.94 684 ARG B N 1
ATOM 14869 C CA . ARG B 1 684 ? -1.247 -28.469 34.312 1 91.94 684 ARG B CA 1
ATOM 14870 C C . ARG B 1 684 ? -2.645 -28.172 33.781 1 91.94 684 ARG B C 1
ATOM 14872 O O . ARG B 1 684 ? -3.467 -27.578 34.5 1 91.94 684 ARG B O 1
ATOM 14879 N N . LEU B 1 685 ? -2.98 -28.484 32.5 1 91.69 685 LEU B N 1
ATOM 14880 C CA . LEU B 1 685 ? -4.277 -28.359 31.844 1 91.69 685 LEU B CA 1
ATOM 14881 C C . LEU B 1 685 ? -4.762 -26.906 31.859 1 91.69 685 LEU B C 1
ATOM 14883 O O . LEU B 1 685 ? -5.941 -26.656 32.125 1 91.69 685 LEU B O 1
ATOM 14887 N N . GLY B 1 686 ? -3.705 -25.984 31.781 1 87.31 686 GLY B N 1
ATOM 14888 C CA . GLY B 1 686 ? -4.039 -24.578 31.672 1 87.31 686 GLY B CA 1
ATOM 14889 C C . GLY B 1 686 ? -4.262 -24.141 30.234 1 87.31 686 GLY B C 1
ATOM 14890 O O . GLY B 1 686 ? -4.488 -24.969 29.344 1 87.31 686 GLY B O 1
ATOM 14891 N N . LYS B 1 687 ? -4.246 -22.844 29.969 1 85.06 687 LYS B N 1
ATOM 14892 C CA . LYS B 1 687 ? -4.516 -22.25 28.672 1 85.06 687 LYS B CA 1
ATOM 14893 C C . LYS B 1 687 ? -3.43 -22.625 27.656 1 85.06 687 LYS B C 1
ATOM 14895 O O . LYS B 1 687 ? -3.68 -22.656 26.453 1 85.06 687 LYS B O 1
ATOM 14900 N N . GLU B 1 688 ? -2.178 -22.984 28.203 1 91.19 688 GLU B N 1
ATOM 14901 C CA . GLU B 1 688 ? -1.032 -23.219 27.344 1 91.19 688 GLU B CA 1
ATOM 14902 C C . GLU B 1 688 ? -0.904 -24.703 26.984 1 91.19 688 GLU B C 1
ATOM 14904 O O . GLU B 1 688 ? -0.024 -25.078 26.203 1 91.19 688 GLU B O 1
ATOM 14909 N N . ALA B 1 689 ? -1.745 -25.484 27.469 1 93.38 689 ALA B N 1
ATOM 14910 C CA . ALA B 1 689 ? -1.62 -26.938 27.328 1 93.38 689 ALA B CA 1
ATOM 14911 C C . ALA B 1 689 ? -1.656 -27.344 25.859 1 93.38 689 ALA B C 1
ATOM 14913 O O . ALA B 1 689 ? -0.812 -28.109 25.406 1 93.38 689 ALA B O 1
ATOM 14914 N N . HIS B 1 690 ? -2.607 -26.859 25.172 1 93.56 690 HIS B N 1
ATOM 14915 C CA . HIS B 1 690 ? -2.723 -27.219 23.766 1 93.56 690 HIS B CA 1
ATOM 14916 C C . HIS B 1 690 ? -1.467 -26.812 23 1 93.56 690 HIS B C 1
ATOM 14918 O O . HIS B 1 690 ? -0.932 -27.609 22.219 1 93.56 690 HIS B O 1
ATOM 14924 N N . SER B 1 691 ? -0.932 -25.578 23.281 1 94.31 691 SER B N 1
ATOM 14925 C CA . SER B 1 691 ? 0.264 -25.094 22.609 1 94.31 691 SER B CA 1
ATOM 14926 C C . SER B 1 691 ? 1.476 -25.969 22.938 1 94.31 691 SER B C 1
ATOM 14928 O O . SER B 1 691 ? 2.311 -26.234 22.078 1 94.31 691 SER B O 1
ATOM 14930 N N . ALA B 1 692 ? 1.566 -26.375 24.125 1 97 692 ALA B N 1
ATOM 14931 C CA . ALA B 1 692 ? 2.67 -27.234 24.547 1 97 692 ALA B CA 1
ATOM 14932 C C . ALA B 1 692 ? 2.666 -28.562 23.797 1 97 692 ALA B C 1
ATOM 14934 O O . ALA B 1 692 ? 3.715 -29.031 23.344 1 97 692 ALA B O 1
ATOM 14935 N N . LEU B 1 693 ? 1.493 -29.062 23.547 1 96.62 693 LEU B N 1
ATOM 14936 C CA . LEU B 1 693 ? 1.363 -30.344 22.859 1 96.62 693 LEU B CA 1
ATOM 14937 C C . LEU B 1 693 ? 1.682 -30.203 21.375 1 96.62 693 LEU B C 1
ATOM 14939 O O . LEU B 1 693 ? 2.273 -31.094 20.781 1 96.62 693 LEU B O 1
ATOM 14943 N N . VAL B 1 694 ? 1.242 -29.094 20.922 1 95.69 694 VAL B N 1
ATOM 14944 C CA . VAL B 1 694 ? 1.525 -28.844 19.516 1 95.69 694 VAL B CA 1
ATOM 14945 C C . VAL B 1 694 ? 3.035 -28.797 19.281 1 95.69 694 VAL B C 1
ATOM 14947 O O . VAL B 1 694 ? 3.547 -29.438 18.359 1 95.69 694 VAL B O 1
ATOM 14950 N N . VAL B 1 695 ? 3.797 -28.125 20.125 1 96.12 695 VAL B N 1
ATOM 14951 C CA . VAL B 1 695 ? 5.246 -28.016 20 1 96.12 695 VAL B CA 1
ATOM 14952 C C . VAL B 1 695 ? 5.895 -29.375 20.266 1 96.12 695 VAL B C 1
ATOM 14954 O O . VAL B 1 695 ? 6.848 -29.766 19.594 1 96.12 695 VAL B O 1
ATOM 14957 N N . LEU B 1 696 ? 5.41 -30.094 21.203 1 96 696 LEU B N 1
ATOM 14958 C CA . LEU B 1 696 ? 5.941 -31.406 21.5 1 96 696 LEU B CA 1
ATOM 14959 C C . LEU B 1 696 ? 5.793 -32.344 20.312 1 96 696 LEU B C 1
ATOM 14961 O O . LEU B 1 696 ? 6.723 -33.094 19.969 1 96 696 LEU B O 1
ATOM 14965 N N . ARG B 1 697 ? 4.711 -32.344 19.625 1 94.69 697 ARG B N 1
ATOM 14966 C CA . ARG B 1 697 ? 4.461 -33.188 18.453 1 94.69 697 ARG B CA 1
ATOM 14967 C C . ARG B 1 697 ? 5.406 -32.812 17.312 1 94.69 697 ARG B C 1
ATOM 14969 O O . ARG B 1 697 ? 5.949 -33.688 16.641 1 94.69 697 ARG B O 1
ATOM 14976 N N . ARG B 1 698 ? 5.578 -31.609 17.203 1 93.12 698 ARG B N 1
ATOM 14977 C CA . ARG B 1 698 ? 6.387 -31.125 16.094 1 93.12 698 ARG B CA 1
ATOM 14978 C C . ARG B 1 698 ? 7.867 -31.391 16.328 1 93.12 698 ARG B C 1
ATOM 14980 O O . ARG B 1 698 ? 8.578 -31.844 15.43 1 93.12 698 ARG B O 1
ATOM 14987 N N . GLN B 1 699 ? 8.344 -31.172 17.609 1 93.38 699 GLN B N 1
ATOM 14988 C CA . GLN B 1 699 ? 9.773 -31.172 17.891 1 93.38 699 GLN B CA 1
ATOM 14989 C C . GLN B 1 699 ? 10.227 -32.5 18.453 1 93.38 699 GLN B C 1
ATOM 14991 O O . GLN B 1 699 ? 11.406 -32.875 18.375 1 93.38 699 GLN B O 1
ATOM 14996 N N . ALA B 1 700 ? 9.359 -33.188 19.109 1 93.88 700 ALA B N 1
ATOM 14997 C CA . ALA B 1 700 ? 9.688 -34.469 19.734 1 93.88 700 ALA B CA 1
ATOM 14998 C C . ALA B 1 700 ? 8.539 -35.438 19.609 1 93.88 700 ALA B C 1
ATOM 15000 O O . ALA B 1 700 ? 7.902 -35.812 20.594 1 93.88 700 ALA B O 1
ATOM 15001 N N . TRP B 1 701 ? 8.43 -36 18.453 1 92.25 701 TRP B N 1
ATOM 15002 C CA . TRP B 1 701 ? 7.285 -36.844 18.125 1 92.25 701 TRP B CA 1
ATOM 15003 C C . TRP B 1 701 ? 7.266 -38.125 18.969 1 92.25 701 TRP B C 1
ATOM 15005 O O . TRP B 1 701 ? 6.211 -38.531 19.453 1 92.25 701 TRP B O 1
ATOM 15015 N N . ALA B 1 702 ? 8.438 -38.719 19.234 1 93.12 702 ALA B N 1
ATOM 15016 C CA . ALA B 1 702 ? 8.5 -39.938 20.016 1 93.12 702 ALA B CA 1
ATOM 15017 C C . ALA B 1 702 ? 8.039 -39.688 21.453 1 93.12 702 ALA B C 1
ATOM 15019 O O . ALA B 1 702 ? 7.305 -40.5 22.031 1 93.12 702 ALA B O 1
ATOM 15020 N N . ALA B 1 703 ? 8.5 -38.562 21.953 1 94.56 703 ALA B N 1
ATOM 15021 C CA . ALA B 1 703 ? 8.078 -38.219 23.297 1 94.56 703 ALA B CA 1
ATOM 15022 C C . ALA B 1 703 ? 6.578 -37.938 23.359 1 94.56 703 ALA B C 1
ATOM 15024 O O . ALA B 1 703 ? 5.914 -38.312 24.328 1 94.56 703 ALA B O 1
ATOM 15025 N N . PHE B 1 704 ? 6.168 -37.312 22.391 1 94.88 704 PHE B N 1
ATOM 15026 C CA . PHE B 1 704 ? 4.734 -37.062 22.297 1 94.88 704 PHE B CA 1
ATOM 15027 C C . PHE B 1 704 ? 3.941 -38.344 22.266 1 94.88 704 PHE B C 1
ATOM 15029 O O . PHE B 1 704 ? 2.988 -38.531 23.016 1 94.88 704 PHE B O 1
ATOM 15036 N N . ASP B 1 705 ? 4.305 -39.25 21.406 1 95.38 705 ASP B N 1
ATOM 15037 C CA . ASP B 1 705 ? 3.652 -40.562 21.25 1 95.38 705 ASP B CA 1
ATOM 15038 C C . ASP B 1 705 ? 3.643 -41.312 22.562 1 95.38 705 ASP B C 1
ATOM 15040 O O . ASP B 1 705 ? 2.613 -41.875 22.969 1 95.38 705 ASP B O 1
ATOM 15044 N N . GLY B 1 706 ? 4.758 -41.312 23.266 1 94.75 706 GLY B N 1
ATOM 15045 C CA . GLY B 1 706 ? 4.852 -42 24.531 1 94.75 706 GLY B CA 1
ATOM 15046 C C . GLY B 1 706 ? 4.086 -41.344 25.641 1 94.75 706 GLY B C 1
ATOM 15047 O O . GLY B 1 706 ? 3.637 -42 26.578 1 94.75 706 GLY B O 1
ATOM 15048 N N . PHE B 1 707 ? 3.896 -40.062 25.578 1 94.62 707 PHE B N 1
ATOM 15049 C CA . PHE B 1 707 ? 3.305 -39.25 26.641 1 94.62 707 PHE B CA 1
ATOM 15050 C C . PHE B 1 707 ? 1.783 -39.281 26.562 1 94.62 707 PHE B C 1
ATOM 15052 O O . PHE B 1 707 ? 1.104 -39.094 27.578 1 94.62 707 PHE B O 1
ATOM 15059 N N . LEU B 1 708 ? 1.158 -39.562 25.484 1 95.5 708 LEU B N 1
ATOM 15060 C CA . LEU B 1 708 ? -0.268 -39.406 25.219 1 95.5 708 LEU B CA 1
ATOM 15061 C C . LEU B 1 708 ? -1.092 -40.344 26.125 1 95.5 708 LEU B C 1
ATOM 15063 O O . LEU B 1 708 ? -2.08 -39.906 26.719 1 95.5 708 LEU B O 1
ATOM 15067 N N . PRO B 1 709 ? -0.67 -41.656 26.344 1 95.5 709 PRO B N 1
ATOM 15068 C CA . PRO B 1 709 ? -1.47 -42.531 27.219 1 95.5 709 PRO B CA 1
ATOM 15069 C C . PRO B 1 709 ? -1.527 -42 28.656 1 95.5 709 PRO B C 1
ATOM 15071 O O . PRO B 1 709 ? -2.59 -42.031 29.281 1 95.5 709 PRO B O 1
ATOM 15074 N N . GLU B 1 710 ? -0.446 -41.438 29.078 1 95.44 710 GLU B N 1
ATOM 15075 C CA . GLU B 1 710 ? -0.385 -40.875 30.422 1 95.44 710 GLU B CA 1
ATOM 15076 C C . GLU B 1 710 ? -1.261 -39.656 30.531 1 95.44 710 GLU B C 1
ATOM 15078 O O . GLU B 1 710 ? -1.988 -39.469 31.516 1 95.44 710 GLU B O 1
ATOM 15083 N N . LEU B 1 711 ? -1.188 -38.844 29.609 1 95.81 711 LEU B N 1
ATOM 15084 C CA . LEU B 1 711 ? -1.964 -37.594 29.594 1 95.81 711 LEU B CA 1
ATOM 15085 C C . LEU B 1 711 ? -3.459 -37.906 29.578 1 95.81 711 LEU B C 1
ATOM 15087 O O . LEU B 1 711 ? -4.23 -37.281 30.312 1 95.81 711 LEU B O 1
ATOM 15091 N N . LEU B 1 712 ? -3.918 -38.875 28.781 1 95.81 712 LEU B N 1
ATOM 15092 C CA . LEU B 1 712 ? -5.328 -39.219 28.672 1 95.81 712 LEU B CA 1
ATOM 15093 C C . LEU B 1 712 ? -5.832 -39.875 29.938 1 95.81 712 LEU B C 1
ATOM 15095 O O . LEU B 1 712 ? -7.004 -39.75 30.297 1 95.81 712 LEU B O 1
ATOM 15099 N N . LYS B 1 713 ? -4.93 -40.562 30.594 1 94.62 713 LYS B N 1
ATOM 15100 C CA . LYS B 1 713 ? -5.305 -41.156 31.875 1 94.62 713 LYS B CA 1
ATOM 15101 C C . LYS B 1 713 ? -5.477 -40.094 32.938 1 94.62 713 LYS B C 1
ATOM 15103 O O . LYS B 1 713 ? -6.387 -40.188 33.781 1 94.62 713 LYS B O 1
ATOM 15108 N N . ALA B 1 714 ? -4.691 -39.094 32.906 1 94.69 714 ALA B N 1
ATOM 15109 C CA . ALA B 1 714 ? -4.773 -37.969 33.875 1 94.69 714 ALA B CA 1
ATOM 15110 C C . ALA B 1 714 ? -6.047 -37.156 33.656 1 94.69 714 ALA B C 1
ATOM 15112 O O . ALA B 1 714 ? -6.727 -36.812 34.625 1 94.69 714 ALA B O 1
ATOM 15113 N N . ASP B 1 715 ? -6.34 -36.875 32.438 1 95.38 715 ASP B N 1
ATOM 15114 C CA . ASP B 1 715 ? -7.547 -36.125 32.094 1 95.38 715 ASP B CA 1
ATOM 15115 C C . ASP B 1 715 ? -8.07 -36.531 30.734 1 95.38 715 ASP B C 1
ATOM 15117 O O . ASP B 1 715 ? -7.488 -36.156 29.703 1 95.38 715 ASP B O 1
ATOM 15121 N N . ALA B 1 716 ? -9.156 -37.094 30.688 1 94.75 716 ALA B N 1
ATOM 15122 C CA . ALA B 1 716 ? -9.703 -37.625 29.438 1 94.75 716 ALA B CA 1
ATOM 15123 C C . ALA B 1 716 ? -10.195 -36.531 28.516 1 94.75 716 ALA B C 1
ATOM 15125 O O . ALA B 1 716 ? -10.289 -36.719 27.312 1 94.75 716 ALA B O 1
ATOM 15126 N N . SER B 1 717 ? -10.422 -35.281 29.062 1 93.75 717 SER B N 1
ATOM 15127 C CA . SER B 1 717 ? -11.008 -34.188 28.281 1 93.75 717 SER B CA 1
ATOM 15128 C C . SER B 1 717 ? -9.984 -33.594 27.312 1 93.75 717 SER B C 1
ATOM 15130 O O . SER B 1 717 ? -10.352 -32.844 26.406 1 93.75 717 SER B O 1
ATOM 15132 N N . VAL B 1 718 ? -8.68 -34 27.328 1 94.75 718 VAL B N 1
ATOM 15133 C CA . VAL B 1 718 ? -7.625 -33.469 26.469 1 94.75 718 VAL B CA 1
ATOM 15134 C C . VAL B 1 718 ? -7.844 -34 25.047 1 94.75 718 VAL B C 1
ATOM 15136 O O . VAL B 1 718 ? -7.258 -33.469 24.094 1 94.75 718 VAL B O 1
ATOM 15139 N N . ILE B 1 719 ? -8.711 -34.969 24.891 1 94.56 719 ILE B N 1
ATOM 15140 C CA . ILE B 1 719 ? -8.992 -35.531 23.578 1 94.56 719 ILE B CA 1
ATOM 15141 C C . ILE B 1 719 ? -9.641 -34.5 22.672 1 94.56 719 ILE B C 1
ATOM 15143 O O . ILE B 1 719 ? -9.688 -34.688 21.453 1 94.56 719 ILE B O 1
ATOM 15147 N N . CYS B 1 720 ? -10.117 -33.406 23.312 1 91.69 720 CYS B N 1
ATOM 15148 C CA . CYS B 1 720 ? -10.789 -32.375 22.531 1 91.69 720 CYS B CA 1
ATOM 15149 C C . CYS B 1 720 ? -9.781 -31.547 21.719 1 91.69 720 CYS B C 1
ATOM 15151 O O . CYS B 1 720 ? -10.156 -30.844 20.781 1 91.69 720 CYS B O 1
ATOM 15153 N N . PHE B 1 721 ? -8.422 -31.656 22.125 1 93.62 721 PHE B N 1
ATOM 15154 C CA . PHE B 1 721 ? -7.398 -30.938 21.375 1 93.62 721 PHE B CA 1
ATOM 15155 C C . PHE B 1 721 ? -7.199 -31.578 20 1 93.62 721 PHE B C 1
ATOM 15157 O O . PHE B 1 721 ? -6.926 -32.781 19.891 1 93.62 721 PHE B O 1
ATOM 15164 N N . PRO B 1 722 ? -7.277 -30.812 19.031 1 93.44 722 PRO B N 1
ATOM 15165 C CA . PRO B 1 722 ? -7.141 -31.375 17.672 1 93.44 722 PRO B CA 1
ATOM 15166 C C . PRO B 1 722 ? -5.816 -32.094 17.469 1 93.44 722 PRO B C 1
ATOM 15168 O O . PRO B 1 722 ? -5.777 -33.125 16.797 1 93.44 722 PRO B O 1
ATOM 15171 N N . VAL B 1 723 ? -4.723 -31.578 18.062 1 94.62 723 VAL B N 1
ATOM 15172 C CA . VAL B 1 723 ? -3.426 -32.219 17.875 1 94.62 723 VAL B CA 1
ATOM 15173 C C . VAL B 1 723 ? -3.475 -33.656 18.453 1 94.62 723 VAL B C 1
ATOM 15175 O O . VAL B 1 723 ? -2.844 -34.562 17.922 1 94.62 723 VAL B O 1
ATOM 15178 N N . VAL B 1 724 ? -4.281 -33.875 19.484 1 96 724 VAL B N 1
ATOM 15179 C CA . VAL B 1 724 ? -4.355 -35.188 20.156 1 96 724 VAL B CA 1
ATOM 15180 C C . VAL B 1 724 ? -5.281 -36.094 19.391 1 96 724 VAL B C 1
ATOM 15182 O O . VAL B 1 724 ? -4.883 -37.219 19.016 1 96 724 VAL B O 1
ATOM 15185 N N . ASN B 1 725 ? -6.422 -35.656 19.078 1 94.88 725 ASN B N 1
ATOM 15186 C CA . ASN B 1 725 ? -7.379 -36.562 18.438 1 94.88 725 ASN B CA 1
ATOM 15187 C C . ASN B 1 725 ? -6.957 -36.906 17 1 94.88 725 ASN B C 1
ATOM 15189 O O . ASN B 1 725 ? -7.156 -38.031 16.547 1 94.88 725 ASN B O 1
ATOM 15193 N N . THR B 1 726 ? -6.445 -36.031 16.281 1 94.25 726 THR B N 1
ATOM 15194 C CA . THR B 1 726 ? -5.965 -36.312 14.938 1 94.25 726 THR B CA 1
ATOM 15195 C C . THR B 1 726 ? -4.824 -37.344 14.984 1 94.25 726 THR B C 1
ATOM 15197 O O . THR B 1 726 ? -4.777 -38.25 14.164 1 94.25 726 THR B O 1
ATOM 15200 N N . TYR B 1 727 ? -3.924 -37.156 15.977 1 94.94 727 TYR B N 1
ATOM 15201 C CA . TYR B 1 727 ? -2.809 -38.094 16.094 1 94.94 727 TYR B CA 1
ATOM 15202 C C . TYR B 1 727 ? -3.299 -39.5 16.438 1 94.94 727 TYR B C 1
ATOM 15204 O O . TYR B 1 727 ? -2.822 -40.469 15.883 1 94.94 727 TYR B O 1
ATOM 15212 N N . LEU B 1 728 ? -4.207 -39.594 17.328 1 95.62 728 LEU B N 1
ATOM 15213 C CA . LEU B 1 728 ? -4.746 -40.875 17.703 1 95.62 728 LEU B CA 1
ATOM 15214 C C . LEU B 1 728 ? -5.434 -41.531 16.516 1 95.62 728 LEU B C 1
ATOM 15216 O O . LEU B 1 728 ? -5.277 -42.75 16.297 1 95.62 728 LEU B O 1
ATOM 15220 N N . HIS B 1 729 ? -6.102 -40.812 15.727 1 95.19 729 HIS B N 1
ATOM 15221 C CA . HIS B 1 729 ? -6.805 -41.281 14.539 1 95.19 729 HIS B CA 1
ATOM 15222 C C . HIS B 1 729 ? -5.828 -41.844 13.5 1 95.19 729 HIS B C 1
ATOM 15224 O O . HIS B 1 729 ? -6.082 -42.875 12.891 1 95.19 729 HIS B O 1
ATOM 15230 N N . ARG B 1 730 ? -4.703 -41.281 13.445 1 93.62 730 ARG B N 1
ATOM 15231 C CA . ARG B 1 730 ? -3.768 -41.625 12.375 1 93.62 730 ARG B CA 1
ATOM 15232 C C . ARG B 1 730 ? -2.764 -42.688 12.836 1 93.62 730 ARG B C 1
ATOM 15234 O O . ARG B 1 730 ? -2.381 -43.562 12.062 1 93.62 730 ARG B O 1
ATOM 15241 N N . ARG B 1 731 ? -2.355 -42.688 14.172 1 93.75 731 ARG B N 1
ATOM 15242 C CA . ARG B 1 731 ? -1.188 -43.469 14.547 1 93.75 731 ARG B CA 1
ATOM 15243 C C . ARG B 1 731 ? -1.496 -44.375 15.742 1 93.75 731 ARG B C 1
ATOM 15245 O O . ARG B 1 731 ? -0.948 -45.469 15.852 1 93.75 731 ARG B O 1
ATOM 15252 N N . ARG B 1 732 ? -2.348 -43.875 16.672 1 95.44 732 ARG B N 1
ATOM 15253 C CA . ARG B 1 732 ? -2.578 -44.625 17.906 1 95.44 732 ARG B CA 1
ATOM 15254 C C . ARG B 1 732 ? -4.062 -44.906 18.109 1 95.44 732 ARG B C 1
ATOM 15256 O O . ARG B 1 732 ? -4.652 -44.531 19.109 1 95.44 732 ARG B O 1
ATOM 15263 N N . GLN B 1 733 ? -4.566 -45.719 17.25 1 95.75 733 GLN B N 1
ATOM 15264 C CA . GLN B 1 733 ? -6 -45.969 17.25 1 95.75 733 GLN B CA 1
ATOM 15265 C C . GLN B 1 733 ? -6.414 -46.812 18.453 1 95.75 733 GLN B C 1
ATOM 15267 O O . GLN B 1 733 ? -7.586 -46.812 18.828 1 95.75 733 GLN B O 1
ATOM 15272 N N . GLU B 1 734 ? -5.457 -47.594 19.062 1 93.62 734 GLU B N 1
ATOM 15273 C CA . GLU B 1 734 ? -5.773 -48.438 20.203 1 93.62 734 GLU B CA 1
ATOM 15274 C C . GLU B 1 734 ? -6.23 -47.625 21.406 1 93.62 734 GLU B C 1
ATOM 15276 O O . GLU B 1 734 ? -6.922 -48.156 22.281 1 93.62 734 GLU B O 1
ATOM 15281 N N . LEU B 1 735 ? -5.895 -46.344 21.453 1 94.56 735 LEU B N 1
ATOM 15282 C CA . LEU B 1 735 ? -6.25 -45.469 22.578 1 94.56 735 LEU B CA 1
ATOM 15283 C C . LEU B 1 735 ? -7.586 -44.781 22.328 1 94.56 735 LEU B C 1
ATOM 15285 O O . LEU B 1 735 ? -8.109 -44.094 23.203 1 94.56 735 LEU B O 1
ATOM 15289 N N . LEU B 1 736 ? -8.188 -44.969 21.203 1 94.5 736 LEU B N 1
ATOM 15290 C CA . LEU B 1 736 ? -9.359 -44.188 20.781 1 94.5 736 LEU B CA 1
ATOM 15291 C C . LEU B 1 736 ? -10.641 -44.906 21.234 1 94.5 736 LEU B C 1
ATOM 15293 O O . LEU B 1 736 ? -11.695 -44.25 21.328 1 94.5 736 LEU B O 1
ATOM 15297 N N . THR B 1 737 ? -10.695 -46.188 21.516 1 94.25 737 THR B N 1
ATOM 15298 C CA . THR B 1 737 ? -11.875 -47.031 21.688 1 94.25 737 THR B CA 1
ATOM 15299 C C . THR B 1 737 ? -12.789 -46.469 22.781 1 94.25 737 THR B C 1
ATOM 15301 O O . THR B 1 737 ? -14 -46.344 22.578 1 94.25 737 THR B O 1
ATOM 15304 N N . PRO B 1 738 ? -12.219 -45.875 23.891 1 93.69 738 PRO B N 1
ATOM 15305 C CA . PRO B 1 738 ? -13.102 -45.375 24.938 1 93.69 738 PRO B CA 1
ATOM 15306 C C . PRO B 1 738 ? -13.836 -44.094 24.547 1 93.69 738 PRO B C 1
ATOM 15308 O O . PRO B 1 738 ? -14.805 -43.688 25.188 1 93.69 738 PRO B O 1
ATOM 15311 N N . TYR B 1 739 ? -13.43 -43.531 23.562 1 94.88 739 TYR B N 1
ATOM 15312 C CA . TYR B 1 739 ? -13.953 -42.188 23.234 1 94.88 739 TYR B CA 1
ATOM 15313 C C . TYR B 1 739 ? -14.898 -42.281 22.031 1 94.88 739 TYR B C 1
ATOM 15315 O O . TYR B 1 739 ? -15.383 -41.25 21.547 1 94.88 739 TYR B O 1
ATOM 15323 N N . LEU B 1 740 ? -15.219 -43.406 21.484 1 94.81 740 LEU B N 1
ATOM 15324 C CA . LEU B 1 740 ? -15.875 -43.531 20.188 1 94.81 740 LEU B CA 1
ATOM 15325 C C . LEU B 1 740 ? -17.375 -43.688 20.344 1 94.81 740 LEU B C 1
ATOM 15327 O O . LEU B 1 740 ? -18.141 -43.5 19.391 1 94.81 740 LEU B O 1
ATOM 15331 N N . SER B 1 741 ? -17.953 -44.031 21.531 1 93.12 741 SER B N 1
ATOM 15332 C CA . SER B 1 741 ? -19.375 -44.281 21.734 1 93.12 741 SER B CA 1
ATOM 15333 C C . SER B 1 741 ? -20.078 -43.031 22.234 1 93.12 741 SER B C 1
ATOM 15335 O O . SER B 1 741 ? -21.156 -43.125 22.844 1 93.12 741 SER B O 1
ATOM 15337 N N . ALA B 1 742 ? -19.484 -41.844 22.141 1 91.81 742 ALA B N 1
ATOM 15338 C CA . ALA B 1 742 ? -20.031 -40.562 22.609 1 91.81 742 ALA B CA 1
ATOM 15339 C C . ALA B 1 742 ? -20.219 -40.594 24.125 1 91.81 742 ALA B C 1
ATOM 15341 O O . ALA B 1 742 ? -21.312 -40.25 24.625 1 91.81 742 ALA B O 1
ATOM 15342 N N . PRO B 1 743 ? -19.219 -40.781 24.797 1 89.75 743 PRO B N 1
ATOM 15343 C CA . PRO B 1 743 ? -19.328 -40.844 26.25 1 89.75 743 PRO B CA 1
ATOM 15344 C C . PRO B 1 743 ? -19.297 -39.438 26.891 1 89.75 743 PRO B C 1
ATOM 15346 O O . PRO B 1 743 ? -18.906 -38.469 26.234 1 89.75 743 PRO B O 1
ATOM 15349 N N . VAL B 1 744 ? -19.875 -39.406 28.047 1 92.94 744 VAL B N 1
ATOM 15350 C CA . VAL B 1 744 ? -19.672 -38.219 28.859 1 92.94 744 VAL B CA 1
ATOM 15351 C C . VAL B 1 744 ? -18.25 -38.219 29.422 1 92.94 744 VAL B C 1
ATOM 15353 O O . VAL B 1 744 ? -17.875 -39.125 30.156 1 92.94 744 VAL B O 1
ATOM 15356 N N . ILE B 1 745 ? -17.547 -37.312 29 1 93 745 ILE B N 1
ATOM 15357 C CA . ILE B 1 745 ? -16.141 -37.25 29.391 1 93 745 ILE B CA 1
ATOM 15358 C C . ILE B 1 745 ? -15.984 -36.312 30.594 1 93 745 ILE B C 1
ATOM 15360 O O . ILE B 1 745 ? -16.594 -35.219 30.625 1 93 745 ILE B O 1
ATOM 15364 N N . THR B 1 746 ? -15.266 -36.75 31.391 1 92.06 746 THR B N 1
ATOM 15365 C CA . THR B 1 746 ? -14.984 -35.938 32.562 1 92.06 746 THR B CA 1
ATOM 15366 C C . THR B 1 746 ? -13.578 -35.344 32.5 1 92.06 746 THR B C 1
ATOM 15368 O O . THR B 1 746 ? -12.656 -35.969 31.969 1 92.06 746 THR B O 1
ATOM 15371 N N . GLY B 1 747 ? -13.57 -34.094 32.906 1 91.81 747 GLY B N 1
ATOM 15372 C CA . GLY B 1 747 ? -12.266 -33.438 32.906 1 91.81 747 GLY B CA 1
ATOM 15373 C C . GLY B 1 747 ? -12.359 -31.938 32.938 1 91.81 747 GLY B C 1
ATOM 15374 O O . GLY B 1 747 ? -13.445 -31.375 33.094 1 91.81 747 GLY B O 1
ATOM 15375 N N . ARG B 1 748 ? -11.25 -31.312 32.812 1 90.38 748 ARG B N 1
ATOM 15376 C CA . ARG B 1 748 ? -11.109 -29.859 32.938 1 90.38 748 ARG B CA 1
ATOM 15377 C C . ARG B 1 748 ? -11.789 -29.125 31.797 1 90.38 748 ARG B C 1
ATOM 15379 O O . ARG B 1 748 ? -12.336 -28.031 31.984 1 90.38 748 ARG B O 1
ATOM 15386 N N . PHE B 1 749 ? -11.828 -29.703 30.719 1 91 749 PHE B N 1
ATOM 15387 C CA . PHE B 1 749 ? -12.32 -29 29.531 1 91 749 PHE B CA 1
ATOM 15388 C C . PHE B 1 749 ? -13.727 -29.469 29.172 1 91 749 PHE B C 1
ATOM 15390 O O . PHE B 1 749 ? -14.18 -29.281 28.047 1 91 749 PHE B O 1
ATOM 15397 N N . SER B 1 750 ? -14.398 -30.172 30.125 1 90.69 750 SER B N 1
ATOM 15398 C CA . SER B 1 750 ? -15.75 -30.672 29.922 1 90.69 750 SER B CA 1
ATOM 15399 C C . SER B 1 750 ? -16.703 -30.172 31 1 90.69 750 SER B C 1
ATOM 15401 O O . SER B 1 750 ? -16.281 -29.859 32.125 1 90.69 750 SER B O 1
ATOM 15403 N N . THR B 1 751 ? -17.969 -29.891 30.75 1 88 751 THR B N 1
ATOM 15404 C CA . THR B 1 751 ? -19 -29.547 31.719 1 88 751 THR B CA 1
ATOM 15405 C C . THR B 1 751 ? -19.578 -30.812 32.344 1 88 751 THR B C 1
ATOM 15407 O O . THR B 1 751 ? -20.281 -30.734 33.375 1 88 751 THR B O 1
ATOM 15410 N N . GLU B 1 752 ? -19.234 -32.031 31.781 1 88.38 752 GLU B N 1
ATOM 15411 C CA . GLU B 1 752 ? -19.656 -33.344 32.25 1 88.38 752 GLU B CA 1
ATOM 15412 C C . GLU B 1 752 ? -21.172 -33.531 32.094 1 88.38 752 GLU B C 1
ATOM 15414 O O . GLU B 1 752 ? -21.781 -34.344 32.812 1 88.38 752 GLU B O 1
ATOM 15419 N N . LYS B 1 753 ? -21.797 -32.75 31.297 1 87.88 753 LYS B N 1
ATOM 15420 C CA . LYS B 1 753 ? -23.234 -32.844 31.141 1 87.88 753 LYS B CA 1
ATOM 15421 C C . LYS B 1 753 ? -23.609 -33.469 29.812 1 87.88 753 LYS B C 1
ATOM 15423 O O . LYS B 1 753 ? -24.703 -34.031 29.656 1 87.88 753 LYS B O 1
ATOM 15428 N N . THR B 1 754 ? -22.734 -33.406 28.859 1 88.25 754 THR B N 1
ATOM 15429 C CA . THR B 1 754 ? -23.062 -33.812 27.5 1 88.25 754 THR B CA 1
ATOM 15430 C C . THR B 1 754 ? -22.094 -34.875 27.016 1 88.25 754 THR B C 1
ATOM 15432 O O . THR B 1 754 ? -20.953 -34.969 27.484 1 88.25 754 THR B O 1
ATOM 15435 N N . GLY B 1 755 ? -22.531 -35.781 26.094 1 89.31 755 GLY B N 1
ATOM 15436 C CA . GLY B 1 755 ? -21.672 -36.719 25.422 1 89.31 755 GLY B CA 1
ATOM 15437 C C . GLY B 1 755 ? -20.891 -36.125 24.266 1 89.31 755 GLY B C 1
ATOM 15438 O O . GLY B 1 755 ? -21.422 -35.281 23.531 1 89.31 755 GLY B O 1
ATOM 15439 N N . TRP B 1 756 ? -19.625 -36.719 24.203 1 88.69 756 TRP B N 1
ATOM 15440 C CA . TRP B 1 756 ? -18.75 -36.156 23.172 1 88.69 756 TRP B CA 1
ATOM 15441 C C . TRP B 1 756 ? -18.672 -37.062 21.953 1 88.69 756 TRP B C 1
ATOM 15443 O O . TRP B 1 756 ? -18.375 -38.25 22.094 1 88.69 756 TRP B O 1
ATOM 15453 N N . LEU B 1 757 ? -19 -36.562 20.766 1 91.69 757 LEU B N 1
ATOM 15454 C CA . LEU B 1 757 ? -18.703 -37.25 19.5 1 91.69 757 LEU B CA 1
ATOM 15455 C C . LEU B 1 757 ? -17.641 -36.5 18.719 1 91.69 757 LEU B C 1
ATOM 15457 O O . LEU B 1 757 ? -17.891 -35.406 18.219 1 91.69 757 LEU B O 1
ATOM 15461 N N . LEU B 1 758 ? -16.484 -37.062 18.594 1 91.38 758 LEU B N 1
ATOM 15462 C CA . LEU B 1 758 ? -15.352 -36.406 17.938 1 91.38 758 LEU B CA 1
ATOM 15463 C C . LEU B 1 758 ? -15.422 -36.594 16.422 1 91.38 758 LEU B C 1
ATOM 15465 O O . LEU B 1 758 ? -15.859 -37.625 15.938 1 91.38 758 LEU B O 1
ATOM 15469 N N . ALA B 1 759 ? -15.078 -35.594 15.742 1 90.94 759 ALA B N 1
ATOM 15470 C CA . ALA B 1 759 ? -15.016 -35.656 14.281 1 90.94 759 ALA B CA 1
ATOM 15471 C C . ALA B 1 759 ? -13.602 -35.969 13.805 1 90.94 759 ALA B C 1
ATOM 15473 O O . ALA B 1 759 ? -12.625 -35.438 14.32 1 90.94 759 ALA B O 1
ATOM 15474 N N . PHE B 1 760 ? -13.406 -36.844 12.875 1 93.31 760 PHE B N 1
ATOM 15475 C CA . PHE B 1 760 ? -12.109 -37.281 12.344 1 93.31 760 PHE B CA 1
ATOM 15476 C C . PHE B 1 760 ? -12.062 -37.094 10.836 1 93.31 760 PHE B C 1
ATOM 15478 O O . PHE B 1 760 ? -13.094 -36.969 10.18 1 93.31 760 PHE B O 1
ATOM 15485 N N . ASP B 1 761 ? -10.867 -37.156 10.367 1 89.56 761 ASP B N 1
ATOM 15486 C CA . ASP B 1 761 ? -10.656 -37.094 8.922 1 89.56 761 ASP B CA 1
ATOM 15487 C C . ASP B 1 761 ? -11.133 -38.375 8.25 1 89.56 761 ASP B C 1
ATOM 15489 O O . ASP B 1 761 ? -10.852 -39.469 8.727 1 89.56 761 ASP B O 1
ATOM 15493 N N . ASP B 1 762 ? -11.688 -38.25 7.156 1 87.56 762 ASP B N 1
ATOM 15494 C CA . ASP B 1 762 ? -12.352 -39.344 6.465 1 87.56 762 ASP B CA 1
ATOM 15495 C C . ASP B 1 762 ? -11.336 -40.312 5.855 1 87.56 762 ASP B C 1
ATOM 15497 O O . ASP B 1 762 ? -11.641 -41.469 5.609 1 87.56 762 ASP B O 1
ATOM 15501 N N . ARG B 1 763 ? -10.203 -40.031 5.594 1 84.94 763 ARG B N 1
ATOM 15502 C CA . ARG B 1 763 ? -9.25 -40.875 4.863 1 84.94 763 ARG B CA 1
ATOM 15503 C C . ARG B 1 763 ? -8.508 -41.812 5.801 1 84.94 763 ARG B C 1
ATOM 15505 O O . ARG B 1 763 ? -7.766 -42.688 5.352 1 84.94 763 ARG B O 1
ATOM 15512 N N . GLY B 1 764 ? -8.82 -41.812 7.066 1 88.81 764 GLY B N 1
ATOM 15513 C CA . GLY B 1 764 ? -7.977 -42.594 7.965 1 88.81 764 GLY B CA 1
ATOM 15514 C C . GLY B 1 764 ? -8.719 -43.688 8.68 1 88.81 764 GLY B C 1
ATOM 15515 O O . GLY B 1 764 ? -8.133 -44.406 9.484 1 88.81 764 GLY B O 1
ATOM 15516 N N . PHE B 1 765 ? -9.977 -44.031 8.297 1 93.75 765 PHE B N 1
ATOM 15517 C CA . PHE B 1 765 ? -10.789 -44.969 9.078 1 93.75 765 PHE B CA 1
ATOM 15518 C C . PHE B 1 765 ? -10.391 -46.406 8.797 1 93.75 765 PHE B C 1
ATOM 15520 O O . PHE B 1 765 ? -10.719 -47.312 9.57 1 93.75 765 PHE B O 1
ATOM 15527 N N . PHE B 1 766 ? -9.695 -46.625 7.625 1 92.25 766 PHE B N 1
ATOM 15528 C CA . PHE B 1 766 ? -9.258 -48 7.309 1 92.25 766 PHE B CA 1
ATOM 15529 C C . PHE B 1 766 ? -8.281 -48.5 8.359 1 92.25 766 PHE B C 1
ATOM 15531 O O . PHE B 1 766 ? -8.062 -49.719 8.477 1 92.25 766 PHE B O 1
ATOM 15538 N N . ARG B 1 767 ? -7.75 -47.625 9.164 1 94.62 767 ARG B N 1
ATOM 15539 C CA . ARG B 1 767 ? -6.766 -48 10.18 1 94.62 767 ARG B CA 1
ATOM 15540 C C . ARG B 1 767 ? -7.441 -48.5 11.445 1 94.62 767 ARG B C 1
ATOM 15542 O O . ARG B 1 767 ? -6.789 -49.094 12.305 1 94.62 767 ARG B O 1
ATOM 15549 N N . TRP B 1 768 ? -8.719 -48.344 11.523 1 94.94 768 TRP B N 1
ATOM 15550 C CA . TRP B 1 768 ? -9.461 -48.75 12.711 1 94.94 768 TRP B CA 1
ATOM 15551 C C . TRP B 1 768 ? -9.789 -50.219 12.664 1 94.94 768 TRP B C 1
ATOM 15553 O O . TRP B 1 768 ? -9.719 -50.844 11.602 1 94.94 768 TRP B O 1
ATOM 15563 N N . THR B 1 769 ? -10.07 -50.844 13.859 1 93.56 769 THR B N 1
ATOM 15564 C CA . THR B 1 769 ? -10.547 -52.219 13.906 1 93.56 769 THR B CA 1
ATOM 15565 C C . THR B 1 769 ? -12.039 -52.281 13.602 1 93.56 769 THR B C 1
ATOM 15567 O O . THR B 1 769 ? -12.719 -51.25 13.586 1 93.56 769 THR B O 1
ATOM 15570 N N . ALA B 1 770 ? -12.555 -53.5 13.25 1 91.44 770 ALA B N 1
ATOM 15571 C CA . ALA B 1 770 ? -13.977 -53.688 12.969 1 91.44 770 ALA B CA 1
ATOM 15572 C C . ALA B 1 770 ? -14.828 -53.312 14.172 1 91.44 770 ALA B C 1
ATOM 15574 O O . ALA B 1 770 ? -15.898 -52.719 14.023 1 91.44 770 ALA B O 1
ATOM 15575 N N . ARG B 1 771 ? -14.328 -53.531 15.336 1 91.62 771 ARG B N 1
ATOM 15576 C CA . ARG B 1 771 ? -15.047 -53.188 16.562 1 91.62 771 ARG B CA 1
ATOM 15577 C C . ARG B 1 771 ? -15.133 -51.656 16.75 1 91.62 771 ARG B C 1
ATOM 15579 O O . ARG B 1 771 ? -16.203 -51.125 17.062 1 91.62 771 ARG B O 1
ATOM 15586 N N . GLN B 1 772 ? -14.023 -51.094 16.594 1 94.56 772 GLN B N 1
ATOM 15587 C CA . GLN B 1 772 ? -13.992 -49.625 16.719 1 94.56 772 GLN B CA 1
ATOM 15588 C C . GLN B 1 772 ? -14.938 -48.969 15.711 1 94.56 772 GLN B C 1
ATOM 15590 O O . GLN B 1 772 ? -15.664 -48.031 16.062 1 94.56 772 GLN B O 1
ATOM 15595 N N . SER B 1 773 ? -14.906 -49.438 14.453 1 93.69 773 SER B N 1
ATOM 15596 C CA . SER B 1 773 ? -15.789 -48.906 13.414 1 93.69 773 SER B CA 1
ATOM 15597 C C . SER B 1 773 ? -17.25 -49.094 13.789 1 93.69 773 SER B C 1
ATOM 15599 O O . SER B 1 773 ? -18.078 -48.219 13.57 1 93.69 773 SER B O 1
ATOM 15601 N N . ALA B 1 774 ? -17.547 -50.188 14.391 1 92.38 774 ALA B N 1
ATOM 15602 C CA . ALA B 1 774 ? -18.922 -50.5 14.789 1 92.38 774 ALA B CA 1
ATOM 15603 C C . ALA B 1 774 ? -19.359 -49.562 15.922 1 92.38 774 ALA B C 1
ATOM 15605 O O . ALA B 1 774 ? -20.469 -49.031 15.891 1 92.38 774 ALA B O 1
ATOM 15606 N N . LEU B 1 775 ? -18.5 -49.344 16.906 1 93.75 775 LEU B N 1
ATOM 15607 C CA . LEU B 1 775 ? -18.812 -48.438 18.031 1 93.75 775 LEU B CA 1
ATOM 15608 C C . LEU B 1 775 ? -19.078 -47.031 17.531 1 93.75 775 LEU B C 1
ATOM 15610 O O . LEU B 1 775 ? -20.094 -46.438 17.906 1 93.75 775 LEU B O 1
ATOM 15614 N N . TYR B 1 776 ? -18.203 -46.594 16.75 1 94.31 776 TYR B N 1
ATOM 15615 C CA . TYR B 1 776 ? -18.328 -45.25 16.234 1 94.31 776 TYR B CA 1
ATOM 15616 C C . TYR B 1 776 ? -19.547 -45.125 15.32 1 94.31 776 TYR B C 1
ATOM 15618 O O . TYR B 1 776 ? -20.25 -44.125 15.344 1 94.31 776 TYR B O 1
ATOM 15626 N N . SER B 1 777 ? -19.812 -46.156 14.492 1 93.69 777 SER B N 1
ATOM 15627 C CA . SER B 1 777 ? -20.984 -46.156 13.609 1 93.69 777 SER B CA 1
ATOM 15628 C C . SER B 1 777 ? -22.281 -46.094 14.406 1 93.69 777 SER B C 1
ATOM 15630 O O . SER B 1 777 ? -23.188 -45.344 14.047 1 93.69 777 SER B O 1
ATOM 15632 N N . HIS B 1 778 ? -22.297 -46.719 15.484 1 93.56 778 HIS B N 1
ATOM 15633 C CA . HIS B 1 778 ? -23.484 -46.719 16.328 1 93.56 778 HIS B CA 1
ATOM 15634 C C . HIS B 1 778 ? -23.703 -45.312 16.938 1 93.56 778 HIS B C 1
ATOM 15636 O O . HIS B 1 778 ? -24.828 -44.812 16.953 1 93.56 778 HIS B O 1
ATOM 15642 N N . ALA B 1 779 ? -22.656 -44.781 17.344 1 94.31 779 ALA B N 1
ATOM 15643 C CA . ALA B 1 779 ? -22.734 -43.438 17.922 1 94.31 779 ALA B CA 1
ATOM 15644 C C . ALA B 1 779 ? -23.188 -42.406 16.875 1 94.31 779 ALA B C 1
ATOM 15646 O O . ALA B 1 779 ? -24.016 -41.562 17.156 1 94.31 779 ALA B O 1
ATOM 15647 N N . VAL B 1 780 ? -22.641 -42.5 15.734 1 94.25 780 VAL B N 1
ATOM 15648 C CA . VAL B 1 780 ? -23 -41.594 14.656 1 94.25 780 VAL B CA 1
ATOM 15649 C C . VAL B 1 780 ? -24.438 -41.812 14.234 1 94.25 780 VAL B C 1
ATOM 15651 O O . VAL B 1 780 ? -25.156 -40.844 13.945 1 94.25 780 VAL B O 1
ATOM 15654 N N . CYS B 1 781 ? -24.875 -43.062 14.227 1 93.88 781 CYS B N 1
ATOM 15655 C CA . CYS B 1 781 ? -26.266 -43.344 13.891 1 93.88 781 CYS B CA 1
ATOM 15656 C C . CYS B 1 781 ? -27.219 -42.688 14.891 1 93.88 781 CYS B C 1
ATOM 15658 O O . CYS B 1 781 ? -28.234 -42.125 14.492 1 93.88 781 CYS B O 1
ATOM 15660 N N . ARG B 1 782 ? -26.859 -42.719 16.078 1 92.56 782 ARG B N 1
ATOM 15661 C CA . ARG B 1 782 ? -27.672 -42.062 17.094 1 92.56 782 ARG B CA 1
ATOM 15662 C C . ARG B 1 782 ? -27.766 -40.562 16.859 1 92.56 782 ARG B C 1
ATOM 15664 O O . ARG B 1 782 ? -28.812 -39.938 17.047 1 92.56 782 ARG B O 1
ATOM 15671 N N . LEU B 1 783 ? -26.688 -40.031 16.531 1 92.44 783 LEU B N 1
ATOM 15672 C CA . LEU B 1 783 ? -26.672 -38.594 16.219 1 92.44 783 LEU B CA 1
ATOM 15673 C C . LEU B 1 783 ? -27.594 -38.281 15.055 1 92.44 783 LEU B C 1
ATOM 15675 O O . LEU B 1 783 ? -28.375 -37.344 15.109 1 92.44 783 LEU B O 1
ATOM 15679 N N . VAL B 1 784 ? -27.562 -39.094 14.039 1 93.69 784 VAL B N 1
ATOM 15680 C CA . VAL B 1 784 ? -28.344 -38.844 12.82 1 93.69 784 VAL B CA 1
ATOM 15681 C C . VAL B 1 784 ? -29.828 -39.062 13.102 1 93.69 784 VAL B C 1
ATOM 15683 O O . VAL B 1 784 ? -30.672 -38.406 12.477 1 93.69 784 VAL B O 1
ATOM 15686 N N . GLU B 1 785 ? -30.109 -39.875 14.094 1 91.81 785 GLU B N 1
ATOM 15687 C CA . GLU B 1 785 ? -31.5 -40.156 14.43 1 91.81 785 GLU B CA 1
ATOM 15688 C C . GLU B 1 785 ? -32.094 -39.031 15.273 1 91.81 785 GLU B C 1
ATOM 15690 O O . GLU B 1 785 ? -33.344 -38.938 15.391 1 91.81 785 GLU B O 1
ATOM 15695 N N . ASP B 1 786 ? -31.297 -38.219 15.766 1 89.06 786 ASP B N 1
ATOM 15696 C CA . ASP B 1 786 ? -31.766 -37.094 16.594 1 89.06 786 ASP B CA 1
ATOM 15697 C C . ASP B 1 786 ? -32.406 -36 15.742 1 89.06 786 ASP B C 1
ATOM 15699 O O . ASP B 1 786 ? -31.75 -35.375 14.93 1 89.06 786 ASP B O 1
ATOM 15703 N N . PRO B 1 787 ? -33.625 -35.719 15.875 1 87.19 787 PRO B N 1
ATOM 15704 C CA . PRO B 1 787 ? -34.344 -34.75 15.031 1 87.19 787 PRO B CA 1
ATOM 15705 C C . PRO B 1 787 ? -33.969 -33.281 15.375 1 87.19 787 PRO B C 1
ATOM 15707 O O . PRO B 1 787 ? -34.281 -32.375 14.602 1 87.19 787 PRO B O 1
ATOM 15710 N N . GLU B 1 788 ? -33.312 -33.125 16.469 1 86.88 788 GLU B N 1
ATOM 15711 C CA . GLU B 1 788 ? -33.031 -31.766 16.922 1 86.88 788 GLU B CA 1
ATOM 15712 C C . GLU B 1 788 ? -31.703 -31.25 16.406 1 86.88 788 GLU B C 1
ATOM 15714 O O . GLU B 1 788 ? -31.359 -30.094 16.594 1 86.88 788 GLU B O 1
ATOM 15719 N N . ARG B 1 789 ? -31.047 -32.094 15.711 1 90 789 ARG B N 1
ATOM 15720 C CA . ARG B 1 789 ? -29.719 -31.703 15.219 1 90 789 ARG B CA 1
ATOM 15721 C C . ARG B 1 789 ? -29.844 -30.859 13.953 1 90 789 ARG B C 1
ATOM 15723 O O . ARG B 1 789 ? -30.797 -31.016 13.188 1 90 789 ARG B O 1
ATOM 15730 N N . ASP B 1 790 ? -28.906 -29.953 13.844 1 90.75 790 ASP B N 1
ATOM 15731 C CA . ASP B 1 790 ? -28.891 -29.109 12.648 1 90.75 790 ASP B CA 1
ATOM 15732 C C . ASP B 1 790 ? -28.453 -29.906 11.422 1 90.75 790 ASP B C 1
ATOM 15734 O O . ASP B 1 790 ? -27.812 -30.938 11.547 1 90.75 790 ASP B O 1
ATOM 15738 N N . THR B 1 791 ? -28.75 -29.469 10.289 1 91.19 791 THR B N 1
ATOM 15739 C CA . THR B 1 791 ? -28.578 -30.172 9.023 1 91.19 791 THR B CA 1
ATOM 15740 C C . THR B 1 791 ? -27.094 -30.391 8.734 1 91.19 791 THR B C 1
ATOM 15742 O O . THR B 1 791 ? -26.688 -31.5 8.367 1 91.19 791 THR B O 1
ATOM 15745 N N . PRO B 1 792 ? -26.297 -29.328 8.891 1 89.06 792 PRO B N 1
ATOM 15746 C CA . PRO B 1 792 ? -24.891 -29.594 8.602 1 89.06 792 PRO B CA 1
ATOM 15747 C C . PRO B 1 792 ? -24.297 -30.734 9.43 1 89.06 792 PRO B C 1
ATOM 15749 O O . PRO B 1 792 ? -23.516 -31.531 8.93 1 89.06 792 PRO B O 1
ATOM 15752 N N . THR B 1 793 ? -24.641 -30.875 10.68 1 91.75 793 THR B N 1
ATOM 15753 C CA . THR B 1 793 ? -24.188 -31.969 11.539 1 91.75 793 THR B CA 1
ATOM 15754 C C . THR B 1 793 ? -24.719 -33.312 11.055 1 91.75 793 THR B C 1
ATOM 15756 O O . THR B 1 793 ? -24 -34.312 11.047 1 91.75 793 THR B O 1
ATOM 15759 N N . LEU B 1 794 ? -25.891 -33.281 10.656 1 92.88 794 LEU B N 1
ATOM 15760 C CA . LEU B 1 794 ? -26.5 -34.5 10.133 1 92.88 794 LEU B CA 1
ATOM 15761 C C . LEU B 1 794 ? -25.797 -34.969 8.852 1 92.88 794 LEU B C 1
ATOM 15763 O O . LEU B 1 794 ? -25.5 -36.156 8.688 1 92.88 794 LEU B O 1
ATOM 15767 N N . LEU B 1 795 ? -25.594 -34 8.016 1 92.25 795 LEU B N 1
ATOM 15768 C CA . LEU B 1 795 ? -24.922 -34.312 6.762 1 92.25 795 LEU B CA 1
ATOM 15769 C C . LEU B 1 795 ? -23.516 -34.875 7.023 1 92.25 795 LEU B C 1
ATOM 15771 O O . LEU B 1 795 ? -23.094 -35.812 6.371 1 92.25 795 LEU B O 1
ATOM 15775 N N . TRP B 1 796 ? -22.875 -34.25 7.992 1 91.81 796 TRP B N 1
ATOM 15776 C CA . TRP B 1 796 ? -21.578 -34.781 8.398 1 91.81 796 TRP B CA 1
ATOM 15777 C C . TRP B 1 796 ? -21.703 -36.219 8.875 1 91.81 796 TRP B C 1
ATOM 15779 O O . TRP B 1 796 ? -20.906 -37.062 8.484 1 91.81 796 TRP B O 1
ATOM 15789 N N . GLY B 1 797 ? -22.688 -36.5 9.688 1 94.12 797 GLY B N 1
ATOM 15790 C CA . GLY B 1 797 ? -22.891 -37.844 10.211 1 94.12 797 GLY B CA 1
ATOM 15791 C C . GLY B 1 797 ? -23.125 -38.875 9.125 1 94.12 797 GLY B C 1
ATOM 15792 O O . GLY B 1 797 ? -22.5 -39.938 9.125 1 94.12 797 GLY B O 1
ATOM 15793 N N . VAL B 1 798 ? -23.891 -38.562 8.242 1 93 798 VAL B N 1
ATOM 15794 C CA . VAL B 1 798 ? -24.219 -39.469 7.145 1 93 798 VAL B CA 1
ATOM 15795 C C . VAL B 1 798 ? -22.984 -39.75 6.309 1 93 798 VAL B C 1
ATOM 15797 O O . VAL B 1 798 ? -22.688 -40.906 5.961 1 93 798 VAL B O 1
ATOM 15800 N N . SER B 1 799 ? -22.297 -38.75 5.992 1 91.94 799 SER B N 1
ATOM 15801 C CA . SER B 1 799 ? -21.062 -38.906 5.223 1 91.94 799 SER B CA 1
ATOM 15802 C C . SER B 1 799 ? -20.047 -39.75 5.977 1 91.94 799 SER B C 1
ATOM 15804 O O . SER B 1 799 ? -19.328 -40.562 5.375 1 91.94 799 SER B O 1
ATOM 15806 N N . THR B 1 800 ? -20.016 -39.562 7.297 1 93 800 THR B N 1
ATOM 15807 C CA . THR B 1 800 ? -19.078 -40.312 8.133 1 93 800 THR B CA 1
ATOM 15808 C C . THR B 1 800 ? -19.438 -41.781 8.117 1 93 800 THR B C 1
ATOM 15810 O O . THR B 1 800 ? -18.547 -42.656 8.07 1 93 800 THR B O 1
ATOM 15813 N N . LEU B 1 801 ? -20.672 -42.156 8.117 1 91.94 801 LEU B N 1
ATOM 15814 C CA . LEU B 1 801 ? -21.109 -43.562 8.078 1 91.94 801 LEU B CA 1
ATOM 15815 C C . LEU B 1 801 ? -20.609 -44.25 6.82 1 91.94 801 LEU B C 1
ATOM 15817 O O . LEU B 1 801 ? -20.203 -45.406 6.863 1 91.94 801 LEU B O 1
ATOM 15821 N N . ALA B 1 802 ? -20.609 -43.5 5.77 1 88.5 802 ALA B N 1
ATOM 15822 C CA . ALA B 1 802 ? -20.141 -44.062 4.504 1 88.5 802 ALA B CA 1
ATOM 15823 C C . ALA B 1 802 ? -18.625 -44.188 4.496 1 88.5 802 ALA B C 1
ATOM 15825 O O . ALA B 1 802 ? -18.078 -45.062 3.834 1 88.5 802 ALA B O 1
ATOM 15826 N N . ALA B 1 803 ? -17.984 -43.344 5.195 1 90 803 ALA B N 1
ATOM 15827 C CA . ALA B 1 803 ? -16.531 -43.281 5.184 1 90 803 ALA B CA 1
ATOM 15828 C C . ALA B 1 803 ? -15.938 -44.406 6.051 1 90 803 ALA B C 1
ATOM 15830 O O . ALA B 1 803 ? -14.766 -44.75 5.898 1 90 803 ALA B O 1
ATOM 15831 N N . LEU B 1 804 ? -16.719 -44.906 7.016 1 91.44 804 LEU B N 1
ATOM 15832 C CA . LEU B 1 804 ? -16.234 -45.969 7.895 1 91.44 804 LEU B CA 1
ATOM 15833 C C . LEU B 1 804 ? -16.016 -47.281 7.113 1 91.44 804 LEU B C 1
ATOM 15835 O O . LEU B 1 804 ? -16.969 -47.969 6.777 1 91.44 804 LEU B O 1
ATOM 15839 N N . THR B 1 805 ? -14.797 -47.625 6.891 1 87.06 805 THR B N 1
ATOM 15840 C CA . THR B 1 805 ? -14.383 -48.656 5.965 1 87.06 805 THR B CA 1
ATOM 15841 C C . THR B 1 805 ? -14.953 -50.031 6.383 1 87.06 805 THR B C 1
ATOM 15843 O O . THR B 1 805 ? -15.469 -50.781 5.551 1 87.06 805 THR B O 1
ATOM 15846 N N . TRP B 1 806 ? -14.859 -50.406 7.719 1 87.81 806 TRP B N 1
ATOM 15847 C CA . TRP B 1 806 ? -15.211 -51.75 8.18 1 87.81 806 TRP B CA 1
ATOM 15848 C C . TRP B 1 806 ? -16.562 -51.719 8.883 1 87.81 806 TRP B C 1
ATOM 15850 O O . TRP B 1 806 ? -16.938 -52.719 9.523 1 87.81 806 TRP B O 1
ATOM 15860 N N . GLY B 1 807 ? -17.266 -50.719 8.852 1 81.5 807 GLY B N 1
ATOM 15861 C CA . GLY B 1 807 ? -18.516 -50.594 9.562 1 81.5 807 GLY B CA 1
ATOM 15862 C C . GLY B 1 807 ? -19.688 -51.25 8.844 1 81.5 807 GLY B C 1
ATOM 15863 O O . GLY B 1 807 ? -19.562 -51.594 7.668 1 81.5 807 GLY B O 1
ATOM 15864 N N . THR B 1 808 ? -20.734 -51.469 9.656 1 79.56 808 THR B N 1
ATOM 15865 C CA . THR B 1 808 ? -21.953 -52 9.055 1 79.56 808 THR B CA 1
ATOM 15866 C C . THR B 1 808 ? -22.672 -50.938 8.258 1 79.56 808 THR B C 1
ATOM 15868 O O . THR B 1 808 ? -22.641 -49.75 8.617 1 79.56 808 THR B O 1
ATOM 15871 N N . MET B 1 809 ? -23.125 -51.312 7.156 1 82.75 809 MET B N 1
ATOM 15872 C CA . MET B 1 809 ? -23.75 -50.312 6.301 1 82.75 809 MET B CA 1
ATOM 15873 C C . MET B 1 809 ? -25.266 -50.281 6.48 1 82.75 809 MET B C 1
ATOM 15875 O O . MET B 1 809 ? -25.984 -49.562 5.781 1 82.75 809 MET B O 1
ATOM 15879 N N . GLU B 1 810 ? -25.688 -50.969 7.441 1 81.94 810 GLU B N 1
ATOM 15880 C CA . GLU B 1 810 ? -27.125 -51.062 7.676 1 81.94 810 GLU B CA 1
ATOM 15881 C C . GLU B 1 810 ? -27.703 -49.688 8.07 1 81.94 810 GLU B C 1
ATOM 15883 O O . GLU B 1 810 ? -28.766 -49.312 7.59 1 81.94 810 GLU B O 1
ATOM 15888 N N . GLY B 1 811 ? -26.969 -49.062 8.922 1 85.81 811 GLY B N 1
ATOM 15889 C CA . GLY B 1 811 ? -27.406 -47.75 9.336 1 85.81 811 GLY B CA 1
ATOM 15890 C C . GLY B 1 811 ? -27.562 -46.781 8.172 1 85.81 811 GLY B C 1
ATOM 15891 O O . GLY B 1 811 ? -28.516 -46 8.133 1 85.81 811 GLY B O 1
ATOM 15892 N N . LEU B 1 812 ? -26.703 -46.812 7.23 1 89.62 812 LEU B N 1
ATOM 15893 C CA . LEU B 1 812 ? -26.719 -45.938 6.066 1 89.62 812 LEU B CA 1
ATOM 15894 C C . LEU B 1 812 ? -27.844 -46.344 5.109 1 89.62 812 LEU B C 1
ATOM 15896 O O . LEU B 1 812 ? -28.562 -45.5 4.602 1 89.62 812 LEU B O 1
ATOM 15900 N N . CYS B 1 813 ? -28.031 -47.594 4.891 1 87.94 813 CYS B N 1
ATOM 15901 C CA . CYS B 1 813 ? -29.031 -48.125 3.959 1 87.94 813 CYS B CA 1
ATOM 15902 C C . CYS B 1 813 ? -30.438 -47.781 4.43 1 87.94 813 CYS B C 1
ATOM 15904 O O . CYS B 1 813 ? -31.312 -47.5 3.613 1 87.94 813 CYS B O 1
ATOM 15906 N N . THR B 1 814 ? -30.594 -47.656 5.691 1 87.12 814 THR B N 1
ATOM 15907 C CA . THR B 1 814 ? -31.906 -47.344 6.234 1 87.12 814 THR B CA 1
ATOM 15908 C C . THR B 1 814 ? -32.219 -45.875 6.031 1 87.12 814 THR B C 1
ATOM 15910 O O . THR B 1 814 ? -33.375 -45.469 5.992 1 87.12 814 THR B O 1
ATOM 15913 N N . ARG B 1 815 ? -31.203 -45.094 5.914 1 91.56 815 ARG B N 1
ATOM 15914 C CA . ARG B 1 815 ? -31.391 -43.656 5.84 1 91.56 815 ARG B CA 1
ATOM 15915 C C . ARG B 1 815 ? -31.828 -43.219 4.445 1 91.56 815 ARG B C 1
ATOM 15917 O O . ARG B 1 815 ? -32.125 -42.062 4.211 1 91.56 815 ARG B O 1
ATOM 15924 N N . VAL B 1 816 ? -31.875 -44.156 3.49 1 90.94 816 VAL B N 1
ATOM 15925 C CA . VAL B 1 816 ? -32.344 -43.875 2.137 1 90.94 816 VAL B CA 1
ATOM 15926 C C . VAL B 1 816 ? -33.844 -43.594 2.156 1 90.94 816 VAL B C 1
ATOM 15928 O O . VAL B 1 816 ? -34.375 -42.938 1.247 1 90.94 816 VAL B O 1
ATOM 15931 N N . ASP B 1 817 ? -34.438 -44.031 3.254 1 89.38 817 ASP B N 1
ATOM 15932 C CA . ASP B 1 817 ? -35.875 -43.781 3.389 1 89.38 817 ASP B CA 1
ATOM 15933 C C . ASP B 1 817 ? -36.156 -42.844 4.539 1 89.38 817 ASP B C 1
ATOM 15935 O O . ASP B 1 817 ? -37.25 -42.844 5.102 1 89.38 817 ASP B O 1
ATOM 15939 N N . ASP B 1 818 ? -35.25 -42.094 4.93 1 92.19 818 ASP B N 1
ATOM 15940 C CA . ASP B 1 818 ? -35.438 -41.125 6.016 1 92.19 818 ASP B CA 1
ATOM 15941 C C . ASP B 1 818 ? -36.469 -40.094 5.664 1 92.19 818 ASP B C 1
ATOM 15943 O O . ASP B 1 818 ? -36.625 -39.688 4.496 1 92.19 818 ASP B O 1
ATOM 15947 N N . ALA B 1 819 ? -37.188 -39.5 6.605 1 90.25 819 ALA B N 1
ATOM 15948 C CA . ALA B 1 819 ? -38.281 -38.531 6.398 1 90.25 819 ALA B CA 1
ATOM 15949 C C . ALA B 1 819 ? -37.719 -37.188 6.004 1 90.25 819 ALA B C 1
ATOM 15951 O O . ALA B 1 819 ? -38.406 -36.375 5.352 1 90.25 819 ALA B O 1
ATOM 15952 N N . ARG B 1 820 ? -36.625 -36.969 6.344 1 90.94 820 ARG B N 1
ATOM 15953 C CA . ARG B 1 820 ? -36 -35.688 6.016 1 90.94 820 ARG B CA 1
ATOM 15954 C C . ARG B 1 820 ? -35.312 -35.75 4.652 1 90.94 820 ARG B C 1
ATOM 15956 O O . ARG B 1 820 ? -34.312 -36.438 4.492 1 90.94 820 ARG B O 1
ATOM 15963 N N . PRO B 1 821 ? -35.688 -34.906 3.713 1 89.5 821 PRO B N 1
ATOM 15964 C CA . PRO B 1 821 ? -35.188 -35 2.344 1 89.5 821 PRO B CA 1
ATOM 15965 C C . PRO B 1 821 ? -33.656 -34.75 2.25 1 89.5 821 PRO B C 1
ATOM 15967 O O . PRO B 1 821 ? -32.969 -35.438 1.465 1 89.5 821 PRO B O 1
ATOM 15970 N N . VAL B 1 822 ? -33.156 -33.875 2.994 1 90.75 822 VAL B N 1
ATOM 15971 C CA . VAL B 1 822 ? -31.734 -33.531 2.924 1 90.75 822 VAL B CA 1
ATOM 15972 C C . VAL B 1 822 ? -30.891 -34.719 3.369 1 90.75 822 VAL B C 1
ATOM 15974 O O . VAL B 1 822 ? -29.859 -35 2.766 1 90.75 822 VAL B O 1
ATOM 15977 N N . VAL B 1 823 ? -31.25 -35.438 4.367 1 92.56 823 VAL B N 1
ATOM 15978 C CA . VAL B 1 823 ? -30.547 -36.625 4.875 1 92.56 823 VAL B CA 1
ATOM 15979 C C . VAL B 1 823 ? -30.672 -37.781 3.883 1 92.56 823 VAL B C 1
ATOM 15981 O O . VAL B 1 823 ? -29.703 -38.469 3.598 1 92.56 823 VAL B O 1
ATOM 15984 N N . ARG B 1 824 ? -31.891 -37.844 3.396 1 91.44 824 ARG B N 1
ATOM 15985 C CA . ARG B 1 824 ? -32.125 -38.875 2.391 1 91.44 824 ARG B CA 1
ATOM 15986 C C . ARG B 1 824 ? -31.234 -38.688 1.179 1 91.44 824 ARG B C 1
ATOM 15988 O O . ARG B 1 824 ? -30.578 -39.625 0.732 1 91.44 824 ARG B O 1
ATOM 15995 N N . GLU B 1 825 ? -31.203 -37.531 0.719 1 89.94 825 GLU B N 1
ATOM 15996 C CA . GLU B 1 825 ? -30.406 -37.219 -0.46 1 89.94 825 GLU B CA 1
ATOM 15997 C C . GLU B 1 825 ? -28.922 -37.5 -0.197 1 89.94 825 GLU B C 1
ATOM 15999 O O . GLU B 1 825 ? -28.234 -38.094 -1.023 1 89.94 825 GLU B O 1
ATOM 16004 N N . ARG B 1 826 ? -28.453 -37.062 0.95 1 91.5 826 ARG B N 1
ATOM 16005 C CA . ARG B 1 826 ? -27.047 -37.281 1.279 1 91.5 826 ARG B CA 1
ATOM 16006 C C . ARG B 1 826 ? -26.734 -38.781 1.41 1 91.5 826 ARG B C 1
ATOM 16008 O O . ARG B 1 826 ? -25.688 -39.219 0.954 1 91.5 826 ARG B O 1
ATOM 16015 N N . ALA B 1 827 ? -27.594 -39.5 1.987 1 92.38 827 ALA B N 1
ATOM 16016 C CA . ALA B 1 827 ? -27.391 -40.938 2.154 1 92.38 827 ALA B CA 1
ATOM 16017 C C . ALA B 1 827 ? -27.266 -41.656 0.804 1 92.38 827 ALA B C 1
ATOM 16019 O O . ALA B 1 827 ? -26.344 -42.438 0.599 1 92.38 827 ALA B O 1
ATOM 16020 N N . ILE B 1 828 ? -28.094 -41.281 -0.074 1 90.56 828 ILE B N 1
ATOM 16021 C CA . ILE B 1 828 ? -28.078 -41.875 -1.404 1 90.56 828 ILE B CA 1
ATOM 16022 C C . ILE B 1 828 ? -26.766 -41.531 -2.107 1 90.56 828 ILE B C 1
ATOM 16024 O O . ILE B 1 828 ? -26.125 -42.375 -2.717 1 90.56 828 ILE B O 1
ATOM 16028 N N . ARG B 1 829 ? -26.391 -40.312 -1.989 1 87.69 829 ARG B N 1
ATOM 16029 C CA . ARG B 1 829 ? -25.188 -39.844 -2.66 1 87.69 829 ARG B CA 1
ATOM 16030 C C . ARG B 1 829 ? -23.938 -40.562 -2.143 1 87.69 829 ARG B C 1
ATOM 16032 O O . ARG B 1 829 ? -23.047 -40.875 -2.92 1 87.69 829 ARG B O 1
ATOM 16039 N N . VAL B 1 830 ? -23.875 -40.812 -0.842 1 89.75 830 VAL B N 1
ATOM 16040 C CA . VAL B 1 830 ? -22.641 -41.312 -0.25 1 89.75 830 VAL B CA 1
ATOM 16041 C C . VAL B 1 830 ? -22.625 -42.844 -0.29 1 89.75 830 VAL B C 1
ATOM 16043 O O . VAL B 1 830 ? -21.594 -43.469 -0.064 1 89.75 830 VAL B O 1
ATOM 16046 N N . LEU B 1 831 ? -23.734 -43.5 -0.64 1 87.81 831 LEU B N 1
ATOM 16047 C CA . LEU B 1 831 ? -23.812 -44.969 -0.714 1 87.81 831 LEU B CA 1
ATOM 16048 C C . LEU B 1 831 ? -22.828 -45.5 -1.747 1 87.81 831 LEU B C 1
ATOM 16050 O O . LEU B 1 831 ? -22.344 -46.625 -1.604 1 87.81 831 LEU B O 1
ATOM 16054 N N . GLY B 1 832 ? -22.578 -44.688 -2.723 1 81.44 832 GLY B N 1
ATOM 16055 C CA . GLY B 1 832 ? -21.641 -45.094 -3.754 1 81.44 832 GLY B CA 1
ATOM 16056 C C . GLY B 1 832 ? -20.219 -45.188 -3.254 1 81.44 832 GLY B C 1
ATOM 16057 O O . GLY B 1 832 ? -19.375 -45.844 -3.887 1 81.44 832 GLY B O 1
ATOM 16058 N N . ARG B 1 833 ? -19.906 -44.75 -2.115 1 79.19 833 ARG B N 1
ATOM 16059 C CA . ARG B 1 833 ? -18.531 -44.688 -1.596 1 79.19 833 ARG B CA 1
ATOM 16060 C C . ARG B 1 833 ? -18.234 -45.906 -0.727 1 79.19 833 ARG B C 1
ATOM 16062 O O . ARG B 1 833 ? -17.109 -46.094 -0.272 1 79.19 833 ARG B O 1
ATOM 16069 N N . CYS B 1 834 ? -19.203 -46.75 -0.537 1 80.94 834 CYS B N 1
ATOM 16070 C CA . CYS B 1 834 ? -19 -47.906 0.339 1 80.94 834 CYS B CA 1
ATOM 16071 C C . CYS B 1 834 ? -17.984 -48.875 -0.26 1 80.94 834 CYS B C 1
ATOM 16073 O O . CYS B 1 834 ? -17.984 -49.094 -1.472 1 80.94 834 CYS B O 1
ATOM 16075 N N . ASP B 1 835 ? -17.172 -49.469 0.49 1 78.5 835 ASP B N 1
ATOM 16076 C CA . ASP B 1 835 ? -15.984 -50.219 0.094 1 78.5 835 ASP B CA 1
ATOM 16077 C C . ASP B 1 835 ? -16.391 -51.531 -0.622 1 78.5 835 ASP B C 1
ATOM 16079 O O . ASP B 1 835 ? -15.836 -51.844 -1.678 1 78.5 835 ASP B O 1
ATOM 16083 N N . GLN B 1 836 ? -17.391 -52.344 -0.125 1 78.75 836 GLN B N 1
ATOM 16084 C CA . GLN B 1 836 ? -17.719 -53.656 -0.659 1 78.75 836 GLN B CA 1
ATOM 16085 C C . GLN B 1 836 ? -18.938 -53.594 -1.563 1 78.75 836 GLN B C 1
ATOM 16087 O O . GLN B 1 836 ? -19.578 -54.625 -1.817 1 78.75 836 GLN B O 1
ATOM 16092 N N . GLY B 1 837 ? -19.328 -52.406 -2.047 1 74.69 837 GLY B N 1
ATOM 16093 C CA . GLY B 1 837 ? -20.438 -52.25 -2.957 1 74.69 837 GLY B CA 1
ATOM 16094 C C . GLY B 1 837 ? -21.781 -52.594 -2.33 1 74.69 837 GLY B C 1
ATOM 16095 O O . GLY B 1 837 ? -22.719 -52.969 -3.033 1 74.69 837 GLY B O 1
ATOM 16096 N N . GLN B 1 838 ? -21.906 -52.562 -1.042 1 75.94 838 GLN B N 1
ATOM 16097 C CA . GLN B 1 838 ? -23.109 -52.938 -0.307 1 75.94 838 GLN B CA 1
ATOM 16098 C C . GLN B 1 838 ? -24.281 -52.062 -0.708 1 75.94 838 GLN B C 1
ATOM 16100 O O . GLN B 1 838 ? -25.438 -52.5 -0.623 1 75.94 838 GLN B O 1
ATOM 16105 N N . GLY B 1 839 ? -23.969 -50.906 -1.161 1 79 839 GLY B N 1
ATOM 16106 C CA . GLY B 1 839 ? -25.031 -49.938 -1.45 1 79 839 GLY B CA 1
ATOM 16107 C C . GLY B 1 839 ? -25.562 -50.062 -2.861 1 79 839 GLY B C 1
ATOM 16108 O O . GLY B 1 839 ? -26.562 -49.406 -3.207 1 79 839 GLY B O 1
ATOM 16109 N N . VAL B 1 840 ? -25.047 -50.906 -3.752 1 79.56 840 VAL B N 1
ATOM 16110 C CA . VAL B 1 840 ? -25.406 -50.938 -5.168 1 79.56 840 VAL B CA 1
ATOM 16111 C C . VAL B 1 840 ? -26.844 -51.438 -5.324 1 79.56 840 VAL B C 1
ATOM 16113 O O . VAL B 1 840 ? -27.609 -50.844 -6.102 1 79.56 840 VAL B O 1
ATOM 16116 N N . THR B 1 841 ? -27.156 -52.406 -4.551 1 79.75 841 THR B N 1
ATOM 16117 C CA . THR B 1 841 ? -28.516 -52.938 -4.637 1 79.75 841 THR B CA 1
ATOM 16118 C C . THR B 1 841 ? -29.531 -51.875 -4.242 1 79.75 841 THR B C 1
ATOM 16120 O O . THR B 1 841 ? -30.547 -51.688 -4.914 1 79.75 841 THR B O 1
ATOM 16123 N N . THR B 1 842 ? -29.203 -51.188 -3.186 1 87.06 842 THR B N 1
ATOM 16124 C CA . THR B 1 842 ? -30.078 -50.094 -2.725 1 87.06 842 THR B CA 1
ATOM 16125 C C . THR B 1 842 ? -30.156 -49 -3.76 1 87.06 842 THR B C 1
ATOM 16127 O O . THR B 1 842 ? -31.234 -48.438 -4.023 1 87.06 842 THR B O 1
ATOM 16130 N N . LEU B 1 843 ? -29.062 -48.594 -4.312 1 87.38 843 LEU B N 1
ATOM 16131 C CA . LEU B 1 843 ? -29.016 -47.531 -5.309 1 87.38 843 LEU B CA 1
ATOM 16132 C C . LEU B 1 843 ? -29.828 -47.906 -6.543 1 87.38 843 LEU B C 1
ATOM 16134 O O . LEU B 1 843 ? -30.516 -47.062 -7.121 1 87.38 843 LEU B O 1
ATOM 16138 N N . LEU B 1 844 ? -29.812 -49.188 -6.926 1 82.19 844 LEU B N 1
ATOM 16139 C CA . LEU B 1 844 ? -30.578 -49.656 -8.07 1 82.19 844 LEU B CA 1
ATOM 16140 C C . LEU B 1 844 ? -32.062 -49.562 -7.789 1 82.19 844 LEU B C 1
ATOM 16142 O O . LEU B 1 844 ? -32.844 -49.219 -8.672 1 82.19 844 LEU B O 1
ATOM 16146 N N . ARG B 1 845 ? -32.438 -49.812 -6.613 1 84.38 845 ARG B N 1
ATOM 16147 C CA . ARG B 1 845 ? -33.812 -49.688 -6.207 1 84.38 845 ARG B CA 1
ATOM 16148 C C . ARG B 1 845 ? -34.281 -48.219 -6.27 1 84.38 845 ARG B C 1
ATOM 16150 O O . ARG B 1 845 ? -35.406 -47.969 -6.695 1 84.38 845 ARG B O 1
ATOM 16157 N N . CYS B 1 846 ? -33.438 -47.406 -5.895 1 88.12 846 CYS B N 1
ATOM 16158 C CA . CYS B 1 846 ? -33.75 -46 -5.863 1 88.12 846 CYS B CA 1
ATOM 16159 C C . CYS B 1 846 ? -33.969 -45.438 -7.27 1 88.12 846 CYS B C 1
ATOM 16161 O O . CYS B 1 846 ? -34.562 -44.406 -7.449 1 88.12 846 CYS B O 1
ATOM 16163 N N . LEU B 1 847 ? -33.5 -46.094 -8.289 1 83.12 847 LEU B N 1
ATOM 16164 C CA . LEU B 1 847 ? -33.625 -45.656 -9.664 1 83.12 847 LEU B CA 1
ATOM 16165 C C . LEU B 1 847 ? -35.062 -45.781 -10.141 1 83.12 847 LEU B C 1
ATOM 16167 O O . LEU B 1 847 ? -35.438 -45.188 -11.156 1 83.12 847 LEU B O 1
ATOM 16171 N N . GLU B 1 848 ? -35.875 -46.469 -9.383 1 80 848 GLU B N 1
ATOM 16172 C CA . GLU B 1 848 ? -37.219 -46.75 -9.82 1 80 848 GLU B CA 1
ATOM 16173 C C . GLU B 1 848 ? -38.219 -45.656 -9.391 1 80 848 GLU B C 1
ATOM 16175 O O . GLU B 1 848 ? -39.375 -45.688 -9.766 1 80 848 GLU B O 1
ATOM 16180 N N . ASP B 1 849 ? -37.75 -44.75 -8.562 1 82.81 849 ASP B N 1
ATOM 16181 C CA . ASP B 1 849 ? -38.656 -43.688 -8.102 1 82.81 849 ASP B CA 1
ATOM 16182 C C . ASP B 1 849 ? -38.031 -42.312 -8.203 1 82.81 849 ASP B C 1
ATOM 16184 O O . ASP B 1 849 ? -37.125 -42.094 -9.023 1 82.81 849 ASP B O 1
ATOM 16188 N N . ALA B 1 850 ? -38.625 -41.25 -7.484 1 80.69 850 ALA B N 1
ATOM 16189 C CA . ALA B 1 850 ? -38.219 -39.875 -7.602 1 80.69 850 ALA B CA 1
ATOM 16190 C C . ALA B 1 850 ? -36.781 -39.688 -7.16 1 80.69 850 ALA B C 1
ATOM 16192 O O . ALA B 1 850 ? -36.125 -38.688 -7.527 1 80.69 850 ALA B O 1
ATOM 16193 N N . ARG B 1 851 ? -36.219 -40.75 -6.512 1 84.69 851 ARG B N 1
ATOM 16194 C CA . ARG B 1 851 ? -34.844 -40.656 -5.984 1 84.69 851 ARG B CA 1
ATOM 16195 C C . ARG B 1 851 ? -33.812 -40.969 -7.066 1 84.69 851 ARG B C 1
ATOM 16197 O O . ARG B 1 851 ? -32.625 -40.875 -6.832 1 84.69 851 ARG B O 1
ATOM 16204 N N . ALA B 1 852 ? -34.281 -41.156 -8.172 1 85.31 852 ALA B N 1
ATOM 16205 C CA . ALA B 1 852 ? -33.438 -41.531 -9.281 1 85.31 852 ALA B CA 1
ATOM 16206 C C . ALA B 1 852 ? -32.438 -40.406 -9.617 1 85.31 852 ALA B C 1
ATOM 16208 O O . ALA B 1 852 ? -31.297 -40.656 -9.969 1 85.31 852 ALA B O 1
ATOM 16209 N N . ARG B 1 853 ? -32.844 -39.188 -9.422 1 83.19 853 ARG B N 1
ATOM 16210 C CA . ARG B 1 853 ? -32.031 -38.031 -9.773 1 83.19 853 ARG B CA 1
ATOM 16211 C C . ARG B 1 853 ? -30.766 -37.969 -8.93 1 83.19 853 ARG B C 1
ATOM 16213 O O . ARG B 1 853 ? -29.75 -37.438 -9.367 1 83.19 853 ARG B O 1
ATOM 16220 N N . ILE B 1 854 ? -30.766 -38.562 -7.766 1 87.44 854 ILE B N 1
ATOM 16221 C CA . ILE B 1 854 ? -29.609 -38.531 -6.875 1 87.44 854 ILE B CA 1
ATOM 16222 C C . ILE B 1 854 ? -28.859 -39.875 -6.965 1 87.44 854 ILE B C 1
ATOM 16224 O O . ILE B 1 854 ? -27.625 -39.875 -7 1 87.44 854 ILE B O 1
ATOM 16228 N N . ALA B 1 855 ? -29.562 -40.938 -7.113 1 88.88 855 ALA B N 1
ATOM 16229 C CA . ALA B 1 855 ? -29.016 -42.281 -7.062 1 88.88 855 ALA B CA 1
ATOM 16230 C C . ALA B 1 855 ? -28.062 -42.531 -8.234 1 88.88 855 ALA B C 1
ATOM 16232 O O . ALA B 1 855 ? -27.078 -43.25 -8.102 1 88.88 855 ALA B O 1
ATOM 16233 N N . ILE B 1 856 ? -28.375 -41.875 -9.281 1 84.44 856 ILE B N 1
ATOM 16234 C CA . ILE B 1 856 ? -27.594 -42.125 -10.492 1 84.44 856 ILE B CA 1
ATOM 16235 C C . ILE B 1 856 ? -26.156 -41.656 -10.273 1 84.44 856 ILE B C 1
ATOM 16237 O O . ILE B 1 856 ? -25.203 -42.281 -10.766 1 84.44 856 ILE B O 1
ATOM 16241 N N . TYR B 1 857 ? -25.984 -40.625 -9.539 1 83.19 857 TYR B N 1
ATOM 16242 C CA . TYR B 1 857 ? -24.641 -40.125 -9.273 1 83.19 857 TYR B CA 1
ATOM 16243 C C . TYR B 1 857 ? -23.875 -41.062 -8.367 1 83.19 857 TYR B C 1
ATOM 16245 O O . TYR B 1 857 ? -22.672 -41.25 -8.539 1 83.19 857 TYR B O 1
ATOM 16253 N N . GLY B 1 858 ? -24.562 -41.688 -7.426 1 80.19 858 GLY B N 1
ATOM 16254 C CA . GLY B 1 858 ? -23.953 -42.719 -6.578 1 80.19 858 GLY B CA 1
ATOM 16255 C C . GLY B 1 858 ? -23.562 -43.969 -7.332 1 80.19 858 GLY B C 1
ATOM 16256 O O . GLY B 1 858 ? -22.5 -44.531 -7.066 1 80.19 858 GLY B O 1
ATOM 16257 N N . LEU B 1 859 ? -24.297 -44.25 -8.289 1 79.94 859 LEU B N 1
ATOM 16258 C CA . LEU B 1 859 ? -24.062 -45.469 -9.062 1 79.94 859 LEU B CA 1
ATOM 16259 C C . LEU B 1 859 ? -22.812 -45.312 -9.938 1 79.94 859 LEU B C 1
ATOM 16261 O O . LEU B 1 859 ? -22.109 -46.281 -10.203 1 79.94 859 LEU B O 1
ATOM 16265 N N . ARG B 1 860 ? -22.531 -44.094 -10.391 1 78.31 860 ARG B N 1
ATOM 16266 C CA . ARG B 1 860 ? -21.344 -43.844 -11.195 1 78.31 860 ARG B CA 1
ATOM 16267 C C . ARG B 1 860 ? -20.078 -44.312 -10.469 1 78.31 860 ARG B C 1
ATOM 16269 O O . ARG B 1 860 ? -19.234 -44.969 -11.055 1 78.31 860 ARG B O 1
ATOM 16276 N N . ARG B 1 861 ? -20.047 -44.031 -9.234 1 73.56 861 ARG B N 1
ATOM 16277 C CA . ARG B 1 861 ? -18.891 -44.438 -8.445 1 73.56 861 ARG B CA 1
ATOM 16278 C C . ARG B 1 861 ? -18.875 -45.938 -8.234 1 73.56 861 ARG B C 1
ATOM 16280 O O . ARG B 1 861 ? -17.812 -46.562 -8.289 1 73.56 861 ARG B O 1
ATOM 16287 N N . ALA B 1 862 ? -20.094 -46.469 -8.086 1 73.19 862 ALA B N 1
ATOM 16288 C CA . ALA B 1 862 ? -20.219 -47.906 -7.836 1 73.19 862 ALA B CA 1
ATOM 16289 C C . ALA B 1 862 ? -19.844 -48.719 -9.07 1 73.19 862 ALA B C 1
ATOM 16291 O O . ALA B 1 862 ? -19.328 -49.844 -8.961 1 73.19 862 ALA B O 1
ATOM 16292 N N . PHE B 1 863 ? -20.031 -48.156 -10.172 1 75.69 863 PHE B N 1
ATOM 16293 C CA . PHE B 1 863 ? -19.766 -48.844 -11.43 1 75.69 863 PHE B CA 1
ATOM 16294 C C . PHE B 1 863 ? -18.266 -48.938 -11.688 1 75.69 863 PHE B C 1
ATOM 16296 O O . PHE B 1 863 ? -17.812 -49.75 -12.492 1 75.69 863 PHE B O 1
ATOM 16303 N N . ASN B 1 864 ? -17.625 -48.031 -10.914 1 69.62 864 ASN B N 1
ATOM 16304 C CA . ASN B 1 864 ? -16.172 -48.062 -11.086 1 69.62 864 ASN B CA 1
ATOM 16305 C C . ASN B 1 864 ? -15.594 -49.406 -10.703 1 69.62 864 ASN B C 1
ATOM 16307 O O . ASN B 1 864 ? -15.797 -49.875 -9.578 1 69.62 864 ASN B O 1
ATOM 16311 N N . GLY B 1 865 ? -15.188 -50.188 -11.508 1 63.66 865 GLY B N 1
ATOM 16312 C CA . GLY B 1 865 ? -14.586 -51.5 -11.242 1 63.66 865 GLY B CA 1
ATOM 16313 C C . GLY B 1 865 ? -15.445 -52.656 -11.695 1 63.66 865 GLY B C 1
ATOM 16314 O O . GLY B 1 865 ? -15.008 -53.812 -11.672 1 63.66 865 GLY B O 1
ATOM 16315 N N . MET B 1 866 ? -16.75 -52.312 -12.094 1 70.69 866 MET B N 1
ATOM 16316 C CA . MET B 1 866 ? -17.641 -53.344 -12.617 1 70.69 866 MET B CA 1
ATOM 16317 C C . MET B 1 866 ? -17.391 -53.562 -14.102 1 70.69 866 MET B C 1
ATOM 16319 O O . MET B 1 866 ? -16.984 -52.656 -14.82 1 70.69 866 MET B O 1
ATOM 16323 N N . PRO B 1 867 ? -17.5 -54.844 -14.484 1 72.62 867 PRO B N 1
ATOM 16324 C CA . PRO B 1 867 ? -17.359 -55.062 -15.922 1 72.62 867 PRO B CA 1
ATOM 16325 C C . PRO B 1 867 ? -18.359 -54.25 -16.75 1 72.62 867 PRO B C 1
ATOM 16327 O O . PRO B 1 867 ? -19.516 -54.125 -16.359 1 72.62 867 PRO B O 1
ATOM 16330 N N . PRO B 1 868 ? -17.969 -53.688 -17.828 1 79.94 868 PRO B N 1
ATOM 16331 C CA . PRO B 1 868 ? -18.797 -52.812 -18.641 1 79.94 868 PRO B CA 1
ATOM 16332 C C . PRO B 1 868 ? -20.094 -53.469 -19.094 1 79.94 868 PRO B C 1
ATOM 16334 O O . PRO B 1 868 ? -21.141 -52.812 -19.156 1 79.94 868 PRO B O 1
ATOM 16337 N N . ALA B 1 869 ? -20 -54.781 -19.406 1 79.75 869 ALA B N 1
ATOM 16338 C CA . ALA B 1 869 ? -21.203 -55.469 -19.891 1 79.75 869 ALA B CA 1
ATOM 16339 C C . ALA B 1 869 ? -22.281 -55.5 -18.812 1 79.75 869 ALA B C 1
ATOM 16341 O O . ALA B 1 869 ? -23.469 -55.344 -19.125 1 79.75 869 ALA B O 1
ATOM 16342 N N . ARG B 1 870 ? -21.906 -55.656 -17.641 1 78.94 870 ARG B N 1
ATOM 16343 C CA . ARG B 1 870 ? -22.859 -55.656 -16.531 1 78.94 870 ARG B CA 1
ATOM 16344 C C . ARG B 1 870 ? -23.438 -54.25 -16.328 1 78.94 870 ARG B C 1
ATOM 16346 O O . ARG B 1 870 ? -24.656 -54.125 -16.109 1 78.94 870 ARG B O 1
ATOM 16353 N N . VAL B 1 871 ? -22.594 -53.312 -16.344 1 83.19 871 VAL B N 1
ATOM 16354 C CA . VAL B 1 871 ? -23.047 -51.938 -16.188 1 83.19 871 VAL B CA 1
ATOM 16355 C C . VAL B 1 871 ? -24.062 -51.594 -17.266 1 83.19 871 VAL B C 1
ATOM 16357 O O . VAL B 1 871 ? -25.094 -50.969 -17 1 83.19 871 VAL B O 1
ATOM 16360 N N . LEU B 1 872 ? -23.812 -52.031 -18.484 1 87.69 872 LEU B N 1
ATOM 16361 C CA . LEU B 1 872 ? -24.703 -51.75 -19.609 1 87.69 872 LEU B CA 1
ATOM 16362 C C . LEU B 1 872 ? -26.062 -52.375 -19.391 1 87.69 872 LEU B C 1
ATOM 16364 O O . LEU B 1 872 ? -27.094 -51.75 -19.672 1 87.69 872 LEU B O 1
ATOM 16368 N N . SER B 1 873 ? -26 -53.562 -18.891 1 85 873 SER B N 1
ATOM 16369 C CA . SER B 1 873 ? -27.25 -54.25 -18.625 1 85 873 SER B CA 1
ATOM 16370 C C . SER B 1 873 ? -28.078 -53.5 -17.562 1 85 873 SER B C 1
ATOM 16372 O O . SER B 1 873 ? -29.297 -53.406 -17.672 1 85 873 SER B O 1
ATOM 16374 N N . LEU B 1 874 ? -27.438 -53.062 -16.594 1 81.31 874 LEU B N 1
ATOM 16375 C CA . LEU B 1 874 ? -28.094 -52.312 -15.523 1 81.31 874 LEU B CA 1
ATOM 16376 C C . LEU B 1 874 ? -28.656 -51 -16.031 1 81.31 874 LEU B C 1
ATOM 16378 O O . LEU B 1 874 ? -29.766 -50.594 -15.656 1 81.31 874 LEU B O 1
ATOM 16382 N N . LEU B 1 875 ? -27.906 -50.375 -16.859 1 85.75 875 LEU B N 1
ATOM 16383 C CA . LEU B 1 875 ? -28.297 -49.062 -17.375 1 85.75 875 LEU B CA 1
ATOM 16384 C C . LEU B 1 875 ? -29.484 -49.188 -18.344 1 85.75 875 LEU B C 1
ATOM 16386 O O . LEU B 1 875 ? -30.266 -48.25 -18.5 1 85.75 875 LEU B O 1
ATOM 16390 N N . ALA B 1 876 ? -29.594 -50.281 -19.094 1 84.62 876 ALA B N 1
ATOM 16391 C CA . ALA B 1 876 ? -30.656 -50.531 -20.062 1 84.62 876 ALA B CA 1
ATOM 16392 C C . ALA B 1 876 ? -32.031 -50.531 -19.391 1 84.62 876 ALA B C 1
ATOM 16394 O O . ALA B 1 876 ? -33.031 -50.156 -20 1 84.62 876 ALA B O 1
ATOM 16395 N N . GLY B 1 877 ? -32.062 -50.812 -18.172 1 78.94 877 GLY B N 1
ATOM 16396 C CA . GLY B 1 877 ? -33.312 -50.875 -17.438 1 78.94 877 GLY B CA 1
ATOM 16397 C C . GLY B 1 877 ? -33.719 -49.562 -16.797 1 78.94 877 GLY B C 1
ATOM 16398 O O . GLY B 1 877 ? -34.812 -49.438 -16.266 1 78.94 877 GLY B O 1
ATOM 16399 N N . VAL B 1 878 ? -32.906 -48.594 -16.891 1 82.94 878 VAL B N 1
ATOM 16400 C CA . VAL B 1 878 ? -33.188 -47.344 -16.234 1 82.94 878 VAL B CA 1
ATOM 16401 C C . VAL B 1 878 ? -34.094 -46.5 -17.125 1 82.94 878 VAL B C 1
ATOM 16403 O O . VAL B 1 878 ? -33.781 -46.25 -18.297 1 82.94 878 VAL B O 1
ATOM 16406 N N . PRO B 1 879 ? -35.188 -45.938 -16.625 1 82.06 879 PRO B N 1
ATOM 16407 C CA . PRO B 1 879 ? -36.094 -45.094 -17.422 1 82.06 879 PRO B CA 1
ATOM 16408 C C . PRO B 1 879 ? -35.469 -43.719 -17.734 1 82.06 879 PRO B C 1
ATOM 16410 O O . PRO B 1 879 ? -34.844 -43.125 -16.875 1 82.06 879 PRO B O 1
ATOM 16413 N N . LEU B 1 880 ? -35.625 -43.25 -18.922 1 85.25 880 LEU B N 1
ATOM 16414 C CA . LEU B 1 880 ? -35 -42 -19.375 1 85.25 880 LEU B CA 1
ATOM 16415 C C . LEU B 1 880 ? -36.031 -40.875 -19.344 1 85.25 880 LEU B C 1
ATOM 16417 O O . LEU B 1 880 ? -35.844 -39.844 -20.016 1 85.25 880 LEU B O 1
ATOM 16421 N N . THR B 1 881 ? -37.062 -40.906 -18.578 1 82.5 881 THR B N 1
ATOM 16422 C CA . THR B 1 881 ? -38.125 -39.906 -18.562 1 82.5 881 THR B CA 1
ATOM 16423 C C . THR B 1 881 ? -37.656 -38.625 -17.906 1 82.5 881 THR B C 1
ATOM 16425 O O . THR B 1 881 ? -37.969 -37.531 -18.375 1 82.5 881 THR B O 1
ATOM 16428 N N . LYS B 1 882 ? -36.906 -38.781 -16.891 1 85.25 882 LYS B N 1
ATOM 16429 C CA . LYS B 1 882 ? -36.375 -37.594 -16.234 1 85.25 882 LYS B CA 1
ATOM 16430 C C . LYS B 1 882 ? -35.094 -37.125 -16.875 1 85.25 882 LYS B C 1
ATOM 16432 O O . LYS B 1 882 ? -34.156 -37.906 -17.094 1 85.25 882 LYS B O 1
ATOM 16437 N N . VAL B 1 883 ? -35 -35.844 -17.141 1 87.5 883 VAL B N 1
ATOM 16438 C CA . VAL B 1 883 ? -33.875 -35.281 -17.891 1 87.5 883 VAL B CA 1
ATOM 16439 C C . VAL B 1 883 ? -32.562 -35.531 -17.156 1 87.5 883 VAL B C 1
ATOM 16441 O O . VAL B 1 883 ? -31.562 -35.875 -17.766 1 87.5 883 VAL B O 1
ATOM 16444 N N . THR B 1 884 ? -32.5 -35.281 -15.836 1 85.94 884 THR B N 1
ATOM 16445 C CA . THR B 1 884 ? -31.297 -35.469 -15.039 1 85.94 884 THR B CA 1
ATOM 16446 C C . THR B 1 884 ? -30.781 -36.875 -15.133 1 85.94 884 THR B C 1
ATOM 16448 O O . THR B 1 884 ? -29.562 -37.125 -15.258 1 85.94 884 THR B O 1
ATOM 16451 N N . VAL B 1 885 ? -31.656 -37.875 -15.109 1 88.19 885 VAL B N 1
ATOM 16452 C CA . VAL B 1 885 ? -31.281 -39.281 -15.188 1 88.19 885 VAL B CA 1
ATOM 16453 C C . VAL B 1 885 ? -30.812 -39.625 -16.594 1 88.19 885 VAL B C 1
ATOM 16455 O O . VAL B 1 885 ? -29.766 -40.25 -16.766 1 88.19 885 VAL B O 1
ATOM 16458 N N . ALA B 1 886 ? -31.609 -39.125 -17.484 1 90.81 886 ALA B N 1
ATOM 16459 C CA . ALA B 1 886 ? -31.234 -39.375 -18.875 1 90.81 886 ALA B CA 1
ATOM 16460 C C . ALA B 1 886 ? -29.844 -38.844 -19.188 1 90.81 886 ALA B C 1
ATOM 16462 O O . ALA B 1 886 ? -29.047 -39.5 -19.828 1 90.81 886 ALA B O 1
ATOM 16463 N N . LYS B 1 887 ? -29.516 -37.656 -18.734 1 91.31 887 LYS B N 1
ATOM 16464 C CA . LYS B 1 887 ? -28.203 -37.031 -18.938 1 91.31 887 LYS B CA 1
ATOM 16465 C C . LYS B 1 887 ? -27.094 -37.906 -18.375 1 91.31 887 LYS B C 1
ATOM 16467 O O . LYS B 1 887 ? -26.094 -38.156 -19.031 1 91.31 887 LYS B O 1
ATOM 16472 N N . GLU B 1 888 ? -27.391 -38.406 -17.141 1 88.81 888 GLU B N 1
ATOM 16473 C CA . GLU B 1 888 ? -26.344 -39.188 -16.469 1 88.81 888 GLU B CA 1
ATOM 16474 C C . GLU B 1 888 ? -26.188 -40.562 -17.125 1 88.81 888 GLU B C 1
ATOM 16476 O O . GLU B 1 888 ? -25.062 -41.062 -17.219 1 88.81 888 GLU B O 1
ATOM 16481 N N . VAL B 1 889 ? -27.25 -41.094 -17.531 1 89.75 889 VAL B N 1
ATOM 16482 C CA . VAL B 1 889 ? -27.203 -42.375 -18.219 1 89.75 889 VAL B CA 1
ATOM 16483 C C . VAL B 1 889 ? -26.375 -42.219 -19.5 1 89.75 889 VAL B C 1
ATOM 16485 O O . VAL B 1 889 ? -25.484 -43.031 -19.766 1 89.75 889 VAL B O 1
ATOM 16488 N N . VAL B 1 890 ? -26.656 -41.188 -20.188 1 92.75 890 VAL B N 1
ATOM 16489 C CA . VAL B 1 890 ? -25.922 -40.906 -21.422 1 92.75 890 VAL B CA 1
ATOM 16490 C C . VAL B 1 890 ? -24.438 -40.719 -21.125 1 92.75 890 VAL B C 1
ATOM 16492 O O . VAL B 1 890 ? -23.594 -41.281 -21.828 1 92.75 890 VAL B O 1
ATOM 16495 N N . ARG B 1 891 ? -24.156 -39.969 -20.125 1 91.25 891 ARG B N 1
ATOM 16496 C CA . ARG B 1 891 ? -22.766 -39.75 -19.734 1 91.25 891 ARG B CA 1
ATOM 16497 C C . ARG B 1 891 ? -22.062 -41.062 -19.406 1 91.25 891 ARG B C 1
ATOM 16499 O O . ARG B 1 891 ? -20.938 -41.312 -19.859 1 91.25 891 ARG B O 1
ATOM 16506 N N . LEU B 1 892 ? -22.781 -41.906 -18.672 1 88.56 892 LEU B N 1
ATOM 16507 C CA . LEU B 1 892 ? -22.219 -43.188 -18.25 1 88.56 892 LEU B CA 1
ATOM 16508 C C . LEU B 1 892 ? -22.016 -44.094 -19.453 1 88.56 892 LEU B C 1
ATOM 16510 O O . LEU B 1 892 ? -21 -44.781 -19.547 1 88.56 892 LEU B O 1
ATOM 16514 N N . LEU B 1 893 ? -22.953 -44.094 -20.281 1 90.38 893 LEU B N 1
ATOM 16515 C CA . LEU B 1 893 ? -22.812 -44.875 -21.516 1 90.38 893 LEU B CA 1
ATOM 16516 C C . LEU B 1 893 ? -21.562 -44.469 -22.281 1 90.38 893 LEU B C 1
ATOM 16518 O O . LEU B 1 893 ? -20.844 -45.312 -22.797 1 90.38 893 LEU B O 1
ATOM 16522 N N . GLY B 1 894 ? -21.297 -43.156 -22.328 1 89.19 894 GLY B N 1
ATOM 16523 C CA . GLY B 1 894 ? -20.125 -42.656 -23.016 1 89.19 894 GLY B CA 1
ATOM 16524 C C . GLY B 1 894 ? -18.828 -43.094 -22.359 1 89.19 894 GLY B C 1
ATOM 16525 O O . GLY B 1 894 ? -17.828 -43.344 -23.047 1 89.19 894 GLY B O 1
ATOM 16526 N N . GLU B 1 895 ? -18.859 -43.25 -21.109 1 84.31 895 GLU B N 1
ATOM 16527 C CA . GLU B 1 895 ? -17.656 -43.594 -20.359 1 84.31 895 GLU B CA 1
ATOM 16528 C C . GLU B 1 895 ? -17.328 -45.062 -20.484 1 84.31 895 GLU B C 1
ATOM 16530 O O . GLU B 1 895 ? -16.172 -45.469 -20.25 1 84.31 895 GLU B O 1
ATOM 16535 N N . LEU B 1 896 ? -18.312 -46 -20.781 1 82.06 896 LEU B N 1
ATOM 16536 C CA . LEU B 1 896 ? -18.109 -47.438 -20.859 1 82.06 896 LEU B CA 1
ATOM 16537 C C . LEU B 1 896 ? -17.25 -47.812 -22.062 1 82.06 896 LEU B C 1
ATOM 16539 O O . LEU B 1 896 ? -16.5 -48.781 -22.016 1 82.06 896 LEU B O 1
ATOM 16543 N N . ARG B 1 897 ? -17.25 -47.094 -23.109 1 78.62 897 ARG B N 1
ATOM 16544 C CA . ARG B 1 897 ? -16.438 -47.25 -24.312 1 78.62 897 ARG B CA 1
ATOM 16545 C C . ARG B 1 897 ? -16.594 -48.656 -24.891 1 78.62 897 ARG B C 1
ATOM 16547 O O . ARG B 1 897 ? -15.617 -49.312 -25.25 1 78.62 897 ARG B O 1
ATOM 16554 N N . VAL B 1 898 ? -17.719 -49.344 -24.828 1 82.5 898 VAL B N 1
ATOM 16555 C CA . VAL B 1 898 ? -18.016 -50.625 -25.438 1 82.5 898 VAL B CA 1
ATOM 16556 C C . VAL B 1 898 ? -18.984 -50.438 -26.609 1 82.5 898 VAL B C 1
ATOM 16558 O O . VAL B 1 898 ? -19.688 -49.438 -26.672 1 82.5 898 VAL B O 1
ATOM 16561 N N . GLU B 1 899 ? -18.891 -51.406 -27.484 1 88.25 899 GLU B N 1
ATOM 16562 C CA . GLU B 1 899 ? -19.625 -51.281 -28.734 1 88.25 899 GLU B CA 1
ATOM 16563 C C . GLU B 1 899 ? -21.141 -51.188 -28.469 1 88.25 899 GLU B C 1
ATOM 16565 O O . GLU B 1 899 ? -21.812 -50.375 -29.094 1 88.25 899 GLU B O 1
ATOM 16570 N N . ALA B 1 900 ? -21.578 -52 -27.578 1 90.12 900 ALA B N 1
ATOM 16571 C CA . ALA B 1 900 ? -23 -51.969 -27.281 1 90.12 900 ALA B CA 1
ATOM 16572 C C . ALA B 1 900 ? -23.438 -50.625 -26.734 1 90.12 900 ALA B C 1
ATOM 16574 O O . ALA B 1 900 ? -24.531 -50.156 -27.031 1 90.12 900 ALA B O 1
ATOM 16575 N N . ALA B 1 901 ? -22.672 -50.062 -25.922 1 91.69 901 ALA B N 1
ATOM 16576 C CA . ALA B 1 901 ? -22.969 -48.75 -25.359 1 91.69 901 ALA B CA 1
ATOM 16577 C C . ALA B 1 901 ? -22.969 -47.688 -26.469 1 91.69 901 ALA B C 1
ATOM 16579 O O . ALA B 1 901 ? -23.812 -46.781 -26.453 1 91.69 901 ALA B O 1
ATOM 16580 N N . TYR B 1 902 ? -22.047 -47.75 -27.406 1 93.12 902 TYR B N 1
ATOM 16581 C CA . TYR B 1 902 ? -21.969 -46.812 -28.531 1 93.12 902 TYR B CA 1
ATOM 16582 C C . TYR B 1 902 ? -23.219 -46.906 -29.391 1 93.12 902 TYR B C 1
ATOM 16584 O O . TYR B 1 902 ? -23.781 -45.875 -29.781 1 93.12 902 TYR B O 1
ATOM 16592 N N . GLU B 1 903 ? -23.609 -48.125 -29.641 1 93.69 903 GLU B N 1
ATOM 16593 C CA . GLU B 1 903 ? -24.812 -48.312 -30.438 1 93.69 903 GLU B CA 1
ATOM 16594 C C . GLU B 1 903 ? -26.031 -47.719 -29.75 1 93.69 903 GLU B C 1
ATOM 16596 O O . GLU B 1 903 ? -26.875 -47.094 -30.406 1 93.69 903 GLU B O 1
ATOM 16601 N N . ARG B 1 904 ? -26.078 -47.906 -28.5 1 93.31 904 ARG B N 1
ATOM 16602 C CA . ARG B 1 904 ? -27.172 -47.344 -27.734 1 93.31 904 ARG B CA 1
ATOM 16603 C C . ARG B 1 904 ? -27.141 -45.812 -27.812 1 93.31 904 ARG B C 1
ATOM 16605 O O . ARG B 1 904 ? -28.188 -45.156 -27.891 1 93.31 904 ARG B O 1
ATOM 16612 N N . LEU B 1 905 ? -25.984 -45.188 -27.703 1 95.25 905 LEU B N 1
ATOM 16613 C CA . LEU B 1 905 ? -25.828 -43.75 -27.828 1 95.25 905 LEU B CA 1
ATOM 16614 C C . LEU B 1 905 ? -26.359 -43.25 -29.172 1 95.25 905 LEU B C 1
ATOM 16616 O O . LEU B 1 905 ? -27.047 -42.25 -29.234 1 95.25 905 LEU B O 1
ATOM 16620 N N . LEU B 1 906 ? -26.094 -44 -30.266 1 95.12 906 LEU B N 1
ATOM 16621 C CA . LEU B 1 906 ? -26.547 -43.625 -31.594 1 95.12 906 LEU B CA 1
ATOM 16622 C C . LEU B 1 906 ? -28.078 -43.719 -31.688 1 95.12 906 LEU B C 1
ATOM 16624 O O . LEU B 1 906 ? -28.703 -42.875 -32.312 1 95.12 906 LEU B O 1
ATOM 16628 N N . GLU B 1 907 ? -28.547 -44.719 -31.016 1 92.81 907 GLU B N 1
ATOM 16629 C CA . GLU B 1 907 ? -30 -44.844 -30.984 1 92.81 907 GLU B CA 1
ATOM 16630 C C . GLU B 1 907 ? -30.656 -43.656 -30.297 1 92.81 907 GLU B C 1
ATOM 16632 O O . GLU B 1 907 ? -31.656 -43.125 -30.781 1 92.81 907 GLU B O 1
ATOM 16637 N N . LEU B 1 908 ? -30.094 -43.312 -29.25 1 92.5 908 LEU B N 1
ATOM 16638 C CA . LEU B 1 908 ? -30.609 -42.188 -28.484 1 92.5 908 LEU B CA 1
ATOM 16639 C C . LEU B 1 908 ? -30.484 -40.875 -29.297 1 92.5 908 LEU B C 1
ATOM 16641 O O . LEU B 1 908 ? -31.328 -40 -29.172 1 92.5 908 LEU B O 1
ATOM 16645 N N . GLY B 1 909 ? -29.484 -40.75 -30.047 1 90.81 909 GLY B N 1
ATOM 16646 C CA . GLY B 1 909 ? -29.281 -39.594 -30.891 1 90.81 909 GLY B CA 1
ATOM 16647 C C . GLY B 1 909 ? -30.375 -39.406 -31.922 1 90.81 909 GLY B C 1
ATOM 16648 O O . GLY B 1 909 ? -30.594 -38.281 -32.406 1 90.81 909 GLY B O 1
ATOM 16649 N N . GLY B 1 910 ? -31.016 -40.469 -32.281 1 87.38 910 GLY B N 1
ATOM 16650 C CA . GLY B 1 910 ? -32.094 -40.406 -33.25 1 87.38 910 GLY B CA 1
ATOM 16651 C C . GLY B 1 910 ? -33.438 -40.062 -32.656 1 87.38 910 GLY B C 1
ATOM 16652 O O . GLY B 1 910 ? -34.406 -39.812 -33.344 1 87.38 910 GLY B O 1
ATOM 16653 N N . MET B 1 911 ? -33.438 -39.969 -31.359 1 88.69 911 MET B N 1
ATOM 16654 C CA . MET B 1 911 ? -34.719 -39.688 -30.641 1 88.69 911 MET B CA 1
ATOM 16655 C C . MET B 1 911 ? -34.844 -38.219 -30.328 1 88.69 911 MET B C 1
ATOM 16657 O O . MET B 1 911 ? -33.906 -37.438 -30.453 1 88.69 911 MET B O 1
ATOM 16661 N N . SER B 1 912 ? -36.031 -37.875 -30.125 1 88.19 912 SER B N 1
ATOM 16662 C CA . SER B 1 912 ? -36.281 -36.5 -29.703 1 88.19 912 SER B CA 1
ATOM 16663 C C . SER B 1 912 ? -36 -36.312 -28.219 1 88.19 912 SER B C 1
ATOM 16665 O O . SER B 1 912 ? -36.844 -36.656 -27.375 1 88.19 912 SER B O 1
ATOM 16667 N N . LEU B 1 913 ? -34.875 -35.812 -27.938 1 89.81 913 LEU B N 1
ATOM 16668 C CA . LEU B 1 913 ? -34.469 -35.688 -26.547 1 89.81 913 LEU B CA 1
ATOM 16669 C C . LEU B 1 913 ? -34.469 -34.219 -26.125 1 89.81 913 LEU B C 1
ATOM 16671 O O . LEU B 1 913 ? -34.438 -33.312 -26.984 1 89.81 913 LEU B O 1
ATOM 16675 N N . HIS B 1 914 ? -34.594 -34 -24.859 1 90.88 914 HIS B N 1
ATOM 16676 C CA . HIS B 1 914 ? -34.438 -32.656 -24.297 1 90.88 914 HIS B CA 1
ATOM 16677 C C . HIS B 1 914 ? -33.062 -32.062 -24.641 1 90.88 914 HIS B C 1
ATOM 16679 O O . HIS B 1 914 ? -32.094 -32.812 -24.812 1 90.88 914 HIS B O 1
ATOM 16685 N N . ARG B 1 915 ? -32.938 -30.812 -24.75 1 90.44 915 ARG B N 1
ATOM 16686 C CA . ARG B 1 915 ? -31.719 -30.094 -25.141 1 90.44 915 ARG B CA 1
ATOM 16687 C C . ARG B 1 915 ? -30.531 -30.531 -24.312 1 90.44 915 ARG B C 1
ATOM 16689 O O . ARG B 1 915 ? -29.453 -30.812 -24.859 1 90.44 915 ARG B O 1
ATOM 16696 N N . ASP B 1 916 ? -30.688 -30.609 -22.969 1 90.75 916 ASP B N 1
ATOM 16697 C CA . ASP B 1 916 ? -29.578 -30.922 -22.078 1 90.75 916 ASP B CA 1
ATOM 16698 C C . ASP B 1 916 ? -29.078 -32.344 -22.297 1 90.75 916 ASP B C 1
ATOM 16700 O O . ASP B 1 916 ? -27.891 -32.625 -22.125 1 90.75 916 ASP B O 1
ATOM 16704 N N . VAL B 1 917 ? -29.969 -33.219 -22.625 1 93.5 917 VAL B N 1
ATOM 16705 C CA . VAL B 1 917 ? -29.594 -34.594 -22.906 1 93.5 917 VAL B CA 1
ATOM 16706 C C . VAL B 1 917 ? -28.859 -34.688 -24.234 1 93.5 917 VAL B C 1
ATOM 16708 O O . VAL B 1 917 ? -27.875 -35.438 -24.359 1 93.5 917 VAL B O 1
ATOM 16711 N N . ARG B 1 918 ? -29.328 -33.875 -25.156 1 93.62 918 ARG B N 1
ATOM 16712 C CA . ARG B 1 918 ? -28.625 -33.812 -26.438 1 93.62 918 ARG B CA 1
ATOM 16713 C C . ARG B 1 918 ? -27.188 -33.344 -26.266 1 93.62 918 ARG B C 1
ATOM 16715 O O . ARG B 1 918 ? -26.266 -33.875 -26.875 1 93.62 918 ARG B O 1
ATOM 16722 N N . ILE B 1 919 ? -27.031 -32.25 -25.453 1 93.88 919 ILE B N 1
ATOM 16723 C CA . ILE B 1 919 ? -25.703 -31.719 -25.172 1 93.88 919 ILE B CA 1
ATOM 16724 C C . ILE B 1 919 ? -24.844 -32.781 -24.5 1 93.88 919 ILE B C 1
ATOM 16726 O O . ILE B 1 919 ? -23.672 -32.969 -24.844 1 93.88 919 ILE B O 1
ATOM 16730 N N . ALA B 1 920 ? -25.438 -33.531 -23.5 1 94.5 920 ALA B N 1
ATOM 16731 C CA . ALA B 1 920 ? -24.719 -34.594 -22.828 1 94.5 920 ALA B CA 1
ATOM 16732 C C . ALA B 1 920 ? -24.312 -35.688 -23.812 1 94.5 920 ALA B C 1
ATOM 16734 O O . ALA B 1 920 ? -23.25 -36.281 -23.688 1 94.5 920 ALA B O 1
ATOM 16735 N N . LEU B 1 921 ? -25.188 -35.906 -24.75 1 95.44 921 LEU B N 1
ATOM 16736 C CA . LEU B 1 921 ? -24.922 -36.906 -25.781 1 95.44 921 LEU B CA 1
ATOM 16737 C C . LEU B 1 921 ? -23.719 -36.531 -26.625 1 95.44 921 LEU B C 1
ATOM 16739 O O . LEU B 1 921 ? -22.875 -37.344 -26.922 1 95.44 921 LEU B O 1
ATOM 16743 N N . LEU B 1 922 ? -23.672 -35.281 -26.984 1 95.38 922 LEU B N 1
ATOM 16744 C CA . LEU B 1 922 ? -22.516 -34.812 -27.734 1 95.38 922 LEU B CA 1
ATOM 16745 C C . LEU B 1 922 ? -21.219 -35.031 -26.969 1 95.38 922 LEU B C 1
ATOM 16747 O O . LEU B 1 922 ? -20.234 -35.5 -27.531 1 95.38 922 LEU B O 1
ATOM 16751 N N . ARG B 1 923 ? -21.234 -34.75 -25.719 1 94.5 923 ARG B N 1
ATOM 16752 C CA . ARG B 1 923 ? -20.047 -34.938 -24.891 1 94.5 923 ARG B CA 1
ATOM 16753 C C . ARG B 1 923 ? -19.703 -36.406 -24.797 1 94.5 923 ARG B C 1
ATOM 16755 O O . ARG B 1 923 ? -18.516 -36.781 -24.797 1 94.5 923 ARG B O 1
ATOM 16762 N N . ALA B 1 924 ? -20.719 -37.25 -24.656 1 94.75 924 ALA B N 1
ATOM 16763 C CA . ALA B 1 924 ? -20.531 -38.688 -24.531 1 94.75 924 ALA B CA 1
ATOM 16764 C C . ALA B 1 924 ? -19.859 -39.281 -25.766 1 94.75 924 ALA B C 1
ATOM 16766 O O . ALA B 1 924 ? -19.219 -40.312 -25.688 1 94.75 924 ALA B O 1
ATOM 16767 N N . LEU B 1 925 ? -19.922 -38.625 -26.844 1 94.88 925 LEU B N 1
ATOM 16768 C CA . LEU B 1 925 ? -19.406 -39.125 -28.094 1 94.88 925 LEU B CA 1
ATOM 16769 C C . LEU B 1 925 ? -17.984 -38.625 -28.344 1 94.88 925 LEU B C 1
ATOM 16771 O O . LEU B 1 925 ? -17.375 -38.938 -29.375 1 94.88 925 LEU B O 1
ATOM 16775 N N . TRP B 1 926 ? -17.375 -37.906 -27.438 1 92.19 926 TRP B N 1
ATOM 16776 C CA . TRP B 1 926 ? -16.047 -37.281 -27.594 1 92.19 926 TRP B CA 1
ATOM 16777 C C . TRP B 1 926 ? -14.977 -38.344 -27.797 1 92.19 926 TRP B C 1
ATOM 16779 O O . TRP B 1 926 ? -13.969 -38.094 -28.469 1 92.19 926 TRP B O 1
ATOM 16789 N N . ASP B 1 927 ? -15.211 -39.531 -27.234 1 88.69 927 ASP B N 1
ATOM 16790 C CA . ASP B 1 927 ? -14.195 -40.562 -27.312 1 88.69 927 ASP B CA 1
ATOM 16791 C C . ASP B 1 927 ? -14.414 -41.438 -28.547 1 88.69 927 ASP B C 1
ATOM 16793 O O . ASP B 1 927 ? -13.734 -42.469 -28.734 1 88.69 927 ASP B O 1
ATOM 16797 N N . HIS B 1 928 ? -15.375 -41.125 -29.391 1 91.69 928 HIS B N 1
ATOM 16798 C CA . HIS B 1 928 ? -15.711 -41.938 -30.547 1 91.69 928 HIS B CA 1
ATOM 16799 C C . HIS B 1 928 ? -15.586 -41.125 -31.844 1 91.69 928 HIS B C 1
ATOM 16801 O O . HIS B 1 928 ? -16.438 -41.219 -32.719 1 91.69 928 HIS B O 1
ATOM 16807 N N . LEU B 1 929 ? -14.594 -40.375 -31.922 1 92.19 929 LEU B N 1
ATOM 16808 C CA . LEU B 1 929 ? -14.438 -39.469 -33.062 1 92.19 929 LEU B CA 1
ATOM 16809 C C . LEU B 1 929 ? -13.953 -40.219 -34.281 1 92.19 929 LEU B C 1
ATOM 16811 O O . LEU B 1 929 ? -14 -39.688 -35.406 1 92.19 929 LEU B O 1
ATOM 16815 N N . GLU B 1 930 ? -13.461 -41.438 -34.188 1 90.56 930 GLU B N 1
ATOM 16816 C CA . GLU B 1 930 ? -12.969 -42.219 -35.344 1 90.56 930 GLU B CA 1
ATOM 16817 C C . GLU B 1 930 ? -14.094 -43 -36 1 90.56 930 GLU B C 1
ATOM 16819 O O . GLU B 1 930 ? -13.875 -43.656 -37.031 1 90.56 930 GLU B O 1
ATOM 16824 N N . ARG B 1 931 ? -15.305 -42.875 -35.469 1 92.5 931 ARG B N 1
ATOM 16825 C CA . ARG B 1 931 ? -16.453 -43.594 -36 1 92.5 931 ARG B CA 1
ATOM 16826 C C . ARG B 1 931 ? -17.328 -42.656 -36.844 1 92.5 931 ARG B C 1
ATOM 16828 O O . ARG B 1 931 ? -17.766 -41.594 -36.375 1 92.5 931 ARG B O 1
ATOM 16835 N N . GLU B 1 932 ? -17.703 -43.094 -37.938 1 94.31 932 GLU B N 1
ATOM 16836 C CA . GLU B 1 932 ? -18.375 -42.25 -38.906 1 94.31 932 GLU B CA 1
ATOM 16837 C C . GLU B 1 932 ? -19.75 -41.812 -38.406 1 94.31 932 GLU B C 1
ATOM 16839 O O . GLU B 1 932 ? -20.156 -40.688 -38.594 1 94.31 932 GLU B O 1
ATOM 16844 N N . PRO B 1 933 ? -20.547 -42.719 -37.812 1 95.06 933 PRO B N 1
ATOM 16845 C CA . PRO B 1 933 ? -21.891 -42.312 -37.375 1 95.06 933 PRO B CA 1
ATOM 16846 C C . PRO B 1 933 ? -21.859 -41.156 -36.375 1 95.06 933 PRO B C 1
ATOM 16848 O O . PRO B 1 933 ? -22.828 -40.406 -36.25 1 95.06 933 PRO B O 1
ATOM 16851 N N . THR B 1 934 ? -20.75 -41.094 -35.594 1 95.94 934 THR B N 1
ATOM 16852 C CA . THR B 1 934 ? -20.578 -40 -34.625 1 95.94 934 THR B CA 1
ATOM 16853 C C . THR B 1 934 ? -20.656 -38.656 -35.344 1 95.94 934 THR B C 1
ATOM 16855 O O . THR B 1 934 ? -21.297 -37.719 -34.844 1 95.94 934 THR B O 1
ATOM 16858 N N . TRP B 1 935 ? -20.094 -38.531 -36.469 1 96.31 935 TRP B N 1
ATOM 16859 C CA . TRP B 1 935 ? -20 -37.25 -37.188 1 96.31 935 TRP B CA 1
ATOM 16860 C C . TRP B 1 935 ? -21.359 -36.875 -37.781 1 96.31 935 TRP B C 1
ATOM 16862 O O . TRP B 1 935 ? -21.656 -35.688 -37.938 1 96.31 935 TRP B O 1
ATOM 16872 N N . ALA B 1 936 ? -22.172 -37.875 -38.094 1 95 936 ALA B N 1
ATOM 16873 C CA . ALA B 1 936 ? -23.531 -37.594 -38.5 1 95 936 ALA B CA 1
ATOM 16874 C C . ALA B 1 936 ? -24.328 -36.906 -37.406 1 95 936 ALA B C 1
ATOM 16876 O O . ALA B 1 936 ? -25.094 -35.969 -37.656 1 95 936 ALA B O 1
ATOM 16877 N N . VAL B 1 937 ? -24.125 -37.344 -36.25 1 95.56 937 VAL B N 1
ATOM 16878 C CA . VAL B 1 937 ? -24.781 -36.75 -35.094 1 95.56 937 VAL B CA 1
ATOM 16879 C C . VAL B 1 937 ? -24.281 -35.312 -34.906 1 95.56 937 VAL B C 1
ATOM 16881 O O . VAL B 1 937 ? -25.078 -34.406 -34.688 1 95.56 937 VAL B O 1
ATOM 16884 N N . PHE B 1 938 ? -22.984 -35.094 -35 1 96.94 938 PHE B N 1
ATOM 16885 C CA . PHE B 1 938 ? -22.391 -33.781 -34.812 1 96.94 938 PHE B CA 1
ATOM 16886 C C . PHE B 1 938 ? -22.875 -32.812 -35.906 1 96.94 938 PHE B C 1
ATOM 16888 O O . PHE B 1 938 ? -23.156 -31.656 -35.656 1 96.94 938 PHE B O 1
ATOM 16895 N N . ALA B 1 939 ? -23 -33.344 -37.125 1 95.56 939 ALA B N 1
ATOM 16896 C CA . ALA B 1 939 ? -23.469 -32.5 -38.219 1 95.56 939 ALA B CA 1
ATOM 16897 C C . ALA B 1 939 ? -24.891 -32.031 -38 1 95.56 939 ALA B C 1
ATOM 16899 O O . ALA B 1 939 ? -25.219 -30.875 -38.25 1 95.56 939 ALA B O 1
ATOM 16900 N N . ARG B 1 940 ? -25.719 -32.844 -37.469 1 94 940 ARG B N 1
ATOM 16901 C CA . ARG B 1 940 ? -27.094 -32.469 -37.156 1 94 940 ARG B CA 1
ATOM 16902 C C . ARG B 1 940 ? -27.125 -31.422 -36.031 1 94 940 ARG B C 1
ATOM 16904 O O . ARG B 1 940 ? -27.922 -30.5 -36.062 1 94 940 ARG B O 1
ATOM 16911 N N . ALA B 1 941 ? -26.25 -31.625 -35.094 1 94.94 941 ALA B N 1
ATOM 16912 C CA . ALA B 1 941 ? -26.188 -30.688 -33.969 1 94.94 941 ALA B CA 1
ATOM 16913 C C . ALA B 1 941 ? -25.734 -29.297 -34.438 1 94.94 941 ALA B C 1
ATOM 16915 O O . ALA B 1 941 ? -26.188 -28.281 -33.938 1 94.94 941 ALA B O 1
ATOM 16916 N N . ALA B 1 942 ? -24.812 -29.25 -35.406 1 95.06 942 ALA B N 1
ATOM 16917 C CA . ALA B 1 942 ? -24.328 -27.984 -35.938 1 95.06 942 ALA B CA 1
ATOM 16918 C C . ALA B 1 942 ? -25.453 -27.188 -36.594 1 95.06 942 ALA B C 1
ATOM 16920 O O . ALA B 1 942 ? -25.422 -25.953 -36.625 1 95.06 942 ALA B O 1
ATOM 16921 N N . GLU B 1 943 ? -26.438 -27.922 -37.062 1 93.06 943 GLU B N 1
ATOM 16922 C CA . GLU B 1 943 ? -27.547 -27.297 -37.75 1 93.06 943 GLU B CA 1
ATOM 16923 C C . GLU B 1 943 ? -28.766 -27.156 -36.844 1 93.06 943 GLU B C 1
ATOM 16925 O O . GLU B 1 943 ? -29.844 -26.766 -37.281 1 93.06 943 GLU B O 1
ATOM 16930 N N . ASP B 1 944 ? -28.594 -27.5 -35.656 1 92.25 944 ASP B N 1
ATOM 16931 C CA . ASP B 1 944 ? -29.688 -27.406 -34.688 1 92.25 944 ASP B CA 1
ATOM 16932 C C . ASP B 1 944 ? -30.219 -25.984 -34.562 1 92.25 944 ASP B C 1
ATOM 16934 O O . ASP B 1 944 ? -29.438 -25.031 -34.562 1 92.25 944 ASP B O 1
ATOM 16938 N N . PRO B 1 945 ? -31.5 -25.812 -34.5 1 89.44 945 PRO B N 1
ATOM 16939 C CA . PRO B 1 945 ? -32.062 -24.469 -34.375 1 89.44 945 PRO B CA 1
ATOM 16940 C C . PRO B 1 945 ? -31.656 -23.797 -33.062 1 89.44 945 PRO B C 1
ATOM 16942 O O . PRO B 1 945 ? -31.609 -22.562 -32.969 1 89.44 945 PRO B O 1
ATOM 16945 N N . ASP B 1 946 ? -31.469 -24.625 -32.125 1 90.56 946 ASP B N 1
ATOM 16946 C CA . ASP B 1 946 ? -30.969 -24.094 -30.875 1 90.56 946 ASP B CA 1
ATOM 16947 C C . ASP B 1 946 ? -29.469 -23.875 -30.906 1 90.56 946 ASP B C 1
ATOM 16949 O O . ASP B 1 946 ? -28.688 -24.828 -30.859 1 90.56 946 ASP B O 1
ATOM 16953 N N . TRP B 1 947 ? -29.078 -22.562 -30.875 1 89.62 947 TRP B N 1
ATOM 16954 C CA . TRP B 1 947 ? -27.672 -22.234 -31.062 1 89.62 947 TRP B CA 1
ATOM 16955 C C . TRP B 1 947 ? -26.828 -22.75 -29.906 1 89.62 947 TRP B C 1
ATOM 16957 O O . TRP B 1 947 ? -25.625 -22.969 -30.062 1 89.62 947 TRP B O 1
ATOM 16967 N N . VAL B 1 948 ? -27.375 -22.969 -28.734 1 91 948 VAL B N 1
ATOM 16968 C CA . VAL B 1 948 ? -26.641 -23.438 -27.562 1 91 948 VAL B CA 1
ATOM 16969 C C . VAL B 1 948 ? -26.078 -24.828 -27.844 1 91 948 VAL B C 1
ATOM 16971 O O . VAL B 1 948 ? -24.922 -25.125 -27.516 1 91 948 VAL B O 1
ATOM 16974 N N . VAL B 1 949 ? -26.844 -25.625 -28.469 1 92.88 949 VAL B N 1
ATOM 16975 C CA . VAL B 1 949 ? -26.422 -26.984 -28.797 1 92.88 949 VAL B CA 1
ATOM 16976 C C . VAL B 1 949 ? -25.266 -26.938 -29.797 1 92.88 949 VAL B C 1
ATOM 16978 O O . VAL B 1 949 ? -24.25 -27.609 -29.594 1 92.88 949 VAL B O 1
ATOM 16981 N N . ALA B 1 950 ? -25.406 -26.094 -30.766 1 93.38 950 ALA B N 1
ATOM 16982 C CA . ALA B 1 950 ? -24.359 -25.938 -31.766 1 93.38 950 ALA B CA 1
ATOM 16983 C C . ALA B 1 950 ? -23.062 -25.406 -31.141 1 93.38 950 ALA B C 1
ATOM 16985 O O . ALA B 1 950 ? -21.969 -25.859 -31.5 1 93.38 950 ALA B O 1
ATOM 16986 N N . SER B 1 951 ? -23.203 -24.438 -30.25 1 91.94 951 SER B N 1
ATOM 16987 C CA . SER B 1 951 ? -22.031 -23.812 -29.625 1 91.94 951 SER B CA 1
ATOM 16988 C C . SER B 1 951 ? -21.219 -24.844 -28.828 1 91.94 951 SER B C 1
ATOM 16990 O O . SER B 1 951 ? -20 -24.688 -28.688 1 91.94 951 SER B O 1
ATOM 16992 N N . ARG B 1 952 ? -21.812 -25.922 -28.344 1 93.5 952 ARG B N 1
ATOM 16993 C CA . ARG B 1 952 ? -21.141 -26.922 -27.516 1 93.5 952 ARG B CA 1
ATOM 16994 C C . ARG B 1 952 ? -20.234 -27.828 -28.359 1 93.5 952 ARG B C 1
ATOM 16996 O O . ARG B 1 952 ? -19.375 -28.516 -27.812 1 93.5 952 ARG B O 1
ATOM 17003 N N . LEU B 1 953 ? -20.422 -27.781 -29.625 1 95 953 LEU B N 1
ATOM 17004 C CA . LEU B 1 953 ? -19.531 -28.516 -30.516 1 95 953 LEU B CA 1
ATOM 17005 C C . LEU B 1 953 ? -18.109 -27.953 -30.453 1 95 953 LEU B C 1
ATOM 17007 O O . LEU B 1 953 ? -17.141 -28.672 -30.719 1 95 953 LEU B O 1
ATOM 17011 N N . GLY B 1 954 ? -18.016 -26.656 -30.094 1 93 954 GLY B N 1
ATOM 17012 C CA . GLY B 1 954 ? -16.719 -26.031 -29.938 1 93 954 GLY B CA 1
ATOM 17013 C C . GLY B 1 954 ? -15.922 -26.578 -28.766 1 93 954 GLY B C 1
ATOM 17014 O O . GLY B 1 954 ? -14.703 -26.391 -28.688 1 93 954 GLY B O 1
ATOM 17015 N N . ASP B 1 955 ? -16.594 -27.344 -27.938 1 92.06 955 ASP B N 1
ATOM 17016 C CA . ASP B 1 955 ? -15.945 -27.859 -26.734 1 92.06 955 ASP B CA 1
ATOM 17017 C C . ASP B 1 955 ? -15.297 -29.219 -27 1 92.06 955 ASP B C 1
ATOM 17019 O O . ASP B 1 955 ? -14.633 -29.781 -26.109 1 92.06 955 ASP B O 1
ATOM 17023 N N . ILE B 1 956 ? -15.469 -29.75 -28.156 1 94 956 ILE B N 1
ATOM 17024 C CA . ILE B 1 956 ? -14.852 -31.031 -28.484 1 94 956 ILE B CA 1
ATOM 17025 C C . ILE B 1 956 ? -13.336 -30.922 -28.328 1 94 956 ILE B C 1
ATOM 17027 O O . ILE B 1 956 ? -12.703 -30.062 -28.938 1 94 956 ILE B O 1
ATOM 17031 N N . PRO B 1 957 ? -12.805 -31.672 -27.469 1 90 957 PRO B N 1
ATOM 17032 C CA . PRO B 1 957 ? -11.352 -31.594 -27.266 1 90 957 PRO B CA 1
ATOM 17033 C C . PRO B 1 957 ? -10.555 -32 -28.5 1 90 957 PRO B C 1
ATOM 17035 O O . PRO B 1 957 ? -10.875 -33.031 -29.125 1 90 957 PRO B O 1
ATOM 17038 N N . ALA B 1 958 ? -9.656 -31.234 -28.828 1 91.62 958 ALA B N 1
ATOM 17039 C CA . ALA B 1 958 ? -8.719 -31.594 -29.891 1 91.62 958 ALA B CA 1
ATOM 17040 C C . ALA B 1 958 ? -7.605 -32.5 -29.344 1 91.62 958 ALA B C 1
ATOM 17042 O O . ALA B 1 958 ? -6.445 -32.062 -29.266 1 91.62 958 ALA B O 1
ATOM 17043 N N . ASN B 1 959 ? -8.023 -33.656 -28.938 1 90.25 959 ASN B N 1
ATOM 17044 C CA . ASN B 1 959 ? -7.156 -34.688 -28.344 1 90.25 959 ASN B CA 1
ATOM 17045 C C . ASN B 1 959 ? -7.336 -36.031 -29.016 1 90.25 959 ASN B C 1
ATOM 17047 O O . ASN B 1 959 ? -8.445 -36.406 -29.391 1 90.25 959 ASN B O 1
ATOM 17051 N N . ARG B 1 960 ? -6.348 -36.75 -29.281 1 91.25 960 ARG B N 1
ATOM 17052 C CA . ARG B 1 960 ? -6.363 -38.094 -29.875 1 91.25 960 ARG B CA 1
ATOM 17053 C C . ARG B 1 960 ? -7.023 -38.094 -31.25 1 91.25 960 ARG B C 1
ATOM 17055 O O . ARG B 1 960 ? -7.926 -38.875 -31.516 1 91.25 960 ARG B O 1
ATOM 17062 N N . LEU B 1 961 ? -6.582 -37.188 -32 1 92.38 961 LEU B N 1
ATOM 17063 C CA . LEU B 1 961 ? -7.164 -37.062 -33.344 1 92.38 961 LEU B CA 1
ATOM 17064 C C . LEU B 1 961 ? -6.277 -37.719 -34.375 1 92.38 961 LEU B C 1
ATOM 17066 O O . LEU B 1 961 ? -5.051 -37.594 -34.344 1 92.38 961 LEU B O 1
ATOM 17070 N N . THR B 1 962 ? -6.906 -38.5 -35.25 1 93.62 962 THR B N 1
ATOM 17071 C CA . THR B 1 962 ? -6.25 -38.938 -36.469 1 93.62 962 THR B CA 1
ATOM 17072 C C . THR B 1 962 ? -6.348 -37.844 -37.562 1 93.62 962 THR B C 1
ATOM 17074 O O . THR B 1 962 ? -7.004 -36.844 -37.344 1 93.62 962 THR B O 1
ATOM 17077 N N . GLU B 1 963 ? -5.699 -38 -38.656 1 93.81 963 GLU B N 1
ATOM 17078 C CA . GLU B 1 963 ? -5.766 -37.031 -39.75 1 93.81 963 GLU B CA 1
ATOM 17079 C C . GLU B 1 963 ? -7.199 -36.875 -40.25 1 93.81 963 GLU B C 1
ATOM 17081 O O . GLU B 1 963 ? -7.629 -35.75 -40.562 1 93.81 963 GLU B O 1
ATOM 17086 N N . THR B 1 964 ? -7.895 -37.969 -40.25 1 94.62 964 THR B N 1
ATOM 17087 C CA . THR B 1 964 ? -9.273 -37.969 -40.75 1 94.62 964 THR B CA 1
ATOM 17088 C C . THR B 1 964 ? -10.172 -37.219 -39.75 1 94.62 964 THR B C 1
ATOM 17090 O O . THR B 1 964 ? -10.961 -36.344 -40.156 1 94.62 964 THR B O 1
ATOM 17093 N N . SER B 1 965 ? -10.07 -37.562 -38.531 1 94.56 965 SER B N 1
ATOM 17094 C CA . SER B 1 965 ? -10.914 -36.906 -37.531 1 94.56 965 SER B CA 1
ATOM 17095 C C . SER B 1 965 ? -10.555 -35.438 -37.406 1 94.56 965 SER B C 1
ATOM 17097 O O . SER B 1 965 ? -11.414 -34.594 -37.094 1 94.56 965 SER B O 1
ATOM 17099 N N . ASP B 1 966 ? -9.281 -35.125 -37.594 1 96.06 966 ASP B N 1
ATOM 17100 C CA . ASP B 1 966 ? -8.875 -33.719 -37.594 1 96.06 966 ASP B CA 1
ATOM 17101 C C . ASP B 1 966 ? -9.562 -32.938 -38.688 1 96.06 966 ASP B C 1
ATOM 17103 O O . ASP B 1 966 ? -10.078 -31.828 -38.438 1 96.06 966 ASP B O 1
ATOM 17107 N N . ARG B 1 967 ? -9.625 -33.469 -39.844 1 96.12 967 ARG B N 1
ATOM 17108 C CA . ARG B 1 967 ? -10.281 -32.844 -41 1 96.12 967 ARG B CA 1
ATOM 17109 C C . ARG B 1 967 ? -11.766 -32.625 -40.719 1 96.12 967 ARG B C 1
ATOM 17111 O O . ARG B 1 967 ? -12.305 -31.547 -40.969 1 96.12 967 ARG B O 1
ATOM 17118 N N . LYS B 1 968 ? -12.383 -33.625 -40.156 1 96.44 968 LYS B N 1
ATOM 17119 C CA . LYS B 1 968 ? -13.82 -33.531 -39.875 1 96.44 968 LYS B CA 1
ATOM 17120 C C . LYS B 1 968 ? -14.109 -32.531 -38.781 1 96.44 968 LYS B C 1
ATOM 17122 O O . LYS B 1 968 ? -15.062 -31.75 -38.875 1 96.44 968 LYS B O 1
ATOM 17127 N N . LEU B 1 969 ? -13.297 -32.625 -37.781 1 96.81 969 LEU B N 1
ATOM 17128 C CA . LEU B 1 969 ? -13.484 -31.688 -36.656 1 96.81 969 LEU B CA 1
ATOM 17129 C C . LEU B 1 969 ? -13.281 -30.25 -37.125 1 96.81 969 LEU B C 1
ATOM 17131 O O . LEU B 1 969 ? -14.07 -29.359 -36.781 1 96.81 969 LEU B O 1
ATOM 17135 N N . SER B 1 970 ? -12.219 -29.969 -37.875 1 97.44 970 SER B N 1
ATOM 17136 C CA . SER B 1 970 ? -11.961 -28.641 -38.406 1 97.44 970 SER B CA 1
ATOM 17137 C C . SER B 1 970 ? -13.141 -28.125 -39.219 1 97.44 970 SER B C 1
ATOM 17139 O O . SER B 1 970 ? -13.539 -26.969 -39.094 1 97.44 970 SER B O 1
ATOM 17141 N N . ALA B 1 971 ? -13.664 -29 -40 1 97 971 ALA B N 1
ATOM 17142 C CA . ALA B 1 971 ? -14.82 -28.641 -40.812 1 97 971 ALA B CA 1
ATOM 17143 C C . ALA B 1 971 ? -16.031 -28.328 -39.938 1 97 971 ALA B C 1
ATOM 17145 O O . ALA B 1 971 ? -16.766 -27.375 -40.219 1 97 971 ALA B O 1
ATOM 17146 N N . LEU B 1 972 ? -16.203 -29.125 -38.969 1 96.88 972 LEU B N 1
ATOM 17147 C CA . LEU B 1 972 ? -17.312 -28.922 -38.031 1 96.88 972 LEU B CA 1
ATOM 17148 C C . LEU B 1 972 ? -17.172 -27.578 -37.312 1 96.88 972 LEU B C 1
ATOM 17150 O O . LEU B 1 972 ? -18.156 -26.844 -37.188 1 96.88 972 LEU B O 1
ATOM 17154 N N . LEU B 1 973 ? -16.016 -27.25 -36.844 1 96.88 973 LEU B N 1
ATOM 17155 C CA . LEU B 1 973 ? -15.773 -25.984 -36.156 1 96.88 973 LEU B CA 1
ATOM 17156 C C . LEU B 1 973 ? -16.031 -24.812 -37.094 1 96.88 973 LEU B C 1
ATOM 17158 O O . LEU B 1 973 ? -16.547 -23.766 -36.688 1 96.88 973 LEU B O 1
ATOM 17162 N N . GLY B 1 974 ? -15.664 -24.984 -38.344 1 97.06 974 GLY B N 1
ATOM 17163 C CA . GLY B 1 974 ? -15.969 -23.984 -39.344 1 97.06 974 GLY B CA 1
ATOM 17164 C C . GLY B 1 974 ? -17.453 -23.719 -39.5 1 97.06 974 GLY B C 1
ATOM 17165 O O . GLY B 1 974 ? -17.891 -22.578 -39.656 1 97.06 974 GLY B O 1
ATOM 17166 N N . ARG B 1 975 ? -18.266 -24.75 -39.438 1 96.06 975 ARG B N 1
ATOM 17167 C CA . ARG B 1 975 ? -19.703 -24.625 -39.562 1 96.06 975 ARG B CA 1
ATOM 17168 C C . ARG B 1 975 ? -20.281 -23.875 -38.375 1 96.06 975 ARG B C 1
ATOM 17170 O O . ARG B 1 975 ? -21.234 -23.094 -38.5 1 96.06 975 ARG B O 1
ATOM 17177 N N . VAL B 1 976 ? -19.75 -24.125 -37.219 1 95.88 976 VAL B N 1
ATOM 17178 C CA . VAL B 1 976 ? -20.203 -23.422 -36.031 1 95.88 976 VAL B CA 1
ATOM 17179 C C . VAL B 1 976 ? -19.922 -21.922 -36.156 1 95.88 976 VAL B C 1
ATOM 17181 O O . VAL B 1 976 ? -20.766 -21.094 -35.844 1 95.88 976 VAL B O 1
ATOM 17184 N N . LEU B 1 977 ? -18.766 -21.562 -36.719 1 96.25 977 LEU B N 1
ATOM 17185 C CA . LEU B 1 977 ? -18.375 -20.172 -36.875 1 96.25 977 LEU B CA 1
ATOM 17186 C C . LEU B 1 977 ? -19.172 -19.5 -38 1 96.25 977 LEU B C 1
ATOM 17188 O O . LEU B 1 977 ? -19.203 -18.281 -38.094 1 96.25 977 LEU B O 1
ATOM 17192 N N . ALA B 1 978 ? -19.844 -20.281 -38.812 1 94.88 978 ALA B N 1
ATOM 17193 C CA . ALA B 1 978 ? -20.641 -19.75 -39.906 1 94.88 978 ALA B CA 1
ATOM 17194 C C . ALA B 1 978 ? -22.078 -19.469 -39.438 1 94.88 978 ALA B C 1
ATOM 17196 O O . ALA B 1 978 ? -22.859 -18.875 -40.188 1 94.88 978 ALA B O 1
ATOM 17197 N N . ARG B 1 979 ? -22.375 -19.781 -38.281 1 94.62 979 ARG B N 1
ATOM 17198 C CA . ARG B 1 979 ? -23.719 -19.547 -37.781 1 94.62 979 ARG B CA 1
ATOM 17199 C C . ARG B 1 979 ? -24.016 -18.047 -37.656 1 94.62 979 ARG B C 1
ATOM 17201 O O . ARG B 1 979 ? -23.094 -17.25 -37.438 1 94.62 979 ARG B O 1
ATOM 17208 N N . PRO B 1 980 ? -25.266 -17.641 -37.719 1 92.44 980 PRO B N 1
ATOM 17209 C CA . PRO B 1 980 ? -25.594 -16.219 -37.688 1 92.44 980 PRO B CA 1
ATOM 17210 C C . PRO B 1 980 ? -25.547 -15.633 -36.281 1 92.44 980 PRO B C 1
ATOM 17212 O O . PRO B 1 980 ? -25.312 -14.43 -36.125 1 92.44 980 PRO B O 1
ATOM 17215 N N . GLU B 1 981 ? -25.797 -16.469 -35.25 1 92.25 981 GLU B N 1
ATOM 17216 C CA . GLU B 1 981 ? -25.859 -15.953 -33.875 1 92.25 981 GLU B CA 1
ATOM 17217 C C . GLU B 1 981 ? -24.453 -15.711 -33.312 1 92.25 981 GLU B C 1
ATOM 17219 O O . GLU B 1 981 ? -23.672 -16.656 -33.156 1 92.25 981 GLU B O 1
ATOM 17224 N N . PRO B 1 982 ? -24.125 -14.461 -33.031 1 92.19 982 PRO B N 1
ATOM 17225 C CA . PRO B 1 982 ? -22.797 -14.188 -32.5 1 92.19 982 PRO B CA 1
ATOM 17226 C C . PRO B 1 982 ? -22.531 -14.898 -31.156 1 92.19 982 PRO B C 1
ATOM 17228 O O . PRO B 1 982 ? -21.391 -15.227 -30.844 1 92.19 982 PRO B O 1
ATOM 17231 N N . GLU B 1 983 ? -23.547 -15.211 -30.391 1 89.5 983 GLU B N 1
ATOM 17232 C CA . GLU B 1 983 ? -23.422 -15.883 -29.094 1 89.5 983 GLU B CA 1
ATOM 17233 C C . GLU B 1 983 ? -22.844 -17.281 -29.266 1 89.5 983 GLU B C 1
ATOM 17235 O O . GLU B 1 983 ? -22.109 -17.766 -28.391 1 89.5 983 GLU B O 1
ATOM 17240 N N . ALA B 1 984 ? -23.078 -17.828 -30.406 1 91.44 984 ALA B N 1
ATOM 17241 C CA . ALA B 1 984 ? -22.625 -19.188 -30.672 1 91.44 984 ALA B CA 1
ATOM 17242 C C . ALA B 1 984 ? -21.172 -19.188 -31.141 1 91.44 984 ALA B C 1
ATOM 17244 O O . ALA B 1 984 ? -20.469 -20.203 -31 1 91.44 984 ALA B O 1
ATOM 17245 N N . ARG B 1 985 ? -20.766 -18.047 -31.641 1 94.19 985 ARG B N 1
ATOM 17246 C CA . ARG B 1 985 ? -19.484 -18 -32.344 1 94.19 985 ARG B CA 1
ATOM 17247 C C . ARG B 1 985 ? -18.375 -17.531 -31.406 1 94.19 985 ARG B C 1
ATOM 17249 O O . ARG B 1 985 ? -17.25 -18.031 -31.469 1 94.19 985 ARG B O 1
ATOM 17256 N N . ILE B 1 986 ? -18.703 -16.547 -30.516 1 93.38 986 ILE B N 1
ATOM 17257 C CA . ILE B 1 986 ? -17.719 -15.734 -29.812 1 93.38 986 ILE B CA 1
ATOM 17258 C C . ILE B 1 986 ? -16.875 -16.641 -28.906 1 93.38 986 ILE B C 1
ATOM 17260 O O . ILE B 1 986 ? -15.656 -16.453 -28.812 1 93.38 986 ILE B O 1
ATOM 17264 N N . GLY B 1 987 ? -17.484 -17.656 -28.203 1 92.06 987 GLY B N 1
ATOM 17265 C CA . GLY B 1 987 ? -16.734 -18.547 -27.344 1 92.06 987 GLY B CA 1
ATOM 17266 C C . GLY B 1 987 ? -15.672 -19.344 -28.078 1 92.06 987 GLY B C 1
ATOM 17267 O O . GLY B 1 987 ? -14.531 -19.453 -27.609 1 92.06 987 GLY B O 1
ATOM 17268 N N . LEU B 1 988 ? -16.031 -19.859 -29.203 1 95.5 988 LEU B N 1
ATOM 17269 C CA . LEU B 1 988 ? -15.117 -20.641 -30.031 1 95.5 988 LEU B CA 1
ATOM 17270 C C . LEU B 1 988 ? -14.023 -19.766 -30.641 1 95.5 988 LEU B C 1
ATOM 17272 O O . LEU B 1 988 ? -12.852 -20.125 -30.625 1 95.5 988 LEU B O 1
ATOM 17276 N N . LEU B 1 989 ? -14.406 -18.594 -31.078 1 95.5 989 LEU B N 1
ATOM 17277 C CA . LEU B 1 989 ? -13.469 -17.688 -31.734 1 95.5 989 LEU B CA 1
ATOM 17278 C C . LEU B 1 989 ? -12.391 -17.234 -30.75 1 95.5 989 LEU B C 1
ATOM 17280 O O . LEU B 1 989 ? -11.227 -17.078 -31.125 1 95.5 989 LEU B O 1
ATOM 17284 N N . SER B 1 990 ? -12.789 -16.922 -29.562 1 94.25 990 SER B N 1
ATOM 17285 C CA . SER B 1 990 ? -11.844 -16.453 -28.547 1 94.25 990 SER B CA 1
ATOM 17286 C C . SER B 1 990 ? -10.789 -17.5 -28.25 1 94.25 990 SER B C 1
ATOM 17288 O O . SER B 1 990 ? -9.688 -17.172 -27.781 1 94.25 990 SER B O 1
ATOM 17290 N N . ARG B 1 991 ? -11 -18.859 -28.562 1 94.69 991 ARG B N 1
ATOM 17291 C CA . ARG B 1 991 ? -10.062 -19.938 -28.281 1 94.69 991 ARG B CA 1
ATOM 17292 C C . ARG B 1 991 ? -9.406 -20.438 -29.578 1 94.69 991 ARG B C 1
ATOM 17294 O O . ARG B 1 991 ? -8.523 -21.297 -29.531 1 94.69 991 ARG B O 1
ATOM 17301 N N . ALA B 1 992 ? -9.797 -19.891 -30.562 1 96.5 992 ALA B N 1
ATOM 17302 C CA . ALA B 1 992 ? -9.422 -20.422 -31.875 1 96.5 992 ALA B CA 1
ATOM 17303 C C . ALA B 1 992 ? -7.91 -20.406 -32.062 1 96.5 992 ALA B C 1
ATOM 17305 O O . ALA B 1 992 ? -7.336 -21.359 -32.594 1 96.5 992 ALA B O 1
ATOM 17306 N N . ALA B 1 993 ? -7.25 -19.359 -31.578 1 94.25 993 ALA B N 1
ATOM 17307 C CA . ALA B 1 993 ? -5.809 -19.219 -31.75 1 94.25 993 ALA B CA 1
ATOM 17308 C C . ALA B 1 993 ? -5.055 -20.359 -31.062 1 94.25 993 ALA B C 1
ATOM 17310 O O . ALA B 1 993 ? -3.973 -20.75 -31.516 1 94.25 993 ALA B O 1
ATOM 17311 N N . TYR B 1 994 ? -5.715 -21.062 -30.156 1 91.12 994 TYR B N 1
ATOM 17312 C CA . TYR B 1 994 ? -4.953 -21.984 -29.312 1 91.12 994 TYR B CA 1
ATOM 17313 C C . TYR B 1 994 ? -5.531 -23.391 -29.391 1 91.12 994 TYR B C 1
ATOM 17315 O O . TYR B 1 994 ? -5.125 -24.281 -28.625 1 91.12 994 TYR B O 1
ATOM 17323 N N . LEU B 1 995 ? -6.414 -23.625 -30.25 1 94.12 995 LEU B N 1
ATOM 17324 C CA . LEU B 1 995 ? -6.984 -24.953 -30.406 1 94.12 995 LEU B CA 1
ATOM 17325 C C . LEU B 1 995 ? -6.051 -25.859 -31.203 1 94.12 995 LEU B C 1
ATOM 17327 O O . LEU B 1 995 ? -5.648 -25.5 -32.312 1 94.12 995 LEU B O 1
ATOM 17331 N N . PRO B 1 996 ? -5.645 -26.984 -30.688 1 94 996 PRO B N 1
ATOM 17332 C CA . PRO B 1 996 ? -4.668 -27.859 -31.359 1 94 996 PRO B CA 1
ATOM 17333 C C . PRO B 1 996 ? -5.277 -28.688 -32.469 1 94 996 PRO B C 1
ATOM 17335 O O . PRO B 1 996 ? -5.25 -29.906 -32.438 1 94 996 PRO B O 1
ATOM 17338 N N . VAL B 1 997 ? -5.781 -28.094 -33.438 1 96.12 997 VAL B N 1
ATOM 17339 C CA . VAL B 1 997 ? -6.215 -28.75 -34.656 1 96.12 997 VAL B CA 1
ATOM 17340 C C . VAL B 1 997 ? -5.301 -28.328 -35.812 1 96.12 997 VAL B C 1
ATOM 17342 O O . VAL B 1 997 ? -4.898 -27.172 -35.938 1 96.12 997 VAL B O 1
ATOM 17345 N N . ARG B 1 998 ? -4.879 -29.281 -36.688 1 94.56 998 ARG B N 1
ATOM 17346 C CA . ARG B 1 998 ? -3.984 -29.016 -37.781 1 94.56 998 ARG B CA 1
ATOM 17347 C C . ARG B 1 998 ? -4.711 -28.281 -38.906 1 94.56 998 ARG B C 1
ATOM 17349 O O . ARG B 1 998 ? -4.156 -27.359 -39.531 1 94.56 998 ARG B O 1
ATOM 17356 N N . ASP B 1 999 ? -6.02 -28.766 -39.156 1 96.06 999 ASP B N 1
ATOM 17357 C CA . ASP B 1 999 ? -6.848 -28.094 -40.156 1 96.06 999 ASP B CA 1
ATOM 17358 C C . ASP B 1 999 ? -6.172 -28.109 -41.5 1 96.06 999 ASP B C 1
ATOM 17360 O O . ASP B 1 999 ? -5.988 -27.047 -42.125 1 96.06 999 ASP B O 1
ATOM 17364 N N . VAL B 1 1000 ? -5.832 -29.25 -42.031 1 94.38 1000 VAL B N 1
ATOM 17365 C CA . VAL B 1 1000 ? -5.066 -29.422 -43.25 1 94.38 1000 VAL B CA 1
ATOM 17366 C C . VAL B 1 1000 ? -5.812 -28.781 -44.438 1 94.38 1000 VAL B C 1
ATOM 17368 O O . VAL B 1 1000 ? -5.191 -28.203 -45.344 1 94.38 1000 VAL B O 1
ATOM 17371 N N . GLU B 1 1001 ? -7.18 -28.766 -44.406 1 95.12 1001 GLU B N 1
ATOM 17372 C CA . GLU B 1 1001 ? -7.988 -28.219 -45.5 1 95.12 1001 GLU B CA 1
ATOM 17373 C C . GLU B 1 1001 ? -8.297 -26.734 -45.25 1 95.12 1001 GLU B C 1
ATOM 17375 O O . GLU B 1 1001 ? -8.906 -26.078 -46.094 1 95.12 1001 GLU B O 1
ATOM 17380 N N . ARG B 1 1002 ? -7.969 -26.156 -44.156 1 96.62 1002 ARG B N 1
ATOM 17381 C CA . ARG B 1 1002 ? -8.109 -24.766 -43.75 1 96.62 1002 ARG B CA 1
ATOM 17382 C C . ARG B 1 1002 ? -9.578 -24.359 -43.656 1 96.62 1002 ARG B C 1
ATOM 17384 O O . ARG B 1 1002 ? -9.93 -23.219 -43.906 1 96.62 1002 ARG B O 1
ATOM 17391 N N . ALA B 1 1003 ? -10.414 -25.344 -43.406 1 96.31 1003 ALA B N 1
ATOM 17392 C CA . ALA B 1 1003 ? -11.836 -25.047 -43.25 1 96.31 1003 ALA B CA 1
ATOM 17393 C C . ALA B 1 1003 ? -12.086 -24.156 -42.031 1 96.31 1003 ALA B C 1
ATOM 17395 O O . ALA B 1 1003 ? -12.844 -23.188 -42.125 1 96.31 1003 ALA B O 1
ATOM 17396 N N . PHE B 1 1004 ? -11.484 -24.453 -41.031 1 95.56 1004 PHE B N 1
ATOM 17397 C CA . PHE B 1 1004 ? -11.625 -23.703 -39.781 1 95.56 1004 PHE B CA 1
ATOM 17398 C C . PHE B 1 1004 ? -10.969 -22.328 -39.906 1 95.56 1004 PHE B C 1
ATOM 17400 O O . PHE B 1 1004 ? -11.555 -21.312 -39.531 1 95.56 1004 PHE B O 1
ATOM 17407 N N . LEU B 1 1005 ? -9.781 -22.25 -40.406 1 96.94 1005 LEU B N 1
ATOM 17408 C CA . LEU B 1 1005 ? -9.047 -21 -40.594 1 96.94 1005 LEU B CA 1
ATOM 17409 C C . LEU B 1 1005 ? -9.836 -20.047 -41.5 1 96.94 1005 LEU B C 1
ATOM 17411 O O . LEU B 1 1005 ? -9.93 -18.859 -41.219 1 96.94 1005 LEU B O 1
ATOM 17415 N N . ASP B 1 1006 ? -10.453 -20.594 -42.5 1 96.31 1006 ASP B N 1
ATOM 17416 C CA . ASP B 1 1006 ? -11.242 -19.797 -43.406 1 96.31 1006 ASP B CA 1
ATOM 17417 C C . ASP B 1 1006 ? -12.461 -19.188 -42.719 1 96.31 1006 ASP B C 1
ATOM 17419 O O . ASP B 1 1006 ? -12.828 -18.047 -42.969 1 96.31 1006 ASP B O 1
ATOM 17423 N N . ALA B 1 1007 ? -13.023 -20 -41.906 1 96.69 1007 ALA B N 1
ATOM 17424 C CA . ALA B 1 1007 ? -14.172 -19.516 -41.156 1 96.69 1007 ALA B CA 1
ATOM 17425 C C . ALA B 1 1007 ? -13.758 -18.391 -40.219 1 96.69 1007 ALA B C 1
ATOM 17427 O O . ALA B 1 1007 ? -14.508 -17.438 -40 1 96.69 1007 ALA B O 1
ATOM 17428 N N . CYS B 1 1008 ? -12.617 -18.5 -39.594 1 96.56 1008 CYS B N 1
ATOM 17429 C CA . CYS B 1 1008 ? -12.102 -17.438 -38.75 1 96.56 1008 CYS B CA 1
ATOM 17430 C C . CYS B 1 1008 ? -11.875 -16.156 -39.562 1 96.56 1008 CYS B C 1
ATOM 17432 O O . CYS B 1 1008 ? -12.273 -15.078 -39.125 1 96.56 1008 CYS B O 1
ATOM 17434 N N . GLY B 1 1009 ? -11.25 -16.344 -40.719 1 96.12 1009 GLY B N 1
ATOM 17435 C CA . GLY B 1 1009 ? -10.977 -15.195 -41.562 1 96.12 1009 GLY B CA 1
ATOM 17436 C C . GLY B 1 1009 ? -12.234 -14.477 -42.031 1 96.12 1009 GLY B C 1
ATOM 17437 O O . GLY B 1 1009 ? -12.234 -13.25 -42.156 1 96.12 1009 GLY B O 1
ATOM 17438 N N . ALA B 1 1010 ? -13.344 -15.172 -42.156 1 95.44 1010 ALA B N 1
ATOM 17439 C CA . ALA B 1 1010 ? -14.609 -14.594 -42.594 1 95.44 1010 ALA B CA 1
ATOM 17440 C C . ALA B 1 1010 ? -15.18 -13.648 -41.562 1 95.44 1010 ALA B C 1
ATOM 17442 O O . ALA B 1 1010 ? -15.961 -12.758 -41.875 1 95.44 1010 ALA B O 1
ATOM 17443 N N . ARG B 1 1011 ? -14.727 -13.773 -40.344 1 95.56 1011 ARG B N 1
ATOM 17444 C CA . ARG B 1 1011 ? -15.266 -12.969 -39.25 1 95.56 1011 ARG B CA 1
ATOM 17445 C C . ARG B 1 1011 ? -14.539 -11.633 -39.156 1 95.56 1011 ARG B C 1
ATOM 17447 O O . ARG B 1 1011 ? -14.883 -10.797 -38.312 1 95.56 1011 ARG B O 1
ATOM 17454 N N . LEU B 1 1012 ? -13.609 -11.328 -40.031 1 95.75 1012 LEU B N 1
ATOM 17455 C CA . LEU B 1 1012 ? -12.961 -10.023 -40.062 1 95.75 1012 LEU B CA 1
ATOM 17456 C C . LEU B 1 1012 ? -13.945 -8.945 -40.5 1 95.75 1012 LEU B C 1
ATOM 17458 O O . LEU B 1 1012 ? -13.75 -7.762 -40.188 1 95.75 1012 LEU B O 1
ATOM 17462 N N . THR B 1 1013 ? -15 -9.398 -41.156 1 94.38 1013 THR B N 1
ATOM 17463 C CA . THR B 1 1013 ? -16 -8.453 -41.656 1 94.38 1013 THR B CA 1
ATOM 17464 C C . THR B 1 1013 ? -17.172 -8.352 -40.656 1 94.38 1013 THR B C 1
ATOM 17466 O O . THR B 1 1013 ? -18.234 -7.828 -41.031 1 94.38 1013 THR B O 1
ATOM 17469 N N . SER B 1 1014 ? -17.047 -8.867 -39.5 1 93.12 1014 SER B N 1
ATOM 17470 C CA . SER B 1 1014 ? -18.094 -8.828 -38.5 1 93.12 1014 SER B CA 1
ATOM 17471 C C . SER B 1 1014 ? -18.312 -7.406 -37.969 1 93.12 1014 SER B C 1
ATOM 17473 O O . SER B 1 1014 ? -17.375 -6.613 -37.906 1 93.12 1014 SER B O 1
ATOM 17475 N N . PRO B 1 1015 ? -19.516 -7.039 -37.688 1 92 1015 PRO B N 1
ATOM 17476 C CA . PRO B 1 1015 ? -19.781 -5.719 -37.094 1 92 1015 PRO B CA 1
ATOM 17477 C C . PRO B 1 1015 ? -19.328 -5.625 -35.625 1 92 1015 PRO B C 1
ATOM 17479 O O . PRO B 1 1015 ? -19.281 -4.531 -35.062 1 92 1015 PRO B O 1
ATOM 17482 N N . TYR B 1 1016 ? -19 -6.758 -35.062 1 94.12 1016 TYR B N 1
ATOM 17483 C CA . TYR B 1 1016 ? -18.594 -6.77 -33.656 1 94.12 1016 TYR B CA 1
ATOM 17484 C C . TYR B 1 1016 ? -17.078 -6.676 -33.531 1 94.12 1016 TYR B C 1
ATOM 17486 O O . TYR B 1 1016 ? -16.359 -7.574 -34 1 94.12 1016 TYR B O 1
ATOM 17494 N N . ASP B 1 1017 ? -16.578 -5.637 -32.875 1 93.56 1017 ASP B N 1
ATOM 17495 C CA . ASP B 1 1017 ? -15.141 -5.391 -32.75 1 93.56 1017 ASP B CA 1
ATOM 17496 C C . ASP B 1 1017 ? -14.445 -6.578 -32.094 1 93.56 1017 ASP B C 1
ATOM 17498 O O . ASP B 1 1017 ? -13.328 -6.934 -32.469 1 93.56 1017 ASP B O 1
ATOM 17502 N N . GLU B 1 1018 ? -15.109 -7.234 -31.109 1 93.69 1018 GLU B N 1
ATOM 17503 C CA . GLU B 1 1018 ? -14.523 -8.367 -30.406 1 93.69 1018 GLU B CA 1
ATOM 17504 C C . GLU B 1 1018 ? -14.289 -9.547 -31.344 1 93.69 1018 GLU B C 1
ATOM 17506 O O . GLU B 1 1018 ? -13.258 -10.227 -31.266 1 93.69 1018 GLU B O 1
ATOM 17511 N N . GLU B 1 1019 ? -15.203 -9.781 -32.188 1 96.12 1019 GLU B N 1
ATOM 17512 C CA . GLU B 1 1019 ? -15.055 -10.867 -33.156 1 96.12 1019 GLU B CA 1
ATOM 17513 C C . GLU B 1 1019 ? -13.906 -10.594 -34.125 1 96.12 1019 GLU B C 1
ATOM 17515 O O . GLU B 1 1019 ? -13.133 -11.5 -34.438 1 96.12 1019 GLU B O 1
ATOM 17520 N N . VAL B 1 1020 ? -13.789 -9.32 -34.531 1 96.69 1020 VAL B N 1
ATOM 17521 C CA . VAL B 1 1020 ? -12.719 -8.945 -35.438 1 96.69 1020 VAL B CA 1
ATOM 17522 C C . VAL B 1 1020 ? -11.367 -9.156 -34.781 1 96.69 1020 VAL B C 1
ATOM 17524 O O . VAL B 1 1020 ? -10.445 -9.711 -35.375 1 96.69 1020 VAL B O 1
ATOM 17527 N N . SER B 1 1021 ? -11.297 -8.727 -33.594 1 96.12 1021 SER B N 1
ATOM 17528 C CA . SER B 1 1021 ? -10.062 -8.859 -32.844 1 96.12 1021 SER B CA 1
ATOM 17529 C C . SER B 1 1021 ? -9.656 -10.32 -32.688 1 96.12 1021 SER B C 1
ATOM 17531 O O . SER B 1 1021 ? -8.516 -10.688 -33 1 96.12 1021 SER B O 1
ATOM 17533 N N . TRP B 1 1022 ? -10.617 -11.234 -32.344 1 96.38 1022 TRP B N 1
ATOM 17534 C CA . TRP B 1 1022 ? -10.312 -12.648 -32.156 1 96.38 1022 TRP B CA 1
ATOM 17535 C C . TRP B 1 1022 ? -10.031 -13.336 -33.469 1 96.38 1022 TRP B C 1
ATOM 17537 O O . TRP B 1 1022 ? -9.18 -14.234 -33.562 1 96.38 1022 TRP B O 1
ATOM 17547 N N . ALA B 1 1023 ? -10.734 -12.945 -34.469 1 97.62 1023 ALA B N 1
ATOM 17548 C CA . ALA B 1 1023 ? -10.516 -13.508 -35.781 1 97.62 1023 ALA B CA 1
ATOM 17549 C C . ALA B 1 1023 ? -9.094 -13.227 -36.281 1 97.62 1023 ALA B C 1
ATOM 17551 O O . ALA B 1 1023 ? -8.406 -14.133 -36.75 1 97.62 1023 ALA B O 1
ATOM 17552 N N . MET B 1 1024 ? -8.648 -12.008 -36.062 1 97.62 1024 MET B N 1
ATOM 17553 C CA . MET B 1 1024 ? -7.305 -11.648 -36.5 1 97.62 1024 MET B CA 1
ATOM 17554 C C . MET B 1 1024 ? -6.254 -12.391 -35.688 1 97.62 1024 MET B C 1
ATOM 17556 O O . MET B 1 1024 ? -5.254 -12.859 -36.25 1 97.62 1024 MET B O 1
ATOM 17560 N N . ARG B 1 1025 ? -6.469 -12.516 -34.5 1 95.81 1025 ARG B N 1
ATOM 17561 C CA . ARG B 1 1025 ? -5.543 -13.266 -33.656 1 95.81 1025 ARG B CA 1
ATOM 17562 C C . ARG B 1 1025 ? -5.441 -14.719 -34.094 1 95.81 1025 ARG B C 1
ATOM 17564 O O . ARG B 1 1025 ? -4.348 -15.281 -34.156 1 95.81 1025 ARG B O 1
ATOM 17571 N N . ALA B 1 1026 ? -6.613 -15.289 -34.375 1 97.25 1026 ALA B N 1
ATOM 17572 C CA . ALA B 1 1026 ? -6.641 -16.672 -34.875 1 97.25 1026 ALA B CA 1
ATOM 17573 C C . ALA B 1 1026 ? -5.871 -16.812 -36.188 1 97.25 1026 ALA B C 1
ATOM 17575 O O . ALA B 1 1026 ? -5.09 -17.75 -36.344 1 97.25 1026 ALA B O 1
ATOM 17576 N N . LEU B 1 1027 ? -6.031 -15.859 -37 1 96.75 1027 LEU B N 1
ATOM 17577 C CA . LEU B 1 1027 ? -5.348 -15.891 -38.281 1 96.75 1027 LEU B CA 1
ATOM 17578 C C . LEU B 1 1027 ? -3.836 -15.805 -38.125 1 96.75 1027 LEU B C 1
ATOM 17580 O O . LEU B 1 1027 ? -3.086 -16.547 -38.75 1 96.75 1027 LEU B O 1
ATOM 17584 N N . LEU B 1 1028 ? -3.408 -14.992 -37.219 1 95.56 1028 LEU B N 1
ATOM 17585 C CA . LEU B 1 1028 ? -1.979 -14.781 -37.031 1 95.56 1028 LEU B CA 1
ATOM 17586 C C . LEU B 1 1028 ? -1.339 -16 -36.375 1 95.56 1028 LEU B C 1
ATOM 17588 O O . LEU B 1 1028 ? -0.303 -16.484 -36.844 1 95.56 1028 LEU B O 1
ATOM 17592 N N . HIS B 1 1029 ? -1.965 -16.594 -35.438 1 94.06 1029 HIS B N 1
ATOM 17593 C CA . HIS B 1 1029 ? -1.333 -17.641 -34.656 1 94.06 1029 HIS B CA 1
ATOM 17594 C C . HIS B 1 1029 ? -1.408 -18.984 -35.375 1 94.06 1029 HIS B C 1
ATOM 17596 O O . HIS B 1 1029 ? -0.512 -19.828 -35.25 1 94.06 1029 HIS B O 1
ATOM 17602 N N . ARG B 1 1030 ? -2.439 -19.203 -36.219 1 95.62 1030 ARG B N 1
ATOM 17603 C CA . ARG B 1 1030 ? -2.643 -20.531 -36.781 1 95.62 1030 ARG B CA 1
ATOM 17604 C C . ARG B 1 1030 ? -2.014 -20.625 -38.156 1 95.62 1030 ARG B C 1
ATOM 17606 O O . ARG B 1 1030 ? -1.685 -21.703 -38.625 1 95.62 1030 ARG B O 1
ATOM 17613 N N . SER B 1 1031 ? -1.743 -19.547 -38.781 1 95.06 1031 SER B N 1
ATOM 17614 C CA . SER B 1 1031 ? -1.354 -19.547 -40.188 1 95.06 1031 SER B CA 1
ATOM 17615 C C . SER B 1 1031 ? 0.144 -19.781 -40.344 1 95.06 1031 SER B C 1
ATOM 17617 O O . SER B 1 1031 ? 0.924 -19.484 -39.438 1 95.06 1031 SER B O 1
ATOM 17619 N N . ASN B 1 1032 ? 0.472 -20.422 -41.469 1 93.25 1032 ASN B N 1
ATOM 17620 C CA . ASN B 1 1032 ? 1.843 -20.438 -41.969 1 93.25 1032 ASN B CA 1
ATOM 17621 C C . ASN B 1 1032 ? 2.039 -19.422 -43.094 1 93.25 1032 ASN B C 1
ATOM 17623 O O . ASN B 1 1032 ? 1.161 -18.594 -43.344 1 93.25 1032 ASN B O 1
ATOM 17627 N N . GLU B 1 1033 ? 3.123 -19.406 -43.781 1 92.5 1033 GLU B N 1
ATOM 17628 C CA . GLU B 1 1033 ? 3.455 -18.422 -44.781 1 92.5 1033 GLU B CA 1
ATOM 17629 C C . GLU B 1 1033 ? 2.494 -18.484 -45.969 1 92.5 1033 GLU B C 1
ATOM 17631 O O . GLU B 1 1033 ? 2.068 -17.469 -46.5 1 92.5 1033 GLU B O 1
ATOM 17636 N N . ARG B 1 1034 ? 2.096 -19.656 -46.281 1 90.69 1034 ARG B N 1
ATOM 17637 C CA . ARG B 1 1034 ? 1.215 -19.859 -47.438 1 90.69 1034 ARG B CA 1
ATOM 17638 C C . ARG B 1 1034 ? -0.193 -19.359 -47.156 1 90.69 1034 ARG B C 1
ATOM 17640 O O . ARG B 1 1034 ? -0.838 -18.75 -48 1 90.69 1034 ARG B O 1
ATOM 17647 N N . ASP B 1 1035 ? -0.656 -19.609 -46 1 93.88 1035 ASP B N 1
ATOM 17648 C CA . ASP B 1 1035 ? -1.991 -19.188 -45.562 1 93.88 1035 ASP B CA 1
ATOM 17649 C C . ASP B 1 1035 ? -2.113 -17.656 -45.594 1 93.88 1035 ASP B C 1
ATOM 17651 O O . ASP B 1 1035 ? -3.166 -17.125 -45.938 1 93.88 1035 ASP B O 1
ATOM 17655 N N . LEU B 1 1036 ? -1.051 -16.984 -45.281 1 93.56 1036 LEU B N 1
ATOM 17656 C CA . LEU B 1 1036 ? -1.112 -15.531 -45.094 1 93.56 1036 LEU B CA 1
ATOM 17657 C C . LEU B 1 1036 ? -1.044 -14.805 -46.438 1 93.56 1036 LEU B C 1
ATOM 17659 O O . LEU B 1 1036 ? -1.192 -13.586 -46.469 1 93.56 1036 LEU B O 1
ATOM 17663 N N . GLU B 1 1037 ? -0.899 -15.508 -47.469 1 92.25 1037 GLU B N 1
ATOM 17664 C CA . GLU B 1 1037 ? -0.98 -14.914 -48.812 1 92.25 1037 GLU B CA 1
ATOM 17665 C C . GLU B 1 1037 ? -2.379 -14.367 -49.094 1 92.25 1037 GLU B C 1
ATOM 17667 O O . GLU B 1 1037 ? -2.537 -13.391 -49.812 1 92.25 1037 GLU B O 1
ATOM 17672 N N . ARG B 1 1038 ? -3.355 -14.891 -48.469 1 92.88 1038 ARG B N 1
ATOM 17673 C CA . ARG B 1 1038 ? -4.746 -14.5 -48.688 1 92.88 1038 ARG B CA 1
ATOM 17674 C C . ARG B 1 1038 ? -5.133 -13.328 -47.781 1 92.88 1038 ARG B C 1
ATOM 17676 O O . ARG B 1 1038 ? -6.207 -12.75 -47.938 1 92.88 1038 ARG B O 1
ATOM 17683 N N . LEU B 1 1039 ? -4.289 -13.008 -46.906 1 95.62 1039 LEU B N 1
ATOM 17684 C CA . LEU B 1 1039 ? -4.633 -11.992 -45.906 1 95.62 1039 LEU B CA 1
ATOM 17685 C C . LEU B 1 1039 ? -4.832 -10.633 -46.594 1 95.62 1039 LEU B C 1
ATOM 17687 O O . LEU B 1 1039 ? -5.668 -9.836 -46.156 1 95.62 1039 LEU B O 1
ATOM 17691 N N . GLU B 1 1040 ? -4.02 -10.305 -47.656 1 95.75 1040 GLU B N 1
ATOM 17692 C CA . GLU B 1 1040 ? -4.152 -9.039 -48.375 1 95.75 1040 GLU B CA 1
ATOM 17693 C C . GLU B 1 1040 ? -5.574 -8.836 -48.875 1 95.75 1040 GLU B C 1
ATOM 17695 O O . GLU B 1 1040 ? -6.168 -7.773 -48.688 1 95.75 1040 GLU B O 1
ATOM 17700 N N . GLY B 1 1041 ? -6.129 -9.898 -49.469 1 94.88 1041 GLY B N 1
ATOM 17701 C CA . GLY B 1 1041 ? -7.496 -9.836 -49.938 1 94.88 1041 GLY B CA 1
ATOM 17702 C C . GLY B 1 1041 ? -8.523 -9.68 -48.844 1 94.88 1041 GLY B C 1
ATOM 17703 O O . GLY B 1 1041 ? -9.5 -8.953 -49 1 94.88 1041 GLY B O 1
ATOM 17704 N N . MET B 1 1042 ? -8.32 -10.281 -47.75 1 94.88 1042 MET B N 1
ATOM 17705 C CA . MET B 1 1042 ? -9.234 -10.195 -46.594 1 94.88 1042 MET B CA 1
ATOM 17706 C C . MET B 1 1042 ? -9.242 -8.781 -46.031 1 94.88 1042 MET B C 1
ATOM 17708 O O . MET B 1 1042 ? -10.305 -8.25 -45.719 1 94.88 1042 MET B O 1
ATOM 17712 N N . LEU B 1 1043 ? -8.055 -8.195 -45.906 1 96.06 1043 LEU B N 1
ATOM 17713 C CA . LEU B 1 1043 ? -7.949 -6.844 -45.375 1 96.06 1043 LEU B CA 1
ATOM 17714 C C . LEU B 1 1043 ? -8.531 -5.824 -46.344 1 96.06 1043 LEU B C 1
ATOM 17716 O O . LEU B 1 1043 ? -9.125 -4.824 -45.938 1 96.06 1043 LEU B O 1
ATOM 17720 N N . GLU B 1 1044 ? -8.391 -6.082 -47.625 1 95.31 1044 GLU B N 1
ATOM 17721 C CA . GLU B 1 1044 ? -8.977 -5.207 -48.656 1 95.31 1044 GLU B CA 1
ATOM 17722 C C . GLU B 1 1044 ? -10.5 -5.199 -48.562 1 95.31 1044 GLU B C 1
ATOM 17724 O O . GLU B 1 1044 ? -11.133 -4.156 -48.719 1 95.31 1044 GLU B O 1
ATOM 17729 N N . ALA B 1 1045 ? -11.031 -6.324 -48.188 1 92.81 1045 ALA B N 1
ATOM 17730 C CA . ALA B 1 1045 ? -12.484 -6.453 -48.062 1 92.81 1045 ALA B CA 1
ATOM 17731 C C . ALA B 1 1045 ? -13.016 -5.637 -46.906 1 92.81 1045 ALA B C 1
ATOM 17733 O O . ALA B 1 1045 ? -14.172 -5.215 -46.906 1 92.81 1045 ALA B O 1
ATOM 17734 N N . VAL B 1 1046 ? -12.211 -5.391 -45.938 1 93.62 1046 VAL B N 1
ATOM 17735 C CA . VAL B 1 1046 ? -12.641 -4.676 -44.75 1 93.62 1046 VAL B CA 1
ATOM 17736 C C . VAL B 1 1046 ? -12.133 -3.238 -44.781 1 93.62 1046 VAL B C 1
ATOM 17738 O O . VAL B 1 1046 ? -12.367 -2.461 -43.844 1 93.62 1046 VAL B O 1
ATOM 17741 N N . ALA B 1 1047 ? -11.547 -2.803 -45.812 1 92.94 1047 ALA B N 1
ATOM 17742 C CA . ALA B 1 1047 ? -10.883 -1.504 -45.906 1 92.94 1047 ALA B CA 1
ATOM 17743 C C . ALA B 1 1047 ? -11.891 -0.364 -45.781 1 92.94 1047 ALA B C 1
ATOM 17745 O O . ALA B 1 1047 ? -11.578 0.693 -45.219 1 92.94 1047 ALA B O 1
ATOM 17746 N N . LEU B 1 1048 ? -13.172 -0.632 -46.219 1 91.25 1048 LEU B N 1
ATOM 17747 C CA . LEU B 1 1048 ? -14.188 0.415 -46.188 1 91.25 1048 LEU B CA 1
ATOM 17748 C C . LEU B 1 1048 ? -14.719 0.6 -44.781 1 91.25 1048 LEU B C 1
ATOM 17750 O O . LEU B 1 1048 ? -15.172 1.691 -44.406 1 91.25 1048 LEU B O 1
ATOM 17754 N N . ASP B 1 1049 ? -14.695 -0.455 -44.094 1 94.19 1049 ASP B N 1
ATOM 17755 C CA . ASP B 1 1049 ? -15.008 -0.347 -42.688 1 94.19 1049 ASP B CA 1
ATOM 17756 C C . ASP B 1 1049 ? -13.75 -0.021 -41.875 1 94.19 1049 ASP B C 1
ATOM 17758 O O . ASP B 1 1049 ? -13.094 -0.922 -41.344 1 94.19 1049 ASP B O 1
ATOM 17762 N N . ARG B 1 1050 ? -13.555 1.268 -41.656 1 94.88 1050 ARG B N 1
ATOM 17763 C CA . ARG B 1 1050 ? -12.32 1.75 -41.031 1 94.88 1050 ARG B CA 1
ATOM 17764 C C . ARG B 1 1050 ? -12.172 1.223 -39.625 1 94.88 1050 ARG B C 1
ATOM 17766 O O . ARG B 1 1050 ? -11.055 0.996 -39.156 1 94.88 1050 ARG B O 1
ATOM 17773 N N . ARG B 1 1051 ? -13.227 1.045 -38.906 1 93.62 1051 ARG B N 1
ATOM 17774 C CA . ARG B 1 1051 ? -13.18 0.541 -37.531 1 93.62 1051 ARG B CA 1
ATOM 17775 C C . ARG B 1 1051 ? -12.664 -0.894 -37.5 1 93.62 1051 ARG B C 1
ATOM 17777 O O . ARG B 1 1051 ? -11.773 -1.222 -36.688 1 93.62 1051 ARG B O 1
ATOM 17784 N N . ALA B 1 1052 ? -13.188 -1.733 -38.312 1 95.19 1052 ALA B N 1
ATOM 17785 C CA . ALA B 1 1052 ? -12.758 -3.127 -38.406 1 95.19 1052 ALA B CA 1
ATOM 17786 C C . ALA B 1 1052 ? -11.297 -3.227 -38.812 1 95.19 1052 ALA B C 1
ATOM 17788 O O . ALA B 1 1052 ? -10.531 -4.027 -38.281 1 95.19 1052 ALA B O 1
ATOM 17789 N N . LEU B 1 1053 ? -10.977 -2.387 -39.812 1 96.19 1053 LEU B N 1
ATOM 17790 C CA . LEU B 1 1053 ? -9.602 -2.381 -40.312 1 96.19 1053 LEU B CA 1
ATOM 17791 C C . LEU B 1 1053 ? -8.633 -1.991 -39.188 1 96.19 1053 LEU B C 1
ATOM 17793 O O . LEU B 1 1053 ? -7.605 -2.645 -39 1 96.19 1053 LEU B O 1
ATOM 17797 N N . ASN B 1 1054 ? -9 -0.895 -38.5 1 95.06 1054 ASN B N 1
ATOM 17798 C CA . ASN B 1 1054 ? -8.164 -0.432 -37.406 1 95.06 1054 ASN B CA 1
ATOM 17799 C C . ASN B 1 1054 ? -8.031 -1.499 -36.312 1 95.06 1054 ASN B C 1
ATOM 17801 O O . ASN B 1 1054 ? -6.941 -1.706 -35.781 1 95.06 1054 ASN B O 1
ATOM 17805 N N . THR B 1 1055 ? -9.102 -2.236 -35.969 1 95.56 1055 THR B N 1
ATOM 17806 C CA . THR B 1 1055 ? -9.078 -3.281 -34.969 1 95.56 1055 THR B CA 1
ATOM 17807 C C . THR B 1 1055 ? -8.18 -4.438 -35.375 1 95.56 1055 THR B C 1
ATOM 17809 O O . THR B 1 1055 ? -7.383 -4.938 -34.594 1 95.56 1055 THR B O 1
ATOM 17812 N N . ALA B 1 1056 ? -8.281 -4.805 -36.594 1 97.12 1056 ALA B N 1
ATOM 17813 C CA . ALA B 1 1056 ? -7.484 -5.906 -37.125 1 97.12 1056 ALA B CA 1
ATOM 17814 C C . ALA B 1 1056 ? -5.996 -5.566 -37.125 1 97.12 1056 ALA B C 1
ATOM 17816 O O . ALA B 1 1056 ? -5.176 -6.363 -36.656 1 97.12 1056 ALA B O 1
ATOM 17817 N N . VAL B 1 1057 ? -5.652 -4.383 -37.594 1 96.12 1057 VAL B N 1
ATOM 17818 C CA . VAL B 1 1057 ? -4.258 -3.971 -37.688 1 96.12 1057 VAL B CA 1
ATOM 17819 C C . VAL B 1 1057 ? -3.66 -3.797 -36.312 1 96.12 1057 VAL B C 1
ATOM 17821 O O . VAL B 1 1057 ? -2.484 -4.098 -36.094 1 96.12 1057 VAL B O 1
ATOM 17824 N N . THR B 1 1058 ? -4.508 -3.26 -35.438 1 94.88 1058 THR B N 1
ATOM 17825 C CA . THR B 1 1058 ? -4.047 -3.113 -34.062 1 94.88 1058 THR B CA 1
ATOM 17826 C C . THR B 1 1058 ? -3.629 -4.461 -33.5 1 94.88 1058 THR B C 1
ATOM 17828 O O . THR B 1 1058 ? -2.631 -4.555 -32.781 1 94.88 1058 THR B O 1
ATOM 17831 N N . GLN B 1 1059 ? -4.336 -5.605 -33.781 1 95.75 1059 GLN B N 1
ATOM 17832 C CA . GLN B 1 1059 ? -3.98 -6.941 -33.312 1 95.75 1059 GLN B CA 1
ATOM 17833 C C . GLN B 1 1059 ? -2.684 -7.422 -33.969 1 95.75 1059 GLN B C 1
ATOM 17835 O O . GLN B 1 1059 ? -1.884 -8.109 -33.344 1 95.75 1059 GLN B O 1
ATOM 17840 N N . LEU B 1 1060 ? -2.504 -7.047 -35.188 1 96.44 1060 LEU B N 1
ATOM 17841 C CA . LEU B 1 1060 ? -1.286 -7.398 -35.906 1 96.44 1060 LEU B CA 1
ATOM 17842 C C . LEU B 1 1060 ? -0.067 -6.742 -35.25 1 96.44 1060 LEU B C 1
ATOM 17844 O O . LEU B 1 1060 ? 0.962 -7.391 -35.062 1 96.44 1060 LEU B O 1
ATOM 17848 N N . LEU B 1 1061 ? -0.26 -5.488 -34.875 1 94.69 1061 LEU B N 1
ATOM 17849 C CA . LEU B 1 1061 ? 0.854 -4.719 -34.312 1 94.69 1061 LEU B CA 1
ATOM 17850 C C . LEU B 1 1061 ? 1.098 -5.07 -32.844 1 94.69 1061 LEU B C 1
ATOM 17852 O O . LEU B 1 1061 ? 2.127 -4.703 -32.281 1 94.69 1061 LEU B O 1
ATOM 17856 N N . ALA B 1 1062 ? 0.173 -5.801 -32.281 1 92.62 1062 ALA B N 1
ATOM 17857 C CA . ALA B 1 1062 ? 0.313 -6.195 -30.875 1 92.62 1062 ALA B CA 1
ATOM 17858 C C . ALA B 1 1062 ? 1.29 -7.355 -30.719 1 92.62 1062 ALA B C 1
ATOM 17860 O O . ALA B 1 1062 ? 1.854 -7.57 -29.641 1 92.62 1062 ALA B O 1
ATOM 17861 N N . VAL B 1 1063 ? 1.58 -8.141 -31.766 1 93 1063 VAL B N 1
ATOM 17862 C CA . VAL B 1 1063 ? 2.521 -9.258 -31.719 1 93 1063 VAL B CA 1
ATOM 17863 C C . VAL B 1 1063 ? 3.914 -8.773 -32.125 1 93 1063 VAL B C 1
ATOM 17865 O O . VAL B 1 1063 ? 4.066 -7.695 -32.688 1 93 1063 VAL B O 1
ATOM 17868 N N . GLU B 1 1064 ? 4.984 -9.523 -31.734 1 90.69 1064 GLU B N 1
ATOM 17869 C CA . GLU B 1 1064 ? 6.332 -9.242 -32.219 1 90.69 1064 GLU B CA 1
ATOM 17870 C C . GLU B 1 1064 ? 6.508 -9.703 -33.656 1 90.69 1064 GLU B C 1
ATOM 17872 O O . GLU B 1 1064 ? 7.027 -10.797 -33.906 1 90.69 1064 GLU B O 1
ATOM 17877 N N . VAL B 1 1065 ? 6.262 -8.844 -34.531 1 93.06 1065 VAL B N 1
ATOM 17878 C CA . VAL B 1 1065 ? 6.105 -9.164 -35.938 1 93.06 1065 VAL B CA 1
ATOM 17879 C C . VAL B 1 1065 ? 7.371 -9.836 -36.469 1 93.06 1065 VAL B C 1
ATOM 17881 O O . VAL B 1 1065 ? 7.301 -10.805 -37.219 1 93.06 1065 VAL B O 1
ATOM 17884 N N . LYS B 1 1066 ? 8.547 -9.5 -36.031 1 89.19 1066 LYS B N 1
ATOM 17885 C CA . LYS B 1 1066 ? 9.797 -10 -36.594 1 89.19 1066 LYS B CA 1
ATOM 17886 C C . LYS B 1 1066 ? 10.195 -11.328 -35.969 1 89.19 1066 LYS B C 1
ATOM 17888 O O . LYS B 1 1066 ? 11.219 -11.922 -36.312 1 89.19 1066 LYS B O 1
ATOM 17893 N N . SER B 1 1067 ? 9.367 -11.883 -35.094 1 88.88 1067 SER B N 1
ATOM 17894 C CA . SER B 1 1067 ? 9.672 -13.141 -34.438 1 88.88 1067 SER B CA 1
ATOM 17895 C C . SER B 1 1067 ? 9.328 -14.344 -35.312 1 88.88 1067 SER B C 1
ATOM 17897 O O . SER B 1 1067 ? 9.812 -15.445 -35.062 1 88.88 1067 SER B O 1
ATOM 17899 N N . ARG B 1 1068 ? 8.5 -14.086 -36.375 1 91.69 1068 ARG B N 1
ATOM 17900 C CA . ARG B 1 1068 ? 8.109 -15.148 -37.281 1 91.69 1068 ARG B CA 1
ATOM 17901 C C . ARG B 1 1068 ? 8.031 -14.641 -38.719 1 91.69 1068 ARG B C 1
ATOM 17903 O O . ARG B 1 1068 ? 7.621 -13.5 -38.938 1 91.69 1068 ARG B O 1
ATOM 17910 N N . ALA B 1 1069 ? 8.281 -15.484 -39.594 1 91.94 1069 ALA B N 1
ATOM 17911 C CA . ALA B 1 1069 ? 8.195 -15.133 -41 1 91.94 1069 ALA B CA 1
ATOM 17912 C C . ALA B 1 1069 ? 6.754 -14.859 -41.406 1 91.94 1069 ALA B C 1
ATOM 17914 O O . ALA B 1 1069 ? 6.496 -13.961 -42.219 1 91.94 1069 ALA B O 1
ATOM 17915 N N . SER B 1 1070 ? 5.84 -15.625 -40.875 1 93.5 1070 SER B N 1
ATOM 17916 C CA . SER B 1 1070 ? 4.426 -15.445 -41.219 1 93.5 1070 SER B CA 1
ATOM 17917 C C . SER B 1 1070 ? 3.912 -14.094 -40.719 1 93.5 1070 SER B C 1
ATOM 17919 O O . SER B 1 1070 ? 3.133 -13.438 -41.406 1 93.5 1070 SER B O 1
ATOM 17921 N N . TYR B 1 1071 ? 4.32 -13.672 -39.562 1 94.25 1071 TYR B N 1
ATOM 17922 C CA . TYR B 1 1071 ? 3.912 -12.367 -39.062 1 94.25 1071 TYR B CA 1
ATOM 17923 C C . TYR B 1 1071 ? 4.426 -11.25 -39.969 1 94.25 1071 TYR B C 1
ATOM 17925 O O . TYR B 1 1071 ? 3.709 -10.281 -40.25 1 94.25 1071 TYR B O 1
ATOM 17933 N N . MET B 1 1072 ? 5.633 -11.367 -40.438 1 93.31 1072 MET B N 1
ATOM 17934 C CA . MET B 1 1072 ? 6.207 -10.383 -41.344 1 93.31 1072 MET B CA 1
ATOM 17935 C C . MET B 1 1072 ? 5.422 -10.32 -42.656 1 93.31 1072 MET B C 1
ATOM 17937 O O . MET B 1 1072 ? 5.18 -9.234 -43.188 1 93.31 1072 MET B O 1
ATOM 17941 N N . GLN B 1 1073 ? 5.023 -11.508 -43.062 1 94.69 1073 GLN B N 1
ATOM 17942 C CA . GLN B 1 1073 ? 4.211 -11.562 -44.281 1 94.69 1073 GLN B CA 1
ATOM 17943 C C . GLN B 1 1073 ? 2.863 -10.875 -44.062 1 94.69 1073 GLN B C 1
ATOM 17945 O O . GLN B 1 1073 ? 2.361 -10.188 -44.938 1 94.69 1073 GLN B O 1
ATOM 17950 N N . ALA B 1 1074 ? 2.312 -11.109 -42.906 1 96.38 1074 ALA B N 1
ATOM 17951 C CA . ALA B 1 1074 ? 1.054 -10.453 -42.562 1 96.38 1074 ALA B CA 1
ATOM 17952 C C . ALA B 1 1074 ? 1.216 -8.938 -42.531 1 96.38 1074 ALA B C 1
ATOM 17954 O O . ALA B 1 1074 ? 0.359 -8.203 -43.031 1 96.38 1074 ALA B O 1
ATOM 17955 N N . ALA B 1 1075 ? 2.268 -8.453 -41.969 1 96 1075 ALA B N 1
ATOM 17956 C CA . ALA B 1 1075 ? 2.529 -7.02 -41.906 1 96 1075 ALA B CA 1
ATOM 17957 C C . ALA B 1 1075 ? 2.74 -6.438 -43.312 1 96 1075 ALA B C 1
ATOM 17959 O O . ALA B 1 1075 ? 2.293 -5.324 -43.594 1 96 1075 ALA B O 1
ATOM 17960 N N . ARG B 1 1076 ? 3.373 -7.164 -44.25 1 95.75 1076 ARG B N 1
ATOM 17961 C CA . ARG B 1 1076 ? 3.572 -6.727 -45.625 1 95.75 1076 ARG B CA 1
ATOM 17962 C C . ARG B 1 1076 ? 2.246 -6.656 -46.375 1 95.75 1076 ARG B C 1
ATOM 17964 O O . ARG B 1 1076 ? 2.031 -5.75 -47.156 1 95.75 1076 ARG B O 1
ATOM 17971 N N . ALA B 1 1077 ? 1.428 -7.637 -46.062 1 96 1077 ALA B N 1
ATOM 17972 C CA . ALA B 1 1077 ? 0.092 -7.605 -46.656 1 96 1077 ALA B CA 1
ATOM 17973 C C . ALA B 1 1077 ? -0.675 -6.363 -46.219 1 96 1077 ALA B C 1
ATOM 17975 O O . ALA B 1 1077 ? -1.316 -5.695 -47.031 1 96 1077 ALA B O 1
ATOM 17976 N N . ALA B 1 1078 ? -0.632 -6.102 -44.938 1 96.56 1078 ALA B N 1
ATOM 17977 C CA . ALA B 1 1078 ? -1.288 -4.91 -44.406 1 96.56 1078 ALA B CA 1
ATOM 17978 C C . ALA B 1 1078 ? -0.706 -3.641 -45.031 1 96.56 1078 ALA B C 1
ATOM 17980 O O . ALA B 1 1078 ? -1.443 -2.707 -45.344 1 96.56 1078 ALA B O 1
ATOM 17981 N N . GLU B 1 1079 ? 0.601 -3.594 -45.25 1 95.88 1079 GLU B N 1
ATOM 17982 C CA . GLU B 1 1079 ? 1.276 -2.465 -45.875 1 95.88 1079 GLU B CA 1
ATOM 17983 C C . GLU B 1 1079 ? 0.712 -2.193 -47.281 1 95.88 1079 GLU B C 1
ATOM 17985 O O . GLU B 1 1079 ? 0.439 -1.044 -47.625 1 95.88 1079 GLU B O 1
ATOM 17990 N N . ARG B 1 1080 ? 0.528 -3.225 -48.031 1 95.38 1080 ARG B N 1
ATOM 17991 C CA . ARG B 1 1080 ? 0.052 -3.082 -49.375 1 95.38 1080 ARG B CA 1
ATOM 17992 C C . ARG B 1 1080 ? -1.371 -2.535 -49.406 1 95.38 1080 ARG B C 1
ATOM 17994 O O . ARG B 1 1080 ? -1.685 -1.654 -50.219 1 95.38 1080 ARG B O 1
ATOM 18001 N N . VAL B 1 1081 ? -2.172 -2.982 -48.531 1 96.62 1081 VAL B N 1
ATOM 18002 C CA . VAL B 1 1081 ? -3.562 -2.543 -48.469 1 96.62 1081 VAL B CA 1
ATOM 18003 C C . VAL B 1 1081 ? -3.633 -1.094 -48 1 96.62 1081 VAL B C 1
ATOM 18005 O O . VAL B 1 1081 ? -4.352 -0.277 -48.594 1 96.62 1081 VAL B O 1
ATOM 18008 N N . LEU B 1 1082 ? -2.912 -0.75 -47 1 96.06 1082 LEU B N 1
ATOM 18009 C CA . LEU B 1 1082 ? -2.965 0.572 -46.406 1 96.06 1082 LEU B CA 1
ATOM 18010 C C . LEU B 1 1082 ? -2.326 1.619 -47.312 1 96.06 1082 LEU B C 1
ATOM 18012 O O . LEU B 1 1082 ? -2.701 2.793 -47.25 1 96.06 1082 LEU B O 1
ATOM 18016 N N . SER B 1 1083 ? -1.337 1.23 -48.188 1 94.38 1083 SER B N 1
ATOM 18017 C CA . SER B 1 1083 ? -0.619 2.158 -49.062 1 94.38 1083 SER B CA 1
ATOM 18018 C C . SER B 1 1083 ? -1.528 2.703 -50.156 1 94.38 1083 SER B C 1
ATOM 18020 O O . SER B 1 1083 ? -1.23 3.734 -50.75 1 94.38 1083 SER B O 1
ATOM 18022 N N . ARG B 1 1084 ? -2.691 2.164 -50.312 1 93.94 1084 ARG B N 1
ATOM 18023 C CA . ARG B 1 1084 ? -3.582 2.543 -51.406 1 93.94 1084 ARG B CA 1
ATOM 18024 C C . ARG B 1 1084 ? -4.41 3.771 -51.031 1 93.94 1084 ARG B C 1
ATOM 18026 O O . ARG B 1 1084 ? -4.973 4.434 -51.906 1 93.94 1084 ARG B O 1
ATOM 18033 N N . ASP B 1 1085 ? -4.5 4.086 -49.781 1 94.38 1085 ASP B N 1
ATOM 18034 C CA . ASP B 1 1085 ? -5.27 5.227 -49.312 1 94.38 1085 ASP B CA 1
ATOM 18035 C C . ASP B 1 1085 ? -4.418 6.113 -48.406 1 94.38 1085 ASP B C 1
ATOM 18037 O O . ASP B 1 1085 ? -4.051 5.711 -47.281 1 94.38 1085 ASP B O 1
ATOM 18041 N N . SER B 1 1086 ? -4.273 7.344 -48.844 1 93.69 1086 SER B N 1
ATOM 18042 C CA . SER B 1 1086 ? -3.395 8.258 -48.125 1 93.69 1086 SER B CA 1
ATOM 18043 C C . SER B 1 1086 ? -3.965 8.617 -46.75 1 93.69 1086 SER B C 1
ATOM 18045 O O . SER B 1 1086 ? -3.23 9.047 -45.875 1 93.69 1086 SER B O 1
ATOM 18047 N N . ARG B 1 1087 ? -5.234 8.383 -46.562 1 93.69 1087 ARG B N 1
ATOM 18048 C CA . ARG B 1 1087 ? -5.891 8.695 -45.281 1 93.69 1087 ARG B CA 1
ATOM 180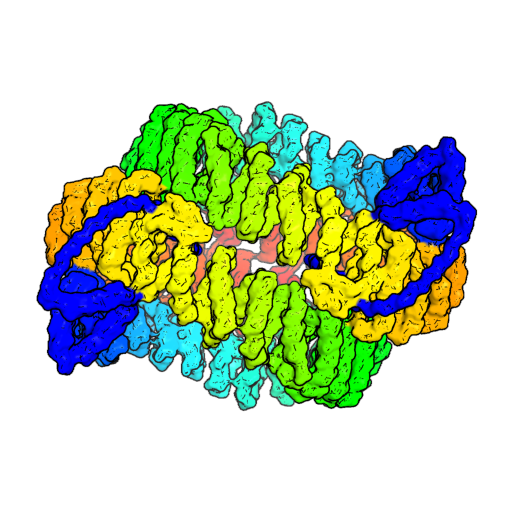49 C C . ARG B 1 1087 ? -5.449 7.727 -44.188 1 93.69 1087 ARG B C 1
ATOM 18051 O O . ARG B 1 1087 ? -5.625 8 -43 1 93.69 1087 ARG B O 1
ATOM 18058 N N . LEU B 1 1088 ? -4.824 6.605 -44.5 1 95.56 1088 LEU B N 1
ATOM 18059 C CA . LEU B 1 1088 ? -4.414 5.574 -43.562 1 95.56 1088 LEU B CA 1
ATOM 18060 C C . LEU B 1 1088 ? -2.904 5.602 -43.344 1 95.56 1088 LEU B C 1
ATOM 18062 O O . LEU B 1 1088 ? -2.322 4.621 -42.875 1 95.56 1088 LEU B O 1
ATOM 18066 N N . ALA B 1 1089 ? -2.279 6.695 -43.656 1 95.69 1089 ALA B N 1
ATOM 18067 C CA . ALA B 1 1089 ? -0.828 6.855 -43.594 1 95.69 1089 ALA B CA 1
ATOM 18068 C C . ALA B 1 1089 ? -0.272 6.504 -42.219 1 95.69 1089 ALA B C 1
ATOM 18070 O O . ALA B 1 1089 ? 0.763 5.844 -42.125 1 95.69 1089 ALA B O 1
ATOM 18071 N N . PRO B 1 1090 ? -0.935 6.969 -41.094 1 94.81 1090 PRO B N 1
ATOM 18072 C CA . PRO B 1 1090 ? -0.379 6.629 -39.781 1 94.81 1090 PRO B CA 1
ATOM 18073 C C . PRO B 1 1090 ? -0.281 5.121 -39.562 1 94.81 1090 PRO B C 1
ATOM 18075 O O . PRO B 1 1090 ? 0.749 4.629 -39.094 1 94.81 1090 PRO B O 1
ATOM 18078 N N . LEU B 1 1091 ? -1.299 4.336 -39.969 1 95.19 1091 LEU B N 1
ATOM 18079 C CA . LEU B 1 1091 ? -1.286 2.887 -39.812 1 95.19 1091 LEU B CA 1
ATOM 18080 C C . LEU B 1 1091 ? -0.269 2.254 -40.75 1 95.19 1091 LEU B C 1
ATOM 18082 O O . LEU B 1 1091 ? 0.394 1.278 -40.406 1 95.19 1091 LEU B O 1
ATOM 18086 N N . TYR B 1 1092 ? -0.237 2.859 -42.062 1 95.81 1092 TYR B N 1
ATOM 18087 C CA . TYR B 1 1092 ? 0.714 2.4 -43.062 1 95.81 1092 TYR B CA 1
ATOM 18088 C C . TYR B 1 1092 ? 2.141 2.459 -42.531 1 95.81 1092 TYR B C 1
ATOM 18090 O O . TYR B 1 1092 ? 2.885 1.479 -42.625 1 95.81 1092 TYR B O 1
ATOM 18098 N N . ILE B 1 1093 ? 2.518 3.516 -41.812 1 96.38 1093 ILE B N 1
ATOM 18099 C CA . ILE B 1 1093 ? 3.863 3.732 -41.281 1 96.38 1093 ILE B CA 1
ATOM 18100 C C . ILE B 1 1093 ? 4.16 2.725 -40.188 1 96.38 1093 ILE B C 1
ATOM 18102 O O . ILE B 1 1093 ? 5.258 2.168 -40.125 1 96.38 1093 ILE B O 1
ATOM 18106 N N . GLN B 1 1094 ? 3.207 2.467 -39.312 1 94.94 1094 GLN B N 1
ATOM 18107 C CA . GLN B 1 1094 ? 3.389 1.513 -38.219 1 94.94 1094 GLN B CA 1
ATOM 18108 C C . GLN B 1 1094 ? 3.621 0.104 -38.75 1 94.94 1094 GLN B C 1
ATOM 18110 O O . GLN B 1 1094 ? 4.465 -0.631 -38.25 1 94.94 1094 GLN B O 1
ATOM 18115 N N . CYS B 1 1095 ? 2.896 -0.227 -39.812 1 95.81 1095 CYS B N 1
ATOM 18116 C CA . CYS B 1 1095 ? 3.053 -1.55 -40.406 1 95.81 1095 CYS B CA 1
ATOM 18117 C C . CYS B 1 1095 ? 4.395 -1.673 -41.125 1 95.81 1095 CYS B C 1
ATOM 18119 O O . CYS B 1 1095 ? 5.02 -2.734 -41.094 1 95.81 1095 CYS B O 1
ATOM 18121 N N . VAL B 1 1096 ? 4.867 -0.607 -41.75 1 95.31 1096 VAL B N 1
ATOM 18122 C CA . VAL B 1 1096 ? 6.152 -0.618 -42.438 1 95.31 1096 VAL B CA 1
ATOM 18123 C C . VAL B 1 1096 ? 7.277 -0.846 -41.438 1 95.31 1096 VAL B C 1
ATOM 18125 O O . VAL B 1 1096 ? 8.18 -1.649 -41.656 1 95.31 1096 VAL B O 1
ATOM 18128 N N . MET B 1 1097 ? 7.18 -0.14 -40.344 1 93.31 1097 MET B N 1
ATOM 18129 C CA . MET B 1 1097 ? 8.188 -0.297 -39.281 1 93.31 1097 MET B CA 1
ATOM 18130 C C . MET B 1 1097 ? 8.219 -1.733 -38.781 1 93.31 1097 MET B C 1
ATOM 18132 O O . MET B 1 1097 ? 9.289 -2.273 -38.5 1 93.31 1097 MET B O 1
ATOM 18136 N N . ALA B 1 1098 ? 7.051 -2.334 -38.625 1 91.56 1098 ALA B N 1
ATOM 18137 C CA . ALA B 1 1098 ? 6.953 -3.693 -38.094 1 91.56 1098 ALA B CA 1
ATOM 18138 C C . ALA B 1 1098 ? 7.531 -4.703 -39.094 1 91.56 1098 ALA B C 1
ATOM 18140 O O . ALA B 1 1098 ? 8.148 -5.691 -38.688 1 91.56 1098 ALA B O 1
ATOM 18141 N N . ALA B 1 1099 ? 7.457 -4.465 -40.406 1 91.56 1099 ALA B N 1
ATOM 18142 C CA . ALA B 1 1099 ? 7.77 -5.457 -41.438 1 91.56 1099 ALA B CA 1
ATOM 18143 C C . ALA B 1 1099 ? 9.188 -5.27 -41.969 1 91.56 1099 ALA B C 1
ATOM 18145 O O . ALA B 1 1099 ? 9.805 -6.223 -42.438 1 91.56 1099 ALA B O 1
ATOM 18146 N N . ARG B 1 1100 ? 9.672 -4.051 -41.938 1 92.69 1100 ARG B N 1
ATOM 18147 C CA . ARG B 1 1100 ? 10.891 -3.766 -42.688 1 92.69 1100 ARG B CA 1
ATOM 18148 C C . ARG B 1 1100 ? 12.016 -3.316 -41.781 1 92.69 1100 ARG B C 1
ATOM 18150 O O . ARG B 1 1100 ? 11.805 -3.158 -40.562 1 92.69 1100 ARG B O 1
ATOM 18157 N N . SER B 1 1101 ? 13.234 -3.283 -42.375 1 91.75 1101 SER B N 1
ATOM 18158 C CA . SER B 1 1101 ? 14.391 -2.791 -41.656 1 91.75 1101 SER B CA 1
ATOM 18159 C C . SER B 1 1101 ? 14.336 -1.275 -41.469 1 91.75 1101 SER B C 1
ATOM 18161 O O . SER B 1 1101 ? 13.609 -0.592 -42.219 1 91.75 1101 SER B O 1
ATOM 18163 N N . PRO B 1 1102 ? 15.008 -0.699 -40.594 1 92.69 1102 PRO B N 1
ATOM 18164 C CA . PRO B 1 1102 ? 14.992 0.747 -40.344 1 92.69 1102 PRO B CA 1
ATOM 18165 C C . PRO B 1 1102 ? 15.43 1.549 -41.562 1 92.69 1102 PRO B C 1
ATOM 18167 O O . PRO B 1 1102 ? 14.883 2.617 -41.844 1 92.69 1102 PRO B O 1
ATOM 18170 N N . LEU B 1 1103 ? 16.391 1.054 -42.344 1 94.38 1103 LEU B N 1
ATOM 18171 C CA . LEU B 1 1103 ? 16.844 1.775 -43.531 1 94.38 1103 LEU B CA 1
ATOM 18172 C C . LEU B 1 1103 ? 15.773 1.775 -44.625 1 94.38 1103 LEU B C 1
ATOM 18174 O O . LEU B 1 1103 ? 15.602 2.77 -45.344 1 94.38 1103 LEU B O 1
ATOM 18178 N N . GLU B 1 1104 ? 15.086 0.623 -44.688 1 94.75 1104 GLU B N 1
ATOM 18179 C CA . GLU B 1 1104 ? 13.969 0.572 -45.656 1 94.75 1104 GLU B CA 1
ATOM 18180 C C . GLU B 1 1104 ? 12.844 1.503 -45.219 1 94.75 1104 GLU B C 1
ATOM 18182 O O . GLU B 1 1104 ? 12.172 2.109 -46.062 1 94.75 1104 GLU B O 1
ATOM 18187 N N . LEU B 1 1105 ? 12.641 1.534 -43.969 1 95.38 1105 LEU B N 1
ATOM 18188 C CA . LEU B 1 1105 ? 11.664 2.475 -43.438 1 95.38 1105 LEU B CA 1
ATOM 18189 C C . LEU B 1 1105 ? 12.039 3.91 -43.781 1 95.38 1105 LEU B C 1
ATOM 18191 O O . LEU B 1 1105 ? 11.188 4.695 -44.188 1 95.38 1105 LEU B O 1
ATOM 18195 N N . ALA B 1 1106 ? 13.359 4.266 -43.656 1 96.81 1106 ALA B N 1
ATOM 18196 C CA . ALA B 1 1106 ? 13.828 5.609 -43.969 1 96.81 1106 ALA B CA 1
ATOM 18197 C C . ALA B 1 1106 ? 13.57 5.938 -45.438 1 96.81 1106 ALA B C 1
ATOM 18199 O O . ALA B 1 1106 ? 13.133 7.043 -45.781 1 96.81 1106 ALA B O 1
ATOM 18200 N N . GLU B 1 1107 ? 13.812 4.945 -46.281 1 96.5 1107 GLU B N 1
ATOM 18201 C CA . GLU B 1 1107 ? 13.57 5.145 -47.719 1 96.5 1107 GLU B CA 1
ATOM 18202 C C . GLU B 1 1107 ? 12.086 5.379 -48 1 96.5 1107 GLU B C 1
ATOM 18204 O O . GLU B 1 1107 ? 11.734 6.238 -48.812 1 96.5 1107 GLU B O 1
ATOM 18209 N N . THR B 1 1108 ? 11.273 4.617 -47.344 1 96.44 1108 THR B N 1
ATOM 18210 C CA . THR B 1 1108 ? 9.828 4.754 -47.5 1 96.44 1108 THR B CA 1
ATOM 18211 C C . THR B 1 1108 ? 9.367 6.125 -47.031 1 96.44 1108 THR B C 1
ATOM 18213 O O . THR B 1 1108 ? 8.531 6.77 -47.656 1 96.44 1108 THR B O 1
ATOM 18216 N N . LEU B 1 1109 ? 9.883 6.609 -45.906 1 97.12 1109 LEU B N 1
ATOM 18217 C CA . LEU B 1 1109 ? 9.484 7.898 -45.344 1 97.12 1109 LEU B CA 1
ATOM 18218 C C . LEU B 1 1109 ? 9.938 9.039 -46.25 1 97.12 1109 LEU B C 1
ATOM 18220 O O . LEU B 1 1109 ? 9.227 10.039 -46.406 1 97.12 1109 LEU B O 1
ATOM 18224 N N . VAL B 1 1110 ? 11.156 8.961 -46.938 1 97.5 1110 VAL B N 1
ATOM 18225 C CA . VAL B 1 1110 ? 11.648 9.961 -47.875 1 97.5 1110 VAL B CA 1
ATOM 18226 C C . VAL B 1 1110 ? 10.719 10.055 -49.094 1 97.5 1110 VAL B C 1
ATOM 18228 O O . VAL B 1 1110 ? 10.328 11.148 -49.5 1 97.5 1110 VAL B O 1
ATOM 18231 N N . GLN B 1 1111 ? 10.32 8.922 -49.531 1 96.38 1111 GLN B N 1
ATOM 18232 C CA . GLN B 1 1111 ? 9.43 8.883 -50.688 1 96.38 1111 GLN B CA 1
ATOM 18233 C C . GLN B 1 1111 ? 8.062 9.477 -50.344 1 96.38 1111 GLN B C 1
ATOM 18235 O O . GLN B 1 1111 ? 7.5 10.25 -51.125 1 96.38 1111 GLN B O 1
ATOM 18240 N N . MET B 1 1112 ? 7.562 9.156 -49.188 1 96.31 1112 MET B N 1
ATOM 18241 C CA . MET B 1 1112 ? 6.281 9.688 -48.719 1 96.31 1112 MET B CA 1
ATOM 18242 C C . MET B 1 1112 ? 6.352 11.195 -48.531 1 96.31 1112 MET B C 1
ATOM 18244 O O . MET B 1 1112 ? 5.418 11.914 -48.875 1 96.31 1112 MET B O 1
ATOM 18248 N N . GLY B 1 1113 ? 7.469 11.664 -47.938 1 96 1113 GLY B N 1
ATOM 18249 C CA . GLY B 1 1113 ? 7.652 13.086 -47.719 1 96 1113 GLY B CA 1
ATOM 18250 C C . GLY B 1 1113 ? 7.719 13.883 -49 1 96 1113 GLY B C 1
ATOM 18251 O O . GLY B 1 1113 ? 7.086 14.938 -49.125 1 96 1113 GLY B O 1
ATOM 18252 N N . GLU B 1 1114 ? 8.406 13.398 -49.969 1 95.81 1114 GLU B N 1
ATOM 18253 C CA . GLU B 1 1114 ? 8.547 14.07 -51.25 1 95.81 1114 GLU B CA 1
ATOM 18254 C C . GLU B 1 1114 ? 7.238 14.047 -52.031 1 95.81 1114 GLU B C 1
ATOM 18256 O O . GLU B 1 1114 ? 6.973 14.938 -52.844 1 95.81 1114 GLU B O 1
ATOM 18261 N N . ALA B 1 1115 ? 6.379 13.031 -51.688 1 94.88 1115 ALA B N 1
ATOM 18262 C CA . ALA B 1 1115 ? 5.059 12.945 -52.312 1 94.88 1115 ALA B CA 1
ATOM 18263 C C . ALA B 1 1115 ? 4.027 13.75 -51.531 1 94.88 1115 ALA B C 1
ATOM 18265 O O . ALA B 1 1115 ? 2.855 13.812 -51.906 1 94.88 1115 ALA B O 1
ATOM 18266 N N . GLY B 1 1116 ? 4.387 14.344 -50.344 1 92.06 1116 GLY B N 1
ATOM 18267 C CA . GLY B 1 1116 ? 3.498 15.156 -49.531 1 92.06 1116 GLY B CA 1
ATOM 18268 C C . GLY B 1 1116 ? 2.539 14.336 -48.719 1 92.06 1116 GLY B C 1
ATOM 18269 O O . GLY B 1 1116 ? 1.461 14.805 -48.344 1 92.06 1116 GLY B O 1
ATOM 18270 N N . LEU B 1 1117 ? 2.9 13.117 -48.438 1 94.19 1117 LEU B N 1
ATOM 18271 C CA . LEU B 1 1117 ? 1.996 12.203 -47.719 1 94.19 1117 LEU B CA 1
ATOM 18272 C C . LEU B 1 1117 ? 2.32 12.141 -46.25 1 94.19 1117 LEU B C 1
ATOM 18274 O O . LEU B 1 1117 ? 1.619 11.477 -45.469 1 94.19 1117 LEU B O 1
ATOM 18278 N N . LEU B 1 1118 ? 3.342 12.875 -45.781 1 95.5 1118 LEU B N 1
ATOM 18279 C CA . LEU B 1 1118 ? 3.709 12.891 -44.344 1 95.5 1118 LEU B CA 1
ATOM 18280 C C . LEU B 1 1118 ? 3.037 14.055 -43.625 1 95.5 1118 LEU B C 1
ATOM 18282 O O . LEU B 1 1118 ? 3.715 14.938 -43.125 1 95.5 1118 LEU B O 1
ATOM 18286 N N . HIS B 1 1119 ? 1.755 13.984 -43.594 1 93.5 1119 HIS B N 1
ATOM 18287 C CA . HIS B 1 1119 ? 1.014 15.016 -42.875 1 93.5 1119 HIS B CA 1
ATOM 18288 C C . HIS B 1 1119 ? 1.179 14.859 -41.375 1 93.5 1119 HIS B C 1
ATOM 18290 O O . HIS B 1 1119 ? 1.903 13.977 -40.906 1 93.5 1119 HIS B O 1
ATOM 18296 N N . ALA B 1 1120 ? 0.536 15.656 -40.562 1 93.75 1120 ALA B N 1
ATOM 18297 C CA . ALA B 1 1120 ? 0.79 15.797 -39.125 1 93.75 1120 ALA B CA 1
ATOM 18298 C C . ALA B 1 1120 ? 0.559 14.484 -38.406 1 93.75 1120 ALA B C 1
ATOM 18300 O O . ALA B 1 1120 ? 1.344 14.102 -37.531 1 93.75 1120 ALA B O 1
ATOM 18301 N N . ASP B 1 1121 ? -0.495 13.734 -38.656 1 94.19 1121 ASP B N 1
ATOM 18302 C CA . ASP B 1 1121 ? -0.789 12.477 -38 1 94.19 1121 ASP B CA 1
ATOM 18303 C C . ASP B 1 1121 ? 0.222 11.398 -38.375 1 94.19 1121 ASP B C 1
ATOM 18305 O O . ASP B 1 1121 ? 0.571 10.547 -37.562 1 94.19 1121 ASP B O 1
ATOM 18309 N N . ALA B 1 1122 ? 0.605 11.398 -39.625 1 95.88 1122 ALA B N 1
ATOM 18310 C CA . ALA B 1 1122 ? 1.65 10.484 -40.094 1 95.88 1122 ALA B CA 1
ATOM 18311 C C . ALA B 1 1122 ? 2.965 10.75 -39.344 1 95.88 1122 ALA B C 1
ATOM 18313 O O . ALA B 1 1122 ? 3.672 9.82 -38.969 1 95.88 1122 ALA B O 1
ATOM 18314 N N . LEU B 1 1123 ? 3.234 12.031 -39.25 1 95.44 1123 LEU B N 1
ATOM 18315 C CA . LEU B 1 1123 ? 4.449 12.398 -38.531 1 95.44 1123 LEU B CA 1
ATOM 18316 C C . LEU B 1 1123 ? 4.379 11.93 -37.062 1 95.44 1123 LEU B C 1
ATOM 18318 O O . LEU B 1 1123 ? 5.391 11.508 -36.5 1 95.44 1123 LEU B O 1
ATOM 18322 N N . GLU B 1 1124 ? 3.234 12.133 -36.469 1 93.62 1124 GLU B N 1
ATOM 18323 C CA . GLU B 1 1124 ? 3.082 11.641 -35.094 1 93.62 1124 GLU B CA 1
ATOM 18324 C C . GLU B 1 1124 ? 3.328 10.141 -35.031 1 93.62 1124 GLU B C 1
ATOM 18326 O O . GLU B 1 1124 ? 3.908 9.641 -34.062 1 93.62 1124 GLU B O 1
ATOM 18331 N N . ALA B 1 1125 ? 2.838 9.359 -35.938 1 95.38 1125 ALA B N 1
ATOM 18332 C CA . ALA B 1 1125 ? 3.113 7.926 -36.031 1 95.38 1125 ALA B CA 1
ATOM 18333 C C . ALA B 1 1125 ? 4.609 7.66 -36.156 1 95.38 1125 ALA B C 1
ATOM 18335 O O . ALA B 1 1125 ? 5.125 6.703 -35.562 1 95.38 1125 ALA B O 1
ATOM 18336 N N . CYS B 1 1126 ? 5.301 8.508 -36.938 1 96.5 1126 CYS B N 1
ATOM 18337 C CA . CYS B 1 1126 ? 6.75 8.391 -37.062 1 96.5 1126 CYS B CA 1
ATOM 18338 C C . CYS B 1 1126 ? 7.441 8.57 -35.719 1 96.5 1126 CYS B C 1
ATOM 18340 O O . CYS B 1 1126 ? 8.383 7.84 -35.406 1 96.5 1126 CYS B O 1
ATOM 18342 N N . ARG B 1 1127 ? 6.965 9.617 -35.031 1 94.38 1127 ARG B N 1
ATOM 18343 C CA . ARG B 1 1127 ? 7.539 9.844 -33.719 1 94.38 1127 ARG B CA 1
ATOM 18344 C C . ARG B 1 1127 ? 7.438 8.602 -32.844 1 94.38 1127 ARG B C 1
ATOM 18346 O O . ARG B 1 1127 ? 8.414 8.203 -32.219 1 94.38 1127 ARG B O 1
ATOM 18353 N N . LEU B 1 1128 ? 6.254 7.922 -32.844 1 92.69 1128 LEU B N 1
ATOM 18354 C CA . LEU B 1 1128 ? 6.02 6.711 -32.094 1 92.69 1128 LEU B CA 1
ATOM 18355 C C . LEU B 1 1128 ? 6.93 5.578 -32.562 1 92.69 1128 LEU B C 1
ATOM 18357 O O . LEU B 1 1128 ? 7.547 4.895 -31.734 1 92.69 1128 LEU B O 1
ATOM 18361 N N . VAL B 1 1129 ? 7.047 5.414 -33.781 1 93.88 1129 VAL B N 1
ATOM 18362 C CA . VAL B 1 1129 ? 7.816 4.328 -34.406 1 93.88 1129 VAL B CA 1
ATOM 18363 C C . VAL B 1 1129 ? 9.305 4.523 -34.094 1 93.88 1129 VAL B C 1
ATOM 18365 O O . VAL B 1 1129 ? 10.008 3.564 -33.781 1 93.88 1129 VAL B O 1
ATOM 18368 N N . VAL B 1 1130 ? 9.805 5.766 -34.156 1 94.19 1130 VAL B N 1
ATOM 18369 C CA . VAL B 1 1130 ? 11.211 6.062 -33.938 1 94.19 1130 VAL B CA 1
ATOM 18370 C C . VAL B 1 1130 ? 11.594 5.727 -32.5 1 94.19 1130 VAL B C 1
ATOM 18372 O O . VAL B 1 1130 ? 12.695 5.234 -32.25 1 94.19 1130 VAL B O 1
ATOM 18375 N N . SER B 1 1131 ? 10.719 6.016 -31.625 1 91.81 1131 SER B N 1
ATOM 18376 C CA . SER B 1 1131 ? 10.992 5.77 -30.219 1 91.81 1131 SER B CA 1
ATOM 18377 C C . SER B 1 1131 ? 11.18 4.277 -29.953 1 91.81 1131 SER B C 1
ATOM 18379 O O . SER B 1 1131 ? 11.797 3.898 -28.953 1 91.81 1131 SER B O 1
ATOM 18381 N N . MET B 1 1132 ? 10.766 3.33 -30.891 1 89.5 1132 MET B N 1
ATOM 18382 C CA . MET B 1 1132 ? 10.82 1.886 -30.672 1 89.5 1132 MET B CA 1
ATOM 18383 C C . MET B 1 1132 ? 11.984 1.271 -31.453 1 89.5 1132 MET B C 1
ATOM 18385 O O . MET B 1 1132 ? 12.258 0.078 -31.312 1 89.5 1132 MET B O 1
ATOM 18389 N N . LEU B 1 1133 ? 12.711 2.029 -32.188 1 91.62 1133 LEU B N 1
ATOM 18390 C CA . LEU B 1 1133 ? 13.766 1.518 -33.062 1 91.62 1133 LEU B CA 1
ATOM 18391 C C . LEU B 1 1133 ? 15.023 1.209 -32.25 1 91.62 1133 LEU B C 1
ATOM 18393 O O . LEU B 1 1133 ? 15.312 1.878 -31.266 1 91.62 1133 LEU B O 1
ATOM 18397 N N . PRO B 1 1134 ? 15.75 0.16 -32.719 1 87 1134 PRO B N 1
ATOM 18398 C CA . PRO B 1 1134 ? 17.047 -0.127 -32.094 1 87 1134 PRO B CA 1
ATOM 18399 C C . PRO B 1 1134 ? 18.078 0.974 -32.312 1 87 1134 PRO B C 1
ATOM 18401 O O . PRO B 1 1134 ? 18.125 1.551 -33.406 1 87 1134 PRO B O 1
ATOM 18404 N N . LYS B 1 1135 ? 18.984 1.257 -31.516 1 86.5 1135 LYS B N 1
ATOM 18405 C CA . LYS B 1 1135 ? 19.891 2.402 -31.516 1 86.5 1135 LYS B CA 1
ATOM 18406 C C . LYS B 1 1135 ? 21 2.24 -32.531 1 86.5 1135 LYS B C 1
ATOM 18408 O O . LYS B 1 1135 ? 21.484 3.227 -33.094 1 86.5 1135 LYS B O 1
ATOM 18413 N N . GLY B 1 1136 ? 21.391 1.006 -32.906 1 84.56 1136 GLY B N 1
ATOM 18414 C CA . GLY B 1 1136 ? 22.5 0.755 -33.781 1 84.56 1136 GLY B CA 1
ATOM 18415 C C . GLY B 1 1136 ? 22.25 1.229 -35.219 1 84.56 1136 GLY B C 1
ATOM 18416 O O . GLY B 1 1136 ? 23.188 1.529 -35.938 1 84.56 1136 GLY B O 1
ATOM 18417 N N . GLU B 1 1137 ? 21.016 1.394 -35.594 1 89.38 1137 GLU B N 1
ATOM 18418 C CA . GLU B 1 1137 ? 20.703 1.718 -36.969 1 89.38 1137 GLU B CA 1
ATOM 18419 C C . GLU B 1 1137 ? 20.219 3.158 -37.094 1 89.38 1137 GLU B C 1
ATOM 18421 O O . GLU B 1 1137 ? 19.953 3.631 -38.219 1 89.38 1137 GLU B O 1
ATOM 18426 N N . LEU B 1 1138 ? 20.219 3.893 -36.125 1 93.25 1138 LEU B N 1
ATOM 18427 C CA . LEU B 1 1138 ? 19.609 5.219 -36.094 1 93.25 1138 LEU B CA 1
ATOM 18428 C C . LEU B 1 1138 ? 20.453 6.223 -36.875 1 93.25 1138 LEU B C 1
ATOM 18430 O O . LEU B 1 1138 ? 19.922 7.117 -37.531 1 93.25 1138 LEU B O 1
ATOM 18434 N N . GLU B 1 1139 ? 21.812 6.117 -36.812 1 93.75 1139 GLU B N 1
ATOM 18435 C CA . GLU B 1 1139 ? 22.688 7.07 -37.5 1 93.75 1139 GLU B CA 1
ATOM 18436 C C . GLU B 1 1139 ? 22.516 7.004 -39 1 93.75 1139 GLU B C 1
ATOM 18438 O O . GLU B 1 1139 ? 22.391 8.039 -39.656 1 93.75 1139 GLU B O 1
ATOM 18443 N N . ALA B 1 1140 ? 22.484 5.73 -39.469 1 94.69 1140 ALA B N 1
ATOM 18444 C CA . ALA B 1 1140 ? 22.297 5.547 -40.875 1 94.69 1140 ALA B CA 1
ATOM 18445 C C . ALA B 1 1140 ? 20.922 6.051 -41.344 1 94.69 1140 ALA B C 1
ATOM 18447 O O . ALA B 1 1140 ? 20.797 6.676 -42.375 1 94.69 1140 ALA B O 1
ATOM 18448 N N . MET B 1 1141 ? 19.938 5.773 -40.562 1 95.94 1141 MET B N 1
ATOM 18449 C CA . MET B 1 1141 ? 18.578 6.23 -40.844 1 95.94 1141 MET B CA 1
ATOM 18450 C C . MET B 1 1141 ? 18.5 7.754 -40.812 1 95.94 1141 MET B C 1
ATOM 18452 O O . MET B 1 1141 ? 17.906 8.367 -41.719 1 95.94 1141 MET B O 1
ATOM 18456 N N . GLU B 1 1142 ? 19.094 8.391 -39.844 1 96.69 1142 GLU B N 1
ATOM 18457 C CA . GLU B 1 1142 ? 19.109 9.844 -39.688 1 96.69 1142 GLU B CA 1
ATOM 18458 C C . GLU B 1 1142 ? 19.766 10.5 -40.906 1 96.69 1142 GLU B C 1
ATOM 18460 O O . GLU B 1 1142 ? 19.281 11.516 -41.406 1 96.69 1142 GLU B O 1
ATOM 18465 N N . ALA B 1 1143 ? 20.891 9.938 -41.406 1 96.5 1143 ALA B N 1
ATOM 18466 C CA . ALA B 1 1143 ? 21.625 10.484 -42.531 1 96.5 1143 ALA B CA 1
ATOM 18467 C C . ALA B 1 1143 ? 20.766 10.461 -43.812 1 96.5 1143 ALA B C 1
ATOM 18469 O O . ALA B 1 1143 ? 20.734 11.43 -44.562 1 96.5 1143 ALA B O 1
ATOM 18470 N N . ARG B 1 1144 ? 20.078 9.359 -43.969 1 96.81 1144 ARG B N 1
ATOM 18471 C CA . ARG B 1 1144 ? 19.234 9.234 -45.156 1 96.81 1144 ARG B CA 1
ATOM 18472 C C . ARG B 1 1144 ? 18.062 10.227 -45.125 1 96.81 1144 ARG B C 1
ATOM 18474 O O . ARG B 1 1144 ? 17.719 10.828 -46.125 1 96.81 1144 ARG B O 1
ATOM 18481 N N . LEU B 1 1145 ? 17.484 10.383 -44 1 97.81 1145 LEU B N 1
ATOM 18482 C CA . LEU B 1 1145 ? 16.344 11.273 -43.812 1 97.81 1145 LEU B CA 1
ATOM 18483 C C . LEU B 1 1145 ? 16.766 12.734 -43.938 1 97.81 1145 LEU B C 1
ATOM 18485 O O . LEU B 1 1145 ? 16.047 13.547 -44.531 1 97.81 1145 LEU B O 1
ATOM 18489 N N . SER B 1 1146 ? 17.953 13.133 -43.438 1 96.62 1146 SER B N 1
ATOM 18490 C CA . SER B 1 1146 ? 18.453 14.5 -43.469 1 96.62 1146 SER B CA 1
ATOM 18491 C C . SER B 1 1146 ? 18.766 14.961 -44.875 1 96.62 1146 SER B C 1
ATOM 18493 O O . SER B 1 1146 ? 18.719 16.156 -45.188 1 96.62 1146 SER B O 1
ATOM 18495 N N . ALA B 1 1147 ? 19.016 14.047 -45.781 1 95.62 1147 ALA B N 1
ATOM 18496 C CA . ALA B 1 1147 ? 19.375 14.375 -47.156 1 95.62 1147 ALA B CA 1
ATOM 18497 C C . ALA B 1 1147 ? 18.141 14.594 -48 1 95.62 1147 ALA B C 1
ATOM 18499 O O . ALA B 1 1147 ? 18.234 15.07 -49.156 1 95.62 1147 ALA B O 1
ATOM 18500 N N . SER B 1 1148 ? 17.078 14.336 -47.469 1 97.06 1148 SER B N 1
ATOM 18501 C CA . SER B 1 1148 ? 15.852 14.422 -48.25 1 97.06 1148 SER B CA 1
ATOM 18502 C C . SER B 1 1148 ? 15.453 15.875 -48.5 1 97.06 1148 SER B C 1
ATOM 18504 O O . SER B 1 1148 ? 15.773 16.75 -47.688 1 97.06 1148 SER B O 1
ATOM 18506 N N . ALA B 1 1149 ? 14.695 16.188 -49.5 1 95.81 1149 ALA B N 1
ATOM 18507 C CA . ALA B 1 1149 ? 14.18 17.531 -49.812 1 95.81 1149 ALA B CA 1
ATOM 18508 C C . ALA B 1 1149 ? 12.922 17.828 -49 1 95.81 1149 ALA B C 1
ATOM 18510 O O . ALA B 1 1149 ? 12.523 18.984 -48.875 1 95.81 1149 ALA B O 1
ATOM 18511 N N . SER B 1 1150 ? 12.391 16.828 -48.5 1 96.38 1150 SER B N 1
ATOM 18512 C CA . SER B 1 1150 ? 11.156 16.969 -47.719 1 96.38 1150 SER B CA 1
ATOM 18513 C C . SER B 1 1150 ? 11.453 17.438 -46.312 1 96.38 1150 SER B C 1
ATOM 18515 O O . SER B 1 1150 ? 12.219 16.797 -45.594 1 96.38 1150 SER B O 1
ATOM 18517 N N . ALA B 1 1151 ? 10.797 18.547 -45.906 1 96.31 1151 ALA B N 1
ATOM 18518 C CA . ALA B 1 1151 ? 10.977 19.047 -44.531 1 96.31 1151 ALA B CA 1
ATOM 18519 C C . ALA B 1 1151 ? 10.461 18.047 -43.5 1 96.31 1151 ALA B C 1
ATOM 18521 O O . ALA B 1 1151 ? 11.023 17.906 -42.438 1 96.31 1151 ALA B O 1
ATOM 18522 N N . GLU B 1 1152 ? 9.375 17.312 -43.844 1 96.56 1152 GLU B N 1
ATOM 18523 C CA . GLU B 1 1152 ? 8.773 16.344 -42.938 1 96.56 1152 GLU B CA 1
ATOM 18524 C C . GLU B 1 1152 ? 9.727 15.172 -42.656 1 96.56 1152 GLU B C 1
ATOM 18526 O O . GLU B 1 1152 ? 9.852 14.719 -41.531 1 96.56 1152 GLU B O 1
ATOM 18531 N N . ALA B 1 1153 ? 10.383 14.75 -43.719 1 97.44 1153 ALA B N 1
ATOM 18532 C CA . ALA B 1 1153 ? 11.375 13.688 -43.531 1 97.44 1153 ALA B CA 1
ATOM 18533 C C . ALA B 1 1153 ? 12.539 14.156 -42.688 1 97.44 1153 ALA B C 1
ATOM 18535 O O . ALA B 1 1153 ? 13.016 13.414 -41.812 1 97.44 1153 ALA B O 1
ATOM 18536 N N . ARG B 1 1154 ? 12.961 15.375 -42.969 1 97.69 1154 ARG B N 1
ATOM 18537 C CA . ARG B 1 1154 ? 14.047 15.93 -42.156 1 97.69 1154 ARG B CA 1
ATOM 18538 C C . ARG B 1 1154 ? 13.625 16.109 -40.688 1 97.69 1154 ARG B C 1
ATOM 18540 O O . ARG B 1 1154 ? 14.453 16.016 -39.781 1 97.69 1154 ARG B O 1
ATOM 18547 N N . ARG B 1 1155 ? 12.305 16.359 -40.375 1 97.62 1155 ARG B N 1
ATOM 18548 C CA . ARG B 1 1155 ? 11.797 16.422 -39.031 1 97.62 1155 ARG B CA 1
ATOM 18549 C C . ARG B 1 1155 ? 11.953 15.086 -38.312 1 97.62 1155 ARG B C 1
ATOM 18551 O O . ARG B 1 1155 ? 12.258 15.039 -37.125 1 97.62 1155 ARG B O 1
ATOM 18558 N N . VAL B 1 1156 ? 11.727 13.977 -39 1 97.56 1156 VAL B N 1
ATOM 18559 C CA . VAL B 1 1156 ? 11.891 12.641 -38.438 1 97.56 1156 VAL B CA 1
ATOM 18560 C C . VAL B 1 1156 ? 13.352 12.406 -38.062 1 97.56 1156 VAL B C 1
ATOM 18562 O O . VAL B 1 1156 ? 13.664 11.742 -37.062 1 97.56 1156 VAL B O 1
ATOM 18565 N N . ALA B 1 1157 ? 14.219 13.016 -38.906 1 97.94 1157 ALA B N 1
ATOM 18566 C CA . ALA B 1 1157 ? 15.648 12.922 -38.625 1 97.94 1157 ALA B CA 1
ATOM 18567 C C . ALA B 1 1157 ? 16 13.508 -37.25 1 97.94 1157 ALA B C 1
ATOM 18569 O O . ALA B 1 1157 ? 16.891 13.008 -36.562 1 97.94 1157 ALA B O 1
ATOM 18570 N N . VAL B 1 1158 ? 15.273 14.562 -36.938 1 97.56 1158 VAL B N 1
ATOM 18571 C CA . VAL B 1 1158 ? 15.508 15.18 -35.625 1 97.56 1158 VAL B CA 1
ATOM 18572 C C . VAL B 1 1158 ? 15.211 14.172 -34.5 1 97.56 1158 VAL B C 1
ATOM 18574 O O . VAL B 1 1158 ? 15.984 14.031 -33.562 1 97.56 1158 VAL B O 1
ATOM 18577 N N . TRP B 1 1159 ? 14.078 13.43 -34.594 1 96.44 1159 TRP B N 1
ATOM 18578 C CA . TRP B 1 1159 ? 13.719 12.438 -33.594 1 96.44 1159 TRP B CA 1
ATOM 18579 C C . TRP B 1 1159 ? 14.75 11.32 -33.531 1 96.44 1159 TRP B C 1
ATOM 18581 O O . TRP B 1 1159 ? 15.078 10.82 -32.469 1 96.44 1159 TRP B O 1
ATOM 18591 N N . CYS B 1 1160 ? 15.234 10.914 -34.656 1 97.06 1160 CYS B N 1
ATOM 18592 C CA . CYS B 1 1160 ? 16.266 9.891 -34.719 1 97.06 1160 CYS B CA 1
ATOM 18593 C C . CYS B 1 1160 ? 17.531 10.336 -33.969 1 97.06 1160 CYS B C 1
ATOM 18595 O O . CYS B 1 1160 ? 18.109 9.57 -33.219 1 97.06 1160 CYS B O 1
ATOM 18597 N N . LEU B 1 1161 ? 17.875 11.57 -34.281 1 96.56 1161 LEU B N 1
ATOM 18598 C CA . LEU B 1 1161 ? 19.078 12.117 -33.656 1 96.56 1161 LEU B CA 1
ATOM 18599 C C . LEU B 1 1161 ? 18.922 12.164 -32.125 1 96.56 1161 LEU B C 1
ATOM 18601 O O . LEU B 1 1161 ? 19.844 11.781 -31.391 1 96.56 1161 LEU B O 1
ATOM 18605 N N . VAL B 1 1162 ? 17.797 12.656 -31.672 1 95.5 1162 VAL B N 1
ATOM 18606 C CA . VAL B 1 1162 ? 17.547 12.766 -30.234 1 95.5 1162 VAL B CA 1
ATOM 18607 C C . VAL B 1 1162 ? 17.547 11.375 -29.609 1 95.5 1162 VAL B C 1
ATOM 18609 O O . VAL B 1 1162 ? 18.109 11.18 -28.531 1 95.5 1162 VAL B O 1
ATOM 18612 N N . HIS B 1 1163 ? 16.938 10.375 -30.281 1 94.56 1163 HIS B N 1
ATOM 18613 C CA . HIS B 1 1163 ? 16.906 9.008 -29.797 1 94.56 1163 HIS B CA 1
ATOM 18614 C C . HIS B 1 1163 ? 18.312 8.414 -29.75 1 94.56 1163 HIS B C 1
ATOM 18616 O O . HIS B 1 1163 ? 18.656 7.688 -28.812 1 94.56 1163 HIS B O 1
ATOM 18622 N N . ASP B 1 1164 ? 19.078 8.719 -30.688 1 94.25 1164 ASP B N 1
ATOM 18623 C CA . ASP B 1 1164 ? 20.453 8.234 -30.781 1 94.25 1164 ASP B CA 1
ATOM 18624 C C . ASP B 1 1164 ? 21.344 8.891 -29.719 1 94.25 1164 ASP B C 1
ATOM 18626 O O . ASP B 1 1164 ? 22.359 8.32 -29.312 1 94.25 1164 ASP B O 1
ATOM 18630 N N . ALA B 1 1165 ? 21.016 10.086 -29.266 1 94.25 1165 ALA B N 1
ATOM 18631 C CA . ALA B 1 1165 ? 21.828 10.828 -28.312 1 94.25 1165 ALA B CA 1
ATOM 18632 C C . ALA B 1 1165 ? 21.328 10.602 -26.875 1 94.25 1165 ALA B C 1
ATOM 18634 O O . ALA B 1 1165 ? 21.797 11.258 -25.938 1 94.25 1165 ALA B O 1
ATOM 18635 N N . ALA B 1 1166 ? 20.375 9.75 -26.703 1 90.44 1166 ALA B N 1
ATOM 18636 C CA . ALA B 1 1166 ? 19.797 9.5 -25.391 1 90.44 1166 ALA B CA 1
ATOM 18637 C C . ALA B 1 1166 ? 20.875 9.031 -24.406 1 90.44 1166 ALA B C 1
ATOM 18639 O O . ALA B 1 1166 ? 21.953 8.617 -24.812 1 90.44 1166 ALA B O 1
ATOM 18640 N N . PRO B 1 1167 ? 20.609 9.195 -23.109 1 87.75 1167 PRO B N 1
ATOM 18641 C CA . PRO B 1 1167 ? 21.578 8.734 -22.094 1 87.75 1167 PRO B CA 1
ATOM 18642 C C . PRO B 1 1167 ? 22.031 7.301 -22.328 1 87.75 1167 PRO B C 1
ATOM 18644 O O . PRO B 1 1167 ? 21.219 6.441 -22.688 1 87.75 1167 PRO B O 1
ATOM 18647 N N . GLY B 1 1168 ? 23.312 7.02 -22.188 1 90 1168 GLY B N 1
ATOM 18648 C CA . GLY B 1 1168 ? 23.953 5.762 -22.531 1 90 1168 GLY B CA 1
ATOM 18649 C C . GLY B 1 1168 ? 24.781 5.852 -23.797 1 90 1168 GLY B C 1
ATOM 18650 O O . GLY B 1 1168 ? 25.719 5.066 -23.984 1 90 1168 GLY B O 1
ATOM 18651 N N . ARG B 1 1169 ? 24.406 6.781 -24.75 1 91.88 1169 ARG B N 1
ATOM 18652 C CA . ARG B 1 1169 ? 25.156 7.066 -25.953 1 91.88 1169 ARG B CA 1
ATOM 18653 C C . ARG B 1 1169 ? 25.656 8.5 -25.969 1 91.88 1169 ARG B C 1
ATOM 18655 O O . ARG B 1 1169 ? 26.844 8.75 -26.203 1 91.88 1169 ARG B O 1
ATOM 18662 N N . GLY B 1 1170 ? 24.828 9.469 -25.562 1 93 1170 GLY B N 1
ATOM 18663 C CA . GLY B 1 1170 ? 25.219 10.836 -25.266 1 93 1170 GLY B CA 1
ATOM 18664 C C . GLY B 1 1170 ? 25.406 11.672 -26.531 1 93 1170 GLY B C 1
ATOM 18665 O O . GLY B 1 1170 ? 25.359 11.156 -27.641 1 93 1170 GLY B O 1
ATOM 18666 N N . TRP B 1 1171 ? 25.703 12.977 -26.484 1 94.94 1171 TRP B N 1
ATOM 18667 C CA . TRP B 1 1171 ? 25.891 13.953 -27.547 1 94.94 1171 TRP B CA 1
ATOM 18668 C C . TRP B 1 1171 ? 27.359 14.055 -27.953 1 94.94 1171 TRP B C 1
ATOM 18670 O O . TRP B 1 1171 ? 28.109 14.828 -27.359 1 94.94 1171 TRP B O 1
ATOM 18680 N N . THR B 1 1172 ? 27.828 13.312 -28.938 1 93.75 1172 THR B N 1
ATOM 18681 C CA . THR B 1 1172 ? 29.172 13.414 -29.469 1 93.75 1172 THR B CA 1
ATOM 18682 C C . THR B 1 1172 ? 29.344 14.68 -30.312 1 93.75 1172 THR B C 1
ATOM 18684 O O . THR B 1 1172 ? 28.359 15.305 -30.688 1 93.75 1172 THR B O 1
ATOM 18687 N N . PRO B 1 1173 ? 30.578 15.195 -30.516 1 93.88 1173 PRO B N 1
ATOM 18688 C CA . PRO B 1 1173 ? 30.781 16.375 -31.344 1 93.88 1173 PRO B CA 1
ATOM 18689 C C . PRO B 1 1173 ? 30.156 16.234 -32.719 1 93.88 1173 PRO B C 1
ATOM 18691 O O . PRO B 1 1173 ? 29.625 17.219 -33.281 1 93.88 1173 PRO B O 1
ATOM 18694 N N . GLU B 1 1174 ? 30.141 15 -33.25 1 94.25 1174 GLU B N 1
ATOM 18695 C CA . GLU B 1 1174 ? 29.516 14.773 -34.531 1 94.25 1174 GLU B CA 1
ATOM 18696 C C . GLU B 1 1174 ? 28 14.953 -34.469 1 94.25 1174 GLU B C 1
ATOM 18698 O O . GLU B 1 1174 ? 27.406 15.578 -35.344 1 94.25 1174 GLU B O 1
ATOM 18703 N N . ARG B 1 1175 ? 27.375 14.43 -33.469 1 95.44 1175 ARG B N 1
ATOM 18704 C CA . ARG B 1 1175 ? 25.938 14.547 -33.281 1 95.44 1175 ARG B CA 1
ATOM 18705 C C . ARG B 1 1175 ? 25.531 15.992 -33 1 95.44 1175 ARG B C 1
ATOM 18707 O O . ARG B 1 1175 ? 24.484 16.453 -33.469 1 95.44 1175 ARG B O 1
ATOM 18714 N N . LEU B 1 1176 ? 26.391 16.766 -32.25 1 95.88 1176 LEU B N 1
ATOM 18715 C CA . LEU B 1 1176 ? 26.156 18.188 -32.031 1 95.88 1176 LEU B CA 1
ATOM 18716 C C . LEU B 1 1176 ? 26.25 18.969 -33.312 1 95.88 1176 LEU B C 1
ATOM 18718 O O . LEU B 1 1176 ? 25.469 19.906 -33.531 1 95.88 1176 LEU B O 1
ATOM 18722 N N . GLY B 1 1177 ? 27.25 18.578 -34.125 1 95.75 1177 GLY B N 1
ATOM 18723 C CA . GLY B 1 1177 ? 27.344 19.203 -35.438 1 95.75 1177 GLY B CA 1
ATOM 18724 C C . GLY B 1 1177 ? 26.109 18.984 -36.312 1 95.75 1177 GLY B C 1
ATOM 18725 O O . GLY B 1 1177 ? 25.641 19.906 -36.969 1 95.75 1177 GLY B O 1
ATOM 18726 N N . ARG B 1 1178 ? 25.594 17.797 -36.281 1 96.25 1178 ARG B N 1
ATOM 18727 C CA . ARG B 1 1178 ? 24.391 17.484 -37.031 1 96.25 1178 ARG B CA 1
ATOM 18728 C C . ARG B 1 1178 ? 23.188 18.234 -36.469 1 96.25 1178 ARG B C 1
ATOM 18730 O O . ARG B 1 1178 ? 22.312 18.688 -37.219 1 96.25 1178 ARG B O 1
ATOM 18737 N N . LEU B 1 1179 ? 23.047 18.359 -35.156 1 96.44 1179 LEU B N 1
ATOM 18738 C CA . LEU B 1 1179 ? 21.984 19.125 -34.531 1 96.44 1179 LEU B CA 1
ATOM 18739 C C . LEU B 1 1179 ? 22.016 20.578 -34.969 1 96.44 1179 LEU B C 1
ATOM 18741 O O . LEU B 1 1179 ? 20.984 21.172 -35.281 1 96.44 1179 LEU B O 1
ATOM 18745 N N . ALA B 1 1180 ? 23.25 21.203 -35 1 96.31 1180 ALA B N 1
ATOM 18746 C CA . ALA B 1 1180 ? 23.422 22.594 -35.406 1 96.31 1180 ALA B CA 1
ATOM 18747 C C . ALA B 1 1180 ? 22.953 22.812 -36.812 1 96.31 1180 ALA B C 1
ATOM 18749 O O . ALA B 1 1180 ? 22.328 23.844 -37.125 1 96.31 1180 ALA B O 1
ATOM 18750 N N . ARG B 1 1181 ? 23.219 21.828 -37.656 1 96.31 1181 ARG B N 1
ATOM 18751 C CA . ARG B 1 1181 ? 22.781 21.938 -39.031 1 96.31 1181 ARG B CA 1
ATOM 18752 C C . ARG B 1 1181 ? 21.25 21.891 -39.125 1 96.31 1181 ARG B C 1
ATOM 18754 O O . ARG B 1 1181 ? 20.656 22.641 -39.875 1 96.31 1181 ARG B O 1
ATOM 18761 N N . LEU B 1 1182 ? 20.656 21.031 -38.312 1 96.94 1182 LEU B N 1
ATOM 18762 C CA . LEU B 1 1182 ? 19.203 20.906 -38.281 1 96.94 1182 LEU B CA 1
ATOM 18763 C C . LEU B 1 1182 ? 18.547 22.141 -37.688 1 96.94 1182 LEU B C 1
ATOM 18765 O O . LEU B 1 1182 ? 17.422 22.516 -38.062 1 96.94 1182 LEU B O 1
ATOM 18769 N N . GLN B 1 1183 ? 19.234 22.797 -36.781 1 96.31 1183 GLN B N 1
ATOM 18770 C CA . GLN B 1 1183 ? 18.734 24 -36.156 1 96.31 1183 GLN B CA 1
ATOM 18771 C C . GLN B 1 1183 ? 18.719 25.172 -37.125 1 96.31 1183 GLN B C 1
ATOM 18773 O O . GLN B 1 1183 ? 17.984 26.156 -36.938 1 96.31 1183 GLN B O 1
ATOM 18778 N N . GLN B 1 1184 ? 19.547 25.109 -38.188 1 95.62 1184 GLN B N 1
ATOM 18779 C CA . GLN B 1 1184 ? 19.625 26.172 -39.188 1 95.62 1184 GLN B CA 1
ATOM 18780 C C . GLN B 1 1184 ? 18.828 25.828 -40.438 1 95.62 1184 GLN B C 1
ATOM 18782 O O . GLN B 1 1184 ? 18.906 26.516 -41.438 1 95.62 1184 GLN B O 1
ATOM 18787 N N . ASP B 1 1185 ? 18.109 24.766 -40.281 1 97.06 1185 ASP B N 1
ATOM 18788 C CA . ASP B 1 1185 ? 17.297 24.344 -41.438 1 97.06 1185 ASP B CA 1
ATOM 18789 C C . ASP B 1 1185 ? 16.344 25.469 -41.875 1 97.06 1185 ASP B C 1
ATOM 18791 O O . ASP B 1 1185 ? 15.859 26.234 -41.031 1 97.06 1185 ASP B O 1
ATOM 18795 N N . ALA B 1 1186 ? 15.961 25.531 -43.031 1 95.06 1186 ALA B N 1
ATOM 18796 C CA . ALA B 1 1186 ? 15.133 26.594 -43.594 1 95.06 1186 ALA B CA 1
ATOM 18797 C C . ALA B 1 1186 ? 13.688 26.453 -43.156 1 95.06 1186 ALA B C 1
ATOM 18799 O O . ALA B 1 1186 ? 12.977 27.453 -43 1 95.06 1186 ALA B O 1
ATOM 18800 N N . SER B 1 1187 ? 13.219 25.281 -42.938 1 95.5 1187 SER B N 1
ATOM 18801 C CA . SER B 1 1187 ? 11.836 25.031 -42.531 1 95.5 1187 SER B CA 1
ATOM 18802 C C . SER B 1 1187 ? 11.664 25.188 -41.031 1 95.5 1187 SER B C 1
ATOM 18804 O O . SER B 1 1187 ? 12.375 24.547 -40.25 1 95.5 1187 SER B O 1
ATOM 18806 N N . PRO B 1 1188 ? 10.695 25.953 -40.562 1 94.75 1188 PRO B N 1
ATOM 18807 C CA . PRO B 1 1188 ? 10.438 26.109 -39.125 1 94.75 1188 PRO B CA 1
ATOM 18808 C C . PRO B 1 1188 ? 10.023 24.812 -38.438 1 94.75 1188 PRO B C 1
ATOM 18810 O O . PRO B 1 1188 ? 10.203 24.641 -37.25 1 94.75 1188 PRO B O 1
ATOM 18813 N N . LEU B 1 1189 ? 9.516 23.875 -39.25 1 95.31 1189 LEU B N 1
ATOM 18814 C CA . LEU B 1 1189 ? 9.141 22.562 -38.688 1 95.31 1189 LEU B CA 1
ATOM 18815 C C . LEU B 1 1189 ? 10.359 21.812 -38.188 1 95.31 1189 LEU B C 1
ATOM 18817 O O . LEU B 1 1189 ? 10.305 21.172 -37.125 1 95.31 1189 LEU B O 1
ATOM 18821 N N . VAL B 1 1190 ? 11.438 21.938 -38.906 1 97.56 1190 VAL B N 1
ATOM 18822 C CA . VAL B 1 1190 ? 12.664 21.219 -38.562 1 97.56 1190 VAL B CA 1
ATOM 18823 C C . VAL B 1 1190 ? 13.492 22.047 -37.594 1 97.56 1190 VAL B C 1
ATOM 18825 O O . VAL B 1 1190 ? 13.836 21.578 -36.5 1 97.56 1190 VAL B O 1
ATOM 18828 N N . SER B 1 1191 ? 13.695 23.344 -37.969 1 97 1191 SER B N 1
ATOM 18829 C CA . SER B 1 1191 ? 14.555 24.203 -37.156 1 97 1191 SER B CA 1
ATOM 18830 C C . SER B 1 1191 ? 13.922 24.469 -35.812 1 97 1191 SER B C 1
ATOM 18832 O O . SER B 1 1191 ? 14.617 24.516 -34.781 1 97 1191 SER B O 1
ATOM 18834 N N . GLY B 1 1192 ? 12.625 24.703 -35.719 1 95.31 1192 GLY B N 1
ATOM 18835 C CA . GLY B 1 1192 ? 11.953 24.922 -34.469 1 95.31 1192 GLY B CA 1
ATOM 18836 C C . GLY B 1 1192 ? 12.07 23.75 -33.5 1 95.31 1192 GLY B C 1
ATOM 18837 O O . GLY B 1 1192 ? 12.352 23.922 -32.312 1 95.31 1192 GLY B O 1
ATOM 18838 N N . ALA B 1 1193 ? 11.859 22.531 -34.031 1 95.94 1193 ALA B N 1
ATOM 18839 C CA . ALA B 1 1193 ? 11.961 21.312 -33.219 1 95.94 1193 ALA B CA 1
ATOM 18840 C C . ALA B 1 1193 ? 13.383 21.094 -32.75 1 95.94 1193 ALA B C 1
ATOM 18842 O O . ALA B 1 1193 ? 13.594 20.703 -31.594 1 95.94 1193 ALA B O 1
ATOM 18843 N N . ALA B 1 1194 ? 14.32 21.328 -33.656 1 97.25 1194 ALA B N 1
ATOM 18844 C CA . ALA B 1 1194 ? 15.734 21.141 -33.312 1 97.25 1194 ALA B CA 1
ATOM 18845 C C . ALA B 1 1194 ? 16.188 22.141 -32.25 1 97.25 1194 ALA B C 1
ATOM 18847 O O . ALA B 1 1194 ? 16.984 21.812 -31.391 1 97.25 1194 ALA B O 1
ATOM 18848 N N . GLN B 1 1195 ? 15.633 23.375 -32.375 1 95.81 1195 GLN B N 1
ATOM 18849 C CA . GLN B 1 1195 ? 16.016 24.406 -31.406 1 95.81 1195 GLN B CA 1
ATOM 18850 C C . GLN B 1 1195 ? 15.391 24.141 -30.047 1 95.81 1195 GLN B C 1
ATOM 18852 O O . GLN B 1 1195 ? 15.82 24.719 -29.031 1 95.81 1195 GLN B O 1
ATOM 18857 N N . ALA B 1 1196 ? 14.383 23.312 -29.953 1 94.44 1196 ALA B N 1
ATOM 18858 C CA . ALA B 1 1196 ? 13.742 22.984 -28.688 1 94.44 1196 ALA B CA 1
ATOM 18859 C C . ALA B 1 1196 ? 14.422 21.797 -28.031 1 94.44 1196 ALA B C 1
ATOM 18861 O O . ALA B 1 1196 ? 13.906 21.234 -27.062 1 94.44 1196 ALA B O 1
ATOM 18862 N N . ILE B 1 1197 ? 15.539 21.281 -28.625 1 95 1197 ILE B N 1
ATOM 18863 C CA . ILE B 1 1197 ? 16.375 20.234 -28.031 1 95 1197 ILE B CA 1
ATOM 18864 C C . ILE B 1 1197 ? 17.547 20.875 -27.297 1 95 1197 ILE B C 1
ATOM 18866 O O . ILE B 1 1197 ? 18.297 21.672 -27.875 1 95 1197 ILE B O 1
ATOM 18870 N N . PHE B 1 1198 ? 17.672 20.469 -26.047 1 94.44 1198 PHE B N 1
ATOM 18871 C CA . PHE B 1 1198 ? 18.672 21.172 -25.219 1 94.44 1198 PHE B CA 1
ATOM 18872 C C . PHE B 1 1198 ? 19.703 20.188 -24.688 1 94.44 1198 PHE B C 1
ATOM 18874 O O . PHE B 1 1198 ? 19.578 19.672 -23.578 1 94.44 1198 PHE B O 1
ATOM 18881 N N . PRO B 1 1199 ? 20.781 19.969 -25.422 1 94.44 1199 PRO B N 1
ATOM 18882 C CA . PRO B 1 1199 ? 21.906 19.219 -24.844 1 94.44 1199 PRO B CA 1
ATOM 18883 C C . PRO B 1 1199 ? 22.516 19.922 -23.641 1 94.44 1199 PRO B C 1
ATOM 18885 O O . PRO B 1 1199 ? 22.141 21.047 -23.312 1 94.44 1199 PRO B O 1
ATOM 18888 N N . PRO B 1 1200 ? 23.469 19.25 -22.969 1 92.06 1200 PRO B N 1
ATOM 18889 C CA . PRO B 1 1200 ? 24.109 19.922 -21.828 1 92.06 1200 PRO B CA 1
ATOM 18890 C C . PRO B 1 1200 ? 24.703 21.266 -22.203 1 92.06 1200 PRO B C 1
ATOM 18892 O O . PRO B 1 1200 ? 25.312 21.406 -23.266 1 92.06 1200 PRO B O 1
ATOM 18895 N N . ARG B 1 1201 ? 24.531 22.328 -21.453 1 89.25 1201 ARG B N 1
ATOM 18896 C CA . ARG B 1 1201 ? 24.859 23.719 -21.75 1 89.25 1201 ARG B CA 1
ATOM 18897 C C . ARG B 1 1201 ? 26.344 23.875 -22.094 1 89.25 1201 ARG B C 1
ATOM 18899 O O . ARG B 1 1201 ? 26.703 24.703 -22.938 1 89.25 1201 ARG B O 1
ATOM 18906 N N . GLU B 1 1202 ? 27.25 23.141 -21.406 1 88.38 1202 GLU B N 1
ATOM 18907 C CA . GLU B 1 1202 ? 28.672 23.297 -21.625 1 88.38 1202 GLU B CA 1
ATOM 18908 C C . GLU B 1 1202 ? 29.078 22.781 -23.016 1 88.38 1202 GLU B C 1
ATOM 18910 O O . GLU B 1 1202 ? 30.109 23.188 -23.547 1 88.38 1202 GLU B O 1
ATOM 18915 N N . GLN B 1 1203 ? 28.344 21.844 -23.516 1 82.06 1203 GLN B N 1
ATOM 18916 C CA . GLN B 1 1203 ? 28.641 21.312 -24.828 1 82.06 1203 GLN B CA 1
ATOM 18917 C C . GLN B 1 1203 ? 28.094 22.219 -25.938 1 82.06 1203 GLN B C 1
ATOM 18919 O O . GLN B 1 1203 ? 28.625 22.25 -27.047 1 82.06 1203 GLN B O 1
ATOM 18924 N N . ALA B 1 1204 ? 27.109 22.938 -25.625 1 69.31 1204 ALA B N 1
ATOM 18925 C CA . ALA B 1 1204 ? 26.453 23.781 -26.625 1 69.31 1204 ALA B CA 1
ATOM 18926 C C . ALA B 1 1204 ? 27.25 25.062 -26.859 1 69.31 1204 ALA B C 1
ATOM 18928 O O . ALA B 1 1204 ? 27.266 25.594 -27.969 1 69.31 1204 ALA B O 1
ATOM 18929 N N . PHE B 1 1205 ? 28.016 25.656 -25.812 1 60.03 1205 PHE B N 1
ATOM 18930 C CA . PHE B 1 1205 ? 28.797 26.875 -25.938 1 60.03 1205 PHE B CA 1
ATOM 18931 C C . PHE B 1 1205 ? 30.078 26.641 -26.703 1 60.03 1205 PHE B C 1
ATOM 18933 O O . PHE B 1 1205 ? 30.594 27.547 -27.359 1 60.03 1205 PHE B O 1
ATOM 18940 N N . SER B 1 1206 ? 30.703 25.469 -26.641 1 51.31 1206 SER B N 1
ATOM 18941 C CA . SER B 1 1206 ? 31.984 25.219 -27.297 1 51.31 1206 SER B CA 1
ATOM 18942 C C . SER B 1 1206 ? 31.859 25.312 -28.812 1 51.31 1206 SER B C 1
ATOM 18944 O O . SER B 1 1206 ? 32.844 25.516 -29.516 1 51.31 1206 SER B O 1
ATOM 18946 N N . LEU B 1 1207 ? 30.828 25.078 -29.375 1 49.81 1207 LEU B N 1
ATOM 18947 C CA . LEU B 1 1207 ? 30.703 25.109 -30.828 1 49.81 1207 LEU B CA 1
ATOM 18948 C C . LEU B 1 1207 ? 30.719 26.547 -31.344 1 49.81 1207 LEU B C 1
ATOM 18950 O O . LEU B 1 1207 ? 30.781 26.781 -32.562 1 49.81 1207 LEU B O 1
ATOM 18954 N N . LYS B 1 1208 ? 30.422 27.578 -30.547 1 48.16 1208 LYS B N 1
ATOM 18955 C CA . LYS B 1 1208 ? 30.391 28.938 -31.078 1 48.16 1208 LYS B CA 1
ATOM 18956 C C . LYS B 1 1208 ? 31.797 29.562 -31.062 1 48.16 1208 LYS B C 1
ATOM 18958 O O . LYS B 1 1208 ? 31.969 30.719 -31.438 1 48.16 1208 LYS B O 1
ATOM 18963 N N . VAL B 1 1209 ? 32.812 29.281 -30.297 1 38.12 1209 VAL B N 1
ATOM 18964 C CA . VAL B 1 1209 ? 34.094 29.938 -30.375 1 38.12 1209 VAL B CA 1
ATOM 18965 C C . VAL B 1 1209 ? 34.906 29.375 -31.547 1 38.12 1209 VAL B C 1
ATOM 18967 O O . VAL B 1 1209 ? 35.188 28.172 -31.609 1 38.12 1209 VAL B O 1
ATOM 18970 N N . PRO B 1 1210 ? 35.031 30.156 -32.688 1 36.44 1210 PRO B N 1
ATOM 18971 C CA . PRO B 1 1210 ? 35.906 29.812 -33.781 1 36.44 1210 PRO B CA 1
ATOM 18972 C C . PRO B 1 1210 ? 37.344 29.547 -33.344 1 36.44 1210 PRO B C 1
ATOM 18974 O O . PRO B 1 1210 ? 37.844 30.219 -32.406 1 36.44 1210 PRO B O 1
ATOM 18977 N N . SER B 1 1211 ? 37.781 28.406 -33.375 1 29.17 1211 SER B N 1
ATOM 18978 C CA . SER B 1 1211 ? 39.219 28.141 -33.281 1 29.17 1211 SER B CA 1
ATOM 18979 C C . SER B 1 1211 ? 40.031 29.062 -34.188 1 29.17 1211 SER B C 1
ATOM 18981 O O . SER B 1 1211 ? 39.719 29.172 -35.375 1 29.17 1211 SER B O 1
ATOM 18983 N N . LYS B 1 1212 ? 40.562 30.203 -33.719 1 28.34 1212 LYS B N 1
ATOM 18984 C CA . LYS B 1 1212 ? 41.625 30.875 -34.438 1 28.34 1212 LYS B CA 1
ATOM 18985 C C . LYS B 1 1212 ? 42.688 29.875 -34.906 1 28.34 1212 LYS B C 1
ATOM 18987 O O . LYS B 1 1212 ? 43.125 29.031 -34.125 1 28.34 1212 LYS B O 1
ATOM 18992 N N . SER B 1 1213 ? 43 29.656 -36.25 1 22.22 1213 SER B N 1
ATOM 18993 C CA . SER B 1 1213 ? 44.25 29.234 -36.906 1 22.22 1213 SER B CA 1
ATOM 18994 C C . SER B 1 1213 ? 45.469 29.953 -36.312 1 22.22 1213 SER B C 1
ATOM 18996 O O . SER B 1 1213 ? 45.375 31.125 -35.938 1 22.22 1213 SER B O 1
ATOM 18998 N N . LYS B 1 1214 ? 46.406 29.266 -36.281 1 17.97 1214 LYS B N 1
ATOM 18999 C CA . LYS B 1 1214 ? 47.688 29.672 -36.875 1 17.97 1214 LYS B CA 1
ATOM 19000 C C . LYS B 1 1214 ? 47.562 29.922 -38.375 1 17.97 1214 LYS B C 1
ATOM 19002 O O . LYS B 1 1214 ? 46.938 29.125 -39.094 1 17.97 1214 LYS B O 1
#

InterPro domains:
  IPR011989 Armadillo-like helical [G3DSA:1.25.10.10] (805-981)
  IPR016024 Armadillo-type fold [SSF48371] (220-1029)

Organism: Myxococcus xanthus (strain DK1622) (NCBI:txid246197)

Foldseek 3Di:
DPPPPPFDFFDFFDDDDDDDDDDDDVQDVLVVLVVVLQQFFQVVLLVVLLVLLQCVVPDVVSVVSLVVQCPDDPLSVQSSVSNCLRVLALVSLLVQCPALFQSSNVVSLLSNLPRPDLVSLLVVLVVCVLLVNNVNNLVSCLVVVVQVSLLVNLVVVVPDPDDQCSLLSLLSHDPVSNVVCVVVCVQFDFPNSLVSCLVRPLLVSLVVLLVQLVVDDADGFLLSVLSCLVRLLSSLQPPLVSSLSVCLSCLVNLFAHDLSSLLNNCVVPVASSLVSCVVRVLHDHDFCSCLVVLQVYDLVSLLVCLQRPVRVNPAPVSRQVSHDPVSLVSSLVSCLVRCQVFVLSCLLSLQVDPDPVSSVVSLVQNQQQQAAQQSDHDLVSLLSHDLVSSQVVLVCLQPFRPVCVVPVLRNLLSLLSHPLVVNCVSLVVQCPDPDLLSNLSSLLSNLLNCLSVLVDLVSVVVNLVVLLVPLQGAQNSLLSNLVSLLSRQLSSAALVCLVSLLSSLVSLLPHPRNDLSSLLSNLSNLLSRCVRPLLSSLVVVLVSCQSVVADSDLASLVSDDLVSCLSNQVSVQVSLVVCLVVLVLPRLLSVCSNNALSVVSRPPSLVSLVVSLLPDPDLVSNLSSLLSCVRRPVVVSLVCVLVSLVSCVVSPVLVSLLVSLLSHDLVDAGRVSSLVSLLVSLLVVDPCNLSSLVSCCRRPVVSSVVSLVVSCVSFVVCCSRPSNVACCLATNVSSCQVQQQQDQGDGDVHPSPTGTHGDYDLVRLSRRDLNSLANNLVNLLSVLPDPPDDLVSNLSSLLSNLSNQNYDCPSLLVQCPPPDVSSNLSSLQSLLSHRSLPCLVSLLVLLVDPSVLRSLNSVLSNCSSPRLVVVVVSLVPRDCPDPSNLLSSLLSLLVSPDPVSVVVLLVVLPDDHDLSSLLSSLVSCLSVLVDDSNLVSLVVQLVDPPLVSNLSLLVRAPTRDRPVSLQSSLLSLLSQLVDPDVVSNLVSLQCLLPHSRSNPVCSNLVSLLVQLQPPDLSSLLSSLSNNQRRDIQVSLVCVLVSLLVCVVVVSSNVSNLVSLLVDQQSSRPNSLSNLVSNLVNQVVDLVSLLSNLSSCLSNDALQVSLVVVLVCQVVVSCDDSNLVSLLVSLLVHDLVCLVVSLVSQCPGPGPSSNQSSLSSLCSNCRNSSRQDPVSLVVLVVQLPDPDCSRNVVSVPSDRNPSSNVVVPDPPDDD/DPDPPPFDFFDFFDDDDDDDDDDDDVQDVLVVLVVVLAQFFQVVLLVVLLVLLQCVVPDVVSVVSLVVQCVDDPLSVQSSVSNCLRNLAQVSLLVQCPALFQSSNVSSLLSNLPRPDLVSLLVVLVVCLLQVNNVNNLVSCLVVVNQVSLLVNLVVVVPPPDDQCSLLSLLSHDPVSNVVCVVVCVQFDFPNSLVSCLVRPLLVSLVVLLVQLVVDDADGFLLSVLSCLVRLLSSLQPPLVSSLSVCLSCLSRLFAHDLSSLLNNCVVPVASSLVSCVVRVLHDHDFCSCLVVLQVYDLVSLLVCLQRPVRVNPAPVSRQVSHDPVSLVSSLVSCLVRCQVFVLSCLLSLQVDPDPVSSVVSLVQNQQQQAAQQSDHDLVSLLSHDLVSSQVVLVCLQPFRVVCVVPVLRNLLSLLSHPLVVNCVSCVVQCPDPDLQSNLSSLLSNLLNCLSVLVDLVSVVVNLVVLLVPLQGAQNSLLSNLVSLLSRQLSSAALVCLVSLLSSLVSLLPHPRNDLSSLLSNLSNLLSRCVRPLLSSLVVVLVSCQSVVADSDLASLVSDDLVSCLSNQVSVQVSLVVCLVVLVLPRLLSVCSNNALSVVSRPPSLVSLVVSLLPDPDLVSNLSSLLSCVRRPVVVSLVCVLVSLVSCVVSPVLVSLLVSLLSHDLVDAGRVSSLVSLLVSLLVVDPCNLSSLVSCCSRPVPSSVVSLVVSCVSFVLCCSRPSNVACCLATNVSSCQVQQQQDQGDGDVHPSPTGTHGDYDLVRLSRRDLNSLANNLVNLLSVLPDPPDDLVSNLSSLLSNLSNQNYDCPSLLVQCPPPDVSSNLSSLQSLLSHRSLPCLVSLLVLLVDPSVLRSLNSVLSNCSSPRLVVVVVSLVPRDCPDPSNLLSSLQSLLVSPDPVSVVVLLVVLPDDHDLSSLLSSLVSCLSVLVDDSNLVSLVVQLVDPDLVSNLSLLVRAPTRDRPVSLQSSLLSLLSQLVDPDVVSNLVSLQCLLPHSRSNPVCSNLVSLLVQLQPPDLSSLLSSLSNNQRRDIQVSLVCVLVSLLVCVVVVSSNVSNLVSLLVDQQSSRPNSLSNLVSNLVNQVVDLVSLLSNLSSCLSNDDLQVSLVVVLVCQVVVSCDDSNLVSLLVSLLPDDLVCLVVSLVSQCPGPGPSSNQSSLSSLCSNCRNSSRQDPVSLVVLVVQLPDPDCSRNVVSVVSDRNPSSNVVVPDPPDDD

Sequence (2428 aa):
MLEPARGRGPLFVRRGNVGQSPAAMHEPRLSELRDELSGIHHDARVRRMVELGRLAPTNPGVRELLGVLSQGDAFERYLALCAQFTWRDGGQVLSATTDASARVRSLAFRLVPLACDDAQALETLKMACAVRRQEGLLWGFMKTRRQAVIDAYLDWLATCTGVPDFADAVPLATSEGIRRHLPSALARPSVRFWSRMAHNAPGILAEVFAARLRAVTGEPDPVTRMYLNAYLHRIADQAPDAALELFELLLSRRIHPDAYDWHCLVLHRPEAAVSLLQRHEHAFPFEGQFARAAARLSMDSLVWLVRHAPSSLGDAKTLLPRLSETARRVVVEAWCATVDVAPVWGTELLRSISDVRERERVHARWSVAARNSDGVIALETVTALPIDLREREARRHLHEVVALGSRPEQRMRYACLLPWDEAEAALKGYIGHPDASVRGMALASLLAIPGLRPDEPALVDRALPLALARKNEQDPVRMLMLGAFVRWPRRVWRREHTEAVGRMLRDALDAADLSYQTAEFAETLLLRTFARAPEWGATWLATLLKERGRLFNARVGEYLTDDEVRAAAPQLLDIARGWAQRERGGPLLELVNSLGARVSLVAGLQELIVSMREETPWPLLALGMAQWQSKHDRAGFEATVGATVRRFLDLGWFSEVIALAHSEDAARPLHPELSSGLKRVALRLGKEAHSALVVLRRQAWAAFDGFLPELLKADASVICFPVVNTYLHRRRQELLTPYLSAPVITGRFSTEKTGWLLAFDDRGFFRWTARQSALYSHAVCRLVEDPERDTPTLLWGVSTLAALTWGTMEGLCTRVDDARPVVRERAIRVLGRCDQGQGVTTLLRCLEDARARIAIYGLRRAFNGMPPARVLSLLAGVPLTKVTVAKEVVRLLGELRVEAAYERLLELGGMSLHRDVRIALLRALWDHLEREPTWAVFARAAEDPDWVVASRLGDIPANRLTETSDRKLSALLGRVLARPEPEARIGLLSRAAYLPVRDVERAFLDACGARLTSPYDEEVSWAMRALLHRSNERDLERLEGMLEAVALDRRALNTAVTQLLAVEVKSRASYMQAARAAERVLSRDSRLAPLYIQCVMAARSPLELAETLVQMGEAGLLHADALEACRLVVSMLPKGELEAMEARLSASASAEARRVAVWCLVHDAAPGRGWTPERLGRLARLQQDASPLVSGAAQAIFPPREQAFSLKVPSKSKMLEPARGRGPLFVRRGNVGQSPAAMHEPRLSELRDELSGIHHDARVRRMVELGRLAPTNPGVRELLGVLSQGDAFERYLALCAQFTWRDGGQVLSATTDASARVRSLAFRLVPLACDDAQALETLKMACAVRRQEGLLWGFMKTRRQAVIDAYLDWLATCTGVPDFADAVPLATSEGIRRHLPSALARPSVRFWSRMAHNAPGILAEVFAARLRAVTGEPDPVTRMYLNAYLHRIADQAPDAALELFELLLSRRIHPDAYDWHCLVLHRPEAAVSLLQRHEHAFPFEGQFARAAARLSMDSLVWLVRHAPSSLGDAKTLLPRLSETARRVVVEAWCATVDVAPVWGTELLRSISDVRERERVHARWSVAARNSDGVIALETVTALPIDLREREARRHLHEVVALGSRPEQRMRYACLLPWDEAEAALKGYIGHPDASVRGMALASLLAIPGLRPDEPALVDRALPLALARKNEQDPVRMLMLGAFVRWPRRVWRREHTEAVGRMLRDALDAADLSYQTAEFAETLLLRTFARAPEWGATWLATLLKERGRLFNARVGEYLTDDEVRAAAPQLLDIARGWAQRERGGPLLELVNSLGARVSLVAGLQELIVSMREETPWPLLALGMAQWQSKHDRAGFEATVGATVRRFLDLGWFSEVIALAHSEDAARPLHPELSSGLKRVALRLGKEAHSALVVLRRQAWAAFDGFLPELLKADASVICFPVVNTYLHRRRQELLTPYLSAPVITGRFSTEKTGWLLAFDDRGFFRWTARQSALYSHAVCRLVEDPERDTPTLLWGVSTLAALTWGTMEGLCTRVDDARPVVRERAIRVLGRCDQGQGVTTLLRCLEDARARIAIYGLRRAFNGMPPARVLSLLAGVPLTKVTVAKEVVRLLGELRVEAAYERLLELGGMSLHRDVRIALLRALWDHLEREPTWAVFARAAEDPDWVVASRLGDIPANRLTETSDRKLSALLGRVLARPEPEARIGLLSRAAYLPVRDVERAFLDACGARLTSPYDEEVSWAMRALLHRSNERDLERLEGMLEAVALDRRALNTAVTQLLAVEVKSRASYMQAARAAERVLSRDSRLAPLYIQCVMAARSPLELAETLVQMGEAGLLHADALEACRLVVSMLPKGELEAMEARLSASASAEARRVAVWCLVHDAAPGRGWTPERLGRLARLQQDASPLVSGAAQAIFPPREQAFSLKVPSKSK

pLDDT: mean 90.66, std 10.93, range [17.52, 97.94]

Secondary structure (DSSP, 8-state):
--------PPB-------------SS-SHHHHHHHHHHTS-HHHHHHHHHHHHHHTTT-HHHHHHHHHHTTS-HHHHHHHHHTHHHH--HHHHHHHTT-S-HHHHHHHHHHHHHHS-HHHHHHHHHHHHHHT-HHHHHHHHHHTT-HHHHHHHHHHHHHSTT-TTHHHHGGGS-HHHHHHHHHHHHHS--HHHHHHHHHH-HHHHHHHHHHHHHT-SSPPPHHHHHHHHHHHHHHHHH-HHHHHHHHHHHHHTT-PPPHHHHHHHHHH-HHHHHHHHHH-TTPPPPTTTTTTTGGGS-HHHHHHHHHH-GGGG--HHHHGGGS-HHHHHHHHHHHHHTTTT-GGGGGGGGGG---HHHHHHHHHHHHHHH--TTSPPPHHHHHTS-HHHHHHHHHHHHHT-GGGTT-HHHHGGGGGGS-HHHHHHHHHHHHT-SSHHHHHHHHHHHHTHHHH-TT-THHHHHHHHHHHTTTT--HHHHHHHHHHHHTS-GGG--GGGHHHHHHHHHHHHH-TT--HHHHHHHHHHHHHHGGG-HHHHHHHHHHHHHHH-S---TTHHHHS-HHHHHHHHHHHHHHHHHHHHTT-HHHHHHHHHHHGGGGGGSTTHHHHHHHHHHH-S-HHHHHHHHHHHHHH-HHHHHHHHHHHHHHHHHTT-HHHHHHHHHTS-TTSPPPHHHHHHHHHHHHTTSTTHHHHHHHHHHH-HHHHHHHHHHHHHH-GGGGGSHHHHHHHHHT-GGGTGGGTT--B--STT--SSSB-B----GGGGGGS-HHHHHHHHHHHHHHHH-TTS-HHHHHHHHHHHHH-TTS-SHHHHHGGG-SSHHHHHHHHHHHTT-TT-TTHHHHHHHTTSTTHHHHHHHHHHHHTTS-HHHHHHHHHTS---SHHHHHHHHHHHHHH--HHHHHHHHHHHTS---HHHHHHHHHHGGG-TTSHHHHHHHHHHHT-SSHHHHHGGGG----S--HHHHHHHHHHHHHHHTSS-HHHHHHHHHHGGG-----TT-HHHHHHHHGGG-S-HHHHHHHHHHHHHH--TTGGGGHHHHHHHTTTSHHHHHHHHHHHHHS-GGG-HHHHHHHHHHHHHHTT-GGGHHHHHHHHHHHS-HHHHHHHHHHHHHTT---HHHHHHHHHHHHTS-GGGHHHHHHHHHTSS-HHHHHHHHHHHHHHTSTTT---HHHHHHHHHHHT-SSHHHHHHHHT----HHHHHTTSS-----/----------B-------------SS-SHHHHHHHHHHTS-HHHHHHHHHHHHHHTTT-HHHHHHHHHHTTS-HHHHHHHHHTHHHH--HHHHHHHTT-S-HHHHHHHHHHHHHHS-HHHHHHHHHHHHHHT-HHHHHHHHHHTT-HHHHHHHHHHHHHSTT-TTHHHHGGGS-HHHHHHHHHHHHHS--HHHHHHHHHH-HHHHHHHHHHHHHT-SSPPPHHHHHHHHHHHHHHHHH-HHHHHHHHHHHHHTT-PPPHHHHHHHHHH-HHHHHHHHHH-TT-PPPTTTTTTTGGGS-HHHHHHHHHH-GGGG--HHHHGGGS-HHHHHHHHHHHHHTTTT-GGGGGGGGGG---HHHHHHHHHHHHHHH--TTSPPPHHHHHTS-HHHHHHHHHHHHHT-GGGTT-HHHHGGGGGGS-HHHHHHHHHHHHT-SSHHHHHHHHHHHHTHHHH-TT-THHHHHHHHHHHTTTT--HHHHHHHHHHHHTS-GGG--GGGHHHHHHHHHHHHH-TT--HHHHHHHHHHHHHHGGG-HHHHHHHHHHHHHHH-S---TTHHHHS-HHHHHHHHHHHHHHHHHHHHTT-HHHHHHHHHHHGGGGGGSTTHHHHHHHHHHH-S-HHHHHHHHHHHHHH-HHHHHHHHHHHHHHHHHTT-HHHHHHHHHTS-TTSPPPHHHHHHHHHHHHTTSTTHHHHHHHHHHH-HHHHHHHHHHHHHH-GGGGGSHHHHHHHHHT-GGGSGGGTT--B--STT--SSSB-B----GGGGGGS-HHHHHHHHHHHHHHHH-TTS-HHHHHHHHHHHHH-TTS-SHHHHHGGG-SSHHHHHHHHHHHTT-TT-TTHHHHHHHTTSTTHHHHHHHHHHHHTTS-HHHHHHHHHTS---SHHHHHHHHHHHHHH--HHHHHHHHHHHTS---HHHHHHHHHHGGG-TTSHHHHHHHHHHHT-SSHHHHHGGGG----S--HHHHHHHHHHHHHHHTSS-HHHHHHHHHHGGG-----TT-HHHHHHHHGGG-S-HHHHHHHHHHHHHH--TTGGGGHHHHHHHTTTSHHHHHHHHHHHHHS-GGG-HHHHHHHHHHHHHHTT-GGGHHHHHHHHHHHS-HHHHHHHHHHHHHTT---HHHHHHHHHHHHTS-GGGHHHHHHHHHTSS-HHHHHHHHHHHHHHTSTTT---HHHHHHHHHHHT-SSHHHHHHHHT----HHHHHGGGS-----

Solvent-accessible surface area (backbone atoms only — not comparable to full-atom values): 127515 Å² total; per-residue (Å²): 132,82,74,74,79,76,77,67,62,58,43,63,32,86,87,83,92,86,89,90,89,95,87,82,79,105,40,55,69,65,43,49,49,51,53,54,48,66,66,41,27,44,69,56,39,48,50,51,26,30,53,49,14,61,43,28,85,82,31,66,70,49,42,52,52,46,52,54,30,54,67,51,55,70,70,40,27,40,48,37,56,42,11,39,80,57,49,35,50,36,68,61,42,58,59,34,55,70,44,66,34,50,66,42,19,55,51,23,52,67,40,37,70,76,28,30,54,68,70,55,42,43,49,47,45,57,52,24,54,70,46,71,54,34,66,66,44,53,51,44,23,49,74,68,68,44,27,66,47,48,35,51,46,50,57,51,50,69,70,46,81,85,60,80,64,54,22,56,52,38,47,62,28,40,76,67,43,29,65,71,47,38,68,66,23,65,49,36,38,36,72,61,23,53,56,40,20,45,70,67,35,26,53,61,45,39,51,52,52,44,50,55,50,68,72,38,89,58,63,61,53,38,37,60,51,53,48,45,74,72,42,43,38,52,20,12,61,75,24,45,70,48,31,51,54,46,51,51,56,32,47,74,48,40,37,67,78,56,72,62,34,47,43,32,28,28,73,77,38,47,61,62,48,50,51,52,39,69,73,36,76,86,55,73,84,50,78,41,56,40,38,88,42,52,68,77,46,52,70,66,57,48,30,50,38,44,57,73,42,43,53,20,42,37,56,47,78,70,39,55,80,62,37,54,74,67,52,45,52,46,47,45,51,31,35,62,73,38,38,84,75,53,28,55,59,45,48,65,44,54,57,71,51,81,53,63,68,59,40,52,54,50,44,58,54,24,57,39,5,50,16,43,73,54,49,53,58,57,68,71,66,45,66,53,36,38,70,71,59,23,28,52,53,25,50,39,49,64,73,52,36,54,70,36,56,72,32,58,81,69,28,56,55,39,39,27,52,36,59,68,70,62,24,49,59,72,33,53,80,32,60,71,36,85,52,54,70,56,15,15,51,36,43,19,20,59,50,30,28,40,42,79,38,60,89,46,67,71,45,50,70,55,42,52,54,58,56,63,72,48,60,83,58,57,45,72,27,48,29,34,43,39,49,24,54,52,67,31,54,62,83,59,60,54,59,80,48,50,58,60,51,49,49,50,50,48,38,50,67,42,39,81,66,60,43,72,68,38,49,28,30,48,53,49,40,47,49,58,50,20,85,59,39,33,62,60,34,22,52,47,52,37,49,50,36,44,39,61,54,45,78,72,58,71,50,53,37,76,63,45,54,72,68,46,45,45,54,18,21,67,43,51,39,51,51,48,50,54,32,57,70,69,67,40,59,68,42,50,52,51,49,49,63,18,30,43,65,55,44,76,57,24,81,60,48,67,56,48,51,54,51,47,41,75,55,55,74,48,66,69,61,30,47,52,48,49,51,50,28,54,74,54,33,49,70,61,31,70,72,40,46,54,61,50,50,51,51,32,56,74,74,65,36,54,71,53,53,45,51,54,58,60,71,49,60,76,92,45,80,61,56,67,48,56,54,49,44,36,52,51,48,33,71,64,67,52,92,57,14,64,59,25,49,49,45,34,46,72,46,33,47,68,59,37,65,67,44,48,65,57,49,43,70,75,33,52,33,58,54,66,38,62,73,48,41,54,44,28,55,72,61,39,43,56,75,43,60,80,51,38,55,15,40,65,43,54,40,83,70,40,81,57,77,50,13,34,32,72,73,75,70,64,90,42,41,72,52,49,50,54,66,51,30,39,40,33,44,53,34,39,47,52,48,54,67,40,84,80,54,22,45,65,60,37,52,50,33,50,50,47,52,34,42,35,56,63,32,73,58,62,71,52,63,57,31,56,70,42,89,49,59,34,54,16,52,50,30,37,44,36,35,27,61,33,50,58,53,74,34,52,64,57,38,58,57,32,50,77,49,90,50,20,68,49,17,54,64,11,44,57,53,50,46,60,70,46,55,54,70,58,52,50,58,58,56,71,71,54,73,60,83,48,64,70,38,31,26,48,51,40,40,50,37,35,70,57,75,41,71,70,39,51,53,49,52,55,54,54,68,75,46,93,61,59,69,68,36,50,48,32,42,56,61,27,43,62,86,40,60,89,40,70,72,50,53,54,54,51,53,52,36,53,66,37,89,53,49,69,55,20,35,53,61,61,66,59,72,71,55,50,50,33,76,66,39,30,45,53,49,25,42,50,50,17,51,37,50,64,48,87,55,49,72,37,25,51,70,45,40,70,44,46,47,73,52,57,56,65,31,87,82,37,44,32,59,49,32,35,55,61,31,42,69,42,92,41,65,67,49,16,36,29,17,42,47,24,51,64,58,48,44,32,58,75,62,38,65,53,46,35,60,56,51,54,71,25,54,83,45,46,65,46,39,52,44,32,50,52,51,56,66,69,47,70,28,78,48,30,56,36,44,26,45,43,28,47,29,50,28,60,52,31,68,76,39,75,47,38,34,35,60,26,50,54,28,37,56,51,47,43,55,66,61,56,39,33,52,52,44,39,52,33,22,68,70,66,56,49,40,53,64,28,44,52,38,46,56,58,52,56,75,70,54,67,64,88,55,27,64,64,28,24,54,59,16,55,70,40,88,21,59,57,23,30,34,53,18,50,54,31,48,54,63,47,32,34,73,50,49,16,72,46,75,66,55,49,52,52,47,54,52,40,39,65,39,88,47,49,68,29,11,23,55,40,53,73,54,72,70,29,67,58,67,61,55,61,74,68,61,76,78,76,77,134,131,81,73,77,76,76,78,68,62,57,43,64,32,85,84,82,91,86,88,90,90,95,86,83,79,106,38,57,68,65,43,48,50,52,53,53,48,66,65,41,26,43,69,56,40,47,50,50,27,31,52,49,14,60,42,26,85,83,30,68,70,48,41,51,50,45,52,54,30,54,67,51,55,70,71,40,26,41,48,39,55,43,11,39,80,55,48,34,52,36,68,62,41,59,58,33,55,70,44,66,34,49,68,41,19,54,52,22,52,68,41,37,70,75,28,31,52,67,70,56,40,43,51,47,45,57,52,24,53,69,46,71,55,36,67,68,45,52,52,43,21,47,76,69,70,42,28,67,47,47,35,51,45,50,56,52,49,69,71,46,81,85,60,82,65,54,23,56,50,40,48,62,28,40,76,66,43,28,64,71,46,38,66,67,22,66,49,35,38,36,70,61,24,53,54,39,20,43,70,67,35,25,54,60,46,40,51,52,52,45,51,55,48,68,72,38,89,57,63,59,52,37,36,60,50,52,49,45,73,73,41,44,39,51,19,13,60,79,24,44,73,48,32,52,53,45,49,49,56,33,48,74,46,38,36,68,78,56,73,61,35,48,44,32,28,29,73,80,38,46,59,62,48,51,53,52,40,68,73,34,76,87,54,73,83,51,77,40,56,38,39,87,43,50,69,76,46,50,70,66,56,48,33,50,36,44,56,73,43,44,55,20,43,36,56,47,78,68,41,54,79,62,38,55,74,68,54,46,52,47,46,45,52,31,35,65,74,39,37,83,76,52,29,56,60,43,51,63,44,54,58,73,50,82,52,63,68,60,41,52,55,50,44,57,55,24,59,40,3,51,16,44,75,56,50,54,57,58,68,73,64,44,65,53,36,39,68,72,58,21,28,51,53,24,51,39,49,66,73,51,36,54,71,36,58,72,32,58,81,70,28,55,53,39,38,28,52,38,59,68,68,62,25,50,61,72,34,52,78,32,58,71,36,87,52,52,71,55,16,14,50,37,44,17,21,61,49,31,27,40,42,78,37,57,88,44,66,70,45,51,66,55,44,51,55,57,57,63,73,48,59,82,58,56,43,72,27,48,30,33,44,39,48,24,53,52,67,31,53,60,83,58,61,53,59,81,50,50,60,59,52,50,49,49,49,48,38,49,68,41,39,81,65,59,44,72,67,38,48,27,30,49,52,48,39,48,49,58,49,21,84,59,39,34,63,60,34,21,52,48,51,35,48,50,38,43,40,62,54,44,77,72,58,70,50,53,36,74,62,44,55,72,68,46,45,45,54,19,19,68,43,52,39,50,51,49,50,53,32,57,71,69,67,39,58,66,43,51,52,50,50,47,62,17,30,42,65,55,43,76,57,24,81,63,46,64,57,50,52,53,51,47,40,74,56,55,72,48,65,69,62,30,47,53,48,49,51,50,29,53,74,55,33,49,71,61,30,69,72,42,44,53,61,50,46,51,51,32,54,73,74,65,38,53,71,51,53,45,52,54,58,59,70,51,61,77,92,45,80,60,56,66,49,55,54,49,46,35,52,50,49,33,71,64,67,52,93,57,14,63,58,26,49,51,45,34,46,73,48,31,46,68,59,37,64,67,44,47,66,58,49,44,70,75,33,51,32,56,55,66,38,64,74,48,40,53,45,28,55,71,60,39,44,56,75,43,60,82,53,37,55,13,41,65,44,54,39,84,70,40,82,58,79,51,13,35,33,70,72,74,70,65,88,41,38,73,53,50,52,56,65,49,29,39,41,33,44,51,34,39,49,53,48,55,68,40,84,79,57,22,45,65,60,36,52,50,34,49,49,48,52,35,43,36,56,64,32,72,58,60,69,52,63,56,30,56,71,42,88,49,59,35,54,15,52,50,30,38,44,36,35,27,62,34,49,60,53,74,34,51,65,57,37,57,57,32,49,77,49,92,49,20,68,47,16,54,63,11,44,58,54,51,46,60,69,47,54,53,70,59,51,49,58,58,54,71,71,54,72,61,81,48,63,70,38,31,25,50,50,38,40,50,38,35,69,56,74,39,71,70,39,50,52,50,52,54,54,54,68,73,46,93,64,58,69,69,37,48,49,32,43,56,60,27,45,64,87,40,60,90,40,69,73,50,53,56,53,51,54,52,36,53,65,36,88,52,50,68,55,20,36,55,62,61,64,60,71,70,55,49,50,34,76,67,40,31,45,52,47,24,42,50,52,17,53,38,51,65,48,86,55,50,72,37,26,51,69,44,39,71,44,46,47,72,52,55,54,64,33,87,83,38,43,30,59,49,33,33,57,61,32,44,70,42,92,42,68,68,48,16,38,29,17,42,46,24,51,64,56,48,44,32,58,74,61,40,66,54,44,35,60,56,50,52,71,24,55,84,44,47,66,46,39,52,44,33,50,52,53,56,66,69,47,70,27,78,47,30,57,37,44,27,45,43,28,48,30,50,28,60,53,30,66,74,38,74,46,38,35,36,61,26,51,55,28,38,56,51,47,43,54,66,60,57,39,33,53,50,44,39,54,34,21,68,69,68,55,50,40,53,64,30,44,51,36,46,55,59,52,56,75,70,54,68,65,88,54,28,64,64,27,23,54,60,16,56,70,41,89,20,59,56,23,31,34,52,18,49,55,30,48,54,63,46,31,34,72,51,49,15,72,46,76,67,56,49,52,52,46,54,52,40,39,64,39,89,46,47,68,30,12,23,55,40,52,70,54,72,69,31,67,57,66,63,57,61,75,70,61,76,76,80,76,130